Protein 8R3L (pdb70)

Nearest PDB structures (foldseek):
  8pnp-assembly1_A  TM=9.998E-01  e=0.000E+00  Influenza A virus (A/Zhejiang/DTID-ZJU01/2013(H7N9))
  7r0e-assembly1_A  TM=9.131E-01  e=0.000E+00  Influenza A virus (A/Zhejiang/DTID-ZJU01/2013(H7N9))
  8r60-assembly1_A  TM=9.349E-01  e=0.000E+00  Influenza A virus (A/Brevig Mission/1/1918(H1N1))
  6rr7-assembly1_A  TM=9.804E-01  e=0.000E+00  Influenza A virus (A/nt/60/1968(H3N2))
  8rn0-assembly1_D  TM=7.060E-01  e=0.000E+00  Influenza A virus (A/Zhejiang/DTID-ZJU01/2013(H7N9))

Structure (mmCIF, N/CA/C/O backbone):
data_8R3L
#
_entry.id   8R3L
#
_cell.length_a   1.00
_cell.length_b   1.00
_cell.length_c   1.00
_cell.angle_alpha   90.00
_cell.angle_beta   90.00
_cell.angle_gamma   90.00
#
_symmetry.space_group_name_H-M   'P 1'
#
loop_
_entity.id
_entity.type
_entity.pdbx_description
1 polymer 'Polymerase acidic protein'
2 polymer 'RNA-directed RNA polymerase catalytic subunit'
3 polymer 'Polymerase basic protein 2'
4 polymer "3' vRNA end (51-mer vRNA loop)"
5 polymer 'RNA Pol II CTD 6 repeats (site 1A/2A)'
#
loop_
_atom_site.group_PDB
_atom_site.id
_atom_site.type_symbol
_atom_site.label_atom_id
_atom_site.label_alt_id
_atom_site.label_comp_id
_atom_site.label_asym_id
_atom_site.label_entity_id
_atom_site.label_seq_id
_atom_site.pdbx_PDB_ins_code
_atom_site.Cartn_x
_atom_site.Cartn_y
_atom_site.Cartn_z
_atom_site.occupancy
_atom_site.B_iso_or_equiv
_atom_site.auth_seq_id
_atom_site.auth_comp_id
_atom_site.auth_asym_id
_atom_site.auth_atom_id
_atom_site.pdbx_PDB_model_num
ATOM 1 N N . MET A 1 14 ? 136.706 140.602 93.960 1.00 176.53 1 MET A N 1
ATOM 2 C CA . MET A 1 14 ? 138.165 140.876 94.096 1.00 175.33 1 MET A CA 1
ATOM 3 C C . MET A 1 14 ? 138.710 140.241 95.371 1.00 175.29 1 MET A C 1
ATOM 4 O O . MET A 1 14 ? 139.784 139.641 95.364 1.00 175.39 1 MET A O 1
ATOM 18 N N . GLU A 1 15 ? 137.963 140.376 96.469 1.00 177.34 2 GLU A N 1
ATOM 19 C CA . GLU A 1 15 ? 138.372 139.741 97.716 1.00 178.32 2 GLU A CA 1
ATOM 20 C C . GLU A 1 15 ? 138.390 138.224 97.572 1.00 179.22 2 GLU A C 1
ATOM 21 O O . GLU A 1 15 ? 139.403 137.573 97.856 1.00 179.08 2 GLU A O 1
ATOM 33 N N . ASP A 1 16 ? 137.278 137.648 97.107 1.00 187.31 3 ASP A N 1
ATOM 34 C CA . ASP A 1 16 ? 137.187 136.196 96.992 1.00 186.68 3 ASP A CA 1
ATOM 35 C C . ASP A 1 16 ? 138.278 135.649 96.084 1.00 187.75 3 ASP A C 1
ATOM 36 O O . ASP A 1 16 ? 138.816 134.563 96.331 1.00 187.92 3 ASP A O 1
ATOM 45 N N . PHE A 1 17 ? 138.617 136.384 95.024 1.00 184.28 4 PHE A N 1
ATOM 46 C CA . PHE A 1 17 ? 139.705 135.951 94.157 1.00 183.21 4 PHE A CA 1
ATOM 47 C C . PHE A 1 17 ? 141.013 135.865 94.932 1.00 183.26 4 PHE A C 1
ATOM 48 O O . PHE A 1 17 ? 141.761 134.890 94.798 1.00 183.06 4 PHE A O 1
ATOM 65 N N . VAL A 1 18 ? 141.302 136.874 95.755 1.00 183.18 5 VAL A N 1
ATOM 66 C CA . VAL A 1 18 ? 142.528 136.853 96.549 1.00 182.84 5 VAL A CA 1
ATOM 67 C C . VAL A 1 18 ? 142.511 135.675 97.512 1.00 182.56 5 VAL A C 1
ATOM 68 O O . VAL A 1 18 ? 143.520 134.981 97.687 1.00 181.86 5 VAL A O 1
ATOM 81 N N . ARG A 1 19 ? 141.366 135.429 98.154 1.00 182.56 6 ARG A N 1
ATOM 82 C CA . ARG A 1 19 ? 141.288 134.340 99.123 1.00 182.40 6 ARG A CA 1
ATOM 83 C C . ARG A 1 19 ? 141.497 132.985 98.456 1.00 183.50 6 ARG A C 1
ATOM 84 O O . ARG A 1 19 ? 142.196 132.120 98.997 1.00 182.26 6 ARG A O 1
ATOM 105 N N . GLN A 1 20 ? 140.902 132.782 97.280 1.00 187.55 7 GLN A N 1
ATOM 106 C CA . GLN A 1 20 ? 140.900 131.471 96.643 1.00 186.12 7 GLN A CA 1
ATOM 107 C C . GLN A 1 20 ? 142.112 131.221 95.756 1.00 185.92 7 GLN A C 1
ATOM 108 O O . GLN A 1 20 ? 142.514 130.062 95.600 1.00 185.33 7 GLN A O 1
ATOM 122 N N . CYS A 1 21 ? 142.704 132.265 95.174 1.00 181.44 8 CYS A N 1
ATOM 123 C CA . CYS A 1 21 ? 143.845 132.116 94.279 1.00 181.38 8 CYS A CA 1
ATOM 124 C C . CYS A 1 21 ? 145.172 132.355 94.991 1.00 181.18 8 CYS A C 1
ATOM 125 O O . CYS A 1 21 ? 146.122 132.864 94.386 1.00 180.32 8 CYS A O 1
ATOM 133 N N . PHE A 1 22 ? 145.256 131.997 96.270 1.00 180.86 9 PHE A N 1
ATOM 134 C CA . PHE A 1 22 ? 146.495 132.117 97.022 1.00 180.22 9 PHE A CA 1
ATOM 135 C C . PHE A 1 22 ? 146.532 131.044 98.097 1.00 180.18 9 PHE A C 1
ATOM 136 O O . PHE A 1 22 ? 145.493 130.522 98.511 1.00 180.10 9 PHE A O 1
ATOM 153 N N . ASN A 1 23 ? 147.739 130.721 98.544 1.00 181.05 10 ASN A N 1
ATOM 154 C CA . ASN A 1 23 ? 147.887 129.751 99.615 1.00 181.22 10 ASN A CA 1
ATOM 155 C C . ASN A 1 23 ? 147.302 130.327 100.904 1.00 181.62 10 ASN A C 1
ATOM 156 O O . ASN A 1 23 ? 147.385 131.540 101.133 1.00 181.85 10 ASN A O 1
ATOM 167 N N . PRO A 1 24 ? 146.703 129.498 101.764 1.00 177.16 11 PRO A N 1
ATOM 168 C CA . PRO A 1 24 ? 146.096 130.046 102.990 1.00 175.66 11 PRO A CA 1
ATOM 169 C C . PRO A 1 24 ? 147.065 130.854 103.836 1.00 175.71 11 PRO A C 1
ATOM 170 O O . PRO A 1 24 ? 146.671 131.869 104.426 1.00 174.25 11 PRO A O 1
ATOM 181 N N . MET A 1 25 ? 148.329 130.434 103.910 1.00 175.82 12 MET A N 1
ATOM 182 C CA . MET A 1 25 ? 149.299 131.164 104.719 1.00 174.97 12 MET A CA 1
ATOM 183 C C . MET A 1 25 ? 149.473 132.590 104.213 1.00 174.66 12 MET A C 1
ATOM 184 O O . MET A 1 25 ? 149.551 133.534 105.008 1.00 174.76 12 MET A O 1
ATOM 198 N N . ILE A 1 26 ? 149.531 132.767 102.892 1.00 179.75 13 ILE A N 1
ATOM 199 C CA . ILE A 1 26 ? 149.737 134.099 102.329 1.00 180.37 13 ILE A CA 1
ATOM 200 C C . ILE A 1 26 ? 148.593 135.022 102.731 1.00 179.69 13 ILE A C 1
ATOM 201 O O . ILE A 1 26 ? 148.811 136.137 103.223 1.00 180.85 13 ILE A O 1
ATOM 217 N N . VAL A 1 27 ? 147.356 134.568 102.526 1.00 173.84 14 VAL A N 1
ATOM 218 C CA . VAL A 1 27 ? 146.199 135.404 102.831 1.00 173.68 14 VAL A CA 1
ATOM 219 C C . VAL A 1 27 ? 146.125 135.684 104.325 1.00 173.78 14 VAL A C 1
ATOM 220 O O . VAL A 1 27 ? 145.825 136.807 104.744 1.00 173.62 14 VAL A O 1
ATOM 233 N N . GLU A 1 28 ? 146.391 134.671 105.152 1.00 167.26 15 GLU A N 1
ATOM 234 C CA . GLU A 1 28 ? 146.342 134.870 106.596 1.00 167.33 15 GLU A CA 1
ATOM 235 C C . GLU A 1 28 ? 147.361 135.914 107.039 1.00 167.73 15 GLU A C 1
ATOM 236 O O . GLU A 1 28 ? 147.040 136.826 107.811 1.00 165.74 15 GLU A O 1
ATOM 248 N N . LEU A 1 29 ? 148.599 135.796 106.553 1.00 175.23 16 LEU A N 1
ATOM 249 C CA . LEU A 1 29 ? 149.637 136.748 106.930 1.00 174.39 16 LEU A CA 1
ATOM 250 C C . LEU A 1 29 ? 149.279 138.153 106.469 1.00 174.20 16 LEU A C 1
ATOM 251 O O . LEU A 1 29 ? 149.419 139.122 107.225 1.00 173.93 16 LEU A O 1
ATOM 267 N N . ALA A 1 30 ? 148.816 138.286 105.224 1.00 179.11 17 ALA A N 1
ATOM 268 C CA . ALA A 1 30 ? 148.470 139.607 104.713 1.00 178.99 17 ALA A CA 1
ATOM 269 C C . ALA A 1 30 ? 147.333 140.222 105.515 1.00 178.46 17 ALA A C 1
ATOM 270 O O . ALA A 1 30 ? 147.376 141.409 105.859 1.00 178.08 17 ALA A O 1
ATOM 277 N N . GLU A 1 31 ? 146.306 139.429 105.826 1.00 169.06 18 GLU A N 1
ATOM 278 C CA . GLU A 1 31 ? 145.181 139.948 106.591 1.00 167.32 18 GLU A CA 1
ATOM 279 C C . GLU A 1 31 ? 145.615 140.375 107.985 1.00 167.03 18 GLU A C 1
ATOM 280 O O . GLU A 1 31 ? 145.204 141.434 108.470 1.00 166.75 18 GLU A O 1
ATOM 292 N N . LYS A 1 32 ? 146.443 139.564 108.650 1.00 165.09 19 LYS A N 1
ATOM 293 C CA . LYS A 1 32 ? 146.901 139.936 109.984 1.00 165.31 19 LYS A CA 1
ATOM 294 C C . LYS A 1 32 ? 147.738 141.207 109.937 1.00 165.22 19 LYS A C 1
ATOM 295 O O . LYS A 1 32 ? 147.563 142.107 110.767 1.00 164.22 19 LYS A O 1
ATOM 314 N N . ALA A 1 33 ? 148.634 141.316 108.953 1.00 174.32 20 ALA A N 1
ATOM 315 C CA . ALA A 1 33 ? 149.468 142.507 108.850 1.00 174.75 20 ALA A CA 1
ATOM 316 C C . ALA A 1 33 ? 148.624 143.745 108.582 1.00 173.87 20 ALA A C 1
ATOM 317 O O . ALA A 1 33 ? 148.883 144.816 109.144 1.00 174.37 20 ALA A O 1
ATOM 324 N N . MET A 1 34 ? 147.612 143.622 107.721 1.00 171.86 21 MET A N 1
ATOM 325 C CA . MET A 1 34 ? 146.783 144.778 107.400 1.00 172.73 21 MET A CA 1
ATOM 326 C C . MET A 1 34 ? 145.910 145.175 108.585 1.00 172.62 21 MET A C 1
ATOM 327 O O . MET A 1 34 ? 145.727 146.368 108.856 1.00 173.51 21 MET A O 1
ATOM 341 N N . LYS A 1 35 ? 145.365 144.192 109.305 1.00 164.52 22 LYS A N 1
ATOM 342 C CA . LYS A 1 35 ? 144.637 144.484 110.535 1.00 163.69 22 LYS A CA 1
ATOM 343 C C . LYS A 1 35 ? 145.535 145.160 111.562 1.00 163.42 22 LYS A C 1
ATOM 344 O O . LYS A 1 35 ? 145.075 146.023 112.317 1.00 162.97 22 LYS A O 1
ATOM 363 N N . GLU A 1 36 ? 146.819 144.792 111.595 1.00 167.42 23 GLU A N 1
ATOM 364 C CA . GLU A 1 36 ? 147.720 145.308 112.621 1.00 168.39 23 GLU A CA 1
ATOM 365 C C . GLU A 1 36 ? 147.832 146.829 112.572 1.00 167.22 23 GLU A C 1
ATOM 366 O O . GLU A 1 36 ? 148.245 147.450 113.559 1.00 165.43 23 GLU A O 1
ATOM 378 N N . TYR A 1 37 ? 147.489 147.443 111.444 1.00 173.40 24 TYR A N 1
ATOM 379 C CA . TYR A 1 37 ? 147.525 148.895 111.307 1.00 173.36 24 TYR A CA 1
ATOM 380 C C . TYR A 1 37 ? 146.197 149.564 111.643 1.00 173.71 24 TYR A C 1
ATOM 381 O O . TYR A 1 37 ? 146.092 150.788 111.521 1.00 172.71 24 TYR A O 1
ATOM 399 N N . GLY A 1 38 ? 145.192 148.804 112.071 1.00 180.66 25 GLY A N 1
ATOM 400 C CA . GLY A 1 38 ? 143.920 149.394 112.438 1.00 180.08 25 GLY A CA 1
ATOM 401 C C . GLY A 1 38 ? 142.990 149.693 111.286 1.00 179.94 25 GLY A C 1
ATOM 402 O O . GLY A 1 38 ? 142.164 150.605 111.395 1.00 179.58 25 GLY A O 1
ATOM 406 N N . GLU A 1 39 ? 143.097 148.958 110.182 1.00 181.23 26 GLU A N 1
ATOM 407 C CA . GLU A 1 39 ? 142.225 149.126 109.029 1.00 181.79 26 GLU A CA 1
ATOM 408 C C . GLU A 1 39 ? 141.389 147.869 108.828 1.00 182.96 26 GLU A C 1
ATOM 409 O O . GLU A 1 39 ? 141.868 146.751 109.046 1.00 182.94 26 GLU A O 1
ATOM 421 N N . ASP A 1 40 ? 140.139 148.058 108.418 1.00 193.29 27 ASP A N 1
ATOM 422 C CA . ASP A 1 40 ? 139.229 146.935 108.208 1.00 193.34 27 ASP A CA 1
ATOM 423 C C . ASP A 1 40 ? 139.466 146.323 106.832 1.00 192.99 27 ASP A C 1
ATOM 424 O O . ASP A 1 40 ? 139.408 147.043 105.829 1.00 192.65 27 ASP A O 1
ATOM 433 N N . PRO A 1 41 ? 139.732 145.017 106.731 1.00 191.24 28 PRO A N 1
ATOM 434 C CA . PRO A 1 41 ? 140.005 144.435 105.406 1.00 191.04 28 PRO A CA 1
ATOM 435 C C . PRO A 1 41 ? 138.857 144.595 104.427 1.00 191.04 28 PRO A C 1
ATOM 436 O O . PRO A 1 41 ? 139.099 144.721 103.220 1.00 191.30 28 PRO A O 1
ATOM 447 N N . LYS A 1 42 ? 137.612 144.594 104.909 1.00 188.54 29 LYS A N 1
ATOM 448 C CA . LYS A 1 42 ? 136.472 144.705 104.006 1.00 187.20 29 LYS A CA 1
ATOM 449 C C . LYS A 1 42 ? 136.493 146.015 103.231 1.00 186.91 29 LYS A C 1
ATOM 450 O O . LYS A 1 42 ? 135.919 146.099 102.140 1.00 185.50 29 LYS A O 1
ATOM 469 N N . ILE A 1 43 ? 137.144 147.043 103.772 1.00 186.96 30 ILE A N 1
ATOM 470 C CA . ILE A 1 43 ? 137.192 148.337 103.097 1.00 186.92 30 ILE A CA 1
ATOM 471 C C . ILE A 1 43 ? 138.267 148.340 102.017 1.00 187.42 30 ILE A C 1
ATOM 472 O O . ILE A 1 43 ? 137.988 148.590 100.839 1.00 187.40 30 ILE A O 1
ATOM 488 N N . GLU A 1 44 ? 139.509 148.058 102.402 1.00 189.98 31 GLU A N 1
ATOM 489 C CA . GLU A 1 44 ? 140.638 148.114 101.482 1.00 189.70 31 GLU A CA 1
ATOM 490 C C . GLU A 1 44 ? 140.850 146.743 100.853 1.00 189.16 31 GLU A C 1
ATOM 491 O O . GLU A 1 44 ? 141.032 145.749 101.564 1.00 188.84 31 GLU A O 1
ATOM 503 N N . THR A 1 45 ? 140.826 146.695 99.524 1.00 187.80 32 THR A N 1
ATOM 504 C CA . THR A 1 45 ? 141.083 145.475 98.768 1.00 187.13 32 THR A CA 1
ATOM 505 C C . THR A 1 45 ? 142.266 145.603 97.824 1.00 187.10 32 THR A C 1
ATOM 506 O O . THR A 1 45 ? 143.040 144.653 97.683 1.00 186.89 32 THR A O 1
ATOM 517 N N . ASN A 1 46 ? 142.430 146.757 97.171 1.00 187.59 33 ASN A N 1
ATOM 518 C CA . ASN A 1 46 ? 143.587 146.948 96.303 1.00 187.96 33 ASN A CA 1
ATOM 519 C C . ASN A 1 46 ? 144.882 146.831 97.095 1.00 187.62 33 ASN A C 1
ATOM 520 O O . ASN A 1 46 ? 145.838 146.188 96.647 1.00 187.00 33 ASN A O 1
ATOM 531 N N . LYS A 1 47 ? 144.930 147.443 98.280 1.00 186.97 34 LYS A N 1
ATOM 532 C CA . LYS A 1 47 ? 146.088 147.264 99.148 1.00 186.23 34 LYS A CA 1
ATOM 533 C C . LYS A 1 47 ? 146.228 145.809 99.572 1.00 186.24 34 LYS A C 1
ATOM 534 O O . LYS A 1 47 ? 147.342 145.277 99.631 1.00 185.56 34 LYS A O 1
ATOM 553 N N . PHE A 1 48 ? 145.108 145.151 99.878 1.00 182.11 35 PHE A N 1
ATOM 554 C CA . PHE A 1 48 ? 145.153 143.738 100.241 1.00 182.25 35 PHE A CA 1
ATOM 555 C C . PHE A 1 48 ? 145.710 142.901 99.096 1.00 182.85 35 PHE A C 1
ATOM 556 O O . PHE A 1 48 ? 146.562 142.028 99.302 1.00 183.40 35 PHE A O 1
ATOM 573 N N . ALA A 1 49 ? 145.238 143.158 97.874 1.00 188.20 36 ALA A N 1
ATOM 574 C CA . ALA A 1 49 ? 145.749 142.428 96.720 1.00 188.60 36 ALA A CA 1
ATOM 575 C C . ALA A 1 49 ? 147.239 142.682 96.530 1.00 189.19 36 ALA A C 1
ATOM 576 O O . ALA A 1 49 ? 148.010 141.750 96.268 1.00 189.39 36 ALA A O 1
ATOM 583 N N . SER A 1 50 ? 147.662 143.940 96.662 1.00 180.35 37 SER A N 1
ATOM 584 C CA . SER A 1 50 ? 149.070 144.267 96.483 1.00 178.95 37 SER A CA 1
ATOM 585 C C . SER A 1 50 ? 149.932 143.547 97.510 1.00 178.71 37 SER A C 1
ATOM 586 O O . SER A 1 50 ? 150.971 142.973 97.170 1.00 177.97 37 SER A O 1
ATOM 594 N N . ILE A 1 51 ? 149.510 143.553 98.776 1.00 176.62 38 ILE A N 1
ATOM 595 C CA . ILE A 1 51 ? 150.324 142.936 99.819 1.00 176.24 38 ILE A CA 1
ATOM 596 C C . ILE A 1 51 ? 150.348 141.420 99.659 1.00 177.39 38 ILE A C 1
ATOM 597 O O . ILE A 1 51 ? 151.379 140.781 99.897 1.00 177.66 38 ILE A O 1
ATOM 613 N N . CYS A 1 52 ? 149.225 140.813 99.263 1.00 181.27 39 CYS A N 1
ATOM 614 C CA . CYS A 1 52 ? 149.229 139.363 99.086 1.00 181.21 39 CYS A CA 1
ATOM 615 C C . CYS A 1 52 ? 150.102 138.956 97.903 1.00 181.04 39 CYS A C 1
ATOM 616 O O . CYS A 1 52 ? 150.845 137.970 97.984 1.00 180.05 39 CYS A O 1
ATOM 624 N N . THR A 1 53 ? 150.039 139.704 96.797 1.00 181.42 40 THR A N 1
ATOM 625 C CA . THR A 1 53 ? 150.931 139.421 95.676 1.00 180.55 40 THR A CA 1
ATOM 626 C C . THR A 1 53 ? 152.384 139.629 96.077 1.00 180.08 40 THR A C 1
ATOM 627 O O . THR A 1 53 ? 153.268 138.871 95.664 1.00 180.69 40 THR A O 1
ATOM 638 N N . HIS A 1 54 ? 152.646 140.663 96.876 1.00 170.27 41 HIS A N 1
ATOM 639 C CA . HIS A 1 54 ? 153.990 140.916 97.376 1.00 170.26 41 HIS A CA 1
ATOM 640 C C . HIS A 1 54 ? 154.493 139.730 98.190 1.00 170.81 41 HIS A C 1
ATOM 641 O O . HIS A 1 54 ? 155.625 139.268 98.009 1.00 170.49 41 HIS A O 1
ATOM 656 N N . LEU A 1 55 ? 153.655 139.219 99.093 1.00 174.39 42 LEU A N 1
ATOM 657 C CA . LEU A 1 55 ? 154.051 138.067 99.896 1.00 174.64 42 LEU A CA 1
ATOM 658 C C . LEU A 1 55 ? 154.291 136.846 99.019 1.00 174.83 42 LEU A C 1
ATOM 659 O O . LEU A 1 55 ? 155.257 136.105 99.228 1.00 175.71 42 LEU A O 1
ATOM 675 N N . GLU A 1 56 ? 153.424 136.617 98.033 1.00 181.36 43 GLU A N 1
ATOM 676 C CA . GLU A 1 56 ? 153.603 135.469 97.151 1.00 182.36 43 GLU A CA 1
ATOM 677 C C . GLU A 1 56 ? 154.926 135.563 96.398 1.00 181.19 43 GLU A C 1
ATOM 678 O O . GLU A 1 56 ? 155.692 134.592 96.335 1.00 181.59 43 GLU A O 1
ATOM 690 N N . VAL A 1 57 ? 155.215 136.732 95.825 1.00 180.47 44 VAL A N 1
ATOM 691 C CA . VAL A 1 57 ? 156.433 136.877 95.036 1.00 180.83 44 VAL A CA 1
ATOM 692 C C . VAL A 1 57 ? 157.661 136.759 95.928 1.00 181.90 44 VAL A C 1
ATOM 693 O O . VAL A 1 57 ? 158.658 136.142 95.543 1.00 182.95 44 VAL A O 1
ATOM 706 N N . CYS A 1 58 ? 157.617 137.340 97.130 1.00 185.50 45 CYS A N 1
ATOM 707 C CA . CYS A 1 58 ? 158.760 137.229 98.031 1.00 186.01 45 CYS A CA 1
ATOM 708 C C . CYS A 1 58 ? 158.978 135.785 98.469 1.00 187.11 45 CYS A C 1
ATOM 709 O O . CYS A 1 58 ? 160.120 135.314 98.533 1.00 186.76 45 CYS A O 1
ATOM 717 N N . PHE A 1 59 ? 157.897 135.063 98.774 1.00 186.14 46 PHE A N 1
ATOM 718 C CA . PHE A 1 59 ? 158.033 133.672 99.187 1.00 185.42 46 PHE A CA 1
ATOM 719 C C . PHE A 1 59 ? 158.600 132.820 98.061 1.00 185.21 46 PHE A C 1
ATOM 720 O O . PHE A 1 59 ? 159.441 131.945 98.298 1.00 186.25 46 PHE A O 1
ATOM 737 N N . MET A 1 60 ? 158.151 133.056 96.826 1.00 184.60 47 MET A N 1
ATOM 738 C CA . MET A 1 60 ? 158.753 132.356 95.695 1.00 184.83 47 MET A CA 1
ATOM 739 C C . MET A 1 60 ? 160.220 132.739 95.543 1.00 184.85 47 MET A C 1
ATOM 740 O O . MET A 1 60 ? 161.066 131.890 95.239 1.00 185.08 47 MET A O 1
ATOM 754 N N . TYR A 1 61 ? 160.540 134.017 95.759 1.00 185.19 48 TYR A N 1
ATOM 755 C CA . TYR A 1 61 ? 161.927 134.463 95.714 1.00 185.31 48 TYR A CA 1
ATOM 756 C C . TYR A 1 61 ? 162.756 133.796 96.802 1.00 186.23 48 TYR A C 1
ATOM 757 O O . TYR A 1 61 ? 163.987 133.738 96.706 1.00 186.53 48 TYR A O 1
ATOM 775 N N . SER A 1 62 ? 162.102 133.301 97.851 1.00 195.04 49 SER A N 1
ATOM 776 C CA . SER A 1 62 ? 162.805 132.633 98.939 1.00 195.64 49 SER A CA 1
ATOM 777 C C . SER A 1 62 ? 162.711 131.114 98.848 1.00 195.92 49 SER A C 1
ATOM 778 O O . SER A 1 62 ? 163.711 130.421 99.063 1.00 196.55 49 SER A O 1
ATOM 786 N N . ASP A 1 63 ? 161.538 130.581 98.519 1.00 198.94 50 ASP A N 1
ATOM 787 C CA . ASP A 1 63 ? 161.334 129.140 98.571 1.00 198.37 50 ASP A CA 1
ATOM 788 C C . ASP A 1 63 ? 162.179 128.430 97.519 1.00 198.69 50 ASP A C 1
ATOM 789 O O . ASP A 1 63 ? 162.320 128.900 96.388 1.00 197.97 50 ASP A O 1
ATOM 798 N N . PHE A 1 64 ? 162.730 127.276 97.902 1.00 201.53 51 PHE A N 1
ATOM 799 C CA . PHE A 1 64 ? 163.500 126.416 97.001 1.00 201.57 51 PHE A CA 1
ATOM 800 C C . PHE A 1 64 ? 164.879 127.000 96.685 1.00 200.73 51 PHE A C 1
ATOM 801 O O . PHE A 1 64 ? 165.378 126.867 95.566 1.00 201.12 51 PHE A O 1
ATOM 818 N N . HIS A 1 65 ? 165.501 127.649 97.668 1.00 191.23 52 HIS A N 1
ATOM 819 C CA . HIS A 1 65 ? 166.907 128.033 97.575 1.00 190.75 52 HIS A CA 1
ATOM 820 C C . HIS A 1 65 ? 167.555 127.854 98.937 1.00 190.98 52 HIS A C 1
ATOM 821 O O . HIS A 1 65 ? 167.162 128.511 99.906 1.00 190.58 52 HIS A O 1
ATOM 835 N N . PHE A 1 66 ? 168.546 126.969 99.006 1.00 195.82 53 PHE A N 1
ATOM 836 C CA . PHE A 1 66 ? 169.273 126.672 100.231 1.00 195.43 53 PHE A CA 1
ATOM 837 C C . PHE A 1 66 ? 170.756 126.964 100.037 1.00 195.36 53 PHE A C 1
ATOM 838 O O . PHE A 1 66 ? 171.208 127.346 98.954 1.00 194.59 53 PHE A O 1
ATOM 855 N N . ILE A 1 67 ? 171.514 126.781 101.116 1.00 195.44 54 ILE A N 1
ATOM 856 C CA . ILE A 1 67 ? 172.963 126.942 101.115 1.00 195.89 54 ILE A CA 1
ATOM 857 C C . ILE A 1 67 ? 173.578 125.656 101.648 1.00 196.53 54 ILE A C 1
ATOM 858 O O . ILE A 1 67 ? 173.182 125.171 102.713 1.00 195.31 54 ILE A O 1
ATOM 874 N N . ASP A 1 68 ? 174.539 125.107 100.911 1.00 208.87 55 ASP A N 1
ATOM 875 C CA . ASP A 1 68 ? 175.187 123.864 101.308 1.00 208.75 55 ASP A CA 1
ATOM 876 C C . ASP A 1 68 ? 176.262 124.164 102.351 1.00 208.95 55 ASP A C 1
ATOM 877 O O . ASP A 1 68 ? 176.431 125.302 102.799 1.00 208.43 55 ASP A O 1
ATOM 886 N N . GLU A 1 69 ? 177.008 123.132 102.752 1.00 208.49 56 GLU A N 1
ATOM 887 C CA . GLU A 1 69 ? 178.025 123.319 103.781 1.00 207.82 56 GLU A CA 1
ATOM 888 C C . GLU A 1 69 ? 179.102 124.292 103.318 1.00 207.89 56 GLU A C 1
ATOM 889 O O . GLU A 1 69 ? 179.508 125.185 104.071 1.00 207.12 56 GLU A O 1
ATOM 901 N N . ARG A 1 70 ? 179.576 124.136 102.079 1.00 211.21 57 ARG A N 1
ATOM 902 C CA . ARG A 1 70 ? 180.630 125.011 101.575 1.00 209.85 57 ARG A CA 1
ATOM 903 C C . ARG A 1 70 ? 180.136 126.439 101.385 1.00 209.79 57 ARG A C 1
ATOM 904 O O . ARG A 1 70 ? 180.883 127.389 101.646 1.00 209.47 57 ARG A O 1
ATOM 925 N N . GLY A 1 71 ? 178.894 126.613 100.936 1.00 209.43 58 GLY A N 1
ATOM 926 C CA . GLY A 1 71 ? 178.339 127.938 100.741 1.00 209.00 58 GLY A CA 1
ATOM 927 C C . GLY A 1 71 ? 178.055 128.286 99.294 1.00 208.97 58 GLY A C 1
ATOM 928 O O . GLY A 1 71 ? 178.186 129.447 98.896 1.00 208.90 58 GLY A O 1
ATOM 932 N N . GLU A 1 72 ? 177.671 127.296 98.496 1.00 209.75 59 GLU A N 1
ATOM 933 C CA . GLU A 1 72 ? 177.294 127.500 97.105 1.00 209.32 59 GLU A CA 1
ATOM 934 C C . GLU A 1 72 ? 175.785 127.320 96.953 1.00 209.10 59 GLU A C 1
ATOM 935 O O . GLU A 1 72 ? 175.066 127.028 97.912 1.00 208.83 59 GLU A O 1
ATOM 947 N N . SER A 1 73 ? 175.308 127.497 95.724 1.00 204.01 60 SER A N 1
ATOM 948 C CA . SER A 1 73 ? 173.882 127.402 95.451 1.00 204.25 60 SER A CA 1
ATOM 949 C C . SER A 1 73 ? 173.374 125.983 95.683 1.00 204.70 60 SER A C 1
ATOM 950 O O . SER A 1 73 ? 174.090 124.999 95.481 1.00 204.63 60 SER A O 1
ATOM 958 N N . THR A 1 74 ? 172.118 125.889 96.115 1.00 209.96 61 THR A N 1
ATOM 959 C CA . THR A 1 74 ? 171.473 124.603 96.345 1.00 210.61 61 THR A CA 1
ATOM 960 C C . THR A 1 74 ? 169.985 124.746 96.063 1.00 210.31 61 THR A C 1
ATOM 961 O O . THR A 1 74 ? 169.325 125.615 96.639 1.00 210.81 61 THR A O 1
ATOM 972 N N . ILE A 1 75 ? 169.467 123.895 95.180 1.00 204.95 62 ILE A N 1
ATOM 973 C CA . ILE A 1 75 ? 168.057 123.893 94.807 1.00 204.30 62 ILE A CA 1
ATOM 974 C C . ILE A 1 75 ? 167.530 122.473 94.947 1.00 204.92 62 ILE A C 1
ATOM 975 O O . ILE A 1 75 ? 168.168 121.522 94.483 1.00 205.28 62 ILE A O 1
ATOM 991 N N . ILE A 1 76 ? 166.372 122.330 95.583 1.00 203.21 63 ILE A N 1
ATOM 992 C CA . ILE A 1 76 ? 165.755 121.022 95.762 1.00 202.40 63 ILE A CA 1
ATOM 993 C C . ILE A 1 76 ? 165.070 120.599 94.468 1.00 202.31 63 ILE A C 1
ATOM 994 O O . ILE A 1 76 ? 164.374 121.393 93.834 1.00 202.00 63 ILE A O 1
ATOM 1010 N N . LEU A 1 85 ? 167.792 122.209 105.673 1.00 187.33 72 LEU A N 1
ATOM 1011 C CA . LEU A 1 85 ? 169.051 122.814 105.252 1.00 188.31 72 LEU A CA 1
ATOM 1012 C C . LEU A 1 85 ? 168.985 124.330 105.398 1.00 188.68 72 LEU A C 1
ATOM 1013 O O . LEU A 1 85 ? 167.907 124.898 105.576 1.00 187.85 72 LEU A O 1
ATOM 1028 N N . LYS A 1 86 ? 170.144 124.980 105.323 1.00 185.66 73 LYS A N 1
ATOM 1029 C CA . LYS A 1 86 ? 170.197 126.429 105.460 1.00 184.68 73 LYS A CA 1
ATOM 1030 C C . LYS A 1 86 ? 169.339 127.098 104.395 1.00 184.69 73 LYS A C 1
ATOM 1031 O O . LYS A 1 86 ? 169.324 126.683 103.233 1.00 185.13 73 LYS A O 1
ATOM 1050 N N . HIS A 1 87 ? 168.619 128.140 104.800 1.00 186.82 74 HIS A N 1
ATOM 1051 C CA . HIS A 1 87 ? 167.780 128.909 103.891 1.00 186.87 74 HIS A CA 1
ATOM 1052 C C . HIS A 1 87 ? 168.554 130.132 103.414 1.00 187.17 74 HIS A C 1
ATOM 1053 O O . HIS A 1 87 ? 168.972 130.965 104.225 1.00 187.25 74 HIS A O 1
ATOM 1067 N N . ARG A 1 88 ? 168.742 130.237 102.096 1.00 185.16 75 ARG A N 1
ATOM 1068 C CA . ARG A 1 88 ? 169.508 131.349 101.543 1.00 184.74 75 ARG A CA 1
ATOM 1069 C C . ARG A 1 88 ? 168.816 132.686 101.777 1.00 185.36 75 ARG A C 1
ATOM 1070 O O . ARG A 1 88 ? 169.487 133.690 102.041 1.00 184.63 75 ARG A O 1
ATOM 1091 N N . PHE A 1 89 ? 167.491 132.724 101.681 1.00 183.35 76 PHE A N 1
ATOM 1092 C CA . PHE A 1 89 ? 166.724 133.958 101.782 1.00 182.21 76 PHE A CA 1
ATOM 1093 C C . PHE A 1 89 ? 165.935 133.972 103.082 1.00 182.99 76 PHE A C 1
ATOM 1094 O O . PHE A 1 89 ? 165.209 133.018 103.383 1.00 183.67 76 PHE A O 1
ATOM 1111 N N . GLU A 1 90 ? 166.075 135.053 103.845 1.00 170.80 77 GLU A N 1
ATOM 1112 C CA . GLU A 1 90 ? 165.318 135.270 105.070 1.00 169.67 77 GLU A CA 1
ATOM 1113 C C . GLU A 1 90 ? 164.294 136.368 104.823 1.00 168.57 77 GLU A C 1
ATOM 1114 O O . GLU A 1 90 ? 164.652 137.464 104.380 1.00 169.04 77 GLU A O 1
ATOM 1126 N N . ILE A 1 91 ? 163.032 136.076 105.115 1.00 163.89 78 ILE A N 1
ATOM 1127 C CA . ILE A 1 91 ? 161.931 136.987 104.822 1.00 163.65 78 ILE A CA 1
ATOM 1128 C C . ILE A 1 91 ? 161.768 137.971 105.970 1.00 162.96 78 ILE A C 1
ATOM 1129 O O . ILE A 1 91 ? 161.932 137.618 107.144 1.00 163.65 78 ILE A O 1
ATOM 1145 N N . ILE A 1 92 ? 161.442 139.216 105.625 1.00 150.98 79 ILE A N 1
ATOM 1146 C CA . ILE A 1 92 ? 161.135 140.237 106.611 1.00 150.51 79 ILE A CA 1
ATOM 1147 C C . ILE A 1 92 ? 159.666 140.648 106.580 1.00 149.65 79 ILE A C 1
ATOM 1148 O O . ILE A 1 92 ? 159.103 140.964 107.634 1.00 150.74 79 ILE A O 1
ATOM 1164 N N . GLU A 1 93 ? 159.031 140.655 105.411 1.00 151.36 80 GLU A N 1
ATOM 1165 C CA . GLU A 1 93 ? 157.637 141.053 105.319 1.00 151.98 80 GLU A CA 1
ATOM 1166 C C . GLU A 1 93 ? 156.736 140.005 105.964 1.00 153.11 80 GLU A C 1
ATOM 1167 O O . GLU A 1 93 ? 157.150 138.878 106.254 1.00 153.90 80 GLU A O 1
ATOM 1179 N N . GLY A 1 94 ? 155.483 140.392 106.188 1.00 154.93 81 GLY A N 1
ATOM 1180 C CA . GLY A 1 94 ? 154.526 139.498 106.806 1.00 154.93 81 GLY A CA 1
ATOM 1181 C C . GLY A 1 94 ? 154.687 139.327 108.296 1.00 154.17 81 GLY A C 1
ATOM 1182 O O . GLY A 1 94 ? 154.239 138.314 108.841 1.00 154.42 81 GLY A O 1
ATOM 1186 N N . ARG A 1 95 ? 155.322 140.281 108.973 1.00 136.45 82 ARG A N 1
ATOM 1187 C CA . ARG A 1 95 ? 155.569 140.199 110.406 1.00 135.72 82 ARG A CA 1
ATOM 1188 C C . ARG A 1 95 ? 155.282 141.545 111.054 1.00 135.58 82 ARG A C 1
ATOM 1189 O O . ARG A 1 95 ? 155.267 142.587 110.392 1.00 136.17 82 ARG A O 1
ATOM 1210 N N . ASP A 1 96 ? 155.044 141.511 112.363 1.00 136.97 83 ASP A N 1
ATOM 1211 C CA . ASP A 1 96 ? 154.826 142.737 113.115 1.00 137.71 83 ASP A CA 1
ATOM 1212 C C . ASP A 1 96 ? 156.047 143.643 113.000 1.00 137.16 83 ASP A C 1
ATOM 1213 O O . ASP A 1 96 ? 157.155 143.209 112.668 1.00 138.71 83 ASP A O 1
ATOM 1222 N N . ARG A 1 97 ? 155.821 144.930 113.244 1.00 122.77 84 ARG A N 1
ATOM 1223 C CA . ARG A 1 97 ? 156.928 145.873 113.227 1.00 122.86 84 ARG A CA 1
ATOM 1224 C C . ARG A 1 97 ? 158.019 145.440 114.191 1.00 125.90 84 ARG A C 1
ATOM 1225 O O . ARG A 1 97 ? 159.209 145.502 113.863 1.00 125.53 84 ARG A O 1
ATOM 1246 N N . THR A 1 98 ? 157.633 144.964 115.375 1.00 125.01 85 THR A N 1
ATOM 1247 C CA . THR A 1 98 ? 158.629 144.603 116.376 1.00 121.48 85 THR A CA 1
ATOM 1248 C C . THR A 1 98 ? 159.484 143.436 115.901 1.00 122.99 85 THR A C 1
ATOM 1249 O O . THR A 1 98 ? 160.716 143.489 115.968 1.00 126.28 85 THR A O 1
ATOM 1260 N N . MET A 1 99 ? 158.842 142.369 115.423 1.00 128.82 86 MET A N 1
ATOM 1261 C CA . MET A 1 99 ? 159.581 141.192 114.972 1.00 130.77 86 MET A CA 1
ATOM 1262 C C . MET A 1 99 ? 160.492 141.530 113.798 1.00 134.70 86 MET A C 1
ATOM 1263 O O . MET A 1 99 ? 161.665 141.135 113.772 1.00 136.59 86 MET A O 1
ATOM 1277 N N . ALA A 1 100 ? 159.966 142.266 112.819 1.00 134.26 87 ALA A N 1
ATOM 1278 C CA . ALA A 1 100 ? 160.769 142.636 111.662 1.00 132.15 87 ALA A CA 1
ATOM 1279 C C . ALA A 1 100 ? 161.966 143.479 112.078 1.00 132.33 87 ALA A C 1
ATOM 1280 O O . ALA A 1 100 ? 163.090 143.255 111.612 1.00 132.06 87 ALA A O 1
ATOM 1287 N N . TRP A 1 101 ? 161.746 144.454 112.958 1.00 126.32 88 TRP A N 1
ATOM 1288 C CA . TRP A 1 101 ? 162.843 145.317 113.375 1.00 126.02 88 TRP A CA 1
ATOM 1289 C C . TRP A 1 101 ? 163.893 144.540 114.155 1.00 124.34 88 TRP A C 1
ATOM 1290 O O . TRP A 1 101 ? 165.096 144.767 113.977 1.00 126.27 88 TRP A O 1
ATOM 1311 N N . THR A 1 102 ? 163.473 143.616 115.022 1.00 128.07 89 THR A N 1
ATOM 1312 C CA . THR A 1 102 ? 164.467 142.866 115.783 1.00 130.91 89 THR A CA 1
ATOM 1313 C C . THR A 1 102 ? 165.268 141.947 114.871 1.00 132.04 89 THR A C 1
ATOM 1314 O O . THR A 1 102 ? 166.476 141.785 115.065 1.00 134.68 89 THR A O 1
ATOM 1325 N N . VAL A 1 103 ? 164.626 141.336 113.871 1.00 136.88 90 VAL A N 1
ATOM 1326 C CA . VAL A 1 103 ? 165.390 140.488 112.958 1.00 139.05 90 VAL A CA 1
ATOM 1327 C C . VAL A 1 103 ? 166.356 141.333 112.137 1.00 139.46 90 VAL A C 1
ATOM 1328 O O . VAL A 1 103 ? 167.497 140.926 111.885 1.00 140.28 90 VAL A O 1
ATOM 1341 N N . VAL A 1 104 ? 165.924 142.522 111.710 1.00 133.56 91 VAL A N 1
ATOM 1342 C CA . VAL A 1 104 ? 166.818 143.410 110.971 1.00 133.00 91 VAL A CA 1
ATOM 1343 C C . VAL A 1 104 ? 168.028 143.763 111.827 1.00 131.84 91 VAL A C 1
ATOM 1344 O O . VAL A 1 104 ? 169.176 143.704 111.369 1.00 131.52 91 VAL A O 1
ATOM 1357 N N . ASN A 1 105 ? 167.786 144.133 113.086 1.00 120.82 92 ASN A N 1
ATOM 1358 C CA . ASN A 1 105 ? 168.883 144.493 113.978 1.00 119.12 92 ASN A CA 1
ATOM 1359 C C . ASN A 1 105 ? 169.813 143.310 114.211 1.00 120.29 92 ASN A C 1
ATOM 1360 O O . ASN A 1 105 ? 171.040 143.462 114.206 1.00 123.10 92 ASN A O 1
ATOM 1371 N N . SER A 1 106 ? 169.246 142.121 114.423 1.00 132.78 93 SER A N 1
ATOM 1372 C CA . SER A 1 106 ? 170.067 140.943 114.671 1.00 133.76 93 SER A CA 1
ATOM 1373 C C . SER A 1 106 ? 170.944 140.626 113.469 1.00 137.13 93 SER A C 1
ATOM 1374 O O . SER A 1 106 ? 172.131 140.314 113.622 1.00 138.30 93 SER A O 1
ATOM 1382 N N . ILE A 1 107 ? 170.378 140.696 112.264 1.00 149.85 94 ILE A N 1
ATOM 1383 C CA . ILE A 1 107 ? 171.157 140.408 111.064 1.00 150.41 94 ILE A CA 1
ATOM 1384 C C . ILE A 1 107 ? 172.250 141.453 110.889 1.00 148.77 94 ILE A C 1
ATOM 1385 O O . ILE A 1 107 ? 173.402 141.129 110.576 1.00 148.91 94 ILE A O 1
ATOM 1401 N N . CYS A 1 108 ? 171.909 142.726 111.105 1.00 136.97 95 CYS A N 1
ATOM 1402 C CA . CYS A 1 108 ? 172.903 143.785 110.974 1.00 139.14 95 CYS A CA 1
ATOM 1403 C C . CYS A 1 108 ? 174.051 143.587 111.956 1.00 139.43 95 CYS A C 1
ATOM 1404 O O . CYS A 1 108 ? 175.216 143.816 111.614 1.00 139.76 95 CYS A O 1
ATOM 1412 N N . ASN A 1 109 ? 173.741 143.164 113.183 1.00 133.04 96 ASN A N 1
ATOM 1413 C CA . ASN A 1 109 ? 174.787 143.004 114.188 1.00 130.77 96 ASN A CA 1
ATOM 1414 C C . ASN A 1 109 ? 175.639 141.769 113.922 1.00 131.66 96 ASN A C 1
ATOM 1415 O O . ASN A 1 109 ? 176.864 141.810 114.083 1.00 130.66 96 ASN A O 1
ATOM 1426 N N . THR A 1 110 ? 175.014 140.657 113.526 1.00 146.63 97 THR A N 1
ATOM 1427 C CA . THR A 1 110 ? 175.768 139.421 113.333 1.00 146.07 97 THR A CA 1
ATOM 1428 C C . THR A 1 110 ? 176.618 139.482 112.069 1.00 147.29 97 THR A C 1
ATOM 1429 O O . THR A 1 110 ? 177.789 139.087 112.078 1.00 147.89 97 THR A O 1
ATOM 1440 N N . THR A 1 111 ? 176.045 139.968 110.966 1.00 151.35 98 THR A N 1
ATOM 1441 C CA . THR A 1 111 ? 176.774 139.973 109.703 1.00 152.15 98 THR A CA 1
ATOM 1442 C C . THR A 1 111 ? 177.728 141.158 109.613 1.00 151.78 98 THR A C 1
ATOM 1443 O O . THR A 1 111 ? 178.923 140.981 109.353 1.00 151.68 98 THR A O 1
ATOM 1454 N N . GLY A 1 112 ? 177.219 142.370 109.823 1.00 145.27 99 GLY A N 1
ATOM 1455 C CA . GLY A 1 112 ? 178.058 143.552 109.808 1.00 144.19 99 GLY A CA 1
ATOM 1456 C C . GLY A 1 112 ? 177.522 144.663 108.932 1.00 143.19 99 GLY A C 1
ATOM 1457 O O . GLY A 1 112 ? 177.937 145.818 109.065 1.00 142.98 99 GLY A O 1
ATOM 1461 N N . VAL A 1 113 ? 176.599 144.333 108.029 1.00 148.50 100 VAL A N 1
ATOM 1462 C CA . VAL A 1 113 ? 176.033 145.342 107.142 1.00 149.80 100 VAL A CA 1
ATOM 1463 C C . VAL A 1 113 ? 175.094 146.240 107.935 1.00 148.92 100 VAL A C 1
ATOM 1464 O O . VAL A 1 113 ? 174.175 145.764 108.613 1.00 149.52 100 VAL A O 1
ATOM 1477 N N . GLU A 1 114 ? 175.323 147.549 107.854 1.00 141.59 101 GLU A N 1
ATOM 1478 C CA . GLU A 1 114 ? 174.512 148.495 108.608 1.00 140.63 101 GLU A CA 1
ATOM 1479 C C . GLU A 1 114 ? 173.054 148.403 108.180 1.00 141.91 101 GLU A C 1
ATOM 1480 O O . GLU A 1 114 ? 172.742 148.287 106.991 1.00 141.44 101 GLU A O 1
ATOM 1492 N N . LYS A 1 115 ? 172.157 148.459 109.160 1.00 131.36 102 LYS A N 1
ATOM 1493 C CA . LYS A 1 115 ? 170.738 148.362 108.867 1.00 130.74 102 LYS A CA 1
ATOM 1494 C C . LYS A 1 115 ? 170.225 149.667 108.256 1.00 130.01 102 LYS A C 1
ATOM 1495 O O . LYS A 1 115 ? 170.736 150.747 108.564 1.00 127.22 102 LYS A O 1
ATOM 1514 N N . PRO A 1 116 ? 169.218 149.595 107.389 1.00 134.43 103 PRO A N 1
ATOM 1515 C CA . PRO A 1 116 ? 168.670 150.807 106.778 1.00 132.50 103 PRO A CA 1
ATOM 1516 C C . PRO A 1 116 ? 167.593 151.460 107.636 1.00 130.30 103 PRO A C 1
ATOM 1517 O O . PRO A 1 116 ? 167.018 150.853 108.540 1.00 132.47 103 PRO A O 1
ATOM 1528 N N . LYS A 1 117 ? 167.330 152.730 107.324 1.00 113.26 104 LYS A N 1
ATOM 1529 C CA . LYS A 1 117 ? 166.324 153.483 108.066 1.00 113.64 104 LYS A CA 1
ATOM 1530 C C . LYS A 1 117 ? 164.924 152.932 107.828 1.00 115.64 104 LYS A C 1
ATOM 1531 O O . LYS A 1 117 ? 164.072 153.005 108.721 1.00 115.73 104 LYS A O 1
ATOM 1550 N N . PHE A 1 118 ? 164.666 152.388 106.643 1.00 121.53 105 PHE A N 1
ATOM 1551 C CA . PHE A 1 118 ? 163.375 151.813 106.301 1.00 120.78 105 PHE A CA 1
ATOM 1552 C C . PHE A 1 118 ? 163.478 150.294 106.255 1.00 122.70 105 PHE A C 1
ATOM 1553 O O . PHE A 1 118 ? 164.539 149.734 105.969 1.00 121.17 105 PHE A O 1
ATOM 1570 N N . LEU A 1 119 ? 162.364 149.637 106.539 1.00 129.26 106 LEU A N 1
ATOM 1571 C CA . LEU A 1 119 ? 162.345 148.181 106.601 1.00 129.91 106 LEU A CA 1
ATOM 1572 C C . LEU A 1 119 ? 162.573 147.588 105.216 1.00 129.20 106 LEU A C 1
ATOM 1573 O O . LEU A 1 119 ? 161.821 147.909 104.287 1.00 128.50 106 LEU A O 1
ATOM 1589 N N . PRO A 1 120 ? 163.582 146.729 105.024 1.00 143.75 107 PRO A N 1
ATOM 1590 C CA . PRO A 1 120 ? 163.721 146.043 103.732 1.00 144.67 107 PRO A CA 1
ATOM 1591 C C . PRO A 1 120 ? 162.667 144.965 103.558 1.00 145.98 107 PRO A C 1
ATOM 1592 O O . PRO A 1 120 ? 161.748 144.855 104.375 1.00 145.10 107 PRO A O 1
ATOM 1603 N N . ASP A 1 121 ? 162.780 144.176 102.493 1.00 161.59 108 ASP A N 1
ATOM 1604 C CA . ASP A 1 121 ? 161.853 143.081 102.236 1.00 159.88 108 ASP A CA 1
ATOM 1605 C C . ASP A 1 121 ? 162.419 141.715 102.573 1.00 160.09 108 ASP A C 1
ATOM 1606 O O . ASP A 1 121 ? 161.721 140.909 103.192 1.00 162.39 108 ASP A O 1
ATOM 1615 N N . LEU A 1 122 ? 163.655 141.412 102.190 1.00 166.70 109 LEU A N 1
ATOM 1616 C CA . LEU A 1 122 ? 164.261 140.159 102.623 1.00 167.85 109 LEU A CA 1
ATOM 1617 C C . LEU A 1 122 ? 165.774 140.333 102.634 1.00 168.42 109 LEU A C 1
ATOM 1618 O O . LEU A 1 122 ? 166.295 141.408 102.331 1.00 168.37 109 LEU A O 1
ATOM 1634 N N . TYR A 1 123 ? 166.477 139.270 103.015 1.00 166.46 110 TYR A N 1
ATOM 1635 C CA . TYR A 1 123 ? 167.922 139.318 103.182 1.00 165.87 110 TYR A CA 1
ATOM 1636 C C . TYR A 1 123 ? 168.539 138.047 102.619 1.00 167.01 110 TYR A C 1
ATOM 1637 O O . TYR A 1 123 ? 168.000 136.953 102.810 1.00 166.46 110 TYR A O 1
ATOM 1655 N N . ASP A 1 124 ? 169.668 138.189 101.927 1.00 178.33 111 ASP A N 1
ATOM 1656 C CA . ASP A 1 124 ? 170.396 137.052 101.382 1.00 178.40 111 ASP A CA 1
ATOM 1657 C C . ASP A 1 124 ? 171.741 136.923 102.081 1.00 178.84 111 ASP A C 1
ATOM 1658 O O . ASP A 1 124 ? 172.435 137.920 102.307 1.00 178.94 111 ASP A O 1
ATOM 1667 N N . TYR A 1 125 ? 172.102 135.689 102.428 1.00 178.19 112 TYR A N 1
ATOM 1668 C CA . TYR A 1 125 ? 173.315 135.442 103.195 1.00 178.05 112 TYR A CA 1
ATOM 1669 C C . TYR A 1 125 ? 174.523 135.155 102.314 1.00 178.33 112 TYR A C 1
ATOM 1670 O O . TYR A 1 125 ? 175.657 135.419 102.730 1.00 177.94 112 TYR A O 1
ATOM 1688 N N . LYS A 1 126 ? 174.315 134.616 101.110 1.00 189.42 113 LYS A N 1
ATOM 1689 C CA . LYS A 1 126 ? 175.434 134.427 100.193 1.00 189.07 113 LYS A CA 1
ATOM 1690 C C . LYS A 1 126 ? 176.073 135.764 99.844 1.00 189.20 113 LYS A C 1
ATOM 1691 O O . LYS A 1 126 ? 177.302 135.903 99.859 1.00 189.95 113 LYS A O 1
ATOM 1710 N N . GLU A 1 127 ? 175.251 136.762 99.524 1.00 184.11 114 GLU A N 1
ATOM 1711 C CA . GLU A 1 127 ? 175.729 138.121 99.323 1.00 183.77 114 GLU A CA 1
ATOM 1712 C C . GLU A 1 127 ? 175.734 138.936 100.609 1.00 183.41 114 GLU A C 1
ATOM 1713 O O . GLU A 1 127 ? 176.291 140.040 100.620 1.00 181.86 114 GLU A O 1
ATOM 1725 N N . ASN A 1 128 ? 175.139 138.422 101.683 1.00 178.15 115 ASN A N 1
ATOM 1726 C CA . ASN A 1 128 ? 175.097 139.107 102.972 1.00 178.20 115 ASN A CA 1
ATOM 1727 C C . ASN A 1 128 ? 174.616 140.547 102.800 1.00 176.52 115 ASN A C 1
ATOM 1728 O O . ASN A 1 128 ? 175.332 141.513 103.072 1.00 175.05 115 ASN A O 1
ATOM 1739 N N . ARG A 1 129 ? 173.378 140.677 102.333 1.00 167.24 116 ARG A N 1
ATOM 1740 C CA . ARG A 1 129 ? 172.843 141.993 102.020 1.00 165.26 116 ARG A CA 1
ATOM 1741 C C . ARG A 1 129 ? 171.323 141.934 102.038 1.00 166.66 116 ARG A C 1
ATOM 1742 O O . ARG A 1 129 ? 170.722 140.906 101.713 1.00 168.53 116 ARG A O 1
ATOM 1763 N N . PHE A 1 130 ? 170.711 143.050 102.427 1.00 160.31 117 PHE A N 1
ATOM 1764 C CA . PHE A 1 130 ? 169.263 143.197 102.380 1.00 161.18 117 PHE A CA 1
ATOM 1765 C C . PHE A 1 130 ? 168.851 143.535 100.953 1.00 160.67 117 PHE A C 1
ATOM 1766 O O . PHE A 1 130 ? 169.398 144.464 100.349 1.00 159.89 117 PHE A O 1
ATOM 1783 N N . ILE A 1 131 ? 167.894 142.783 100.418 1.00 172.56 118 ILE A N 1
ATOM 1784 C CA . ILE A 1 131 ? 167.370 143.001 99.078 1.00 172.28 118 ILE A CA 1
ATOM 1785 C C . ILE A 1 131 ? 165.893 143.360 99.188 1.00 170.99 118 ILE A C 1
ATOM 1786 O O . ILE A 1 131 ? 165.138 142.726 99.943 1.00 173.02 118 ILE A O 1
ATOM 1802 N N . GLU A 1 132 ? 165.500 144.398 98.455 1.00 167.91 119 GLU A N 1
ATOM 1803 C CA . GLU A 1 132 ? 164.114 144.821 98.336 1.00 169.48 119 GLU A CA 1
ATOM 1804 C C . GLU A 1 132 ? 163.458 144.114 97.159 1.00 171.68 119 GLU A C 1
ATOM 1805 O O . GLU A 1 132 ? 164.098 143.870 96.132 1.00 173.38 119 GLU A O 1
ATOM 1817 N N . ILE A 1 133 ? 162.180 143.779 97.316 1.00 175.88 120 ILE A N 1
ATOM 1818 C CA . ILE A 1 133 ? 161.393 143.146 96.265 1.00 175.22 120 ILE A CA 1
ATOM 1819 C C . ILE A 1 133 ? 160.162 144.004 96.012 1.00 174.27 120 ILE A C 1
ATOM 1820 O O . ILE A 1 133 ? 159.500 144.445 96.959 1.00 173.74 120 ILE A O 1
ATOM 1836 N N . GLY A 1 134 ? 159.873 144.259 94.739 1.00 173.09 121 GLY A N 1
ATOM 1837 C CA . GLY A 1 134 ? 158.685 145.005 94.377 1.00 172.29 121 GLY A CA 1
ATOM 1838 C C . GLY A 1 134 ? 158.001 144.442 93.150 1.00 173.94 121 GLY A C 1
ATOM 1839 O O . GLY A 1 134 ? 158.666 144.051 92.187 1.00 174.57 121 GLY A O 1
ATOM 1843 N N . VAL A 1 135 ? 156.672 144.379 93.182 1.00 182.73 122 VAL A N 1
ATOM 1844 C CA . VAL A 1 135 ? 155.865 143.920 92.057 1.00 182.67 122 VAL A CA 1
ATOM 1845 C C . VAL A 1 135 ? 154.778 144.958 91.823 1.00 182.57 122 VAL A C 1
ATOM 1846 O O . VAL A 1 135 ? 153.960 145.215 92.714 1.00 182.04 122 VAL A O 1
ATOM 1859 N N . THR A 1 136 ? 154.766 145.549 90.631 1.00 180.32 123 THR A N 1
ATOM 1860 C CA . THR A 1 136 ? 153.842 146.627 90.317 1.00 181.14 123 THR A CA 1
ATOM 1861 C C . THR A 1 136 ? 153.428 146.540 88.856 1.00 180.79 123 THR A C 1
ATOM 1862 O O . THR A 1 136 ? 154.183 146.063 88.004 1.00 179.94 123 THR A O 1
ATOM 1873 N N . ARG A 1 137 ? 152.211 147.013 88.578 1.00 177.28 124 ARG A N 1
ATOM 1874 C CA . ARG A 1 137 ? 151.715 147.024 87.207 1.00 175.73 124 ARG A CA 1
ATOM 1875 C C . ARG A 1 137 ? 152.525 147.977 86.337 1.00 175.36 124 ARG A C 1
ATOM 1876 O O . ARG A 1 137 ? 152.803 147.678 85.170 1.00 175.35 124 ARG A O 1
ATOM 1897 N N . ARG A 1 138 ? 152.912 149.125 86.888 1.00 176.21 125 ARG A N 1
ATOM 1898 C CA . ARG A 1 138 ? 153.593 150.146 86.110 1.00 176.59 125 ARG A CA 1
ATOM 1899 C C . ARG A 1 138 ? 154.952 149.639 85.628 1.00 176.66 125 ARG A C 1
ATOM 1900 O O . ARG A 1 138 ? 155.403 148.543 85.972 1.00 175.60 125 ARG A O 1
ATOM 1921 N N . GLU A 1 139 ? 155.607 150.466 84.819 1.00 178.73 126 GLU A N 1
ATOM 1922 C CA . GLU A 1 139 ? 156.902 150.108 84.264 1.00 178.02 126 GLU A CA 1
ATOM 1923 C C . GLU A 1 139 ? 157.953 150.021 85.364 1.00 177.44 126 GLU A C 1
ATOM 1924 O O . GLU A 1 139 ? 157.845 150.661 86.415 1.00 176.48 126 GLU A O 1
ATOM 1936 N N . VAL A 1 140 ? 158.981 149.209 85.110 1.00 176.32 127 VAL A N 1
ATOM 1937 C CA . VAL A 1 140 ? 160.005 148.965 86.123 1.00 176.03 127 VAL A CA 1
ATOM 1938 C C . VAL A 1 140 ? 160.749 150.252 86.457 1.00 176.22 127 VAL A C 1
ATOM 1939 O O . VAL A 1 140 ? 161.087 150.503 87.618 1.00 176.09 127 VAL A O 1
ATOM 1952 N N . HIS A 1 141 ? 161.024 151.081 85.449 1.00 171.07 128 HIS A N 1
ATOM 1953 C CA . HIS A 1 141 ? 161.914 152.222 85.645 1.00 170.86 128 HIS A CA 1
ATOM 1954 C C . HIS A 1 141 ? 161.347 153.214 86.656 1.00 171.45 128 HIS A C 1
ATOM 1955 O O . HIS A 1 141 ? 162.058 153.673 87.560 1.00 171.84 128 HIS A O 1
ATOM 1969 N N . ILE A 1 142 ? 160.068 153.565 86.514 1.00 168.50 129 ILE A N 1
ATOM 1970 C CA . ILE A 1 142 ? 159.487 154.604 87.360 1.00 167.85 129 ILE A CA 1
ATOM 1971 C C . ILE A 1 142 ? 159.469 154.160 88.818 1.00 168.67 129 ILE A C 1
ATOM 1972 O O . ILE A 1 142 ? 159.920 154.887 89.713 1.00 168.46 129 ILE A O 1
ATOM 1988 N N . TYR A 1 143 ? 158.952 152.958 89.081 1.00 168.66 130 TYR A N 1
ATOM 1989 C CA . TYR A 1 143 ? 158.899 152.481 90.457 1.00 168.16 130 TYR A CA 1
ATOM 1990 C C . TYR A 1 143 ? 160.293 152.232 91.012 1.00 168.72 130 TYR A C 1
ATOM 1991 O O . TYR A 1 143 ? 160.520 152.416 92.212 1.00 170.20 130 TYR A O 1
ATOM 2009 N N . TYR A 1 144 ? 161.234 151.808 90.166 1.00 165.78 131 TYR A N 1
ATOM 2010 C CA . TYR A 1 144 ? 162.608 151.631 90.619 1.00 165.59 131 TYR A CA 1
ATOM 2011 C C . TYR A 1 144 ? 163.190 152.954 91.094 1.00 165.71 131 TYR A C 1
ATOM 2012 O O . TYR A 1 144 ? 163.807 153.029 92.163 1.00 166.76 131 TYR A O 1
ATOM 2030 N N . LEU A 1 145 ? 162.991 154.018 90.315 1.00 166.64 132 LEU A N 1
ATOM 2031 C CA . LEU A 1 145 ? 163.466 155.329 90.741 1.00 166.84 132 LEU A CA 1
ATOM 2032 C C . LEU A 1 145 ? 162.771 155.772 92.022 1.00 166.79 132 LEU A C 1
ATOM 2033 O O . LEU A 1 145 ? 163.411 156.321 92.928 1.00 166.63 132 LEU A O 1
ATOM 2049 N N . GLU A 1 146 ? 161.460 155.542 92.115 1.00 164.47 133 GLU A N 1
ATOM 2050 C CA . GLU A 1 146 ? 160.721 155.965 93.301 1.00 163.34 133 GLU A CA 1
ATOM 2051 C C . GLU A 1 146 ? 161.247 155.268 94.551 1.00 163.67 133 GLU A C 1
ATOM 2052 O O . GLU A 1 146 ? 161.521 155.913 95.568 1.00 163.42 133 GLU A O 1
ATOM 2064 N N . LYS A 1 147 ? 161.399 153.944 94.493 1.00 168.76 134 LYS A N 1
ATOM 2065 C CA . LYS A 1 147 ? 161.897 153.212 95.653 1.00 167.28 134 LYS A CA 1
ATOM 2066 C C . LYS A 1 147 ? 163.334 153.605 95.973 1.00 167.87 134 LYS A C 1
ATOM 2067 O O . LYS A 1 147 ? 163.701 153.734 97.147 1.00 167.04 134 LYS A O 1
ATOM 2086 N N . ALA A 1 148 ? 164.164 153.808 94.944 1.00 166.39 135 ALA A N 1
ATOM 2087 C CA . ALA A 1 148 ? 165.551 154.185 95.186 1.00 164.85 135 ALA A CA 1
ATOM 2088 C C . ALA A 1 148 ? 165.644 155.531 95.893 1.00 163.67 135 ALA A C 1
ATOM 2089 O O . ALA A 1 148 ? 166.433 155.692 96.831 1.00 162.12 135 ALA A O 1
ATOM 2096 N N . ASN A 1 149 ? 164.846 156.511 95.463 1.00 162.72 136 ASN A N 1
ATOM 2097 C CA . ASN A 1 149 ? 164.895 157.826 96.091 1.00 161.75 136 ASN A CA 1
ATOM 2098 C C . ASN A 1 149 ? 164.121 157.876 97.401 1.00 161.91 136 ASN A C 1
ATOM 2099 O O . ASN A 1 149 ? 164.290 158.830 98.168 1.00 161.91 136 ASN A O 1
ATOM 2110 N N . LYS A 1 150 ? 163.276 156.879 97.673 1.00 157.44 137 LYS A N 1
ATOM 2111 C CA . LYS A 1 150 ? 162.587 156.823 98.957 1.00 156.63 137 LYS A CA 1
ATOM 2112 C C . LYS A 1 150 ? 163.467 156.187 100.027 1.00 154.32 137 LYS A C 1
ATOM 2113 O O . LYS A 1 150 ? 163.676 156.769 101.097 1.00 152.42 137 LYS A O 1
ATOM 2132 N N . ILE A 1 151 ? 163.991 154.989 99.756 1.00 151.11 138 ILE A N 1
ATOM 2133 C CA . ILE A 1 151 ? 164.845 154.319 100.731 1.00 150.36 138 ILE A CA 1
ATOM 2134 C C . ILE A 1 151 ? 166.159 155.073 100.896 1.00 150.36 138 ILE A C 1
ATOM 2135 O O . ILE A 1 151 ? 166.712 155.148 102.000 1.00 150.01 138 ILE A O 1
ATOM 2151 N N . LYS A 1 152 ? 166.679 155.644 99.809 1.00 141.97 139 LYS A N 1
ATOM 2152 C CA . LYS A 1 152 ? 167.939 156.386 99.840 1.00 140.97 139 LYS A CA 1
ATOM 2153 C C . LYS A 1 152 ? 169.076 155.500 100.349 1.00 139.18 139 LYS A C 1
ATOM 2154 O O . LYS A 1 152 ? 169.890 155.907 101.180 1.00 138.71 139 LYS A O 1
ATOM 2173 N N . SER A 1 153 ? 169.128 154.277 99.831 1.00 153.96 140 SER A N 1
ATOM 2174 C CA . SER A 1 153 ? 170.077 153.266 100.273 1.00 155.65 140 SER A CA 1
ATOM 2175 C C . SER A 1 153 ? 170.933 152.811 99.100 1.00 156.35 140 SER A C 1
ATOM 2176 O O . SER A 1 153 ? 170.428 152.601 97.993 1.00 157.05 140 SER A O 1
ATOM 2184 N N . GLU A 1 154 ? 172.234 152.661 99.354 1.00 165.12 141 GLU A N 1
ATOM 2185 C CA . GLU A 1 154 ? 173.181 152.200 98.351 1.00 166.13 141 GLU A CA 1
ATOM 2186 C C . GLU A 1 154 ? 173.732 150.813 98.643 1.00 166.39 141 GLU A C 1
ATOM 2187 O O . GLU A 1 154 ? 174.310 150.193 97.743 1.00 165.17 141 GLU A O 1
ATOM 2199 N N . LYS A 1 155 ? 173.575 150.315 99.869 1.00 171.42 142 LYS A N 1
ATOM 2200 C CA . LYS A 1 155 ? 174.094 149.014 100.268 1.00 171.99 142 LYS A CA 1
ATOM 2201 C C . LYS A 1 155 ? 173.009 147.946 100.324 1.00 171.38 142 LYS A C 1
ATOM 2202 O O . LYS A 1 155 ? 173.257 146.851 100.840 1.00 171.55 142 LYS A O 1
ATOM 2221 N N . THR A 1 156 ? 171.814 148.237 99.815 1.00 164.61 143 THR A N 1
ATOM 2222 C CA . THR A 1 156 ? 170.701 147.298 99.817 1.00 164.95 143 THR A CA 1
ATOM 2223 C C . THR A 1 156 ? 170.271 147.031 98.383 1.00 164.58 143 THR A C 1
ATOM 2224 O O . THR A 1 156 ? 170.001 147.969 97.626 1.00 163.45 143 THR A O 1
ATOM 2235 N N . HIS A 1 157 ? 170.207 145.754 98.018 1.00 171.02 144 HIS A N 1
ATOM 2236 C CA . HIS A 1 157 ? 169.827 145.378 96.665 1.00 171.53 144 HIS A CA 1
ATOM 2237 C C . HIS A 1 157 ? 168.361 145.704 96.412 1.00 172.03 144 HIS A C 1
ATOM 2238 O O . HIS A 1 157 ? 167.521 145.644 97.313 1.00 172.70 144 HIS A O 1
ATOM 2252 N N . ILE A 1 158 ? 168.059 146.057 95.166 1.00 166.99 145 ILE A N 1
ATOM 2253 C CA . ILE A 1 158 ? 166.713 146.416 94.744 1.00 166.85 145 ILE A CA 1
ATOM 2254 C C . ILE A 1 158 ? 166.335 145.548 93.553 1.00 166.83 145 ILE A C 1
ATOM 2255 O O . ILE A 1 158 ? 167.136 145.360 92.632 1.00 168.35 145 ILE A O 1
ATOM 2271 N N . HIS A 1 159 ? 165.118 145.011 93.583 1.00 171.12 146 HIS A N 1
ATOM 2272 C CA . HIS A 1 159 ? 164.611 144.162 92.511 1.00 171.49 146 HIS A CA 1
ATOM 2273 C C . HIS A 1 159 ? 163.160 144.532 92.254 1.00 170.56 146 HIS A C 1
ATOM 2274 O O . HIS A 1 159 ? 162.323 144.419 93.157 1.00 171.31 146 HIS A O 1
ATOM 2288 N N . ILE A 1 160 ? 162.860 144.974 91.034 1.00 171.14 147 ILE A N 1
ATOM 2289 C CA . ILE A 1 160 ? 161.518 145.399 90.660 1.00 171.42 147 ILE A CA 1
ATOM 2290 C C . ILE A 1 160 ? 161.067 144.584 89.456 1.00 173.22 147 ILE A C 1
ATOM 2291 O O . ILE A 1 160 ? 161.758 144.543 88.430 1.00 174.55 147 ILE A O 1
ATOM 2307 N N . PHE A 1 161 ? 159.916 143.932 89.588 1.00 180.42 148 PHE A N 1
ATOM 2308 C CA . PHE A 1 161 ? 159.309 143.141 88.529 1.00 181.01 148 PHE A CA 1
ATOM 2309 C C . PHE A 1 161 ? 158.137 143.912 87.936 1.00 180.67 148 PHE A C 1
ATOM 2310 O O . PHE A 1 161 ? 157.674 144.913 88.491 1.00 179.18 148 PHE A O 1
ATOM 2327 N N . SER A 1 162 ? 157.649 143.432 86.793 1.00 181.49 149 SER A N 1
ATOM 2328 C CA . SER A 1 162 ? 156.492 144.020 86.137 1.00 181.01 149 SER A CA 1
ATOM 2329 C C . SER A 1 162 ? 155.486 142.933 85.793 1.00 180.23 149 SER A C 1
ATOM 2330 O O . SER A 1 162 ? 155.849 141.779 85.550 1.00 179.69 149 SER A O 1
ATOM 2338 N N . PHE A 1 163 ? 154.208 143.321 85.775 1.00 175.06 150 PHE A N 1
ATOM 2339 C CA . PHE A 1 163 ? 153.150 142.376 85.437 1.00 174.35 150 PHE A CA 1
ATOM 2340 C C . PHE A 1 163 ? 153.307 141.849 84.017 1.00 174.65 150 PHE A C 1
ATOM 2341 O O . PHE A 1 163 ? 152.873 140.731 83.718 1.00 174.48 150 PHE A O 1
ATOM 2358 N N . THR A 1 164 ? 153.922 142.632 83.134 1.00 170.39 151 THR A N 1
ATOM 2359 C CA . THR A 1 164 ? 154.108 142.250 81.741 1.00 170.04 151 THR A CA 1
ATOM 2360 C C . THR A 1 164 ? 155.425 141.528 81.495 1.00 170.12 151 THR A C 1
ATOM 2361 O O . THR A 1 164 ? 155.746 141.234 80.339 1.00 170.99 151 THR A O 1
ATOM 2372 N N . GLY A 1 165 ? 156.193 141.236 82.545 1.00 173.78 152 GLY A N 1
ATOM 2373 C CA . GLY A 1 165 ? 157.456 140.547 82.428 1.00 173.71 152 GLY A CA 1
ATOM 2374 C C . GLY A 1 165 ? 158.675 141.435 82.566 1.00 174.65 152 GLY A C 1
ATOM 2375 O O . GLY A 1 165 ? 159.775 140.918 82.798 1.00 174.39 152 GLY A O 1
ATOM 2379 N N . GLU A 1 166 ? 158.514 142.749 82.433 1.00 179.95 153 GLU A N 1
ATOM 2380 C CA . GLU A 1 166 ? 159.634 143.656 82.640 1.00 179.37 153 GLU A CA 1
ATOM 2381 C C . GLU A 1 166 ? 160.150 143.526 84.068 1.00 179.61 153 GLU A C 1
ATOM 2382 O O . GLU A 1 166 ? 159.378 143.535 85.031 1.00 179.74 153 GLU A O 1
ATOM 2394 N N . GLU A 1 167 ? 161.468 143.403 84.204 1.00 179.16 154 GLU A N 1
ATOM 2395 C CA . GLU A 1 167 ? 162.070 143.140 85.501 1.00 178.04 154 GLU A CA 1
ATOM 2396 C C . GLU A 1 167 ? 163.525 143.578 85.467 1.00 177.42 154 GLU A C 1
ATOM 2397 O O . GLU A 1 167 ? 164.229 143.329 84.486 1.00 177.86 154 GLU A O 1
ATOM 2409 N N . MET A 1 168 ? 163.968 144.225 86.542 1.00 170.68 155 MET A N 1
ATOM 2410 C CA . MET A 1 168 ? 165.352 144.674 86.613 1.00 170.89 155 MET A CA 1
ATOM 2411 C C . MET A 1 168 ? 165.754 144.861 88.069 1.00 170.32 155 MET A C 1
ATOM 2412 O O . MET A 1 168 ? 164.911 145.041 88.954 1.00 170.08 155 MET A O 1
ATOM 2426 N N . ALA A 1 169 ? 167.066 144.853 88.292 1.00 174.29 156 ALA A N 1
ATOM 2427 C CA . ALA A 1 169 ? 167.637 144.970 89.624 1.00 175.13 156 ALA A CA 1
ATOM 2428 C C . ALA A 1 169 ? 168.794 145.963 89.562 1.00 175.91 156 ALA A C 1
ATOM 2429 O O . ALA A 1 169 ? 168.999 146.647 88.555 1.00 175.68 156 ALA A O 1
ATOM 2436 N N . THR A 1 170 ? 169.556 146.044 90.651 1.00 177.76 157 THR A N 1
ATOM 2437 C CA . THR A 1 170 ? 170.670 146.980 90.718 1.00 177.51 157 THR A CA 1
ATOM 2438 C C . THR A 1 170 ? 171.766 146.570 89.744 1.00 178.72 157 THR A C 1
ATOM 2439 O O . THR A 1 170 ? 172.196 145.413 89.726 1.00 178.77 157 THR A O 1
ATOM 2450 N N . LYS A 1 171 ? 172.222 147.529 88.936 1.00 186.57 158 LYS A N 1
ATOM 2451 C CA . LYS A 1 171 ? 173.276 147.290 87.949 1.00 186.43 158 LYS A CA 1
ATOM 2452 C C . LYS A 1 171 ? 172.941 146.093 87.062 1.00 187.00 158 LYS A C 1
ATOM 2453 O O . LYS A 1 171 ? 173.830 145.404 86.554 1.00 186.83 158 LYS A O 1
ATOM 2472 N N . ALA A 1 172 ? 171.646 145.842 86.864 1.00 187.03 159 ALA A N 1
ATOM 2473 C CA . ALA A 1 172 ? 171.177 144.709 86.070 1.00 185.75 159 ALA A CA 1
ATOM 2474 C C . ALA A 1 172 ? 171.716 143.388 86.608 1.00 185.86 159 ALA A C 1
ATOM 2475 O O . ALA A 1 172 ? 171.961 142.448 85.848 1.00 184.97 159 ALA A O 1
ATOM 2482 N N . ASP A 1 173 ? 171.900 143.305 87.924 1.00 185.67 160 ASP A N 1
ATOM 2483 C CA . ASP A 1 173 ? 172.425 142.112 88.578 1.00 185.56 160 ASP A CA 1
ATOM 2484 C C . ASP A 1 173 ? 171.251 141.287 89.090 1.00 185.11 160 ASP A C 1
ATOM 2485 O O . ASP A 1 173 ? 170.591 141.670 90.061 1.00 184.91 160 ASP A O 1
ATOM 2494 N N . TYR A 1 174 ? 170.997 140.155 88.440 1.00 179.06 161 TYR A N 1
ATOM 2495 C CA . TYR A 1 174 ? 169.917 139.257 88.831 1.00 178.01 161 TYR A CA 1
ATOM 2496 C C . TYR A 1 174 ? 170.480 138.201 89.776 1.00 178.56 161 TYR A C 1
ATOM 2497 O O . TYR A 1 174 ? 171.202 137.295 89.348 1.00 178.65 161 TYR A O 1
ATOM 2515 N N . THR A 1 175 ? 170.149 138.319 91.063 1.00 183.92 162 THR A N 1
ATOM 2516 C CA . THR A 1 175 ? 170.644 137.353 92.040 1.00 184.10 162 THR A CA 1
ATOM 2517 C C . THR A 1 175 ? 170.083 135.963 91.771 1.00 183.73 162 THR A C 1
ATOM 2518 O O . THR A 1 175 ? 170.815 134.968 91.834 1.00 183.39 162 THR A O 1
ATOM 2529 N N . LEU A 1 176 ? 168.792 135.873 91.468 1.00 187.46 163 LEU A N 1
ATOM 2530 C CA . LEU A 1 176 ? 168.165 134.588 91.212 1.00 188.33 163 LEU A CA 1
ATOM 2531 C C . LEU A 1 176 ? 168.576 134.050 89.847 1.00 188.87 163 LEU A C 1
ATOM 2532 O O . LEU A 1 176 ? 168.817 134.806 88.901 1.00 187.48 163 LEU A O 1
ATOM 2548 N N . ASP A 1 177 ? 168.652 132.726 89.753 1.00 192.74 164 ASP A N 1
ATOM 2549 C CA . ASP A 1 177 ? 168.968 132.082 88.489 1.00 191.80 164 ASP A CA 1
ATOM 2550 C C . ASP A 1 177 ? 167.841 132.305 87.487 1.00 192.64 164 ASP A C 1
ATOM 2551 O O . ASP A 1 177 ? 166.680 132.502 87.856 1.00 193.15 164 ASP A O 1
ATOM 2560 N N . GLU A 1 178 ? 168.198 132.268 86.201 1.00 197.04 165 GLU A N 1
ATOM 2561 C CA . GLU A 1 178 ? 167.244 132.616 85.152 1.00 196.35 165 GLU A CA 1
ATOM 2562 C C . GLU A 1 178 ? 165.956 131.811 85.276 1.00 196.64 165 GLU A C 1
ATOM 2563 O O . GLU A 1 178 ? 164.861 132.336 85.043 1.00 196.64 165 GLU A O 1
ATOM 2575 N N . GLU A 1 179 ? 166.067 130.531 85.637 1.00 197.57 166 GLU A N 1
ATOM 2576 C CA . GLU A 1 179 ? 164.880 129.688 85.735 1.00 196.80 166 GLU A CA 1
ATOM 2577 C C . GLU A 1 179 ? 163.922 130.203 86.803 1.00 196.64 166 GLU A C 1
ATOM 2578 O O . GLU A 1 179 ? 162.709 130.281 86.575 1.00 197.03 166 GLU A O 1
ATOM 2590 N N . SER A 1 180 ? 164.448 130.563 87.977 1.00 194.30 167 SER A N 1
ATOM 2591 C CA . SER A 1 180 ? 163.593 131.074 89.044 1.00 193.55 167 SER A CA 1
ATOM 2592 C C . SER A 1 180 ? 162.923 132.381 88.638 1.00 194.26 167 SER A C 1
ATOM 2593 O O . SER A 1 180 ? 161.733 132.588 88.909 1.00 194.60 167 SER A O 1
ATOM 2601 N N . ARG A 1 181 ? 163.674 133.279 87.998 1.00 188.38 168 ARG A N 1
ATOM 2602 C CA . ARG A 1 181 ? 163.094 134.543 87.558 1.00 187.84 168 ARG A CA 1
ATOM 2603 C C . ARG A 1 181 ? 161.991 134.309 86.536 1.00 187.64 168 ARG A C 1
ATOM 2604 O O . ARG A 1 181 ? 160.937 134.952 86.592 1.00 186.53 168 ARG A O 1
ATOM 2625 N N . ALA A 1 182 ? 162.217 133.394 85.591 1.00 194.40 169 ALA A N 1
ATOM 2626 C CA . ALA A 1 182 ? 161.185 133.081 84.610 1.00 194.02 169 ALA A CA 1
ATOM 2627 C C . ALA A 1 182 ? 159.951 132.498 85.284 1.00 194.99 169 ALA A C 1
ATOM 2628 O O . ALA A 1 182 ? 158.818 132.827 84.915 1.00 194.77 169 ALA A O 1
ATOM 2635 N N . ARG A 1 183 ? 160.150 131.625 86.275 1.00 194.38 170 ARG A N 1
ATOM 2636 C CA . ARG A 1 183 ? 159.015 131.055 86.992 1.00 193.65 170 ARG A CA 1
ATOM 2637 C C . ARG A 1 183 ? 158.214 132.139 87.705 1.00 193.36 170 ARG A C 1
ATOM 2638 O O . ARG A 1 183 ? 156.978 132.137 87.668 1.00 192.76 170 ARG A O 1
ATOM 2659 N N . ILE A 1 184 ? 158.903 133.077 88.359 1.00 186.44 171 ILE A N 1
ATOM 2660 C CA . ILE A 1 184 ? 158.204 134.148 89.064 1.00 185.67 171 ILE A CA 1
ATOM 2661 C C . ILE A 1 184 ? 157.466 135.046 88.078 1.00 186.27 171 ILE A C 1
ATOM 2662 O O . ILE A 1 184 ? 156.334 135.477 88.334 1.00 185.85 171 ILE A O 1
ATOM 2678 N N . LYS A 1 185 ? 158.098 135.356 86.944 1.00 184.91 172 LYS A N 1
ATOM 2679 C CA . LYS A 1 185 ? 157.437 136.170 85.930 1.00 184.08 172 LYS A CA 1
ATOM 2680 C C . LYS A 1 185 ? 156.186 135.476 85.409 1.00 185.08 172 LYS A C 1
ATOM 2681 O O . LYS A 1 185 ? 155.149 136.118 85.204 1.00 184.17 172 LYS A O 1
ATOM 2700 N N . THR A 1 186 ? 156.268 134.163 85.180 1.00 184.70 173 THR A N 1
ATOM 2701 C CA . THR A 1 186 ? 155.102 133.416 84.721 1.00 183.51 173 THR A CA 1
ATOM 2702 C C . THR A 1 186 ? 154.000 133.414 85.772 1.00 183.45 173 THR A C 1
ATOM 2703 O O . THR A 1 186 ? 152.816 133.539 85.440 1.00 184.31 173 THR A O 1
ATOM 2714 N N . ARG A 1 187 ? 154.367 133.259 87.046 1.00 181.77 174 ARG A N 1
ATOM 2715 C CA . ARG A 1 187 ? 153.370 133.308 88.112 1.00 181.76 174 ARG A CA 1
ATOM 2716 C C . ARG A 1 187 ? 152.665 134.659 88.130 1.00 182.40 174 ARG A C 1
ATOM 2717 O O . ARG A 1 187 ? 151.432 134.735 88.225 1.00 182.33 174 ARG A O 1
ATOM 2738 N N . LEU A 1 188 ? 153.440 135.740 88.028 1.00 182.25 175 LEU A N 1
ATOM 2739 C CA . LEU A 1 188 ? 152.850 137.074 88.010 1.00 182.46 175 LEU A CA 1
ATOM 2740 C C . LEU A 1 188 ? 151.937 137.252 86.803 1.00 182.46 175 LEU A C 1
ATOM 2741 O O . LEU A 1 188 ? 150.836 137.806 86.920 1.00 181.43 175 LEU A O 1
ATOM 2757 N N . PHE A 1 189 ? 152.372 136.782 85.632 1.00 181.79 176 PHE A N 1
ATOM 2758 C CA . PHE A 1 189 ? 151.553 136.928 84.434 1.00 180.96 176 PHE A CA 1
ATOM 2759 C C . PHE A 1 189 ? 150.252 136.146 84.551 1.00 181.67 176 PHE A C 1
ATOM 2760 O O . PHE A 1 189 ? 149.193 136.635 84.146 1.00 181.16 176 PHE A O 1
ATOM 2777 N N . THR A 1 190 ? 150.307 134.924 85.086 1.00 189.89 177 THR A N 1
ATOM 2778 C CA . THR A 1 190 ? 149.089 134.124 85.181 1.00 189.53 177 THR A CA 1
ATOM 2779 C C . THR A 1 190 ? 148.124 134.711 86.204 1.00 189.12 177 THR A C 1
ATOM 2780 O O . THR A 1 190 ? 146.906 134.706 85.985 1.00 188.52 177 THR A O 1
ATOM 2791 N N . ILE A 1 191 ? 148.635 135.235 87.322 1.00 185.21 178 ILE A N 1
ATOM 2792 C CA . ILE A 1 191 ? 147.728 135.877 88.270 1.00 184.88 178 ILE A CA 1
ATOM 2793 C C . ILE A 1 191 ? 147.114 137.126 87.646 1.00 185.95 178 ILE A C 1
ATOM 2794 O O . ILE A 1 191 ? 145.919 137.400 87.821 1.00 186.15 178 ILE A O 1
ATOM 2810 N N . ARG A 1 192 ? 147.912 137.901 86.905 1.00 180.36 179 ARG A N 1
ATOM 2811 C CA . ARG A 1 192 ? 147.368 139.068 86.218 1.00 178.87 179 ARG A CA 1
ATOM 2812 C C . ARG A 1 192 ? 146.288 138.660 85.225 1.00 179.29 179 ARG A C 1
ATOM 2813 O O . ARG A 1 192 ? 145.250 139.322 85.113 1.00 177.97 179 ARG A O 1
ATOM 2834 N N . GLN A 1 193 ? 146.519 137.569 84.493 1.00 182.66 180 GLN A N 1
ATOM 2835 C CA . GLN A 1 193 ? 145.523 137.084 83.547 1.00 181.37 180 GLN A CA 1
ATOM 2836 C C . GLN A 1 193 ? 144.246 136.669 84.263 1.00 182.44 180 GLN A C 1
ATOM 2837 O O . GLN A 1 193 ? 143.143 136.901 83.760 1.00 183.12 180 GLN A O 1
ATOM 2851 N N . GLU A 1 194 ? 144.373 136.039 85.432 1.00 183.41 181 GLU A N 1
ATOM 2852 C CA . GLU A 1 194 ? 143.183 135.634 86.172 1.00 183.40 181 GLU A CA 1
ATOM 2853 C C . GLU A 1 194 ? 142.388 136.846 86.649 1.00 182.91 181 GLU A C 1
ATOM 2854 O O . GLU A 1 194 ? 141.154 136.868 86.551 1.00 183.20 181 GLU A O 1
ATOM 2866 N N . MET A 1 195 ? 143.075 137.870 87.164 1.00 180.40 182 MET A N 1
ATOM 2867 C CA . MET A 1 195 ? 142.362 139.082 87.567 1.00 180.80 182 MET A CA 1
ATOM 2868 C C . MET A 1 195 ? 141.713 139.760 86.366 1.00 180.16 182 MET A C 1
ATOM 2869 O O . MET A 1 195 ? 140.603 140.295 86.472 1.00 180.07 182 MET A O 1
ATOM 2883 N N . ALA A 1 196 ? 142.388 139.754 85.215 1.00 185.31 183 ALA A N 1
ATOM 2884 C CA . ALA A 1 196 ? 141.777 140.300 84.006 1.00 185.36 183 ALA A CA 1
ATOM 2885 C C . ALA A 1 196 ? 140.535 139.508 83.621 1.00 186.97 183 ALA A C 1
ATOM 2886 O O . ALA A 1 196 ? 139.520 140.085 83.214 1.00 187.10 183 ALA A O 1
ATOM 2893 N N . SER A 1 197 ? 140.601 138.181 83.742 1.00 189.51 184 SER A N 1
ATOM 2894 C CA . SER A 1 197 ? 139.434 137.349 83.473 1.00 189.46 184 SER A CA 1
ATOM 2895 C C . SER A 1 197 ? 138.284 137.721 84.394 1.00 188.81 184 SER A C 1
ATOM 2896 O O . SER A 1 197 ? 137.125 137.771 83.966 1.00 187.90 184 SER A O 1
ATOM 2904 N N . ARG A 1 198 ? 138.584 137.980 85.669 1.00 182.36 185 ARG A N 1
ATOM 2905 C CA . ARG A 1 198 ? 137.551 138.482 86.567 1.00 181.51 185 ARG A CA 1
ATOM 2906 C C . ARG A 1 198 ? 137.014 139.826 86.089 1.00 182.55 185 ARG A C 1
ATOM 2907 O O . ARG A 1 198 ? 135.844 140.147 86.325 1.00 183.25 185 ARG A O 1
ATOM 2928 N N . GLY A 1 199 ? 137.848 140.618 85.416 1.00 193.40 186 GLY A N 1
ATOM 2929 C CA . GLY A 1 199 ? 137.431 141.882 84.847 1.00 192.36 186 GLY A CA 1
ATOM 2930 C C . GLY A 1 199 ? 137.825 143.111 85.637 1.00 191.92 186 GLY A C 1
ATOM 2931 O O . GLY A 1 199 ? 137.601 144.229 85.157 1.00 192.18 186 GLY A O 1
ATOM 2935 N N . LEU A 1 200 ? 138.406 142.947 86.824 1.00 172.17 187 LEU A N 1
ATOM 2936 C CA . LEU A 1 200 ? 138.794 144.068 87.669 1.00 171.26 187 LEU A CA 1
ATOM 2937 C C . LEU A 1 200 ? 140.271 144.417 87.542 1.00 170.20 187 LEU A C 1
ATOM 2938 O O . LEU A 1 200 ? 140.778 145.223 88.329 1.00 169.04 187 LEU A O 1
ATOM 2954 N N . TRP A 1 201 ? 140.973 143.828 86.571 1.00 175.36 188 TRP A N 1
ATOM 2955 C CA . TRP A 1 201 ? 142.388 144.134 86.394 1.00 176.87 188 TRP A CA 1
ATOM 2956 C C . TRP A 1 201 ? 142.596 145.606 86.063 1.00 177.48 188 TRP A C 1
ATOM 2957 O O . TRP A 1 201 ? 143.505 146.250 86.601 1.00 177.38 188 TRP A O 1
ATOM 2978 N N . ASP A 1 202 ? 141.762 146.159 85.180 1.00 186.62 189 ASP A N 1
ATOM 2979 C CA . ASP A 1 202 ? 141.905 147.564 84.813 1.00 187.04 189 ASP A CA 1
ATOM 2980 C C . ASP A 1 202 ? 141.586 148.487 85.981 1.00 187.33 189 ASP A C 1
ATOM 2981 O O . ASP A 1 202 ? 142.128 149.595 86.057 1.00 187.36 189 ASP A O 1
ATOM 2990 N N . SER A 1 203 ? 140.713 148.060 86.895 1.00 174.92 190 SER A N 1
ATOM 2991 C CA . SER A 1 203 ? 140.304 148.872 88.034 1.00 173.24 190 SER A CA 1
ATOM 2992 C C . SER A 1 203 ? 141.071 148.515 89.303 1.00 172.33 190 SER A C 1
ATOM 2993 O O . SER A 1 203 ? 140.552 148.687 90.411 1.00 171.24 190 SER A O 1
ATOM 3001 N N . PHE A 1 204 ? 142.302 148.022 89.162 1.00 179.06 191 PHE A N 1
ATOM 3002 C CA . PHE A 1 204 ? 143.147 147.678 90.299 1.00 179.37 191 PHE A CA 1
ATOM 3003 C C . PHE A 1 204 ? 144.254 148.706 90.505 1.00 180.18 191 PHE A C 1
ATOM 3004 O O . PHE A 1 204 ? 144.355 149.299 91.582 1.00 180.13 191 PHE A O 1
ATOM 3021 N N . ARG A 1 205 ? 145.087 148.935 89.490 1.00 179.37 192 ARG A N 1
ATOM 3022 C CA . ARG A 1 205 ? 146.031 150.056 89.454 1.00 178.58 192 ARG A CA 1
ATOM 3023 C C . ARG A 1 205 ? 146.886 150.148 90.717 1.00 178.56 192 ARG A C 1
ATOM 3024 O O . ARG A 1 205 ? 147.396 151.224 91.046 1.00 178.25 192 ARG A O 1
ATOM 3045 N N . GLN A 1 206 ? 147.060 149.040 91.438 1.00 185.78 193 GLN A N 1
ATOM 3046 C CA . GLN A 1 206 ? 147.852 149.042 92.663 1.00 186.64 193 GLN A CA 1
ATOM 3047 C C . GLN A 1 206 ? 147.336 150.076 93.658 1.00 186.62 193 GLN A C 1
ATOM 3048 O O . GLN A 1 206 ? 146.288 150.693 93.440 1.00 186.20 193 GLN A O 1
ATOM 3062 N N . SER A 1 207 ? 148.066 150.265 94.754 1.00 197.94 194 SER A N 1
ATOM 3063 C CA . SER A 1 207 ? 147.733 151.274 95.748 1.00 198.11 194 SER A CA 1
ATOM 3064 C C . SER A 1 207 ? 148.977 151.556 96.575 1.00 199.40 194 SER A C 1
ATOM 3065 O O . SER A 1 207 ? 149.938 150.782 96.567 1.00 199.78 194 SER A O 1
ATOM 3073 N N . GLU A 1 208 ? 148.948 152.680 97.288 1.00 206.43 195 GLU A N 1
ATOM 3074 C CA . GLU A 1 208 ? 150.049 153.087 98.147 1.00 206.07 195 GLU A CA 1
ATOM 3075 C C . GLU A 1 208 ? 149.510 153.470 99.518 1.00 206.15 195 GLU A C 1
ATOM 3076 O O . GLU A 1 208 ? 148.384 153.958 99.647 1.00 206.12 195 GLU A O 1
ATOM 3088 N N . ARG A 1 209 ? 150.331 153.246 100.542 1.00 196.95 196 ARG A N 1
ATOM 3089 C CA . ARG A 1 209 ? 149.921 153.482 101.923 1.00 196.65 196 ARG A CA 1
ATOM 3090 C C . ARG A 1 209 ? 149.882 154.979 102.201 1.00 195.67 196 ARG A C 1
ATOM 3091 O O . ARG A 1 209 ? 150.927 155.625 102.323 1.00 194.66 196 ARG A O 1
ATOM 3112 N N . GLY A 1 210 ? 148.673 155.534 102.304 1.00 202.15 197 GLY A N 1
ATOM 3113 C CA . GLY A 1 210 ? 148.508 156.943 102.609 1.00 202.06 197 GLY A CA 1
ATOM 3114 C C . GLY A 1 210 ? 148.541 157.288 104.081 1.00 202.75 197 GLY A C 1
ATOM 3115 O O . GLY A 1 210 ? 148.507 158.474 104.424 1.00 202.60 197 GLY A O 1
ATOM 3119 N N . GLU A 1 211 ? 148.609 156.286 104.958 1.00 201.22 198 GLU A N 1
ATOM 3120 C CA . GLU A 1 211 ? 148.660 156.506 106.403 1.00 201.21 198 GLU A CA 1
ATOM 3121 C C . GLU A 1 211 ? 147.459 157.325 106.875 1.00 200.68 198 GLU A C 1
ATOM 3122 O O . GLU A 1 211 ? 147.587 158.267 107.660 1.00 200.32 198 GLU A O 1
ATOM 3134 N N . GLU A 1 212 ? 146.278 156.956 106.385 1.00 189.50 199 GLU A N 1
ATOM 3135 C CA . GLU A 1 212 ? 145.059 157.653 106.770 1.00 188.27 199 GLU A CA 1
ATOM 3136 C C . GLU A 1 212 ? 144.859 157.584 108.279 1.00 188.69 199 GLU A C 1
ATOM 3137 O O . GLU A 1 212 ? 145.026 156.530 108.898 1.00 189.64 199 GLU A O 1
ATOM 3149 N N . THR A 1 213 ? 144.495 158.720 108.870 1.00 177.17 200 THR A N 1
ATOM 3150 C CA . THR A 1 213 ? 144.275 158.835 110.307 1.00 177.16 200 THR A CA 1
ATOM 3151 C C . THR A 1 213 ? 142.778 158.922 110.571 1.00 175.20 200 THR A C 1
ATOM 3152 O O . THR A 1 213 ? 142.104 159.820 110.053 1.00 173.06 200 THR A O 1
ATOM 3163 N N . ILE A 1 214 ? 142.266 157.996 111.375 1.00 156.50 201 ILE A N 1
ATOM 3164 C CA . ILE A 1 214 ? 140.846 157.967 111.705 1.00 155.06 201 ILE A CA 1
ATOM 3165 C C . ILE A 1 214 ? 140.592 158.903 112.879 1.00 151.48 201 ILE A C 1
ATOM 3166 O O . ILE A 1 214 ? 141.300 158.858 113.892 1.00 151.36 201 ILE A O 1
ATOM 3182 N N . GLU A 1 215 ? 139.586 159.762 112.740 1.00 111.43 202 GLU A N 1
ATOM 3183 C CA . GLU A 1 215 ? 139.261 160.702 113.802 1.00 109.24 202 GLU A CA 1
ATOM 3184 C C . GLU A 1 215 ? 138.813 159.953 115.051 1.00 106.14 202 GLU A C 1
ATOM 3185 O O . GLU A 1 215 ? 137.999 159.028 114.984 1.00 105.45 202 GLU A O 1
ATOM 3197 N N . GLU A 1 216 ? 139.350 160.362 116.198 1.00 76.76 203 GLU A N 1
ATOM 3198 C CA . GLU A 1 216 ? 138.967 159.749 117.461 1.00 74.46 203 GLU A CA 1
ATOM 3199 C C . GLU A 1 216 ? 137.531 160.117 117.808 1.00 70.64 203 GLU A C 1
ATOM 3200 O O . GLU A 1 216 ? 137.125 161.276 117.690 1.00 72.68 203 GLU A O 1
ATOM 3212 N N . ARG A 1 217 ? 136.759 159.122 118.239 1.00 63.33 204 ARG A N 1
ATOM 3213 C CA . ARG A 1 217 ? 135.362 159.331 118.594 1.00 65.35 204 ARG A CA 1
ATOM 3214 C C . ARG A 1 217 ? 135.068 158.639 119.914 1.00 66.01 204 ARG A C 1
ATOM 3215 O O . ARG A 1 217 ? 135.478 157.494 120.124 1.00 63.55 204 ARG A O 1
ATOM 3236 N N . PHE A 1 218 ? 134.358 159.339 120.797 1.00 52.90 205 PHE A N 1
ATOM 3237 C CA . PHE A 1 218 ? 133.950 158.784 122.086 1.00 48.66 205 PHE A CA 1
ATOM 3238 C C . PHE A 1 218 ? 132.581 159.378 122.403 1.00 52.30 205 PHE A C 1
ATOM 3239 O O . PHE A 1 218 ? 132.487 160.536 122.820 1.00 53.91 205 PHE A O 1
ATOM 3256 N N . GLU A 1 219 ? 131.534 158.583 122.205 1.00 61.82 206 GLU A N 1
ATOM 3257 C CA . GLU A 1 219 ? 130.159 159.056 122.268 1.00 60.27 206 GLU A CA 1
ATOM 3258 C C . GLU A 1 219 ? 129.455 158.472 123.485 1.00 58.14 206 GLU A C 1
ATOM 3259 O O . GLU A 1 219 ? 129.664 157.307 123.838 1.00 62.99 206 GLU A O 1
ATOM 3271 N N . ILE A 1 220 ? 128.623 159.290 124.121 1.00 44.34 207 ILE A N 1
ATOM 3272 C CA . ILE A 1 220 ? 127.842 158.884 125.282 1.00 46.79 207 ILE A CA 1
ATOM 3273 C C . ILE A 1 220 ? 126.452 158.507 124.787 1.00 55.62 207 ILE A C 1
ATOM 3274 O O . ILE A 1 220 ? 125.664 159.374 124.397 1.00 56.01 207 ILE A O 1
ATOM 3290 N N . THR A 1 221 ? 126.146 157.212 124.807 1.00 61.13 208 THR A N 1
ATOM 3291 C CA . THR A 1 221 ? 124.879 156.703 124.306 1.00 55.08 208 THR A CA 1
ATOM 3292 C C . THR A 1 221 ? 124.414 155.561 125.197 1.00 56.35 208 THR A C 1
ATOM 3293 O O . THR A 1 221 ? 125.177 155.012 125.994 1.00 56.42 208 THR A O 1
ATOM 3304 N N . GLY A 1 222 ? 123.140 155.203 125.049 1.00 54.53 209 GLY A N 1
ATOM 3305 C CA . GLY A 1 222 ? 122.605 154.102 125.821 1.00 55.93 209 GLY A CA 1
ATOM 3306 C C . GLY A 1 222 ? 122.402 154.478 127.277 1.00 55.74 209 GLY A C 1
ATOM 3307 O O . GLY A 1 222 ? 122.195 155.643 127.629 1.00 58.73 209 GLY A O 1
ATOM 3311 N N . THR A 1 223 ? 122.474 153.464 128.142 1.00 53.59 210 THR A N 1
ATOM 3312 C CA . THR A 1 223 ? 122.202 153.682 129.559 1.00 53.29 210 THR A CA 1
ATOM 3313 C C . THR A 1 223 ? 123.083 154.786 130.127 1.00 48.04 210 THR A C 1
ATOM 3314 O O . THR A 1 223 ? 122.621 155.610 130.925 1.00 49.01 210 THR A O 1
ATOM 3325 N N . MET A 1 224 ? 124.352 154.830 129.717 1.00 47.53 211 MET A N 1
ATOM 3326 C CA . MET A 1 224 ? 125.241 155.880 130.199 1.00 50.43 211 MET A CA 1
ATOM 3327 C C . MET A 1 224 ? 124.644 157.254 129.939 1.00 50.07 211 MET A C 1
ATOM 3328 O O . MET A 1 224 ? 124.588 158.100 130.838 1.00 50.96 211 MET A O 1
ATOM 3342 N N . ARG A 1 225 ? 124.169 157.487 128.714 1.00 46.21 212 ARG A N 1
ATOM 3343 C CA . ARG A 1 225 ? 123.531 158.760 128.409 1.00 43.80 212 ARG A CA 1
ATOM 3344 C C . ARG A 1 225 ? 122.406 159.044 129.391 1.00 43.48 212 ARG A C 1
ATOM 3345 O O . ARG A 1 225 ? 122.288 160.160 129.910 1.00 46.88 212 ARG A O 1
ATOM 3366 N N . ARG A 1 226 ? 121.585 158.035 129.680 1.00 43.85 213 ARG A N 1
ATOM 3367 C CA . ARG A 1 226 ? 120.515 158.216 130.654 1.00 46.40 213 ARG A CA 1
ATOM 3368 C C . ARG A 1 226 ? 121.081 158.679 131.989 1.00 49.91 213 ARG A C 1
ATOM 3369 O O . ARG A 1 226 ? 120.583 159.637 132.591 1.00 46.27 213 ARG A O 1
ATOM 3390 N N . LEU A 1 227 ? 122.151 158.028 132.453 1.00 49.45 214 LEU A N 1
ATOM 3391 C CA . LEU A 1 227 ? 122.800 158.477 133.678 1.00 44.58 214 LEU A CA 1
ATOM 3392 C C . LEU A 1 227 ? 123.271 159.916 133.538 1.00 45.20 214 LEU A C 1
ATOM 3393 O O . LEU A 1 227 ? 123.099 160.729 134.455 1.00 43.84 214 LEU A O 1
ATOM 3409 N N . ALA A 1 228 ? 123.852 160.256 132.385 1.00 55.75 215 ALA A N 1
ATOM 3410 C CA . ALA A 1 228 ? 124.305 161.623 132.168 1.00 50.14 215 ALA A CA 1
ATOM 3411 C C . ALA A 1 228 ? 123.150 162.608 132.251 1.00 49.51 215 ALA A C 1
ATOM 3412 O O . ALA A 1 228 ? 123.357 163.778 132.590 1.00 56.09 215 ALA A O 1
ATOM 3419 N N . ASP A 1 229 ? 121.930 162.158 131.953 1.00 50.44 216 ASP A N 1
ATOM 3420 C CA . ASP A 1 229 ? 120.774 163.041 132.016 1.00 50.58 216 ASP A CA 1
ATOM 3421 C C . ASP A 1 229 ? 120.277 163.259 133.438 1.00 50.02 216 ASP A C 1
ATOM 3422 O O . ASP A 1 229 ? 119.398 164.102 133.642 1.00 42.27 216 ASP A O 1
ATOM 3431 N N . GLN A 1 230 ? 120.810 162.527 134.418 1.00 55.10 217 GLN A N 1
ATOM 3432 C CA . GLN A 1 230 ? 120.375 162.640 135.805 1.00 54.01 217 GLN A CA 1
ATOM 3433 C C . GLN A 1 230 ? 121.499 163.113 136.720 1.00 51.12 217 GLN A C 1
ATOM 3434 O O . GLN A 1 230 ? 121.384 163.002 137.944 1.00 56.70 217 GLN A O 1
ATOM 3448 N N . SER A 1 231 ? 122.578 163.643 136.153 1.00 44.07 218 SER A N 1
ATOM 3449 C CA . SER A 1 231 ? 123.732 164.109 136.912 1.00 43.48 218 SER A CA 1
ATOM 3450 C C . SER A 1 231 ? 123.972 165.587 136.655 1.00 44.20 218 SER A C 1
ATOM 3451 O O . SER A 1 231 ? 125.111 166.033 136.499 1.00 47.61 218 SER A O 1
ATOM 3459 N N . LEU A 1 232 ? 122.897 166.368 136.611 1.00 42.67 219 LEU A N 1
ATOM 3460 C CA . LEU A 1 232 ? 122.979 167.796 136.337 1.00 41.33 219 LEU A CA 1
ATOM 3461 C C . LEU A 1 232 ? 122.251 168.568 137.427 1.00 44.10 219 LEU A C 1
ATOM 3462 O O . LEU A 1 232 ? 121.455 167.984 138.173 1.00 55.13 219 LEU A O 1
ATOM 3478 N N . PRO A 1 233 ? 122.496 169.867 137.560 1.00 32.23 220 PRO A N 1
ATOM 3479 C CA . PRO A 1 233 ? 121.728 170.671 138.511 1.00 38.35 220 PRO A CA 1
ATOM 3480 C C . PRO A 1 233 ? 120.237 170.487 138.296 1.00 42.49 220 PRO A C 1
ATOM 3481 O O . PRO A 1 233 ? 119.809 169.953 137.261 1.00 40.28 220 PRO A O 1
ATOM 3492 N N . PRO A 1 234 ? 119.409 170.916 139.250 1.00 45.87 221 PRO A N 1
ATOM 3493 C CA . PRO A 1 234 ? 117.969 170.622 139.151 1.00 50.18 221 PRO A CA 1
ATOM 3494 C C . PRO A 1 234 ? 117.302 171.193 137.911 1.00 56.06 221 PRO A C 1
ATOM 3495 O O . PRO A 1 234 ? 116.359 170.580 137.394 1.00 51.87 221 PRO A O 1
ATOM 3506 N N . ASN A 1 235 ? 117.755 172.342 137.412 1.00 61.51 222 ASN A N 1
ATOM 3507 C CA . ASN A 1 235 ? 117.053 173.069 136.364 1.00 59.42 222 ASN A CA 1
ATOM 3508 C C . ASN A 1 235 ? 117.465 172.649 134.957 1.00 59.70 222 ASN A C 1
ATOM 3509 O O . ASN A 1 235 ? 117.337 173.449 134.024 1.00 62.10 222 ASN A O 1
ATOM 3520 N N . PHE A 1 236 ? 117.952 171.423 134.778 1.00 48.70 223 PHE A N 1
ATOM 3521 C CA . PHE A 1 236 ? 118.363 170.936 133.470 1.00 46.20 223 PHE A CA 1
ATOM 3522 C C . PHE A 1 236 ? 117.844 169.521 133.264 1.00 44.98 223 PHE A C 1
ATOM 3523 O O . PHE A 1 236 ? 117.648 168.769 134.222 1.00 43.66 223 PHE A O 1
ATOM 3540 N N . SER A 1 237 ? 117.619 169.166 131.998 1.00 54.56 224 SER A N 1
ATOM 3541 C CA . SER A 1 237 ? 116.984 167.905 131.647 1.00 57.55 224 SER A CA 1
ATOM 3542 C C . SER A 1 237 ? 117.840 167.003 130.770 1.00 54.39 224 SER A C 1
ATOM 3543 O O . SER A 1 237 ? 117.491 165.831 130.595 1.00 53.84 224 SER A O 1
ATOM 3551 N N . SER A 1 238 ? 118.936 167.507 130.208 1.00 49.23 225 SER A N 1
ATOM 3552 C CA . SER A 1 238 ? 119.807 166.681 129.387 1.00 46.83 225 SER A CA 1
ATOM 3553 C C . SER A 1 238 ? 121.217 167.245 129.435 1.00 48.66 225 SER A C 1
ATOM 3554 O O . SER A 1 238 ? 121.430 168.414 129.767 1.00 50.54 225 SER A O 1
ATOM 3562 N N . LEU A 1 239 ? 122.186 166.391 129.100 1.00 46.76 226 LEU A N 1
ATOM 3563 C CA . LEU A 1 239 ? 123.575 166.833 129.073 1.00 50.39 226 LEU A CA 1
ATOM 3564 C C . LEU A 1 239 ? 123.810 167.865 127.980 1.00 54.93 226 LEU A C 1
ATOM 3565 O O . LEU A 1 239 ? 124.609 168.788 128.165 1.00 55.51 226 LEU A O 1
ATOM 3581 N N . GLU A 1 240 ? 123.131 167.728 126.839 1.00 49.54 227 GLU A N 1
ATOM 3582 C CA . GLU A 1 240 ? 123.321 168.681 125.752 1.00 45.66 227 GLU A CA 1
ATOM 3583 C C . GLU A 1 240 ? 122.906 170.085 126.172 1.00 45.52 227 GLU A C 1
ATOM 3584 O O . GLU A 1 240 ? 123.609 171.061 125.883 1.00 46.98 227 GLU A O 1
ATOM 3596 N N . ASN A 1 241 ? 121.765 170.209 126.853 1.00 45.70 228 ASN A N 1
ATOM 3597 C CA . ASN A 1 241 ? 121.298 171.526 127.272 1.00 45.01 228 ASN A CA 1
ATOM 3598 C C . ASN A 1 241 ? 122.261 172.161 128.265 1.00 47.34 228 ASN A C 1
ATOM 3599 O O . ASN A 1 241 ? 122.566 173.355 128.168 1.00 51.68 228 ASN A O 1
ATOM 3610 N N . PHE A 1 242 ? 122.748 171.381 129.231 1.00 41.42 229 PHE A N 1
ATOM 3611 C CA . PHE A 1 242 ? 123.699 171.920 130.197 1.00 46.39 229 PHE A CA 1
ATOM 3612 C C . PHE A 1 242 ? 125.000 172.324 129.518 1.00 47.84 229 PHE A C 1
ATOM 3613 O O . PHE A 1 242 ? 125.583 173.365 129.843 1.00 47.32 229 PHE A O 1
ATOM 3630 N N . ARG A 1 243 ? 125.477 171.508 128.575 1.00 43.09 230 ARG A N 1
ATOM 3631 C CA . ARG A 1 243 ? 126.687 171.861 127.842 1.00 44.31 230 ARG A CA 1
ATOM 3632 C C . ARG A 1 243 ? 126.502 173.165 127.082 1.00 46.58 230 ARG A C 1
ATOM 3633 O O . ARG A 1 243 ? 127.381 174.034 127.099 1.00 46.76 230 ARG A O 1
ATOM 3654 N N . ALA A 1 244 ? 125.361 173.322 126.407 1.00 47.33 231 ALA A N 1
ATOM 3655 C CA . ALA A 1 244 ? 125.103 174.556 125.675 1.00 46.43 231 ALA A CA 1
ATOM 3656 C C . ALA A 1 244 ? 125.031 175.748 126.619 1.00 44.40 231 ALA A C 1
ATOM 3657 O O . ALA A 1 244 ? 125.555 176.824 126.312 1.00 43.82 231 ALA A O 1
ATOM 3664 N N . TYR A 1 245 ? 124.383 175.578 127.772 1.00 42.28 232 TYR A N 1
ATOM 3665 C CA . TYR A 1 245 ? 124.298 176.671 128.733 1.00 37.78 232 TYR A CA 1
ATOM 3666 C C . TYR A 1 245 ? 125.679 177.075 129.228 1.00 44.65 232 TYR A C 1
ATOM 3667 O O . TYR A 1 245 ? 125.982 178.268 129.343 1.00 56.74 232 TYR A O 1
ATOM 3685 N N . VAL A 1 246 ? 126.528 176.094 129.533 1.00 45.70 233 VAL A N 1
ATOM 3686 C CA . VAL A 1 246 ? 127.866 176.401 130.028 1.00 49.53 233 VAL A CA 1
ATOM 3687 C C . VAL A 1 246 ? 128.695 177.077 128.945 1.00 45.52 233 VAL A C 1
ATOM 3688 O O . VAL A 1 246 ? 129.416 178.045 129.211 1.00 39.08 233 VAL A O 1
ATOM 3701 N N . ASP A 1 247 ? 128.610 176.583 127.709 1.00 50.09 234 ASP A N 1
ATOM 3702 C CA . ASP A 1 247 ? 129.418 177.152 126.636 1.00 54.87 234 ASP A CA 1
ATOM 3703 C C . ASP A 1 247 ? 129.086 178.621 126.422 1.00 54.68 234 ASP A C 1
ATOM 3704 O O . ASP A 1 247 ? 129.987 179.453 126.263 1.00 57.34 234 ASP A O 1
ATOM 3713 N N . GLY A 1 248 ? 127.801 178.961 126.424 1.00 53.35 235 GLY A N 1
ATOM 3714 C CA . GLY A 1 248 ? 127.384 180.335 126.230 1.00 55.83 235 GLY A CA 1
ATOM 3715 C C . GLY A 1 248 ? 127.220 181.080 127.536 1.00 53.69 235 GLY A C 1
ATOM 3716 O O . GLY A 1 248 ? 126.390 181.986 127.641 1.00 58.18 235 GLY A O 1
ATOM 3720 N N . PHE A 1 249 ? 128.003 180.702 128.542 1.00 45.47 236 PHE A N 1
ATOM 3721 C CA . PHE A 1 249 ? 127.945 181.338 129.850 1.00 44.77 236 PHE A CA 1
ATOM 3722 C C . PHE A 1 249 ? 129.013 182.418 129.944 1.00 51.38 236 PHE A C 1
ATOM 3723 O O . PHE A 1 249 ? 130.162 182.202 129.547 1.00 54.45 236 PHE A O 1
ATOM 3740 N N . GLU A 1 250 ? 128.629 183.575 130.470 1.00 57.07 237 GLU A N 1
ATOM 3741 C CA . GLU A 1 250 ? 129.559 184.647 130.772 1.00 54.47 237 GLU A CA 1
ATOM 3742 C C . GLU A 1 250 ? 129.317 185.128 132.193 1.00 54.77 237 GLU A C 1
ATOM 3743 O O . GLU A 1 250 ? 128.177 185.121 132.666 1.00 59.00 237 GLU A O 1
ATOM 3755 N N . PRO A 1 251 ? 130.366 185.556 132.897 1.00 49.81 238 PRO A N 1
ATOM 3756 C CA . PRO A 1 251 ? 130.186 186.007 134.285 1.00 49.61 238 PRO A CA 1
ATOM 3757 C C . PRO A 1 251 ? 129.404 187.310 134.332 1.00 47.95 238 PRO A C 1
ATOM 3758 O O . PRO A 1 251 ? 129.855 188.336 133.819 1.00 47.03 238 PRO A O 1
ATOM 3769 N N . ASN A 1 252 ? 128.222 187.265 134.951 1.00 54.26 239 ASN A N 1
ATOM 3770 C CA . ASN A 1 252 ? 127.360 188.441 135.100 1.00 53.49 239 ASN A CA 1
ATOM 3771 C C . ASN A 1 252 ? 126.973 188.564 136.573 1.00 51.21 239 ASN A C 1
ATOM 3772 O O . ASN A 1 252 ? 125.908 188.104 136.991 1.00 54.24 239 ASN A O 1
ATOM 3783 N N . GLY A 1 253 ? 127.842 189.210 137.349 1.00 49.40 240 GLY A N 1
ATOM 3784 C CA . GLY A 1 253 ? 127.593 189.503 138.748 1.00 55.30 240 GLY A CA 1
ATOM 3785 C C . GLY A 1 253 ? 126.856 188.427 139.520 1.00 59.00 240 GLY A C 1
ATOM 3786 O O . GLY A 1 253 ? 126.027 188.740 140.377 1.00 57.23 240 GLY A O 1
ATOM 3790 N N . CYS A 1 254 ? 127.147 187.156 139.238 1.00 56.12 241 CYS A N 1
ATOM 3791 C CA . CYS A 1 254 ? 126.424 186.077 139.902 1.00 44.42 241 CYS A CA 1
ATOM 3792 C C . CYS A 1 254 ? 126.823 185.967 141.368 1.00 48.89 241 CYS A C 1
ATOM 3793 O O . CYS A 1 254 ? 125.962 185.887 142.255 1.00 52.93 241 CYS A O 1
ATOM 3801 N N . ILE A 1 255 ? 128.128 185.973 141.645 1.00 48.56 242 ILE A N 1
ATOM 3802 C CA . ILE A 1 255 ? 128.595 185.786 143.015 1.00 52.47 242 ILE A CA 1
ATOM 3803 C C . ILE A 1 255 ? 128.136 186.940 143.897 1.00 52.35 242 ILE A C 1
ATOM 3804 O O . ILE A 1 255 ? 127.705 186.733 145.035 1.00 51.47 242 ILE A O 1
ATOM 3820 N N . GLU A 1 256 ? 128.226 188.171 143.391 1.00 51.51 243 GLU A N 1
ATOM 3821 C CA . GLU A 1 256 ? 127.828 189.324 144.193 1.00 51.04 243 GLU A CA 1
ATOM 3822 C C . GLU A 1 256 ? 126.334 189.295 144.490 1.00 55.57 243 GLU A C 1
ATOM 3823 O O . GLU A 1 256 ? 125.909 189.571 145.619 1.00 54.11 243 GLU A O 1
ATOM 3835 N N . GLY A 1 257 ? 125.519 188.958 143.489 1.00 56.60 244 GLY A N 1
ATOM 3836 C CA . GLY A 1 257 ? 124.089 188.859 143.722 1.00 52.76 244 GLY A CA 1
ATOM 3837 C C . GLY A 1 257 ? 123.741 187.781 144.730 1.00 49.37 244 GLY A C 1
ATOM 3838 O O . GLY A 1 257 ? 122.926 187.998 145.631 1.00 54.24 244 GLY A O 1
ATOM 3842 N N . LYS A 1 258 ? 124.360 186.606 144.598 1.00 44.02 245 LYS A N 1
ATOM 3843 C CA . LYS A 1 258 ? 124.100 185.532 145.550 1.00 47.32 245 LYS A CA 1
ATOM 3844 C C . LYS A 1 258 ? 124.544 185.920 146.955 1.00 45.72 245 LYS A C 1
ATOM 3845 O O . LYS A 1 258 ? 123.858 185.613 147.936 1.00 47.64 245 LYS A O 1
ATOM 3864 N N . LEU A 1 259 ? 125.691 186.592 147.075 1.00 45.75 246 LEU A N 1
ATOM 3865 C CA . LEU A 1 259 ? 126.150 187.043 148.384 1.00 45.36 246 LEU A CA 1
ATOM 3866 C C . LEU A 1 259 ? 125.173 188.038 148.990 1.00 47.70 246 LEU A C 1
ATOM 3867 O O . LEU A 1 259 ? 124.912 188.008 150.198 1.00 51.23 246 LEU A O 1
ATOM 3883 N N . SER A 1 260 ? 124.632 188.940 148.170 1.00 51.36 247 SER A N 1
ATOM 3884 C CA . SER A 1 260 ? 123.618 189.862 148.668 1.00 52.25 247 SER A CA 1
ATOM 3885 C C . SER A 1 260 ? 122.382 189.106 149.139 1.00 48.93 247 SER A C 1
ATOM 3886 O O . SER A 1 260 ? 121.797 189.440 150.176 1.00 46.75 247 SER A O 1
ATOM 3894 N N . GLN A 1 261 ? 121.972 188.080 148.391 1.00 52.76 248 GLN A N 1
ATOM 3895 C CA . GLN A 1 261 ? 120.801 187.301 148.783 1.00 51.87 248 GLN A CA 1
ATOM 3896 C C . GLN A 1 261 ? 121.034 186.560 150.094 1.00 50.42 248 GLN A C 1
ATOM 3897 O O . GLN A 1 261 ? 120.123 186.454 150.922 1.00 54.18 248 GLN A O 1
ATOM 3911 N N . MET A 1 262 ? 122.241 186.037 150.301 1.00 53.01 249 MET A N 1
ATOM 3912 C CA . MET A 1 262 ? 122.511 185.217 151.473 1.00 50.07 249 MET A CA 1
ATOM 3913 C C . MET A 1 262 ? 122.286 186.009 152.756 1.00 54.01 249 MET A C 1
ATOM 3914 O O . MET A 1 262 ? 122.546 187.212 152.829 1.00 53.40 249 MET A O 1
ATOM 3928 N N . SER A 1 263 ? 121.798 185.311 153.778 1.00 46.80 250 SER A N 1
ATOM 3929 C CA . SER A 1 263 ? 121.530 185.945 155.060 1.00 45.59 250 SER A CA 1
ATOM 3930 C C . SER A 1 263 ? 122.826 186.415 155.708 1.00 50.31 250 SER A C 1
ATOM 3931 O O . SER A 1 263 ? 123.910 185.891 155.439 1.00 55.55 250 SER A O 1
ATOM 3939 N N . LYS A 1 264 ? 122.704 187.419 156.575 1.00 52.57 251 LYS A N 1
ATOM 3940 C CA . LYS A 1 264 ? 123.857 187.965 157.278 1.00 56.77 251 LYS A CA 1
ATOM 3941 C C . LYS A 1 264 ? 124.312 187.094 158.441 1.00 57.57 251 LYS A C 1
ATOM 3942 O O . LYS A 1 264 ? 125.363 187.375 159.025 1.00 60.90 251 LYS A O 1
ATOM 3961 N N . GLU A 1 265 ? 123.552 186.057 158.798 1.00 54.35 252 GLU A N 1
ATOM 3962 C CA . GLU A 1 265 ? 123.973 185.166 159.872 1.00 54.23 252 GLU A CA 1
ATOM 3963 C C . GLU A 1 265 ? 125.103 184.240 159.445 1.00 55.36 252 GLU A C 1
ATOM 3964 O O . GLU A 1 265 ? 125.776 183.668 160.309 1.00 57.89 252 GLU A O 1
ATOM 3976 N N . VAL A 1 266 ? 125.326 184.079 158.143 1.00 51.05 253 VAL A N 1
ATOM 3977 C CA . VAL A 1 266 ? 126.395 183.218 157.633 1.00 49.23 253 VAL A CA 1
ATOM 3978 C C . VAL A 1 266 ? 127.640 184.094 157.540 1.00 46.48 253 VAL A C 1
ATOM 3979 O O . VAL A 1 266 ? 127.955 184.659 156.493 1.00 53.78 253 VAL A O 1
ATOM 3992 N N . ASN A 1 267 ? 128.362 184.203 158.652 1.00 40.82 254 ASN A N 1
ATOM 3993 C CA . ASN A 1 267 ? 129.548 185.043 158.705 1.00 42.75 254 ASN A CA 1
ATOM 3994 C C . ASN A 1 267 ? 130.552 184.436 159.672 1.00 46.72 254 ASN A C 1
ATOM 3995 O O . ASN A 1 267 ? 130.189 183.704 160.596 1.00 51.27 254 ASN A O 1
ATOM 4006 N N . ALA A 1 268 ? 131.823 184.757 159.450 1.00 41.29 255 ALA A N 1
ATOM 4007 C CA . ALA A 1 268 ? 132.919 184.321 160.309 1.00 39.67 255 ALA A CA 1
ATOM 4008 C C . ALA A 1 268 ? 133.342 185.509 161.167 1.00 42.85 255 ALA A C 1
ATOM 4009 O O . ALA A 1 268 ? 134.271 186.245 160.836 1.00 47.65 255 ALA A O 1
ATOM 4016 N N . ARG A 1 269 ? 132.646 185.692 162.285 1.00 46.58 256 ARG A N 1
ATOM 4017 C CA . ARG A 1 269 ? 132.983 186.766 163.208 1.00 48.22 256 ARG A CA 1
ATOM 4018 C C . ARG A 1 269 ? 134.229 186.392 164.000 1.00 49.56 256 ARG A C 1
ATOM 4019 O O . ARG A 1 269 ? 134.313 185.298 164.565 1.00 50.57 256 ARG A O 1
ATOM 4040 N N . ILE A 1 270 ? 135.195 187.303 164.045 1.00 44.47 257 ILE A N 1
ATOM 4041 C CA . ILE A 1 270 ? 136.469 187.055 164.710 1.00 46.79 257 ILE A CA 1
ATOM 4042 C C . ILE A 1 270 ? 136.326 187.410 166.183 1.00 49.14 257 ILE A C 1
ATOM 4043 O O . ILE A 1 270 ? 136.010 188.554 166.528 1.00 47.15 257 ILE A O 1
ATOM 4059 N N . GLU A 1 271 ? 136.561 186.429 167.050 1.00 50.98 258 GLU A N 1
ATOM 4060 C CA . GLU A 1 271 ? 136.490 186.637 168.488 1.00 48.02 258 GLU A CA 1
ATOM 4061 C C . GLU A 1 271 ? 137.880 186.969 169.016 1.00 50.97 258 GLU A C 1
ATOM 4062 O O . GLU A 1 271 ? 138.799 186.157 168.846 1.00 49.82 258 GLU A O 1
ATOM 4074 N N . PRO A 1 272 ? 138.090 188.124 169.647 1.00 47.32 259 PRO A N 1
ATOM 4075 C CA . PRO A 1 272 ? 139.435 188.441 170.142 1.00 47.06 259 PRO A CA 1
ATOM 4076 C C . PRO A 1 272 ? 139.846 187.505 171.267 1.00 49.33 259 PRO A C 1
ATOM 4077 O O . PRO A 1 272 ? 139.058 187.193 172.162 1.00 45.91 259 PRO A O 1
ATOM 4088 N N . PHE A 1 273 ? 141.100 187.062 171.214 1.00 47.71 260 PHE A N 1
ATOM 4089 C CA . PHE A 1 273 ? 141.672 186.164 172.215 1.00 40.70 260 PHE A CA 1
ATOM 4090 C C . PHE A 1 273 ? 142.571 186.992 173.125 1.00 44.23 260 PHE A C 1
ATOM 4091 O O . PHE A 1 273 ? 143.710 187.304 172.773 1.00 50.00 260 PHE A O 1
ATOM 4108 N N . LEU A 1 274 ? 142.056 187.347 174.298 1.00 43.23 261 LEU A N 1
ATOM 4109 C CA . LEU A 1 274 ? 142.781 188.159 175.260 1.00 48.42 261 LEU A CA 1
ATOM 4110 C C . LEU A 1 274 ? 143.360 187.271 176.358 1.00 52.19 261 LEU A C 1
ATOM 4111 O O . LEU A 1 274 ? 143.238 186.045 176.335 1.00 54.51 261 LEU A O 1
ATOM 4127 N N . ARG A 1 275 ? 144.003 187.908 177.339 1.00 51.97 262 ARG A N 1
ATOM 4128 C CA . ARG A 1 275 ? 144.594 187.162 178.442 1.00 52.16 262 ARG A CA 1
ATOM 4129 C C . ARG A 1 275 ? 143.545 186.610 179.397 1.00 56.42 262 ARG A C 1
ATOM 4130 O O . ARG A 1 275 ? 143.812 185.619 180.083 1.00 56.13 262 ARG A O 1
ATOM 4151 N N . THR A 1 276 ? 142.367 187.224 179.458 1.00 56.13 263 THR A N 1
ATOM 4152 C CA . THR A 1 276 ? 141.281 186.743 180.301 1.00 57.98 263 THR A CA 1
ATOM 4153 C C . THR A 1 276 ? 140.323 185.818 179.562 1.00 55.52 263 THR A C 1
ATOM 4154 O O . THR A 1 276 ? 139.340 185.364 180.157 1.00 57.33 263 THR A O 1
ATOM 4165 N N . THR A 1 277 ? 140.581 185.530 178.289 1.00 44.97 264 THR A N 1
ATOM 4166 C CA . THR A 1 277 ? 139.697 184.704 177.477 1.00 47.42 264 THR A CA 1
ATOM 4167 C C . THR A 1 277 ? 139.843 183.220 177.799 1.00 48.24 264 THR A C 1
ATOM 4168 O O . THR A 1 277 ? 138.845 182.563 178.120 1.00 51.97 264 THR A O 1
ATOM 4179 N N . PRO A 1 278 ? 141.045 182.651 177.728 1.00 46.41 265 PRO A N 1
ATOM 4180 C CA . PRO A 1 278 ? 141.177 181.204 177.934 1.00 49.50 265 PRO A CA 1
ATOM 4181 C C . PRO A 1 278 ? 140.810 180.792 179.350 1.00 45.70 265 PRO A C 1
ATOM 4182 O O . PRO A 1 278 ? 140.941 181.561 180.304 1.00 50.34 265 PRO A O 1
ATOM 4193 N N . ARG A 1 279 ? 140.341 179.559 179.472 1.00 46.10 266 ARG A N 1
ATOM 4194 C CA . ARG A 1 279 ? 139.919 178.968 180.731 1.00 49.80 266 ARG A CA 1
ATOM 4195 C C . ARG A 1 279 ? 140.565 177.603 180.890 1.00 49.11 266 ARG A C 1
ATOM 4196 O O . ARG A 1 279 ? 140.924 176.958 179.899 1.00 56.00 266 ARG A O 1
ATOM 4217 N N . PRO A 1 280 ? 140.730 177.131 182.125 1.00 44.90 267 PRO A N 1
ATOM 4218 C CA . PRO A 1 280 ? 141.345 175.815 182.327 1.00 44.27 267 PRO A CA 1
ATOM 4219 C C . PRO A 1 280 ? 140.487 174.699 181.750 1.00 40.26 267 PRO A C 1
ATOM 4220 O O . PRO A 1 280 ? 139.258 174.776 181.731 1.00 50.33 267 PRO A O 1
ATOM 4231 N N . LEU A 1 281 ? 141.154 173.651 181.277 1.00 34.31 268 LEU A N 1
ATOM 4232 C CA . LEU A 1 281 ? 140.443 172.499 180.740 1.00 47.37 268 LEU A CA 1
ATOM 4233 C C . LEU A 1 281 ? 139.644 171.808 181.836 1.00 47.67 268 LEU A C 1
ATOM 4234 O O . LEU A 1 281 ? 140.076 171.729 182.988 1.00 52.86 268 LEU A O 1
ATOM 4250 N N . ARG A 1 282 ? 138.470 171.304 181.468 1.00 47.30 269 ARG A N 1
ATOM 4251 C CA . ARG A 1 282 ? 137.594 170.604 182.400 1.00 50.32 269 ARG A CA 1
ATOM 4252 C C . ARG A 1 282 ? 137.957 169.125 182.398 1.00 50.90 269 ARG A C 1
ATOM 4253 O O . ARG A 1 282 ? 137.676 168.411 181.430 1.00 55.56 269 ARG A O 1
ATOM 4274 N N . LEU A 1 283 ? 138.575 168.666 183.475 1.00 44.04 270 LEU A N 1
ATOM 4275 C CA . LEU A 1 283 ? 138.945 167.264 183.549 1.00 45.18 270 LEU A CA 1
ATOM 4276 C C . LEU A 1 283 ? 137.744 166.410 183.947 1.00 43.10 270 LEU A C 1
ATOM 4277 O O . LEU A 1 283 ? 136.845 166.881 184.650 1.00 42.14 270 LEU A O 1
ATOM 4293 N N . PRO A 1 284 ? 137.705 165.152 183.514 1.00 41.56 271 PRO A N 1
ATOM 4294 C CA . PRO A 1 284 ? 136.583 164.283 183.878 1.00 39.90 271 PRO A CA 1
ATOM 4295 C C . PRO A 1 284 ? 136.595 163.938 185.359 1.00 42.46 271 PRO A C 1
ATOM 4296 O O . PRO A 1 284 ? 137.623 163.993 186.036 1.00 43.44 271 PRO A O 1
ATOM 4307 N N . ASP A 1 285 ? 135.415 163.580 185.856 1.00 43.76 272 ASP A N 1
ATOM 4308 C CA . ASP A 1 285 ? 135.222 163.191 187.243 1.00 46.36 272 ASP A CA 1
ATOM 4309 C C . ASP A 1 285 ? 134.844 161.718 187.317 1.00 42.75 272 ASP A C 1
ATOM 4310 O O . ASP A 1 285 ? 134.205 161.179 186.410 1.00 41.89 272 ASP A O 1
ATOM 4319 N N . GLY A 1 286 ? 135.251 161.069 188.404 1.00 37.87 273 GLY A N 1
ATOM 4320 C CA . GLY A 1 286 ? 134.965 159.668 188.595 1.00 36.46 273 GLY A CA 1
ATOM 4321 C C . GLY A 1 286 ? 135.962 158.993 189.515 1.00 42.55 273 GLY A C 1
ATOM 4322 O O . GLY A 1 286 ? 136.716 159.649 190.239 1.00 54.24 273 GLY A O 1
ATOM 4326 N N . PRO A 1 287 ? 135.981 157.662 189.506 1.00 33.04 274 PRO A N 1
ATOM 4327 C CA . PRO A 1 287 ? 136.921 156.947 190.359 1.00 33.44 274 PRO A CA 1
ATOM 4328 C C . PRO A 1 287 ? 138.348 157.231 189.934 1.00 37.46 274 PRO A C 1
ATOM 4329 O O . PRO A 1 287 ? 138.617 157.503 188.749 1.00 41.59 274 PRO A O 1
ATOM 4340 N N . PRO A 1 288 ? 139.299 157.181 190.867 1.00 33.18 275 PRO A N 1
ATOM 4341 C CA . PRO A 1 288 ? 140.694 157.438 190.496 1.00 34.58 275 PRO A CA 1
ATOM 4342 C C . PRO A 1 288 ? 141.191 156.447 189.456 1.00 36.32 275 PRO A C 1
ATOM 4343 O O . PRO A 1 288 ? 140.824 155.271 189.456 1.00 35.87 275 PRO A O 1
ATOM 4354 N N . CYS A 1 289 ? 142.034 156.944 188.555 1.00 42.46 276 CYS A N 1
ATOM 4355 C CA . CYS A 1 289 ? 142.615 156.104 187.520 1.00 38.76 276 CYS A CA 1
ATOM 4356 C C . CYS A 1 289 ? 143.615 155.125 188.124 1.00 41.00 276 CYS A C 1
ATOM 4357 O O . CYS A 1 289 ? 144.259 155.405 189.137 1.00 50.78 276 CYS A O 1
ATOM 4365 N N . SER A 1 290 ? 143.745 153.967 187.484 1.00 34.44 277 SER A N 1
ATOM 4366 C CA . SER A 1 290 ? 144.588 152.891 187.976 1.00 35.86 277 SER A CA 1
ATOM 4367 C C . SER A 1 290 ? 145.733 152.629 187.008 1.00 41.54 277 SER A C 1
ATOM 4368 O O . SER A 1 290 ? 145.640 152.906 185.810 1.00 41.42 277 SER A O 1
ATOM 4376 N N . GLN A 1 291 ? 146.820 152.087 187.549 1.00 41.34 278 GLN A N 1
ATOM 4377 C CA . GLN A 1 291 ? 147.984 151.761 186.738 1.00 39.58 278 GLN A CA 1
ATOM 4378 C C . GLN A 1 291 ? 147.602 150.795 185.626 1.00 42.59 278 GLN A C 1
ATOM 4379 O O . GLN A 1 291 ? 146.869 149.828 185.846 1.00 44.82 278 GLN A O 1
ATOM 4393 N N . ARG A 1 292 ? 148.109 151.064 184.421 1.00 35.47 279 ARG A N 1
ATOM 4394 C CA . ARG A 1 292 ? 147.807 150.225 183.269 1.00 37.99 279 ARG A CA 1
ATOM 4395 C C . ARG A 1 292 ? 149.039 149.911 182.428 1.00 34.46 279 ARG A C 1
ATOM 4396 O O . ARG A 1 292 ? 148.888 149.423 181.301 1.00 30.27 279 ARG A O 1
ATOM 4417 N N . SER A 1 293 ? 150.242 150.169 182.929 1.00 45.32 280 SER A N 1
ATOM 4418 C CA . SER A 1 293 ? 151.446 149.835 182.187 1.00 48.24 280 SER A CA 1
ATOM 4419 C C . SER A 1 293 ? 151.647 148.323 182.151 1.00 49.22 280 SER A C 1
ATOM 4420 O O . SER A 1 293 ? 151.102 147.574 182.965 1.00 46.94 280 SER A O 1
ATOM 4428 N N . LYS A 1 294 ? 152.445 147.876 181.181 1.00 39.53 281 LYS A N 1
ATOM 4429 C CA . LYS A 1 294 ? 152.722 146.453 181.040 1.00 37.08 281 LYS A CA 1
ATOM 4430 C C . LYS A 1 294 ? 153.708 145.939 182.080 1.00 47.87 281 LYS A C 1
ATOM 4431 O O . LYS A 1 294 ? 153.915 144.724 182.160 1.00 48.10 281 LYS A O 1
ATOM 4450 N N . PHE A 1 295 ? 154.325 146.823 182.861 1.00 47.27 282 PHE A N 1
ATOM 4451 C CA . PHE A 1 295 ? 155.202 146.408 183.946 1.00 39.69 282 PHE A CA 1
ATOM 4452 C C . PHE A 1 295 ? 155.332 147.563 184.926 1.00 39.60 282 PHE A C 1
ATOM 4453 O O . PHE A 1 295 ? 155.063 148.718 184.589 1.00 40.69 282 PHE A O 1
ATOM 4470 N N . LEU A 1 296 ? 155.743 147.235 186.147 1.00 38.58 283 LEU A N 1
ATOM 4471 C CA . LEU A 1 296 ? 155.940 148.258 187.163 1.00 35.36 283 LEU A CA 1
ATOM 4472 C C . LEU A 1 296 ? 157.080 149.184 186.762 1.00 38.94 283 LEU A C 1
ATOM 4473 O O . LEU A 1 296 ? 158.042 148.774 186.109 1.00 53.73 283 LEU A O 1
ATOM 4489 N N . LEU A 1 297 ? 156.966 150.450 187.157 1.00 28.91 284 LEU A N 1
ATOM 4490 C CA . LEU A 1 297 ? 157.930 151.469 186.768 1.00 41.83 284 LEU A CA 1
ATOM 4491 C C . LEU A 1 297 ? 158.724 152.002 187.954 1.00 49.87 284 LEU A C 1
ATOM 4492 O O . LEU A 1 297 ? 159.954 151.916 187.958 1.00 55.51 284 LEU A O 1
ATOM 4508 N N . MET A 1 298 ? 158.055 152.543 188.974 1.00 44.40 285 MET A N 1
ATOM 4509 C CA . MET A 1 298 ? 158.751 153.080 190.135 1.00 40.49 285 MET A CA 1
ATOM 4510 C C . MET A 1 298 ? 158.716 152.146 191.334 1.00 45.50 285 MET A C 1
ATOM 4511 O O . MET A 1 298 ? 159.577 152.259 192.213 1.00 44.46 285 MET A O 1
ATOM 4525 N N . ASP A 1 299 ? 157.749 151.238 191.392 1.00 45.14 286 ASP A N 1
ATOM 4526 C CA . ASP A 1 299 ? 157.649 150.268 192.469 1.00 38.35 286 ASP A CA 1
ATOM 4527 C C . ASP A 1 299 ? 158.355 148.960 192.146 1.00 40.90 286 ASP A C 1
ATOM 4528 O O . ASP A 1 299 ? 158.305 148.030 192.953 1.00 49.66 286 ASP A O 1
ATOM 4537 N N . ALA A 1 300 ? 159.007 148.868 190.992 1.00 51.02 287 ALA A N 1
ATOM 4538 C CA . ALA A 1 300 ? 159.703 147.648 190.620 1.00 48.94 287 ALA A CA 1
ATOM 4539 C C . ALA A 1 300 ? 160.909 147.417 191.522 1.00 47.03 287 ALA A C 1
ATOM 4540 O O . ALA A 1 300 ? 161.546 148.356 192.004 1.00 55.20 287 ALA A O 1
ATOM 4547 N N . LEU A 1 301 ? 161.209 146.144 191.755 1.00 43.91 288 LEU A N 1
ATOM 4548 C CA . LEU A 1 301 ? 162.379 145.727 192.511 1.00 48.57 288 LEU A CA 1
ATOM 4549 C C . LEU A 1 301 ? 163.085 144.644 191.714 1.00 51.26 288 LEU A C 1
ATOM 4550 O O . LEU A 1 301 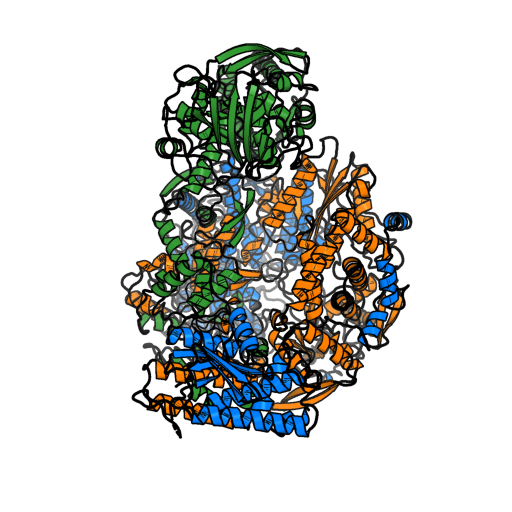? 162.435 143.840 191.042 1.00 54.88 288 LEU A O 1
ATOM 4566 N N . LYS A 1 302 ? 164.413 144.628 191.779 1.00 44.27 289 LYS A N 1
ATOM 4567 C CA . LYS A 1 302 ? 165.206 143.713 190.972 1.00 41.54 289 LYS A CA 1
ATOM 4568 C C . LYS A 1 302 ? 166.231 142.995 191.834 1.00 45.48 289 LYS A C 1
ATOM 4569 O O . LYS A 1 302 ? 166.860 143.602 192.705 1.00 50.76 289 LYS A O 1
ATOM 4588 N N . LEU A 1 303 ? 166.393 141.699 191.581 1.00 43.08 290 LEU A N 1
ATOM 4589 C CA . LEU A 1 303 ? 167.437 140.897 192.204 1.00 46.84 290 LEU A CA 1
ATOM 4590 C C . LEU A 1 303 ? 168.622 140.824 191.252 1.00 52.66 290 LEU A C 1
ATOM 4591 O O . LEU A 1 303 ? 168.471 140.393 190.106 1.00 59.54 290 LEU A O 1
ATOM 4607 N N . SER A 1 304 ? 169.791 141.245 191.726 1.00 48.42 291 SER A N 1
ATOM 4608 C CA . SER A 1 304 ? 170.934 141.503 190.864 1.00 45.08 291 SER A CA 1
ATOM 4609 C C . SER A 1 304 ? 172.083 140.556 191.179 1.00 52.68 291 SER A C 1
ATOM 4610 O O . SER A 1 304 ? 172.285 140.151 192.327 1.00 58.53 291 SER A O 1
ATOM 4618 N N . ILE A 1 305 ? 172.835 140.209 190.137 1.00 56.11 292 ILE A N 1
ATOM 4619 C CA . ILE A 1 305 ? 174.036 139.390 190.260 1.00 52.18 292 ILE A CA 1
ATOM 4620 C C . ILE A 1 305 ? 175.107 139.952 189.337 1.00 55.77 292 ILE A C 1
ATOM 4621 O O . ILE A 1 305 ? 174.821 140.340 188.200 1.00 58.96 292 ILE A O 1
ATOM 4637 N N . GLU A 1 306 ? 176.343 139.990 189.826 1.00 58.26 293 GLU A N 1
ATOM 4638 C CA . GLU A 1 306 ? 177.469 140.456 189.026 1.00 57.47 293 GLU A CA 1
ATOM 4639 C C . GLU A 1 306 ? 177.840 139.384 188.009 1.00 58.60 293 GLU A C 1
ATOM 4640 O O . GLU A 1 306 ? 178.286 138.293 188.381 1.00 61.10 293 GLU A O 1
ATOM 4652 N N . ASP A 1 307 ? 177.660 139.695 186.724 1.00 63.75 294 ASP A N 1
ATOM 4653 C CA . ASP A 1 307 ? 177.912 138.753 185.645 1.00 65.82 294 ASP A CA 1
ATOM 4654 C C . ASP A 1 307 ? 178.691 139.481 184.554 1.00 66.29 294 ASP A C 1
ATOM 4655 O O . ASP A 1 307 ? 178.228 140.527 184.064 1.00 68.68 294 ASP A O 1
ATOM 4664 N N . PRO A 1 308 ? 179.866 138.976 184.143 1.00 71.47 295 PRO A N 1
ATOM 4665 C CA . PRO A 1 308 ? 180.613 139.646 183.063 1.00 78.57 295 PRO A CA 1
ATOM 4666 C C . PRO A 1 308 ? 180.114 139.247 181.676 1.00 79.19 295 PRO A C 1
ATOM 4667 O O . PRO A 1 308 ? 180.815 138.608 180.887 1.00 78.45 295 PRO A O 1
ATOM 4678 N N . SER A 1 309 ? 178.875 139.629 181.373 1.00 81.48 296 SER A N 1
ATOM 4679 C CA . SER A 1 309 ? 178.255 139.345 180.087 1.00 79.91 296 SER A CA 1
ATOM 4680 C C . SER A 1 309 ? 177.555 140.595 179.577 1.00 81.17 296 SER A C 1
ATOM 4681 O O . SER A 1 309 ? 177.015 141.380 180.363 1.00 81.28 296 SER A O 1
ATOM 4689 N N . HIS A 1 310 ? 177.568 140.777 178.260 1.00 79.50 297 HIS A N 1
ATOM 4690 C CA . HIS A 1 310 ? 176.938 141.935 177.641 1.00 79.71 297 HIS A CA 1
ATOM 4691 C C . HIS A 1 310 ? 175.454 141.650 177.416 1.00 79.83 297 HIS A C 1
ATOM 4692 O O . HIS A 1 310 ? 174.931 140.598 177.792 1.00 78.35 297 HIS A O 1
ATOM 4706 N N . GLU A 1 311 ? 174.757 142.593 176.787 1.00 74.37 298 GLU A N 1
ATOM 4707 C CA . GLU A 1 311 ? 173.318 142.467 176.602 1.00 73.56 298 GLU A CA 1
ATOM 4708 C C . GLU A 1 311 ? 172.991 141.286 175.697 1.00 77.76 298 GLU A C 1
ATOM 4709 O O . GLU A 1 311 ? 173.604 141.108 174.640 1.00 72.95 298 GLU A O 1
ATOM 4721 N N . GLY A 1 312 ? 172.018 140.479 176.117 1.00 85.24 299 GLY A N 1
ATOM 4722 C CA . GLY A 1 312 ? 171.532 139.386 175.299 1.00 81.10 299 GLY A CA 1
ATOM 4723 C C . GLY A 1 312 ? 172.477 138.216 175.161 1.00 81.14 299 GLY A C 1
ATOM 4724 O O . GLY A 1 312 ? 172.301 137.398 174.256 1.00 80.17 299 GLY A O 1
ATOM 4728 N N . GLU A 1 313 ? 173.466 138.096 176.044 1.00 83.67 300 GLU A N 1
ATOM 4729 C CA . GLU A 1 313 ? 174.487 137.064 175.926 1.00 82.66 300 GLU A CA 1
ATOM 4730 C C . GLU A 1 313 ? 174.126 135.785 176.673 1.00 83.77 300 GLU A C 1
ATOM 4731 O O . GLU A 1 313 ? 174.131 134.702 176.082 1.00 83.20 300 GLU A O 1
ATOM 4743 N N . GLY A 1 314 ? 173.811 135.886 177.964 1.00 89.33 301 GLY A N 1
ATOM 4744 C CA . GLY A 1 314 ? 173.533 134.708 178.756 1.00 89.28 301 GLY A CA 1
ATOM 4745 C C . GLY A 1 314 ? 172.134 134.160 178.540 1.00 86.72 301 GLY A C 1
ATOM 4746 O O . GLY A 1 314 ? 171.254 134.810 177.977 1.00 86.93 301 GLY A O 1
ATOM 4750 N N . ILE A 1 315 ? 171.937 132.932 179.010 1.00 70.28 302 ILE A N 1
ATOM 4751 C CA . ILE A 1 315 ? 170.644 132.258 178.925 1.00 66.71 302 ILE A CA 1
ATOM 4752 C C . ILE A 1 315 ? 169.709 132.908 179.938 1.00 70.88 302 ILE A C 1
ATOM 4753 O O . ILE A 1 315 ? 170.039 132.954 181.132 1.00 72.59 302 ILE A O 1
ATOM 4769 N N . PRO A 1 316 ? 168.545 133.424 179.526 1.00 63.02 303 PRO A N 1
ATOM 4770 C CA . PRO A 1 316 ? 167.697 134.141 180.495 1.00 62.70 303 PRO A CA 1
ATOM 4771 C C . PRO A 1 316 ? 167.306 133.303 181.699 1.00 62.61 303 PRO A C 1
ATOM 4772 O O . PRO A 1 316 ? 167.279 133.817 182.825 1.00 61.12 303 PRO A O 1
ATOM 4783 N N . LEU A 1 317 ? 167.004 132.020 181.497 1.00 58.18 304 LEU A N 1
ATOM 4784 C CA . LEU A 1 317 ? 166.571 131.190 182.614 1.00 54.45 304 LEU A CA 1
ATOM 4785 C C . LEU A 1 317 ? 167.682 131.021 183.640 1.00 57.36 304 LEU A C 1
ATOM 4786 O O . LEU A 1 317 ? 167.428 131.064 184.848 1.00 64.94 304 LEU A O 1
ATOM 4802 N N . TYR A 1 318 ? 168.919 130.817 183.185 1.00 57.86 305 TYR A N 1
ATOM 4803 C CA . TYR A 1 318 ? 170.027 130.687 184.124 1.00 55.73 305 TYR A CA 1
ATOM 4804 C C . TYR A 1 318 ? 170.239 131.972 184.912 1.00 59.40 305 TYR A C 1
ATOM 4805 O O . TYR A 1 318 ? 170.495 131.930 186.121 1.00 64.60 305 TYR A O 1
ATOM 4823 N N . ASP A 1 319 ? 170.149 133.125 184.248 1.00 54.68 306 ASP A N 1
ATOM 4824 C CA . ASP A 1 319 ? 170.292 134.384 184.968 1.00 57.43 306 ASP A CA 1
ATOM 4825 C C . ASP A 1 319 ? 169.191 134.541 186.006 1.00 55.10 306 ASP A C 1
ATOM 4826 O O . ASP A 1 319 ? 169.446 134.984 187.132 1.00 55.57 306 ASP A O 1
ATOM 4835 N N . ALA A 1 320 ? 167.959 134.178 185.647 1.00 50.66 307 ALA A N 1
ATOM 4836 C CA . ALA A 1 320 ? 166.863 134.259 186.607 1.00 47.24 307 ALA A CA 1
ATOM 4837 C C . ALA A 1 320 ? 167.102 133.334 187.792 1.00 54.98 307 ALA A C 1
ATOM 4838 O O . ALA A 1 320 ? 166.871 133.716 188.944 1.00 62.48 307 ALA A O 1
ATOM 4845 N N . ILE A 1 321 ? 167.568 132.112 187.529 1.00 54.28 308 ILE A N 1
ATOM 4846 C CA . ILE A 1 321 ? 167.818 131.162 188.608 1.00 48.57 308 ILE A CA 1
ATOM 4847 C C . ILE A 1 321 ? 168.911 131.681 189.533 1.00 54.77 308 ILE A C 1
ATOM 4848 O O . ILE A 1 321 ? 168.801 131.590 190.761 1.00 52.68 308 ILE A O 1
ATOM 4864 N N . LYS A 1 322 ? 169.987 132.222 188.961 1.00 62.25 309 LYS A N 1
ATOM 4865 C CA . LYS A 1 322 ? 171.068 132.758 189.782 1.00 53.49 309 LYS A CA 1
ATOM 4866 C C . LYS A 1 322 ? 170.589 133.935 190.621 1.00 53.56 309 LYS A C 1
ATOM 4867 O O . LYS A 1 322 ? 170.911 134.033 191.813 1.00 59.96 309 LYS A O 1
ATOM 4886 N N . CYS A 1 323 ? 169.810 134.837 190.021 1.00 51.17 310 CYS A N 1
ATOM 4887 C CA . CYS A 1 323 ? 169.291 135.971 190.775 1.00 48.75 310 CYS A CA 1
ATOM 4888 C C . CYS A 1 323 ? 168.387 135.500 191.905 1.00 48.90 310 CYS A C 1
ATOM 4889 O O . CYS A 1 323 ? 168.433 136.042 193.014 1.00 56.64 310 CYS A O 1
ATOM 4897 N N . MET A 1 324 ? 167.556 134.490 191.641 1.00 42.03 311 MET A N 1
ATOM 4898 C CA . MET A 1 324 ? 166.718 133.929 192.694 1.00 50.67 311 MET A CA 1
ATOM 4899 C C . MET A 1 324 ? 167.572 133.347 193.812 1.00 56.46 311 MET A C 1
ATOM 4900 O O . MET A 1 324 ? 167.283 133.549 194.997 1.00 56.34 311 MET A O 1
ATOM 4914 N N . LYS A 1 325 ? 168.636 132.628 193.450 1.00 62.71 312 LYS A N 1
ATOM 4915 C CA . LYS A 1 325 ? 169.529 132.059 194.452 1.00 56.90 312 LYS A CA 1
ATOM 4916 C C . LYS A 1 325 ? 170.154 133.148 195.311 1.00 56.63 312 LYS A C 1
ATOM 4917 O O . LYS A 1 325 ? 170.361 132.960 196.515 1.00 60.12 312 LYS A O 1
ATOM 4936 N N . THR A 1 326 ? 170.459 134.298 194.709 1.00 60.20 313 THR A N 1
ATOM 4937 C CA . THR A 1 326 ? 171.124 135.364 195.448 1.00 65.40 313 THR A CA 1
ATOM 4938 C C . THR A 1 326 ? 170.308 135.833 196.646 1.00 62.25 313 THR A C 1
ATOM 4939 O O . THR A 1 326 ? 170.872 136.425 197.572 1.00 61.78 313 THR A O 1
ATOM 4950 N N . PHE A 1 327 ? 169.004 135.576 196.658 1.00 53.75 314 PHE A N 1
ATOM 4951 C CA . PHE A 1 327 ? 168.116 136.048 197.711 1.00 54.94 314 PHE A CA 1
ATOM 4952 C C . PHE A 1 327 ? 167.777 134.907 198.660 1.00 56.04 314 PHE A C 1
ATOM 4953 O O . PHE A 1 327 ? 167.309 133.850 198.225 1.00 53.86 314 PHE A O 1
ATOM 4970 N N . PHE A 1 328 ? 168.016 135.125 199.950 1.00 66.77 315 PHE A N 1
ATOM 4971 C CA . PHE A 1 328 ? 167.571 134.229 201.007 1.00 60.54 315 PHE A CA 1
ATOM 4972 C C . PHE A 1 328 ? 166.590 134.975 201.898 1.00 65.06 315 PHE A C 1
ATOM 4973 O O . PHE A 1 328 ? 166.784 136.158 202.192 1.00 70.80 315 PHE A O 1
ATOM 4990 N N . GLY A 1 329 ? 165.544 134.280 202.333 1.00 50.58 316 GLY A N 1
ATOM 4991 C CA . GLY A 1 329 ? 164.512 134.906 203.134 1.00 51.69 316 GLY A CA 1
ATOM 4992 C C . GLY A 1 329 ? 163.134 134.761 202.524 1.00 50.47 316 GLY A C 1
ATOM 4993 O O . GLY A 1 329 ? 162.250 135.588 202.764 1.00 47.88 316 GLY A O 1
ATOM 4997 N N . TRP A 1 330 ? 162.944 133.716 201.724 1.00 55.78 317 TRP A N 1
ATOM 4998 C CA . TRP A 1 330 ? 161.638 133.446 201.150 1.00 52.97 317 TRP A CA 1
ATOM 4999 C C . TRP A 1 330 ? 160.622 133.175 202.258 1.00 51.98 317 TRP A C 1
ATOM 5000 O O . TRP A 1 330 ? 160.957 133.057 203.439 1.00 53.61 317 TRP A O 1
ATOM 5021 N N . LYS A 1 331 ? 159.357 133.084 201.859 1.00 47.55 318 LYS A N 1
ATOM 5022 C CA . LYS A 1 331 ? 158.272 132.895 202.808 1.00 44.56 318 LYS A CA 1
ATOM 5023 C C . LYS A 1 331 ? 157.108 132.241 202.082 1.00 50.31 318 LYS A C 1
ATOM 5024 O O . LYS A 1 331 ? 157.050 132.229 200.851 1.00 59.52 318 LYS A O 1
ATOM 5043 N N . GLU A 1 332 ? 156.190 131.687 202.858 1.00 51.42 319 GLU A N 1
ATOM 5044 C CA . GLU A 1 332 ? 154.986 131.108 202.280 1.00 51.08 319 GLU A CA 1
ATOM 5045 C C . GLU A 1 332 ? 154.110 132.226 201.729 1.00 47.25 319 GLU A C 1
ATOM 5046 O O . GLU A 1 332 ? 153.748 133.140 202.483 1.00 49.05 319 GLU A O 1
ATOM 5058 N N . PRO A 1 333 ? 153.752 132.211 200.445 1.00 41.90 320 PRO A N 1
ATOM 5059 C CA . PRO A 1 333 ? 152.938 133.307 199.906 1.00 45.44 320 PRO A CA 1
ATOM 5060 C C . PRO A 1 333 ? 151.588 133.404 200.600 1.00 45.64 320 PRO A C 1
ATOM 5061 O O . PRO A 1 333 ? 150.967 132.395 200.939 1.00 51.34 320 PRO A O 1
ATOM 5072 N N . ASN A 1 334 ? 151.139 134.638 200.809 1.00 43.38 321 ASN A N 1
ATOM 5073 C CA . ASN A 1 334 ? 149.799 134.902 201.309 1.00 43.99 321 ASN A CA 1
ATOM 5074 C C . ASN A 1 334 ? 149.319 136.217 200.717 1.00 45.81 321 ASN A C 1
ATOM 5075 O O . ASN A 1 334 ? 150.111 137.132 200.477 1.00 47.31 321 ASN A O 1
ATOM 5086 N N . ILE A 1 335 ? 148.013 136.308 200.498 1.00 44.38 322 ILE A N 1
ATOM 5087 C CA . ILE A 1 335 ? 147.424 137.401 199.733 1.00 40.55 322 ILE A CA 1
ATOM 5088 C C . ILE A 1 335 ? 147.223 138.600 200.646 1.00 45.37 322 ILE A C 1
ATOM 5089 O O . ILE A 1 335 ? 146.583 138.493 201.698 1.00 56.34 322 ILE A O 1
ATOM 5105 N N . ILE A 1 336 ? 147.768 139.747 200.241 1.00 39.55 323 ILE A N 1
ATOM 5106 C CA . ILE A 1 336 ? 147.655 140.981 201.009 1.00 38.87 323 ILE A CA 1
ATOM 5107 C C . ILE A 1 336 ? 146.525 141.819 200.428 1.00 45.50 323 ILE A C 1
ATOM 5108 O O . ILE A 1 336 ? 145.556 142.143 201.123 1.00 48.65 323 ILE A O 1
ATOM 5124 N N . LYS A 1 337 ? 146.650 142.183 199.158 1.00 51.69 324 LYS A N 1
ATOM 5125 C CA . LYS A 1 337 ? 145.629 142.957 198.451 1.00 49.43 324 LYS A CA 1
ATOM 5126 C C . LYS A 1 337 ? 145.092 142.122 197.297 1.00 44.28 324 LYS A C 1
ATOM 5127 O O . LYS A 1 337 ? 145.802 141.940 196.290 1.00 46.61 324 LYS A O 1
ATOM 5146 N N . PRO A 1 338 ? 143.876 141.590 197.380 1.00 40.16 325 PRO A N 1
ATOM 5147 C CA . PRO A 1 338 ? 143.390 140.692 196.332 1.00 40.90 325 PRO A CA 1
ATOM 5148 C C . PRO A 1 338 ? 142.764 141.439 195.163 1.00 44.69 325 PRO A C 1
ATOM 5149 O O . PRO A 1 338 ? 142.326 142.585 195.275 1.00 46.21 325 PRO A O 1
ATOM 5160 N N . HIS A 1 339 ? 142.729 140.753 194.023 1.00 50.93 326 HIS A N 1
ATOM 5161 C CA . HIS A 1 339 ? 142.074 141.271 192.828 1.00 48.00 326 HIS A CA 1
ATOM 5162 C C . HIS A 1 339 ? 140.567 141.120 192.983 1.00 51.56 326 HIS A C 1
ATOM 5163 O O . HIS A 1 339 ? 140.061 140.001 193.120 1.00 57.77 326 HIS A O 1
ATOM 5177 N N . GLU A 1 340 ? 139.848 142.244 192.950 1.00 50.32 327 GLU A N 1
ATOM 5178 C CA . GLU A 1 340 ? 138.429 142.220 193.289 1.00 53.09 327 GLU A CA 1
ATOM 5179 C C . GLU A 1 340 ? 137.640 141.326 192.341 1.00 52.78 327 GLU A C 1
ATOM 5180 O O . GLU A 1 340 ? 136.809 140.524 192.782 1.00 60.80 327 GLU A O 1
ATOM 5192 N N . LYS A 1 341 ? 137.883 141.442 191.040 1.00 49.32 328 LYS A N 1
ATOM 5193 C CA . LYS A 1 341 ? 137.095 140.727 190.047 1.00 52.63 328 LYS A CA 1
ATOM 5194 C C . LYS A 1 341 ? 137.700 139.389 189.649 1.00 58.05 328 LYS A C 1
ATOM 5195 O O . LYS A 1 341 ? 137.169 138.734 188.748 1.00 60.89 328 LYS A O 1
ATOM 5214 N N . GLY A 1 342 ? 138.788 138.964 190.291 1.00 59.32 329 GLY A N 1
ATOM 5215 C CA . GLY A 1 342 ? 139.483 137.753 189.925 1.00 55.46 329 GLY A CA 1
ATOM 5216 C C . GLY A 1 342 ? 139.441 136.686 191.009 1.00 56.76 329 GLY A C 1
ATOM 5217 O O . GLY A 1 342 ? 138.933 136.879 192.111 1.00 56.45 329 GLY A O 1
ATOM 5221 N N . ILE A 1 343 ? 140.000 135.534 190.655 1.00 48.41 330 ILE A N 1
ATOM 5222 C CA . ILE A 1 343 ? 140.115 134.395 191.562 1.00 40.94 330 ILE A CA 1
ATOM 5223 C C . ILE A 1 343 ? 141.542 134.431 192.100 1.00 42.74 330 ILE A C 1
ATOM 5224 O O . ILE A 1 343 ? 142.467 133.867 191.517 1.00 49.16 330 ILE A O 1
ATOM 5240 N N . ASN A 1 344 ? 141.718 135.104 193.234 1.00 42.09 331 ASN A N 1
ATOM 5241 C CA . ASN A 1 344 ? 143.056 135.270 193.795 1.00 52.44 331 ASN A CA 1
ATOM 5242 C C . ASN A 1 344 ? 143.753 133.944 194.085 1.00 50.05 331 ASN A C 1
ATOM 5243 O O . ASN A 1 344 ? 144.972 133.850 193.844 1.00 55.52 331 ASN A O 1
ATOM 5254 N N . PRO A 1 345 ? 143.080 132.914 194.597 1.00 38.36 332 PRO A N 1
ATOM 5255 C CA . PRO A 1 345 ? 143.767 131.630 194.790 1.00 42.42 332 PRO A CA 1
ATOM 5256 C C . PRO A 1 345 ? 144.432 131.122 193.529 1.00 48.64 332 PRO A C 1
ATOM 5257 O O . PRO A 1 345 ? 145.470 130.455 193.611 1.00 53.06 332 PRO A O 1
ATOM 5268 N N . ASN A 1 346 ? 143.872 131.420 192.355 1.00 43.92 333 ASN A N 1
ATOM 5269 C CA . ASN A 1 346 ? 144.541 131.045 191.116 1.00 37.76 333 ASN A CA 1
ATOM 5270 C C . ASN A 1 346 ? 145.869 131.775 190.965 1.00 42.55 333 ASN A C 1
ATOM 5271 O O . ASN A 1 346 ? 146.848 131.191 190.497 1.00 50.89 333 ASN A O 1
ATOM 5282 N N . TYR A 1 347 ? 145.930 133.050 191.359 1.00 38.01 334 TYR A N 1
ATOM 5283 C CA . TYR A 1 347 ? 147.205 133.762 191.324 1.00 38.28 334 TYR A CA 1
ATOM 5284 C C . TYR A 1 347 ? 148.205 133.145 192.294 1.00 48.91 334 TYR A C 1
ATOM 5285 O O . TYR A 1 347 ? 149.392 132.988 191.968 1.00 50.63 334 TYR A O 1
ATOM 5303 N N . LEU A 1 348 ? 147.748 132.799 193.499 1.00 48.14 335 LEU A N 1
ATOM 5304 C CA . LEU A 1 348 ? 148.637 132.155 194.462 1.00 41.12 335 LEU A CA 1
ATOM 5305 C C . LEU A 1 348 ? 149.189 130.850 193.900 1.00 37.70 335 LEU A C 1
ATOM 5306 O O . LEU A 1 348 ? 150.396 130.581 193.975 1.00 49.11 335 LEU A O 1
ATOM 5322 N N . LEU A 1 349 ? 148.314 130.029 193.320 1.00 31.85 336 LEU A N 1
ATOM 5323 C CA . LEU A 1 349 ? 148.758 128.772 192.735 1.00 36.25 336 LEU A CA 1
ATOM 5324 C C . LEU A 1 349 ? 149.670 129.005 191.541 1.00 45.86 336 LEU A C 1
ATOM 5325 O O . LEU A 1 349 ? 150.570 128.202 191.290 1.00 48.17 336 LEU A O 1
ATOM 5341 N N . THR A 1 350 ? 149.453 130.086 190.791 1.00 44.51 337 THR A N 1
ATOM 5342 C CA . THR A 1 350 ? 150.341 130.400 189.678 1.00 42.33 337 THR A CA 1
ATOM 5343 C C . THR A 1 350 ? 151.747 130.695 190.174 1.00 45.99 337 THR A C 1
ATOM 5344 O O . THR A 1 350 ? 152.731 130.203 189.610 1.00 50.30 337 THR A O 1
ATOM 5355 N N . TRP A 1 351 ? 151.864 131.497 191.233 1.00 46.09 338 TRP A N 1
ATOM 5356 C CA . TRP A 1 351 ? 153.186 131.766 191.792 1.00 40.33 338 TRP A CA 1
ATOM 5357 C C . TRP A 1 351 ? 153.828 130.488 192.317 1.00 38.53 338 TRP A C 1
ATOM 5358 O O . TRP A 1 351 ? 155.028 130.250 192.110 1.00 43.71 338 TRP A O 1
ATOM 5379 N N . LYS A 1 352 ? 153.045 129.652 193.003 1.00 46.58 339 LYS A N 1
ATOM 5380 C CA . LYS A 1 352 ? 153.586 128.392 193.504 1.00 46.25 339 LYS A CA 1
ATOM 5381 C C . LYS A 1 352 ? 154.070 127.508 192.360 1.00 44.94 339 LYS A C 1
ATOM 5382 O O . LYS A 1 352 ? 155.125 126.872 192.459 1.00 55.67 339 LYS A O 1
ATOM 5401 N N . GLN A 1 353 ? 153.312 127.454 191.265 1.00 39.40 340 GLN A N 1
ATOM 5402 C CA . GLN A 1 353 ? 153.716 126.646 190.122 1.00 46.85 340 GLN A CA 1
ATOM 5403 C C . GLN A 1 353 ? 154.969 127.207 189.468 1.00 52.07 340 GLN A C 1
ATOM 5404 O O . GLN A 1 353 ? 155.819 126.447 188.993 1.00 58.86 340 GLN A O 1
ATOM 5418 N N . VAL A 1 354 ? 155.095 128.533 189.416 1.00 53.77 341 VAL A N 1
ATOM 5419 C CA . VAL A 1 354 ? 156.309 129.135 188.872 1.00 48.55 341 VAL A CA 1
ATOM 5420 C C . VAL A 1 354 ? 157.514 128.717 189.702 1.00 52.15 341 VAL A C 1
ATOM 5421 O O . VAL A 1 354 ? 158.557 128.325 189.166 1.00 51.31 341 VAL A O 1
ATOM 5434 N N . LEU A 1 355 ? 157.386 128.793 191.027 1.00 53.67 342 LEU A N 1
ATOM 5435 C CA . LEU A 1 355 ? 158.489 128.376 191.887 1.00 43.47 342 LEU A CA 1
ATOM 5436 C C . LEU A 1 355 ? 158.808 126.898 191.688 1.00 45.41 342 LEU A C 1
ATOM 5437 O O . LEU A 1 355 ? 159.981 126.506 191.627 1.00 53.20 342 LEU A O 1
ATOM 5453 N N . ALA A 1 356 ? 157.773 126.062 191.585 1.00 47.89 343 ALA A N 1
ATOM 5454 C CA . ALA A 1 356 ? 157.994 124.632 191.404 1.00 51.66 343 ALA A CA 1
ATOM 5455 C C . ALA A 1 356 ? 158.714 124.346 190.093 1.00 53.71 343 ALA A C 1
ATOM 5456 O O . ALA A 1 356 ? 159.627 123.516 190.047 1.00 59.49 343 ALA A O 1
ATOM 5463 N N . GLU A 1 357 ? 158.313 125.017 189.014 1.00 59.60 344 GLU A N 1
ATOM 5464 C CA . GLU A 1 357 ? 158.964 124.800 187.726 1.00 58.71 344 GLU A CA 1
ATOM 5465 C C . GLU A 1 357 ? 160.398 125.310 187.746 1.00 62.81 344 GLU A C 1
ATOM 5466 O O . GLU A 1 357 ? 161.290 124.705 187.136 1.00 67.75 344 GLU A O 1
ATOM 5478 N N . LEU A 1 358 ? 160.642 126.423 188.441 1.00 56.66 345 LEU A N 1
ATOM 5479 C CA . LEU A 1 358 ? 162.011 126.898 188.596 1.00 58.48 345 LEU A CA 1
ATOM 5480 C C . LEU A 1 358 ? 162.864 125.859 189.307 1.00 62.19 345 LEU A C 1
ATOM 5481 O O . LEU A 1 358 ? 163.994 125.585 188.891 1.00 65.24 345 LEU A O 1
ATOM 5497 N N . GLN A 1 359 ? 162.339 125.261 190.377 1.00 71.28 346 GLN A N 1
ATOM 5498 C CA . GLN A 1 359 ? 163.083 124.210 191.066 1.00 69.12 346 GLN A CA 1
ATOM 5499 C C . GLN A 1 359 ? 163.302 123.005 190.157 1.00 70.05 346 GLN A C 1
ATOM 5500 O O . GLN A 1 359 ? 164.375 122.386 190.176 1.00 69.52 346 GLN A O 1
ATOM 5514 N N . ASP A 1 360 ? 162.289 122.649 189.366 1.00 79.41 347 ASP A N 1
ATOM 5515 C CA . ASP A 1 360 ? 162.405 121.494 188.483 1.00 79.98 347 ASP A CA 1
ATOM 5516 C C . ASP A 1 360 ? 163.522 121.708 187.471 1.00 79.45 347 ASP A C 1
ATOM 5517 O O . ASP A 1 360 ? 164.326 120.803 187.222 1.00 81.05 347 ASP A O 1
ATOM 5526 N N . ILE A 1 361 ? 163.587 122.895 186.871 1.00 74.97 348 ILE A N 1
ATOM 5527 C CA . ILE A 1 361 ? 164.664 123.164 185.922 1.00 78.60 348 ILE A CA 1
ATOM 5528 C C . ILE A 1 361 ? 166.001 123.279 186.646 1.00 81.44 348 ILE A C 1
ATOM 5529 O O . ILE A 1 361 ? 167.047 122.895 186.109 1.00 76.59 348 ILE A O 1
ATOM 5545 N N . LYS A 1 362 ? 165.991 123.803 187.873 1.00 86.40 349 LYS A N 1
ATOM 5546 C CA . LYS A 1 362 ? 167.224 123.932 188.641 1.00 80.62 349 LYS A CA 1
ATOM 5547 C C . LYS A 1 362 ? 167.859 122.570 188.884 1.00 81.36 349 LYS A C 1
ATOM 5548 O O . LYS A 1 362 ? 169.077 122.407 188.752 1.00 77.49 349 LYS A O 1
ATOM 5567 N N . ASN A 1 363 ? 167.048 121.581 189.246 1.00 99.48 350 ASN A N 1
ATOM 5568 C CA . ASN A 1 363 ? 167.549 120.219 189.445 1.00 100.30 350 ASN A CA 1
ATOM 5569 C C . ASN A 1 363 ? 167.420 119.386 188.170 1.00 100.92 350 ASN A C 1
ATOM 5570 O O . ASN A 1 363 ? 166.862 118.290 188.165 1.00 98.24 350 ASN A O 1
ATOM 5581 N N . GLU A 1 364 ? 167.953 119.918 187.068 1.00 113.64 351 GLU A N 1
ATOM 5582 C CA . GLU A 1 364 ? 167.984 119.205 185.795 1.00 113.73 351 GLU A CA 1
ATOM 5583 C C . GLU A 1 364 ? 169.392 119.198 185.212 1.00 113.72 351 GLU A C 1
ATOM 5584 O O . GLU A 1 364 ? 169.756 118.283 184.466 1.00 110.53 351 GLU A O 1
ATOM 5596 N N . GLU A 1 365 ? 170.187 120.216 185.543 1.00 128.86 352 GLU A N 1
ATOM 5597 C CA . GLU A 1 365 ? 171.561 120.360 185.074 1.00 129.64 352 GLU A CA 1
ATOM 5598 C C . GLU A 1 365 ? 171.648 120.625 183.576 1.00 126.72 352 GLU A C 1
ATOM 5599 O O . GLU A 1 365 ? 172.689 120.373 182.961 1.00 126.20 352 GLU A O 1
ATOM 5611 N N . LYS A 1 366 ? 170.575 121.131 182.969 1.00 101.77 353 LYS A N 1
ATOM 5612 C CA . LYS A 1 366 ? 170.609 121.520 181.561 1.00 102.63 353 LYS A CA 1
ATOM 5613 C C . LYS A 1 366 ? 169.529 122.573 181.351 1.00 100.43 353 LYS A C 1
ATOM 5614 O O . LYS A 1 366 ? 168.340 122.273 181.492 1.00 98.36 353 LYS A O 1
ATOM 5633 N N . ILE A 1 367 ? 169.943 123.790 181.019 1.00 84.35 354 ILE A N 1
ATOM 5634 C CA . ILE A 1 367 ? 169.035 124.928 180.914 1.00 81.71 354 ILE A CA 1
ATOM 5635 C C . ILE A 1 367 ? 168.649 125.090 179.446 1.00 78.41 354 ILE A C 1
ATOM 5636 O O . ILE A 1 367 ? 169.522 125.410 178.624 1.00 74.91 354 ILE A O 1
ATOM 5652 N N . PRO A 1 368 ? 167.388 124.887 179.076 1.00 76.57 355 PRO A N 1
ATOM 5653 C CA . PRO A 1 368 ? 166.971 125.170 177.703 1.00 75.93 355 PRO A CA 1
ATOM 5654 C C . PRO A 1 368 ? 166.752 126.659 177.484 1.00 76.94 355 PRO A C 1
ATOM 5655 O O . PRO A 1 368 ? 166.609 127.445 178.422 1.00 76.31 355 PRO A O 1
ATOM 5666 N N . ARG A 1 369 ? 166.728 127.037 176.207 1.00 82.18 356 ARG A N 1
ATOM 5667 C CA . ARG A 1 369 ? 166.492 128.434 175.865 1.00 84.03 356 ARG A CA 1
ATOM 5668 C C . ARG A 1 369 ? 165.104 128.878 176.310 1.00 84.86 356 ARG A C 1
ATOM 5669 O O . ARG A 1 369 ? 164.917 130.026 176.730 1.00 88.31 356 ARG A O 1
ATOM 5690 N N . THR A 1 370 ? 164.120 127.985 176.226 1.00 77.76 357 THR A N 1
ATOM 5691 C CA . THR A 1 370 ? 162.751 128.287 176.614 1.00 79.82 357 THR A CA 1
ATOM 5692 C C . THR A 1 370 ? 162.199 127.168 177.484 1.00 78.88 357 THR A C 1
ATOM 5693 O O . THR A 1 370 ? 162.529 125.994 177.300 1.00 77.66 357 THR A O 1
ATOM 5704 N N . LYS A 1 371 ? 161.345 127.549 178.433 1.00 62.19 358 LYS A N 1
ATOM 5705 C CA . LYS A 1 371 ? 160.713 126.621 179.361 1.00 55.44 358 LYS A CA 1
ATOM 5706 C C . LYS A 1 371 ? 159.205 126.718 179.194 1.00 60.21 358 LYS A C 1
ATOM 5707 O O . LYS A 1 371 ? 158.643 127.816 179.247 1.00 62.11 358 LYS A O 1
ATOM 5726 N N . ASN A 1 372 ? 158.556 125.575 178.992 1.00 59.62 359 ASN A N 1
ATOM 5727 C CA . ASN A 1 372 ? 157.108 125.506 178.862 1.00 53.30 359 ASN A CA 1
ATOM 5728 C C . ASN A 1 372 ? 156.486 125.176 180.211 1.00 54.90 359 ASN A C 1
ATOM 5729 O O . ASN A 1 372 ? 156.974 124.303 180.935 1.00 63.57 359 ASN A O 1
ATOM 5740 N N . MET A 1 373 ? 155.405 125.873 180.543 1.00 36.63 360 MET A N 1
ATOM 5741 C CA . MET A 1 373 ? 154.712 125.682 181.807 1.00 42.20 360 MET A CA 1
ATOM 5742 C C . MET A 1 373 ? 153.505 124.776 181.605 1.00 47.04 360 MET A C 1
ATOM 5743 O O . MET A 1 373 ? 152.833 124.841 180.573 1.00 48.95 360 MET A O 1
ATOM 5757 N N . LYS A 1 374 ? 153.242 123.927 182.596 1.00 51.19 361 LYS A N 1
ATOM 5758 C CA . LYS A 1 374 ? 152.126 122.996 182.505 1.00 51.63 361 LYS A CA 1
ATOM 5759 C C . LYS A 1 374 ? 150.806 123.753 182.442 1.00 52.05 361 LYS A C 1
ATOM 5760 O O . LYS A 1 374 ? 150.633 124.791 183.086 1.00 55.96 361 LYS A O 1
ATOM 5779 N N . LYS A 1 375 ? 149.867 123.221 181.659 1.00 42.63 362 LYS A N 1
ATOM 5780 C CA . LYS A 1 375 ? 148.563 123.854 181.464 1.00 45.14 362 LYS A CA 1
ATOM 5781 C C . LYS A 1 375 ? 147.638 123.476 182.620 1.00 44.43 362 LYS A C 1
ATOM 5782 O O . LYS A 1 375 ? 146.693 122.696 182.486 1.00 48.72 362 LYS A O 1
ATOM 5801 N N . THR A 1 376 ? 147.928 124.053 183.781 1.00 45.18 363 THR A N 1
ATOM 5802 C CA . THR A 1 376 ? 147.109 123.826 184.958 1.00 44.67 363 THR A CA 1
ATOM 5803 C C . THR A 1 376 ? 145.834 124.664 184.882 1.00 40.18 363 THR A C 1
ATOM 5804 O O . THR A 1 376 ? 145.698 125.570 184.058 1.00 46.52 363 THR A O 1
ATOM 5815 N N . SER A 1 377 ? 144.883 124.345 185.761 1.00 41.87 364 SER A N 1
ATOM 5816 C CA . SER A 1 377 ? 143.613 125.064 185.757 1.00 47.50 364 SER A CA 1
ATOM 5817 C C . SER A 1 377 ? 143.816 126.540 186.074 1.00 49.96 364 SER A C 1
ATOM 5818 O O . SER A 1 377 ? 143.190 127.408 185.454 1.00 55.96 364 SER A O 1
ATOM 5826 N N . GLN A 1 378 ? 144.684 126.847 187.040 1.00 40.52 365 GLN A N 1
ATOM 5827 C CA . GLN A 1 378 ? 144.910 128.243 187.397 1.00 40.84 365 GLN A CA 1
ATOM 5828 C C . GLN A 1 378 ? 145.486 129.020 186.222 1.00 48.29 365 GLN A C 1
ATOM 5829 O O . GLN A 1 378 ? 145.091 130.164 185.974 1.00 51.94 365 GLN A O 1
ATOM 5843 N N . LEU A 1 379 ? 146.417 128.417 185.480 1.00 42.04 366 LEU A N 1
ATOM 5844 C CA . LEU A 1 379 ? 146.983 129.102 184.326 1.00 36.20 366 LEU A CA 1
ATOM 5845 C C . LEU A 1 379 ? 145.985 129.171 183.183 1.00 36.42 366 LEU A C 1
ATOM 5846 O O . LEU A 1 379 ? 145.997 130.133 182.408 1.00 48.84 366 LEU A O 1
ATOM 5862 N N . LYS A 1 380 ? 145.123 128.164 183.054 1.00 34.37 367 LYS A N 1
ATOM 5863 C CA . LYS A 1 380 ? 144.070 128.229 182.050 1.00 34.14 367 LYS A CA 1
ATOM 5864 C C . LYS A 1 380 ? 143.139 129.401 182.318 1.00 40.54 367 LYS A C 1
ATOM 5865 O O . LYS A 1 380 ? 142.750 130.120 181.391 1.00 46.47 367 LYS A O 1
ATOM 5884 N N . TRP A 1 381 ? 142.770 129.612 183.581 1.00 39.82 368 TRP A N 1
ATOM 5885 C CA . TRP A 1 381 ? 141.886 130.725 183.907 1.00 41.93 368 TRP A CA 1
ATOM 5886 C C . TRP A 1 381 ? 142.606 132.061 183.776 1.00 42.72 368 TRP A C 1
ATOM 5887 O O . TRP A 1 381 ? 142.077 133.006 183.181 1.00 54.28 368 TRP A O 1
ATOM 5908 N N . ALA A 1 382 ? 143.814 132.163 184.333 1.00 31.84 369 ALA A N 1
ATOM 5909 C CA . ALA A 1 382 ? 144.515 133.440 184.363 1.00 35.21 369 ALA A CA 1
ATOM 5910 C C . ALA A 1 382 ? 144.927 133.910 182.978 1.00 41.44 369 ALA A C 1
ATOM 5911 O O . ALA A 1 382 ? 145.098 135.115 182.772 1.00 39.72 369 ALA A O 1
ATOM 5918 N N . LEU A 1 383 ? 145.087 132.992 182.029 1.00 42.97 370 LEU A N 1
ATOM 5919 C CA . LEU A 1 383 ? 145.482 133.327 180.671 1.00 32.74 370 LEU A CA 1
ATOM 5920 C C . LEU A 1 383 ? 144.303 133.338 179.709 1.00 41.21 370 LEU A C 1
ATOM 5921 O O . LEU A 1 383 ? 144.511 133.315 178.493 1.00 56.04 370 LEU A O 1
ATOM 5937 N N . GLY A 1 384 ? 143.078 133.361 180.221 1.00 42.75 371 GLY A N 1
ATOM 5938 C CA . GLY A 1 384 ? 141.908 133.419 179.364 1.00 48.49 371 GLY A CA 1
ATOM 5939 C C . GLY A 1 384 ? 141.757 132.227 178.446 1.00 50.47 371 GLY A C 1
ATOM 5940 O O . GLY A 1 384 ? 141.432 132.397 177.264 1.00 54.77 371 GLY A O 1
ATOM 5944 N N . GLU A 1 385 ? 141.986 131.023 178.957 1.00 47.66 372 GLU A N 1
ATOM 5945 C CA . GLU A 1 385 ? 141.876 129.830 178.131 1.00 48.90 372 GLU A CA 1
ATOM 5946 C C . GLU A 1 385 ? 140.411 129.510 177.859 1.00 51.50 372 GLU A C 1
ATOM 5947 O O . GLU A 1 385 ? 139.589 129.480 178.779 1.00 53.02 372 GLU A O 1
ATOM 5959 N N . ASN A 1 386 ? 140.089 129.269 176.589 1.00 58.81 373 ASN A N 1
ATOM 5960 C CA . ASN A 1 386 ? 138.738 128.886 176.180 1.00 55.80 373 ASN A CA 1
ATOM 5961 C C . ASN A 1 386 ? 137.702 129.895 176.666 1.00 55.97 373 ASN A C 1
ATOM 5962 O O . ASN A 1 386 ? 136.629 129.533 177.153 1.00 56.98 373 ASN A O 1
ATOM 5973 N N . MET A 1 387 ? 138.026 131.179 176.533 1.00 56.56 374 MET A N 1
ATOM 5974 C CA . MET A 1 387 ? 137.107 132.251 176.886 1.00 53.08 374 MET A CA 1
ATOM 5975 C C . MET A 1 387 ? 136.416 132.863 175.675 1.00 53.03 374 MET A C 1
ATOM 5976 O O . MET A 1 387 ? 135.491 133.661 175.851 1.00 59.13 374 MET A O 1
ATOM 5990 N N . ALA A 1 388 ? 136.834 132.514 174.467 1.00 58.29 375 ALA A N 1
ATOM 5991 C CA . ALA A 1 388 ? 136.212 133.067 173.270 1.00 63.91 375 ALA A CA 1
ATOM 5992 C C . ALA A 1 388 ? 134.882 132.370 173.005 1.00 63.53 375 ALA A C 1
ATOM 5993 O O . ALA A 1 388 ? 134.848 131.141 172.894 1.00 66.19 375 ALA A O 1
ATOM 6000 N N . PRO A 1 389 ? 133.777 133.107 172.887 1.00 55.67 376 PRO A N 1
ATOM 6001 C CA . PRO A 1 389 ? 132.502 132.456 172.578 1.00 57.00 376 PRO A CA 1
ATOM 6002 C C . PRO A 1 389 ? 132.570 131.707 171.257 1.00 57.59 376 PRO A C 1
ATOM 6003 O O . PRO A 1 389 ? 133.254 132.119 170.318 1.00 62.29 376 PRO A O 1
ATOM 6014 N N . GLU A 1 390 ? 131.850 130.591 171.194 1.00 61.41 377 GLU A N 1
ATOM 6015 C CA . GLU A 1 390 ? 131.844 129.779 169.985 1.00 64.93 377 GLU A CA 1
ATOM 6016 C C . GLU A 1 390 ? 131.288 130.576 168.812 1.00 66.15 377 GLU A C 1
ATOM 6017 O O . GLU A 1 390 ? 130.389 131.406 168.971 1.00 68.44 377 GLU A O 1
ATOM 6029 N N . LYS A 1 391 ? 131.830 130.318 167.626 1.00 61.89 378 LYS A N 1
ATOM 6030 C CA . LYS A 1 391 ? 131.425 131.008 166.409 1.00 60.20 378 LYS A CA 1
ATOM 6031 C C . LYS A 1 391 ? 130.454 130.128 165.633 1.00 66.96 378 LYS A C 1
ATOM 6032 O O . LYS A 1 391 ? 130.789 128.995 165.272 1.00 66.25 378 LYS A O 1
ATOM 6051 N N . VAL A 1 392 ? 129.256 130.654 165.371 1.00 73.48 379 VAL A N 1
ATOM 6052 C CA . VAL A 1 392 ? 128.204 129.923 164.679 1.00 70.24 379 VAL A CA 1
ATOM 6053 C C . VAL A 1 392 ? 127.578 130.827 163.626 1.00 71.51 379 VAL A C 1
ATOM 6054 O O . VAL A 1 392 ? 127.771 132.045 163.622 1.00 69.05 379 VAL A O 1
ATOM 6067 N N . ASP A 1 393 ? 126.817 130.210 162.726 1.00 85.73 380 ASP A N 1
ATOM 6068 C CA . ASP A 1 393 ? 126.063 130.971 161.741 1.00 84.76 380 ASP A CA 1
ATOM 6069 C C . ASP A 1 393 ? 124.882 131.669 162.405 1.00 84.87 380 ASP A C 1
ATOM 6070 O O . ASP A 1 393 ? 124.318 131.185 163.390 1.00 85.75 380 ASP A O 1
ATOM 6079 N N . PHE A 1 394 ? 124.503 132.819 161.847 1.00 70.63 381 PHE A N 1
ATOM 6080 C CA . PHE A 1 394 ? 123.430 133.610 162.439 1.00 67.71 381 PHE A CA 1
ATOM 6081 C C . PHE A 1 394 ? 122.117 132.839 162.456 1.00 67.57 381 PHE A C 1
ATOM 6082 O O . PHE A 1 394 ? 121.368 132.894 163.438 1.00 68.83 381 PHE A O 1
ATOM 6099 N N . GLU A 1 395 ? 121.818 132.117 161.376 1.00 77.86 382 GLU A N 1
ATOM 6100 C CA . GLU A 1 395 ? 120.544 131.412 161.291 1.00 79.40 382 GLU A CA 1
ATOM 6101 C C . GLU A 1 395 ? 120.380 130.401 162.418 1.00 76.52 382 GLU A C 1
ATOM 6102 O O . GLU A 1 395 ? 119.250 130.089 162.809 1.00 77.49 382 GLU A O 1
ATOM 6114 N N . ASP A 1 396 ? 121.482 129.880 162.953 1.00 79.02 383 ASP A N 1
ATOM 6115 C CA . ASP A 1 396 ? 121.424 128.870 163.999 1.00 81.18 383 ASP A CA 1
ATOM 6116 C C . ASP A 1 396 ? 121.259 129.455 165.395 1.00 80.64 383 ASP A C 1
ATOM 6117 O O . ASP A 1 396 ? 121.043 128.694 166.344 1.00 80.43 383 ASP A O 1
ATOM 6126 N N . CYS A 1 397 ? 121.356 130.777 165.549 1.00 70.12 384 CYS A N 1
ATOM 6127 C CA . CYS A 1 397 ? 121.195 131.393 166.860 1.00 69.65 384 CYS A CA 1
ATOM 6128 C C . CYS A 1 397 ? 120.354 132.662 166.811 1.00 74.72 384 CYS A C 1
ATOM 6129 O O . CYS A 1 397 ? 120.328 133.404 167.800 1.00 79.10 384 CYS A O 1
ATOM 6137 N N . LYS A 1 398 ? 119.662 132.934 165.703 1.00 74.52 385 LYS A N 1
ATOM 6138 C CA . LYS A 1 398 ? 118.884 134.161 165.596 1.00 72.84 385 LYS A CA 1
ATOM 6139 C C . LYS A 1 398 ? 117.762 134.226 166.623 1.00 73.84 385 LYS A C 1
ATOM 6140 O O . LYS A 1 398 ? 117.262 135.319 166.907 1.00 72.25 385 LYS A O 1
ATOM 6159 N N . ASP A 1 399 ? 117.353 133.089 167.179 1.00 74.67 386 ASP A N 1
ATOM 6160 C CA . ASP A 1 399 ? 116.252 133.043 168.131 1.00 75.31 386 ASP A CA 1
ATOM 6161 C C . ASP A 1 399 ? 116.703 133.172 169.579 1.00 71.69 386 ASP A C 1
ATOM 6162 O O . ASP A 1 399 ? 115.851 133.242 170.471 1.00 72.50 386 ASP A O 1
ATOM 6171 N N . VAL A 1 400 ? 118.011 133.210 169.840 1.00 61.71 387 VAL A N 1
ATOM 6172 C CA . VAL A 1 400 ? 118.488 133.327 171.212 1.00 63.02 387 VAL A CA 1
ATOM 6173 C C . VAL A 1 400 ? 117.967 134.622 171.814 1.00 64.89 387 VAL A C 1
ATOM 6174 O O . VAL A 1 400 ? 118.022 135.688 171.188 1.00 69.34 387 VAL A O 1
ATOM 6187 N N . ASN A 1 401 ? 117.449 134.533 173.040 1.00 61.36 388 ASN A N 1
ATOM 6188 C CA . ASN A 1 401 ? 116.762 135.673 173.638 1.00 66.46 388 ASN A CA 1
ATOM 6189 C C . ASN A 1 401 ? 117.704 136.851 173.854 1.00 69.38 388 ASN A C 1
ATOM 6190 O O . ASN A 1 401 ? 117.357 137.996 173.542 1.00 66.45 388 ASN A O 1
ATOM 6201 N N . ASP A 1 402 ? 118.896 136.595 174.387 1.00 70.64 389 ASP A N 1
ATOM 6202 C CA . ASP A 1 402 ? 119.820 137.657 174.762 1.00 64.91 389 ASP A CA 1
ATOM 6203 C C . ASP A 1 402 ? 120.843 137.975 173.681 1.00 66.90 389 ASP A C 1
ATOM 6204 O O . ASP A 1 402 ? 121.711 138.823 173.904 1.00 69.87 389 ASP A O 1
ATOM 6213 N N . LEU A 1 403 ? 120.768 137.325 172.522 1.00 65.22 390 LEU A N 1
ATOM 6214 C CA . LEU A 1 403 ? 121.684 137.644 171.436 1.00 59.86 390 LEU A CA 1
ATOM 6215 C C . LEU A 1 403 ? 121.540 139.109 171.051 1.00 52.87 390 LEU A C 1
ATOM 6216 O O . LEU A 1 403 ? 120.443 139.575 170.730 1.00 58.36 390 LEU A O 1
ATOM 6232 N N . LYS A 1 404 ? 122.653 139.835 171.073 1.00 48.29 391 LYS A N 1
ATOM 6233 C CA . LYS A 1 404 ? 122.622 141.269 170.826 1.00 57.55 391 LYS A CA 1
ATOM 6234 C C . LYS A 1 404 ? 123.985 141.717 170.323 1.00 57.39 391 LYS A C 1
ATOM 6235 O O . LYS A 1 404 ? 124.971 140.980 170.388 1.00 56.56 391 LYS A O 1
ATOM 6254 N N . GLN A 1 405 ? 124.021 142.947 169.819 1.00 47.27 392 GLN A N 1
ATOM 6255 C CA . GLN A 1 405 ? 125.257 143.518 169.308 1.00 45.13 392 GLN A CA 1
ATOM 6256 C C . GLN A 1 405 ? 126.282 143.666 170.426 1.00 48.97 392 GLN A C 1
ATOM 6257 O O . GLN A 1 405 ? 125.938 143.866 171.593 1.00 51.68 392 GLN A O 1
ATOM 6271 N N . TYR A 1 406 ? 127.556 143.561 170.053 1.00 49.56 393 TYR A N 1
ATOM 6272 C CA . TYR A 1 406 ? 128.638 143.709 171.016 1.00 46.49 393 TYR A CA 1
ATOM 6273 C C . TYR A 1 406 ? 128.500 145.021 171.775 1.00 52.53 393 TYR A C 1
ATOM 6274 O O . TYR A 1 406 ? 127.838 145.959 171.325 1.00 53.73 393 TYR A O 1
ATOM 6292 N N . ASP A 1 407 ? 129.137 145.082 172.939 1.00 60.01 394 ASP A N 1
ATOM 6293 C CA . ASP A 1 407 ? 129.135 146.304 173.732 1.00 60.29 394 ASP A CA 1
ATOM 6294 C C . ASP A 1 407 ? 130.069 147.325 173.096 1.00 59.54 394 ASP A C 1
ATOM 6295 O O . ASP A 1 407 ? 131.274 147.082 172.971 1.00 67.55 394 ASP A O 1
ATOM 6304 N N . SER A 1 408 ? 129.518 148.466 172.695 1.00 49.24 395 SER A N 1
ATOM 6305 C CA . SER A 1 408 ? 130.269 149.528 172.034 1.00 51.87 395 SER A CA 1
ATOM 6306 C C . SER A 1 408 ? 129.935 150.876 172.653 1.00 54.06 395 SER A C 1
ATOM 6307 O O . SER A 1 408 ? 129.633 151.850 171.963 1.00 57.00 395 SER A O 1
ATOM 6315 N N . ASP A 1 409 ? 129.981 150.943 173.979 1.00 53.94 396 ASP A N 1
ATOM 6316 C CA . ASP A 1 409 ? 129.711 152.177 174.696 1.00 56.33 396 ASP A CA 1
ATOM 6317 C C . ASP A 1 409 ? 131.007 152.941 174.954 1.00 56.63 396 ASP A C 1
ATOM 6318 O O . ASP A 1 409 ? 132.113 152.432 174.765 1.00 58.43 396 ASP A O 1
ATOM 6327 N N . GLU A 1 410 ? 130.854 154.185 175.391 1.00 52.65 397 GLU A N 1
ATOM 6328 C CA . GLU A 1 410 ? 132.010 155.003 175.716 1.00 48.43 397 GLU A CA 1
ATOM 6329 C C . GLU A 1 410 ? 132.748 154.397 176.909 1.00 50.76 397 GLU A C 1
ATOM 6330 O O . GLU A 1 410 ? 132.113 153.874 177.830 1.00 53.40 397 GLU A O 1
ATOM 6342 N N . PRO A 1 411 ? 134.079 154.446 176.926 1.00 41.46 398 PRO A N 1
ATOM 6343 C CA . PRO A 1 411 ? 134.806 153.961 178.104 1.00 42.39 398 PRO A CA 1
ATOM 6344 C C . PRO A 1 411 ? 134.421 154.750 179.345 1.00 41.16 398 PRO A C 1
ATOM 6345 O O . PRO A 1 411 ? 134.194 155.960 179.290 1.00 42.37 398 PRO A O 1
ATOM 6356 N N . GLU A 1 412 ? 134.349 154.052 180.470 1.00 43.84 399 GLU A N 1
ATOM 6357 C CA . GLU A 1 412 ? 133.964 154.702 181.711 1.00 39.26 399 GLU A CA 1
ATOM 6358 C C . GLU A 1 412 ? 134.999 155.763 182.081 1.00 36.32 399 GLU A C 1
ATOM 6359 O O . GLU A 1 412 ? 136.197 155.565 181.853 1.00 46.53 399 GLU A O 1
ATOM 6371 N N . PRO A 1 413 ? 134.582 156.893 182.645 1.00 28.77 400 PRO A N 1
ATOM 6372 C CA . PRO A 1 413 ? 135.546 157.943 182.977 1.00 39.13 400 PRO A CA 1
ATOM 6373 C C . PRO A 1 413 ? 136.236 157.691 184.307 1.00 43.87 400 PRO A C 1
ATOM 6374 O O . PRO A 1 413 ? 135.728 156.983 185.179 1.00 44.11 400 PRO A O 1
ATOM 6385 N N . ARG A 1 414 ? 137.421 158.282 184.446 1.00 41.41 401 ARG A N 1
ATOM 6386 C CA . ARG A 1 414 ? 138.206 158.183 185.666 1.00 39.42 401 ARG A CA 1
ATOM 6387 C C . ARG A 1 414 ? 138.901 159.509 185.925 1.00 39.20 401 ARG A C 1
ATOM 6388 O O . ARG A 1 414 ? 139.424 160.133 184.998 1.00 48.62 401 ARG A O 1
ATOM 6409 N N . SER A 1 415 ? 138.908 159.933 187.185 1.00 36.93 402 SER A N 1
ATOM 6410 C CA . SER A 1 415 ? 139.554 161.180 187.556 1.00 37.72 402 SER A CA 1
ATOM 6411 C C . SER A 1 415 ? 141.067 160.992 187.630 1.00 37.51 402 SER A C 1
ATOM 6412 O O . SER A 1 415 ? 141.586 159.874 187.615 1.00 42.99 402 SER A O 1
ATOM 6420 N N . LEU A 1 416 ? 141.779 162.112 187.706 1.00 37.92 403 LEU A N 1
ATOM 6421 C CA . LEU A 1 416 ? 143.233 162.085 187.765 1.00 38.96 403 LEU A CA 1
ATOM 6422 C C . LEU A 1 416 ? 143.704 161.744 189.172 1.00 48.82 403 LEU A C 1
ATOM 6423 O O . LEU A 1 416 ? 143.180 162.261 190.163 1.00 53.53 403 LEU A O 1
ATOM 6439 N N . ALA A 1 417 ? 144.705 160.872 189.252 1.00 41.71 404 ALA A N 1
ATOM 6440 C CA . ALA A 1 417 ? 145.284 160.438 190.512 1.00 38.54 404 ALA A CA 1
ATOM 6441 C C . ALA A 1 417 ? 146.730 160.906 190.604 1.00 40.94 404 ALA A C 1
ATOM 6442 O O . ALA A 1 417 ? 147.446 160.967 189.602 1.00 40.62 404 ALA A O 1
ATOM 6449 N N . CYS A 1 418 ? 147.156 161.227 191.824 1.00 40.90 405 CYS A N 1
ATOM 6450 C CA . CYS A 1 418 ? 148.457 161.845 192.041 1.00 46.34 405 CYS A CA 1
ATOM 6451 C C . CYS A 1 418 ? 149.627 160.901 191.801 1.00 38.76 405 CYS A C 1
ATOM 6452 O O . CYS A 1 418 ? 150.772 161.362 191.781 1.00 35.71 405 CYS A O 1
ATOM 6460 N N . TRP A 1 419 ? 149.383 159.602 191.618 1.00 26.29 406 TRP A N 1
ATOM 6461 C CA . TRP A 1 419 ? 150.499 158.674 191.484 1.00 30.18 406 TRP A CA 1
ATOM 6462 C C . TRP A 1 419 ? 151.206 158.821 190.143 1.00 35.26 406 TRP A C 1
ATOM 6463 O O . TRP A 1 419 ? 152.383 158.464 190.027 1.00 45.99 406 TRP A O 1
ATOM 6484 N N . ILE A 1 420 ? 150.523 159.343 189.124 1.00 32.52 407 ILE A N 1
ATOM 6485 C CA . ILE A 1 420 ? 151.158 159.495 187.818 1.00 28.57 407 ILE A CA 1
ATOM 6486 C C . ILE A 1 420 ? 152.216 160.594 187.860 1.00 32.35 407 ILE A C 1
ATOM 6487 O O . ILE A 1 420 ? 153.279 160.476 187.238 1.00 41.81 407 ILE A O 1
ATOM 6503 N N . GLN A 1 421 ? 151.947 161.682 188.585 1.00 32.12 408 GLN A N 1
ATOM 6504 C CA . GLN A 1 421 ? 152.957 162.724 188.735 1.00 26.62 408 GLN A CA 1
ATOM 6505 C C . GLN A 1 421 ? 154.181 162.195 189.471 1.00 37.84 408 GLN A C 1
ATOM 6506 O O . GLN A 1 421 ? 155.319 162.521 189.115 1.00 46.15 408 GLN A O 1
ATOM 6520 N N . SER A 1 422 ? 153.968 161.384 190.509 1.00 33.35 409 SER A N 1
ATOM 6521 C CA . SER A 1 422 ? 155.094 160.767 191.199 1.00 31.18 409 SER A CA 1
ATOM 6522 C C . SER A 1 422 ? 155.863 159.844 190.264 1.00 32.57 409 SER A C 1
ATOM 6523 O O . SER A 1 422 ? 157.099 159.805 190.294 1.00 44.57 409 SER A O 1
ATOM 6531 N N . GLU A 1 423 ? 155.147 159.088 189.431 1.00 27.31 410 GLU A N 1
ATOM 6532 C CA . GLU A 1 423 ? 155.805 158.234 188.450 1.00 21.69 410 GLU A CA 1
ATOM 6533 C C . GLU A 1 423 ? 156.700 159.053 187.533 1.00 31.83 410 GLU A C 1
ATOM 6534 O O . GLU A 1 423 ? 157.849 158.684 187.273 1.00 51.70 410 GLU A O 1
ATOM 6546 N N . PHE A 1 424 ? 156.181 160.171 187.024 1.00 23.75 411 PHE A N 1
ATOM 6547 C CA . PHE A 1 424 ? 156.974 161.003 186.125 1.00 20.83 411 PHE A CA 1
ATOM 6548 C C . PHE A 1 424 ? 158.187 161.584 186.840 1.00 26.38 411 PHE A C 1
ATOM 6549 O O . PHE A 1 424 ? 159.296 161.597 186.292 1.00 30.64 411 PHE A O 1
ATOM 6566 N N . ASN A 1 425 ? 157.999 162.062 188.072 1.00 32.84 412 ASN A N 1
ATOM 6567 C CA . ASN A 1 425 ? 159.121 162.608 188.825 1.00 33.96 412 ASN A CA 1
ATOM 6568 C C . ASN A 1 425 ? 160.208 161.562 189.021 1.00 38.73 412 ASN A C 1
ATOM 6569 O O . ASN A 1 425 ? 161.398 161.853 188.861 1.00 44.26 412 ASN A O 1
ATOM 6580 N N . LYS A 1 426 ? 159.818 160.335 189.369 1.00 35.20 413 LYS A N 1
ATOM 6581 C CA . LYS A 1 426 ? 160.799 159.267 189.526 1.00 38.81 413 LYS A CA 1
ATOM 6582 C C . LYS A 1 426 ? 161.480 158.949 188.200 1.00 38.46 413 LYS A C 1
ATOM 6583 O O . LYS A 1 426 ? 162.687 158.685 188.161 1.00 44.00 413 LYS A O 1
ATOM 6602 N N . ALA A 1 427 ? 160.723 158.963 187.103 1.00 34.89 414 ALA A N 1
ATOM 6603 C CA . ALA A 1 427 ? 161.292 158.649 185.800 1.00 37.46 414 ALA A CA 1
ATOM 6604 C C . ALA A 1 427 ? 162.222 159.740 185.292 1.00 42.42 414 ALA A C 1
ATOM 6605 O O . ALA A 1 427 ? 163.032 159.477 184.397 1.00 46.52 414 ALA A O 1
ATOM 6612 N N . CYS A 1 428 ? 162.125 160.951 185.832 1.00 44.51 415 CYS A N 1
ATOM 6613 C CA . CYS A 1 428 ? 162.963 162.060 185.397 1.00 45.47 415 CYS A CA 1
ATOM 6614 C C . CYS A 1 428 ? 164.251 162.190 186.200 1.00 53.20 415 CYS A C 1
ATOM 6615 O O . CYS A 1 428 ? 164.998 163.150 185.989 1.00 55.32 415 CYS A O 1
ATOM 6623 N N . GLU A 1 429 ? 164.530 161.261 187.108 1.00 51.64 416 GLU A N 1
ATOM 6624 C CA . GLU A 1 429 ? 165.649 161.396 188.026 1.00 48.12 416 GLU A CA 1
ATOM 6625 C C . GLU A 1 429 ? 166.923 160.792 187.443 1.00 46.48 416 GLU A C 1
ATOM 6626 O O . GLU A 1 429 ? 166.907 160.072 186.443 1.00 42.87 416 GLU A O 1
ATOM 6638 N N . LEU A 1 430 ? 168.043 161.102 188.093 1.00 47.49 417 LEU A N 1
ATOM 6639 C CA . LEU A 1 430 ? 169.341 160.563 187.717 1.00 42.22 417 LEU A CA 1
ATOM 6640 C C . LEU A 1 430 ? 169.608 159.268 188.469 1.00 44.67 417 LEU A C 1
ATOM 6641 O O . LEU A 1 430 ? 169.308 159.153 189.660 1.00 49.41 417 LEU A O 1
ATOM 6657 N N . THR A 1 431 ? 170.177 158.296 187.766 1.00 50.89 418 THR A N 1
ATOM 6658 C CA . THR A 1 431 ? 170.540 157.013 188.342 1.00 49.50 418 THR A CA 1
ATOM 6659 C C . THR A 1 431 ? 172.049 156.932 188.521 1.00 48.32 418 THR A C 1
ATOM 6660 O O . THR A 1 431 ? 172.813 157.679 187.905 1.00 52.28 418 THR A O 1
ATOM 6671 N N . ASP A 1 432 ? 172.471 156.012 189.381 1.00 46.88 419 ASP A N 1
ATOM 6672 C CA . ASP A 1 432 ? 173.882 155.819 189.677 1.00 49.41 419 ASP A CA 1
ATOM 6673 C C . ASP A 1 432 ? 174.539 154.772 188.788 1.00 50.66 419 ASP A C 1
ATOM 6674 O O . ASP A 1 432 ? 175.737 154.518 188.943 1.00 58.78 419 ASP A O 1
ATOM 6683 N N . SER A 1 433 ? 173.795 154.163 187.868 1.00 37.47 420 SER A N 1
ATOM 6684 C CA . SER A 1 433 ? 174.319 153.108 187.017 1.00 37.90 420 SER A CA 1
ATOM 6685 C C . SER A 1 433 ? 173.879 153.332 185.578 1.00 34.55 420 SER A C 1
ATOM 6686 O O . SER A 1 433 ? 172.748 153.745 185.314 1.00 41.09 420 SER A O 1
ATOM 6694 N N . SER A 1 434 ? 174.789 153.052 184.649 1.00 40.11 421 SER A N 1
ATOM 6695 C CA . SER A 1 434 ? 174.485 153.152 183.229 1.00 43.21 421 SER A CA 1
ATOM 6696 C C . SER A 1 434 ? 173.485 152.078 182.830 1.00 36.84 421 SER A C 1
ATOM 6697 O O . SER A 1 434 ? 173.492 150.973 183.376 1.00 39.82 421 SER A O 1
ATOM 6705 N N . TRP A 1 435 ? 172.623 152.409 181.867 1.00 34.32 422 TRP A N 1
ATOM 6706 C CA . TRP A 1 435 ? 171.553 151.516 181.449 1.00 40.05 422 TRP A CA 1
ATOM 6707 C C . TRP A 1 435 ? 171.588 151.143 179.976 1.00 46.21 422 TRP A C 1
ATOM 6708 O O . TRP A 1 435 ? 170.920 150.178 179.593 1.00 42.77 422 TRP A O 1
ATOM 6729 N N . VAL A 1 436 ? 172.331 151.867 179.144 1.00 41.23 423 VAL A N 1
ATOM 6730 C CA . VAL A 1 436 ? 172.417 151.587 177.717 1.00 36.14 423 VAL A CA 1
ATOM 6731 C C . VAL A 1 436 ? 173.875 151.672 177.290 1.00 43.93 423 VAL A C 1
ATOM 6732 O O . VAL A 1 436 ? 174.609 152.564 177.728 1.00 49.97 423 VAL A O 1
ATOM 6745 N N . GLU A 1 437 ? 174.293 150.738 176.440 1.00 50.72 424 GLU A N 1
ATOM 6746 C CA . GLU A 1 437 ? 175.646 150.710 175.887 1.00 52.81 424 GLU A CA 1
ATOM 6747 C C . GLU A 1 437 ? 175.523 150.711 174.368 1.00 55.47 424 GLU A C 1
ATOM 6748 O O . GLU A 1 437 ? 175.256 149.671 173.757 1.00 55.11 424 GLU A O 1
ATOM 6760 N N . LEU A 1 438 ? 175.725 151.876 173.760 1.00 51.39 425 LEU A N 1
ATOM 6761 C CA . LEU A 1 438 ? 175.547 152.011 172.324 1.00 50.42 425 LEU A CA 1
ATOM 6762 C C . LEU A 1 438 ? 176.671 151.303 171.573 1.00 52.07 425 LEU A C 1
ATOM 6763 O O . LEU A 1 438 ? 177.765 151.079 172.096 1.00 48.02 425 LEU A O 1
ATOM 6779 N N . ASP A 1 439 ? 176.384 150.952 170.322 1.00 53.92 426 ASP A N 1
ATOM 6780 C CA . ASP A 1 439 ? 177.334 150.232 169.491 1.00 55.54 426 ASP A CA 1
ATOM 6781 C C . ASP A 1 439 ? 178.401 151.187 168.957 1.00 50.64 426 ASP A C 1
ATOM 6782 O O . ASP A 1 439 ? 178.431 152.378 169.278 1.00 49.95 426 ASP A O 1
ATOM 6791 N N . GLU A 1 440 ? 179.292 150.654 168.128 1.00 49.95 427 GLU A N 1
ATOM 6792 C CA . GLU A 1 440 ? 180.409 151.412 167.587 1.00 48.68 427 GLU A CA 1
ATOM 6793 C C . GLU A 1 440 ? 180.047 152.025 166.237 1.00 46.30 427 GLU A C 1
ATOM 6794 O O . GLU A 1 440 ? 179.148 151.561 165.533 1.00 44.59 427 GLU A O 1
ATOM 6806 N N . ILE A 1 441 ? 180.770 153.089 165.885 1.00 38.10 428 ILE A N 1
ATOM 6807 C CA . ILE A 1 441 ? 180.625 153.761 164.602 1.00 35.83 428 ILE A CA 1
ATOM 6808 C C . ILE A 1 441 ? 182.015 154.030 164.041 1.00 31.64 428 ILE A C 1
ATOM 6809 O O . ILE A 1 441 ? 183.031 153.823 164.704 1.00 30.47 428 ILE A O 1
ATOM 6825 N N . GLY A 1 442 ? 182.045 154.507 162.801 1.00 41.68 429 GLY A N 1
ATOM 6826 C CA . GLY A 1 442 ? 183.309 154.742 162.135 1.00 48.26 429 GLY A CA 1
ATOM 6827 C C . GLY A 1 442 ? 184.125 155.824 162.814 1.00 46.92 429 GLY A C 1
ATOM 6828 O O . GLY A 1 442 ? 183.611 156.684 163.529 1.00 51.83 429 GLY A O 1
ATOM 6832 N N . GLU A 1 443 ? 185.431 155.767 162.578 1.00 48.31 430 GLU A N 1
ATOM 6833 C CA . GLU A 1 443 ? 186.343 156.726 163.181 1.00 45.99 430 GLU A CA 1
ATOM 6834 C C . GLU A 1 443 ? 186.098 158.123 162.624 1.00 42.99 430 GLU A C 1
ATOM 6835 O O . GLU A 1 443 ? 185.775 158.301 161.447 1.00 44.32 430 GLU A O 1
ATOM 6847 N N . ASP A 1 444 ? 186.256 159.121 163.488 1.00 47.74 431 ASP A N 1
ATOM 6848 C CA . ASP A 1 444 ? 186.085 160.510 163.085 1.00 53.79 431 ASP A CA 1
ATOM 6849 C C . ASP A 1 444 ? 187.264 160.952 162.228 1.00 54.19 431 ASP A C 1
ATOM 6850 O O . ASP A 1 444 ? 188.423 160.767 162.611 1.00 59.56 431 ASP A O 1
ATOM 6859 N N . VAL A 1 445 ? 186.966 161.541 161.072 1.00 45.55 432 VAL A N 1
ATOM 6860 C CA . VAL A 1 445 ? 188.002 161.980 160.143 1.00 42.73 432 VAL A CA 1
ATOM 6861 C C . VAL A 1 445 ? 187.883 163.480 159.915 1.00 47.48 432 VAL A C 1
ATOM 6862 O O . VAL A 1 445 ? 188.875 164.150 159.606 1.00 55.49 432 VAL A O 1
ATOM 6875 N N . ALA A 1 446 ? 186.665 164.023 160.068 1.00 46.25 433 ALA A N 1
ATOM 6876 C CA . ALA A 1 446 ? 186.445 165.440 159.837 1.00 42.94 433 ALA A CA 1
ATOM 6877 C C . ALA A 1 446 ? 186.331 166.191 161.159 1.00 47.57 433 ALA A C 1
ATOM 6878 O O . ALA A 1 446 ? 185.911 165.620 162.169 1.00 56.00 433 ALA A O 1
ATOM 6885 N N . PRO A 1 447 ? 186.707 167.472 161.196 1.00 39.61 434 PRO A N 1
ATOM 6886 C CA . PRO A 1 447 ? 186.541 168.233 162.446 1.00 41.75 434 PRO A CA 1
ATOM 6887 C C . PRO A 1 447 ? 185.105 168.272 162.936 1.00 41.06 434 PRO A C 1
ATOM 6888 O O . PRO A 1 447 ? 184.860 168.215 164.151 1.00 49.76 434 PRO A O 1
ATOM 6899 N N . ILE A 1 448 ? 184.141 168.370 162.020 1.00 42.90 435 ILE A N 1
ATOM 6900 C CA . ILE A 1 448 ? 182.741 168.346 162.425 1.00 51.04 435 ILE A CA 1
ATOM 6901 C C . ILE A 1 448 ? 182.417 167.022 163.095 1.00 46.69 435 ILE A C 1
ATOM 6902 O O . ILE A 1 448 ? 181.635 166.968 164.049 1.00 44.00 435 ILE A O 1
ATOM 6918 N N . GLU A 1 449 ? 183.009 165.932 162.608 1.00 50.08 436 GLU A N 1
ATOM 6919 C CA . GLU A 1 449 ? 182.798 164.641 163.248 1.00 42.65 436 GLU A CA 1
ATOM 6920 C C . GLU A 1 449 ? 183.386 164.620 164.653 1.00 37.74 436 GLU A C 1
ATOM 6921 O O . GLU A 1 449 ? 182.823 163.991 165.552 1.00 53.29 436 GLU A O 1
ATOM 6933 N N . HIS A 1 450 ? 184.510 165.306 164.870 1.00 29.65 437 HIS A N 1
ATOM 6934 C CA . HIS A 1 450 ? 185.068 165.383 166.218 1.00 34.24 437 HIS A CA 1
ATOM 6935 C C . HIS A 1 450 ? 184.158 166.174 167.150 1.00 41.12 437 HIS A C 1
ATOM 6936 O O . HIS A 1 450 ? 183.931 165.772 168.300 1.00 47.20 437 HIS A O 1
ATOM 6950 N N . ILE A 1 451 ? 183.630 167.304 166.675 1.00 44.01 438 ILE A N 1
ATOM 6951 C CA . ILE A 1 451 ? 182.685 168.071 167.484 1.00 40.85 438 ILE A CA 1
ATOM 6952 C C . ILE A 1 451 ? 181.455 167.229 167.790 1.00 42.80 438 ILE A C 1
ATOM 6953 O O . ILE A 1 451 ? 180.943 167.224 168.920 1.00 49.39 438 ILE A O 1
ATOM 6969 N N . ALA A 1 452 ? 180.962 166.504 166.785 1.00 38.55 439 ALA A N 1
ATOM 6970 C CA . ALA A 1 452 ? 179.808 165.640 166.981 1.00 33.70 439 ALA A CA 1
ATOM 6971 C C . ALA A 1 452 ? 180.106 164.558 168.005 1.00 39.46 439 ALA A C 1
ATOM 6972 O O . ALA A 1 452 ? 179.254 164.231 168.830 1.00 47.45 439 ALA A O 1
ATOM 6979 N N . SER A 1 453 ? 181.309 163.985 167.962 1.00 41.30 440 SER A N 1
ATOM 6980 C CA . SER A 1 453 ? 181.661 162.938 168.913 1.00 36.17 440 SER A CA 1
ATOM 6981 C C . SER A 1 453 ? 181.735 163.483 170.333 1.00 39.22 440 SER A C 1
ATOM 6982 O O . SER A 1 453 ? 181.301 162.819 171.277 1.00 50.65 440 SER A O 1
ATOM 6990 N N . MET A 1 454 ? 182.289 164.683 170.510 1.00 41.53 441 MET A N 1
ATOM 6991 C CA . MET A 1 454 ? 182.335 165.268 171.849 1.00 39.31 441 MET A CA 1
ATOM 6992 C C . MET A 1 454 ? 180.926 165.531 172.375 1.00 43.35 441 MET A C 1
ATOM 6993 O O . MET A 1 454 ? 180.586 165.170 173.514 1.00 56.12 441 MET A O 1
ATOM 7007 N N . ARG A 1 455 ? 180.082 166.147 171.545 1.00 40.55 442 ARG A N 1
ATOM 7008 C CA . ARG A 1 455 ? 178.711 166.415 171.965 1.00 35.43 442 ARG A CA 1
ATOM 7009 C C . ARG A 1 455 ? 177.964 165.115 172.236 1.00 40.45 442 ARG A C 1
ATOM 7010 O O . ARG A 1 455 ? 177.151 165.036 173.164 1.00 42.84 442 ARG A O 1
ATOM 7031 N N . ARG A 1 456 ? 178.231 164.082 171.435 1.00 39.90 443 ARG A N 1
ATOM 7032 C CA . ARG A 1 456 ? 177.597 162.785 171.631 1.00 37.07 443 ARG A CA 1
ATOM 7033 C C . ARG A 1 456 ? 178.046 162.140 172.930 1.00 39.68 443 ARG A C 1
ATOM 7034 O O . ARG A 1 456 ? 177.245 161.502 173.614 1.00 54.13 443 ARG A O 1
ATOM 7055 N N . ASN A 1 457 ? 179.326 162.268 173.276 1.00 37.70 444 ASN A N 1
ATOM 7056 C CA . ASN A 1 457 ? 179.781 161.774 174.568 1.00 41.42 444 ASN A CA 1
ATOM 7057 C C . ASN A 1 457 ? 179.026 162.460 175.693 1.00 36.87 444 ASN A C 1
ATOM 7058 O O . ASN A 1 457 ? 178.555 161.804 176.632 1.00 48.00 444 ASN A O 1
ATOM 7069 N N . TYR A 1 458 ? 178.881 163.782 175.604 1.00 30.33 445 TYR A N 1
ATOM 7070 C CA . TYR A 1 458 ? 178.141 164.501 176.637 1.00 39.07 445 TYR A CA 1
ATOM 7071 C C . TYR A 1 458 ? 176.702 164.001 176.732 1.00 39.32 445 TYR A C 1
ATOM 7072 O O . TYR A 1 458 ? 176.193 163.720 177.826 1.00 41.09 445 TYR A O 1
ATOM 7090 N N . PHE A 1 459 ? 176.031 163.876 175.585 1.00 40.57 446 PHE A N 1
ATOM 7091 C CA . PHE A 1 459 ? 174.632 163.460 175.583 1.00 35.36 446 PHE A CA 1
ATOM 7092 C C . PHE A 1 459 ? 174.474 162.033 176.091 1.00 35.35 446 PHE A C 1
ATOM 7093 O O . PHE A 1 459 ? 173.522 161.728 176.815 1.00 42.91 446 PHE A O 1
ATOM 7110 N N . THR A 1 460 ? 175.381 161.137 175.701 1.00 35.61 447 THR A N 1
ATOM 7111 C CA . THR A 1 460 ? 175.309 159.757 176.162 1.00 26.64 447 THR A CA 1
ATOM 7112 C C . THR A 1 460 ? 175.514 159.677 177.665 1.00 26.74 447 THR A C 1
ATOM 7113 O O . THR A 1 460 ? 174.836 158.905 178.350 1.00 37.91 447 THR A O 1
ATOM 7124 N N . ALA A 1 461 ? 176.445 160.467 178.201 1.00 40.44 448 ALA A N 1
ATOM 7125 C CA . ALA A 1 461 ? 176.607 160.510 179.648 1.00 39.33 448 ALA A CA 1
ATOM 7126 C C . ALA A 1 461 ? 175.334 161.003 180.322 1.00 36.53 448 ALA A C 1
ATOM 7127 O O . ALA A 1 461 ? 174.924 160.468 181.358 1.00 43.28 448 ALA A O 1
ATOM 7134 N N . GLU A 1 462 ? 174.692 162.020 179.747 1.00 39.94 449 GLU A N 1
ATOM 7135 C CA . GLU A 1 462 ? 173.494 162.572 180.374 1.00 32.06 449 GLU A CA 1
ATOM 7136 C C . GLU A 1 462 ? 172.318 161.603 180.297 1.00 30.86 449 GLU A C 1
ATOM 7137 O O . GLU A 1 462 ? 171.484 161.560 181.208 1.00 42.85 449 GLU A O 1
ATOM 7149 N N . VAL A 1 463 ? 172.228 160.828 179.220 1.00 38.49 450 VAL A N 1
ATOM 7150 C CA . VAL A 1 463 ? 171.047 160.005 178.980 1.00 37.92 450 VAL A CA 1
ATOM 7151 C C . VAL A 1 463 ? 171.181 158.598 179.558 1.00 37.95 450 VAL A C 1
ATOM 7152 O O . VAL A 1 463 ? 170.176 157.992 179.941 1.00 36.34 450 VAL A O 1
ATOM 7165 N N . SER A 1 464 ? 172.398 158.056 179.624 1.00 41.44 451 SER A N 1
ATOM 7166 C CA . SER A 1 464 ? 172.584 156.700 180.124 1.00 33.89 451 SER A CA 1
ATOM 7167 C C . SER A 1 464 ? 172.272 156.578 181.608 1.00 41.75 451 SER A C 1
ATOM 7168 O O . SER A 1 464 ? 172.010 155.468 182.081 1.00 44.98 451 SER A O 1
ATOM 7176 N N . HIS A 1 465 ? 172.297 157.683 182.353 1.00 39.77 452 HIS A N 1
ATOM 7177 C CA . HIS A 1 465 ? 172.022 157.678 183.784 1.00 35.97 452 HIS A CA 1
ATOM 7178 C C . HIS A 1 465 ? 170.622 158.187 184.106 1.00 45.00 452 HIS A C 1
ATOM 7179 O O . HIS A 1 465 ? 170.417 158.822 185.145 1.00 47.01 452 HIS A O 1
ATOM 7193 N N . CYS A 1 466 ? 169.654 157.920 183.236 1.00 40.56 453 CYS A N 1
ATOM 7194 C CA . CYS A 1 466 ? 168.274 158.330 183.443 1.00 33.84 453 CYS A CA 1
ATOM 7195 C C . CYS A 1 466 ? 167.400 157.101 183.640 1.00 32.53 453 CYS A C 1
ATOM 7196 O O . CYS A 1 466 ? 167.537 156.108 182.919 1.00 34.56 453 CYS A O 1
ATOM 7204 N N . ARG A 1 467 ? 166.501 157.173 184.623 1.00 34.12 454 ARG A N 1
ATOM 7205 C CA . ARG A 1 467 ? 165.590 156.062 184.873 1.00 35.75 454 ARG A CA 1
ATOM 7206 C C . ARG A 1 467 ? 164.753 155.744 183.641 1.00 45.91 454 ARG A C 1
ATOM 7207 O O . ARG A 1 467 ? 164.449 154.573 183.376 1.00 51.31 454 ARG A O 1
ATOM 7228 N N . ALA A 1 468 ? 164.376 156.770 182.875 1.00 31.24 455 ALA A N 1
ATOM 7229 C CA . ALA A 1 468 ? 163.625 156.535 181.650 1.00 25.87 455 ALA A CA 1
ATOM 7230 C C . ALA A 1 468 ? 164.371 155.595 180.715 1.00 32.02 455 ALA A C 1
ATOM 7231 O O . ALA A 1 468 ? 163.746 154.809 179.999 1.00 40.32 455 ALA A O 1
ATOM 7238 N N . THR A 1 469 ? 165.703 155.655 180.707 1.00 25.52 456 THR A N 1
ATOM 7239 C CA . THR A 1 469 ? 166.470 154.717 179.895 1.00 25.36 456 THR A CA 1
ATOM 7240 C C . THR A 1 469 ? 166.308 153.292 180.407 1.00 30.18 456 THR A C 1
ATOM 7241 O O . THR A 1 469 ? 166.229 152.345 179.615 1.00 47.41 456 THR A O 1
ATOM 7252 N N . GLU A 1 470 ? 166.262 153.116 181.729 1.00 29.10 457 GLU A N 1
ATOM 7253 C CA . GLU A 1 470 ? 165.992 151.793 182.278 1.00 28.65 457 GLU A CA 1
ATOM 7254 C C . GLU A 1 470 ? 164.631 151.290 181.826 1.00 33.42 457 GLU A C 1
ATOM 7255 O O . GLU A 1 470 ? 164.485 150.123 181.443 1.00 35.62 457 GLU A O 1
ATOM 7267 N N . TYR A 1 471 ? 163.617 152.156 181.876 1.00 41.34 458 TYR A N 1
ATOM 7268 C CA . TYR A 1 471 ? 162.297 151.755 181.402 1.00 34.70 458 TYR A CA 1
ATOM 7269 C C . TYR A 1 471 ? 162.344 151.383 179.928 1.00 28.42 458 TYR A C 1
ATOM 7270 O O . TYR A 1 471 ? 161.716 150.408 179.505 1.00 33.59 458 TYR A O 1
ATOM 7288 N N . ILE A 1 472 ? 163.085 152.152 179.131 1.00 26.27 459 ILE A N 1
ATOM 7289 C CA . ILE A 1 472 ? 163.210 151.855 177.707 1.00 25.72 459 ILE A CA 1
ATOM 7290 C C . ILE A 1 472 ? 163.780 150.460 177.511 1.00 27.27 459 ILE A C 1
ATOM 7291 O O . ILE A 1 472 ? 163.239 149.649 176.752 1.00 40.36 459 ILE A O 1
ATOM 7307 N N . MET A 1 473 ? 164.891 150.164 178.186 1.00 39.48 460 MET A N 1
ATOM 7308 C CA . MET A 1 473 ? 165.538 148.870 177.996 1.00 40.84 460 MET A CA 1
ATOM 7309 C C . MET A 1 473 ? 164.638 147.734 178.463 1.00 42.35 460 MET A C 1
ATOM 7310 O O . MET A 1 473 ? 164.516 146.706 177.783 1.00 50.14 460 MET A O 1
ATOM 7324 N N . LYS A 1 474 ? 163.990 147.903 179.618 1.00 45.73 461 LYS A N 1
ATOM 7325 C CA . LYS A 1 474 ? 163.110 146.856 180.123 1.00 36.94 461 LYS A CA 1
ATOM 7326 C C . LYS A 1 474 ? 161.955 146.604 179.166 1.00 40.89 461 LYS A C 1
ATOM 7327 O O . LYS A 1 474 ? 161.643 145.450 178.850 1.00 50.75 461 LYS A O 1
ATOM 7346 N N . GLY A 1 475 ? 161.308 147.669 178.693 1.00 38.66 462 GLY A N 1
ATOM 7347 C CA . GLY A 1 475 ? 160.201 147.497 177.771 1.00 36.49 462 GLY A CA 1
ATOM 7348 C C . GLY A 1 475 ? 160.632 146.858 176.468 1.00 37.00 462 GLY A C 1
ATOM 7349 O O . GLY A 1 475 ? 159.941 145.987 175.935 1.00 40.81 462 GLY A O 1
ATOM 7353 N N . VAL A 1 476 ? 161.779 147.280 175.935 1.00 35.94 463 VAL A N 1
ATOM 7354 C CA . VAL A 1 476 ? 162.265 146.709 174.684 1.00 32.77 463 VAL A CA 1
ATOM 7355 C C . VAL A 1 476 ? 162.512 145.218 174.851 1.00 34.17 463 VAL A C 1
ATOM 7356 O O . VAL A 1 476 ? 162.095 144.406 174.019 1.00 42.09 463 VAL A O 1
ATOM 7369 N N . TYR A 1 477 ? 163.188 144.831 175.935 1.00 35.45 464 TYR A N 1
ATOM 7370 C CA . TYR A 1 477 ? 163.468 143.416 176.155 1.00 34.47 464 TYR A CA 1
ATOM 7371 C C . TYR A 1 477 ? 162.180 142.622 176.325 1.00 35.39 464 TYR A C 1
ATOM 7372 O O . TYR A 1 477 ? 162.018 141.544 175.738 1.00 33.24 464 TYR A O 1
ATOM 7390 N N . ILE A 1 478 ? 161.246 143.141 177.125 1.00 37.43 465 ILE A N 1
ATOM 7391 C CA . ILE A 1 478 ? 160.008 142.416 177.387 1.00 26.69 465 ILE A CA 1
ATOM 7392 C C . ILE A 1 478 ? 159.230 142.218 176.095 1.00 34.15 465 ILE A C 1
ATOM 7393 O O . ILE A 1 478 ? 158.752 141.118 175.800 1.00 38.90 465 ILE A O 1
ATOM 7409 N N . ASN A 1 479 ? 159.091 143.283 175.303 1.00 34.31 466 ASN A N 1
ATOM 7410 C CA . ASN A 1 479 ? 158.323 143.183 174.069 1.00 26.86 466 ASN A CA 1
ATOM 7411 C C . ASN A 1 479 ? 159.011 142.276 173.059 1.00 31.41 466 ASN A C 1
ATOM 7412 O O . ASN A 1 479 ? 158.345 141.501 172.362 1.00 42.55 466 ASN A O 1
ATOM 7423 N N . THR A 1 480 ? 160.339 142.350 172.959 1.00 35.74 467 THR A N 1
ATOM 7424 C CA . THR A 1 480 ? 161.052 141.468 172.043 1.00 34.61 467 THR A CA 1
ATOM 7425 C C . THR A 1 480 ? 160.841 140.011 172.422 1.00 40.15 467 THR A C 1
ATOM 7426 O O . THR A 1 480 ? 160.533 139.171 171.566 1.00 47.01 467 THR A O 1
ATOM 7437 N N . ALA A 1 481 ? 160.995 139.691 173.710 1.00 38.45 468 ALA A N 1
ATOM 7438 C CA . ALA A 1 481 ? 160.801 138.316 174.151 1.00 31.46 468 ALA A CA 1
ATOM 7439 C C . ALA A 1 481 ? 159.369 137.862 173.915 1.00 32.12 468 ALA A C 1
ATOM 7440 O O . ALA A 1 481 ? 159.132 136.744 173.444 1.00 42.18 468 ALA A O 1
ATOM 7447 N N . LEU A 1 482 ? 158.398 138.722 174.228 1.00 35.96 469 LEU A N 1
ATOM 7448 C CA . LEU A 1 482 ? 156.999 138.356 174.047 1.00 32.97 469 LEU A CA 1
ATOM 7449 C C . LEU A 1 482 ? 156.695 138.074 172.584 1.00 36.46 469 LEU A C 1
ATOM 7450 O O . LEU A 1 482 ? 156.058 137.069 172.257 1.00 45.26 469 LEU A O 1
ATOM 7466 N N . LEU A 1 483 ? 157.147 138.949 171.683 1.00 36.68 470 LEU A N 1
ATOM 7467 C CA . LEU A 1 483 ? 156.867 138.749 170.266 1.00 37.07 470 LEU A CA 1
ATOM 7468 C C . LEU A 1 483 ? 157.554 137.498 169.737 1.00 39.87 470 LEU A C 1
ATOM 7469 O O . LEU A 1 483 ? 156.948 136.720 168.987 1.00 50.17 470 LEU A O 1
ATOM 7485 N N . ASN A 1 484 ? 158.818 137.284 170.109 1.00 34.52 471 ASN A N 1
ATOM 7486 C CA . ASN A 1 484 ? 159.528 136.107 169.624 1.00 40.95 471 ASN A CA 1
ATOM 7487 C C . ASN A 1 484 ? 158.861 134.829 170.110 1.00 42.90 471 ASN A C 1
ATOM 7488 O O . ASN A 1 484 ? 158.669 133.886 169.333 1.00 46.41 471 ASN A O 1
ATOM 7499 N N . ALA A 1 485 ? 158.489 134.778 171.391 1.00 39.20 472 ALA A N 1
ATOM 7500 C CA . ALA A 1 485 ? 157.797 133.603 171.904 1.00 41.48 472 ALA A CA 1
ATOM 7501 C C . ALA A 1 485 ? 156.454 133.415 171.216 1.00 46.05 472 ALA A C 1
ATOM 7502 O O . ALA A 1 485 ? 156.089 132.293 170.849 1.00 50.18 472 ALA A O 1
ATOM 7509 N N . SER A 1 486 ? 155.707 134.504 171.022 1.00 47.10 473 SER A N 1
ATOM 7510 C CA . SER A 1 486 ? 154.386 134.401 170.416 1.00 44.22 473 SER A CA 1
ATOM 7511 C C . SER A 1 486 ? 154.476 133.834 169.009 1.00 44.68 473 SER A C 1
ATOM 7512 O O . SER A 1 486 ? 153.668 132.985 168.616 1.00 53.85 473 SER A O 1
ATOM 7520 N N . CYS A 1 487 ? 155.450 134.296 168.227 1.00 42.47 474 CYS A N 1
ATOM 7521 C CA . CYS A 1 487 ? 155.590 133.770 166.875 1.00 41.91 474 CYS A CA 1
ATOM 7522 C C . CYS A 1 487 ? 156.104 132.336 166.888 1.00 45.50 474 CYS A C 1
ATOM 7523 O O . CYS A 1 487 ? 155.639 131.500 166.106 1.00 49.86 474 CYS A O 1
ATOM 7531 N N . ALA A 1 488 ? 157.060 132.030 167.766 1.00 52.47 475 ALA A N 1
ATOM 7532 C CA . ALA A 1 488 ? 157.708 130.723 167.731 1.00 52.45 475 ALA A CA 1
ATOM 7533 C C . ALA A 1 488 ? 156.805 129.640 168.306 1.00 46.42 475 ALA A C 1
ATOM 7534 O O . ALA A 1 488 ? 156.442 128.683 167.613 1.00 47.16 475 ALA A O 1
ATOM 7541 N N . ALA A 1 489 ? 156.433 129.773 169.576 1.00 44.32 476 ALA A N 1
ATOM 7542 C CA . ALA A 1 489 ? 155.625 128.781 170.281 1.00 48.15 476 ALA A CA 1
ATOM 7543 C C . ALA A 1 489 ? 154.284 129.428 170.609 1.00 49.68 476 ALA A C 1
ATOM 7544 O O . ALA A 1 489 ? 154.131 130.082 171.643 1.00 48.58 476 ALA A O 1
ATOM 7551 N N . MET A 1 490 ? 153.309 129.236 169.723 1.00 51.90 477 MET A N 1
ATOM 7552 C CA . MET A 1 490 ? 152.005 129.870 169.836 1.00 49.03 477 MET A CA 1
ATOM 7553 C C . MET A 1 490 ? 150.923 128.903 170.298 1.00 54.17 477 MET A C 1
ATOM 7554 O O . MET A 1 490 ? 149.740 129.131 170.024 1.00 59.49 477 MET A O 1
ATOM 7568 N N . ASP A 1 491 ? 151.300 127.830 170.993 1.00 53.84 478 ASP A N 1
ATOM 7569 C CA . ASP A 1 491 ? 150.337 126.852 171.474 1.00 48.94 478 ASP A CA 1
ATOM 7570 C C . ASP A 1 491 ? 150.561 126.434 172.920 1.00 49.28 478 ASP A C 1
ATOM 7571 O O . ASP A 1 491 ? 149.763 125.652 173.446 1.00 55.56 478 ASP A O 1
ATOM 7580 N N . ASP A 1 492 ? 151.607 126.927 173.577 1.00 44.97 479 ASP A N 1
ATOM 7581 C CA . ASP A 1 492 ? 151.955 126.501 174.923 1.00 47.12 479 ASP A CA 1
ATOM 7582 C C . ASP A 1 492 ? 152.292 127.712 175.778 1.00 43.59 479 ASP A C 1
ATOM 7583 O O . ASP A 1 492 ? 152.653 128.776 175.273 1.00 49.02 479 ASP A O 1
ATOM 7592 N N . PHE A 1 493 ? 152.169 127.534 177.090 1.00 41.24 480 PHE A N 1
ATOM 7593 C CA . PHE A 1 493 ? 152.455 128.600 178.043 1.00 42.98 480 PHE A CA 1
ATOM 7594 C C . PHE A 1 493 ? 153.955 128.625 178.306 1.00 44.47 480 PHE A C 1
ATOM 7595 O O . PHE A 1 493 ? 154.512 127.669 178.854 1.00 51.37 480 PHE A O 1
ATOM 7612 N N . GLN A 1 494 ? 154.609 129.715 177.920 1.00 41.53 481 GLN A N 1
ATOM 7613 C CA . GLN A 1 494 ? 156.049 129.860 178.072 1.00 42.42 481 GLN A CA 1
ATOM 7614 C C . GLN A 1 494 ? 156.364 130.768 179.250 1.00 46.78 481 GLN A C 1
ATOM 7615 O O . GLN A 1 494 ? 155.670 131.760 179.486 1.00 46.16 481 GLN A O 1
ATOM 7629 N N . LEU A 1 495 ? 157.412 130.419 179.989 1.00 52.10 482 LEU A N 1
ATOM 7630 C CA . LEU A 1 495 ? 157.877 131.225 181.110 1.00 42.49 482 LEU A CA 1
ATOM 7631 C C . LEU A 1 495 ? 158.972 132.163 180.620 1.00 49.55 482 LEU A C 1
ATOM 7632 O O . LEU A 1 495 ? 160.009 131.709 180.124 1.00 57.26 482 LEU A O 1
ATOM 7648 N N . ILE A 1 496 ? 158.741 133.465 180.758 1.00 49.37 483 ILE A N 1
ATOM 7649 C CA . ILE A 1 496 ? 159.670 134.480 180.267 1.00 48.88 483 ILE A CA 1
ATOM 7650 C C . ILE A 1 496 ? 160.147 135.333 181.437 1.00 45.26 483 ILE A C 1
ATOM 7651 O O . ILE A 1 496 ? 159.359 136.117 181.984 1.00 46.67 483 ILE A O 1
ATOM 7667 N N . PRO A 1 497 ? 161.403 135.221 181.864 1.00 29.97 484 PRO A N 1
ATOM 7668 C CA . PRO A 1 497 ? 161.895 136.120 182.911 1.00 29.98 484 PRO A CA 1
ATOM 7669 C C . PRO A 1 497 ? 162.113 137.525 182.377 1.00 42.95 484 PRO A C 1
ATOM 7670 O O . PRO A 1 497 ? 162.379 137.732 181.191 1.00 52.36 484 PRO A O 1
ATOM 7681 N N . MET A 1 498 ? 161.997 138.497 183.275 1.00 41.53 485 MET A N 1
ATOM 7682 C CA . MET A 1 498 ? 162.241 139.900 182.961 1.00 43.14 485 MET A CA 1
ATOM 7683 C C . MET A 1 498 ? 163.644 140.246 183.440 1.00 47.39 485 MET A C 1
ATOM 7684 O O . MET A 1 498 ? 163.895 140.302 184.647 1.00 56.25 485 MET A O 1
ATOM 7698 N N . ILE A 1 499 ? 164.555 140.483 182.499 1.00 45.13 486 ILE A N 1
ATOM 7699 C CA . ILE A 1 499 ? 165.964 140.678 182.811 1.00 46.04 486 ILE A CA 1
ATOM 7700 C C . ILE A 1 499 ? 166.446 141.976 182.180 1.00 41.35 486 ILE A C 1
ATOM 7701 O O . ILE A 1 499 ? 165.957 142.400 181.128 1.00 45.73 486 ILE A O 1
ATOM 7717 N N . SER A 1 500 ? 167.412 142.611 182.840 1.00 42.18 487 SER A N 1
ATOM 7718 C CA . SER A 1 500 ? 168.044 143.809 182.306 1.00 39.49 487 SER A CA 1
ATOM 7719 C C . SER A 1 500 ? 169.502 143.843 182.738 1.00 47.48 487 SER A C 1
ATOM 7720 O O . SER A 1 500 ? 169.827 143.497 183.875 1.00 53.24 487 SER A O 1
ATOM 7728 N N . LYS A 1 501 ? 170.372 144.276 181.834 1.00 46.34 488 LYS A N 1
ATOM 7729 C CA . LYS A 1 501 ? 171.801 144.366 182.094 1.00 39.89 488 LYS A CA 1
ATOM 7730 C C . LYS A 1 501 ? 172.197 145.825 182.271 1.00 50.94 488 LYS A C 1
ATOM 7731 O O . LYS A 1 501 ? 171.785 146.687 181.489 1.00 56.91 488 LYS A O 1
ATOM 7750 N N . CYS A 1 502 ? 172.994 146.099 183.301 1.00 42.43 489 CYS A N 1
ATOM 7751 C CA . CYS A 1 502 ? 173.413 147.458 183.608 1.00 43.06 489 CYS A CA 1
ATOM 7752 C C . CYS A 1 502 ? 174.872 147.450 184.043 1.00 44.66 489 CYS A C 1
ATOM 7753 O O . CYS A 1 502 ? 175.479 146.396 184.246 1.00 49.98 489 CYS A O 1
ATOM 7761 N N . ILE A 1 503 ? 175.437 148.649 184.169 1.00 51.17 490 ILE A N 1
ATOM 7762 C CA . ILE A 1 503 ? 176.809 148.841 184.626 1.00 46.95 490 ILE A CA 1
ATOM 7763 C C . ILE A 1 503 ? 176.782 149.857 185.757 1.00 42.64 490 ILE A C 1
ATOM 7764 O O . ILE A 1 503 ? 176.287 150.975 185.578 1.00 54.39 490 ILE A O 1
ATOM 7780 N N . THR A 1 504 ? 177.316 149.475 186.911 1.00 39.37 491 THR A N 1
ATOM 7781 C CA . THR A 1 504 ? 177.256 150.321 188.090 1.00 46.41 491 THR A CA 1
ATOM 7782 C C . THR A 1 504 ? 178.402 151.334 188.062 1.00 51.01 491 THR A C 1
ATOM 7783 O O . THR A 1 504 ? 179.363 151.199 187.302 1.00 62.03 491 THR A O 1
ATOM 7794 N N . LYS A 1 505 ? 178.291 152.364 188.905 1.00 51.54 492 LYS A N 1
ATOM 7795 C CA . LYS A 1 505 ? 179.262 153.452 188.870 1.00 55.74 492 LYS A CA 1
ATOM 7796 C C . LYS A 1 505 ? 180.682 152.985 189.174 1.00 55.45 492 LYS A C 1
ATOM 7797 O O . LYS A 1 505 ? 181.635 153.698 188.843 1.00 57.30 492 LYS A O 1
ATOM 7816 N N . GLU A 1 506 ? 180.855 151.817 189.791 1.00 60.30 493 GLU A N 1
ATOM 7817 C CA . GLU A 1 506 ? 182.191 151.254 189.959 1.00 62.51 493 GLU A CA 1
ATOM 7818 C C . GLU A 1 506 ? 182.660 150.488 188.730 1.00 61.70 493 GLU A C 1
ATOM 7819 O O . GLU A 1 506 ? 183.774 149.956 188.741 1.00 65.51 493 GLU A O 1
ATOM 7831 N N . GLY A 1 507 ? 181.845 150.414 187.682 1.00 50.71 494 GLY A N 1
ATOM 7832 C CA . GLY A 1 507 ? 182.222 149.732 186.464 1.00 51.69 494 GLY A CA 1
ATOM 7833 C C . GLY A 1 507 ? 181.896 148.257 186.427 1.00 55.09 494 GLY A C 1
ATOM 7834 O O . GLY A 1 507 ? 182.230 147.593 185.437 1.00 55.33 494 GLY A O 1
ATOM 7838 N N . ARG A 1 508 ? 181.254 147.723 187.461 1.00 57.42 495 ARG A N 1
ATOM 7839 C CA . ARG A 1 508 ? 180.936 146.304 187.526 1.00 62.68 495 ARG A CA 1
ATOM 7840 C C . ARG A 1 508 ? 179.606 146.032 186.835 1.00 62.24 495 ARG A C 1
ATOM 7841 O O . ARG A 1 508 ? 178.599 146.681 187.133 1.00 64.61 495 ARG A O 1
ATOM 7862 N N . ARG A 1 509 ? 179.614 145.083 185.905 1.00 56.48 496 ARG A N 1
ATOM 7863 C CA . ARG A 1 509 ? 178.398 144.713 185.198 1.00 58.08 496 ARG A CA 1
ATOM 7864 C C . ARG A 1 509 ? 177.463 143.931 186.113 1.00 61.01 496 ARG A C 1
ATOM 7865 O O . ARG A 1 509 ? 177.899 143.150 186.962 1.00 65.86 496 ARG A O 1
ATOM 7886 N N . LYS A 1 510 ? 176.162 144.147 185.929 1.00 54.11 497 LYS A N 1
ATOM 7887 C CA . LYS A 1 510 ? 175.143 143.490 186.732 1.00 50.23 497 LYS A CA 1
ATOM 7888 C C . LYS A 1 510 ? 173.999 143.034 185.840 1.00 46.05 497 LYS A C 1
ATOM 7889 O O . LYS A 1 510 ? 173.622 143.730 184.893 1.00 56.67 497 LYS A O 1
ATOM 7908 N N . THR A 1 511 ? 173.460 141.860 186.149 1.00 40.25 498 THR A N 1
ATOM 7909 C CA . THR A 1 511 ? 172.232 141.359 185.549 1.00 44.06 498 THR A CA 1
ATOM 7910 C C . THR A 1 511 ? 171.151 141.364 186.618 1.00 47.57 498 THR A C 1
ATOM 7911 O O . THR A 1 511 ? 171.349 140.806 187.703 1.00 53.10 498 THR A O 1
ATOM 7922 N N . ASN A 1 512 ? 170.019 141.993 186.315 1.00 43.96 499 ASN A N 1
ATOM 7923 C CA . ASN A 1 512 ? 168.941 142.189 187.269 1.00 45.63 499 ASN A CA 1
ATOM 7924 C C . ASN A 1 512 ? 167.682 141.507 186.764 1.00 40.88 499 ASN A C 1
ATOM 7925 O O . ASN A 1 512 ? 167.356 141.588 185.576 1.00 48.94 499 ASN A O 1
ATOM 7936 N N . LEU A 1 513 ? 166.980 140.841 187.674 1.00 39.77 500 LEU A N 1
ATOM 7937 C CA . LEU A 1 513 ? 165.719 140.175 187.384 1.00 36.02 500 LEU A CA 1
ATOM 7938 C C . LEU A 1 513 ? 164.603 140.931 188.090 1.00 42.39 500 LEU A C 1
ATOM 7939 O O . LEU A 1 513 ? 164.648 141.111 189.312 1.00 45.87 500 LEU A O 1
ATOM 7955 N N . TYR A 1 514 ? 163.611 141.372 187.319 1.00 40.63 501 TYR A N 1
ATOM 7956 C CA . TYR A 1 514 ? 162.466 142.090 187.863 1.00 36.42 501 TYR A CA 1
ATOM 7957 C C . TYR A 1 514 ? 161.311 141.171 188.220 1.00 35.41 501 TYR A C 1
ATOM 7958 O O . TYR A 1 514 ? 160.560 141.465 189.157 1.00 40.78 501 TYR A O 1
ATOM 7976 N N . GLY A 1 515 ? 161.147 140.072 187.494 1.00 33.56 502 GLY A N 1
ATOM 7977 C CA . GLY A 1 515 ? 160.013 139.194 187.726 1.00 37.51 502 GLY A CA 1
ATOM 7978 C C . GLY A 1 515 ? 159.907 138.151 186.638 1.00 45.55 502 GLY A C 1
ATOM 7979 O O . GLY A 1 515 ? 160.908 137.766 186.025 1.00 45.75 502 GLY A O 1
ATOM 7983 N N . PHE A 1 516 ? 158.679 137.697 186.407 1.00 42.15 503 PHE A N 1
ATOM 7984 C CA . PHE A 1 516 ? 158.416 136.670 185.415 1.00 38.72 503 PHE A CA 1
ATOM 7985 C C . PHE A 1 516 ? 157.144 137.003 184.651 1.00 39.65 503 PHE A C 1
ATOM 7986 O O . PHE A 1 516 ? 156.252 137.691 185.156 1.00 44.50 503 PHE A O 1
ATOM 8003 N N . ILE A 1 517 ? 157.083 136.512 183.417 1.00 35.32 504 ILE A N 1
ATOM 8004 C CA . ILE A 1 517 ? 155.922 136.666 182.551 1.00 34.88 504 ILE A CA 1
ATOM 8005 C C . ILE A 1 517 ? 155.610 135.308 181.944 1.00 40.64 504 ILE A C 1
ATOM 8006 O O . ILE A 1 517 ? 156.510 134.630 181.435 1.00 50.70 504 ILE A O 1
ATOM 8022 N N . ILE A 1 518 ? 154.344 134.909 182.003 1.00 31.53 505 ILE A N 1
ATOM 8023 C CA . ILE A 1 518 ? 153.871 133.672 181.395 1.00 31.24 505 ILE A CA 1
ATOM 8024 C C . ILE A 1 518 ? 152.908 134.053 180.285 1.00 34.87 505 ILE A C 1
ATOM 8025 O O . ILE A 1 518 ? 151.844 134.617 180.553 1.00 40.59 505 ILE A O 1
ATOM 8041 N N . LYS A 1 519 ? 153.271 133.745 179.047 1.00 36.56 506 LYS A N 1
ATOM 8042 C CA . LYS A 1 519 ? 152.414 134.057 177.916 1.00 41.58 506 LYS A CA 1
ATOM 8043 C C . LYS A 1 519 ? 151.419 132.928 177.687 1.00 45.77 506 LYS A C 1
ATOM 8044 O O . LYS A 1 519 ? 151.724 131.753 177.902 1.00 51.62 506 LYS A O 1
ATOM 8063 N N . GLY A 1 520 ? 150.221 133.296 177.239 1.00 38.92 507 GLY A N 1
ATOM 8064 C CA . GLY A 1 520 ? 149.206 132.334 176.871 1.00 37.61 507 GLY A CA 1
ATOM 8065 C C . GLY A 1 520 ? 149.293 131.960 175.405 1.00 41.67 507 GLY A C 1
ATOM 8066 O O . GLY A 1 520 ? 150.269 132.248 174.711 1.00 44.80 507 GLY A O 1
ATOM 8070 N N . ARG A 1 521 ? 148.244 131.296 174.930 1.00 50.45 508 ARG A N 1
ATOM 8071 C CA . ARG A 1 521 ? 148.155 130.986 173.511 1.00 52.66 508 ARG A CA 1
ATOM 8072 C C . ARG A 1 521 ? 148.181 132.277 172.703 1.00 53.88 508 ARG A C 1
ATOM 8073 O O . ARG A 1 521 ? 147.511 133.256 173.042 1.00 56.27 508 ARG A O 1
ATOM 8094 N N . SER A 1 522 ? 148.968 132.279 171.630 1.00 45.97 509 SER A N 1
ATOM 8095 C CA . SER A 1 522 ? 149.259 133.486 170.864 1.00 49.14 509 SER A CA 1
ATOM 8096 C C . SER A 1 522 ? 149.027 133.255 169.379 1.00 54.31 509 SER A C 1
ATOM 8097 O O . SER A 1 522 ? 149.871 133.567 168.537 1.00 53.39 509 SER A O 1
ATOM 8105 N N . HIS A 1 523 ? 147.869 132.696 169.032 1.00 55.19 510 HIS A N 1
ATOM 8106 C CA . HIS A 1 523 ? 147.480 132.540 167.630 1.00 48.47 510 HIS A CA 1
ATOM 8107 C C . HIS A 1 523 ? 147.002 133.892 167.101 1.00 50.40 510 HIS A C 1
ATOM 8108 O O . HIS A 1 523 ? 145.823 134.119 166.824 1.00 56.13 510 HIS A O 1
ATOM 8123 N N . LEU A 1 524 ? 147.959 134.803 166.962 1.00 37.88 511 LEU A N 1
ATOM 8124 C CA . LEU A 1 524 ? 147.678 136.175 166.563 1.00 41.16 511 LEU A CA 1
ATOM 8125 C C . LEU A 1 524 ? 147.551 136.245 165.047 1.00 48.67 511 LEU A C 1
ATOM 8126 O O . LEU A 1 524 ? 148.478 135.869 164.324 1.00 47.67 511 LEU A O 1
ATOM 8142 N N . ARG A 1 525 ? 146.404 136.729 164.571 1.00 64.12 512 ARG A N 1
ATOM 8143 C CA . ARG A 1 525 ? 146.146 136.877 163.145 1.00 58.47 512 ARG A CA 1
ATOM 8144 C C . ARG A 1 525 ? 146.056 138.341 162.738 1.00 60.35 512 ARG A C 1
ATOM 8145 O O . ARG A 1 525 ? 146.823 138.795 161.887 1.00 66.29 512 ARG A O 1
ATOM 8166 N N . ASN A 1 526 ? 145.145 139.102 163.335 1.00 49.38 513 ASN A N 1
ATOM 8167 C CA . ASN A 1 526 ? 145.087 140.529 163.076 1.00 52.24 513 ASN A CA 1
ATOM 8168 C C . ASN A 1 526 ? 146.168 141.248 163.872 1.00 51.44 513 ASN A C 1
ATOM 8169 O O . ASN A 1 526 ? 146.649 140.761 164.897 1.00 54.20 513 ASN A O 1
ATOM 8180 N N . ASP A 1 527 ? 146.556 142.426 163.382 1.00 49.23 514 ASP A N 1
ATOM 8181 C CA . ASP A 1 527 ? 147.558 143.209 164.094 1.00 49.92 514 ASP A CA 1
ATOM 8182 C C . ASP A 1 527 ? 147.075 143.593 165.484 1.00 52.88 514 ASP A C 1
ATOM 8183 O O . ASP A 1 527 ? 147.891 143.803 166.387 1.00 59.59 514 ASP A O 1
ATOM 8192 N N . THR A 1 528 ? 145.761 143.688 165.677 1.00 42.64 515 THR A N 1
ATOM 8193 C CA . THR A 1 528 ? 145.182 144.025 166.969 1.00 40.93 515 THR A CA 1
ATOM 8194 C C . THR A 1 528 ? 144.783 142.800 167.781 1.00 43.39 515 THR A C 1
ATOM 8195 O O . THR A 1 528 ? 144.262 142.954 168.889 1.00 41.24 515 THR A O 1
ATOM 8206 N N . ASP A 1 529 ? 145.013 141.593 167.267 1.00 54.20 516 ASP A N 1
ATOM 8207 C CA . ASP A 1 529 ? 144.719 140.393 168.037 1.00 51.65 516 ASP A CA 1
ATOM 8208 C C . ASP A 1 529 ? 145.503 140.409 169.342 1.00 51.36 516 ASP A C 1
ATOM 8209 O O . ASP A 1 529 ? 146.680 140.774 169.372 1.00 60.93 516 ASP A O 1
ATOM 8218 N N . VAL A 1 530 ? 144.846 140.006 170.423 1.00 39.93 517 VAL A N 1
ATOM 8219 C CA . VAL A 1 530 ? 145.403 140.112 171.766 1.00 42.54 517 VAL A CA 1
ATOM 8220 C C . VAL A 1 530 ? 145.943 138.757 172.193 1.00 39.79 517 VAL A C 1
ATOM 8221 O O . VAL A 1 530 ? 145.277 137.728 172.021 1.00 47.64 517 VAL A O 1
ATOM 8234 N N . VAL A 1 531 ? 147.154 138.756 172.741 1.00 35.80 518 VAL A N 1
ATOM 8235 C CA . VAL A 1 531 ? 147.719 137.615 173.446 1.00 43.68 518 VAL A CA 1
ATOM 8236 C C . VAL A 1 531 ? 147.765 137.975 174.923 1.00 46.62 518 VAL A C 1
ATOM 8237 O O . VAL A 1 531 ? 148.238 139.060 175.290 1.00 44.22 518 VAL A O 1
ATOM 8250 N N . ASN A 1 532 ? 147.237 137.088 175.759 1.00 48.30 519 ASN A N 1
ATOM 8251 C CA . ASN A 1 532 ? 147.184 137.308 177.194 1.00 44.65 519 ASN A CA 1
ATOM 8252 C C . ASN A 1 532 ? 148.423 136.734 177.860 1.00 41.97 519 ASN A C 1
ATOM 8253 O O . ASN A 1 532 ? 148.960 135.706 177.441 1.00 42.80 519 ASN A O 1
ATOM 8264 N N . PHE A 1 533 ? 148.874 137.411 178.910 1.00 39.49 520 PHE A N 1
ATOM 8265 C CA . PHE A 1 533 ? 149.974 136.909 179.713 1.00 40.13 520 PHE A CA 1
ATOM 8266 C C . PHE A 1 533 ? 149.737 137.298 181.162 1.00 44.13 520 PHE A C 1
ATOM 8267 O O . PHE A 1 533 ? 148.939 138.186 181.470 1.00 50.56 520 PHE A O 1
ATOM 8284 N N . VAL A 1 534 ? 150.416 136.585 182.051 1.00 37.47 521 VAL A N 1
ATOM 8285 C CA . VAL A 1 534 ? 150.367 136.829 183.486 1.00 34.20 521 VAL A CA 1
ATOM 8286 C C . VAL A 1 534 ? 151.742 137.321 183.902 1.00 42.37 521 VAL A C 1
ATOM 8287 O O . VAL A 1 534 ? 152.744 136.632 183.682 1.00 51.09 521 VAL A O 1
ATOM 8300 N N . SER A 1 535 ? 151.790 138.504 184.500 1.00 33.31 522 SER A N 1
ATOM 8301 C CA . SER A 1 535 ? 153.037 139.117 184.928 1.00 32.50 522 SER A CA 1
ATOM 8302 C C . SER A 1 535 ? 153.088 139.139 186.446 1.00 34.32 522 SER A C 1
ATOM 8303 O O . SER A 1 535 ? 152.144 139.602 187.095 1.00 38.45 522 SER A O 1
ATOM 8311 N N . MET A 1 536 ? 154.189 138.639 187.007 1.00 29.83 523 MET A N 1
ATOM 8312 C CA . MET A 1 536 ? 154.432 138.688 188.444 1.00 30.44 523 MET A CA 1
ATOM 8313 C C . MET A 1 536 ? 155.764 139.381 188.678 1.00 34.44 523 MET A C 1
ATOM 8314 O O . MET A 1 536 ? 156.808 138.880 188.251 1.00 30.30 523 MET A O 1
ATOM 8328 N N . GLU A 1 537 ? 155.727 140.519 189.366 1.00 40.61 524 GLU A N 1
ATOM 8329 C CA . GLU A 1 537 ? 156.885 141.385 189.534 1.00 34.78 524 GLU A CA 1
ATOM 8330 C C . GLU A 1 537 ? 157.178 141.597 191.012 1.00 36.17 524 GLU A C 1
ATOM 8331 O O . GLU A 1 537 ? 156.261 141.792 191.811 1.00 46.30 524 GLU A O 1
ATOM 8343 N N . PHE A 1 538 ? 158.459 141.576 191.371 1.00 36.45 525 PHE A N 1
ATOM 8344 C CA . PHE A 1 538 ? 158.852 141.864 192.743 1.00 32.89 525 PHE A CA 1
ATOM 8345 C C . PHE A 1 538 ? 158.728 143.356 193.029 1.00 30.78 525 PHE A C 1
ATOM 8346 O O . PHE A 1 538 ? 158.793 144.191 192.125 1.00 38.57 525 PHE A O 1
ATOM 8363 N N . SER A 1 539 ? 158.543 143.689 194.303 1.00 24.79 526 SER A N 1
ATOM 8364 C CA . SER A 1 539 ? 158.433 145.084 194.698 1.00 26.18 526 SER A CA 1
ATOM 8365 C C . SER A 1 539 ? 158.580 145.186 196.207 1.00 34.66 526 SER A C 1
ATOM 8366 O O . SER A 1 539 ? 158.423 144.202 196.932 1.00 45.91 526 SER A O 1
ATOM 8374 N N . LEU A 1 540 ? 158.890 146.395 196.667 1.00 41.51 527 LEU A N 1
ATOM 8375 C CA . LEU A 1 540 ? 158.925 146.712 198.088 1.00 43.47 527 LEU A CA 1
ATOM 8376 C C . LEU A 1 540 ? 157.817 147.676 198.486 1.00 49.04 527 LEU A C 1
ATOM 8377 O O . LEU A 1 540 ? 157.792 148.138 199.632 1.00 56.49 527 LEU A O 1
ATOM 8393 N N . THR A 1 541 ? 156.905 147.994 197.573 1.00 43.37 528 THR A N 1
ATOM 8394 C CA . THR A 1 541 ? 155.846 148.956 197.837 1.00 45.68 528 THR A CA 1
ATOM 8395 C C . THR A 1 541 ? 154.636 148.245 198.425 1.00 42.43 528 THR A C 1
ATOM 8396 O O . THR A 1 541 ? 154.177 147.235 197.883 1.00 42.97 528 THR A O 1
ATOM 8407 N N . ASP A 1 542 ? 154.130 148.770 199.531 1.00 49.22 529 ASP A N 1
ATOM 8408 C CA . ASP A 1 542 ? 152.932 148.222 200.146 1.00 46.31 529 ASP A CA 1
ATOM 8409 C C . ASP A 1 542 ? 151.707 148.681 199.363 1.00 47.78 529 ASP A C 1
ATOM 8410 O O . ASP A 1 542 ? 151.463 149.889 199.275 1.00 51.44 529 ASP A O 1
ATOM 8419 N N . PRO A 1 543 ? 150.919 147.772 198.783 1.00 36.23 530 PRO A N 1
ATOM 8420 C CA . PRO A 1 543 ? 149.755 148.216 198.003 1.00 40.48 530 PRO A CA 1
ATOM 8421 C C . PRO A 1 543 ? 148.696 148.914 198.831 1.00 45.85 530 PRO A C 1
ATOM 8422 O O . PRO A 1 543 ? 147.887 149.660 198.267 1.00 47.14 530 PRO A O 1
ATOM 8433 N N . ARG A 1 544 ? 148.672 148.705 200.146 1.00 40.81 531 ARG A N 1
ATOM 8434 C CA . ARG A 1 544 ? 147.622 149.276 200.978 1.00 40.77 531 ARG A CA 1
ATOM 8435 C C . ARG A 1 544 ? 147.719 150.790 201.101 1.00 47.57 531 ARG A C 1
ATOM 8436 O O . ARG A 1 544 ? 146.775 151.412 201.599 1.00 53.62 531 ARG A O 1
ATOM 8457 N N . LEU A 1 545 ? 148.826 151.395 200.670 1.00 51.92 532 LEU A N 1
ATOM 8458 C CA . LEU A 1 545 ? 148.946 152.847 200.725 1.00 51.22 532 LEU A CA 1
ATOM 8459 C C . LEU A 1 545 ? 148.117 153.521 199.637 1.00 55.83 532 LEU A C 1
ATOM 8460 O O . LEU A 1 545 ? 147.469 154.542 199.892 1.00 58.26 532 LEU A O 1
ATOM 8476 N N . GLU A 1 546 ? 148.126 152.971 198.424 1.00 53.27 533 GLU A N 1
ATOM 8477 C CA . GLU A 1 546 ? 147.348 153.491 197.300 1.00 50.09 533 GLU A CA 1
ATOM 8478 C C . GLU A 1 546 ? 146.603 152.337 196.642 1.00 52.38 533 GLU A C 1
ATOM 8479 O O . GLU A 1 546 ? 146.955 151.898 195.541 1.00 53.38 533 GLU A O 1
ATOM 8491 N N . PRO A 1 547 ? 145.562 151.817 197.295 1.00 42.57 534 PRO A N 1
ATOM 8492 C CA . PRO A 1 547 ? 144.846 150.670 196.712 1.00 35.98 534 PRO A CA 1
ATOM 8493 C C . PRO A 1 547 ? 144.268 150.955 195.338 1.00 46.63 534 PRO A C 1
ATOM 8494 O O . PRO A 1 547 ? 144.275 150.072 194.472 1.00 58.47 534 PRO A O 1
ATOM 8505 N N . HIS A 1 548 ? 143.769 152.171 195.111 1.00 42.85 535 HIS A N 1
ATOM 8506 C CA . HIS A 1 548 ? 143.140 152.482 193.832 1.00 43.20 535 HIS A CA 1
ATOM 8507 C C . HIS A 1 548 ? 144.118 152.337 192.676 1.00 42.37 535 HIS A C 1
ATOM 8508 O O . HIS A 1 548 ? 143.707 152.032 191.551 1.00 45.43 535 HIS A O 1
ATOM 8522 N N . LYS A 1 549 ? 145.408 152.555 192.928 1.00 38.38 536 LYS A N 1
ATOM 8523 C CA . LYS A 1 549 ? 146.405 152.402 191.878 1.00 32.64 536 LYS A CA 1
ATOM 8524 C C . LYS A 1 549 ? 146.556 150.956 191.431 1.00 32.48 536 LYS A C 1
ATOM 8525 O O . LYS A 1 549 ? 147.029 150.713 190.317 1.00 40.94 536 LYS A O 1
ATOM 8544 N N . TRP A 1 550 ? 146.152 149.998 192.261 1.00 33.28 537 TRP A N 1
ATOM 8545 C CA . TRP A 1 550 ? 146.378 148.579 192.021 1.00 35.26 537 TRP A CA 1
ATOM 8546 C C . TRP A 1 550 ? 145.062 147.826 191.898 1.00 32.06 537 TRP A C 1
ATOM 8547 O O . TRP A 1 550 ? 144.888 146.746 192.464 1.00 42.61 537 TRP A O 1
ATOM 8568 N N . GLU A 1 551 ? 144.111 148.392 191.155 1.00 38.43 538 GLU A N 1
ATOM 8569 C CA . GLU A 1 551 ? 142.822 147.733 190.988 1.00 48.61 538 GLU A CA 1
ATOM 8570 C C . GLU A 1 551 ? 142.960 146.417 190.233 1.00 45.42 538 GLU A C 1
ATOM 8571 O O . GLU A 1 551 ? 142.297 145.434 190.580 1.00 45.78 538 GLU A O 1
ATOM 8583 N N . LYS A 1 552 ? 143.806 146.377 189.209 1.00 40.96 539 LYS A N 1
ATOM 8584 C CA . LYS A 1 552 ? 143.956 145.192 188.374 1.00 38.94 539 LYS A CA 1
ATOM 8585 C C . LYS A 1 552 ? 144.954 144.188 188.932 1.00 48.99 539 LYS A C 1
ATOM 8586 O O . LYS A 1 552 ? 145.190 143.159 188.290 1.00 50.06 539 LYS A O 1
ATOM 8605 N N . TYR A 1 553 ? 145.543 144.453 190.094 1.00 45.87 540 TYR A N 1
ATOM 8606 C CA . TYR A 1 553 ? 146.632 143.652 190.629 1.00 38.41 540 TYR A CA 1
ATOM 8607 C C . TYR A 1 553 ? 146.179 142.836 191.831 1.00 38.21 540 TYR A C 1
ATOM 8608 O O . TYR A 1 553 ? 145.304 143.251 192.596 1.00 43.54 540 TYR A O 1
ATOM 8626 N N . CYS A 1 554 ? 146.795 141.668 191.988 1.00 39.42 541 CYS A N 1
ATOM 8627 C CA . CYS A 1 554 ? 146.714 140.872 193.205 1.00 34.42 541 CYS A CA 1
ATOM 8628 C C . CYS A 1 554 ? 148.112 140.810 193.806 1.00 37.22 541 CYS A C 1
ATOM 8629 O O . CYS A 1 554 ? 149.055 140.373 193.141 1.00 42.07 541 CYS A O 1
ATOM 8637 N N . VAL A 1 555 ? 148.251 141.249 195.051 1.00 34.50 542 VAL A N 1
ATOM 8638 C CA . VAL A 1 555 ? 149.554 141.395 195.687 1.00 37.89 542 VAL A CA 1
ATOM 8639 C C . VAL A 1 555 ? 149.707 140.321 196.754 1.00 38.35 542 VAL A C 1
ATOM 8640 O O . VAL A 1 555 ? 148.832 140.156 197.611 1.00 47.63 542 VAL A O 1
ATOM 8653 N N . LEU A 1 556 ? 150.819 139.599 196.696 1.00 32.66 543 LEU A N 1
ATOM 8654 C CA . LEU A 1 556 ? 151.160 138.556 197.648 1.00 33.60 543 LEU A CA 1
ATOM 8655 C C . LEU A 1 556 ? 152.377 138.982 198.457 1.00 41.63 543 LEU A C 1
ATOM 8656 O O . LEU A 1 556 ? 153.182 139.805 198.019 1.00 50.26 543 LEU A O 1
ATOM 8672 N N . GLU A 1 557 ? 152.504 138.411 199.651 1.00 44.40 544 GLU A N 1
ATOM 8673 C CA . GLU A 1 557 ? 153.681 138.598 200.493 1.00 42.36 544 GLU A CA 1
ATOM 8674 C C . GLU A 1 557 ? 154.556 137.360 200.340 1.00 45.44 544 GLU A C 1
ATOM 8675 O O . GLU A 1 557 ? 154.199 136.279 200.818 1.00 54.49 544 GLU A O 1
ATOM 8687 N N . ILE A 1 558 ? 155.699 137.516 199.676 1.00 35.77 545 ILE A N 1
ATOM 8688 C CA . ILE A 1 558 ? 156.521 136.387 199.262 1.00 39.04 545 ILE A CA 1
ATOM 8689 C C . ILE A 1 558 ? 157.838 136.322 200.025 1.00 43.44 545 ILE A C 1
ATOM 8690 O O . ILE A 1 558 ? 158.651 135.430 199.765 1.00 46.21 545 ILE A O 1
ATOM 8706 N N . GLY A 1 559 ? 158.078 137.234 200.953 1.00 52.01 546 GLY A N 1
ATOM 8707 C CA . GLY A 1 559 ? 159.293 137.167 201.737 1.00 55.38 546 GLY A CA 1
ATOM 8708 C C . GLY A 1 559 ? 159.597 138.480 202.424 1.00 55.00 546 GLY A C 1
ATOM 8709 O O . GLY A 1 559 ? 158.917 139.488 202.235 1.00 58.96 546 GLY A O 1
ATOM 8713 N N . ASP A 1 560 ? 160.648 138.433 203.238 1.00 52.78 547 ASP A N 1
ATOM 8714 C CA . ASP A 1 560 ? 161.178 139.593 203.937 1.00 50.30 547 ASP A CA 1
ATOM 8715 C C . ASP A 1 560 ? 162.637 139.773 203.546 1.00 53.46 547 ASP A C 1
ATOM 8716 O O . ASP A 1 560 ? 163.375 138.793 203.406 1.00 57.06 547 ASP A O 1
ATOM 8725 N N . MET A 1 561 ? 163.048 141.024 203.366 1.00 57.50 548 MET A N 1
ATOM 8726 C CA . MET A 1 561 ? 164.382 141.357 202.896 1.00 58.84 548 MET A CA 1
ATOM 8727 C C . MET A 1 561 ? 165.083 142.232 203.924 1.00 58.83 548 MET A C 1
ATOM 8728 O O . MET A 1 561 ? 164.486 143.165 204.473 1.00 59.46 548 MET A O 1
ATOM 8742 N N . LEU A 1 562 ? 166.354 141.925 204.175 1.00 63.29 549 LEU A N 1
ATOM 8743 C CA . LEU A 1 562 ? 167.180 142.675 205.120 1.00 68.35 549 LEU A CA 1
ATOM 8744 C C . LEU A 1 562 ? 168.019 143.660 204.312 1.00 71.37 549 LEU A C 1
ATOM 8745 O O . LEU A 1 562 ? 169.107 143.337 203.837 1.00 73.06 549 LEU A O 1
ATOM 8761 N N . LEU A 1 563 ? 167.498 144.872 204.156 1.00 70.02 550 LEU A N 1
ATOM 8762 C CA . LEU A 1 563 ? 168.167 145.894 203.367 1.00 68.25 550 LEU A CA 1
ATOM 8763 C C . LEU A 1 563 ? 169.208 146.598 204.225 1.00 72.30 550 LEU A C 1
ATOM 8764 O O . LEU A 1 563 ? 168.909 147.043 205.337 1.00 75.89 550 LEU A O 1
ATOM 8780 N N . ARG A 1 564 ? 170.427 146.703 203.707 1.00 79.52 551 ARG A N 1
ATOM 8781 C CA . ARG A 1 564 ? 171.514 147.370 204.414 1.00 83.14 551 ARG A CA 1
ATOM 8782 C C . ARG A 1 564 ? 171.530 148.842 204.013 1.00 80.81 551 ARG A C 1
ATOM 8783 O O . ARG A 1 564 ? 171.754 149.176 202.846 1.00 78.50 551 ARG A O 1
ATOM 8804 N N . THR A 1 565 ? 171.276 149.718 204.978 1.00 88.09 552 THR A N 1
ATOM 8805 C CA . THR A 1 565 ? 171.290 151.153 204.758 1.00 89.12 552 THR A CA 1
ATOM 8806 C C . THR A 1 565 ? 172.599 151.738 205.284 1.00 93.34 552 THR A C 1
ATOM 8807 O O . THR A 1 565 ? 173.482 151.025 205.766 1.00 92.09 552 THR A O 1
ATOM 8818 N N . ALA A 1 566 ? 172.725 153.062 205.182 1.00 102.93 553 ALA A N 1
ATOM 8819 C CA . ALA A 1 566 ? 173.933 153.723 205.663 1.00 102.52 553 ALA A CA 1
ATOM 8820 C C . ALA A 1 566 ? 174.092 153.546 207.168 1.00 104.87 553 ALA A C 1
ATOM 8821 O O . ALA A 1 566 ? 175.160 153.150 207.650 1.00 104.64 553 ALA A O 1
ATOM 8828 N N . VAL A 1 567 ? 173.035 153.832 207.930 1.00 106.83 554 VAL A N 1
ATOM 8829 C CA . VAL A 1 567 ? 173.119 153.706 209.382 1.00 106.47 554 VAL A CA 1
ATOM 8830 C C . VAL A 1 567 ? 173.193 152.239 209.790 1.00 105.78 554 VAL A C 1
ATOM 8831 O O . VAL A 1 567 ? 173.968 151.868 210.679 1.00 106.95 554 VAL A O 1
ATOM 8844 N N . GLY A 1 568 ? 172.400 151.388 209.153 1.00 97.71 555 GLY A N 1
ATOM 8845 C CA . GLY A 1 568 ? 172.382 149.987 209.521 1.00 96.58 555 GLY A CA 1
ATOM 8846 C C . GLY A 1 568 ? 171.380 149.224 208.685 1.00 97.67 555 GLY A C 1
ATOM 8847 O O . GLY A 1 568 ? 170.875 149.719 207.676 1.00 97.02 555 GLY A O 1
ATOM 8851 N N . GLN A 1 569 ? 171.098 148.002 209.127 1.00 88.74 556 GLN A N 1
ATOM 8852 C CA . GLN A 1 569 ? 170.204 147.104 208.411 1.00 84.91 556 GLN A CA 1
ATOM 8853 C C . GLN A 1 569 ? 168.780 147.245 208.930 1.00 87.98 556 GLN A C 1
ATOM 8854 O O . GLN A 1 569 ? 168.560 147.509 210.115 1.00 90.26 556 GLN A O 1
ATOM 8868 N N . VAL A 1 570 ? 167.815 147.071 208.031 1.00 83.22 557 VAL A N 1
ATOM 8869 C CA . VAL A 1 570 ? 166.398 147.127 208.374 1.00 80.46 557 VAL A CA 1
ATOM 8870 C C . VAL A 1 570 ? 165.665 146.064 207.571 1.00 77.76 557 VAL A C 1
ATOM 8871 O O . VAL A 1 570 ? 165.983 145.827 206.402 1.00 78.82 557 VAL A O 1
ATOM 8884 N N . SER A 1 571 ? 164.677 145.430 208.193 1.00 68.84 558 SER A N 1
ATOM 8885 C CA . SER A 1 571 ? 163.897 144.381 207.551 1.00 72.93 558 SER A CA 1
ATOM 8886 C C . SER A 1 571 ? 162.607 144.970 206.996 1.00 74.13 558 SER A C 1
ATOM 8887 O O . SER A 1 571 ? 161.870 145.651 207.717 1.00 72.71 558 SER A O 1
ATOM 8895 N N . ARG A 1 572 ? 162.340 144.708 205.717 1.00 69.83 559 ARG A N 1
ATOM 8896 C CA . ARG A 1 572 ? 161.122 145.171 205.072 1.00 68.21 559 ARG A CA 1
ATOM 8897 C C . ARG A 1 572 ? 160.468 144.021 204.319 1.00 66.46 559 ARG A C 1
ATOM 8898 O O . ARG A 1 572 ? 161.166 143.172 203.755 1.00 64.79 559 ARG A O 1
ATOM 8919 N N . PRO A 1 573 ? 159.139 143.968 204.277 1.00 58.66 560 PRO A N 1
ATOM 8920 C CA . PRO A 1 573 ? 158.476 142.900 203.522 1.00 51.44 560 PRO A CA 1
ATOM 8921 C C . PRO A 1 573 ? 158.719 143.039 202.029 1.00 43.94 560 PRO A C 1
ATOM 8922 O O . PRO A 1 573 ? 158.859 144.143 201.498 1.00 49.91 560 PRO A O 1
ATOM 8933 N N . MET A 1 574 ? 158.761 141.898 201.350 1.00 33.26 561 MET A N 1
ATOM 8934 C CA . MET A 1 574 ? 158.963 141.839 199.909 1.00 32.56 561 MET A CA 1
ATOM 8935 C C . MET A 1 574 ? 157.675 141.352 199.261 1.00 40.88 561 MET A C 1
ATOM 8936 O O . MET A 1 574 ? 157.289 140.193 199.437 1.00 44.68 561 MET A O 1
ATOM 8950 N N . PHE A 1 575 ? 157.025 142.232 198.510 1.00 46.42 562 PHE A N 1
ATOM 8951 C CA . PHE A 1 575 ? 155.744 141.947 197.885 1.00 34.13 562 PHE A CA 1
ATOM 8952 C C . PHE A 1 575 ? 155.931 141.498 196.442 1.00 32.26 562 PHE A C 1
ATOM 8953 O O . PHE A 1 575 ? 156.941 141.786 195.797 1.00 48.35 562 PHE A O 1
ATOM 8970 N N . LEU A 1 576 ? 154.929 140.782 195.940 1.00 26.26 563 LEU A N 1
ATOM 8971 C CA . LEU A 1 576 ? 154.873 140.360 194.547 1.00 31.10 563 LEU A CA 1
ATOM 8972 C C . LEU A 1 576 ? 153.542 140.808 193.969 1.00 37.59 563 LEU A C 1
ATOM 8973 O O . LEU A 1 576 ? 152.485 140.464 194.504 1.00 49.92 563 LEU A O 1
ATOM 8989 N N . TYR A 1 577 ? 153.594 141.571 192.883 1.00 39.33 564 TYR A N 1
ATOM 8990 C CA . TYR A 1 577 ? 152.398 142.032 192.190 1.00 32.15 564 TYR A CA 1
ATOM 8991 C C . TYR A 1 577 ? 152.151 141.101 191.013 1.00 35.57 564 TYR A C 1
ATOM 8992 O O . TYR A 1 577 ? 152.966 141.039 190.088 1.00 42.39 564 TYR A O 1
ATOM 9010 N N . VAL A 1 578 ? 151.038 140.372 191.047 1.00 31.79 565 VAL A N 1
ATOM 9011 C CA . VAL A 1 578 ? 150.669 139.423 190.007 1.00 30.26 565 VAL A CA 1
ATOM 9012 C C . VAL A 1 578 ? 149.394 139.923 189.352 1.00 38.90 565 VAL A C 1
ATOM 9013 O O . VAL A 1 578 ? 148.431 140.271 190.045 1.00 46.89 565 VAL A O 1
ATOM 9026 N N . ARG A 1 579 ? 149.389 139.969 188.025 1.00 44.24 566 ARG A N 1
ATOM 9027 C CA . ARG A 1 579 ? 148.213 140.430 187.305 1.00 34.25 566 ARG A CA 1
ATOM 9028 C C . ARG A 1 579 ? 148.170 139.780 185.934 1.00 38.83 566 ARG A C 1
ATOM 9029 O O . ARG A 1 579 ? 149.142 139.175 185.476 1.00 36.84 566 ARG A O 1
ATOM 9050 N N . THR A 1 580 ? 147.015 139.900 185.292 1.00 37.96 567 THR A N 1
ATOM 9051 C CA . THR A 1 580 ? 146.829 139.468 183.916 1.00 34.43 567 THR A CA 1
ATOM 9052 C C . THR A 1 580 ? 146.773 140.699 183.025 1.00 39.55 567 THR A C 1
ATOM 9053 O O . THR A 1 580 ? 146.058 141.659 183.328 1.00 52.28 567 THR A O 1
ATOM 9064 N N . ASN A 1 581 ? 147.541 140.677 181.941 1.00 41.66 568 ASN A N 1
ATOM 9065 C CA . ASN A 1 581 ? 147.564 141.755 180.969 1.00 41.32 568 ASN A CA 1
ATOM 9066 C C . ASN A 1 581 ? 147.508 141.144 179.577 1.00 46.30 568 ASN A C 1
ATOM 9067 O O . ASN A 1 581 ? 147.541 139.923 179.410 1.00 45.00 568 ASN A O 1
ATOM 9078 N N . GLY A 1 582 ? 147.413 141.999 178.573 1.00 43.04 569 GLY A N 1
ATOM 9079 C CA . GLY A 1 582 ? 147.358 141.537 177.198 1.00 41.10 569 GLY A CA 1
ATOM 9080 C C . GLY A 1 582 ? 148.067 142.511 176.292 1.00 37.32 569 GLY A C 1
ATOM 9081 O O . GLY A 1 582 ? 148.196 143.698 176.606 1.00 39.22 569 GLY A O 1
ATOM 9085 N N . THR A 1 583 ? 148.536 142.003 175.156 1.00 38.56 570 THR A N 1
ATOM 9086 C CA . THR A 1 583 ? 149.235 142.848 174.200 1.00 41.66 570 THR A CA 1
ATOM 9087 C C . THR A 1 583 ? 148.957 142.349 172.792 1.00 45.57 570 THR A C 1
ATOM 9088 O O . THR A 1 583 ? 148.693 141.166 172.580 1.00 55.14 570 THR A O 1
ATOM 9099 N N . SER A 1 584 ? 149.022 143.261 171.831 1.00 33.76 571 SER A N 1
ATOM 9100 C CA . SER A 1 584 ? 148.776 142.946 170.433 1.00 32.35 571 SER A CA 1
ATOM 9101 C C . SER A 1 584 ? 150.079 143.006 169.648 1.00 34.82 571 SER A C 1
ATOM 9102 O O . SER A 1 584 ? 151.110 143.472 170.138 1.00 47.62 571 SER A O 1
ATOM 9110 N N . LYS A 1 585 ? 150.020 142.521 168.407 1.00 35.28 572 LYS A N 1
ATOM 9111 C CA . LYS A 1 585 ? 151.202 142.552 167.553 1.00 35.83 572 LYS A CA 1
ATOM 9112 C C . LYS A 1 585 ? 151.687 143.979 167.342 1.00 42.65 572 LYS A C 1
ATOM 9113 O O . LYS A 1 585 ? 152.888 144.254 167.433 1.00 45.20 572 LYS A O 1
ATOM 9132 N N . ILE A 1 586 ? 150.767 144.901 167.059 1.00 43.52 573 ILE A N 1
ATOM 9133 C CA . ILE A 1 586 ? 151.156 146.288 166.833 1.00 38.37 573 ILE A CA 1
ATOM 9134 C C . ILE A 1 586 ? 151.764 146.881 168.098 1.00 36.91 573 ILE A C 1
ATOM 9135 O O . ILE A 1 586 ? 152.790 147.572 168.046 1.00 44.33 573 ILE A O 1
ATOM 9151 N N . LYS A 1 587 ? 151.141 146.630 169.250 1.00 29.23 574 LYS A N 1
ATOM 9152 C CA . LYS A 1 587 ? 151.661 147.173 170.499 1.00 28.87 574 LYS A CA 1
ATOM 9153 C C . LYS A 1 587 ? 153.043 146.616 170.805 1.00 33.60 574 LYS A C 1
ATOM 9154 O O . LYS A 1 587 ? 153.944 147.360 171.209 1.00 40.60 574 LYS A O 1
ATOM 9173 N N . MET A 1 588 ? 153.234 145.310 170.619 1.00 41.28 575 MET A N 1
ATOM 9174 C CA . MET A 1 588 ? 154.552 144.732 170.847 1.00 37.91 575 MET A CA 1
ATOM 9175 C C . MET A 1 588 ? 155.580 145.339 169.904 1.00 38.88 575 MET A C 1
ATOM 9176 O O . MET A 1 588 ? 156.671 145.725 170.332 1.00 49.27 575 MET A O 1
ATOM 9190 N N . LYS A 1 589 ? 155.236 145.460 168.620 1.00 33.29 576 LYS A N 1
ATOM 9191 C CA . LYS A 1 589 ? 156.179 146.010 167.652 1.00 37.38 576 LYS A CA 1
ATOM 9192 C C . LYS A 1 589 ? 156.583 147.428 168.024 1.00 41.71 576 LYS A C 1
ATOM 9193 O O . LYS A 1 589 ? 157.763 147.786 167.943 1.00 46.03 576 LYS A O 1
ATOM 9212 N N . TRP A 1 590 ? 155.621 148.255 168.429 1.00 37.72 577 TRP A N 1
ATOM 9213 C CA . TRP A 1 590 ? 155.963 149.602 168.864 1.00 29.15 577 TRP A CA 1
ATOM 9214 C C . TRP A 1 590 ? 156.638 149.609 170.226 1.00 28.45 577 TRP A C 1
ATOM 9215 O O . TRP A 1 590 ? 157.192 150.639 170.623 1.00 38.52 577 TRP A O 1
ATOM 9236 N N . GLY A 1 591 ? 156.598 148.491 170.952 1.00 28.95 578 GLY A N 1
ATOM 9237 C CA . GLY A 1 591 ? 157.342 148.396 172.194 1.00 26.87 578 GLY A CA 1
ATOM 9238 C C . GLY A 1 591 ? 158.798 148.039 171.997 1.00 29.42 578 GLY A C 1
ATOM 9239 O O . GLY A 1 591 ? 159.631 148.349 172.852 1.00 35.33 578 GLY A O 1
ATOM 9243 N N . MET A 1 592 ? 159.131 147.385 170.883 1.00 39.06 579 MET A N 1
ATOM 9244 C CA . MET A 1 592 ? 160.522 147.050 170.608 1.00 39.38 579 MET A CA 1
ATOM 9245 C C . MET A 1 592 ? 161.307 148.228 170.056 1.00 42.48 579 MET A C 1
ATOM 9246 O O . MET A 1 592 ? 162.535 148.140 169.963 1.00 49.60 579 MET A O 1
ATOM 9260 N N . GLU A 1 593 ? 160.639 149.320 169.689 1.00 40.88 580 GLU A N 1
ATOM 9261 C CA . GLU A 1 593 ? 161.291 150.493 169.124 1.00 42.52 580 GLU A CA 1
ATOM 9262 C C . GLU A 1 593 ? 161.258 151.679 170.081 1.00 43.98 580 GLU A C 1
ATOM 9263 O O . GLU A 1 593 ? 161.275 152.832 169.649 1.00 48.31 580 GLU A O 1
ATOM 9275 N N . MET A 1 594 ? 161.204 151.413 171.388 1.00 43.46 581 MET A N 1
ATOM 9276 C CA . MET A 1 594 ? 161.200 152.497 172.360 1.00 35.94 581 MET A CA 1
ATOM 9277 C C . MET A 1 594 ? 162.503 153.282 172.356 1.00 42.68 581 MET A C 1
ATOM 9278 O O . MET A 1 594 ? 162.518 154.433 172.804 1.00 46.36 581 MET A O 1
ATOM 9292 N N . ARG A 1 595 ? 163.592 152.692 171.858 1.00 40.33 582 ARG A N 1
ATOM 9293 C CA . ARG A 1 595 ? 164.879 153.375 171.898 1.00 40.43 582 ARG A CA 1
ATOM 9294 C C . ARG A 1 595 ? 164.842 154.683 171.121 1.00 44.19 582 ARG A C 1
ATOM 9295 O O . ARG A 1 595 ? 165.486 155.661 171.520 1.00 48.16 582 ARG A O 1
ATOM 9316 N N . ARG A 1 596 ? 164.073 154.735 170.031 1.00 38.09 583 ARG A N 1
ATOM 9317 C CA . ARG A 1 596 ? 163.988 155.965 169.256 1.00 38.41 583 ARG A CA 1
ATOM 9318 C C . ARG A 1 596 ? 163.492 157.126 170.101 1.00 35.47 583 ARG A C 1
ATOM 9319 O O . ARG A 1 596 ? 163.765 158.283 169.763 1.00 48.43 583 ARG A O 1
ATOM 9340 N N . CYS A 1 597 ? 162.793 156.845 171.202 1.00 23.50 584 CYS A N 1
ATOM 9341 C CA . CYS A 1 597 ? 162.386 157.912 172.106 1.00 24.43 584 CYS A CA 1
ATOM 9342 C C . CYS A 1 597 ? 163.569 158.808 172.434 1.00 35.08 584 CYS A C 1
ATOM 9343 O O . CYS A 1 597 ? 163.471 160.039 172.364 1.00 44.18 584 CYS A O 1
ATOM 9351 N N . LEU A 1 598 ? 164.712 158.200 172.765 1.00 34.25 585 LEU A N 1
ATOM 9352 C CA . LEU A 1 598 ? 165.922 158.967 173.023 1.00 36.29 585 LEU A CA 1
ATOM 9353 C C . LEU A 1 598 ? 166.092 160.054 171.971 1.00 37.30 585 LEU A C 1
ATOM 9354 O O . LEU A 1 598 ? 166.085 161.252 172.285 1.00 38.33 585 LEU A O 1
ATOM 9370 N N . LEU A 1 599 ? 166.190 159.636 170.705 1.00 36.19 586 LEU A N 1
ATOM 9371 C CA . LEU A 1 599 ? 166.405 160.586 169.621 1.00 33.58 586 LEU A CA 1
ATOM 9372 C C . LEU A 1 599 ? 165.535 161.816 169.799 1.00 32.78 586 LEU A C 1
ATOM 9373 O O . LEU A 1 599 ? 166.037 162.947 169.814 1.00 49.31 586 LEU A O 1
ATOM 9389 N N . GLN A 1 600 ? 164.229 161.612 169.985 1.00 21.29 587 GLN A N 1
ATOM 9390 C CA . GLN A 1 600 ? 163.323 162.746 170.104 1.00 31.34 587 GLN A CA 1
ATOM 9391 C C . GLN A 1 600 ? 163.900 163.784 171.053 1.00 40.86 587 GLN A C 1
ATOM 9392 O O . GLN A 1 600 ? 164.306 164.875 170.632 1.00 48.43 587 GLN A O 1
ATOM 9406 N N . SER A 1 601 ? 164.044 163.419 172.327 1.00 32.47 588 SER A N 1
ATOM 9407 C CA . SER A 1 601 ? 164.553 164.377 173.298 1.00 30.25 588 SER A CA 1
ATOM 9408 C C . SER A 1 601 ? 165.874 164.952 172.817 1.00 33.80 588 SER A C 1
ATOM 9409 O O . SER A 1 601 ? 166.037 166.175 172.713 1.00 35.49 588 SER A O 1
ATOM 9417 N N . LEU A 1 602 ? 166.803 164.075 172.439 1.00 44.76 589 LEU A N 1
ATOM 9418 C CA . LEU A 1 602 ? 168.122 164.541 172.039 1.00 42.78 589 LEU A CA 1
ATOM 9419 C C . LEU A 1 602 ? 168.014 165.572 170.930 1.00 37.98 589 LEU A C 1
ATOM 9420 O O . LEU A 1 602 ? 168.644 166.634 171.000 1.00 43.68 589 LEU A O 1
ATOM 9436 N N . GLN A 1 603 ? 167.186 165.304 169.919 1.00 29.66 590 GLN A N 1
ATOM 9437 C CA . GLN A 1 603 ? 167.055 166.267 168.835 1.00 23.11 590 GLN A CA 1
ATOM 9438 C C . GLN A 1 603 ? 166.629 167.618 169.385 1.00 36.11 590 GLN A C 1
ATOM 9439 O O . GLN A 1 603 ? 167.297 168.635 169.158 1.00 36.76 590 GLN A O 1
ATOM 9453 N N . GLN A 1 604 ? 165.553 167.636 170.172 1.00 42.02 591 GLN A N 1
ATOM 9454 C CA . GLN A 1 604 ? 165.083 168.898 170.724 1.00 37.38 591 GLN A CA 1
ATOM 9455 C C . GLN A 1 604 ? 166.176 169.573 171.534 1.00 42.13 591 GLN A C 1
ATOM 9456 O O . GLN A 1 604 ? 166.250 170.806 171.574 1.00 48.87 591 GLN A O 1
ATOM 9470 N N . ILE A 1 605 ? 167.035 168.786 172.180 1.00 38.99 592 ILE A N 1
ATOM 9471 C CA . ILE A 1 605 ? 168.132 169.363 172.945 1.00 38.85 592 ILE A CA 1
ATOM 9472 C C . ILE A 1 605 ? 169.175 169.954 172.009 1.00 43.16 592 ILE A C 1
ATOM 9473 O O . ILE A 1 605 ? 169.628 171.090 172.196 1.00 43.14 592 ILE A O 1
ATOM 9489 N N . GLU A 1 606 ? 169.555 169.207 170.971 1.00 43.72 593 GLU A N 1
ATOM 9490 C CA . GLU A 1 606 ? 170.622 169.676 170.095 1.00 35.40 593 GLU A CA 1
ATOM 9491 C C . GLU A 1 606 ? 170.231 170.985 169.425 1.00 47.67 593 GLU A C 1
ATOM 9492 O O . GLU A 1 606 ? 170.974 171.971 169.482 1.00 57.30 593 GLU A O 1
ATOM 9504 N N . SER A 1 607 ? 169.047 171.023 168.812 1.00 38.83 594 SER A N 1
ATOM 9505 C CA . SER A 1 607 ? 168.576 172.265 168.214 1.00 38.53 594 SER A CA 1
ATOM 9506 C C . SER A 1 607 ? 168.559 173.393 169.232 1.00 36.66 594 SER A C 1
ATOM 9507 O O . SER A 1 607 ? 168.778 174.555 168.874 1.00 45.54 594 SER A O 1
ATOM 9515 N N . MET A 1 608 ? 168.304 173.075 170.502 1.00 29.20 595 MET A N 1
ATOM 9516 C CA . MET A 1 608 ? 168.312 174.109 171.529 1.00 37.12 595 MET A CA 1
ATOM 9517 C C . MET A 1 608 ? 169.714 174.673 171.726 1.00 43.46 595 MET A C 1
ATOM 9518 O O . MET A 1 608 ? 169.885 175.888 171.869 1.00 50.85 595 MET A O 1
ATOM 9532 N N . ILE A 1 609 ? 170.728 173.807 171.736 1.00 46.07 596 ILE A N 1
ATOM 9533 C CA . ILE A 1 609 ? 172.100 174.276 171.905 1.00 41.48 596 ILE A CA 1
ATOM 9534 C C . ILE A 1 609 ? 172.545 175.064 170.681 1.00 50.03 596 ILE A C 1
ATOM 9535 O O . ILE A 1 609 ? 173.071 176.178 170.796 1.00 57.76 596 ILE A O 1
ATOM 9551 N N . GLU A 1 610 ? 172.320 174.510 169.489 1.00 47.96 597 GLU A N 1
ATOM 9552 C CA . GLU A 1 610 ? 172.811 175.152 168.275 1.00 49.39 597 GLU A CA 1
ATOM 9553 C C . GLU A 1 610 ? 172.208 176.538 168.101 1.00 49.44 597 GLU A C 1
ATOM 9554 O O . GLU A 1 610 ? 172.914 177.489 167.746 1.00 55.24 597 GLU A O 1
ATOM 9566 N N . ALA A 1 611 ? 170.907 176.678 168.356 1.00 37.22 598 ALA A N 1
ATOM 9567 C CA . ALA A 1 611 ? 170.281 177.991 168.268 1.00 39.36 598 ALA A CA 1
ATOM 9568 C C . ALA A 1 611 ? 171.015 179.003 169.135 1.00 46.62 598 ALA A C 1
ATOM 9569 O O . ALA A 1 611 ? 171.167 180.168 168.752 1.00 52.28 598 ALA A O 1
ATOM 9576 N N . GLU A 1 612 ? 171.476 178.578 170.312 1.00 54.25 599 GLU A N 1
ATOM 9577 C CA . GLU A 1 612 ? 172.248 179.470 171.165 1.00 52.58 599 GLU A CA 1
ATOM 9578 C C . GLU A 1 612 ? 173.679 179.633 170.672 1.00 56.12 599 GLU A C 1
ATOM 9579 O O . GLU A 1 612 ? 174.264 180.709 170.830 1.00 59.13 599 GLU A O 1
ATOM 9591 N N . SER A 1 613 ? 174.258 178.586 170.083 1.00 55.35 600 SER A N 1
ATOM 9592 C CA . SER A 1 613 ? 175.619 178.684 169.572 1.00 48.61 600 SER A CA 1
ATOM 9593 C C . SER A 1 613 ? 175.696 179.518 168.303 1.00 51.65 600 SER A C 1
ATOM 9594 O O . SER A 1 613 ? 176.733 180.137 168.044 1.00 62.05 600 SER A O 1
ATOM 9602 N N . SER A 1 614 ? 174.623 179.556 167.513 1.00 58.50 601 SER A N 1
ATOM 9603 C CA . SER A 1 614 ? 174.627 180.340 166.285 1.00 59.84 601 SER A CA 1
ATOM 9604 C C . SER A 1 614 ? 174.856 181.821 166.544 1.00 55.87 601 SER A C 1
ATOM 9605 O O . SER A 1 614 ? 175.423 182.504 165.686 1.00 60.26 601 SER A O 1
ATOM 9613 N N . VAL A 1 615 ? 174.435 182.334 167.703 1.00 61.32 602 VAL A N 1
ATOM 9614 C CA . VAL A 1 615 ? 174.568 183.752 168.010 1.00 65.10 602 VAL A CA 1
ATOM 9615 C C . VAL A 1 615 ? 175.798 184.049 168.852 1.00 69.90 602 VAL A C 1
ATOM 9616 O O . VAL A 1 615 ? 176.001 185.205 169.247 1.00 76.22 602 VAL A O 1
ATOM 9629 N N . LYS A 1 616 ? 176.619 183.042 169.150 1.00 65.16 603 LYS A N 1
ATOM 9630 C CA . LYS A 1 616 ? 177.866 183.237 169.871 1.00 63.99 603 LYS A CA 1
ATOM 9631 C C . LYS A 1 616 ? 179.081 182.729 169.112 1.00 65.95 603 LYS A C 1
ATOM 9632 O O . LYS A 1 616 ? 180.210 183.019 169.523 1.00 63.70 603 LYS A O 1
ATOM 9651 N N . GLU A 1 617 ? 178.885 181.988 168.022 1.00 67.89 604 GLU A N 1
ATOM 9652 C CA . GLU A 1 617 ? 179.983 181.530 167.173 1.00 65.48 604 GLU A CA 1
ATOM 9653 C C . GLU A 1 617 ? 180.956 180.644 167.946 1.00 66.38 604 GLU A C 1
ATOM 9654 O O . GLU A 1 617 ? 182.172 180.723 167.766 1.00 72.26 604 GLU A O 1
ATOM 9666 N N . LYS A 1 618 ? 180.416 179.794 168.813 1.00 57.25 605 LYS A N 1
ATOM 9667 C CA . LYS A 1 618 ? 181.221 178.807 169.515 1.00 58.19 605 LYS A CA 1
ATOM 9668 C C . LYS A 1 618 ? 180.293 177.753 170.094 1.00 65.20 605 LYS A C 1
ATOM 9669 O O . LYS A 1 618 ? 179.198 178.067 170.566 1.00 70.79 605 LYS A O 1
ATOM 9688 N N . ASP A 1 619 ? 180.742 176.503 170.055 1.00 62.69 606 ASP A N 1
ATOM 9689 C CA . ASP A 1 619 ? 179.948 175.408 170.595 1.00 58.92 606 ASP A CA 1
ATOM 9690 C C . ASP A 1 619 ? 179.764 175.610 172.092 1.00 57.50 606 ASP A C 1
ATOM 9691 O O . ASP A 1 619 ? 180.744 175.696 172.839 1.00 58.89 606 ASP A O 1
ATOM 9700 N N . LEU A 1 620 ? 178.509 175.688 172.531 1.00 50.96 607 LEU A N 1
ATOM 9701 C CA . LEU A 1 620 ? 178.185 175.995 173.915 1.00 54.07 607 LEU A CA 1
ATOM 9702 C C . LEU A 1 620 ? 177.771 174.769 174.719 1.00 60.67 607 LEU A C 1
ATOM 9703 O O . LEU A 1 620 ? 177.384 174.912 175.882 1.00 69.67 607 LEU A O 1
ATOM 9719 N N . THR A 1 621 ? 177.845 173.570 174.136 1.00 51.99 608 THR A N 1
ATOM 9720 C CA . THR A 1 621 ? 177.383 172.378 174.844 1.00 56.78 608 THR A CA 1
ATOM 9721 C C . THR A 1 621 ? 178.127 172.200 176.164 1.00 53.49 608 THR A C 1
ATOM 9722 O O . THR A 1 621 ? 177.510 172.026 177.226 1.00 51.57 608 THR A O 1
ATOM 9733 N N . LYS A 1 622 ? 179.459 172.254 176.118 1.00 51.94 609 LYS A N 1
ATOM 9734 C CA . LYS A 1 622 ? 180.244 172.153 177.341 1.00 55.03 609 LYS A CA 1
ATOM 9735 C C . LYS A 1 622 ? 179.903 173.293 178.289 1.00 56.42 609 LYS A C 1
ATOM 9736 O O . LYS A 1 622 ? 179.743 173.089 179.495 1.00 57.76 609 LYS A O 1
ATOM 9755 N N . GLU A 1 623 ? 179.770 174.505 177.754 1.00 54.96 610 GLU A N 1
ATOM 9756 C CA . GLU A 1 623 ? 179.333 175.620 178.581 1.00 58.18 610 GLU A CA 1
ATOM 9757 C C . GLU A 1 623 ? 177.868 175.476 178.968 1.00 62.12 610 GLU A C 1
ATOM 9758 O O . GLU A 1 623 ? 177.438 176.033 179.984 1.00 62.63 610 GLU A O 1
ATOM 9770 N N . PHE A 1 624 ? 177.087 174.736 178.178 1.00 58.81 611 PHE A N 1
ATOM 9771 C CA . PHE A 1 624 ? 175.672 174.573 178.493 1.00 52.32 611 PHE A CA 1
ATOM 9772 C C . PHE A 1 624 ? 175.476 173.725 179.742 1.00 50.19 611 PHE A C 1
ATOM 9773 O O . PHE A 1 624 ? 174.738 174.116 180.653 1.00 51.51 611 PHE A O 1
ATOM 9790 N N . PHE A 1 625 ? 176.121 172.561 179.812 1.00 51.43 612 PHE A N 1
ATOM 9791 C CA . PHE A 1 625 ? 175.932 171.681 180.969 1.00 52.77 612 PHE A CA 1
ATOM 9792 C C . PHE A 1 625 ? 177.260 171.153 181.491 1.00 51.82 612 PHE A C 1
ATOM 9793 O O . PHE A 1 625 ? 177.450 169.953 181.698 1.00 49.81 612 PHE A O 1
ATOM 9810 N N . GLU A 1 626 ? 178.205 172.066 181.708 1.00 62.72 613 GLU A N 1
ATOM 9811 C CA . GLU A 1 626 ? 179.253 171.876 182.697 1.00 64.48 613 GLU A CA 1
ATOM 9812 C C . GLU A 1 626 ? 179.291 172.993 183.724 1.00 65.18 613 GLU A C 1
ATOM 9813 O O . GLU A 1 626 ? 179.790 172.771 184.831 1.00 71.62 613 GLU A O 1
ATOM 9825 N N . ASN A 1 627 ? 178.775 174.179 183.392 1.00 62.72 614 ASN A N 1
ATOM 9826 C CA . ASN A 1 627 ? 178.580 175.249 184.359 1.00 70.94 614 ASN A CA 1
ATOM 9827 C C . ASN A 1 627 ? 177.122 175.453 184.737 1.00 68.48 614 ASN A C 1
ATOM 9828 O O . ASN A 1 627 ? 176.852 176.089 185.760 1.00 65.34 614 ASN A O 1
ATOM 9839 N N . LYS A 1 628 ? 176.185 174.933 183.944 1.00 61.10 615 LYS A N 1
ATOM 9840 C CA . LYS A 1 628 ? 174.757 175.046 184.233 1.00 56.98 615 LYS A CA 1
ATOM 9841 C C . LYS A 1 628 ? 174.332 176.507 184.346 1.00 59.73 615 LYS A C 1
ATOM 9842 O O . LYS A 1 628 ? 173.446 176.859 185.126 1.00 59.99 615 LYS A O 1
ATOM 9861 N N . SER A 1 629 ? 174.974 177.368 183.554 1.00 60.64 616 SER A N 1
ATOM 9862 C CA . SER A 1 629 ? 174.629 178.785 183.572 1.00 62.36 616 SER A CA 1
ATOM 9863 C C . SER A 1 629 ? 173.211 179.016 183.068 1.00 61.01 616 SER A C 1
ATOM 9864 O O . SER A 1 629 ? 172.470 179.831 183.631 1.00 64.54 616 SER A O 1
ATOM 9872 N N . GLU A 1 630 ? 172.816 178.311 182.012 1.00 59.59 617 GLU A N 1
ATOM 9873 C CA . GLU A 1 630 ? 171.511 178.498 181.395 1.00 58.04 617 GLU A CA 1
ATOM 9874 C C . GLU A 1 630 ? 170.528 177.462 181.922 1.00 57.00 617 GLU A C 1
ATOM 9875 O O . GLU A 1 630 ? 170.831 176.265 181.950 1.00 57.67 617 GLU A O 1
ATOM 9887 N N . THR A 1 631 ? 169.356 177.930 182.341 1.00 48.03 618 THR A N 1
ATOM 9888 C CA . THR A 1 631 ? 168.317 177.068 182.882 1.00 49.76 618 THR A CA 1
ATOM 9889 C C . THR A 1 631 ? 166.990 177.420 182.232 1.00 40.75 618 THR A C 1
ATOM 9890 O O . THR A 1 631 ? 166.735 178.579 181.895 1.00 40.69 618 THR A O 1
ATOM 9901 N N . TRP A 1 632 ? 166.142 176.408 182.065 1.00 34.81 619 TRP A N 1
ATOM 9902 C CA . TRP A 1 632 ? 164.822 176.592 181.491 1.00 38.64 619 TRP A CA 1
ATOM 9903 C C . TRP A 1 632 ? 163.760 176.190 182.506 1.00 39.18 619 TRP A C 1
ATOM 9904 O O . TRP A 1 632 ? 163.996 175.302 183.328 1.00 51.11 619 TRP A O 1
ATOM 9925 N N . PRO A 1 633 ? 162.582 176.813 182.473 1.00 24.83 620 PRO A N 1
ATOM 9926 C CA . PRO A 1 633 ? 161.522 176.429 183.418 1.00 35.30 620 PRO A CA 1
ATOM 9927 C C . PRO A 1 633 ? 160.961 175.061 183.059 1.00 38.56 620 PRO A C 1
ATOM 9928 O O . PRO A 1 633 ? 160.363 174.883 181.997 1.00 41.92 620 PRO A O 1
ATOM 9939 N N . ILE A 1 634 ? 161.162 174.090 183.952 1.00 39.94 621 ILE A N 1
ATOM 9940 C CA . ILE A 1 634 ? 160.818 172.702 183.674 1.00 41.71 621 ILE A CA 1
ATOM 9941 C C . ILE A 1 634 ? 160.016 172.053 184.791 1.00 41.62 621 ILE A C 1
ATOM 9942 O O . ILE A 1 634 ? 159.681 170.873 184.687 1.00 43.94 621 ILE A O 1
ATOM 9958 N N . GLY A 1 635 ? 159.685 172.777 185.857 1.00 43.62 622 GLY A N 1
ATOM 9959 C CA . GLY A 1 635 ? 158.987 172.169 186.968 1.00 39.65 622 GLY A CA 1
ATOM 9960 C C . GLY A 1 635 ? 158.141 173.169 187.723 1.00 42.09 622 GLY A C 1
ATOM 9961 O O . GLY A 1 635 ? 158.116 174.361 187.412 1.00 47.37 622 GLY A O 1
ATOM 9965 N N . GLU A 1 636 ? 157.437 172.657 188.728 1.00 46.14 623 GLU A N 1
ATOM 9966 C CA . GLU A 1 636 ? 156.584 173.454 189.595 1.00 49.20 623 GLU A CA 1
ATOM 9967 C C . GLU A 1 636 ? 156.881 173.100 191.044 1.00 56.39 623 GLU A C 1
ATOM 9968 O O . GLU A 1 636 ? 157.121 171.935 191.372 1.00 59.21 623 GLU A O 1
ATOM 9980 N N . SER A 1 637 ? 156.871 174.109 191.902 1.00 70.77 624 SER A N 1
ATOM 9981 C CA . SER A 1 637 ? 157.088 173.946 193.330 1.00 71.29 624 SER A CA 1
ATOM 9982 C C . SER A 1 637 ? 156.157 174.894 194.066 1.00 73.41 624 SER A C 1
ATOM 9983 O O . SER A 1 637 ? 155.615 175.829 193.467 1.00 74.71 624 SER A O 1
ATOM 9991 N N . PRO A 1 638 ? 155.945 174.676 195.365 1.00 86.49 625 PRO A N 1
ATOM 9992 C CA . PRO A 1 638 ? 155.046 175.577 196.108 1.00 88.69 625 PRO A CA 1
ATOM 9993 C C . PRO A 1 638 ? 155.502 177.025 196.090 1.00 87.67 625 PRO A C 1
ATOM 9994 O O . PRO A 1 638 ? 154.658 177.929 196.120 1.00 86.52 625 PRO A O 1
ATOM 10005 N N . LYS A 1 639 ? 156.812 177.276 196.052 1.00 81.36 626 LYS A N 1
ATOM 10006 C CA . LYS A 1 639 ? 157.292 178.653 195.989 1.00 81.08 626 LYS A CA 1
ATOM 10007 C C . LYS A 1 639 ? 157.007 179.267 194.624 1.00 80.39 626 LYS A C 1
ATOM 10008 O O . LYS A 1 639 ? 156.597 180.430 194.535 1.00 81.02 626 LYS A O 1
ATOM 10027 N N . GLY A 1 640 ? 157.214 178.509 193.555 1.00 76.65 627 GLY A N 1
ATOM 10028 C CA . GLY A 1 640 ? 156.975 179.020 192.218 1.00 74.55 627 GLY A CA 1
ATOM 10029 C C . GLY A 1 640 ? 157.571 178.089 191.175 1.00 73.05 627 GLY A C 1
ATOM 10030 O O . GLY A 1 640 ? 157.927 176.951 191.471 1.00 69.71 627 GLY A O 1
ATOM 10034 N N . VAL A 1 641 ? 157.669 178.612 189.950 1.00 56.63 628 VAL A N 1
ATOM 10035 C CA . VAL A 1 641 ? 158.205 177.826 188.847 1.00 46.17 628 VAL A CA 1
ATOM 10036 C C . VAL A 1 641 ? 159.650 177.457 189.141 1.00 48.48 628 VAL A C 1
ATOM 10037 O O . VAL A 1 641 ? 160.408 178.240 189.728 1.00 53.37 628 VAL A O 1
ATOM 10050 N N . GLU A 1 642 ? 160.039 176.254 188.731 1.00 57.07 629 GLU A N 1
ATOM 10051 C CA . GLU A 1 642 ? 161.377 175.734 188.966 1.00 60.35 629 GLU A CA 1
ATOM 10052 C C . GLU A 1 642 ? 162.115 175.580 187.645 1.00 59.51 629 GLU A C 1
ATOM 10053 O O . GLU A 1 642 ? 161.537 175.141 186.644 1.00 61.35 629 GLU A O 1
ATOM 10065 N N . GLU A 1 643 ? 163.394 175.939 187.654 1.00 47.83 630 GLU A N 1
ATOM 10066 C CA . GLU A 1 643 ? 164.230 175.932 186.465 1.00 47.24 630 GLU A CA 1
ATOM 10067 C C . GLU A 1 643 ? 165.297 174.854 186.588 1.00 49.04 630 GLU A C 1
ATOM 10068 O O . GLU A 1 643 ? 165.845 174.629 187.672 1.00 51.37 630 GLU A O 1
ATOM 10080 N N . GLY A 1 644 ? 165.585 174.193 185.469 1.00 41.23 631 GLY A N 1
ATOM 10081 C CA . GLY A 1 644 ? 166.574 173.141 185.442 1.00 38.26 631 GLY A CA 1
ATOM 10082 C C . GLY A 1 644 ? 167.574 173.359 184.325 1.00 35.16 631 GLY A C 1
ATOM 10083 O O . GLY A 1 644 ? 167.331 174.100 183.373 1.00 44.77 631 GLY A O 1
ATOM 10087 N N . SER A 1 645 ? 168.716 172.692 184.462 1.00 33.14 632 SER A N 1
ATOM 10088 C CA . SER A 1 645 ? 169.761 172.775 183.457 1.00 38.54 632 SER A CA 1
ATOM 10089 C C . SER A 1 645 ? 169.331 172.039 182.191 1.00 38.48 632 SER A C 1
ATOM 10090 O O . SER A 1 645 ? 168.312 171.347 182.155 1.00 47.63 632 SER A O 1
ATOM 10098 N N . ILE A 1 646 ? 170.126 172.202 181.132 1.00 32.81 633 ILE A N 1
ATOM 10099 C CA . ILE A 1 646 ? 169.793 171.552 179.869 1.00 37.74 633 ILE A CA 1
ATOM 10100 C C . ILE A 1 646 ? 169.818 170.039 180.026 1.00 39.25 633 ILE A C 1
ATOM 10101 O O . ILE A 1 646 ? 169.098 169.326 179.319 1.00 44.46 633 ILE A O 1
ATOM 10117 N N . GLY A 1 647 ? 170.639 169.519 180.938 1.00 36.93 634 GLY A N 1
ATOM 10118 C CA . GLY A 1 647 ? 170.605 168.091 181.210 1.00 39.76 634 GLY A CA 1
ATOM 10119 C C . GLY A 1 647 ? 169.286 167.655 181.816 1.00 38.94 634 GLY A C 1
ATOM 10120 O O . GLY A 1 647 ? 168.720 166.626 181.430 1.00 48.09 634 GLY A O 1
ATOM 10124 N N . LYS A 1 648 ? 168.773 168.433 182.770 1.00 39.47 635 LYS A N 1
ATOM 10125 C CA . LYS A 1 648 ? 167.467 168.134 183.343 1.00 34.85 635 LYS A CA 1
ATOM 10126 C C . LYS A 1 648 ? 166.383 168.208 182.280 1.00 37.79 635 LYS A C 1
ATOM 10127 O O . LYS A 1 648 ? 165.456 167.393 182.272 1.00 39.72 635 LYS A O 1
ATOM 10146 N N . VAL A 1 649 ? 166.479 169.184 181.376 1.00 40.02 636 VAL A N 1
ATOM 10147 C CA . VAL A 1 649 ? 165.506 169.301 180.294 1.00 35.18 636 VAL A CA 1
ATOM 10148 C C . VAL A 1 649 ? 165.575 168.083 179.382 1.00 36.73 636 VAL A C 1
ATOM 10149 O O . VAL A 1 649 ? 164.546 167.554 178.945 1.00 51.91 636 VAL A O 1
ATOM 10162 N N . CYS A 1 650 ? 166.788 167.630 179.064 1.00 33.85 637 CYS A N 1
ATOM 10163 C CA . CYS A 1 650 ? 166.942 166.442 178.232 1.00 30.61 637 CYS A CA 1
ATOM 10164 C C . CYS A 1 650 ? 166.309 165.231 178.899 1.00 28.55 637 CYS A C 1
ATOM 10165 O O . CYS A 1 650 ? 165.583 164.459 178.260 1.00 40.11 637 CYS A O 1
ATOM 10173 N N . ARG A 1 651 ? 166.569 165.053 180.194 1.00 36.15 638 ARG A N 1
ATOM 10174 C CA . ARG A 1 651 ? 165.990 163.920 180.906 1.00 36.92 638 ARG A CA 1
ATOM 10175 C C . ARG A 1 651 ? 164.470 164.022 180.953 1.00 41.13 638 ARG A C 1
ATOM 10176 O O . ARG A 1 651 ? 163.770 163.015 180.802 1.00 50.62 638 ARG A O 1
ATOM 10197 N N . THR A 1 652 ? 163.940 165.229 181.159 1.00 37.29 639 THR A N 1
ATOM 10198 C CA . THR A 1 652 ? 162.493 165.409 181.194 1.00 31.82 639 THR A CA 1
ATOM 10199 C C . THR A 1 652 ? 161.858 165.072 179.853 1.00 27.17 639 THR A C 1
ATOM 10200 O O . THR A 1 652 ? 160.825 164.397 179.802 1.00 38.75 639 THR A O 1
ATOM 10211 N N . LEU A 1 653 ? 162.452 165.540 178.755 1.00 22.31 640 LEU A N 1
ATOM 10212 C CA . LEU A 1 653 ? 161.898 165.231 177.442 1.00 15.62 640 LEU A CA 1
ATOM 10213 C C . LEU A 1 653 ? 161.990 163.740 177.150 1.00 21.10 640 LEU A C 1
ATOM 10214 O O . LEU A 1 653 ? 161.076 163.161 176.548 1.00 35.26 640 LEU A O 1
ATOM 10230 N N . LEU A 1 654 ? 163.082 163.098 177.572 1.00 24.51 641 LEU A N 1
ATOM 10231 C CA . LEU A 1 654 ? 163.196 161.655 177.398 1.00 34.34 641 LEU A CA 1
ATOM 10232 C C . LEU A 1 654 ? 162.109 160.923 178.173 1.00 37.08 641 LEU A C 1
ATOM 10233 O O . LEU A 1 654 ? 161.493 159.982 177.659 1.00 36.49 641 LEU A O 1
ATOM 10249 N N . ALA A 1 655 ? 161.853 161.345 179.412 1.00 32.91 642 ALA A N 1
ATOM 10250 C CA . ALA A 1 655 ? 160.794 160.724 180.199 1.00 25.96 642 ALA A CA 1
ATOM 10251 C C . ALA A 1 655 ? 159.434 160.937 179.551 1.00 24.71 642 ALA A C 1
ATOM 10252 O O . ALA A 1 655 ? 158.594 160.030 179.538 1.00 32.60 642 ALA A O 1
ATOM 10259 N N . LYS A 1 656 ? 159.191 162.136 179.019 1.00 26.29 643 LYS A N 1
ATOM 10260 C CA . LYS A 1 656 ? 157.919 162.400 178.359 1.00 23.33 643 LYS A CA 1
ATOM 10261 C C . LYS A 1 656 ? 157.732 161.493 177.151 1.00 24.72 643 LYS A C 1
ATOM 10262 O O . LYS A 1 656 ? 156.654 160.922 176.954 1.00 46.35 643 LYS A O 1
ATOM 10281 N N . SER A 1 657 ? 158.775 161.342 176.333 1.00 18.32 644 SER A N 1
ATOM 10282 C CA . SER A 1 657 ? 158.675 160.454 175.180 1.00 14.12 644 SER A CA 1
ATOM 10283 C C . SER A 1 657 ? 158.453 159.011 175.614 1.00 27.71 644 SER A C 1
ATOM 10284 O O . SER A 1 657 ? 157.655 158.284 175.009 1.00 38.01 644 SER A O 1
ATOM 10292 N N . VAL A 1 658 ? 159.150 158.577 176.666 1.00 32.69 645 VAL A N 1
ATOM 10293 C CA . VAL A 1 658 ? 158.989 157.207 177.140 1.00 25.62 645 VAL A CA 1
ATOM 10294 C C . VAL A 1 658 ? 157.559 156.970 177.599 1.00 27.16 645 VAL A C 1
ATOM 10295 O O . VAL A 1 658 ? 156.950 155.946 177.274 1.00 40.32 645 VAL A O 1
ATOM 10308 N N . PHE A 1 659 ? 156.999 157.907 178.364 1.00 29.92 646 PHE A N 1
ATOM 10309 C CA . PHE A 1 659 ? 155.630 157.738 178.834 1.00 19.23 646 PHE A CA 1
ATOM 10310 C C . PHE A 1 659 ? 154.638 157.787 177.682 1.00 18.23 646 PHE A C 1
ATOM 10311 O O . PHE A 1 659 ? 153.632 157.071 177.704 1.00 38.39 646 PHE A O 1
ATOM 10328 N N . ASN A 1 660 ? 154.899 158.613 176.668 1.00 28.57 647 ASN A N 1
ATOM 10329 C CA . ASN A 1 660 ? 154.069 158.576 175.469 1.00 23.61 647 ASN A CA 1
ATOM 10330 C C . ASN A 1 660 ? 154.090 157.190 174.844 1.00 25.52 647 ASN A C 1
ATOM 10331 O O . ASN A 1 660 ? 153.054 156.681 174.403 1.00 37.03 647 ASN A O 1
ATOM 10342 N N . SER A 1 661 ? 155.267 156.567 174.787 1.00 22.08 648 SER A N 1
ATOM 10343 C CA . SER A 1 661 ? 155.359 155.220 174.233 1.00 25.20 648 SER A CA 1
ATOM 10344 C C . SER A 1 661 ? 154.614 154.207 175.095 1.00 29.85 648 SER A C 1
ATOM 10345 O O . SER A 1 661 ? 153.946 153.308 174.573 1.00 38.35 648 SER A O 1
ATOM 10353 N N . LEU A 1 662 ? 154.723 154.331 176.419 1.00 33.98 649 LEU A N 1
ATOM 10354 C CA . LEU A 1 662 ? 154.179 153.327 177.326 1.00 30.56 649 LEU A CA 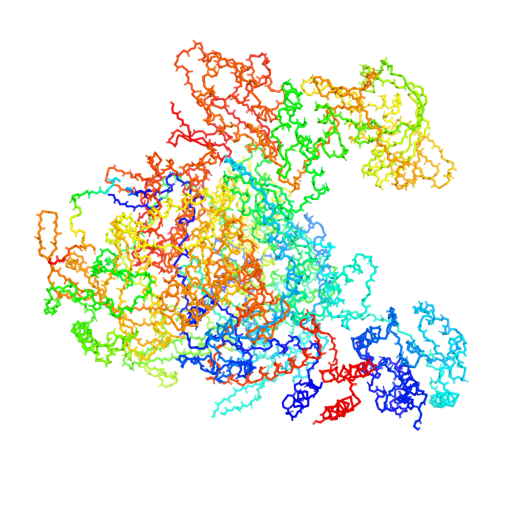1
ATOM 10355 C C . LEU A 1 662 ? 152.694 153.511 177.607 1.00 23.32 649 LEU A C 1
ATOM 10356 O O . LEU A 1 662 ? 152.062 152.588 178.130 1.00 22.24 649 LEU A O 1
ATOM 10372 N N . TYR A 1 663 ? 152.127 154.667 177.282 1.00 31.54 650 TYR A N 1
ATOM 10373 C CA . TYR A 1 663 ? 150.722 154.960 177.529 1.00 27.66 650 TYR A CA 1
ATOM 10374 C C . TYR A 1 663 ? 150.024 155.375 176.242 1.00 29.54 650 TYR A C 1
ATOM 10375 O O . TYR A 1 663 ? 149.145 156.238 176.238 1.00 34.52 650 TYR A O 1
ATOM 10393 N N . ALA A 1 664 ? 150.413 154.761 175.130 1.00 30.01 651 ALA A N 1
ATOM 10394 C CA . ALA A 1 664 ? 149.801 155.089 173.852 1.00 40.72 651 ALA A CA 1
ATOM 10395 C C . ALA A 1 664 ? 148.316 154.756 173.874 1.00 44.25 651 ALA A C 1
ATOM 10396 O O . ALA A 1 664 ? 147.894 153.754 174.457 1.00 45.46 651 ALA A O 1
ATOM 10403 N N . SER A 1 665 ? 147.522 155.609 173.243 1.00 39.20 652 SER A N 1
ATOM 10404 C CA . SER A 1 665 ? 146.083 155.413 173.144 1.00 34.58 652 SER A CA 1
ATOM 10405 C C . SER A 1 665 ? 145.516 156.501 172.242 1.00 37.43 652 SER A C 1
ATOM 10406 O O . SER A 1 665 ? 146.124 157.564 172.097 1.00 47.21 652 SER A O 1
ATOM 10414 N N . PRO A 1 666 ? 144.355 156.259 171.630 1.00 29.03 653 PRO A N 1
ATOM 10415 C CA . PRO A 1 666 ? 143.743 157.311 170.806 1.00 31.77 653 PRO A CA 1
ATOM 10416 C C . PRO A 1 666 ? 143.465 158.583 171.580 1.00 41.09 653 PRO A C 1
ATOM 10417 O O . PRO A 1 666 ? 143.492 159.673 170.995 1.00 53.31 653 PRO A O 1
ATOM 10428 N N . GLN A 1 667 ? 143.196 158.477 172.883 1.00 27.68 654 GLN A N 1
ATOM 10429 C CA . GLN A 1 667 ? 142.951 159.671 173.684 1.00 29.32 654 GLN A CA 1
ATOM 10430 C C . GLN A 1 667 ? 144.154 160.601 173.666 1.00 38.88 654 GLN A C 1
ATOM 10431 O O . GLN A 1 667 ? 144.004 161.817 173.507 1.00 41.27 654 GLN A O 1
ATOM 10445 N N . LEU A 1 668 ? 145.358 160.051 173.831 1.00 35.19 655 LEU A N 1
ATOM 10446 C CA . LEU A 1 668 ? 146.559 160.879 173.810 1.00 27.42 655 LEU A CA 1
ATOM 10447 C C . LEU A 1 668 ? 146.740 161.542 172.451 1.00 33.97 655 LEU A C 1
ATOM 10448 O O . LEU A 1 668 ? 147.053 162.734 172.365 1.00 39.01 655 LEU A O 1
ATOM 10464 N N . GLU A 1 669 ? 146.554 160.778 171.374 1.00 42.95 656 GLU A N 1
ATOM 10465 C CA . GLU A 1 669 ? 146.694 161.340 170.036 1.00 44.66 656 GLU A CA 1
ATOM 10466 C C . GLU A 1 669 ? 145.740 162.509 169.841 1.00 40.92 656 GLU A C 1
ATOM 10467 O O . GLU A 1 669 ? 146.148 163.604 169.427 1.00 36.51 656 GLU A O 1
ATOM 10479 N N . GLY A 1 670 ? 144.460 162.293 170.143 1.00 42.72 657 GLY A N 1
ATOM 10480 C CA . GLY A 1 670 ? 143.483 163.350 169.964 1.00 38.58 657 GLY A CA 1
ATOM 10481 C C . GLY A 1 670 ? 143.776 164.562 170.822 1.00 42.23 657 GLY A C 1
ATOM 10482 O O . GLY A 1 670 ? 143.693 165.700 170.354 1.00 50.87 657 GLY A O 1
ATOM 10486 N N . PHE A 1 671 ? 144.119 164.340 172.092 1.00 33.65 658 PHE A N 1
ATOM 10487 C CA . PHE A 1 671 ? 144.380 165.466 172.977 1.00 35.27 658 PHE A CA 1
ATOM 10488 C C . PHE A 1 671 ? 145.572 166.274 172.495 1.00 36.72 658 PHE A C 1
ATOM 10489 O O . PHE A 1 671 ? 145.529 167.507 172.491 1.00 44.63 658 PHE A O 1
ATOM 10506 N N . SER A 1 672 ? 146.652 165.603 172.093 1.00 38.32 659 SER A N 1
ATOM 10507 C CA . SER A 1 672 ? 147.820 166.326 171.606 1.00 38.19 659 SER A CA 1
ATOM 10508 C C . SER A 1 672 ? 147.477 167.127 170.358 1.00 40.65 659 SER A C 1
ATOM 10509 O O . SER A 1 672 ? 147.798 168.319 170.260 1.00 48.35 659 SER A O 1
ATOM 10517 N N . ALA A 1 673 ? 146.794 166.494 169.401 1.00 48.17 660 ALA A N 1
ATOM 10518 C CA . ALA A 1 673 ? 146.473 167.185 168.158 1.00 42.40 660 ALA A CA 1
ATOM 10519 C C . ALA A 1 673 ? 145.592 168.399 168.415 1.00 40.46 660 ALA A C 1
ATOM 10520 O O . ALA A 1 673 ? 145.789 169.457 167.807 1.00 36.43 660 ALA A O 1
ATOM 10527 N N . GLU A 1 674 ? 144.613 168.272 169.312 1.00 43.94 661 GLU A N 1
ATOM 10528 C CA . GLU A 1 674 ? 143.691 169.376 169.547 1.00 36.20 661 GLU A CA 1
ATOM 10529 C C . GLU A 1 674 ? 144.318 170.474 170.399 1.00 36.30 661 GLU A C 1
ATOM 10530 O O . GLU A 1 674 ? 144.053 171.659 170.172 1.00 49.21 661 GLU A O 1
ATOM 10542 N N . SER A 1 675 ? 145.145 170.110 171.381 1.00 27.96 662 SER A N 1
ATOM 10543 C CA . SER A 1 675 ? 145.770 171.102 172.244 1.00 31.33 662 SER A CA 1
ATOM 10544 C C . SER A 1 675 ? 146.932 171.812 171.570 1.00 39.61 662 SER A C 1
ATOM 10545 O O . SER A 1 675 ? 147.351 172.872 172.048 1.00 44.97 662 SER A O 1
ATOM 10553 N N . ARG A 1 676 ? 147.467 171.255 170.482 1.00 43.93 663 ARG A N 1
ATOM 10554 C CA . ARG A 1 676 ? 148.480 171.980 169.726 1.00 38.03 663 ARG A CA 1
ATOM 10555 C C . ARG A 1 676 ? 147.948 173.325 169.251 1.00 39.68 663 ARG A C 1
ATOM 10556 O O . ARG A 1 676 ? 148.657 174.337 169.301 1.00 47.19 663 ARG A O 1
ATOM 10577 N N . LYS A 1 677 ? 146.697 173.358 168.787 1.00 31.96 664 LYS A N 1
ATOM 10578 C CA . LYS A 1 677 ? 146.120 174.609 168.308 1.00 37.06 664 LYS A CA 1
ATOM 10579 C C . LYS A 1 677 ? 146.001 175.630 169.431 1.00 38.84 664 LYS A C 1
ATOM 10580 O O . LYS A 1 677 ? 146.289 176.816 169.236 1.00 48.82 664 LYS A O 1
ATOM 10599 N N . LEU A 1 678 ? 145.561 175.194 170.611 1.00 30.65 665 LEU A N 1
ATOM 10600 C CA . LEU A 1 678 ? 145.454 176.117 171.734 1.00 35.40 665 LEU A CA 1
ATOM 10601 C C . LEU A 1 678 ? 146.828 176.615 172.164 1.00 32.72 665 LEU A C 1
ATOM 10602 O O . LEU A 1 678 ? 146.986 177.789 172.521 1.00 43.10 665 LEU A O 1
ATOM 10618 N N . LEU A 1 679 ? 147.834 175.740 172.135 1.00 38.19 666 LEU A N 1
ATOM 10619 C CA . LEU A 1 679 ? 149.193 176.177 172.435 1.00 38.83 666 LEU A CA 1
ATOM 10620 C C . LEU A 1 679 ? 149.656 177.233 171.442 1.00 41.37 666 LEU A C 1
ATOM 10621 O O . LEU A 1 679 ? 150.272 178.231 171.828 1.00 37.54 666 LEU A O 1
ATOM 10637 N N . LEU A 1 680 ? 149.372 177.027 170.156 1.00 40.27 667 LEU A N 1
ATOM 10638 C CA . LEU A 1 680 ? 149.771 178.004 169.149 1.00 35.49 667 LEU A CA 1
ATOM 10639 C C . LEU A 1 680 ? 149.045 179.330 169.347 1.00 34.28 667 LEU A C 1
ATOM 10640 O O . LEU A 1 680 ? 149.641 180.399 169.181 1.00 42.71 667 LEU A O 1
ATOM 10656 N N . ILE A 1 681 ? 147.759 179.282 169.693 1.00 33.54 668 ILE A N 1
ATOM 10657 C CA . ILE A 1 681 ? 147.015 180.515 169.939 1.00 42.13 668 ILE A CA 1
ATOM 10658 C C . ILE A 1 681 ? 147.601 181.259 171.133 1.00 38.30 668 ILE A C 1
ATOM 10659 O O . ILE A 1 681 ? 147.760 182.486 171.104 1.00 41.37 668 ILE A O 1
ATOM 10675 N N . VAL A 1 682 ? 147.925 180.533 172.204 1.00 31.08 669 VAL A N 1
ATOM 10676 C CA . VAL A 1 682 ? 148.523 181.176 173.370 1.00 33.86 669 VAL A CA 1
ATOM 10677 C C . VAL A 1 682 ? 149.872 181.780 173.007 1.00 41.93 669 VAL A C 1
ATOM 10678 O O . VAL A 1 682 ? 150.212 182.886 173.444 1.00 40.55 669 VAL A O 1
ATOM 10691 N N . GLN A 1 683 ? 150.668 181.063 172.211 1.00 44.55 670 GLN A N 1
ATOM 10692 C CA . GLN A 1 683 ? 151.956 181.598 171.786 1.00 41.49 670 GLN A CA 1
ATOM 10693 C C . GLN A 1 683 ? 151.775 182.875 170.979 1.00 46.18 670 GLN A C 1
ATOM 10694 O O . GLN A 1 683 ? 152.506 183.853 171.176 1.00 47.25 670 GLN A O 1
ATOM 10708 N N . ALA A 1 684 ? 150.800 182.888 170.069 1.00 39.37 671 ALA A N 1
ATOM 10709 C CA . ALA A 1 684 ? 150.528 184.094 169.297 1.00 35.23 671 ALA A CA 1
ATOM 10710 C C . ALA A 1 684 ? 150.123 185.242 170.208 1.00 41.45 671 ALA A C 1
ATOM 10711 O O . ALA A 1 684 ? 150.526 186.390 169.991 1.00 46.50 671 ALA A O 1
ATOM 10718 N N . LEU A 1 685 ? 149.322 184.954 171.235 1.00 34.77 672 LEU A N 1
ATOM 10719 C CA . LEU A 1 685 ? 148.963 185.994 172.193 1.00 33.87 672 LEU A CA 1
ATOM 10720 C C . LEU A 1 685 ? 150.199 186.522 172.909 1.00 35.41 672 LEU A C 1
ATOM 10721 O O . LEU A 1 685 ? 150.326 187.730 173.139 1.00 38.72 672 LEU A O 1
ATOM 10737 N N . ARG A 1 686 ? 151.120 185.629 173.274 1.00 36.80 673 ARG A N 1
ATOM 10738 C CA . ARG A 1 686 ? 152.331 186.056 173.964 1.00 35.20 673 ARG A CA 1
ATOM 10739 C C . ARG A 1 686 ? 153.194 186.945 173.080 1.00 39.62 673 ARG A C 1
ATOM 10740 O O . ARG A 1 686 ? 153.855 187.861 173.583 1.00 43.42 673 ARG A O 1
ATOM 10761 N N . ASP A 1 687 ? 153.203 186.697 171.772 1.00 44.90 674 ASP A N 1
ATOM 10762 C CA . ASP A 1 687 ? 153.879 187.570 170.822 1.00 46.36 674 ASP A CA 1
ATOM 10763 C C . ASP A 1 687 ? 153.015 188.750 170.395 1.00 42.41 674 ASP A C 1
ATOM 10764 O O . ASP A 1 687 ? 153.305 189.360 169.363 1.00 36.23 674 ASP A O 1
ATOM 10773 N N . ASN A 1 688 ? 151.962 189.051 171.150 1.00 50.79 675 ASN A N 1
ATOM 10774 C CA . ASN A 1 688 ? 151.027 190.145 170.882 1.00 47.94 675 ASN A CA 1
ATOM 10775 C C . ASN A 1 688 ? 150.782 190.321 169.381 1.00 46.00 675 ASN A C 1
ATOM 10776 O O . ASN A 1 688 ? 150.872 191.413 168.821 1.00 46.52 675 ASN A O 1
ATOM 10787 N N . LEU A 1 689 ? 150.431 189.207 168.738 1.00 43.06 676 LEU A N 1
ATOM 10788 C CA . LEU A 1 689 ? 150.090 189.190 167.323 1.00 44.50 676 LEU A CA 1
ATOM 10789 C C . LEU A 1 689 ? 148.587 189.295 167.088 1.00 53.53 676 LEU A C 1
ATOM 10790 O O . LEU A 1 689 ? 148.097 188.850 166.045 1.00 58.80 676 LEU A O 1
ATOM 10806 N N . GLU A 1 690 ? 147.849 189.869 168.033 1.00 44.78 677 GLU A N 1
ATOM 10807 C CA . GLU A 1 690 ? 146.406 190.041 167.917 1.00 44.17 677 GLU A CA 1
ATOM 10808 C C . GLU A 1 690 ? 145.731 188.742 167.471 1.00 44.64 677 GLU A C 1
ATOM 10809 O O . GLU A 1 690 ? 145.124 188.688 166.395 1.00 55.32 677 GLU A O 1
ATOM 10821 N N . PRO A 1 691 ? 145.823 187.680 168.264 1.00 33.23 678 PRO A N 1
ATOM 10822 C CA . PRO A 1 691 ? 145.194 186.418 167.868 1.00 35.66 678 PRO A CA 1
ATOM 10823 C C . PRO A 1 691 ? 143.679 186.524 167.896 1.00 43.88 678 PRO A C 1
ATOM 10824 O O . PRO A 1 691 ? 143.099 187.297 168.661 1.00 46.93 678 PRO A O 1
ATOM 10835 N N . GLY A 1 692 ? 143.042 185.733 167.048 1.00 47.39 679 GLY A N 1
ATOM 10836 C CA . GLY A 1 692 ? 141.594 185.714 166.977 1.00 42.22 679 GLY A CA 1
ATOM 10837 C C . GLY A 1 692 ? 141.090 184.316 166.704 1.00 45.58 679 GLY A C 1
ATOM 10838 O O . GLY A 1 692 ? 141.720 183.532 165.991 1.00 45.22 679 GLY A O 1
ATOM 10842 N N . THR A 1 693 ? 139.933 184.012 167.282 1.00 40.36 680 THR A N 1
ATOM 10843 C CA . THR A 1 693 ? 139.304 182.709 167.150 1.00 36.30 680 THR A CA 1
ATOM 10844 C C . THR A 1 693 ? 137.882 182.876 166.635 1.00 42.02 680 THR A C 1
ATOM 10845 O O . THR A 1 693 ? 137.192 183.842 166.970 1.00 39.72 680 THR A O 1
ATOM 10856 N N . PHE A 1 694 ? 137.452 181.922 165.814 1.00 47.55 681 PHE A N 1
ATOM 10857 C CA . PHE A 1 694 ? 136.095 181.930 165.288 1.00 47.70 681 PHE A CA 1
ATOM 10858 C C . PHE A 1 694 ? 135.123 181.168 166.176 1.00 49.51 681 PHE A C 1
ATOM 10859 O O . PHE A 1 694 ? 133.970 181.589 166.323 1.00 52.20 681 PHE A O 1
ATOM 10876 N N . ASP A 1 695 ? 135.561 180.056 166.772 1.00 46.75 682 ASP A N 1
ATOM 10877 C CA . ASP A 1 695 ? 134.748 179.325 167.746 1.00 42.86 682 ASP A CA 1
ATOM 10878 C C . ASP A 1 695 ? 135.711 178.680 168.745 1.00 44.48 682 ASP A C 1
ATOM 10879 O O . ASP A 1 695 ? 136.217 177.579 168.515 1.00 42.60 682 ASP A O 1
ATOM 10888 N N . LEU A 1 696 ? 135.953 179.380 169.854 1.00 46.90 683 LEU A N 1
ATOM 10889 C CA . LEU A 1 696 ? 136.867 178.864 170.868 1.00 46.75 683 LEU A CA 1
ATOM 10890 C C . LEU A 1 696 ? 136.217 177.754 171.682 1.00 44.63 683 LEU A C 1
ATOM 10891 O O . LEU A 1 696 ? 136.880 176.777 172.055 1.00 51.54 683 LEU A O 1
ATOM 10907 N N . GLU A 1 697 ? 134.921 177.885 171.969 1.00 37.84 684 GLU A N 1
ATOM 10908 C CA . GLU A 1 697 ? 134.234 176.858 172.743 1.00 41.84 684 GLU A CA 1
ATOM 10909 C C . GLU A 1 697 ? 134.229 175.524 172.013 1.00 44.41 684 GLU A C 1
ATOM 10910 O O . GLU A 1 697 ? 134.321 174.470 172.648 1.00 43.54 684 GLU A O 1
ATOM 10922 N N . GLY A 1 698 ? 134.122 175.543 170.685 1.00 44.55 685 GLY A N 1
ATOM 10923 C CA . GLY A 1 698 ? 134.207 174.301 169.938 1.00 46.19 685 GLY A CA 1
ATOM 10924 C C . GLY A 1 698 ? 135.559 173.631 170.086 1.00 40.90 685 GLY A C 1
ATOM 10925 O O . GLY A 1 698 ? 135.645 172.411 170.254 1.00 45.24 685 GLY A O 1
ATOM 10929 N N . LEU A 1 699 ? 136.634 174.418 170.021 1.00 39.26 686 LEU A N 1
ATOM 10930 C CA . LEU A 1 699 ? 137.967 173.862 170.221 1.00 43.42 686 LEU A CA 1
ATOM 10931 C C . LEU A 1 699 ? 138.111 173.288 171.622 1.00 46.19 686 LEU A C 1
ATOM 10932 O O . LEU A 1 699 ? 138.699 172.215 171.807 1.00 50.12 686 LEU A O 1
ATOM 10948 N N . TYR A 1 700 ? 137.585 173.992 172.625 1.00 40.63 687 TYR A N 1
ATOM 10949 C CA . TYR A 1 700 ? 137.655 173.481 173.988 1.00 35.68 687 TYR A CA 1
ATOM 10950 C C . TYR A 1 700 ? 136.882 172.175 174.126 1.00 39.72 687 TYR A C 1
ATOM 10951 O O . TYR A 1 700 ? 137.341 171.243 174.793 1.00 43.44 687 TYR A O 1
ATOM 10969 N N . GLU A 1 701 ? 135.705 172.088 173.504 1.00 49.89 688 GLU A N 1
ATOM 10970 C CA . GLU A 1 701 ? 134.940 170.846 173.544 1.00 51.35 688 GLU A CA 1
ATOM 10971 C C . GLU A 1 701 ? 135.703 169.712 172.875 1.00 50.60 688 GLU A C 1
ATOM 10972 O O . GLU A 1 701 ? 135.724 168.583 173.379 1.00 55.96 688 GLU A O 1
ATOM 10984 N N . ALA A 1 702 ? 136.328 169.991 171.729 1.00 47.43 689 ALA A N 1
ATOM 10985 C CA . ALA A 1 702 ? 137.094 168.960 171.038 1.00 43.09 689 ALA A CA 1
ATOM 10986 C C . ALA A 1 702 ? 138.265 168.487 171.886 1.00 48.66 689 ALA A C 1
ATOM 10987 O O . ALA A 1 702 ? 138.575 167.291 171.920 1.00 52.98 689 ALA A O 1
ATOM 10994 N N . ILE A 1 703 ? 138.940 169.415 172.567 1.00 48.64 690 ILE A N 1
ATOM 10995 C CA . ILE A 1 703 ? 140.040 169.032 173.448 1.00 40.32 690 ILE A CA 1
ATOM 10996 C C . ILE A 1 703 ? 139.525 168.181 174.600 1.00 35.86 690 ILE A C 1
ATOM 10997 O O . ILE A 1 703 ? 140.117 167.152 174.945 1.00 46.04 690 ILE A O 1
ATOM 11013 N N . GLU A 1 704 ? 138.413 168.594 175.209 1.00 38.52 691 GLU A N 1
ATOM 11014 C CA . GLU A 1 704 ? 137.933 167.930 176.415 1.00 43.47 691 GLU A CA 1
ATOM 11015 C C . GLU A 1 704 ? 137.364 166.550 176.119 1.00 48.09 691 GLU A C 1
ATOM 11016 O O . GLU A 1 704 ? 137.447 165.656 176.967 1.00 52.54 691 GLU A O 1
ATOM 11028 N N . GLU A 1 705 ? 136.786 166.352 174.934 1.00 51.12 692 GLU A N 1
ATOM 11029 C CA . GLU A 1 705 ? 136.171 165.066 174.630 1.00 48.45 692 GLU A CA 1
ATOM 11030 C C . GLU A 1 705 ? 137.187 163.933 174.607 1.00 50.42 692 GLU A C 1
ATOM 11031 O O . GLU A 1 705 ? 136.794 162.764 174.668 1.00 52.77 692 GLU A O 1
ATOM 11043 N N . CYS A 1 706 ? 138.478 164.247 174.517 1.00 45.90 693 CYS A N 1
ATOM 11044 C CA . CYS A 1 706 ? 139.519 163.230 174.464 1.00 44.93 693 CYS A CA 1
ATOM 11045 C C . CYS A 1 706 ? 140.031 162.818 175.838 1.00 45.34 693 CYS A C 1
ATOM 11046 O O . CYS A 1 706 ? 140.778 161.838 175.931 1.00 50.59 693 CYS A O 1
ATOM 11054 N N . LEU A 1 707 ? 139.651 163.525 176.899 1.00 34.98 694 LEU A N 1
ATOM 11055 C CA . LEU A 1 707 ? 140.056 163.188 178.262 1.00 37.06 694 LEU A CA 1
ATOM 11056 C C . LEU A 1 707 ? 138.955 162.332 178.873 1.00 43.10 694 LEU A C 1
ATOM 11057 O O . LEU A 1 707 ? 137.903 162.845 179.260 1.00 46.08 694 LEU A O 1
ATOM 11073 N N . ILE A 1 708 ? 139.196 161.024 178.967 1.00 44.28 695 ILE A N 1
ATOM 11074 C CA . ILE A 1 708 ? 138.175 160.117 179.477 1.00 41.34 695 ILE A CA 1
ATOM 11075 C C . ILE A 1 708 ? 138.679 159.356 180.696 1.00 46.86 695 ILE A C 1
ATOM 11076 O O . ILE A 1 708 ? 138.182 159.559 181.809 1.00 49.08 695 ILE A O 1
ATOM 11092 N N . ASN A 1 709 ? 139.673 158.483 180.507 1.00 48.54 696 ASN A N 1
ATOM 11093 C CA . ASN A 1 709 ? 140.146 157.652 181.606 1.00 37.17 696 ASN A CA 1
ATOM 11094 C C . ASN A 1 709 ? 141.641 157.369 181.601 1.00 38.77 696 ASN A C 1
ATOM 11095 O O . ASN A 1 709 ? 142.100 156.614 182.462 1.00 50.94 696 ASN A O 1
ATOM 11106 N N . ASP A 1 710 ? 142.411 157.924 180.678 1.00 30.15 697 ASP A N 1
ATOM 11107 C CA . ASP A 1 710 ? 143.832 157.605 180.613 1.00 30.54 697 ASP A CA 1
ATOM 11108 C C . ASP A 1 710 ? 144.597 158.467 181.611 1.00 35.58 697 ASP A C 1
ATOM 11109 O O . ASP A 1 710 ? 144.519 159.697 181.534 1.00 43.03 697 ASP A O 1
ATOM 11118 N N . PRO A 1 711 ? 145.331 157.878 182.562 1.00 25.69 698 PRO A N 1
ATOM 11119 C CA . PRO A 1 711 ? 146.087 158.721 183.502 1.00 31.19 698 PRO A CA 1
ATOM 11120 C C . PRO A 1 711 ? 147.084 159.637 182.817 1.00 43.02 698 PRO A C 1
ATOM 11121 O O . PRO A 1 711 ? 147.280 160.776 183.257 1.00 38.04 698 PRO A O 1
ATOM 11132 N N . TRP A 1 712 ? 147.721 159.170 181.743 1.00 45.47 699 TRP A N 1
ATOM 11133 C CA . TRP A 1 712 ? 148.757 159.963 181.092 1.00 31.92 699 TRP A CA 1
ATOM 11134 C C . TRP A 1 712 ? 148.171 161.212 180.443 1.00 35.47 699 TRP A C 1
ATOM 11135 O O . TRP A 1 712 ? 148.705 162.315 180.603 1.00 42.69 699 TRP A O 1
ATOM 11156 N N . VAL A 1 713 ? 147.064 161.063 179.712 1.00 27.40 700 VAL A N 1
ATOM 11157 C CA . VAL A 1 713 ? 146.459 162.228 179.074 1.00 28.21 700 VAL A CA 1
ATOM 11158 C C . VAL A 1 713 ? 145.873 163.167 180.118 1.00 38.87 700 VAL A C 1
ATOM 11159 O O . VAL A 1 713 ? 145.888 164.389 179.938 1.00 45.32 700 VAL A O 1
ATOM 11172 N N . LEU A 1 714 ? 145.336 162.629 181.215 1.00 28.92 701 LEU A N 1
ATOM 11173 C CA . LEU A 1 714 ? 144.844 163.493 182.283 1.00 35.02 701 LEU A CA 1
ATOM 11174 C C . LEU A 1 714 ? 145.978 164.304 182.895 1.00 35.27 701 LEU A C 1
ATOM 11175 O O . LEU A 1 714 ? 145.822 165.501 183.168 1.00 40.37 701 LEU A O 1
ATOM 11191 N N . LEU A 1 715 ? 147.130 163.670 183.119 1.00 30.25 702 LEU A N 1
ATOM 11192 C CA . LEU A 1 715 ? 148.284 164.405 183.621 1.00 31.00 702 LEU A CA 1
ATOM 11193 C C . LEU A 1 715 ? 148.729 165.463 182.622 1.00 35.93 702 LEU A C 1
ATOM 11194 O O . LEU A 1 715 ? 149.114 166.572 183.008 1.00 45.72 702 LEU A O 1
ATOM 11210 N N . ASN A 1 716 ? 148.690 165.137 181.330 1.00 33.59 703 ASN A N 1
ATOM 11211 C CA . ASN A 1 716 ? 149.047 166.121 180.314 1.00 27.63 703 ASN A CA 1
ATOM 11212 C C . ASN A 1 716 ? 148.099 167.312 180.352 1.00 34.07 703 ASN A C 1
ATOM 11213 O O . ASN A 1 716 ? 148.527 168.463 180.214 1.00 42.42 703 ASN A O 1
ATOM 11224 N N . ALA A 1 717 ? 146.804 167.053 180.530 1.00 35.25 704 ALA A N 1
ATOM 11225 C CA . ALA A 1 717 ? 145.835 168.140 180.619 1.00 39.31 704 ALA A CA 1
ATOM 11226 C C . ALA A 1 717 ? 146.078 168.993 181.857 1.00 39.45 704 ALA A C 1
ATOM 11227 O O . ALA A 1 717 ? 145.954 170.221 181.809 1.00 43.93 704 ALA A O 1
ATOM 11234 N N . SER A 1 718 ? 146.411 168.358 182.981 1.00 28.67 705 SER A N 1
ATOM 11235 C CA . SER A 1 718 ? 146.740 169.120 184.183 1.00 35.92 705 SER A CA 1
ATOM 11236 C C . SER A 1 718 ? 147.970 169.991 183.955 1.00 40.64 705 SER A C 1
ATOM 11237 O O . SER A 1 718 ? 148.018 171.150 184.391 1.00 39.53 705 SER A O 1
ATOM 11245 N N . TRP A 1 719 ? 148.977 169.446 183.271 1.00 40.46 706 TRP A N 1
ATOM 11246 C CA . TRP A 1 719 ? 150.155 170.234 182.929 1.00 34.71 706 TRP A CA 1
ATOM 11247 C C . TRP A 1 719 ? 149.779 171.418 182.054 1.00 38.37 706 TRP A C 1
ATOM 11248 O O . TRP A 1 719 ? 150.302 172.523 182.232 1.00 35.48 706 TRP A O 1
ATOM 11269 N N . PHE A 1 720 ? 148.895 171.197 181.082 1.00 34.75 707 PHE A N 1
ATOM 11270 C CA . PHE A 1 720 ? 148.462 172.288 180.218 1.00 26.87 707 PHE A CA 1
ATOM 11271 C C . PHE A 1 720 ? 147.740 173.362 181.017 1.00 36.40 707 PHE A C 1
ATOM 11272 O O . PHE A 1 720 ? 147.908 174.558 180.759 1.00 45.77 707 PHE A O 1
ATOM 11289 N N . ASN A 1 721 ? 146.919 172.953 181.984 1.00 36.25 708 ASN A N 1
ATOM 11290 C CA . ASN A 1 721 ? 146.256 173.926 182.846 1.00 31.88 708 ASN A CA 1
ATOM 11291 C C . ASN A 1 721 ? 147.275 174.745 183.628 1.00 40.25 708 ASN A C 1
ATOM 11292 O O . ASN A 1 721 ? 147.145 175.970 183.746 1.00 45.51 708 ASN A O 1
ATOM 11303 N N . SER A 1 722 ? 148.300 174.084 184.169 1.00 40.74 709 SER A N 1
ATOM 11304 C CA . SER A 1 722 ? 149.342 174.812 184.888 1.00 41.05 709 SER A CA 1
ATOM 11305 C C . SER A 1 722 ? 150.067 175.786 183.968 1.00 44.93 709 SER A C 1
ATOM 11306 O O . SER A 1 722 ? 150.348 176.928 184.352 1.00 49.54 709 SER A O 1
ATOM 11314 N N . PHE A 1 723 ? 150.382 175.350 182.748 1.00 37.48 710 PHE A N 1
ATOM 11315 C CA . PHE A 1 723 ? 151.054 176.229 181.798 1.00 37.19 710 PHE A CA 1
ATOM 11316 C C . PHE A 1 723 ? 150.192 177.440 181.472 1.00 32.20 710 PHE A C 1
ATOM 11317 O O . PHE A 1 723 ? 150.689 178.570 181.423 1.00 30.41 710 PHE A O 1
ATOM 11334 N N . LEU A 1 724 ? 148.893 177.225 181.260 1.00 32.27 711 LEU A N 1
ATOM 11335 C CA . LEU A 1 724 ? 147.993 178.344 181.012 1.00 38.82 711 LEU A CA 1
ATOM 11336 C C . LEU A 1 724 ? 147.986 179.303 182.191 1.00 40.12 711 LEU A C 1
ATOM 11337 O O . LEU A 1 724 ? 147.988 180.525 182.009 1.00 46.85 711 LEU A O 1
ATOM 11353 N N . THR A 1 725 ? 147.975 178.767 183.412 1.00 37.66 712 THR A N 1
ATOM 11354 C CA . THR A 1 725 ? 148.012 179.629 184.587 1.00 39.02 712 THR A CA 1
ATOM 11355 C C . THR A 1 725 ? 149.287 180.462 184.614 1.00 41.90 712 THR A C 1
ATOM 11356 O O . THR A 1 725 ? 149.250 181.658 184.926 1.00 44.73 712 THR A O 1
ATOM 11367 N N . HIS A 1 726 ? 150.425 179.851 184.288 1.00 50.56 713 HIS A N 1
ATOM 11368 C CA . HIS A 1 726 ? 151.702 180.549 184.334 1.00 49.58 713 HIS A CA 1
ATOM 11369 C C . HIS A 1 726 ? 152.033 181.295 183.048 1.00 48.03 713 HIS A C 1
ATOM 11370 O O . HIS A 1 726 ? 152.898 182.176 183.069 1.00 49.28 713 HIS A O 1
ATOM 11384 N N . ALA A 1 727 ? 151.369 180.976 181.939 1.00 47.18 714 ALA A N 1
ATOM 11385 C CA . ALA A 1 727 ? 151.680 181.599 180.660 1.00 46.42 714 ALA A CA 1
ATOM 11386 C C . ALA A 1 727 ? 150.918 182.894 180.421 1.00 43.22 714 ALA A C 1
ATOM 11387 O O . ALA A 1 727 ? 151.133 183.532 179.385 1.00 38.49 714 ALA A O 1
ATOM 11394 N N . LEU A 1 728 ? 150.039 183.298 181.337 1.00 46.85 715 LEU A N 1
ATOM 11395 C CA . LEU A 1 728 ? 149.232 184.493 181.151 1.00 43.98 715 LEU A CA 1
ATOM 11396 C C . LEU A 1 728 ? 149.304 185.470 182.315 1.00 47.98 715 LEU A C 1
ATOM 11397 O O . LEU A 1 728 ? 148.667 186.526 182.249 1.00 52.41 715 LEU A O 1
ATOM 11413 N N . ARG A 1 729 ? 150.050 185.158 183.370 1.00 58.28 716 ARG A N 1
ATOM 11414 C CA . ARG A 1 729 ? 150.165 186.066 184.506 1.00 62.41 716 ARG A CA 1
ATOM 11415 C C . ARG A 1 729 ? 151.205 187.147 184.230 1.00 64.95 716 ARG A C 1
ATOM 11416 O O . ARG A 1 729 ? 151.371 188.082 185.014 1.00 62.14 716 ARG A O 1
ATOM 11438 N N . MET B 2 1 ? 159.400 169.406 193.958 1.00 52.82 1 MET B N 1
ATOM 11439 C CA . MET B 2 1 ? 159.600 169.611 192.496 1.00 52.97 1 MET B CA 1
ATOM 11440 C C . MET B 2 1 ? 158.721 168.658 191.698 1.00 48.95 1 MET B C 1
ATOM 11441 O O . MET B 2 1 ? 158.929 167.447 191.714 1.00 49.55 1 MET B O 1
ATOM 11457 N N . ASP B 2 2 ? 157.740 169.218 190.998 1.00 48.18 2 ASP B N 1
ATOM 11458 C CA . ASP B 2 2 ? 156.852 168.464 190.120 1.00 40.22 2 ASP B CA 1
ATOM 11459 C C . ASP B 2 2 ? 157.205 168.825 188.684 1.00 44.42 2 ASP B C 1
ATOM 11460 O O . ASP B 2 2 ? 156.900 169.930 188.223 1.00 50.57 2 ASP B O 1
ATOM 11469 N N . VAL B 2 3 ? 157.846 167.894 187.978 1.00 36.61 3 VAL B N 1
ATOM 11470 C CA . VAL B 2 3 ? 158.313 168.177 186.628 1.00 36.64 3 VAL B CA 1
ATOM 11471 C C . VAL B 2 3 ? 157.121 168.412 185.712 1.00 40.34 3 VAL B C 1
ATOM 11472 O O . VAL B 2 3 ? 156.090 167.734 185.811 1.00 48.44 3 VAL B O 1
ATOM 11485 N N . ASN B 2 4 ? 157.259 169.384 184.813 1.00 22.32 4 ASN B N 1
ATOM 11486 C CA . ASN B 2 4 ? 156.172 169.778 183.918 1.00 13.13 4 ASN B CA 1
ATOM 11487 C C . ASN B 2 4 ? 156.783 170.225 182.601 1.00 27.70 4 ASN B C 1
ATOM 11488 O O . ASN B 2 4 ? 157.107 171.405 182.418 1.00 36.80 4 ASN B O 1
ATOM 11499 N N . PRO B 2 5 ? 156.958 169.305 181.649 1.00 32.82 5 PRO B N 1
ATOM 11500 C CA . PRO B 2 5 ? 157.601 169.694 180.383 1.00 22.69 5 PRO B CA 1
ATOM 11501 C C . PRO B 2 5 ? 156.860 170.791 179.641 1.00 31.52 5 PRO B C 1
ATOM 11502 O O . PRO B 2 5 ? 157.486 171.547 178.888 1.00 33.84 5 PRO B O 1
ATOM 11513 N N . THR B 2 6 ? 155.544 170.908 179.829 1.00 34.80 6 THR B N 1
ATOM 11514 C CA . THR B 2 6 ? 154.806 171.982 179.175 1.00 33.03 6 THR B CA 1
ATOM 11515 C C . THR B 2 6 ? 155.357 173.348 179.561 1.00 37.14 6 THR B C 1
ATOM 11516 O O . THR B 2 6 ? 155.396 174.261 178.728 1.00 47.14 6 THR B O 1
ATOM 11527 N N . LEU B 2 7 ? 155.816 173.500 180.803 1.00 35.61 7 LEU B N 1
ATOM 11528 C CA . LEU B 2 7 ? 156.357 174.781 181.236 1.00 26.02 7 LEU B CA 1
ATOM 11529 C C . LEU B 2 7 ? 157.571 175.190 180.417 1.00 33.29 7 LEU B C 1
ATOM 11530 O O . LEU B 2 7 ? 157.944 176.368 180.430 1.00 48.80 7 LEU B O 1
ATOM 11546 N N . LEU B 2 8 ? 158.194 174.250 179.703 1.00 34.13 8 LEU B N 1
ATOM 11547 C CA . LEU B 2 8 ? 159.308 174.610 178.834 1.00 30.34 8 LEU B CA 1
ATOM 11548 C C . LEU B 2 8 ? 158.894 175.650 177.803 1.00 39.16 8 LEU B C 1
ATOM 11549 O O . LEU B 2 8 ? 159.743 176.393 177.298 1.00 46.35 8 LEU B O 1
ATOM 11565 N N . PHE B 2 9 ? 157.604 175.718 177.472 1.00 32.21 9 PHE B N 1
ATOM 11566 C CA . PHE B 2 9 ? 157.143 176.702 176.502 1.00 23.09 9 PHE B CA 1
ATOM 11567 C C . PHE B 2 9 ? 157.180 178.124 177.042 1.00 31.59 9 PHE B C 1
ATOM 11568 O O . PHE B 2 9 ? 157.056 179.067 176.255 1.00 43.57 9 PHE B O 1
ATOM 11585 N N . LEU B 2 10 ? 157.350 178.306 178.353 1.00 33.25 10 LEU B N 1
ATOM 11586 C CA . LEU B 2 10 ? 157.431 179.657 178.899 1.00 33.16 10 LEU B CA 1
ATOM 11587 C C . LEU B 2 10 ? 158.662 180.393 178.392 1.00 36.14 10 LEU B C 1
ATOM 11588 O O . LEU B 2 10 ? 158.640 181.622 178.272 1.00 45.66 10 LEU B O 1
ATOM 11604 N N . LYS B 2 11 ? 159.741 179.670 178.099 1.00 31.34 11 LYS B N 1
ATOM 11605 C CA . LYS B 2 11 ? 160.960 180.255 177.559 1.00 39.83 11 LYS B CA 1
ATOM 11606 C C . LYS B 2 11 ? 161.142 179.962 176.078 1.00 47.93 11 LYS B C 1
ATOM 11607 O O . LYS B 2 11 ? 161.331 180.887 175.284 1.00 46.81 11 LYS B O 1
ATOM 11626 N N . VAL B 2 12 ? 161.091 178.698 175.686 1.00 41.76 12 VAL B N 1
ATOM 11627 C CA . VAL B 2 12 ? 161.228 178.335 174.274 1.00 35.02 12 VAL B CA 1
ATOM 11628 C C . VAL B 2 12 ? 159.889 178.562 173.577 1.00 41.86 12 VAL B C 1
ATOM 11629 O O . VAL B 2 12 ? 158.870 178.019 174.029 1.00 52.02 12 VAL B O 1
ATOM 11642 N N . PRO B 2 13 ? 159.840 179.341 172.497 1.00 34.35 13 PRO B N 1
ATOM 11643 C CA . PRO B 2 13 ? 158.577 179.496 171.770 1.00 31.16 13 PRO B CA 1
ATOM 11644 C C . PRO B 2 13 ? 158.052 178.156 171.280 1.00 37.56 13 PRO B C 1
ATOM 11645 O O . PRO B 2 13 ? 158.814 177.245 170.950 1.00 42.52 13 PRO B O 1
ATOM 11656 N N . VAL B 2 14 ? 156.723 178.048 171.230 1.00 37.35 14 VAL B N 1
ATOM 11657 C CA . VAL B 2 14 ? 156.089 176.768 170.930 1.00 36.94 14 VAL B CA 1
ATOM 11658 C C . VAL B 2 14 ? 156.572 176.229 169.591 1.00 37.72 14 VAL B C 1
ATOM 11659 O O . VAL B 2 14 ? 156.829 175.029 169.446 1.00 45.18 14 VAL B O 1
ATOM 11672 N N . GLN B 2 15 ? 156.700 177.100 168.590 1.00 31.60 15 GLN B N 1
ATOM 11673 C CA . GLN B 2 15 ? 157.113 176.635 167.271 1.00 37.47 15 GLN B CA 1
ATOM 11674 C C . GLN B 2 15 ? 158.511 176.032 167.311 1.00 38.62 15 GLN B C 1
ATOM 11675 O O . GLN B 2 15 ? 158.816 175.103 166.554 1.00 48.40 15 GLN B O 1
ATOM 11689 N N . ASN B 2 16 ? 159.378 176.550 168.180 1.00 26.72 16 ASN B N 1
ATOM 11690 C CA . ASN B 2 16 ? 160.730 176.022 168.305 1.00 25.01 16 ASN B CA 1
ATOM 11691 C C . ASN B 2 16 ? 160.788 174.720 169.092 1.00 36.52 16 ASN B C 1
ATOM 11692 O O . ASN B 2 16 ? 161.772 173.984 168.964 1.00 41.16 16 ASN B O 1
ATOM 11703 N N . ALA B 2 17 ? 159.769 174.419 169.894 1.00 36.20 17 ALA B N 1
ATOM 11704 C CA . ALA B 2 17 ? 159.685 173.170 170.641 1.00 24.89 17 ALA B CA 1
ATOM 11705 C C . ALA B 2 17 ? 158.430 172.393 170.264 1.00 33.86 17 ALA B C 1
ATOM 11706 O O . ALA B 2 17 ? 157.858 171.681 171.090 1.00 33.21 17 ALA B O 1
ATOM 11713 N N . ILE B 2 18 ? 157.991 172.530 169.012 1.00 41.32 18 ILE B N 1
ATOM 11714 C CA . ILE B 2 18 ? 156.758 171.882 168.579 1.00 30.30 18 ILE B CA 1
ATOM 11715 C C . ILE B 2 18 ? 156.910 170.368 168.576 1.00 36.86 18 ILE B C 1
ATOM 11716 O O . ILE B 2 18 ? 155.925 169.639 168.738 1.00 43.07 18 ILE B O 1
ATOM 11732 N N . SER B 2 19 ? 158.132 169.868 168.386 1.00 36.08 19 SER B N 1
ATOM 11733 C CA . SER B 2 19 ? 158.339 168.424 168.382 1.00 36.33 19 SER B CA 1
ATOM 11734 C C . SER B 2 19 ? 157.907 167.794 169.699 1.00 33.94 19 SER B C 1
ATOM 11735 O O . SER B 2 19 ? 157.529 166.618 169.730 1.00 36.22 19 SER B O 1
ATOM 11743 N N . THR B 2 20 ? 157.954 168.556 170.793 1.00 32.04 20 THR B N 1
ATOM 11744 C CA . THR B 2 20 ? 157.532 168.043 172.090 1.00 30.82 20 THR B CA 1
ATOM 11745 C C . THR B 2 20 ? 156.042 167.728 172.133 1.00 39.52 20 THR B C 1
ATOM 11746 O O . THR B 2 20 ? 155.602 166.993 173.023 1.00 43.78 20 THR B O 1
ATOM 11757 N N . THR B 2 21 ? 155.261 168.253 171.192 1.00 37.57 21 THR B N 1
ATOM 11758 C CA . THR B 2 21 ? 153.818 168.068 171.168 1.00 28.59 21 THR B CA 1
ATOM 11759 C C . THR B 2 21 ? 153.376 166.981 170.196 1.00 31.68 21 THR B C 1
ATOM 11760 O O . THR B 2 21 ? 152.180 166.872 169.910 1.00 41.02 21 THR B O 1
ATOM 11771 N N . PHE B 2 22 ? 154.305 166.180 169.682 1.00 33.60 22 PHE B N 1
ATOM 11772 C CA . PHE B 2 22 ? 153.985 165.097 168.751 1.00 32.54 22 PHE B CA 1
ATOM 11773 C C . PHE B 2 22 ? 154.302 163.762 169.410 1.00 37.76 22 PHE B C 1
ATOM 11774 O O . PHE B 2 22 ? 155.469 163.331 169.412 1.00 39.00 22 PHE B O 1
ATOM 11791 N N . PRO B 2 23 ? 153.313 163.068 169.976 1.00 35.20 23 PRO B N 1
ATOM 11792 C CA . PRO B 2 23 ? 153.584 161.761 170.609 1.00 32.61 23 PRO B CA 1
ATOM 11793 C C . PRO B 2 23 ? 153.583 160.623 169.597 1.00 41.03 23 PRO B C 1
ATOM 11794 O O . PRO B 2 23 ? 152.709 159.752 169.576 1.00 48.91 23 PRO B O 1
ATOM 11805 N N . TYR B 2 24 ? 154.590 160.619 168.725 1.00 38.96 24 TYR B N 1
ATOM 11806 C CA . TYR B 2 24 ? 154.675 159.653 167.640 1.00 35.31 24 TYR B CA 1
ATOM 11807 C C . TYR B 2 24 ? 155.587 158.477 167.964 1.00 42.12 24 TYR B C 1
ATOM 11808 O O . TYR B 2 24 ? 155.860 157.660 167.081 1.00 50.01 24 TYR B O 1
ATOM 11826 N N . THR B 2 25 ? 156.070 158.377 169.201 1.00 33.43 25 THR B N 1
ATOM 11827 C CA . THR B 2 25 ? 156.829 157.211 169.632 1.00 28.52 25 THR B CA 1
ATOM 11828 C C . THR B 2 25 ? 155.938 156.053 170.059 1.00 35.99 25 THR B C 1
ATOM 11829 O O . THR B 2 25 ? 156.434 154.930 170.198 1.00 38.29 25 THR B O 1
ATOM 11840 N N . GLY B 2 26 ? 154.643 156.296 170.270 1.00 33.17 26 GLY B N 1
ATOM 11841 C CA . GLY B 2 26 ? 153.709 155.250 170.617 1.00 31.99 26 GLY B CA 1
ATOM 11842 C C . GLY B 2 26 ? 152.940 154.752 169.403 1.00 37.93 26 GLY B C 1
ATOM 11843 O O . GLY B 2 26 ? 152.878 155.396 168.361 1.00 44.44 26 GLY B O 1
ATOM 11847 N N . ASP B 2 27 ? 152.344 153.576 169.563 1.00 31.38 27 ASP B N 1
ATOM 11848 C CA . ASP B 2 27 ? 151.622 152.963 168.460 1.00 35.88 27 ASP B CA 1
ATOM 11849 C C . ASP B 2 27 ? 150.390 153.797 168.111 1.00 43.64 27 ASP B C 1
ATOM 11850 O O . ASP B 2 27 ? 149.758 154.374 169.001 1.00 54.00 27 ASP B O 1
ATOM 11859 N N . PRO B 2 28 ? 150.028 153.888 166.835 1.00 34.23 28 PRO B N 1
ATOM 11860 C CA . PRO B 2 28 ? 148.868 154.690 166.450 1.00 33.88 28 PRO B CA 1
ATOM 11861 C C . PRO B 2 28 ? 147.578 153.918 166.652 1.00 41.82 28 PRO B C 1
ATOM 11862 O O . PRO B 2 28 ? 147.579 152.678 166.645 1.00 49.96 28 PRO B O 1
ATOM 11873 N N . PRO B 2 29 ? 146.454 154.611 166.828 1.00 40.95 29 PRO B N 1
ATOM 11874 C CA . PRO B 2 29 ? 145.182 153.907 167.024 1.00 40.85 29 PRO B CA 1
ATOM 11875 C C . PRO B 2 29 ? 144.804 153.079 165.806 1.00 37.15 29 PRO B C 1
ATOM 11876 O O . PRO B 2 29 ? 145.092 153.441 164.665 1.00 39.85 29 PRO B O 1
ATOM 11887 N N . TYR B 2 30 ? 144.140 151.956 166.067 1.00 43.93 30 TYR B N 1
ATOM 11888 C CA . TYR B 2 30 ? 143.770 151.002 165.035 1.00 46.47 30 TYR B CA 1
ATOM 11889 C C . TYR B 2 30 ? 142.285 150.687 165.131 1.00 45.46 30 TYR B C 1
ATOM 11890 O O . TYR B 2 30 ? 141.648 150.893 166.167 1.00 40.92 30 TYR B O 1
ATOM 11908 N N . SER B 2 31 ? 141.740 150.189 164.026 1.00 49.10 31 SER B N 1
ATOM 11909 C CA . SER B 2 31 ? 140.358 149.734 163.976 1.00 48.76 31 SER B CA 1
ATOM 11910 C C . SER B 2 31 ? 140.321 148.229 164.200 1.00 50.67 31 SER B C 1
ATOM 11911 O O . SER B 2 31 ? 141.037 147.478 163.531 1.00 54.11 31 SER B O 1
ATOM 11919 N N . HIS B 2 32 ? 139.482 147.792 165.137 1.00 39.01 32 HIS B N 1
ATOM 11920 C CA . HIS B 2 32 ? 139.457 146.398 165.560 1.00 41.30 32 HIS B CA 1
ATOM 11921 C C . HIS B 2 32 ? 138.452 145.559 164.781 1.00 46.74 32 HIS B C 1
ATOM 11922 O O . HIS B 2 32 ? 138.795 144.479 164.295 1.00 49.56 32 HIS B O 1
ATOM 11936 N N . GLY B 2 33 ? 137.218 146.035 164.645 1.00 43.83 33 GLY B N 1
ATOM 11937 C CA . GLY B 2 33 ? 136.177 145.235 164.034 1.00 45.59 33 GLY B CA 1
ATOM 11938 C C . GLY B 2 33 ? 135.714 145.731 162.680 1.00 49.25 33 GLY B C 1
ATOM 11939 O O . GLY B 2 33 ? 136.523 145.946 161.774 1.00 53.11 33 GLY B O 1
ATOM 11943 N N . THR B 2 34 ? 134.406 145.912 162.538 1.00 48.96 34 THR B N 1
ATOM 11944 C CA . THR B 2 34 ? 133.800 146.271 161.267 1.00 47.38 34 THR B CA 1
ATOM 11945 C C . THR B 2 34 ? 133.740 147.783 161.098 1.00 48.51 34 THR B C 1
ATOM 11946 O O . THR B 2 34 ? 133.646 148.535 162.071 1.00 51.36 34 THR B O 1
ATOM 11957 N N . GLY B 2 35 ? 133.792 148.219 159.844 1.00 39.71 35 GLY B N 1
ATOM 11958 C CA . GLY B 2 35 ? 133.610 149.608 159.487 1.00 41.42 35 GLY B CA 1
ATOM 11959 C C . GLY B 2 35 ? 132.205 149.964 159.058 1.00 41.68 35 GLY B C 1
ATOM 11960 O O . GLY B 2 35 ? 131.992 151.070 158.547 1.00 50.53 35 GLY B O 1
ATOM 11964 N N . THR B 2 36 ? 131.236 149.066 159.248 1.00 37.38 36 THR B N 1
ATOM 11965 C CA . THR B 2 36 ? 129.873 149.340 158.806 1.00 34.10 36 THR B CA 1
ATOM 11966 C C . THR B 2 36 ? 129.286 150.539 159.535 1.00 36.76 36 THR B C 1
ATOM 11967 O O . THR B 2 36 ? 128.602 151.368 158.926 1.00 52.64 36 THR B O 1
ATOM 11978 N N . GLY B 2 37 ? 129.529 150.645 160.841 1.00 33.67 37 GLY B N 1
ATOM 11979 C CA . GLY B 2 37 ? 128.982 151.765 161.589 1.00 38.56 37 GLY B CA 1
ATOM 11980 C C . GLY B 2 37 ? 129.489 153.099 161.079 1.00 44.35 37 GLY B C 1
ATOM 11981 O O . GLY B 2 37 ? 128.720 154.047 160.906 1.00 50.63 37 GLY B O 1
ATOM 11985 N N . TYR B 2 38 ? 130.796 153.186 160.825 1.00 37.33 38 TYR B N 1
ATOM 11986 C CA . TYR B 2 38 ? 131.369 154.430 160.325 1.00 35.37 38 TYR B CA 1
ATOM 11987 C C . TYR B 2 38 ? 130.821 154.775 158.948 1.00 35.33 38 TYR B C 1
ATOM 11988 O O . TYR B 2 38 ? 130.509 155.936 158.672 1.00 41.37 38 TYR B O 1
ATOM 12006 N N . THR B 2 39 ? 130.705 153.780 158.066 1.00 33.72 39 THR B N 1
ATOM 12007 C CA . THR B 2 39 ? 130.173 154.039 156.732 1.00 32.17 39 THR B CA 1
ATOM 12008 C C . THR B 2 39 ? 128.727 154.512 156.798 1.00 35.89 39 THR B C 1
ATOM 12009 O O . THR B 2 39 ? 128.339 155.457 156.100 1.00 47.95 39 THR B O 1
ATOM 12020 N N . MET B 2 40 ? 127.910 153.860 157.624 1.00 34.23 40 MET B N 1
ATOM 12021 C CA . MET B 2 40 ? 126.516 154.263 157.751 1.00 30.22 40 MET B CA 1
ATOM 12022 C C . MET B 2 40 ? 126.408 155.671 158.320 1.00 36.04 40 MET B C 1
ATOM 12023 O O . MET B 2 40 ? 125.596 156.478 157.851 1.00 47.76 40 MET B O 1
ATOM 12037 N N . ASP B 2 41 ? 127.229 155.989 159.323 1.00 32.27 41 ASP B N 1
ATOM 12038 C CA . ASP B 2 41 ? 127.220 157.336 159.881 1.00 38.11 41 ASP B CA 1
ATOM 12039 C C . ASP B 2 41 ? 127.648 158.363 158.842 1.00 40.69 41 ASP B C 1
ATOM 12040 O O . ASP B 2 41 ? 127.082 159.460 158.772 1.00 45.23 41 ASP B O 1
ATOM 12049 N N . THR B 2 42 ? 128.654 158.031 158.031 1.00 47.14 42 THR B N 1
ATOM 12050 C CA . THR B 2 42 ? 129.097 158.947 156.987 1.00 38.63 42 THR B CA 1
ATOM 12051 C C . THR B 2 42 ? 127.995 159.187 155.967 1.00 41.41 42 THR B C 1
ATOM 12052 O O . THR B 2 42 ? 127.783 160.322 155.530 1.00 52.74 42 THR B O 1
ATOM 12063 N N . VAL B 2 43 ? 127.289 158.129 155.567 1.00 40.72 43 VAL B N 1
ATOM 12064 C CA . VAL B 2 43 ? 126.194 158.290 154.613 1.00 37.68 43 VAL B CA 1
ATOM 12065 C C . VAL B 2 43 ? 125.100 159.168 155.208 1.00 34.25 43 VAL B C 1
ATOM 12066 O O . VAL B 2 43 ? 124.560 160.060 154.538 1.00 40.63 43 VAL B O 1
ATOM 12079 N N . ASN B 2 44 ? 124.753 158.928 156.473 1.00 32.53 44 ASN B N 1
ATOM 12080 C CA . ASN B 2 44 ? 123.730 159.742 157.119 1.00 28.65 44 ASN B CA 1
ATOM 12081 C C . ASN B 2 44 ? 124.151 161.204 157.180 1.00 32.67 44 ASN B C 1
ATOM 12082 O O . ASN B 2 44 ? 123.345 162.101 156.910 1.00 46.03 44 ASN B O 1
ATOM 12093 N N . ARG B 2 45 ? 125.410 161.466 157.536 1.00 42.36 45 ARG B N 1
ATOM 12094 C CA . ARG B 2 45 ? 125.891 162.842 157.586 1.00 43.41 45 ARG B CA 1
ATOM 12095 C C . ARG B 2 45 ? 125.862 163.485 156.207 1.00 45.41 45 ARG B C 1
ATOM 12096 O O . ARG B 2 45 ? 125.456 164.644 156.062 1.00 50.92 45 ARG B O 1
ATOM 12117 N N . THR B 2 46 ? 126.288 162.748 155.181 1.00 39.87 46 THR B N 1
ATOM 12118 C CA . THR B 2 46 ? 126.296 163.298 153.831 1.00 37.77 46 THR B CA 1
ATOM 12119 C C . THR B 2 46 ? 124.891 163.676 153.391 1.00 44.63 46 THR B C 1
ATOM 12120 O O . THR B 2 46 ? 124.685 164.735 152.788 1.00 49.04 46 THR B O 1
ATOM 12131 N N . HIS B 2 47 ? 123.911 162.824 153.682 1.00 39.21 47 HIS B N 1
ATOM 12132 C CA . HIS B 2 47 ? 122.536 163.132 153.317 1.00 24.24 47 HIS B CA 1
ATOM 12133 C C . HIS B 2 47 ? 121.886 164.142 154.252 1.00 35.42 47 HIS B C 1
ATOM 12134 O O . HIS B 2 47 ? 120.823 164.673 153.916 1.00 49.23 47 HIS B O 1
ATOM 12148 N N . LYS B 2 48 ? 122.488 164.421 155.406 1.00 39.28 48 LYS B N 1
ATOM 12149 C CA . LYS B 2 48 ? 121.949 165.411 156.330 1.00 37.87 48 LYS B CA 1
ATOM 12150 C C . LYS B 2 48 ? 122.430 166.819 156.006 1.00 43.31 48 LYS B C 1
ATOM 12151 O O . LYS B 2 48 ? 121.656 167.777 156.109 1.00 48.23 48 LYS B O 1
ATOM 12170 N N . TYR B 2 49 ? 123.697 166.967 155.620 1.00 44.68 49 TYR B N 1
ATOM 12171 C CA . TYR B 2 49 ? 124.232 168.281 155.290 1.00 48.26 49 TYR B CA 1
ATOM 12172 C C . TYR B 2 49 ? 123.625 168.857 154.022 1.00 53.77 49 TYR B C 1
ATOM 12173 O O . TYR B 2 49 ? 123.828 170.044 153.744 1.00 56.73 49 TYR B O 1
ATOM 12191 N N . SER B 2 50 ? 122.893 168.053 153.250 1.00 50.29 50 SER B N 1
ATOM 12192 C CA . SER B 2 50 ? 122.261 168.522 152.026 1.00 48.71 50 SER B CA 1
ATOM 12193 C C . SER B 2 50 ? 120.823 168.030 151.929 1.00 49.23 50 SER B C 1
ATOM 12194 O O . SER B 2 50 ? 120.341 167.723 150.834 1.00 46.58 50 SER B O 1
ATOM 12202 N N . GLU B 2 51 ? 120.123 167.953 153.063 1.00 44.63 51 GLU B N 1
ATOM 12203 C CA . GLU B 2 51 ? 118.777 167.395 153.079 1.00 35.79 51 GLU B CA 1
ATOM 12204 C C . GLU B 2 51 ? 117.760 168.298 152.395 1.00 46.26 51 GLU B C 1
ATOM 12205 O O . GLU B 2 51 ? 116.697 167.815 151.994 1.00 50.92 51 GLU B O 1
ATOM 12217 N N . LYS B 2 52 ? 118.050 169.588 152.260 1.00 47.60 52 LYS B N 1
ATOM 12218 C CA . LYS B 2 52 ? 117.139 170.516 151.590 1.00 39.76 52 LYS B CA 1
ATOM 12219 C C . LYS B 2 52 ? 117.396 170.552 150.088 1.00 41.30 52 LYS B C 1
ATOM 12220 O O . LYS B 2 52 ? 117.585 171.610 149.493 1.00 52.28 52 LYS B O 1
ATOM 12239 N N . GLY B 2 53 ? 117.401 169.379 149.464 1.00 32.89 53 GLY B N 1
ATOM 12240 C CA . GLY B 2 53 ? 117.630 169.278 148.037 1.00 33.98 53 GLY B CA 1
ATOM 12241 C C . GLY B 2 53 ? 116.472 168.619 147.322 1.00 34.15 53 GLY B C 1
ATOM 12242 O O . GLY B 2 53 ? 115.390 168.464 147.894 1.00 40.00 53 GLY B O 1
ATOM 12246 N N . LYS B 2 54 ? 116.684 168.226 146.072 1.00 38.45 54 LYS B N 1
ATOM 12247 C CA . LYS B 2 54 ? 115.658 167.575 145.270 1.00 41.37 54 LYS B CA 1
ATOM 12248 C C . LYS B 2 54 ? 115.861 166.068 145.319 1.00 38.64 54 LYS B C 1
ATOM 12249 O O . LYS B 2 54 ? 116.953 165.576 145.029 1.00 44.50 54 LYS B O 1
ATOM 12268 N N . TRP B 2 55 ? 114.811 165.342 145.685 1.00 32.83 55 TRP B N 1
ATOM 12269 C CA . TRP B 2 55 ? 114.862 163.890 145.731 1.00 32.96 55 TRP B CA 1
ATOM 12270 C C . TRP B 2 55 ? 114.349 163.328 144.414 1.00 35.84 55 TRP B C 1
ATOM 12271 O O . TRP B 2 55 ? 113.263 163.697 143.956 1.00 45.05 55 TRP B O 1
ATOM 12292 N N . THR B 2 56 ? 115.132 162.442 143.805 1.00 38.98 56 THR B N 1
ATOM 12293 C CA . THR B 2 56 ? 114.755 161.817 142.548 1.00 37.04 56 THR B CA 1
ATOM 12294 C C . THR B 2 56 ? 114.999 160.321 142.652 1.00 39.16 56 THR B C 1
ATOM 12295 O O . THR B 2 56 ? 115.693 159.849 143.553 1.00 47.50 56 THR B O 1
ATOM 12306 N N . THR B 2 57 ? 114.408 159.575 141.727 1.00 42.75 57 THR B N 1
ATOM 12307 C CA . THR B 2 57 ? 114.597 158.133 141.641 1.00 45.37 57 THR B CA 1
ATOM 12308 C C . THR B 2 57 ? 115.284 157.815 140.321 1.00 45.50 57 THR B C 1
ATOM 12309 O O . THR B 2 57 ? 114.719 158.056 139.250 1.00 48.90 57 THR B O 1
ATOM 12320 N N . ASN B 2 58 ? 116.496 157.274 140.401 1.00 38.83 58 ASN B N 1
ATOM 12321 C CA . ASN B 2 58 ? 117.242 156.945 139.195 1.00 41.11 58 ASN B CA 1
ATOM 12322 C C . ASN B 2 58 ? 116.466 155.938 138.359 1.00 45.56 58 ASN B C 1
ATOM 12323 O O . ASN B 2 58 ? 115.987 154.924 138.872 1.00 46.89 58 ASN B O 1
ATOM 12334 N N . THR B 2 59 ? 116.344 156.219 137.063 1.00 49.59 59 THR B N 1
ATOM 12335 C CA . THR B 2 59 ? 115.609 155.339 136.165 1.00 51.12 59 THR B CA 1
ATOM 12336 C C . THR B 2 59 ? 116.414 154.122 135.737 1.00 53.38 59 THR B C 1
ATOM 12337 O O . THR B 2 59 ? 115.829 153.167 135.216 1.00 53.11 59 THR B O 1
ATOM 12348 N N . GLU B 2 60 ? 117.731 154.128 135.940 1.00 48.96 60 GLU B N 1
ATOM 12349 C CA . GLU B 2 60 ? 118.592 153.023 135.537 1.00 43.68 60 GLU B CA 1
ATOM 12350 C C . GLU B 2 60 ? 118.917 152.089 136.695 1.00 49.79 60 GLU B C 1
ATOM 12351 O O . GLU B 2 60 ? 118.843 150.867 136.541 1.00 55.31 60 GLU B O 1
ATOM 12363 N N . THR B 2 61 ? 119.280 152.640 137.852 1.00 44.29 61 THR B N 1
ATOM 12364 C CA . THR B 2 61 ? 119.558 151.841 139.036 1.00 43.41 61 THR B CA 1
ATOM 12365 C C . THR B 2 61 ? 118.367 151.736 139.976 1.00 48.13 61 THR B C 1
ATOM 12366 O O . THR B 2 61 ? 118.363 150.862 140.848 1.00 56.41 61 THR B O 1
ATOM 12377 N N . GLY B 2 62 ? 117.363 152.593 139.823 1.00 48.68 62 GLY B N 1
ATOM 12378 C CA . GLY B 2 62 ? 116.204 152.535 140.698 1.00 52.04 62 GLY B CA 1
ATOM 12379 C C . GLY B 2 62 ? 116.529 152.807 142.149 1.00 46.20 62 GLY B C 1
ATOM 12380 O O . GLY B 2 62 ? 116.009 152.122 143.039 1.00 51.75 62 GLY B O 1
ATOM 12384 N N . ALA B 2 63 ? 117.376 153.795 142.411 1.00 40.44 63 ALA B N 1
ATOM 12385 C CA . ALA B 2 63 ? 117.773 154.143 143.764 1.00 39.03 63 ALA B CA 1
ATOM 12386 C C . ALA B 2 63 ? 117.554 155.628 143.999 1.00 43.64 63 ALA B C 1
ATOM 12387 O O . ALA B 2 63 ? 117.714 156.435 143.079 1.00 50.84 63 ALA B O 1
ATOM 12394 N N . PRO B 2 64 ? 117.190 156.020 145.218 1.00 32.55 64 PRO B N 1
ATOM 12395 C CA . PRO B 2 64 ? 116.985 157.447 145.490 1.00 33.19 64 PRO B CA 1
ATOM 12396 C C . PRO B 2 64 ? 118.290 158.219 145.395 1.00 40.07 64 PRO B C 1
ATOM 12397 O O . PRO B 2 64 ? 119.359 157.718 145.751 1.00 49.22 64 PRO B O 1
ATOM 12408 N N . GLN B 2 65 ? 118.193 159.449 144.901 1.00 39.58 65 GLN B N 1
ATOM 12409 C CA . GLN B 2 65 ? 119.335 160.337 144.756 1.00 33.09 65 GLN B CA 1
ATOM 12410 C C . GLN B 2 65 ? 118.940 161.736 145.196 1.00 34.97 65 GLN B C 1
ATOM 12411 O O . GLN B 2 65 ? 117.816 162.182 144.947 1.00 55.59 65 GLN B O 1
ATOM 12425 N N . LEU B 2 66 ? 119.873 162.420 145.849 1.00 29.32 66 LEU B N 1
ATOM 12426 C CA . LEU B 2 66 ? 119.653 163.751 146.395 1.00 36.28 66 LEU B CA 1
ATOM 12427 C C . LEU B 2 66 ? 120.466 164.760 145.597 1.00 37.73 66 LEU B C 1
ATOM 12428 O O . LEU B 2 66 ? 121.666 164.563 145.381 1.00 48.37 66 LEU B O 1
ATOM 12444 N N . ASN B 2 67 ? 119.811 165.829 145.156 1.00 34.53 67 ASN B N 1
ATOM 12445 C CA . ASN B 2 67 ? 120.440 166.869 144.343 1.00 39.23 67 ASN B CA 1
ATOM 12446 C C . ASN B 2 67 ? 120.348 168.195 145.081 1.00 40.91 67 ASN B C 1
ATOM 12447 O O . ASN B 2 67 ? 119.309 168.875 145.011 1.00 48.96 67 ASN B O 1
ATOM 12458 N N . PRO B 2 68 ? 121.387 168.607 145.805 1.00 36.25 68 PRO B N 1
ATOM 12459 C CA . PRO B 2 68 ? 121.356 169.899 146.497 1.00 42.33 68 PRO B CA 1
ATOM 12460 C C . PRO B 2 68 ? 121.893 171.069 145.688 1.00 47.67 68 PRO B C 1
ATOM 12461 O O . PRO B 2 68 ? 121.933 172.187 146.211 1.00 52.57 68 PRO B O 1
ATOM 12472 N N . ILE B 2 69 ? 122.307 170.843 144.440 1.00 45.60 69 ILE B N 1
ATOM 12473 C CA . ILE B 2 69 ? 122.836 171.929 143.629 1.00 41.64 69 ILE B CA 1
ATOM 12474 C C . ILE B 2 69 ? 121.749 172.968 143.406 1.00 45.07 69 ILE B C 1
ATOM 12475 O O . ILE B 2 69 ? 120.578 172.636 143.184 1.00 48.57 69 ILE B O 1
ATOM 12491 N N . ASP B 2 70 ? 122.136 174.240 143.472 1.00 45.57 70 ASP B N 1
ATOM 12492 C CA . ASP B 2 70 ? 121.201 175.354 143.328 1.00 47.85 70 ASP B CA 1
ATOM 12493 C C . ASP B 2 70 ? 120.116 175.313 144.397 1.00 46.43 70 ASP B C 1
ATOM 12494 O O . ASP B 2 70 ? 119.033 175.876 144.223 1.00 49.53 70 ASP B O 1
ATOM 12503 N N . GLY B 2 71 ? 120.398 174.651 145.515 1.00 37.28 71 GLY B N 1
ATOM 12504 C CA . GLY B 2 71 ? 119.466 174.607 146.611 1.00 33.92 71 GLY B CA 1
ATOM 12505 C C . GLY B 2 71 ? 119.431 175.914 147.364 1.00 41.00 71 GLY B C 1
ATOM 12506 O O . GLY B 2 71 ? 120.129 176.882 147.038 1.00 49.54 71 GLY B O 1
ATOM 12510 N N . PRO B 2 72 ? 118.602 175.957 148.402 1.00 37.20 72 PRO B N 1
ATOM 12511 C CA . PRO B 2 72 ? 118.470 177.197 149.174 1.00 41.89 72 PRO B CA 1
ATOM 12512 C C . PRO B 2 72 ? 119.807 177.615 149.764 1.00 50.09 72 PRO B C 1
ATOM 12513 O O . PRO B 2 72 ? 120.616 176.781 150.172 1.00 55.18 72 PRO B O 1
ATOM 12524 N N . LEU B 2 73 ? 120.038 178.923 149.796 1.00 56.25 73 LEU B N 1
ATOM 12525 C CA . LEU B 2 73 ? 121.274 179.434 150.358 1.00 51.35 73 LEU B CA 1
ATOM 12526 C C . LEU B 2 73 ? 121.330 179.121 151.853 1.00 55.91 73 LEU B C 1
ATOM 12527 O O . LEU B 2 73 ? 120.302 179.144 152.537 1.00 51.38 73 LEU B O 1
ATOM 12543 N N . PRO B 2 74 ? 122.513 178.824 152.390 1.00 55.67 74 PRO B N 1
ATOM 12544 C CA . PRO B 2 74 ? 122.607 178.537 153.826 1.00 48.62 74 PRO B CA 1
ATOM 12545 C C . PRO B 2 74 ? 122.147 179.722 154.659 1.00 47.37 74 PRO B C 1
ATOM 12546 O O . PRO B 2 74 ? 122.373 180.881 154.306 1.00 47.46 74 PRO B O 1
ATOM 12557 N N . GLU B 2 75 ? 121.490 179.417 155.775 1.00 51.38 75 GLU B N 1
ATOM 12558 C CA . GLU B 2 75 ? 121.054 180.427 156.728 1.00 54.56 75 GLU B CA 1
ATOM 12559 C C . GLU B 2 75 ? 121.794 180.337 158.052 1.00 56.57 75 GLU B C 1
ATOM 12560 O O . GLU B 2 75 ? 121.583 181.186 158.924 1.00 60.69 75 GLU B O 1
ATOM 12572 N N . ASP B 2 76 ? 122.651 179.334 158.228 1.00 51.70 76 ASP B N 1
ATOM 12573 C CA . ASP B 2 76 ? 123.437 179.178 159.440 1.00 49.32 76 ASP B CA 1
ATOM 12574 C C . ASP B 2 76 ? 124.827 178.686 159.066 1.00 52.50 76 ASP B C 1
ATOM 12575 O O . ASP B 2 76 ? 125.087 178.290 157.927 1.00 55.15 76 ASP B O 1
ATOM 12584 N N . ASN B 2 77 ? 125.724 178.703 160.049 1.00 48.31 77 ASN B N 1
ATOM 12585 C CA . ASN B 2 77 ? 127.120 178.354 159.828 1.00 46.39 77 ASN B CA 1
ATOM 12586 C C . ASN B 2 77 ? 127.359 176.851 159.774 1.00 46.24 77 ASN B C 1
ATOM 12587 O O . ASN B 2 77 ? 128.514 176.430 159.652 1.00 44.32 77 ASN B O 1
ATOM 12598 N N . GLU B 2 78 ? 126.313 176.036 159.865 1.00 45.17 78 GLU B N 1
ATOM 12599 C CA . GLU B 2 78 ? 126.487 174.598 159.790 1.00 45.72 78 GLU B CA 1
ATOM 12600 C C . GLU B 2 78 ? 126.899 174.187 158.379 1.00 49.57 78 GLU B C 1
ATOM 12601 O O . GLU B 2 78 ? 126.653 174.911 157.413 1.00 58.43 78 GLU B O 1
ATOM 12613 N N . PRO B 2 79 ? 127.533 173.024 158.237 1.00 42.40 79 PRO B N 1
ATOM 12614 C CA . PRO B 2 79 ? 127.985 172.598 156.910 1.00 43.10 79 PRO B CA 1
ATOM 12615 C C . PRO B 2 79 ? 126.826 172.505 155.931 1.00 49.78 79 PRO B C 1
ATOM 12616 O O . PRO B 2 79 ? 125.712 172.119 156.290 1.00 49.27 79 PRO B O 1
ATOM 12627 N N . SER B 2 80 ? 127.101 172.872 154.682 1.00 48.51 80 SER B N 1
ATOM 12628 C CA . SER B 2 80 ? 126.106 172.870 153.623 1.00 41.92 80 SER B CA 1
ATOM 12629 C C . SER B 2 80 ? 126.696 172.249 152.367 1.00 41.24 80 SER B C 1
ATOM 12630 O O . SER B 2 80 ? 127.900 172.340 152.117 1.00 44.91 80 SER B O 1
ATOM 12638 N N . GLY B 2 81 ? 125.834 171.614 151.580 1.00 42.76 81 GLY B N 1
ATOM 12639 C CA . GLY B 2 81 ? 126.242 171.050 150.310 1.00 44.08 81 GLY B CA 1
ATOM 12640 C C . GLY B 2 81 ? 125.579 171.736 149.135 1.00 46.88 81 GLY B C 1
ATOM 12641 O O . GLY B 2 81 ? 125.605 171.223 148.013 1.00 46.64 81 GLY B O 1
ATOM 12645 N N . TYR B 2 82 ? 124.981 172.902 149.379 1.00 46.47 82 TYR B N 1
ATOM 12646 C CA . TYR B 2 82 ? 124.220 173.617 148.355 1.00 40.39 82 TYR B CA 1
ATOM 12647 C C . TYR B 2 82 ? 125.166 174.538 147.590 1.00 39.26 82 TYR B C 1
ATOM 12648 O O . TYR B 2 82 ? 125.288 175.733 147.864 1.00 40.41 82 TYR B O 1
ATOM 12666 N N . ALA B 2 83 ? 125.846 173.956 146.607 1.00 40.40 83 ALA B N 1
ATOM 12667 C CA . ALA B 2 83 ? 126.746 174.716 145.754 1.00 39.84 83 ALA B CA 1
ATOM 12668 C C . ALA B 2 83 ? 125.989 175.282 144.561 1.00 43.42 83 ALA B C 1
ATOM 12669 O O . ALA B 2 83 ? 125.218 174.578 143.904 1.00 49.27 83 ALA B O 1
ATOM 12676 N N . GLN B 2 84 ? 126.219 176.561 144.281 1.00 43.93 84 GLN B N 1
ATOM 12677 C CA . GLN B 2 84 ? 125.526 177.258 143.207 1.00 41.89 84 GLN B CA 1
ATOM 12678 C C . GLN B 2 84 ? 126.297 177.091 141.906 1.00 45.36 84 GLN B C 1
ATOM 12679 O O . GLN B 2 84 ? 127.490 177.398 141.841 1.00 59.12 84 GLN B O 1
ATOM 12693 N N . THR B 2 85 ? 125.611 176.605 140.870 1.00 42.68 85 THR B N 1
ATOM 12694 C CA . THR B 2 85 ? 126.274 176.389 139.589 1.00 47.79 85 THR B CA 1
ATOM 12695 C C . THR B 2 85 ? 126.812 177.695 139.021 1.00 51.67 85 THR B C 1
ATOM 12696 O O . THR B 2 85 ? 127.946 177.749 138.529 1.00 56.60 85 THR B O 1
ATOM 12707 N N . ASP B 2 86 ? 126.015 178.762 139.086 1.00 49.65 86 ASP B N 1
ATOM 12708 C CA . ASP B 2 86 ? 126.444 180.034 138.519 1.00 50.21 86 ASP B CA 1
ATOM 12709 C C . ASP B 2 86 ? 127.682 180.565 139.231 1.00 51.45 86 ASP B C 1
ATOM 12710 O O . ASP B 2 86 ? 128.598 181.083 138.586 1.00 54.10 86 ASP B O 1
ATOM 12719 N N . CYS B 2 87 ? 127.728 180.451 140.560 1.00 45.80 87 CYS B N 1
ATOM 12720 C CA . CYS B 2 87 ? 128.882 180.952 141.299 1.00 47.84 87 CYS B CA 1
ATOM 12721 C C . CYS B 2 87 ? 130.152 180.195 140.931 1.00 48.94 87 CYS B C 1
ATOM 12722 O O . CYS B 2 87 ? 131.214 180.802 140.747 1.00 57.79 87 CYS B O 1
ATOM 12730 N N . VAL B 2 88 ? 130.068 178.870 140.817 1.00 39.77 88 VAL B N 1
ATOM 12731 C CA . VAL B 2 88 ? 131.249 178.084 140.477 1.00 39.01 88 VAL B CA 1
ATOM 12732 C C . VAL B 2 88 ? 131.693 178.384 139.053 1.00 45.41 88 VAL B C 1
ATOM 12733 O O . VAL B 2 88 ? 132.894 178.471 138.765 1.00 54.55 88 VAL B O 1
ATOM 12746 N N . LEU B 2 89 ? 130.737 178.536 138.135 1.00 40.88 89 LEU B N 1
ATOM 12747 C CA . LEU B 2 89 ? 131.095 178.888 136.767 1.00 35.25 89 LEU B CA 1
ATOM 12748 C C . LEU B 2 89 ? 131.756 180.259 136.713 1.00 42.27 89 LEU B C 1
ATOM 12749 O O . LEU B 2 89 ? 132.717 180.465 135.965 1.00 46.30 89 LEU B O 1
ATOM 12765 N N . GLU B 2 90 ? 131.256 181.210 137.504 1.00 48.68 90 GLU B N 1
ATOM 12766 C CA . GLU B 2 90 ? 131.879 182.527 137.565 1.00 48.73 90 GLU B CA 1
ATOM 12767 C C . GLU B 2 90 ? 133.296 182.438 138.109 1.00 48.89 90 GLU B C 1
ATOM 12768 O O . GLU B 2 90 ? 134.206 183.107 137.606 1.00 56.79 90 GLU B O 1
ATOM 12780 N N . ALA B 2 91 ? 133.501 181.629 139.149 1.00 46.92 91 ALA B N 1
ATOM 12781 C CA . ALA B 2 91 ? 134.842 181.464 139.698 1.00 43.85 91 ALA B CA 1
ATOM 12782 C C . ALA B 2 91 ? 135.786 180.866 138.665 1.00 40.65 91 ALA B C 1
ATOM 12783 O O . ALA B 2 91 ? 136.930 181.314 138.525 1.00 42.92 91 ALA B O 1
ATOM 12790 N N . MET B 2 92 ? 135.324 179.855 137.926 1.00 45.25 92 MET B N 1
ATOM 12791 C CA . MET B 2 92 ? 136.158 179.265 136.883 1.00 42.98 92 MET B CA 1
ATOM 12792 C C . MET B 2 92 ? 136.477 180.280 135.792 1.00 43.02 92 MET B C 1
ATOM 12793 O O . MET B 2 92 ? 137.614 180.347 135.308 1.00 46.65 92 MET B O 1
ATOM 12807 N N . ALA B 2 93 ? 135.486 181.075 135.385 1.00 38.13 93 ALA B N 1
ATOM 12808 C CA . ALA B 2 93 ? 135.724 182.080 134.356 1.00 37.66 93 ALA B CA 1
ATOM 12809 C C . ALA B 2 93 ? 136.739 183.116 134.821 1.00 40.52 93 ALA B C 1
ATOM 12810 O O . ALA B 2 93 ? 137.626 183.515 134.058 1.00 49.15 93 ALA B O 1
ATOM 12817 N N . PHE B 2 94 ? 136.625 183.567 136.071 1.00 39.06 94 PHE B N 1
ATOM 12818 C CA . PHE B 2 94 ? 137.577 184.546 136.583 1.00 42.98 94 PHE B CA 1
ATOM 12819 C C . PHE B 2 94 ? 138.970 183.944 136.714 1.00 48.38 94 PHE B C 1
ATOM 12820 O O . PHE B 2 94 ? 139.972 184.630 136.481 1.00 48.72 94 PHE B O 1
ATOM 12837 N N . LEU B 2 95 ? 139.059 182.667 137.087 1.00 47.95 95 LEU B N 1
ATOM 12838 C CA . LEU B 2 95 ? 140.357 182.004 137.113 1.00 42.37 95 LEU B CA 1
ATOM 12839 C C . LEU B 2 95 ? 140.968 181.959 135.721 1.00 49.88 95 LEU B C 1
ATOM 12840 O O . LEU B 2 95 ? 142.165 182.213 135.549 1.00 58.60 95 LEU B O 1
ATOM 12856 N N . GLU B 2 96 ? 140.157 181.638 134.712 1.00 54.77 96 GLU B N 1
ATOM 12857 C CA . GLU B 2 96 ? 140.651 181.636 133.339 1.00 51.79 96 GLU B CA 1
ATOM 12858 C C . GLU B 2 96 ? 141.124 183.025 132.933 1.00 51.75 96 GLU B C 1
ATOM 12859 O O . GLU B 2 96 ? 142.150 183.170 132.260 1.00 58.06 96 GLU B O 1
ATOM 12871 N N . GLU B 2 97 ? 140.379 184.058 133.326 1.00 51.76 97 GLU B N 1
ATOM 12872 C CA . GLU B 2 97 ? 140.776 185.424 133.006 1.00 52.28 97 GLU B CA 1
ATOM 12873 C C . GLU B 2 97 ? 142.110 185.779 133.653 1.00 51.07 97 GLU B C 1
ATOM 12874 O O . GLU B 2 97 ? 142.972 186.395 133.017 1.00 48.76 97 GLU B O 1
ATOM 12886 N N . SER B 2 98 ? 142.298 185.400 134.919 1.00 51.10 98 SER B N 1
ATOM 12887 C CA . SER B 2 98 ? 143.529 185.751 135.619 1.00 50.72 98 SER B CA 1
ATOM 12888 C C . SER B 2 98 ? 144.739 185.030 135.041 1.00 48.61 98 SER B C 1
ATOM 12889 O O . SER B 2 98 ? 145.859 185.545 135.117 1.00 52.20 98 SER B O 1
ATOM 12897 N N . HIS B 2 99 ? 144.542 183.843 134.474 1.00 46.05 99 HIS B N 1
ATOM 12898 C CA . HIS B 2 99 ? 145.617 183.052 133.875 1.00 45.93 99 HIS B CA 1
ATOM 12899 C C . HIS B 2 99 ? 145.175 182.654 132.475 1.00 51.22 99 HIS B C 1
ATOM 12900 O O . HIS B 2 99 ? 144.808 181.497 132.233 1.00 56.02 99 HIS B O 1
ATOM 12914 N N . PRO B 2 100 ? 145.199 183.588 131.526 1.00 49.72 100 PRO B N 1
ATOM 12915 C CA . PRO B 2 100 ? 144.660 183.290 130.194 1.00 49.49 100 PRO B CA 1
ATOM 12916 C C . PRO B 2 100 ? 145.368 182.106 129.555 1.00 48.84 100 PRO B C 1
ATOM 12917 O O . PRO B 2 100 ? 146.586 181.953 129.661 1.00 46.30 100 PRO B O 1
ATOM 12928 N N . GLY B 2 101 ? 144.584 181.261 128.890 1.00 49.94 101 GLY B N 1
ATOM 12929 C CA . GLY B 2 101 ? 145.115 180.110 128.197 1.00 54.48 101 GLY B CA 1
ATOM 12930 C C . GLY B 2 101 ? 145.442 178.925 129.077 1.00 53.78 101 GLY B C 1
ATOM 12931 O O . GLY B 2 101 ? 145.925 177.910 128.560 1.00 53.96 101 GLY B O 1
ATOM 12935 N N . ILE B 2 102 ? 145.202 179.015 130.386 1.00 50.64 102 ILE B N 1
ATOM 12936 C CA . ILE B 2 102 ? 145.519 177.898 131.271 1.00 49.15 102 ILE B CA 1
ATOM 12937 C C . ILE B 2 102 ? 144.678 176.682 130.907 1.00 51.06 102 ILE B C 1
ATOM 12938 O O . ILE B 2 102 ? 145.199 175.574 130.724 1.00 55.61 102 ILE B O 1
ATOM 12954 N N . PHE B 2 103 ? 143.364 176.873 130.781 1.00 54.99 103 PHE B N 1
ATOM 12955 C CA . PHE B 2 103 ? 142.492 175.752 130.452 1.00 54.70 103 PHE B CA 1
ATOM 12956 C C . PHE B 2 103 ? 142.812 175.198 129.071 1.00 54.05 103 PHE B C 1
ATOM 12957 O O . PHE B 2 103 ? 142.829 173.980 128.877 1.00 51.90 103 PHE B O 1
ATOM 12974 N N . GLU B 2 104 ? 143.082 176.073 128.101 1.00 53.91 104 GLU B N 1
ATOM 12975 C CA . GLU B 2 104 ? 143.360 175.608 126.745 1.00 53.52 104 GLU B CA 1
ATOM 12976 C C . GLU B 2 104 ? 144.623 174.755 126.699 1.00 58.11 104 GLU B C 1
ATOM 12977 O O . GLU B 2 104 ? 144.625 173.654 126.134 1.00 66.39 104 GLU B O 1
ATOM 12989 N N . ASN B 2 105 ? 145.715 175.249 127.286 1.00 49.31 105 ASN B N 1
ATOM 12990 C CA . ASN B 2 105 ? 146.966 174.498 127.260 1.00 51.18 105 ASN B CA 1
ATOM 12991 C C . ASN B 2 105 ? 146.855 173.211 128.067 1.00 56.46 105 ASN B C 1
ATOM 12992 O O . ASN B 2 105 ? 147.361 172.160 127.648 1.00 60.30 105 ASN B O 1
ATOM 13003 N N . SER B 2 106 ? 146.200 173.271 129.228 1.00 49.62 106 SER B N 1
ATOM 13004 C CA . SER B 2 106 ? 146.012 172.064 130.021 1.00 46.70 106 SER B CA 1
ATOM 13005 C C . SER B 2 106 ? 145.208 171.029 129.249 1.00 54.81 106 SER B C 1
ATOM 13006 O O . SER B 2 106 ? 145.540 169.837 129.257 1.00 57.56 106 SER B O 1
ATOM 13014 N N . CYS B 2 107 ? 144.150 171.468 128.566 1.00 59.23 107 CYS B N 1
ATOM 13015 C CA . CYS B 2 107 ? 143.349 170.549 127.771 1.00 59.51 107 CYS B CA 1
ATOM 13016 C C . CYS B 2 107 ? 144.164 169.955 126.634 1.00 58.55 107 CYS B C 1
ATOM 13017 O O . CYS B 2 107 ? 144.040 168.766 126.338 1.00 60.78 107 CYS B O 1
ATOM 13025 N N . LEU B 2 108 ? 144.994 170.764 125.976 1.00 51.93 108 LEU B N 1
ATOM 13026 C CA . LEU B 2 108 ? 145.820 170.237 124.893 1.00 52.81 108 LEU B CA 1
ATOM 13027 C C . LEU B 2 108 ? 146.767 169.160 125.407 1.00 58.65 108 LEU B C 1
ATOM 13028 O O . LEU B 2 108 ? 146.914 168.092 124.794 1.00 64.73 108 LEU B O 1
ATOM 13044 N N . GLU B 2 109 ? 147.410 169.419 126.547 1.00 58.87 109 GLU B N 1
ATOM 13045 C CA . GLU B 2 109 ? 148.289 168.413 127.134 1.00 59.80 109 GLU B CA 1
ATOM 13046 C C . GLU B 2 109 ? 147.514 167.148 127.482 1.00 62.30 109 GLU B C 1
ATOM 13047 O O . GLU B 2 109 ? 147.999 166.030 127.264 1.00 61.20 109 GLU B O 1
ATOM 13059 N N . THR B 2 110 ? 146.305 167.304 128.024 1.00 57.64 110 THR B N 1
ATOM 13060 C CA . THR B 2 110 ? 145.514 166.135 128.391 1.00 54.11 110 THR B CA 1
ATOM 13061 C C . THR B 2 110 ? 145.093 165.338 127.161 1.00 55.05 110 THR B C 1
ATOM 13062 O O . THR B 2 110 ? 145.087 164.104 127.195 1.00 60.68 110 THR B O 1
ATOM 13073 N N . MET B 2 111 ? 144.722 166.015 126.070 1.00 57.52 111 MET B N 1
ATOM 13074 C CA . MET B 2 111 ? 144.412 165.288 124.842 1.00 61.35 111 MET B CA 1
ATOM 13075 C C . MET B 2 111 ? 145.630 164.529 124.345 1.00 60.56 111 MET B C 1
ATOM 13076 O O . MET B 2 111 ? 145.513 163.391 123.876 1.00 60.58 111 MET B O 1
ATOM 13090 N N . GLU B 2 112 ? 146.810 165.142 124.432 1.00 61.91 112 GLU B N 1
ATOM 13091 C CA . GLU B 2 112 ? 148.015 164.420 124.040 1.00 65.40 112 GLU B CA 1
ATOM 13092 C C . GLU B 2 112 ? 148.204 163.176 124.899 1.00 65.98 112 GLU B C 1
ATOM 13093 O O . GLU B 2 112 ? 148.543 162.102 124.388 1.00 68.60 112 GLU B O 1
ATOM 13105 N N . ILE B 2 113 ? 147.981 163.300 126.207 1.00 58.13 113 ILE B N 1
ATOM 13106 C CA . ILE B 2 113 ? 148.201 162.172 127.109 1.00 58.73 113 ILE B CA 1
ATOM 13107 C C . ILE B 2 113 ? 147.185 161.065 126.849 1.00 54.78 113 ILE B C 1
ATOM 13108 O O . ILE B 2 113 ? 147.522 159.876 126.876 1.00 60.15 113 ILE B O 1
ATOM 13124 N N . VAL B 2 114 ? 145.929 161.435 126.595 1.00 56.61 114 VAL B N 1
ATOM 13125 C CA . VAL B 2 114 ? 144.846 160.455 126.563 1.00 56.43 114 VAL B CA 1
ATOM 13126 C C . VAL B 2 114 ? 145.066 159.439 125.450 1.00 56.10 114 VAL B C 1
ATOM 13127 O O . VAL B 2 114 ? 144.890 158.232 125.649 1.00 59.85 114 VAL B O 1
ATOM 13140 N N . GLN B 2 115 ? 145.443 159.907 124.261 1.00 52.24 115 GLN B N 1
ATOM 13141 C CA . GLN B 2 115 ? 145.597 159.004 123.128 1.00 54.16 115 GLN B CA 1
ATOM 13142 C C . GLN B 2 115 ? 146.817 158.101 123.259 1.00 59.99 115 GLN B C 1
ATOM 13143 O O . GLN B 2 115 ? 146.920 157.116 122.521 1.00 64.13 115 GLN B O 1
ATOM 13157 N N . GLN B 2 116 ? 147.738 158.409 124.170 1.00 60.79 116 GLN B N 1
ATOM 13158 C CA . GLN B 2 116 ? 148.971 157.648 124.319 1.00 64.09 116 GLN B CA 1
ATOM 13159 C C . GLN B 2 116 ? 149.003 156.785 125.572 1.00 65.06 116 GLN B C 1
ATOM 13160 O O . GLN B 2 116 ? 150.010 156.112 125.813 1.00 67.41 116 GLN B O 1
ATOM 13174 N N . THR B 2 117 ? 147.942 156.780 126.372 1.00 52.80 117 THR B N 1
ATOM 13175 C CA . THR B 2 117 ? 147.929 156.003 127.603 1.00 54.44 117 THR B CA 1
ATOM 13176 C C . THR B 2 117 ? 147.535 154.561 127.309 1.00 57.41 117 THR B C 1
ATOM 13177 O O . THR B 2 117 ? 146.583 154.306 126.566 1.00 60.20 117 THR B O 1
ATOM 13188 N N . ARG B 2 118 ? 148.271 153.622 127.893 1.00 57.52 118 ARG B N 1
ATOM 13189 C CA . ARG B 2 118 ? 147.977 152.205 127.756 1.00 58.23 118 ARG B CA 1
ATOM 13190 C C . ARG B 2 118 ? 147.072 151.738 128.892 1.00 65.01 118 ARG B C 1
ATOM 13191 O O . ARG B 2 118 ? 146.981 152.367 129.947 1.00 69.62 118 ARG B O 1
ATOM 13212 N N . VAL B 2 119 ? 146.396 150.611 128.658 1.00 62.88 119 VAL B N 1
ATOM 13213 C CA . VAL B 2 119 ? 145.531 150.041 129.686 1.00 58.43 119 VAL B CA 1
ATOM 13214 C C . VAL B 2 119 ? 146.352 149.582 130.881 1.00 57.03 119 VAL B C 1
ATOM 13215 O O . VAL B 2 119 ? 145.909 149.694 132.032 1.00 56.94 119 VAL B O 1
ATOM 13228 N N . ASP B 2 120 ? 147.564 149.080 130.639 1.00 59.74 120 ASP B N 1
ATOM 13229 C CA . ASP B 2 120 ? 148.389 148.578 131.730 1.00 60.84 120 ASP B CA 1
ATOM 13230 C C . ASP B 2 120 ? 148.709 149.663 132.747 1.00 62.06 120 ASP B C 1
ATOM 13231 O O . ASP B 2 120 ? 149.124 149.345 133.866 1.00 68.61 120 ASP B O 1
ATOM 13240 N N . LYS B 2 121 ? 148.532 150.934 132.385 1.00 52.13 121 LYS B N 1
ATOM 13241 C CA . LYS B 2 121 ? 148.729 152.009 133.346 1.00 52.01 121 LYS B CA 1
ATOM 13242 C C . LYS B 2 121 ? 147.837 151.851 134.568 1.00 55.68 121 LYS B C 1
ATOM 13243 O O . LYS B 2 121 ? 148.171 152.372 135.637 1.00 55.84 121 LYS B O 1
ATOM 13262 N N . LEU B 2 122 ? 146.709 151.152 134.437 1.00 59.08 122 LEU B N 1
ATOM 13263 C CA . LEU B 2 122 ? 145.823 150.934 135.572 1.00 56.83 122 LEU B CA 1
ATOM 13264 C C . LEU B 2 122 ? 146.334 149.868 136.531 1.00 61.13 122 LEU B C 1
ATOM 13265 O O . LEU B 2 122 ? 145.805 149.756 137.641 1.00 64.22 122 LEU B O 1
ATOM 13281 N N . THR B 2 123 ? 147.344 149.088 136.140 1.00 59.76 123 THR B N 1
ATOM 13282 C CA . THR B 2 123 ? 147.907 148.087 137.037 1.00 58.63 123 THR B CA 1
ATOM 13283 C C . THR B 2 123 ? 148.652 148.707 138.210 1.00 60.83 123 THR B C 1
ATOM 13284 O O . THR B 2 123 ? 148.963 147.993 139.169 1.00 58.64 123 THR B O 1
ATOM 13295 N N . GLN B 2 124 ? 148.946 150.002 138.161 1.00 62.64 124 GLN B N 1
ATOM 13296 C CA . GLN B 2 124 ? 149.682 150.679 139.227 1.00 60.62 124 GLN B CA 1
ATOM 13297 C C . GLN B 2 124 ? 148.738 151.289 140.258 1.00 58.82 124 GLN B C 1
ATOM 13298 O O . GLN B 2 124 ? 148.787 152.483 140.551 1.00 65.05 124 GLN B O 1
ATOM 13312 N N . GLY B 2 125 ? 147.860 150.456 140.817 1.00 64.25 125 GLY B N 1
ATOM 13313 C CA . GLY B 2 125 ? 146.942 150.863 141.845 1.00 71.85 125 GLY B CA 1
ATOM 13314 C C . GLY B 2 125 ? 147.224 150.187 143.171 1.00 74.45 125 GLY B C 1
ATOM 13315 O O . GLY B 2 125 ? 148.309 149.639 143.407 1.00 76.05 125 GLY B O 1
ATOM 13319 N N . ARG B 2 126 ? 146.228 150.224 144.052 1.00 81.66 126 ARG B N 1
ATOM 13320 C CA . ARG B 2 126 ? 146.352 149.600 145.366 1.00 82.89 126 ARG B CA 1
ATOM 13321 C C . ARG B 2 126 ? 144.966 149.175 145.826 1.00 82.25 126 ARG B C 1
ATOM 13322 O O . ARG B 2 126 ? 144.114 150.027 146.090 1.00 87.03 126 ARG B O 1
ATOM 13343 N N . GLN B 2 127 ? 144.745 147.866 145.916 1.00 66.90 127 GLN B N 1
ATOM 13344 C CA . GLN B 2 127 ? 143.541 147.299 146.519 1.00 67.27 127 GLN B CA 1
ATOM 13345 C C . GLN B 2 127 ? 142.278 147.990 145.998 1.00 72.13 127 GLN B C 1
ATOM 13346 O O . GLN B 2 127 ? 141.558 148.680 146.719 1.00 68.68 127 GLN B O 1
ATOM 13360 N N . THR B 2 128 ? 142.038 147.791 144.707 1.00 66.39 128 THR B N 1
ATOM 13361 C CA . THR B 2 128 ? 140.810 148.267 144.091 1.00 60.65 128 THR B CA 1
ATOM 13362 C C . THR B 2 128 ? 139.685 147.262 144.305 1.00 59.36 128 THR B C 1
ATOM 13363 O O . THR B 2 128 ? 139.911 146.055 144.418 1.00 58.48 128 THR B O 1
ATOM 13374 N N . TYR B 2 129 ? 138.462 147.777 144.371 1.00 57.22 129 TYR B N 1
ATOM 13375 C CA . TYR B 2 129 ? 137.294 146.917 144.462 1.00 49.33 129 TYR B CA 1
ATOM 13376 C C . TYR B 2 129 ? 137.132 146.113 143.177 1.00 53.57 129 TYR B C 1
ATOM 13377 O O . TYR B 2 129 ? 137.427 146.590 142.078 1.00 66.04 129 TYR B O 1
ATOM 13395 N N . ASP B 2 130 ? 136.654 144.880 143.321 1.00 50.81 130 ASP B N 1
ATOM 13396 C CA . ASP B 2 130 ? 136.476 143.958 142.207 1.00 52.40 130 ASP B CA 1
ATOM 13397 C C . ASP B 2 130 ? 135.035 143.474 142.237 1.00 55.06 130 ASP B C 1
ATOM 13398 O O . ASP B 2 130 ? 134.619 142.804 143.190 1.00 62.66 130 ASP B O 1
ATOM 13407 N N . TRP B 2 131 ? 134.277 143.831 141.199 1.00 51.24 131 TRP B N 1
ATOM 13408 C CA . TRP B 2 131 ? 132.875 143.444 141.125 1.00 50.64 131 TRP B CA 1
ATOM 13409 C C . TRP B 2 131 ? 132.714 141.977 140.752 1.00 51.92 131 TRP B C 1
ATOM 13410 O O . TRP B 2 131 ? 131.734 141.343 141.156 1.00 58.04 131 TRP B O 1
ATOM 13431 N N . THR B 2 132 ? 133.656 141.419 139.988 1.00 51.53 132 THR B N 1
ATOM 13432 C CA . THR B 2 132 ? 133.546 140.017 139.599 1.00 54.09 132 THR B CA 1
ATOM 13433 C C . THR B 2 132 ? 133.547 139.110 140.821 1.00 59.91 132 THR B C 1
ATOM 13434 O O . THR B 2 132 ? 132.758 138.161 140.902 1.00 61.20 132 THR B O 1
ATOM 13445 N N . LEU B 2 133 ? 134.429 139.383 141.782 1.00 63.28 133 LEU B N 1
ATOM 13446 C CA . LEU B 2 133 ? 134.444 138.664 143.046 1.00 59.09 133 LEU B CA 1
ATOM 13447 C C . LEU B 2 133 ? 133.735 139.416 144.161 1.00 57.21 133 LEU B C 1
ATOM 13448 O O . LEU B 2 133 ? 133.464 138.825 145.210 1.00 57.30 133 LEU B O 1
ATOM 13464 N N . ASN B 2 134 ? 133.432 140.698 143.959 1.00 60.85 134 ASN B N 1
ATOM 13465 C CA . ASN B 2 134 ? 132.765 141.510 144.971 1.00 61.34 134 ASN B CA 1
ATOM 13466 C C . ASN B 2 134 ? 133.642 141.673 146.210 1.00 59.51 134 ASN B C 1
ATOM 13467 O O . ASN B 2 134 ? 133.165 141.566 147.340 1.00 57.28 134 ASN B O 1
ATOM 13478 N N . ARG B 2 135 ? 134.931 141.935 146.002 1.00 65.55 135 ARG B N 1
ATOM 13479 C CA . ARG B 2 135 ? 135.863 142.070 147.115 1.00 60.66 135 ARG B CA 1
ATOM 13480 C C . ARG B 2 135 ? 137.065 142.888 146.666 1.00 66.94 135 ARG B C 1
ATOM 13481 O O . ARG B 2 135 ? 137.270 143.126 145.478 1.00 71.03 135 ARG B O 1
ATOM 13502 N N . ASN B 2 136 ? 137.856 143.336 147.635 1.00 63.12 136 ASN B N 1
ATOM 13503 C CA . ASN B 2 136 ? 139.050 144.104 147.316 1.00 58.89 136 ASN B CA 1
ATOM 13504 C C . ASN B 2 136 ? 140.139 143.183 146.783 1.00 58.87 136 ASN B C 1
ATOM 13505 O O . ASN B 2 136 ? 140.409 142.127 147.361 1.00 61.68 136 ASN B O 1
ATOM 13516 N N . GLN B 2 137 ? 140.760 143.579 145.681 1.00 60.57 137 GLN B N 1
ATOM 13517 C CA . GLN B 2 137 ? 141.825 142.815 145.054 1.00 60.59 137 GLN B CA 1
ATOM 13518 C C . GLN B 2 137 ? 142.906 143.779 144.597 1.00 63.32 137 GLN B C 1
ATOM 13519 O O . GLN B 2 137 ? 142.645 144.975 144.425 1.00 68.52 137 GLN B O 1
ATOM 13533 N N . PRO B 2 138 ? 144.130 143.296 144.400 1.00 56.54 138 PRO B N 1
ATOM 13534 C CA . PRO B 2 138 ? 145.172 144.165 143.845 1.00 55.45 138 PRO B CA 1
ATOM 13535 C C . PRO B 2 138 ? 144.785 144.658 142.459 1.00 57.25 138 PRO B C 1
ATOM 13536 O O . PRO B 2 138 ? 144.063 143.990 141.717 1.00 62.38 138 PRO B O 1
ATOM 13547 N N . ALA B 2 139 ? 145.277 145.851 142.118 1.00 50.94 139 ALA B N 1
ATOM 13548 C CA . ALA B 2 139 ? 144.855 146.512 140.887 1.00 50.47 139 ALA B CA 1
ATOM 13549 C C . ALA B 2 139 ? 145.033 145.606 139.675 1.00 53.93 139 ALA B C 1
ATOM 13550 O O . ALA B 2 139 ? 144.133 145.484 138.836 1.00 61.71 139 ALA B O 1
ATOM 13557 N N . ALA B 2 140 ? 146.195 144.963 139.563 1.00 50.76 140 ALA B N 1
ATOM 13558 C CA . ALA B 2 140 ? 146.448 144.111 138.407 1.00 53.02 140 ALA B CA 1
ATOM 13559 C C . ALA B 2 140 ? 145.463 142.951 138.351 1.00 53.65 140 ALA B C 1
ATOM 13560 O O . ALA B 2 140 ? 144.933 142.628 137.283 1.00 59.52 140 ALA B O 1
ATOM 13567 N N . THR B 2 141 ? 145.205 142.312 139.493 1.00 54.16 141 THR B N 1
ATOM 13568 C CA . THR B 2 141 ? 144.271 141.193 139.514 1.00 52.47 141 THR B CA 1
ATOM 13569 C C . THR B 2 141 ? 142.865 141.639 139.135 1.00 59.21 141 THR B C 1
ATOM 13570 O O . THR B 2 141 ? 142.182 140.967 138.354 1.00 67.83 141 THR B O 1
ATOM 13581 N N . ALA B 2 142 ? 142.412 142.768 139.682 1.00 60.83 142 ALA B N 1
ATOM 13582 C CA . ALA B 2 142 ? 141.077 143.253 139.354 1.00 61.46 142 ALA B CA 1
ATOM 13583 C C . ALA B 2 142 ? 140.964 143.576 137.872 1.00 58.15 142 ALA B C 1
ATOM 13584 O O . ALA B 2 142 ? 139.967 143.230 137.225 1.00 57.44 142 ALA B O 1
ATOM 13591 N N . LEU B 2 143 ? 141.981 144.235 137.313 1.00 52.99 143 LEU B N 1
ATOM 13592 C CA . LEU B 2 143 ? 141.951 144.560 135.892 1.00 54.35 143 LEU B CA 1
ATOM 13593 C C . LEU B 2 143 ? 141.932 143.299 135.040 1.00 56.39 143 LEU B C 1
ATOM 13594 O O . LEU B 2 143 ? 141.188 143.218 134.056 1.00 61.00 143 LEU B O 1
ATOM 13610 N N . ALA B 2 144 ? 142.746 142.305 135.399 1.00 54.74 144 ALA B N 1
ATOM 13611 C CA . ALA B 2 144 ? 142.769 141.065 134.633 1.00 49.08 144 ALA B CA 1
ATOM 13612 C C . ALA B 2 144 ? 141.421 140.362 134.691 1.00 52.83 144 ALA B C 1
ATOM 13613 O O . ALA B 2 144 ? 140.934 139.854 133.675 1.00 60.31 144 ALA B O 1
ATOM 13620 N N . ASN B 2 145 ? 140.804 140.316 135.872 1.00 55.63 145 ASN B N 1
ATOM 13621 C CA . ASN B 2 145 ? 139.501 139.672 135.994 1.00 53.16 145 ASN B CA 1
ATOM 13622 C C . ASN B 2 145 ? 138.451 140.398 135.164 1.00 57.23 145 ASN B C 1
ATOM 13623 O O . ASN B 2 145 ? 137.638 139.763 134.479 1.00 58.49 145 ASN B O 1
ATOM 13634 N N . THR B 2 146 ? 138.451 141.731 135.212 1.00 61.63 146 THR B N 1
ATOM 13635 C CA . THR B 2 146 ? 137.485 142.488 134.424 1.00 52.00 146 THR B CA 1
ATOM 13636 C C . THR B 2 146 ? 137.689 142.246 132.935 1.00 50.22 146 THR B C 1
ATOM 13637 O O . THR B 2 146 ? 136.720 142.062 132.189 1.00 60.93 146 THR B O 1
ATOM 13648 N N . ILE B 2 147 ? 138.944 142.237 132.485 1.00 51.25 147 ILE B N 1
ATOM 13649 C CA . ILE B 2 147 ? 139.223 142.003 131.073 1.00 50.63 147 ILE B CA 1
ATOM 13650 C C . ILE B 2 147 ? 138.762 140.611 130.666 1.00 52.89 147 ILE B C 1
ATOM 13651 O O . ILE B 2 147 ? 138.181 140.423 129.591 1.00 61.30 147 ILE B O 1
ATOM 13667 N N . GLU B 2 148 ? 139.025 139.611 131.509 1.00 57.02 148 GLU B N 1
ATOM 13668 C CA . GLU B 2 148 ? 138.610 138.250 131.191 1.00 59.15 148 GLU B CA 1
ATOM 13669 C C . GLU B 2 148 ? 137.094 138.154 131.086 1.00 66.22 148 GLU B C 1
ATOM 13670 O O . GLU B 2 148 ? 136.567 137.527 130.159 1.00 68.92 148 GLU B O 1
ATOM 13682 N N . VAL B 2 149 ? 136.373 138.770 132.025 1.00 63.84 149 VAL B N 1
ATOM 13683 C CA . VAL B 2 149 ? 134.914 138.726 131.979 1.00 54.44 149 VAL B CA 1
ATOM 13684 C C . VAL B 2 149 ? 134.401 139.417 130.723 1.00 55.17 149 VAL B C 1
ATOM 13685 O O . VAL B 2 149 ? 133.505 138.907 130.038 1.00 61.32 149 VAL B O 1
ATOM 13698 N N . PHE B 2 150 ? 134.954 140.587 130.399 1.00 55.31 150 PHE B N 1
ATOM 13699 C CA . PHE B 2 150 ? 134.518 141.297 129.202 1.00 54.40 150 PHE B CA 1
ATOM 13700 C C . PHE B 2 150 ? 134.772 140.468 127.951 1.00 58.20 150 PHE B C 1
ATOM 13701 O O . PHE B 2 150 ? 133.916 140.393 127.064 1.00 68.75 150 PHE B O 1
ATOM 13718 N N . ARG B 2 151 ? 135.939 139.830 127.863 1.00 63.46 151 ARG B N 1
ATOM 13719 C CA . ARG B 2 151 ? 136.219 138.982 126.711 1.00 63.93 151 ARG B CA 1
ATOM 13720 C C . ARG B 2 151 ? 135.230 137.827 126.638 1.00 63.52 151 ARG B C 1
ATOM 13721 O O . ARG B 2 151 ? 134.745 137.481 125.555 1.00 68.52 151 ARG B O 1
ATOM 13742 N N . SER B 2 152 ? 134.916 137.218 127.783 1.00 57.56 152 SER B N 1
ATOM 13743 C CA . SER B 2 152 ? 133.958 136.119 127.792 1.00 59.71 152 SER B CA 1
ATOM 13744 C C . SER B 2 152 ? 132.568 136.583 127.382 1.00 58.73 152 SER B C 1
ATOM 13745 O O . SER B 2 152 ? 131.784 135.793 126.846 1.00 59.34 152 SER B O 1
ATOM 13753 N N . ASN B 2 153 ? 132.242 137.852 127.626 1.00 64.62 153 ASN B N 1
ATOM 13754 C CA . ASN B 2 153 ? 130.938 138.403 127.281 1.00 66.26 153 ASN B CA 1
ATOM 13755 C C . ASN B 2 153 ? 130.924 139.065 125.906 1.00 64.72 153 ASN B C 1
ATOM 13756 O O . ASN B 2 153 ? 130.124 139.979 125.675 1.00 61.21 153 ASN B O 1
ATOM 13767 N N . GLY B 2 154 ? 131.783 138.626 124.992 1.00 68.27 154 GLY B N 1
ATOM 13768 C CA . GLY B 2 154 ? 131.790 139.190 123.651 1.00 68.59 154 GLY B CA 1
ATOM 13769 C C . GLY B 2 154 ? 132.101 140.670 123.616 1.00 64.77 154 GLY B C 1
ATOM 13770 O O . GLY B 2 154 ? 131.459 141.421 122.872 1.00 67.78 154 GLY B O 1
ATOM 13774 N N . LEU B 2 155 ? 133.080 141.108 124.406 1.00 63.42 155 LEU B N 1
ATOM 13775 C CA . LEU B 2 155 ? 133.493 142.510 124.475 1.00 62.81 155 LEU B CA 1
ATOM 13776 C C . LEU B 2 155 ? 135.012 142.540 124.343 1.00 66.10 155 LEU B C 1
ATOM 13777 O O . LEU B 2 155 ? 135.734 142.420 125.336 1.00 67.47 155 LEU B O 1
ATOM 13793 N N . THR B 2 156 ? 135.493 142.707 123.116 1.00 70.28 156 THR B N 1
ATOM 13794 C CA . THR B 2 156 ? 136.915 142.648 122.804 1.00 69.85 156 THR B CA 1
ATOM 13795 C C . THR B 2 156 ? 137.396 143.956 122.190 1.00 70.80 156 THR B C 1
ATOM 13796 O O . THR B 2 156 ? 138.179 143.966 121.238 1.00 72.61 156 THR B O 1
ATOM 13807 N N . ALA B 2 157 ? 136.928 145.081 122.729 1.00 65.28 157 ALA B N 1
ATOM 13808 C CA . ALA B 2 157 ? 137.355 146.386 122.244 1.00 65.44 157 ALA B CA 1
ATOM 13809 C C . ALA B 2 157 ? 138.692 146.824 122.822 1.00 62.88 157 ALA B C 1
ATOM 13810 O O . ALA B 2 157 ? 139.284 147.780 122.311 1.00 58.76 157 ALA B O 1
ATOM 13817 N N . ASN B 2 158 ? 139.183 146.154 123.861 1.00 64.97 158 ASN B N 1
ATOM 13818 C CA . ASN B 2 158 ? 140.425 146.527 124.522 1.00 61.80 158 ASN B CA 1
ATOM 13819 C C . ASN B 2 158 ? 141.632 145.767 123.990 1.00 67.28 158 ASN B C 1
ATOM 13820 O O . ASN B 2 158 ? 142.727 145.909 124.543 1.00 73.43 158 ASN B O 1
ATOM 13831 N N . GLU B 2 159 ? 141.462 144.961 122.941 1.00 69.38 159 GLU B N 1
ATOM 13832 C CA . GLU B 2 159 ? 142.600 144.235 122.388 1.00 69.02 159 GLU B CA 1
ATOM 13833 C C . GLU B 2 159 ? 143.705 145.186 121.954 1.00 70.92 159 GLU B C 1
ATOM 13834 O O . GLU B 2 159 ? 144.886 144.821 121.982 1.00 70.06 159 GLU B O 1
ATOM 13846 N N . SER B 2 160 ? 143.346 146.407 121.553 1.00 67.54 160 SER B N 1
ATOM 13847 C CA . SER B 2 160 ? 144.350 147.366 121.109 1.00 61.21 160 SER B CA 1
ATOM 13848 C C . SER B 2 160 ? 145.329 147.710 122.222 1.00 65.46 160 SER B C 1
ATOM 13849 O O . SER B 2 160 ? 146.490 148.032 121.948 1.00 68.96 160 SER B O 1
ATOM 13857 N N . GLY B 2 161 ? 144.885 147.647 123.476 1.00 65.36 161 GLY B N 1
ATOM 13858 C CA . GLY B 2 161 ? 145.721 147.971 124.609 1.00 64.54 161 GLY B CA 1
ATOM 13859 C C . GLY B 2 161 ? 145.646 149.409 125.071 1.00 64.41 161 GLY B C 1
ATOM 13860 O O . GLY B 2 161 ? 146.196 149.729 126.132 1.00 63.60 161 GLY B O 1
ATOM 13864 N N . ARG B 2 162 ? 144.988 150.284 124.319 1.00 60.87 162 ARG B N 1
ATOM 13865 C CA . ARG B 2 162 ? 144.838 151.670 124.731 1.00 56.00 162 ARG B CA 1
ATOM 13866 C C . ARG B 2 162 ? 143.792 151.788 125.832 1.00 58.10 162 ARG B C 1
ATOM 13867 O O . ARG B 2 162 ? 142.801 151.055 125.859 1.00 61.32 162 ARG B O 1
ATOM 13888 N N . LEU B 2 163 ? 144.027 152.724 126.753 1.00 55.31 163 LEU B N 1
ATOM 13889 C CA . LEU B 2 163 ? 143.095 152.910 127.859 1.00 52.47 163 LEU B CA 1
ATOM 13890 C C . LEU B 2 163 ? 141.736 153.383 127.360 1.00 53.00 163 LEU B C 1
ATOM 13891 O O . LEU B 2 163 ? 140.695 152.939 127.858 1.00 59.65 163 LEU B O 1
ATOM 13907 N N . ILE B 2 164 ? 141.724 154.283 126.376 1.00 50.85 164 ILE B N 1
ATOM 13908 C CA . ILE B 2 164 ? 140.460 154.784 125.843 1.00 49.64 164 ILE B CA 1
ATOM 13909 C C . ILE B 2 164 ? 139.648 153.643 125.244 1.00 53.36 164 ILE B C 1
ATOM 13910 O O . ILE B 2 164 ? 138.413 153.625 125.328 1.00 63.03 164 ILE B O 1
ATOM 13926 N N . ASP B 2 165 ? 140.323 152.679 124.618 1.00 54.36 165 ASP B N 1
ATOM 13927 C CA . ASP B 2 165 ? 139.625 151.498 124.127 1.00 56.48 165 ASP B CA 1
ATOM 13928 C C . ASP B 2 165 ? 138.974 150.738 125.274 1.00 54.26 165 ASP B C 1
ATOM 13929 O O . ASP B 2 165 ? 137.840 150.261 125.152 1.00 55.85 165 ASP B O 1
ATOM 13938 N N . PHE B 2 166 ? 139.676 150.617 126.401 1.00 54.16 166 PHE B N 1
ATOM 13939 C CA . PHE B 2 166 ? 139.096 149.953 127.562 1.00 52.92 166 PHE B CA 1
ATOM 13940 C C . PHE B 2 166 ? 137.886 150.719 128.082 1.00 55.15 166 PHE B C 1
ATOM 13941 O O . PHE B 2 166 ? 136.910 150.116 128.538 1.00 62.49 166 PHE B O 1
ATOM 13958 N N . LEU B 2 167 ? 137.934 152.050 128.035 1.00 48.46 167 LEU B N 1
ATOM 13959 C CA . LEU B 2 167 ? 136.783 152.841 128.461 1.00 47.93 167 LEU B CA 1
ATOM 13960 C C . LEU B 2 167 ? 135.595 152.626 127.529 1.00 55.86 167 LEU B C 1
ATOM 13961 O O . LEU B 2 167 ? 134.449 152.514 127.984 1.00 64.38 167 LEU B O 1
ATOM 13977 N N . LYS B 2 168 ? 135.848 152.572 126.221 1.00 59.01 168 LYS B N 1
ATOM 13978 C CA . LYS B 2 168 ? 134.785 152.234 125.280 1.00 56.44 168 LYS B CA 1
ATOM 13979 C C . LYS B 2 168 ? 134.202 150.866 125.598 1.00 58.46 168 LYS B C 1
ATOM 13980 O O . LYS B 2 168 ? 132.983 150.664 125.534 1.00 57.25 168 LYS B O 1
ATOM 13999 N N . ASP B 2 169 ? 135.066 149.911 125.937 1.00 58.19 169 ASP B N 1
ATOM 14000 C CA . ASP B 2 169 ? 134.602 148.579 126.301 1.00 52.31 169 ASP B CA 1
ATOM 14001 C C . ASP B 2 169 ? 133.735 148.623 127.552 1.00 52.00 169 ASP B C 1
ATOM 14002 O O . ASP B 2 169 ? 132.726 147.918 127.644 1.00 61.42 169 ASP B O 1
ATOM 14011 N N . VAL B 2 170 ? 134.124 149.437 128.533 1.00 44.46 170 VAL B N 1
ATOM 14012 C CA . VAL B 2 170 ? 133.338 149.566 129.757 1.00 46.68 170 VAL B CA 1
ATOM 14013 C C . VAL B 2 170 ? 131.960 150.129 129.442 1.00 52.51 170 VAL B C 1
ATOM 14014 O O . VAL B 2 170 ? 130.943 149.663 129.972 1.00 56.06 170 VAL B O 1
ATOM 14027 N N . MET B 2 171 ? 131.904 151.147 128.583 1.00 49.64 171 MET B N 1
ATOM 14028 C CA . MET B 2 171 ? 130.613 151.708 128.189 1.00 47.55 171 MET B CA 1
ATOM 14029 C C . MET B 2 171 ? 129.756 150.664 127.483 1.00 55.65 171 MET B C 1
ATOM 14030 O O . MET B 2 171 ? 128.560 150.522 127.772 1.00 63.41 171 MET B O 1
ATOM 14044 N N . ASP B 2 172 ? 130.355 149.913 126.558 1.00 60.53 172 ASP B N 1
ATOM 14045 C CA . ASP B 2 172 ? 129.599 148.880 125.859 1.00 58.89 172 ASP B CA 1
ATOM 14046 C C . ASP B 2 172 ? 129.067 147.841 126.836 1.00 56.61 172 ASP B C 1
ATOM 14047 O O . ASP B 2 172 ? 127.913 147.413 126.731 1.00 58.97 172 ASP B O 1
ATOM 14056 N N . SER B 2 173 ? 129.894 147.429 127.797 1.00 53.80 173 SER B N 1
ATOM 14057 C CA . SER B 2 173 ? 129.445 146.470 128.799 1.00 57.78 173 SER B CA 1
ATOM 14058 C C . SER B 2 173 ? 128.281 147.026 129.603 1.00 58.51 173 SER B C 1
ATOM 14059 O O . SER B 2 173 ? 127.310 146.313 129.880 1.00 63.10 173 SER B O 1
ATOM 14067 N N . MET B 2 174 ? 128.360 148.298 129.995 1.00 51.06 174 MET B N 1
ATOM 14068 C CA . MET B 2 174 ? 127.235 148.904 130.699 1.00 54.53 174 MET B CA 1
ATOM 14069 C C . MET B 2 174 ? 125.993 148.933 129.822 1.00 57.22 174 MET B C 1
ATOM 14070 O O . MET B 2 174 ? 124.870 148.919 130.336 1.00 53.87 174 MET B O 1
ATOM 14084 N N . ASP B 2 175 ? 126.170 148.963 128.502 1.00 66.84 175 ASP B N 1
ATOM 14085 C CA . ASP B 2 175 ? 125.035 148.891 127.591 1.00 63.60 175 ASP B CA 1
ATOM 14086 C C . ASP B 2 175 ? 124.503 147.475 127.411 1.00 61.95 175 ASP B C 1
ATOM 14087 O O . ASP B 2 175 ? 123.427 147.308 126.827 1.00 58.35 175 ASP B O 1
ATOM 14096 N N . LYS B 2 176 ? 125.216 146.460 127.891 1.00 67.22 176 LYS B N 1
ATOM 14097 C CA . LYS B 2 176 ? 124.781 145.083 127.697 1.00 65.69 176 LYS B CA 1
ATOM 14098 C C . LYS B 2 176 ? 123.511 144.801 128.488 1.00 65.53 176 LYS B C 1
ATOM 14099 O O . LYS B 2 176 ? 123.315 145.320 129.590 1.00 68.15 176 LYS B O 1
ATOM 14118 N N . GLU B 2 177 ? 122.642 143.971 127.912 1.00 71.59 177 GLU B N 1
ATOM 14119 C CA . GLU B 2 177 ? 121.412 143.577 128.586 1.00 74.40 177 GLU B CA 1
ATOM 14120 C C . GLU B 2 177 ? 121.646 142.545 129.682 1.00 71.61 177 GLU B C 1
ATOM 14121 O O . GLU B 2 177 ? 120.867 142.494 130.640 1.00 68.37 177 GLU B O 1
ATOM 14133 N N . GLU B 2 178 ? 122.695 141.733 129.570 1.00 72.30 178 GLU B N 1
ATOM 14134 C CA . GLU B 2 178 ? 122.961 140.689 130.548 1.00 69.42 178 GLU B CA 1
ATOM 14135 C C . GLU B 2 178 ? 124.460 140.436 130.601 1.00 71.14 178 GLU B C 1
ATOM 14136 O O . GLU B 2 178 ? 125.153 140.573 129.591 1.00 73.13 178 GLU B O 1
ATOM 14148 N N . MET B 2 179 ? 124.948 140.064 131.782 1.00 70.45 179 MET B N 1
ATOM 14149 C CA . MET B 2 179 ? 126.365 139.834 132.017 1.00 67.09 179 MET B CA 1
ATOM 14150 C C . MET B 2 179 ? 126.571 138.430 132.568 1.00 71.79 179 MET B C 1
ATOM 14151 O O . MET B 2 179 ? 125.711 137.892 133.268 1.00 75.64 179 MET B O 1
ATOM 14165 N N . GLU B 2 180 ? 127.721 137.842 132.250 1.00 76.25 180 GLU B N 1
ATOM 14166 C CA . GLU B 2 180 ? 128.066 136.491 132.671 1.00 71.41 180 GLU B CA 1
ATOM 14167 C C . GLU B 2 180 ? 129.334 136.538 133.511 1.00 73.44 180 GLU B C 1
ATOM 14168 O O . GLU B 2 180 ? 130.335 137.127 133.092 1.00 79.18 180 GLU B O 1
ATOM 14180 N N . ILE B 2 181 ? 129.293 135.910 134.688 1.00 69.45 181 ILE B N 1
ATOM 14181 C CA . ILE B 2 181 ? 130.412 135.901 135.618 1.00 67.29 181 ILE B CA 1
ATOM 14182 C C . ILE B 2 181 ? 130.707 134.461 136.008 1.00 71.13 181 ILE B C 1
ATOM 14183 O O . ILE B 2 181 ? 129.856 133.576 135.899 1.00 77.62 181 ILE B O 1
ATOM 14199 N N . THR B 2 182 ? 131.930 134.236 136.476 1.00 90.62 182 THR B N 1
ATOM 14200 C CA . THR B 2 182 ? 132.371 132.929 136.944 1.00 95.89 182 THR B CA 1
ATOM 14201 C C . THR B 2 182 ? 132.651 132.999 138.439 1.00 94.28 182 THR B C 1
ATOM 14202 O O . THR B 2 182 ? 133.393 133.874 138.896 1.00 90.82 182 THR B O 1
ATOM 14213 N N . THR B 2 183 ? 132.058 132.076 139.193 1.00 112.24 183 THR B N 1
ATOM 14214 C CA . THR B 2 183 ? 132.196 132.024 140.642 1.00 114.22 183 THR B CA 1
ATOM 14215 C C . THR B 2 183 ? 132.749 130.668 141.056 1.00 117.09 183 THR B C 1
ATOM 14216 O O . THR B 2 183 ? 132.376 129.636 140.492 1.00 117.83 183 THR B O 1
ATOM 14227 N N . HIS B 2 184 ? 133.641 130.672 142.043 1.00 119.42 184 HIS B N 1
ATOM 14228 C CA . HIS B 2 184 ? 134.265 129.456 142.549 1.00 117.95 184 HIS B CA 1
ATOM 14229 C C . HIS B 2 184 ? 133.651 129.080 143.890 1.00 116.60 184 HIS B C 1
ATOM 14230 O O . HIS B 2 184 ? 133.633 129.891 144.821 1.00 116.14 184 HIS B O 1
ATOM 14244 N N . PHE B 2 185 ? 133.148 127.851 143.976 1.00 126.65 185 PHE B N 1
ATOM 14245 C CA . PHE B 2 185 ? 132.580 127.301 145.198 1.00 128.04 185 PHE B CA 1
ATOM 14246 C C . PHE B 2 185 ? 133.280 125.986 145.502 1.00 128.82 185 PHE B C 1
ATOM 14247 O O . PHE B 2 185 ? 133.527 125.186 144.596 1.00 128.78 185 PHE B O 1
ATOM 14264 N N . GLN B 2 186 ? 133.604 125.765 146.773 1.00 134.02 186 GLN B N 1
ATOM 14265 C CA . GLN B 2 186 ? 134.312 124.565 147.200 1.00 134.22 186 GLN B CA 1
ATOM 14266 C C . GLN B 2 186 ? 133.420 123.776 148.147 1.00 132.98 186 GLN B C 1
ATOM 14267 O O . GLN B 2 186 ? 132.955 124.313 149.158 1.00 131.90 186 GLN B O 1
ATOM 14281 N N . ARG B 2 187 ? 133.189 122.509 147.820 1.00 147.17 187 ARG B N 1
ATOM 14282 C CA . ARG B 2 187 ? 132.367 121.636 148.648 1.00 146.89 187 ARG B CA 1
ATOM 14283 C C . ARG B 2 187 ? 132.751 120.176 148.439 1.00 146.01 187 ARG B C 1
ATOM 14284 O O . ARG B 2 187 ? 133.432 119.577 149.271 1.00 144.59 187 ARG B O 1
ATOM 14305 N N . THR B 2 204 ? 137.688 120.147 146.996 1.00 159.40 204 THR B N 1
ATOM 14306 C CA . THR B 2 204 ? 136.825 120.219 145.824 1.00 160.48 204 THR B CA 1
ATOM 14307 C C . THR B 2 204 ? 136.718 121.652 145.318 1.00 159.03 204 THR B C 1
ATOM 14308 O O . THR B 2 204 ? 136.366 122.559 146.073 1.00 158.35 204 THR B O 1
ATOM 14318 N N . ILE B 2 205 ? 137.023 121.851 144.039 1.00 138.58 205 ILE B N 1
ATOM 14319 C CA . ILE B 2 205 ? 136.924 123.155 143.393 1.00 136.19 205 ILE B CA 1
ATOM 14320 C C . ILE B 2 205 ? 135.875 123.053 142.296 1.00 135.16 205 ILE B C 1
ATOM 14321 O O . ILE B 2 205 ? 136.007 122.237 141.376 1.00 134.89 205 ILE B O 1
ATOM 14337 N N . GLY B 2 206 ? 134.844 123.878 142.395 1.00 133.33 206 GLY B N 1
ATOM 14338 C CA . GLY B 2 206 ? 133.757 123.887 141.428 1.00 133.67 206 GLY B CA 1
ATOM 14339 C C . GLY B 2 206 ? 133.545 125.282 140.875 1.00 131.64 206 GLY B C 1
ATOM 14340 O O . GLY B 2 206 ? 133.675 126.270 141.600 1.00 131.72 206 GLY B O 1
ATOM 14344 N N . LYS B 2 207 ? 133.210 125.353 139.590 1.00 114.96 207 LYS B N 1
ATOM 14345 C CA . LYS B 2 207 ? 133.048 126.610 138.875 1.00 115.16 207 LYS B CA 1
ATOM 14346 C C . LYS B 2 207 ? 131.604 126.738 138.414 1.00 116.68 207 LYS B C 1
ATOM 14347 O O . LYS B 2 207 ? 131.034 125.784 137.874 1.00 117.13 207 LYS B O 1
ATOM 14366 N N . LYS B 2 208 ? 131.017 127.915 138.626 1.00 115.42 208 LYS B N 1
ATOM 14367 C CA . LYS B 2 208 ? 129.627 128.176 138.288 1.00 113.17 208 LYS B CA 1
ATOM 14368 C C . LYS B 2 208 ? 129.532 129.438 137.446 1.00 112.44 208 LYS B C 1
ATOM 14369 O O . LYS B 2 208 ? 130.337 130.363 137.593 1.00 114.27 208 LYS B O 1
ATOM 14388 N N . LYS B 2 209 ? 128.534 129.469 136.568 1.00 98.39 209 LYS B N 1
ATOM 14389 C CA . LYS B 2 209 ? 128.243 130.633 135.743 1.00 96.20 209 LYS B CA 1
ATOM 14390 C C . LYS B 2 209 ? 127.043 131.362 136.333 1.00 93.10 209 LYS B C 1
ATOM 14391 O O . LYS B 2 209 ? 125.978 130.763 136.518 1.00 93.35 209 LYS B O 1
ATOM 14410 N N . GLN B 2 210 ? 127.217 132.647 136.623 1.00 68.74 210 GLN B N 1
ATOM 14411 C CA . GLN B 2 210 ? 126.179 133.479 137.217 1.00 68.71 210 GLN B CA 1
ATOM 14412 C C . GLN B 2 210 ? 125.789 134.575 136.236 1.00 71.80 210 GLN B C 1
ATOM 14413 O O . GLN B 2 210 ? 126.656 135.275 135.704 1.00 80.29 210 GLN B O 1
ATOM 14427 N N . ARG B 2 211 ? 124.490 134.730 136.009 1.00 65.91 211 ARG B N 1
ATOM 14428 C CA . ARG B 2 211 ? 123.974 135.720 135.075 1.00 64.70 211 ARG B CA 1
ATOM 14429 C C . ARG B 2 211 ? 123.429 136.911 135.848 1.00 65.67 211 ARG B C 1
ATOM 14430 O O . ARG B 2 211 ? 122.593 136.749 136.741 1.00 72.09 211 ARG B O 1
ATOM 14451 N N . LEU B 2 212 ? 123.905 138.102 135.500 1.00 60.69 212 LEU B N 1
ATOM 14452 C CA . LEU B 2 212 ? 123.501 139.343 136.142 1.00 59.95 212 LEU B CA 1
ATOM 14453 C C . LEU B 2 212 ? 122.685 140.172 135.162 1.00 63.62 212 LEU B C 1
ATOM 14454 O O . LEU B 2 212 ? 123.136 140.439 134.042 1.00 65.27 212 LEU B O 1
ATOM 14470 N N . ASN B 2 213 ? 121.489 140.574 135.582 1.00 61.75 213 ASN B N 1
ATOM 14471 C CA . ASN B 2 213 ? 120.664 141.435 134.752 1.00 61.51 213 ASN B CA 1
ATOM 14472 C C . ASN B 2 213 ? 121.295 142.822 134.651 1.00 56.94 213 ASN B C 1
ATOM 14473 O O . ASN B 2 213 ? 122.323 143.117 135.265 1.00 58.16 213 ASN B O 1
ATOM 14484 N N . LYS B 2 214 ? 120.659 143.685 133.858 1.00 54.89 214 LYS B N 1
ATOM 14485 C CA . LYS B 2 214 ? 121.226 145.005 133.605 1.00 55.83 214 LYS B CA 1
ATOM 14486 C C . LYS B 2 214 ? 121.355 145.808 134.893 1.00 56.00 214 LYS B C 1
ATOM 14487 O O . LYS B 2 214 ? 122.400 146.411 135.158 1.00 53.35 214 LYS B O 1
ATOM 14506 N N . ARG B 2 215 ? 120.300 145.830 135.711 1.00 51.76 215 ARG B N 1
ATOM 14507 C CA . ARG B 2 215 ? 120.328 146.650 136.917 1.00 51.42 215 ARG B CA 1
ATOM 14508 C C . ARG B 2 215 ? 121.370 146.148 137.908 1.00 54.16 215 ARG B C 1
ATOM 14509 O O . ARG B 2 215 ? 122.076 146.947 138.534 1.00 56.13 215 ARG B O 1
ATOM 14530 N N . SER B 2 216 ? 121.475 144.830 138.076 1.00 55.35 216 SER B N 1
ATOM 14531 C CA . SER B 2 216 ? 122.430 144.287 139.035 1.00 56.33 216 SER B CA 1
ATOM 14532 C C . SER B 2 216 ? 123.858 144.644 138.643 1.00 58.73 216 SER B C 1
ATOM 14533 O O . SER B 2 216 ? 124.641 145.132 139.468 1.00 56.52 216 SER B O 1
ATOM 14541 N N . TYR B 2 217 ? 124.215 144.415 137.378 1.00 55.74 217 TYR B N 1
ATOM 14542 C CA . TYR B 2 217 ? 125.560 144.750 136.926 1.00 43.42 217 TYR B CA 1
ATOM 14543 C C . TYR B 2 217 ? 125.801 146.251 136.979 1.00 42.34 217 TYR B C 1
ATOM 14544 O O . TYR B 2 217 ? 126.908 146.694 137.298 1.00 44.61 217 TYR B O 1
ATOM 14562 N N . LEU B 2 218 ? 124.786 147.049 136.651 1.00 46.48 218 LEU B N 1
ATOM 14563 C CA . LEU B 2 218 ? 124.938 148.497 136.726 1.00 46.90 218 LEU B CA 1
ATOM 14564 C C . LEU B 2 218 ? 125.232 148.939 138.151 1.00 43.67 218 LEU B C 1
ATOM 14565 O O . LEU B 2 218 ? 126.084 149.804 138.379 1.00 52.70 218 LEU B O 1
ATOM 14581 N N . ILE B 2 219 ? 124.532 148.358 139.125 1.00 47.06 219 ILE B N 1
ATOM 14582 C CA . ILE B 2 219 ? 124.786 148.695 140.522 1.00 44.87 219 ILE B CA 1
ATOM 14583 C C . ILE B 2 219 ? 126.183 148.245 140.927 1.00 48.77 219 ILE B C 1
ATOM 14584 O O . ILE B 2 219 ? 126.891 148.950 141.655 1.00 54.37 219 ILE B O 1
ATOM 14600 N N . ARG B 2 220 ? 126.599 147.062 140.473 1.00 52.98 220 ARG B N 1
ATOM 14601 C CA . ARG B 2 220 ? 127.927 146.571 140.827 1.00 45.47 220 ARG B CA 1
ATOM 14602 C C . ARG B 2 220 ? 129.019 147.467 140.255 1.00 46.95 220 ARG B C 1
ATOM 14603 O O . ARG B 2 220 ? 130.020 147.744 140.926 1.00 51.12 220 ARG B O 1
ATOM 14624 N N . ALA B 2 221 ? 128.848 147.931 139.017 1.00 50.04 221 ALA B N 1
ATOM 14625 C CA . ALA B 2 221 ? 129.851 148.783 138.391 1.00 46.96 221 ALA B CA 1
ATOM 14626 C C . ALA B 2 221 ? 129.903 150.168 139.016 1.00 44.21 221 ALA B C 1
ATOM 14627 O O . ALA B 2 221 ? 130.907 150.868 138.855 1.00 52.98 221 ALA B O 1
ATOM 14634 N N . LEU B 2 222 ? 128.848 150.582 139.713 1.00 44.88 222 LEU B N 1
ATOM 14635 C CA . LEU B 2 222 ? 128.826 151.842 140.440 1.00 43.65 222 LEU B CA 1
ATOM 14636 C C . LEU B 2 222 ? 129.043 151.648 141.934 1.00 43.25 222 LEU B C 1
ATOM 14637 O O . LEU B 2 222 ? 128.854 152.592 142.706 1.00 44.50 222 LEU B O 1
ATOM 14653 N N . THR B 2 223 ? 129.430 150.449 142.357 1.00 43.73 223 THR B N 1
ATOM 14654 C CA . THR B 2 223 ? 129.572 150.127 143.768 1.00 45.02 223 THR B CA 1
ATOM 14655 C C . THR B 2 223 ? 130.974 150.472 144.253 1.00 47.31 223 THR B C 1
ATOM 14656 O O . THR B 2 223 ? 131.947 150.428 143.496 1.00 45.53 223 THR B O 1
ATOM 14667 N N . LEU B 2 224 ? 131.064 150.818 145.535 1.00 54.32 224 LEU B N 1
ATOM 14668 C CA . LEU B 2 224 ? 132.301 151.257 146.165 1.00 54.67 224 LEU B CA 1
ATOM 14669 C C . LEU B 2 224 ? 132.512 150.464 147.445 1.00 58.92 224 LEU B C 1
ATOM 14670 O O . LEU B 2 224 ? 131.597 150.361 148.268 1.00 66.63 224 LEU B O 1
ATOM 14686 N N . ASN B 2 225 ? 133.7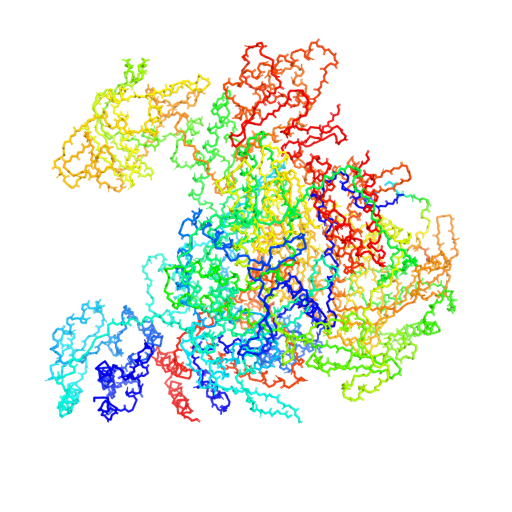09 149.911 147.618 1.00 49.23 225 ASN B N 1
ATOM 14687 C CA . ASN B 2 225 ? 133.995 149.118 148.804 1.00 44.67 225 ASN B CA 1
ATOM 14688 C C . ASN B 2 225 ? 134.468 150.032 149.924 1.00 52.38 225 ASN B C 1
ATOM 14689 O O . ASN B 2 225 ? 135.426 150.788 149.754 1.00 59.93 225 ASN B O 1
ATOM 14700 N N . THR B 2 226 ? 133.796 149.963 151.066 1.00 52.76 226 THR B N 1
ATOM 14701 C CA . THR B 2 226 ? 134.094 150.824 152.199 1.00 49.07 226 THR B CA 1
ATOM 14702 C C . THR B 2 226 ? 134.812 150.033 153.281 1.00 51.32 226 THR B C 1
ATOM 14703 O O . THR B 2 226 ? 134.490 148.868 153.534 1.00 53.84 226 THR B O 1
ATOM 14714 N N . MET B 2 227 ? 135.793 150.675 153.910 1.00 56.85 227 MET B N 1
ATOM 14715 C CA . MET B 2 227 ? 136.517 150.102 155.032 1.00 52.28 227 MET B CA 1
ATOM 14716 C C . MET B 2 227 ? 136.812 151.220 156.020 1.00 51.33 227 MET B C 1
ATOM 14717 O O . MET B 2 227 ? 136.403 152.367 155.828 1.00 55.59 227 MET B O 1
ATOM 14731 N N . THR B 2 228 ? 137.533 150.885 157.083 1.00 49.17 228 THR B N 1
ATOM 14732 C CA . THR B 2 228 ? 137.883 151.836 158.127 1.00 50.81 228 THR B CA 1
ATOM 14733 C C . THR B 2 228 ? 139.377 152.122 158.081 1.00 54.68 228 THR B C 1
ATOM 14734 O O . THR B 2 228 ? 140.189 151.206 157.921 1.00 66.62 228 THR B O 1
ATOM 14745 N N . LYS B 2 229 ? 139.733 153.397 158.210 1.00 54.41 229 LYS B N 1
ATOM 14746 C CA . LYS B 2 229 ? 141.128 153.805 158.137 1.00 54.64 229 LYS B CA 1
ATOM 14747 C C . LYS B 2 229 ? 141.805 153.596 159.484 1.00 56.61 229 LYS B C 1
ATOM 14748 O O . LYS B 2 229 ? 141.284 154.013 160.523 1.00 59.59 229 LYS B O 1
ATOM 14767 N N . ASP B 2 230 ? 142.970 152.958 159.462 1.00 58.77 230 ASP B N 1
ATOM 14768 C CA . ASP B 2 230 ? 143.736 152.667 160.663 1.00 58.32 230 ASP B CA 1
ATOM 14769 C C . ASP B 2 230 ? 145.099 153.340 160.579 1.00 51.77 230 ASP B C 1
ATOM 14770 O O . ASP B 2 230 ? 145.535 153.792 159.518 1.00 51.32 230 ASP B O 1
ATOM 14779 N N . ALA B 2 231 ? 145.777 153.395 161.725 1.00 36.67 231 ALA B N 1
ATOM 14780 C CA . ALA B 2 231 ? 147.099 154.009 161.826 1.00 43.45 231 ALA B CA 1
ATOM 14781 C C . ALA B 2 231 ? 147.055 155.496 161.491 1.00 45.96 231 ALA B C 1
ATOM 14782 O O . ALA B 2 231 ? 148.017 156.052 160.958 1.00 46.06 231 ALA B O 1
ATOM 14789 N N . GLU B 2 232 ? 145.941 156.149 161.803 1.00 43.38 232 GLU B N 1
ATOM 14790 C CA . GLU B 2 232 ? 145.782 157.581 161.597 1.00 44.45 232 GLU B CA 1
ATOM 14791 C C . GLU B 2 232 ? 146.122 158.310 162.888 1.00 43.39 232 GLU B C 1
ATOM 14792 O O . GLU B 2 232 ? 145.647 157.931 163.963 1.00 54.74 232 GLU B O 1
ATOM 14804 N N . ARG B 2 233 ? 146.936 159.353 162.780 1.00 40.99 233 ARG B N 1
ATOM 14805 C CA . ARG B 2 233 ? 147.419 160.090 163.936 1.00 40.35 233 ARG B CA 1
ATOM 14806 C C . ARG B 2 233 ? 146.599 161.355 164.153 1.00 41.13 233 ARG B C 1
ATOM 14807 O O . ARG B 2 233 ? 146.132 161.988 163.203 1.00 44.13 233 ARG B O 1
ATOM 14828 N N . GLY B 2 234 ? 146.428 161.716 165.422 1.00 46.28 234 GLY B N 1
ATOM 14829 C CA . GLY B 2 234 ? 145.788 162.963 165.780 1.00 42.09 234 GLY B CA 1
ATOM 14830 C C . GLY B 2 234 ? 144.278 162.942 165.808 1.00 42.19 234 GLY B C 1
ATOM 14831 O O . GLY B 2 234 ? 143.667 164.014 165.878 1.00 45.27 234 GLY B O 1
ATOM 14835 N N . LYS B 2 235 ? 143.652 161.768 165.761 1.00 47.18 235 LYS B N 1
ATOM 14836 C CA . LYS B 2 235 ? 142.200 161.661 165.769 1.00 47.23 235 LYS B CA 1
ATOM 14837 C C . LYS B 2 235 ? 141.752 160.690 166.850 1.00 54.11 235 LYS B C 1
ATOM 14838 O O . LYS B 2 235 ? 142.261 159.569 166.942 1.00 54.26 235 LYS B O 1
ATOM 14857 N N . LEU B 2 236 ? 140.790 161.129 167.664 1.00 53.62 236 LEU B N 1
ATOM 14858 C CA . LEU B 2 236 ? 140.246 160.275 168.713 1.00 52.76 236 LEU B CA 1
ATOM 14859 C C . LEU B 2 236 ? 139.333 159.197 168.144 1.00 46.20 236 LEU B C 1
ATOM 14860 O O . LEU B 2 236 ? 139.328 158.063 168.635 1.00 41.59 236 LEU B O 1
ATOM 14876 N N . LYS B 2 237 ? 138.558 159.529 167.115 1.00 49.13 237 LYS B N 1
ATOM 14877 C CA . LYS B 2 237 ? 137.574 158.627 166.538 1.00 46.94 237 LYS B CA 1
ATOM 14878 C C . LYS B 2 237 ? 138.018 158.188 165.150 1.00 45.74 237 LYS B C 1
ATOM 14879 O O . LYS B 2 237 ? 138.579 158.972 164.382 1.00 55.38 237 LYS B O 1
ATOM 14898 N N . ARG B 2 238 ? 137.758 156.925 164.833 1.00 39.04 238 ARG B N 1
ATOM 14899 C CA . ARG B 2 238 ? 138.089 156.403 163.519 1.00 42.83 238 ARG B CA 1
ATOM 14900 C C . ARG B 2 238 ? 137.098 156.921 162.482 1.00 46.42 238 ARG B C 1
ATOM 14901 O O . ARG B 2 238 ? 135.999 157.377 162.806 1.00 43.88 238 ARG B O 1
ATOM 14922 N N . ARG B 2 239 ? 137.505 156.852 161.217 1.00 51.16 239 ARG B N 1
ATOM 14923 C CA . ARG B 2 239 ? 136.654 157.254 160.109 1.00 48.38 239 ARG B CA 1
ATOM 14924 C C . ARG B 2 239 ? 136.781 156.228 158.994 1.00 46.18 239 ARG B C 1
ATOM 14925 O O . ARG B 2 239 ? 137.680 155.385 158.993 1.00 52.37 239 ARG B O 1
ATOM 14946 N N . ALA B 2 240 ? 135.862 156.306 158.039 1.00 45.12 240 ALA B N 1
ATOM 14947 C CA . ALA B 2 240 ? 135.771 155.342 156.956 1.00 46.10 240 ALA B CA 1
ATOM 14948 C C . ALA B 2 240 ? 136.335 155.925 155.669 1.00 44.37 240 ALA B C 1
ATOM 14949 O O . ALA B 2 240 ? 136.334 157.140 155.458 1.00 49.16 240 ALA B O 1
ATOM 14956 N N . ILE B 2 241 ? 136.823 155.032 154.812 1.00 48.80 241 ILE B N 1
ATOM 14957 C CA . ILE B 2 241 ? 137.327 155.378 153.493 1.00 50.21 241 ILE B CA 1
ATOM 14958 C C . ILE B 2 241 ? 136.708 154.417 152.489 1.00 48.76 241 ILE B C 1
ATOM 14959 O O . ILE B 2 241 ? 136.174 153.364 152.847 1.00 53.86 241 ILE B O 1
ATOM 14975 N N . ALA B 2 242 ? 136.775 154.797 151.217 1.00 41.50 242 ALA B N 1
ATOM 14976 C CA . ALA B 2 242 ? 136.157 154.033 150.146 1.00 45.78 242 ALA B CA 1
ATOM 14977 C C . ALA B 2 242 ? 137.140 153.840 149.004 1.00 43.34 242 ALA B C 1
ATOM 14978 O O . ALA B 2 242 ? 138.025 154.669 148.776 1.00 49.71 242 ALA B O 1
ATOM 14985 N N . THR B 2 243 ? 136.970 152.731 148.289 1.00 54.05 243 THR B N 1
ATOM 14986 C CA . THR B 2 243 ? 137.780 152.407 147.128 1.00 54.12 243 THR B CA 1
ATOM 14987 C C . THR B 2 243 ? 136.842 152.031 145.986 1.00 54.67 243 THR B C 1
ATOM 14988 O O . THR B 2 243 ? 135.914 151.224 146.188 1.00 66.75 243 THR B O 1
ATOM 14999 N N . PRO B 2 244 ? 137.026 152.584 144.791 1.00 44.60 244 PRO B N 1
ATOM 15000 C CA . PRO B 2 244 ? 136.122 152.284 143.682 1.00 52.55 244 PRO B CA 1
ATOM 15001 C C . PRO B 2 244 ? 136.574 151.066 142.883 1.00 50.24 244 PRO B C 1
ATOM 15002 O O . PRO B 2 244 ? 137.672 150.539 143.061 1.00 54.40 244 PRO B O 1
ATOM 15013 N N . GLY B 2 245 ? 135.691 150.631 141.984 1.00 44.86 245 GLY B N 1
ATOM 15014 C CA . GLY B 2 245 ? 135.966 149.494 141.134 1.00 48.94 245 GLY B CA 1
ATOM 15015 C C . GLY B 2 245 ? 136.797 149.871 139.923 1.00 51.46 245 GLY B C 1
ATOM 15016 O O . GLY B 2 245 ? 137.191 151.018 139.728 1.00 56.96 245 GLY B O 1
ATOM 15020 N N . MET B 2 246 ? 137.062 148.863 139.089 1.00 55.36 246 MET B N 1
ATOM 15021 C CA . MET B 2 246 ? 137.874 149.077 137.898 1.00 57.88 246 MET B CA 1
ATOM 15022 C C . MET B 2 246 ? 137.147 149.888 136.835 1.00 58.53 246 MET B C 1
ATOM 15023 O O . MET B 2 246 ? 137.802 150.467 135.963 1.00 60.89 246 MET B O 1
ATOM 15037 N N . GLN B 2 247 ? 135.816 149.944 136.883 1.00 53.03 247 GLN B N 1
ATOM 15038 C CA . GLN B 2 247 ? 135.069 150.624 135.830 1.00 52.90 247 GLN B CA 1
ATOM 15039 C C . GLN B 2 247 ? 135.368 152.118 135.799 1.00 57.50 247 GLN B C 1
ATOM 15040 O O . GLN B 2 247 ? 135.537 152.698 134.721 1.00 61.87 247 GLN B O 1
ATOM 15054 N N . ILE B 2 248 ? 135.441 152.761 136.966 1.00 51.27 248 ILE B N 1
ATOM 15055 C CA . ILE B 2 248 ? 135.583 154.213 137.034 1.00 47.29 248 ILE B CA 1
ATOM 15056 C C . ILE B 2 248 ? 137.031 154.667 137.144 1.00 50.88 248 ILE B C 1
ATOM 15057 O O . ILE B 2 248 ? 137.306 155.868 136.968 1.00 62.54 248 ILE B O 1
ATOM 15073 N N . ARG B 2 249 ? 137.963 153.757 137.431 1.00 52.26 249 ARG B N 1
ATOM 15074 C CA . ARG B 2 249 ? 139.353 154.156 137.620 1.00 54.94 249 ARG B CA 1
ATOM 15075 C C . ARG B 2 249 ? 139.934 154.749 136.344 1.00 61.72 249 ARG B C 1
ATOM 15076 O O . ARG B 2 249 ? 140.703 155.715 136.395 1.00 60.50 249 ARG B O 1
ATOM 15097 N N . GLY B 2 250 ? 139.584 154.181 135.189 1.00 59.60 250 GLY B N 1
ATOM 15098 C CA . GLY B 2 250 ? 140.110 154.698 133.937 1.00 54.97 250 GLY B CA 1
ATOM 15099 C C . GLY B 2 250 ? 139.715 156.141 133.686 1.00 54.34 250 GLY B C 1
ATOM 15100 O O . GLY B 2 250 ? 140.548 156.966 133.308 1.00 58.37 250 GLY B O 1
ATOM 15104 N N . PHE B 2 251 ? 138.436 156.463 133.887 1.00 46.77 251 PHE B N 1
ATOM 15105 C CA . PHE B 2 251 ? 137.986 157.840 133.713 1.00 47.07 251 PHE B CA 1
ATOM 15106 C C . PHE B 2 251 ? 138.613 158.758 134.756 1.00 49.62 251 PHE B C 1
ATOM 15107 O O . PHE B 2 251 ? 139.018 159.890 134.442 1.00 56.21 251 PHE B O 1
ATOM 15124 N N . VAL B 2 252 ? 138.702 158.288 136.003 1.00 41.33 252 VAL B N 1
ATOM 15125 C CA . VAL B 2 252 ? 139.299 159.108 137.048 1.00 47.55 252 VAL B CA 1
ATOM 15126 C C . VAL B 2 252 ? 140.747 159.417 136.716 1.00 56.02 252 VAL B C 1
ATOM 15127 O O . VAL B 2 252 ? 141.252 160.490 137.058 1.00 58.64 252 VAL B O 1
ATOM 15140 N N . TYR B 2 253 ? 141.444 158.490 136.061 1.00 53.61 253 TYR B N 1
ATOM 15141 C CA . TYR B 2 253 ? 142.837 158.736 135.711 1.00 48.72 253 TYR B CA 1
ATOM 15142 C C . TYR B 2 253 ? 142.966 159.951 134.800 1.00 51.05 253 TYR B C 1
ATOM 15143 O O . TYR B 2 253 ? 143.798 160.834 135.038 1.00 55.90 253 TYR B O 1
ATOM 15161 N N . PHE B 2 254 ? 142.149 160.014 133.748 1.00 48.76 254 PHE B N 1
ATOM 15162 C CA . PHE B 2 254 ? 142.208 161.156 132.842 1.00 44.30 254 PHE B CA 1
ATOM 15163 C C . PHE B 2 254 ? 141.782 162.438 133.543 1.00 46.45 254 PHE B C 1
ATOM 15164 O O . PHE B 2 254 ? 142.374 163.503 133.316 1.00 50.77 254 PHE B O 1
ATOM 15181 N N . VAL B 2 255 ? 140.754 162.366 134.390 1.00 41.12 255 VAL B N 1
ATOM 15182 C CA . VAL B 2 255 ? 140.340 163.570 135.107 1.00 44.44 255 VAL B CA 1
ATOM 15183 C C . VAL B 2 255 ? 141.479 164.081 135.980 1.00 49.37 255 VAL B C 1
ATOM 15184 O O . VAL B 2 255 ? 141.753 165.287 136.031 1.00 55.95 255 VAL B O 1
ATOM 15197 N N . GLU B 2 256 ? 142.163 163.172 136.678 1.00 54.37 256 GLU B N 1
ATOM 15198 C CA . GLU B 2 256 ? 143.285 163.567 137.521 1.00 54.48 256 GLU B CA 1
ATOM 15199 C C . GLU B 2 256 ? 144.423 164.136 136.689 1.00 52.49 256 GLU B C 1
ATOM 15200 O O . GLU B 2 256 ? 145.085 165.088 137.109 1.00 52.68 256 GLU B O 1
ATOM 15212 N N . ALA B 2 257 ? 144.683 163.556 135.517 1.00 44.49 257 ALA B N 1
ATOM 15213 C CA . ALA B 2 257 ? 145.732 164.092 134.656 1.00 41.10 257 ALA B CA 1
ATOM 15214 C C . ALA B 2 257 ? 145.420 165.525 134.244 1.00 45.84 257 ALA B C 1
ATOM 15215 O O . ALA B 2 257 ? 146.295 166.399 134.292 1.00 47.94 257 ALA B O 1
ATOM 15222 N N . LEU B 2 258 ? 144.174 165.787 133.845 1.00 46.96 258 LEU B N 1
ATOM 15223 C CA . LEU B 2 258 ? 143.796 167.148 133.474 1.00 44.49 258 LEU B CA 1
ATOM 15224 C C . LEU B 2 258 ? 143.919 168.097 134.660 1.00 43.28 258 LEU B C 1
ATOM 15225 O O . LEU B 2 258 ? 144.425 169.218 134.523 1.00 47.71 258 LEU B O 1
ATOM 15241 N N . ALA B 2 259 ? 143.457 167.667 135.836 1.00 45.50 259 ALA B N 1
ATOM 15242 C CA . ALA B 2 259 ? 143.542 168.524 137.013 1.00 43.19 259 ALA B CA 1
ATOM 15243 C C . ALA B 2 259 ? 144.991 168.815 137.376 1.00 55.98 259 ALA B C 1
ATOM 15244 O O . ALA B 2 259 ? 145.323 169.930 137.789 1.00 55.32 259 ALA B O 1
ATOM 15251 N N . ARG B 2 260 ? 145.869 167.819 137.244 1.00 61.78 260 ARG B N 1
ATOM 15252 C CA . ARG B 2 260 ? 147.284 168.026 137.530 1.00 55.25 260 ARG B CA 1
ATOM 15253 C C . ARG B 2 260 ? 147.909 168.989 136.534 1.00 57.31 260 ARG B C 1
ATOM 15254 O O . ARG B 2 260 ? 148.722 169.842 136.908 1.00 57.63 260 ARG B O 1
ATOM 15275 N N . SER B 2 261 ? 147.555 168.860 135.255 1.00 52.69 261 SER B N 1
ATOM 15276 C CA . SER B 2 261 ? 148.061 169.800 134.263 1.00 46.48 261 SER B CA 1
ATOM 15277 C C . SER B 2 261 ? 147.613 171.218 134.585 1.00 49.14 261 SER B C 1
ATOM 15278 O O . SER B 2 261 ? 148.383 172.172 134.430 1.00 53.01 261 SER B O 1
ATOM 15286 N N . ILE B 2 262 ? 146.366 171.380 135.031 1.00 46.64 262 ILE B N 1
ATOM 15287 C CA . ILE B 2 262 ? 145.894 172.707 135.418 1.00 44.14 262 ILE B CA 1
ATOM 15288 C C . ILE B 2 262 ? 146.649 173.209 136.643 1.00 43.52 262 ILE B C 1
ATOM 15289 O O . ILE B 2 262 ? 147.064 174.372 136.700 1.00 44.70 262 ILE B O 1
ATOM 15305 N N . CYS B 2 263 ? 146.832 172.347 137.644 1.00 45.77 263 CYS B N 1
ATOM 15306 C CA . CYS B 2 263 ? 147.435 172.775 138.901 1.00 49.45 263 CYS B CA 1
ATOM 15307 C C . CYS B 2 263 ? 148.900 173.148 138.732 1.00 56.76 263 CYS B C 1
ATOM 15308 O O . CYS B 2 263 ? 149.381 174.069 139.402 1.00 57.98 263 CYS B O 1
ATOM 15316 N N . GLU B 2 264 ? 149.625 172.448 137.859 1.00 65.94 264 GLU B N 1
ATOM 15317 C CA . GLU B 2 264 ? 151.046 172.738 137.699 1.00 62.40 264 GLU B CA 1
ATOM 15318 C C . GLU B 2 264 ? 151.274 174.173 137.242 1.00 62.32 264 GLU B C 1
ATOM 15319 O O . GLU B 2 264 ? 152.346 174.738 137.488 1.00 66.61 264 GLU B O 1
ATOM 15331 N N . LYS B 2 265 ? 150.288 174.779 136.585 1.00 50.66 265 LYS B N 1
ATOM 15332 C CA . LYS B 2 265 ? 150.401 176.145 136.092 1.00 50.24 265 LYS B CA 1
ATOM 15333 C C . LYS B 2 265 ? 149.854 177.183 137.063 1.00 50.91 265 LYS B C 1
ATOM 15334 O O . LYS B 2 265 ? 149.925 178.379 136.766 1.00 58.67 265 LYS B O 1
ATOM 15353 N N . LEU B 2 266 ? 149.316 176.768 138.205 1.00 49.64 266 LEU B N 1
ATOM 15354 C CA . LEU B 2 266 ? 148.758 177.682 139.193 1.00 49.46 266 LEU B CA 1
ATOM 15355 C C . LEU B 2 266 ? 149.755 177.833 140.332 1.00 52.31 266 LEU B C 1
ATOM 15356 O O . LEU B 2 266 ? 150.174 176.837 140.930 1.00 52.88 266 LEU B O 1
ATOM 15372 N N . GLU B 2 267 ? 150.134 179.077 140.626 1.00 61.11 267 GLU B N 1
ATOM 15373 C CA . GLU B 2 267 ? 151.103 179.314 141.689 1.00 64.91 267 GLU B CA 1
ATOM 15374 C C . GLU B 2 267 ? 150.493 179.065 143.061 1.00 64.63 267 GLU B C 1
ATOM 15375 O O . GLU B 2 267 ? 151.194 178.635 143.983 1.00 65.06 267 GLU B O 1
ATOM 15387 N N . GLN B 2 268 ? 149.197 179.330 143.218 1.00 49.43 268 GLN B N 1
ATOM 15388 C CA . GLN B 2 268 ? 148.546 179.189 144.513 1.00 49.42 268 GLN B CA 1
ATOM 15389 C C . GLN B 2 268 ? 148.197 177.747 144.852 1.00 46.29 268 GLN B C 1
ATOM 15390 O O . GLN B 2 268 ? 147.816 177.475 145.995 1.00 46.76 268 GLN B O 1
ATOM 15404 N N . SER B 2 269 ? 148.320 176.824 143.905 1.00 48.37 269 SER B N 1
ATOM 15405 C CA . SER B 2 269 ? 148.005 175.424 144.147 1.00 48.66 269 SER B CA 1
ATOM 15406 C C . SER B 2 269 ? 149.194 174.739 144.805 1.00 49.14 269 SER B C 1
ATOM 15407 O O . SER B 2 269 ? 150.323 174.833 144.314 1.00 52.20 269 SER B O 1
ATOM 15415 N N . GLY B 2 270 ? 148.936 174.049 145.911 1.00 52.99 270 GLY B N 1
ATOM 15416 C CA . GLY B 2 270 ? 149.970 173.342 146.635 1.00 54.49 270 GLY B CA 1
ATOM 15417 C C . GLY B 2 270 ? 150.304 171.969 146.106 1.00 57.65 270 GLY B C 1
ATOM 15418 O O . GLY B 2 270 ? 151.160 171.290 146.677 1.00 64.60 270 GLY B O 1
ATOM 15422 N N . LEU B 2 271 ? 149.660 171.537 145.033 1.00 55.45 271 LEU B N 1
ATOM 15423 C CA . LEU B 2 271 ? 149.882 170.234 144.429 1.00 56.14 271 LEU B CA 1
ATOM 15424 C C . LEU B 2 271 ? 150.192 170.411 142.953 1.00 59.97 271 LEU B C 1
ATOM 15425 O O . LEU B 2 271 ? 149.792 171.407 142.342 1.00 61.38 271 LEU B O 1
ATOM 15441 N N . PRO B 2 272 ? 150.915 169.461 142.346 1.00 53.82 272 PRO B N 1
ATOM 15442 C CA . PRO B 2 272 ? 151.431 168.212 142.916 1.00 55.11 272 PRO B CA 1
ATOM 15443 C C . PRO B 2 272 ? 152.734 168.427 143.674 1.00 59.47 272 PRO B C 1
ATOM 15444 O O . PRO B 2 272 ? 153.451 167.482 143.992 1.00 52.11 272 PRO B O 1
ATOM 15455 N N . VAL B 2 273 ? 153.055 169.687 143.969 1.00 62.34 273 VAL B N 1
ATOM 15456 C CA . VAL B 2 273 ? 154.234 169.993 144.763 1.00 54.44 273 VAL B CA 1
ATOM 15457 C C . VAL B 2 273 ? 154.158 169.270 146.103 1.00 53.40 273 VAL B C 1
ATOM 15458 O O . VAL B 2 273 ? 153.076 169.067 146.668 1.00 59.71 273 VAL B O 1
ATOM 15471 N N . GLY B 2 274 ? 155.320 168.875 146.617 1.00 40.65 274 GLY B N 1
ATOM 15472 C CA . GLY B 2 274 ? 155.377 168.215 147.905 1.00 47.69 274 GLY B CA 1
ATOM 15473 C C . GLY B 2 274 ? 156.706 168.380 148.610 1.00 50.76 274 GLY B C 1
ATOM 15474 O O . GLY B 2 274 ? 157.763 168.136 148.022 1.00 50.99 274 GLY B O 1
ATOM 15478 N N . GLY B 2 275 ? 156.664 168.796 149.873 1.00 46.87 275 GLY B N 1
ATOM 15479 C CA . GLY B 2 275 ? 157.863 168.872 150.682 1.00 45.53 275 GLY B CA 1
ATOM 15480 C C . GLY B 2 275 ? 158.464 170.258 150.762 1.00 46.55 275 GLY B C 1
ATOM 15481 O O . GLY B 2 275 ? 157.851 171.181 151.305 1.00 44.64 275 GLY B O 1
ATOM 15485 N N . ASN B 2 276 ? 159.677 170.412 150.227 1.00 51.33 276 ASN B N 1
ATOM 15486 C CA . ASN B 2 276 ? 160.379 171.685 150.339 1.00 50.05 276 ASN B CA 1
ATOM 15487 C C . ASN B 2 276 ? 159.794 172.745 149.416 1.00 56.33 276 ASN B C 1
ATOM 15488 O O . ASN B 2 276 ? 159.741 173.922 149.789 1.00 60.26 276 ASN B O 1
ATOM 15499 N N . GLU B 2 277 ? 159.363 172.362 148.213 1.00 63.77 277 GLU B N 1
ATOM 15500 C CA . GLU B 2 277 ? 158.815 173.353 147.293 1.00 57.44 277 GLU B CA 1
ATOM 15501 C C . GLU B 2 277 ? 157.534 173.969 147.835 1.00 53.99 277 GLU B C 1
ATOM 15502 O O . GLU B 2 277 ? 157.262 175.148 147.588 1.00 53.58 277 GLU B O 1
ATOM 15514 N N . LYS B 2 278 ? 156.737 173.197 148.574 1.00 51.60 278 LYS B N 1
ATOM 15515 C CA . LYS B 2 278 ? 155.551 173.763 149.206 1.00 46.65 278 LYS B CA 1
ATOM 15516 C C . LYS B 2 278 ? 155.935 174.836 150.217 1.00 39.27 278 LYS B C 1
ATOM 15517 O O . LYS B 2 278 ? 155.314 175.906 150.269 1.00 44.30 278 LYS B O 1
ATOM 15536 N N . LYS B 2 279 ? 156.964 174.572 151.024 1.00 33.26 279 LYS B N 1
ATOM 15537 C CA . LYS B 2 279 ? 157.438 175.577 151.968 1.00 38.86 279 LYS B CA 1
ATOM 15538 C C . LYS B 2 279 ? 157.975 176.800 151.240 1.00 45.26 279 LYS B C 1
ATOM 15539 O O . LYS B 2 279 ? 157.774 177.935 151.684 1.00 51.42 279 LYS B O 1
ATOM 15558 N N . ALA B 2 280 ? 158.677 176.589 150.126 1.00 43.53 280 ALA B N 1
ATOM 15559 C CA . ALA B 2 280 ? 159.174 177.718 149.349 1.00 47.26 280 ALA B CA 1
ATOM 15560 C C . ALA B 2 280 ? 158.025 178.574 148.834 1.00 53.86 280 ALA B C 1
ATOM 15561 O O . ALA B 2 280 ? 158.082 179.807 148.898 1.00 55.38 280 ALA B O 1
ATOM 15568 N N . LYS B 2 281 ? 156.971 177.936 148.323 1.00 56.02 281 LYS B N 1
ATOM 15569 C CA . LYS B 2 281 ? 155.812 178.686 147.847 1.00 48.71 281 LYS B CA 1
ATOM 15570 C C . LYS B 2 281 ? 155.158 179.461 148.982 1.00 49.19 281 LYS B C 1
ATOM 15571 O O . LYS B 2 281 ? 154.781 180.627 148.813 1.00 60.56 281 LYS B O 1
ATOM 15590 N N . LEU B 2 282 ? 155.008 178.827 150.146 1.00 40.36 282 LEU B N 1
ATOM 15591 C CA . LEU B 2 282 ? 154.395 179.512 151.279 1.00 40.35 282 LEU B CA 1
ATOM 15592 C C . LEU B 2 282 ? 155.227 180.713 151.710 1.00 45.27 282 LEU B C 1
ATOM 15593 O O . LEU B 2 282 ? 154.684 181.790 151.983 1.00 52.14 282 LEU B O 1
ATOM 15609 N N . ALA B 2 283 ? 156.549 180.547 151.776 1.00 45.26 283 ALA B N 1
ATOM 15610 C CA . ALA B 2 283 ? 157.416 181.656 152.151 1.00 48.58 283 ALA B CA 1
ATOM 15611 C C . ALA B 2 283 ? 157.337 182.780 151.130 1.00 49.76 283 ALA B C 1
ATOM 15612 O O . ALA B 2 283 ? 157.306 183.962 151.494 1.00 53.21 283 ALA B O 1
ATOM 15619 N N . ASN B 2 284 ? 157.313 182.431 149.843 1.00 53.52 284 ASN B N 1
ATOM 15620 C CA . ASN B 2 284 ? 157.209 183.449 148.806 1.00 53.70 284 ASN B CA 1
ATOM 15621 C C . ASN B 2 284 ? 155.912 184.232 148.942 1.00 53.95 284 ASN B C 1
ATOM 15622 O O . ASN B 2 284 ? 155.910 185.465 148.859 1.00 59.63 284 ASN B O 1
ATOM 15633 N N . VAL B 2 285 ? 154.798 183.533 149.163 1.00 50.64 285 VAL B N 1
ATOM 15634 C CA . VAL B 2 285 ? 153.518 184.217 149.322 1.00 47.50 285 VAL B CA 1
ATOM 15635 C C . VAL B 2 285 ? 153.549 185.122 150.546 1.00 50.13 285 VAL B C 1
ATOM 15636 O O . VAL B 2 285 ? 153.069 186.262 150.506 1.00 60.21 285 VAL B O 1
ATOM 15649 N N . VAL B 2 286 ? 154.106 184.631 151.653 1.00 47.86 286 VAL B N 1
ATOM 15650 C CA . VAL B 2 286 ? 154.134 185.424 152.879 1.00 44.43 286 VAL B CA 1
ATOM 15651 C C . VAL B 2 286 ? 154.943 186.696 152.666 1.00 49.68 286 VAL B C 1
ATOM 15652 O O . VAL B 2 286 ? 154.526 187.791 153.058 1.00 56.17 286 VAL B O 1
ATOM 15665 N N . ARG B 2 287 ? 156.119 186.569 152.049 1.00 70.12 287 ARG B N 1
ATOM 15666 C CA . ARG B 2 287 ? 156.952 187.746 151.826 1.00 70.51 287 ARG B CA 1
ATOM 15667 C C . ARG B 2 287 ? 156.288 188.711 150.854 1.00 70.07 287 ARG B C 1
ATOM 15668 O O . ARG B 2 287 ? 156.339 189.930 151.051 1.00 69.75 287 ARG B O 1
ATOM 15689 N N . LYS B 2 288 ? 155.639 188.188 149.811 1.00 66.66 288 LYS B N 1
ATOM 15690 C CA . LYS B 2 288 ? 154.955 189.055 148.860 1.00 63.50 288 LYS B CA 1
ATOM 15691 C C . LYS B 2 288 ? 153.839 189.834 149.540 1.00 63.37 288 LYS B C 1
ATOM 15692 O O . LYS B 2 288 ? 153.632 191.017 149.251 1.00 71.90 288 LYS B O 1
ATOM 15711 N N . MET B 2 289 ? 153.101 189.185 150.440 1.00 58.37 289 MET B N 1
ATOM 15712 C CA . MET B 2 289 ? 151.999 189.861 151.111 1.00 59.81 289 MET B CA 1
ATOM 15713 C C . MET B 2 289 ? 152.475 190.810 152.203 1.00 63.19 289 MET B C 1
ATOM 15714 O O . MET B 2 289 ? 151.788 191.793 152.499 1.00 68.82 289 MET B O 1
ATOM 15728 N N . MET B 2 290 ? 153.630 190.543 152.814 1.00 69.24 290 MET B N 1
ATOM 15729 C CA . MET B 2 290 ? 154.078 191.346 153.948 1.00 75.00 290 MET B CA 1
ATOM 15730 C C . MET B 2 290 ? 154.999 192.487 153.519 1.00 79.69 290 MET B C 1
ATOM 15731 O O . MET B 2 290 ? 154.695 193.660 153.755 1.00 78.66 290 MET B O 1
ATOM 15745 N N . THR B 2 291 ? 156.131 192.156 152.894 1.00 100.05 291 THR B N 1
ATOM 15746 C CA . THR B 2 291 ? 157.133 193.177 152.603 1.00 101.28 291 THR B CA 1
ATOM 15747 C C . THR B 2 291 ? 156.604 194.218 151.625 1.00 97.83 291 THR B C 1
ATOM 15748 O O . THR B 2 291 ? 156.824 195.420 151.812 1.00 100.82 291 THR B O 1
ATOM 15759 N N . ASN B 2 292 ? 155.904 193.781 150.577 1.00 87.00 292 ASN B N 1
ATOM 15760 C CA . ASN B 2 292 ? 155.418 194.728 149.580 1.00 88.73 292 ASN B CA 1
ATOM 15761 C C . ASN B 2 292 ? 154.448 195.727 150.195 1.00 90.64 292 ASN B C 1
ATOM 15762 O O . ASN B 2 292 ? 154.527 196.931 149.922 1.00 90.79 292 ASN B O 1
ATOM 15773 N N . SER B 2 293 ? 153.532 195.252 151.032 1.00 91.03 293 SER B N 1
ATOM 15774 C CA . SER B 2 293 ? 152.538 196.133 151.626 1.00 94.92 293 SER B CA 1
ATOM 15775 C C . SER B 2 293 ? 153.198 197.130 152.570 1.00 96.57 293 SER B C 1
ATOM 15776 O O . SER B 2 293 ? 154.172 196.812 153.258 1.00 92.50 293 SER B O 1
ATOM 15784 N N . GLN B 2 294 ? 152.657 198.344 152.597 1.00 108.48 294 GLN B N 1
ATOM 15785 C CA . GLN B 2 294 ? 153.183 199.387 153.462 1.00 106.95 294 GLN B CA 1
ATOM 15786 C C . GLN B 2 294 ? 152.849 199.089 154.921 1.00 106.02 294 GLN B C 1
ATOM 15787 O O . GLN B 2 294 ? 152.003 198.249 155.237 1.00 107.79 294 GLN B O 1
ATOM 15801 N N . ASP B 2 295 ? 153.536 199.797 155.821 1.00 119.14 295 ASP B N 1
ATOM 15802 C CA . ASP B 2 295 ? 153.274 199.624 157.246 1.00 120.99 295 ASP B CA 1
ATOM 15803 C C . ASP B 2 295 ? 151.849 200.022 157.603 1.00 121.65 295 ASP B C 1
ATOM 15804 O O . ASP B 2 295 ? 151.299 199.536 158.598 1.00 120.17 295 ASP B O 1
ATOM 15813 N N . THR B 2 296 ? 151.238 200.908 156.813 1.00 110.45 296 THR B N 1
ATOM 15814 C CA . THR B 2 296 ? 149.867 201.322 157.089 1.00 108.98 296 THR B CA 1
ATOM 15815 C C . THR B 2 296 ? 148.872 200.200 156.820 1.00 105.08 296 THR B C 1
ATOM 15816 O O . THR B 2 296 ? 147.813 200.149 157.454 1.00 101.78 296 THR B O 1
ATOM 15827 N N . GLU B 2 297 ? 149.189 199.299 155.893 1.00 80.06 297 GLU B N 1
ATOM 15828 C CA . GLU B 2 297 ? 148.282 198.216 155.536 1.00 71.21 297 GLU B CA 1
ATOM 15829 C C . GLU B 2 297 ? 148.416 197.075 156.537 1.00 69.19 297 GLU B C 1
ATOM 15830 O O . GLU B 2 297 ? 149.455 196.409 156.593 1.00 73.65 297 GLU B O 1
ATOM 15842 N N . LEU B 2 298 ? 147.368 196.852 157.324 1.00 60.53 298 LEU B N 1
ATOM 15843 C CA . LEU B 2 298 ? 147.344 195.716 158.234 1.00 55.25 298 LEU B CA 1
ATOM 15844 C C . LEU B 2 298 ? 147.258 194.415 157.450 1.00 49.95 298 LEU B C 1
ATOM 15845 O O . LEU B 2 298 ? 146.609 194.340 156.402 1.00 56.01 298 LEU B O 1
ATOM 15861 N N . SER B 2 299 ? 147.918 193.384 157.968 1.00 46.10 299 SER B N 1
ATOM 15862 C CA . SER B 2 299 ? 147.940 192.070 157.347 1.00 50.20 299 SER B CA 1
ATOM 15863 C C . SER B 2 299 ? 147.721 191.004 158.408 1.00 54.22 299 SER B C 1
ATOM 15864 O O . SER B 2 299 ? 148.299 191.072 159.497 1.00 57.11 299 SER B O 1
ATOM 15872 N N . PHE B 2 300 ? 146.886 190.019 158.086 1.00 45.89 300 PHE B N 1
ATOM 15873 C CA . PHE B 2 300 ? 146.597 188.923 158.997 1.00 42.77 300 PHE B CA 1
ATOM 15874 C C . PHE B 2 300 ? 146.628 187.615 158.224 1.00 44.86 300 PHE B C 1
ATOM 15875 O O . PHE B 2 300 ? 146.497 187.593 157.000 1.00 44.11 300 PHE B O 1
ATOM 15892 N N . THR B 2 301 ? 146.812 186.519 158.954 1.00 41.16 301 THR B N 1
ATOM 15893 C CA . THR B 2 301 ? 146.884 185.186 158.380 1.00 37.01 301 THR B CA 1
ATOM 15894 C C . THR B 2 301 ? 145.933 184.262 159.124 1.00 44.12 301 THR B C 1
ATOM 15895 O O . THR B 2 301 ? 145.857 184.287 160.359 1.00 50.06 301 THR B O 1
ATOM 15906 N N . ILE B 2 302 ? 145.213 183.453 158.352 1.00 49.25 302 ILE B N 1
ATOM 15907 C CA . ILE B 2 302 ? 144.304 182.434 158.857 1.00 48.83 302 ILE B CA 1
ATOM 15908 C C . ILE B 2 302 ? 144.910 181.076 158.537 1.00 47.82 302 ILE B C 1
ATOM 15909 O O . ILE B 2 302 ? 145.166 180.757 157.365 1.00 48.45 302 ILE B O 1
ATOM 15925 N N . THR B 2 303 ? 145.156 180.294 159.583 1.00 44.34 303 THR B N 1
ATOM 15926 C CA . THR B 2 303 ? 145.596 178.907 159.453 1.00 49.08 303 THR B CA 1
ATOM 15927 C C . THR B 2 303 ? 144.396 177.975 159.600 1.00 51.21 303 THR B C 1
ATOM 15928 O O . THR B 2 303 ? 144.315 177.149 160.507 1.00 49.54 303 THR B O 1
ATOM 15939 N N . GLY B 2 304 ? 143.448 178.131 158.683 1.00 59.66 304 GLY B N 1
ATOM 15940 C CA . GLY B 2 304 ? 142.185 177.437 158.792 1.00 61.31 304 GLY B CA 1
ATOM 15941 C C . GLY B 2 304 ? 142.222 176.027 158.240 1.00 58.14 304 GLY B C 1
ATOM 15942 O O . GLY B 2 304 ? 143.203 175.578 157.650 1.00 55.76 304 GLY B O 1
ATOM 15946 N N . ASP B 2 305 ? 141.113 175.324 158.449 1.00 59.06 305 ASP B N 1
ATOM 15947 C CA . ASP B 2 305 ? 140.910 173.995 157.903 1.00 57.74 305 ASP B CA 1
ATOM 15948 C C . ASP B 2 305 ? 139.461 173.873 157.464 1.00 55.77 305 ASP B C 1
ATOM 15949 O O . ASP B 2 305 ? 138.574 174.522 158.022 1.00 53.27 305 ASP B O 1
ATOM 15958 N N . ASN B 2 306 ? 139.224 173.029 156.466 1.00 55.52 306 ASN B N 1
ATOM 15959 C CA . ASN B 2 306 ? 137.888 172.820 155.926 1.00 51.59 306 ASN B CA 1
ATOM 15960 C C . ASN B 2 306 ? 137.291 171.555 156.526 1.00 51.40 306 ASN B C 1
ATOM 15961 O O . ASN B 2 306 ? 137.933 170.500 156.534 1.00 53.32 306 ASN B O 1
ATOM 15972 N N . THR B 2 307 ? 136.072 171.675 157.042 1.00 50.33 307 THR B N 1
ATOM 15973 C CA . THR B 2 307 ? 135.380 170.567 157.682 1.00 55.65 307 THR B CA 1
ATOM 15974 C C . THR B 2 307 ? 134.491 169.849 156.677 1.00 52.99 307 THR B C 1
ATOM 15975 O O . THR B 2 307 ? 133.874 170.478 155.812 1.00 51.08 307 THR B O 1
ATOM 15986 N N . LYS B 2 308 ? 134.434 168.526 156.796 1.00 51.17 308 LYS B N 1
ATOM 15987 C CA . LYS B 2 308 ? 133.616 167.694 155.918 1.00 49.82 308 LYS B CA 1
ATOM 15988 C C . LYS B 2 308 ? 133.932 167.983 154.454 1.00 49.44 308 LYS B C 1
ATOM 15989 O O . LYS B 2 308 ? 133.045 168.218 153.631 1.00 54.38 308 LYS B O 1
ATOM 16008 N N . TRP B 2 309 ? 135.224 167.958 154.129 1.00 48.12 309 TRP B N 1
ATOM 16009 C CA . TRP B 2 309 ? 135.648 168.292 152.775 1.00 52.02 309 TRP B CA 1
ATOM 16010 C C . TRP B 2 309 ? 135.050 167.327 151.760 1.00 52.22 309 TRP B C 1
ATOM 16011 O O . TRP B 2 309 ? 134.561 167.742 150.704 1.00 58.79 309 TRP B O 1
ATOM 16032 N N . ASN B 2 310 ? 135.071 166.034 152.068 1.00 54.42 310 ASN B N 1
ATOM 16033 C CA . ASN B 2 310 ? 134.654 165.003 151.130 1.00 55.22 310 ASN B CA 1
ATOM 16034 C C . ASN B 2 310 ? 133.164 164.700 151.191 1.00 54.20 310 ASN B C 1
ATOM 16035 O O . ASN B 2 310 ? 132.680 163.898 150.386 1.00 61.94 310 ASN B O 1
ATOM 16046 N N . GLU B 2 311 ? 132.426 165.314 152.114 1.00 52.85 311 GLU B N 1
ATOM 16047 C CA . GLU B 2 311 ? 130.989 165.105 152.203 1.00 52.18 311 GLU B CA 1
ATOM 16048 C C . GLU B 2 311 ? 130.182 166.192 151.512 1.00 48.50 311 GLU B C 1
ATOM 16049 O O . GLU B 2 311 ? 129.052 165.925 151.090 1.00 47.54 311 GLU B O 1
ATOM 16061 N N . ASN B 2 312 ? 130.727 167.400 151.386 1.00 42.82 312 ASN B N 1
ATOM 16062 C CA . ASN B 2 312 ? 130.008 168.523 150.805 1.00 42.58 312 ASN B CA 1
ATOM 16063 C C . ASN B 2 312 ? 130.403 168.807 149.363 1.00 45.67 312 ASN B C 1
ATOM 16064 O O . ASN B 2 312 ? 129.877 169.752 148.769 1.00 46.50 312 ASN B O 1
ATOM 16075 N N . GLN B 2 313 ? 131.308 168.023 148.785 1.00 46.14 313 GLN B N 1
ATOM 16076 C CA . GLN B 2 313 ? 131.696 168.194 147.393 1.00 43.54 313 GLN B CA 1
ATOM 16077 C C . GLN B 2 313 ? 130.801 167.336 146.512 1.00 47.40 313 GLN B C 1
ATOM 16078 O O . GLN B 2 313 ? 130.680 166.127 146.730 1.00 53.36 313 GLN B O 1
ATOM 16092 N N . ASN B 2 314 ? 130.180 167.962 145.520 1.00 41.02 314 ASN B N 1
ATOM 16093 C CA . ASN B 2 314 ? 129.212 167.251 144.704 1.00 32.32 314 ASN B CA 1
ATOM 16094 C C . ASN B 2 314 ? 129.813 166.869 143.358 1.00 31.86 314 ASN B C 1
ATOM 16095 O O . ASN B 2 314 ? 130.454 167.700 142.709 1.00 50.49 314 ASN B O 1
ATOM 16106 N N . PRO B 2 315 ? 129.629 165.630 142.897 1.00 31.61 315 PRO B N 1
ATOM 16107 C CA . PRO B 2 315 ? 130.113 165.287 141.552 1.00 31.51 315 PRO B CA 1
ATOM 16108 C C . PRO B 2 315 ? 129.495 166.142 140.463 1.00 32.88 315 PRO B C 1
ATOM 16109 O O . PRO B 2 315 ? 130.114 166.331 139.411 1.00 46.38 315 PRO B O 1
ATOM 16120 N N . ARG B 2 316 ? 128.285 166.660 140.679 1.00 37.19 316 ARG B N 1
ATOM 16121 C CA . ARG B 2 316 ? 127.667 167.531 139.684 1.00 45.17 316 ARG B CA 1
ATOM 16122 C C . ARG B 2 316 ? 128.468 168.813 139.504 1.00 45.54 316 ARG B C 1
ATOM 16123 O O . ARG B 2 316 ? 128.614 169.314 138.382 1.00 51.83 316 ARG B O 1
ATOM 16144 N N . MET B 2 317 ? 128.985 169.368 140.599 1.00 41.55 317 MET B N 1
ATOM 16145 C CA . MET B 2 317 ? 129.771 170.591 140.493 1.00 40.17 317 MET B CA 1
ATOM 16146 C C . MET B 2 317 ? 131.072 170.333 139.749 1.00 37.89 317 MET B C 1
ATOM 16147 O O . MET B 2 317 ? 131.523 171.169 138.958 1.00 49.11 317 MET B O 1
ATOM 16161 N N . PHE B 2 318 ? 131.691 169.177 139.986 1.00 33.92 318 PHE B N 1
ATOM 16162 C CA . PHE B 2 318 ? 132.880 168.818 139.224 1.00 36.24 318 PHE B CA 1
ATOM 16163 C C . PHE B 2 318 ? 132.538 168.610 137.756 1.00 42.44 318 PHE B C 1
ATOM 16164 O O . PHE B 2 318 ? 133.342 168.926 136.874 1.00 57.57 318 PHE B O 1
ATOM 16181 N N . LEU B 2 319 ? 131.347 168.080 137.473 1.00 38.15 319 LEU B N 1
ATOM 16182 C CA . LEU B 2 319 ? 130.907 167.964 136.087 1.00 39.20 319 LEU B CA 1
ATOM 16183 C C . LEU B 2 319 ? 130.802 169.335 135.435 1.00 43.14 319 LEU B C 1
ATOM 16184 O O . LEU B 2 319 ? 131.244 169.528 134.298 1.00 54.27 319 LEU B O 1
ATOM 16200 N N . ALA B 2 320 ? 130.217 170.300 136.145 1.00 38.56 320 ALA B N 1
ATOM 16201 C CA . ALA B 2 320 ? 130.114 171.654 135.608 1.00 38.52 320 ALA B CA 1
ATOM 16202 C C . ALA B 2 320 ? 131.493 172.263 135.383 1.00 41.25 320 ALA B C 1
ATOM 16203 O O . ALA B 2 320 ? 131.741 172.905 134.354 1.00 45.91 320 ALA B O 1
ATOM 16210 N N . MET B 2 321 ? 132.402 172.076 136.341 1.00 45.24 321 MET B N 1
ATOM 16211 C CA . MET B 2 321 ? 133.749 172.620 136.204 1.00 39.37 321 MET B CA 1
ATOM 16212 C C . MET B 2 321 ? 134.474 172.006 135.013 1.00 36.83 321 MET B C 1
ATOM 16213 O O . MET B 2 321 ? 135.143 172.714 134.253 1.00 46.55 321 MET B O 1
ATOM 16227 N N . ILE B 2 322 ? 134.355 170.690 134.835 1.00 36.41 322 ILE B N 1
ATOM 16228 C CA . ILE B 2 322 ? 135.004 170.031 133.708 1.00 32.99 322 ILE B CA 1
ATOM 16229 C C . ILE B 2 322 ? 134.387 170.492 132.396 1.00 37.28 322 ILE B C 1
ATOM 16230 O O . ILE B 2 322 ? 135.088 170.668 131.393 1.00 48.43 322 ILE B O 1
ATOM 16246 N N . THR B 2 323 ? 133.066 170.678 132.372 1.00 40.39 323 THR B N 1
ATOM 16247 C CA . THR B 2 323 ? 132.416 171.155 131.157 1.00 42.95 323 THR B CA 1
ATOM 16248 C C . THR B 2 323 ? 132.912 172.545 130.786 1.00 41.92 323 THR B C 1
ATOM 16249 O O . THR B 2 323 ? 133.174 172.825 129.611 1.00 47.10 323 THR B O 1
ATOM 16260 N N . TYR B 2 324 ? 133.049 173.430 131.774 1.00 38.37 324 TYR B N 1
ATOM 16261 C CA . TYR B 2 324 ? 133.564 174.765 131.485 1.00 36.41 324 TYR B CA 1
ATOM 16262 C C . TYR B 2 324 ? 135.022 174.715 131.047 1.00 40.51 324 TYR B C 1
ATOM 16263 O O . TYR B 2 324 ? 135.432 175.460 130.150 1.00 46.92 324 TYR B O 1
ATOM 16281 N N . ILE B 2 325 ? 135.824 173.856 131.675 1.00 41.52 325 ILE B N 1
ATOM 16282 C CA . ILE B 2 325 ? 137.248 173.809 131.362 1.00 35.76 325 ILE B CA 1
ATOM 16283 C C . ILE B 2 325 ? 137.470 173.338 129.931 1.00 43.13 325 ILE B C 1
ATOM 16284 O O . ILE B 2 325 ? 138.352 173.844 129.228 1.00 47.65 325 ILE B O 1
ATOM 16300 N N . THR B 2 326 ? 136.680 172.365 129.474 1.00 44.27 326 THR B N 1
ATOM 16301 C CA . THR B 2 326 ? 136.865 171.757 128.162 1.00 44.40 326 THR B CA 1
ATOM 16302 C C . THR B 2 326 ? 136.074 172.463 127.067 1.00 49.06 326 THR B C 1
ATOM 16303 O O . THR B 2 326 ? 135.720 171.835 126.061 1.00 50.02 326 THR B O 1
ATOM 16314 N N . ARG B 2 327 ? 135.789 173.750 127.232 1.00 53.27 327 ARG B N 1
ATOM 16315 C CA . ARG B 2 327 ? 135.052 174.492 126.220 1.00 46.23 327 ARG B CA 1
ATOM 16316 C C . ARG B 2 327 ? 135.857 174.593 124.930 1.00 51.18 327 ARG B C 1
ATOM 16317 O O . ARG B 2 327 ? 137.085 174.708 124.941 1.00 53.64 327 ARG B O 1
ATOM 16338 N N . ASN B 2 328 ? 135.145 174.558 123.804 1.00 48.38 328 ASN B N 1
ATOM 16339 C CA . ASN B 2 328 ? 135.770 174.662 122.486 1.00 49.92 328 ASN B CA 1
ATOM 16340 C C . ASN B 2 328 ? 136.778 173.537 122.265 1.00 52.33 328 ASN B C 1
ATOM 16341 O O . ASN B 2 328 ? 137.885 173.760 121.771 1.00 55.47 328 ASN B O 1
ATOM 16352 N N . GLN B 2 329 ? 136.393 172.322 122.625 1.00 44.86 329 GLN B N 1
ATOM 16353 C CA . GLN B 2 329 ? 137.237 171.145 122.519 1.00 46.59 329 GLN B CA 1
ATOM 16354 C C . GLN B 2 329 ? 136.486 170.048 121.785 1.00 52.75 329 GLN B C 1
ATOM 16355 O O . GLN B 2 329 ? 135.253 170.078 121.701 1.00 57.49 329 GLN B O 1
ATOM 16369 N N . PRO B 2 330 ? 137.199 169.065 121.235 1.00 53.87 330 PRO B N 1
ATOM 16370 C CA . PRO B 2 330 ? 136.516 167.976 120.528 1.00 51.90 330 PRO B CA 1
ATOM 16371 C C . PRO B 2 330 ? 135.507 167.280 121.428 1.00 52.11 330 PRO B C 1
ATOM 16372 O O . PRO B 2 330 ? 135.696 167.161 122.640 1.00 52.93 330 PRO B O 1
ATOM 16383 N N . GLU B 2 331 ? 134.416 166.820 120.813 1.00 54.49 331 GLU B N 1
ATOM 16384 C CA . GLU B 2 331 ? 133.322 166.241 121.585 1.00 53.52 331 GLU B CA 1
ATOM 16385 C C . GLU B 2 331 ? 133.768 164.992 122.335 1.00 59.11 331 GLU B C 1
ATOM 16386 O O . GLU B 2 331 ? 133.387 164.788 123.493 1.00 65.73 331 GLU B O 1
ATOM 16398 N N . TRP B 2 332 ? 134.569 164.141 121.692 1.00 54.48 332 TRP B N 1
ATOM 16399 C CA . TRP B 2 332 ? 135.012 162.916 122.349 1.00 57.80 332 TRP B CA 1
ATOM 16400 C C . TRP B 2 332 ? 135.814 163.228 123.606 1.00 53.96 332 TRP B C 1
ATOM 16401 O O . TRP B 2 332 ? 135.656 162.562 124.637 1.00 54.94 332 TRP B O 1
ATOM 16422 N N . PHE B 2 333 ? 136.685 164.236 123.538 1.00 45.36 333 PHE B N 1
ATOM 16423 C CA . PHE B 2 333 ? 137.469 164.615 124.706 1.00 44.86 333 PHE B CA 1
ATOM 16424 C C . PHE B 2 333 ? 136.568 165.086 125.839 1.00 51.54 333 PHE B C 1
ATOM 16425 O O . PHE B 2 333 ? 136.747 164.685 126.997 1.00 63.89 333 PHE B O 1
ATOM 16442 N N . ARG B 2 334 ? 135.584 165.930 125.524 1.00 39.83 334 ARG B N 1
ATOM 16443 C CA . ARG B 2 334 ? 134.664 166.399 126.551 1.00 38.57 334 ARG B CA 1
ATOM 16444 C C . ARG B 2 334 ? 133.910 165.235 127.176 1.00 47.57 334 ARG B C 1
ATOM 16445 O O . ARG B 2 334 ? 133.738 165.183 128.398 1.00 47.87 334 ARG B O 1
ATOM 16466 N N . ASN B 2 335 ? 133.455 164.290 126.353 1.00 53.55 335 ASN B N 1
ATOM 16467 C CA . ASN B 2 335 ? 132.711 163.148 126.874 1.00 45.68 335 ASN B CA 1
ATOM 16468 C C . ASN B 2 335 ? 133.572 162.316 127.815 1.00 47.44 335 ASN B C 1
ATOM 16469 O O . ASN B 2 335 ? 133.152 161.974 128.929 1.00 49.57 335 ASN B O 1
ATOM 16480 N N . VAL B 2 336 ? 134.786 161.973 127.380 1.00 44.22 336 VAL B N 1
ATOM 16481 C CA . VAL B 2 336 ? 135.636 161.111 128.194 1.00 46.00 336 VAL B CA 1
ATOM 16482 C C . VAL B 2 336 ? 136.016 161.814 129.490 1.00 49.88 336 VAL B C 1
ATOM 16483 O O . VAL B 2 336 ? 136.142 161.177 130.542 1.00 51.57 336 VAL B O 1
ATOM 16496 N N . LEU B 2 337 ? 136.202 163.135 129.442 1.00 47.64 337 LEU B N 1
ATOM 16497 C CA . LEU B 2 337 ? 136.575 163.855 130.654 1.00 43.61 337 LEU B CA 1
ATOM 16498 C C . LEU B 2 337 ? 135.389 164.020 131.598 1.00 47.32 337 LEU B C 1
ATOM 16499 O O . LEU B 2 337 ? 135.563 164.023 132.821 1.00 54.28 337 LEU B O 1
ATOM 16515 N N . SER B 2 338 ? 134.181 164.163 131.058 1.00 43.48 338 SER B N 1
ATOM 16516 C CA . SER B 2 338 ? 133.011 164.433 131.879 1.00 40.04 338 SER B CA 1
ATOM 16517 C C . SER B 2 338 ? 132.298 163.175 132.353 1.00 47.72 338 SER B C 1
ATOM 16518 O O . SER B 2 338 ? 131.393 163.277 133.187 1.00 56.74 338 SER B O 1
ATOM 16526 N N . ILE B 2 339 ? 132.670 161.998 131.851 1.00 49.38 339 ILE B N 1
ATOM 16527 C CA . ILE B 2 339 ? 131.980 160.783 132.276 1.00 50.93 339 ILE B CA 1
ATOM 16528 C C . ILE B 2 339 ? 132.267 160.468 133.742 1.00 40.29 339 ILE B C 1
ATOM 16529 O O . ILE B 2 339 ? 131.388 159.985 134.464 1.00 43.72 339 ILE B O 1
ATOM 16545 N N . ALA B 2 340 ? 133.491 160.716 134.205 1.00 43.78 340 ALA B N 1
ATOM 16546 C CA . ALA B 2 340 ? 133.832 160.362 135.583 1.00 47.02 340 ALA B CA 1
ATOM 16547 C C . ALA B 2 340 ? 132.940 161.051 136.604 1.00 47.99 340 ALA B C 1
ATOM 16548 O O . ALA B 2 340 ? 132.441 160.368 137.517 1.00 58.50 340 ALA B O 1
ATOM 16555 N N . PRO B 2 341 ? 132.709 162.365 136.540 1.00 39.10 341 PRO B N 1
ATOM 16556 C CA . PRO B 2 341 ? 131.729 162.964 137.460 1.00 35.35 341 PRO B CA 1
ATOM 16557 C C . PRO B 2 341 ? 130.353 162.334 137.353 1.00 49.67 341 PRO B C 1
ATOM 16558 O O . PRO B 2 341 ? 129.657 162.198 138.366 1.00 56.32 341 PRO B O 1
ATOM 16569 N N . ILE B 2 342 ? 129.937 161.948 136.146 1.00 53.74 342 ILE B N 1
ATOM 16570 C CA . ILE B 2 342 ? 128.637 161.304 135.979 1.00 45.47 342 ILE B CA 1
ATOM 16571 C C . ILE B 2 342 ? 128.602 159.984 136.737 1.00 40.21 342 ILE B C 1
ATOM 16572 O O . ILE B 2 342 ? 127.635 159.677 137.442 1.00 47.48 342 ILE B O 1
ATOM 16588 N N . MET B 2 343 ? 129.662 159.185 136.605 1.00 44.64 343 MET B N 1
ATOM 16589 C CA . MET B 2 343 ? 129.720 157.921 137.330 1.00 36.71 343 MET B CA 1
ATOM 16590 C C . MET B 2 343 ? 129.720 158.153 138.835 1.00 43.49 343 MET B C 1
ATOM 16591 O O . MET B 2 343 ? 129.051 157.432 139.581 1.00 50.97 343 MET B O 1
ATOM 16605 N N . PHE B 2 344 ? 130.463 159.159 139.300 1.00 39.50 344 PHE B N 1
ATOM 16606 C CA . PHE B 2 344 ? 130.507 159.429 140.733 1.00 33.79 344 PHE B CA 1
ATOM 16607 C C . PHE B 2 344 ? 129.165 159.915 141.262 1.00 36.63 344 PHE B C 1
ATOM 16608 O O . PHE B 2 344 ? 128.834 159.661 142.424 1.00 47.13 344 PHE B O 1
ATOM 16625 N N . SER B 2 345 ? 128.385 160.618 140.440 1.00 37.77 345 SER B N 1
ATOM 16626 C CA . SER B 2 345 ? 127.093 161.112 140.905 1.00 28.63 345 SER B CA 1
ATOM 16627 C C . SER B 2 345 ? 126.158 159.964 141.262 1.00 38.68 345 SER B C 1
ATOM 16628 O O . SER B 2 345 ? 125.453 160.021 142.276 1.00 45.72 345 SER B O 1
ATOM 16636 N N . ASN B 2 346 ? 126.125 158.924 140.436 1.00 42.35 346 ASN B N 1
ATOM 16637 C CA . ASN B 2 346 ? 125.279 157.754 140.675 1.00 44.68 346 ASN B CA 1
ATOM 16638 C C . ASN B 2 346 ? 126.094 156.615 141.285 1.00 44.18 346 ASN B C 1
ATOM 16639 O O . ASN B 2 346 ? 126.264 155.552 140.694 1.00 49.74 346 ASN B O 1
ATOM 16650 N N . LYS B 2 347 ? 126.594 156.842 142.495 1.00 38.36 347 LYS B N 1
ATOM 16651 C CA . LYS B 2 347 ? 127.488 155.905 143.160 1.00 32.60 347 LYS B CA 1
ATOM 16652 C C . LYS B 2 347 ? 126.788 155.236 144.334 1.00 43.40 347 LYS B C 1
ATOM 16653 O O . LYS B 2 347 ? 126.031 155.877 145.068 1.00 50.95 347 LYS B O 1
ATOM 16672 N N . MET B 2 348 ? 127.049 153.942 144.501 1.00 50.03 348 MET B N 1
ATOM 16673 C CA . MET B 2 348 ? 126.534 153.155 145.611 1.00 39.64 348 MET B CA 1
ATOM 16674 C C . MET B 2 348 ? 127.698 152.710 146.485 1.00 43.32 348 MET B C 1
ATOM 16675 O O . MET B 2 348 ? 128.771 152.362 145.984 1.00 46.86 348 MET B O 1
ATOM 16689 N N . ALA B 2 349 ? 127.482 152.719 147.797 1.00 47.36 349 ALA B N 1
ATOM 16690 C CA . ALA B 2 349 ? 128.514 152.380 148.767 1.00 44.96 349 ALA B CA 1
ATOM 16691 C C . ALA B 2 349 ? 128.151 151.082 149.470 1.00 44.39 349 ALA B C 1
ATOM 16692 O O . ALA B 2 349 ? 127.030 150.934 149.966 1.00 60.52 349 ALA B O 1
ATOM 16699 N N . ARG B 2 350 ? 129.093 150.142 149.503 1.00 38.49 350 ARG B N 1
ATOM 16700 C CA . ARG B 2 350 ? 128.914 148.919 150.271 1.00 44.38 350 ARG B CA 1
ATOM 16701 C C . ARG B 2 350 ? 129.050 149.215 151.757 1.00 44.03 350 ARG B C 1
ATOM 16702 O O . ARG B 2 350 ? 129.857 150.054 152.166 1.00 48.89 350 ARG B O 1
ATOM 16723 N N . LEU B 2 351 ? 128.252 148.525 152.563 1.00 39.34 351 LEU B N 1
ATOM 16724 C CA . LEU B 2 351 ? 128.204 148.774 154.003 1.00 38.04 351 LEU B CA 1
ATOM 16725 C C . LEU B 2 351 ? 129.149 147.854 154.773 1.00 37.69 351 LEU B C 1
ATOM 16726 O O . LEU B 2 351 ? 128.752 147.167 155.710 1.00 48.08 351 LEU B O 1
ATOM 16742 N N . GLY B 2 352 ? 130.417 147.840 154.377 1.00 38.69 352 GLY B N 1
ATOM 16743 C CA . GLY B 2 352 ? 131.414 147.110 155.132 1.00 46.60 352 GLY B CA 1
ATOM 16744 C C . GLY B 2 352 ? 131.114 145.625 155.205 1.00 48.14 352 GLY B C 1
ATOM 16745 O O . GLY B 2 352 ? 130.480 145.038 154.323 1.00 46.09 352 GLY B O 1
ATOM 16749 N N . LYS B 2 353 ? 131.581 145.005 156.290 1.00 47.77 353 LYS B N 1
ATOM 16750 C CA . LYS B 2 353 ? 131.407 143.573 156.495 1.00 42.00 353 LYS B CA 1
ATOM 16751 C C . LYS B 2 353 ? 130.086 143.227 157.161 1.00 42.29 353 LYS B C 1
ATOM 16752 O O . LYS B 2 353 ? 129.525 142.160 156.888 1.00 43.46 353 LYS B O 1
ATOM 16771 N N . GLY B 2 354 ? 129.585 144.096 158.032 1.00 51.31 354 GLY B N 1
ATOM 16772 C CA . GLY B 2 354 ? 128.370 143.819 158.768 1.00 52.99 354 GLY B CA 1
ATOM 16773 C C . GLY B 2 354 ? 128.537 144.092 160.246 1.00 47.05 354 GLY B C 1
ATOM 16774 O O . GLY B 2 354 ? 129.074 145.133 160.632 1.00 48.37 354 GLY B O 1
ATOM 16778 N N . TYR B 2 355 ? 128.085 143.163 161.083 1.00 40.87 355 TYR B N 1
ATOM 16779 C CA . TYR B 2 355 ? 128.194 143.321 162.525 1.00 37.82 355 TYR B CA 1
ATOM 16780 C C . TYR B 2 355 ? 128.447 141.961 163.155 1.00 47.85 355 TYR B C 1
ATOM 16781 O O . TYR B 2 355 ? 128.404 140.925 162.490 1.00 56.25 355 TYR B O 1
ATOM 16799 N N . MET B 2 356 ? 128.717 141.978 164.457 1.00 51.39 356 MET B N 1
ATOM 16800 C CA . MET B 2 356 ? 128.900 140.766 165.241 1.00 48.87 356 MET B CA 1
ATOM 16801 C C . MET B 2 356 ? 127.938 140.789 166.418 1.00 52.69 356 MET B C 1
ATOM 16802 O O . MET B 2 356 ? 127.856 141.788 167.140 1.00 55.15 356 MET B O 1
ATOM 16816 N N . PHE B 2 357 ? 127.215 139.690 166.603 1.00 43.32 357 PHE B N 1
ATOM 16817 C CA . PHE B 2 357 ? 126.292 139.527 167.713 1.00 41.28 357 PHE B CA 1
ATOM 16818 C C . PHE B 2 357 ? 126.834 138.476 168.668 1.00 43.06 357 PHE B C 1
ATOM 16819 O O . PHE B 2 357 ? 127.494 137.520 168.255 1.00 39.53 357 PHE B O 1
ATOM 16836 N N . GLU B 2 358 ? 126.563 138.669 169.956 1.00 57.73 358 GLU B N 1
ATOM 16837 C CA . GLU B 2 358 ? 127.094 137.799 170.992 1.00 58.46 358 GLU B CA 1
ATOM 16838 C C . GLU B 2 358 ? 126.040 137.546 172.059 1.00 66.28 358 GLU B C 1
ATOM 16839 O O . GLU B 2 358 ? 125.293 138.451 172.438 1.00 70.95 358 GLU B O 1
ATOM 16851 N N . SER B 2 359 ? 125.991 136.305 172.529 1.00 67.55 359 SER B N 1
ATOM 16852 C CA . SER B 2 359 ? 125.095 135.877 173.596 1.00 66.34 359 SER B CA 1
ATOM 16853 C C . SER B 2 359 ? 125.947 135.447 174.782 1.00 64.91 359 SER B C 1
ATOM 16854 O O . SER B 2 359 ? 126.685 134.457 174.697 1.00 65.64 359 SER B O 1
ATOM 16862 N N . LYS B 2 360 ? 125.851 136.200 175.881 1.00 63.39 360 LYS B N 1
ATOM 16863 C CA . LYS B 2 360 ? 126.593 135.854 177.088 1.00 67.13 360 LYS B CA 1
ATOM 16864 C C . LYS B 2 360 ? 126.062 134.574 177.716 1.00 66.92 360 LYS B C 1
ATOM 16865 O O . LYS B 2 360 ? 126.838 133.671 178.049 1.00 67.17 360 LYS B O 1
ATOM 16884 N N . SER B 2 361 ? 124.743 134.476 177.887 1.00 66.48 361 SER B N 1
ATOM 16885 C CA . SER B 2 361 ? 124.170 133.322 178.571 1.00 67.83 361 SER B CA 1
ATOM 16886 C C . SER B 2 361 ? 124.520 132.030 177.847 1.00 69.37 361 SER B C 1
ATOM 16887 O O . SER B 2 361 ? 124.918 131.041 178.472 1.00 71.77 361 SER B O 1
ATOM 16895 N N . MET B 2 362 ? 124.381 132.021 176.523 1.00 67.26 362 MET B N 1
ATOM 16896 C CA . MET B 2 362 ? 124.726 130.845 175.739 1.00 65.33 362 MET B CA 1
ATOM 16897 C C . MET B 2 362 ? 126.188 130.828 175.312 1.00 69.62 362 MET B C 1
ATOM 16898 O O . MET B 2 362 ? 126.630 129.834 174.728 1.00 68.74 362 MET B O 1
ATOM 16912 N N . LYS B 2 363 ? 126.942 131.893 175.587 1.00 67.17 363 LYS B N 1
ATOM 16913 C CA . LYS B 2 363 ? 128.365 131.967 175.260 1.00 63.99 363 LYS B CA 1
ATOM 16914 C C . LYS B 2 363 ? 128.599 131.667 173.779 1.00 64.78 363 LYS B C 1
ATOM 16915 O O . LYS B 2 363 ? 129.294 130.719 173.408 1.00 60.27 363 LYS B O 1
ATOM 16934 N N . LEU B 2 364 ? 128.004 132.502 172.930 1.00 62.14 364 LEU B N 1
ATOM 16935 C CA . LEU B 2 364 ? 128.081 132.327 171.487 1.00 58.66 364 LEU B CA 1
ATOM 16936 C C . LEU B 2 364 ? 128.368 133.662 170.817 1.00 61.18 364 LEU B C 1
ATOM 16937 O O . LEU B 2 364 ? 128.072 134.726 171.359 1.00 61.45 364 LEU B O 1
ATOM 16953 N N . ARG B 2 365 ? 128.957 133.593 169.626 1.00 65.37 365 ARG B N 1
ATOM 16954 C CA . ARG B 2 365 ? 129.162 134.771 168.797 1.00 58.31 365 ARG B CA 1
ATOM 16955 C C . ARG B 2 365 ? 128.919 134.400 167.343 1.00 58.43 365 ARG B C 1
ATOM 16956 O O . ARG B 2 365 ? 129.151 133.262 166.930 1.00 64.91 365 ARG B O 1
ATOM 16977 N N . THR B 2 366 ? 128.443 135.374 166.572 1.00 54.86 366 THR B N 1
ATOM 16978 C CA . THR B 2 366 ? 128.108 135.142 165.176 1.00 56.61 366 THR B CA 1
ATOM 16979 C C . THR B 2 366 ? 128.274 136.437 164.396 1.00 57.88 366 THR B C 1
ATOM 16980 O O . THR B 2 366 ? 128.258 137.534 164.960 1.00 54.26 366 THR B O 1
ATOM 16991 N N . GLN B 2 367 ? 128.427 136.291 163.084 1.00 60.35 367 GLN B N 1
ATOM 16992 C CA . GLN B 2 367 ? 128.622 137.407 162.169 1.00 54.49 367 GLN B CA 1
ATOM 16993 C C . GLN B 2 367 ? 127.368 137.587 161.327 1.00 53.82 367 GLN B C 1
ATOM 16994 O O . GLN B 2 367 ? 126.898 136.634 160.697 1.00 63.36 367 GLN B O 1
ATOM 17008 N N . VAL B 2 368 ? 126.832 138.802 161.315 1.00 40.52 368 VAL B N 1
ATOM 17009 C CA . VAL B 2 368 ? 125.666 139.151 160.515 1.00 41.92 368 VAL B CA 1
ATOM 17010 C C . VAL B 2 368 ? 126.151 140.004 159.343 1.00 48.41 368 VAL B C 1
ATOM 17011 O O . VAL B 2 368 ? 126.637 141.125 159.556 1.00 49.31 368 VAL B O 1
ATOM 17024 N N . PRO B 2 369 ? 126.067 139.519 158.103 1.00 47.64 369 PRO B N 1
ATOM 17025 C CA . PRO B 2 369 ? 126.537 140.325 156.972 1.00 45.68 369 PRO B CA 1
ATOM 17026 C C . PRO B 2 369 ? 125.720 141.596 156.814 1.00 47.96 369 PRO B C 1
ATOM 17027 O O . PRO B 2 369 ? 124.538 141.649 157.159 1.00 56.13 369 PRO B O 1
ATOM 17038 N N . ALA B 2 370 ? 126.371 142.633 156.284 1.00 46.24 370 ALA B N 1
ATOM 17039 C CA . ALA B 2 370 ? 125.686 143.904 156.074 1.00 42.53 370 ALA B CA 1
ATOM 17040 C C . ALA B 2 370 ? 124.521 143.758 155.105 1.00 39.89 370 ALA B C 1
ATOM 17041 O O . ALA B 2 370 ? 123.540 144.505 155.197 1.00 42.26 370 ALA B O 1
ATOM 17048 N N . GLU B 2 371 ? 124.603 142.798 154.181 1.00 43.69 371 GLU B N 1
ATOM 17049 C CA . GLU B 2 371 ? 123.546 142.639 153.188 1.00 49.80 371 GLU B CA 1
ATOM 17050 C C . GLU B 2 371 ? 122.197 142.365 153.837 1.00 51.97 371 GLU B C 1
ATOM 17051 O O . GLU B 2 371 ? 121.155 142.652 153.238 1.00 54.71 371 GLU B O 1
ATOM 17063 N N . MET B 2 372 ? 122.189 141.816 155.048 1.00 54.49 372 MET B N 1
ATOM 17064 C CA . MET B 2 372 ? 120.948 141.494 155.736 1.00 50.52 372 MET B CA 1
ATOM 17065 C C . MET B 2 372 ? 120.393 142.656 156.546 1.00 53.46 372 MET B C 1
ATOM 17066 O O . MET B 2 372 ? 119.287 142.541 157.081 1.00 55.36 372 MET B O 1
ATOM 17080 N N . LEU B 2 373 ? 121.117 143.771 156.647 1.00 44.97 373 LEU B N 1
ATOM 17081 C CA . LEU B 2 373 ? 120.635 144.892 157.444 1.00 41.54 373 LEU B CA 1
ATOM 17082 C C . LEU B 2 373 ? 119.373 145.522 156.873 1.00 47.27 373 LEU B C 1
ATOM 17083 O O . LEU B 2 373 ? 118.710 146.287 157.581 1.00 50.97 373 LEU B O 1
ATOM 17099 N N . ALA B 2 374 ? 119.027 145.228 155.618 1.00 45.86 374 ALA B N 1
ATOM 17100 C CA . ALA B 2 374 ? 117.847 145.837 155.015 1.00 45.23 374 ALA B CA 1
ATOM 17101 C C . ALA B 2 374 ? 116.569 145.398 155.719 1.00 45.92 374 ALA B C 1
ATOM 17102 O O . ALA B 2 374 ? 115.684 146.222 155.978 1.00 43.44 374 ALA B O 1
ATOM 17109 N N . ASN B 2 375 ? 116.451 144.112 156.037 1.00 46.62 375 ASN B N 1
ATOM 17110 C CA . ASN B 2 375 ? 115.218 143.552 156.583 1.00 46.46 375 ASN B CA 1
ATOM 17111 C C . ASN B 2 375 ? 115.530 142.649 157.771 1.00 47.97 375 ASN B C 1
ATOM 17112 O O . ASN B 2 375 ? 115.043 141.523 157.873 1.00 52.04 375 ASN B O 1
ATOM 17123 N N . ILE B 2 376 ? 116.355 143.141 158.685 1.00 45.16 376 ILE B N 1
ATOM 17124 C CA . ILE B 2 376 ? 116.696 142.419 159.904 1.00 46.24 376 ILE B CA 1
ATOM 17125 C C . ILE B 2 376 ? 115.998 143.093 161.074 1.00 47.10 376 ILE B C 1
ATOM 17126 O O . ILE B 2 376 ? 115.805 144.313 161.092 1.00 49.02 376 ILE B O 1
ATOM 17142 N N . ASP B 2 377 ? 115.613 142.291 162.063 1.00 53.43 377 ASP B N 1
ATOM 17143 C CA . ASP B 2 377 ? 114.965 142.840 163.245 1.00 55.40 377 ASP B CA 1
ATOM 17144 C C . ASP B 2 377 ? 115.908 143.797 163.962 1.00 59.41 377 ASP B C 1
ATOM 17145 O O . ASP B 2 377 ? 117.120 143.576 164.021 1.00 63.54 377 ASP B O 1
ATOM 17154 N N . LEU B 2 378 ? 115.344 144.870 164.508 1.00 48.57 378 LEU B N 1
ATOM 17155 C CA . LEU B 2 378 ? 116.125 145.910 165.162 1.00 45.18 378 LEU B CA 1
ATOM 17156 C C . LEU B 2 378 ? 116.295 145.683 166.658 1.00 48.74 378 LEU B C 1
ATOM 17157 O O . LEU B 2 378 ? 116.884 146.532 167.333 1.00 49.62 378 LEU B O 1
ATOM 17173 N N . LYS B 2 379 ? 115.795 144.569 167.195 1.00 44.60 379 LYS B N 1
ATOM 17174 C CA . LYS B 2 379 ? 115.912 144.327 168.627 1.00 47.71 379 LYS B CA 1
ATOM 17175 C C . LYS B 2 379 ? 117.343 144.023 169.051 1.00 56.40 379 LYS B C 1
ATOM 17176 O O . LYS B 2 379 ? 117.671 144.177 170.232 1.00 57.34 379 LYS B O 1
ATOM 17195 N N . TYR B 2 380 ? 118.200 143.601 168.120 1.00 57.33 380 TYR B N 1
ATOM 17196 C CA . TYR B 2 380 ? 119.568 143.241 168.477 1.00 51.47 380 TYR B CA 1
ATOM 17197 C C . TYR B 2 380 ? 120.425 144.467 168.771 1.00 45.37 380 TYR B C 1
ATOM 17198 O O . TYR B 2 380 ? 121.200 144.469 169.733 1.00 46.40 380 TYR B O 1
ATOM 17216 N N . PHE B 2 381 ? 120.300 145.511 167.960 1.00 42.57 381 PHE B N 1
ATOM 17217 C CA . PHE B 2 381 ? 121.242 146.617 167.993 1.00 41.45 381 PHE B CA 1
ATOM 17218 C C . PHE B 2 381 ? 120.966 147.541 169.174 1.00 35.33 381 PHE B C 1
ATOM 17219 O O . PHE B 2 381 ? 119.913 147.485 169.813 1.00 35.65 381 PHE B O 1
ATOM 17236 N N . ASN B 2 382 ? 121.944 148.395 169.464 1.00 37.58 382 ASN B N 1
ATOM 17237 C CA . ASN B 2 382 ? 121.798 149.394 170.510 1.00 36.82 382 ASN B CA 1
ATOM 17238 C C . ASN B 2 382 ? 121.127 150.643 169.941 1.00 45.44 382 ASN B C 1
ATOM 17239 O O . ASN B 2 382 ? 120.761 150.708 168.765 1.00 54.12 382 ASN B O 1
ATOM 17250 N N . LYS B 2 383 ? 120.965 151.657 170.792 1.00 44.58 383 LYS B N 1
ATOM 17251 C CA . LYS B 2 383 ? 120.188 152.831 170.410 1.00 44.36 383 LYS B CA 1
ATOM 17252 C C . LYS B 2 383 ? 120.789 153.522 169.191 1.00 45.32 383 LYS B C 1
ATOM 17253 O O . LYS B 2 383 ? 120.092 153.778 168.201 1.00 48.20 383 LYS B O 1
ATOM 17272 N N . SER B 2 384 ? 122.086 153.829 169.242 1.00 40.13 384 SER B N 1
ATOM 17273 C CA . SER B 2 384 ? 122.711 154.580 168.157 1.00 41.05 384 SER B CA 1
ATOM 17274 C C . SER B 2 384 ? 122.713 153.787 166.857 1.00 46.79 384 SER B C 1
ATOM 17275 O O . SER B 2 384 ? 122.376 154.320 165.792 1.00 54.50 384 SER B O 1
ATOM 17283 N N . THR B 2 385 ? 123.103 152.513 166.919 1.00 40.14 385 THR B N 1
ATOM 17284 C CA . THR B 2 385 ? 123.135 151.698 165.711 1.00 31.15 385 THR B CA 1
ATOM 17285 C C . THR B 2 385 ? 121.737 151.518 165.139 1.00 31.50 385 THR B C 1
ATOM 17286 O O . THR B 2 385 ? 121.547 151.554 163.918 1.00 42.58 385 THR B O 1
ATOM 17297 N N . ARG B 2 386 ? 120.745 151.314 166.005 1.00 41.42 386 ARG B N 1
ATOM 17298 C CA . ARG B 2 386 ? 119.373 151.191 165.528 1.00 42.44 386 ARG B CA 1
ATOM 17299 C C . ARG B 2 386 ? 118.925 152.469 164.834 1.00 40.20 386 ARG B C 1
ATOM 17300 O O . ARG B 2 386 ? 118.284 152.419 163.779 1.00 47.86 386 ARG B O 1
ATOM 17321 N N . GLU B 2 387 ? 119.257 153.626 165.409 1.00 45.37 387 GLU B N 1
ATOM 17322 C CA . GLU B 2 387 ? 118.904 154.889 164.771 1.00 39.12 387 GLU B CA 1
ATOM 17323 C C . GLU B 2 387 ? 119.565 155.013 163.406 1.00 34.29 387 GLU B C 1
ATOM 17324 O O . GLU B 2 387 ? 118.926 155.428 162.431 1.00 40.35 387 GLU B O 1
ATOM 17336 N N . LYS B 2 388 ? 120.847 154.657 163.315 1.00 37.03 388 LYS B N 1
ATOM 17337 C CA . LYS B 2 388 ? 121.551 154.752 162.041 1.00 31.90 388 LYS B CA 1
ATOM 17338 C C . LYS B 2 388 ? 120.908 153.851 160.995 1.00 31.52 388 LYS B C 1
ATOM 17339 O O . LYS B 2 388 ? 120.700 154.259 159.845 1.00 40.01 388 LYS B O 1
ATOM 17358 N N . ILE B 2 389 ? 120.581 152.616 161.379 1.00 36.61 389 ILE B N 1
ATOM 17359 C CA . ILE B 2 389 ? 119.979 151.683 160.432 1.00 37.48 389 ILE B CA 1
ATOM 17360 C C . ILE B 2 389 ? 118.612 152.186 159.988 1.00 39.99 389 ILE B C 1
ATOM 17361 O O . ILE B 2 389 ? 118.262 152.114 158.804 1.00 45.86 389 ILE B O 1
ATOM 17377 N N . GLU B 2 390 ? 117.813 152.694 160.927 1.00 43.59 390 GLU B N 1
ATOM 17378 C CA . GLU B 2 390 ? 116.496 153.206 160.567 1.00 33.70 390 GLU B CA 1
ATOM 17379 C C . GLU B 2 390 ? 116.610 154.389 159.617 1.00 38.91 390 GLU B C 1
ATOM 17380 O O . GLU B 2 390 ? 115.812 154.524 158.683 1.00 47.13 390 GLU B O 1
ATOM 17392 N N . LYS B 2 391 ? 117.593 155.262 159.843 1.00 39.49 391 LYS B N 1
ATOM 17393 C CA . LYS B 2 391 ? 117.733 156.439 158.995 1.00 36.09 391 LYS B CA 1
ATOM 17394 C C . LYS B 2 391 ? 118.294 156.088 157.623 1.00 38.40 391 LYS B C 1
ATOM 17395 O O . LYS B 2 391 ? 118.023 156.799 156.650 1.00 44.97 391 LYS B O 1
ATOM 17414 N N . ILE B 2 392 ? 119.077 155.009 157.519 1.00 43.41 392 ILE B N 1
ATOM 17415 C CA . ILE B 2 392 ? 119.671 154.647 156.233 1.00 43.10 392 ILE B CA 1
ATOM 17416 C C . ILE B 2 392 ? 118.855 153.626 155.455 1.00 40.58 392 ILE B C 1
ATOM 17417 O O . ILE B 2 392 ? 119.145 153.392 154.273 1.00 43.32 392 ILE B O 1
ATOM 17433 N N . ARG B 2 393 ? 117.848 153.011 156.070 1.00 36.55 393 ARG B N 1
ATOM 17434 C CA . ARG B 2 393 ? 117.081 151.978 155.381 1.00 39.62 393 ARG B CA 1
ATOM 17435 C C . ARG B 2 393 ? 116.531 152.414 154.029 1.00 43.45 393 ARG B C 1
ATOM 17436 O O . ARG B 2 393 ? 116.620 151.622 153.076 1.00 48.36 393 ARG B O 1
ATOM 17457 N N . PRO B 2 394 ? 115.958 153.608 153.867 1.00 44.06 394 PRO B N 1
ATOM 17458 C CA . PRO B 2 394 ? 115.393 153.964 152.554 1.00 43.78 394 PRO B CA 1
ATOM 17459 C C . PRO B 2 394 ? 116.396 153.887 151.417 1.00 49.59 394 PRO B C 1
ATOM 17460 O O . PRO B 2 394 ? 116.009 153.579 150.284 1.00 48.12 394 PRO B O 1
ATOM 17471 N N . LEU B 2 395 ? 117.672 154.154 151.681 1.00 41.15 395 LEU B N 1
ATOM 17472 C CA . LEU B 2 395 ? 118.683 154.249 150.637 1.00 37.59 395 LEU B CA 1
ATOM 17473 C C . LEU B 2 395 ? 119.301 152.906 150.270 1.00 34.18 395 LEU B C 1
ATOM 17474 O O . LEU B 2 395 ? 120.129 152.856 149.356 1.00 42.84 395 LEU B O 1
ATOM 17490 N N . LEU B 2 396 ? 118.927 151.824 150.945 1.00 39.34 396 LEU B N 1
ATOM 17491 C CA . LEU B 2 396 ? 119.585 150.538 150.746 1.00 44.95 396 LEU B CA 1
ATOM 17492 C C . LEU B 2 396 ? 118.994 149.829 149.534 1.00 40.68 396 LEU B C 1
ATOM 17493 O O . LEU B 2 396 ? 117.804 149.499 149.520 1.00 45.38 396 LEU B O 1
ATOM 17509 N N . ILE B 2 397 ? 119.827 149.589 148.524 1.00 46.45 397 ILE B N 1
ATOM 17510 C CA . ILE B 2 397 ? 119.432 148.891 147.306 1.00 45.70 397 ILE B CA 1
ATOM 17511 C C . ILE B 2 397 ? 120.425 147.762 147.073 1.00 45.52 397 ILE B C 1
ATOM 17512 O O . ILE B 2 397 ? 121.635 148.004 146.992 1.00 47.46 397 ILE B O 1
ATOM 17528 N N . ASP B 2 398 ? 119.918 146.534 146.965 1.00 55.59 398 ASP B N 1
ATOM 17529 C CA . ASP B 2 398 ? 120.750 145.356 146.716 1.00 59.29 398 ASP B CA 1
ATOM 17530 C C . ASP B 2 398 ? 121.868 145.227 147.749 1.00 58.14 398 ASP B C 1
ATOM 17531 O O . ASP B 2 398 ? 122.944 144.700 147.456 1.00 57.82 398 ASP B O 1
ATOM 17540 N N . GLY B 2 399 ? 121.619 145.691 148.970 1.00 57.33 399 GLY B N 1
ATOM 17541 C CA . GLY B 2 399 ? 122.605 145.627 150.026 1.00 54.32 399 GLY B CA 1
ATOM 17542 C C . GLY B 2 399 ? 123.604 146.762 150.047 1.00 50.62 399 GLY B C 1
ATOM 17543 O O . GLY B 2 399 ? 124.488 146.767 150.914 1.00 51.21 399 GLY B O 1
ATOM 17547 N N . THR B 2 400 ? 123.500 147.720 149.131 1.00 45.17 400 THR B N 1
ATOM 17548 C CA . THR B 2 400 ? 124.374 148.881 149.100 1.00 46.40 400 THR B CA 1
ATOM 17549 C C . THR B 2 400 ? 123.543 150.143 149.273 1.00 46.25 400 THR B C 1
ATOM 17550 O O . THR B 2 400 ? 122.394 150.214 148.828 1.00 56.66 400 THR B O 1
ATOM 17561 N N . ALA B 2 401 ? 124.134 151.140 149.924 1.00 39.95 401 ALA B N 1
ATOM 17562 C CA . ALA B 2 401 ? 123.449 152.394 150.196 1.00 37.77 401 ALA B CA 1
ATOM 17563 C C . ALA B 2 401 ? 123.692 153.372 149.056 1.00 39.11 401 ALA B C 1
ATOM 17564 O O . ALA B 2 401 ? 124.836 153.579 148.639 1.00 49.43 401 ALA B O 1
ATOM 17571 N N . SER B 2 402 ? 122.615 153.962 148.550 1.00 39.10 402 SER B N 1
ATOM 17572 C CA . SER B 2 402 ? 122.738 154.982 147.520 1.00 39.55 402 SER B CA 1
ATOM 17573 C C . SER B 2 402 ? 123.286 156.264 148.130 1.00 40.53 402 SER B C 1
ATOM 17574 O O . SER B 2 402 ? 122.815 156.718 149.176 1.00 47.70 402 SER B O 1
ATOM 17582 N N . LEU B 2 403 ? 124.285 156.851 147.472 1.00 33.31 403 LEU B N 1
ATOM 17583 C CA . LEU B 2 403 ? 124.946 158.062 147.962 1.00 36.64 403 LEU B CA 1
ATOM 17584 C C . LEU B 2 403 ? 125.234 158.949 146.754 1.00 42.11 403 LEU B C 1
ATOM 17585 O O . LEU B 2 403 ? 126.256 158.791 146.084 1.00 44.54 403 LEU B O 1
ATOM 17601 N N . SER B 2 404 ? 124.326 159.876 146.478 1.00 38.14 404 SER B N 1
ATOM 17602 C CA . SER B 2 404 ? 124.494 160.787 145.355 1.00 27.92 404 SER B CA 1
ATOM 17603 C C . SER B 2 404 ? 125.407 161.950 145.726 1.00 32.50 404 SER B C 1
ATOM 17604 O O . SER B 2 404 ? 126.335 162.261 144.970 1.00 45.51 404 SER B O 1
ATOM 17612 N N . PRO B 2 405 ? 125.195 162.617 146.858 1.00 37.32 405 PRO B N 1
ATOM 17613 C CA . PRO B 2 405 ? 126.056 163.746 147.214 1.00 35.41 405 PRO B CA 1
ATOM 17614 C C . PRO B 2 405 ? 127.382 163.284 147.799 1.00 33.36 405 PRO B C 1
ATOM 17615 O O . PRO B 2 405 ? 127.574 162.119 148.149 1.00 39.23 405 PRO B O 1
ATOM 17626 N N . GLY B 2 406 ? 128.308 164.231 147.887 1.00 36.97 406 GLY B N 1
ATOM 17627 C CA . GLY B 2 406 ? 129.579 164.003 148.535 1.00 45.37 406 GLY B CA 1
ATOM 17628 C C . GLY B 2 406 ? 130.593 163.313 147.640 1.00 38.59 406 GLY B C 1
ATOM 17629 O O . GLY B 2 406 ? 130.297 162.842 146.541 1.00 34.32 406 GLY B O 1
ATOM 17633 N N . MET B 2 407 ? 131.822 163.258 148.146 1.00 45.66 407 MET B N 1
ATOM 17634 C CA . MET B 2 407 ? 132.964 162.648 147.475 1.00 46.25 407 MET B CA 1
ATOM 17635 C C . MET B 2 407 ? 133.713 161.746 148.446 1.00 55.33 407 MET B C 1
ATOM 17636 O O . MET B 2 407 ? 134.915 161.893 148.673 1.00 62.70 407 MET B O 1
ATOM 17650 N N . MET B 2 408 ? 132.987 160.805 149.053 1.00 52.59 408 MET B N 1
ATOM 17651 C CA . MET B 2 408 ? 133.540 159.979 150.123 1.00 52.32 408 MET B CA 1
ATOM 17652 C C . MET B 2 408 ? 134.944 159.482 149.796 1.00 56.10 408 MET B C 1
ATOM 17653 O O . MET B 2 408 ? 135.860 159.586 150.617 1.00 55.70 408 MET B O 1
ATOM 17667 N N . MET B 2 409 ? 135.129 158.942 148.590 1.00 63.32 409 MET B N 1
ATOM 17668 C CA . MET B 2 409 ? 136.432 158.401 148.215 1.00 64.03 409 MET B CA 1
ATOM 17669 C C . MET B 2 409 ? 137.481 159.499 148.121 1.00 68.31 409 MET B C 1
ATOM 17670 O O . MET B 2 409 ? 138.655 159.263 148.426 1.00 71.52 409 MET B O 1
ATOM 17684 N N . GLY B 2 410 ? 137.085 160.693 147.694 1.00 65.94 410 GLY B N 1
ATOM 17685 C CA . GLY B 2 410 ? 138.029 161.791 147.567 1.00 56.34 410 GLY B CA 1
ATOM 17686 C C . GLY B 2 410 ? 139.081 161.564 146.504 1.00 57.55 410 GLY B C 1
ATOM 17687 O O . GLY B 2 410 ? 140.237 161.966 146.682 1.00 63.56 410 GLY B O 1
ATOM 17691 N N . MET B 2 411 ? 138.706 160.923 145.396 1.00 58.52 411 MET B N 1
ATOM 17692 C CA . MET B 2 411 ? 139.638 160.726 144.296 1.00 63.43 411 MET B CA 1
ATOM 17693 C C . MET B 2 411 ? 139.901 162.010 143.523 1.00 63.36 411 MET B C 1
ATOM 17694 O O . MET B 2 411 ? 140.914 162.096 142.820 1.00 61.89 411 MET B O 1
ATOM 17708 N N . PHE B 2 412 ? 139.016 162.999 143.631 1.00 59.94 412 PHE B N 1
ATOM 17709 C CA . PHE B 2 412 ? 139.197 164.285 142.957 1.00 57.10 412 PHE B CA 1
ATOM 17710 C C . PHE B 2 412 ? 139.890 165.279 143.890 1.00 53.76 412 PHE B C 1
ATOM 17711 O O . PHE B 2 412 ? 139.416 166.386 144.142 1.00 60.33 412 PHE B O 1
ATOM 17728 N N . ASN B 2 413 ? 141.042 164.855 144.409 1.00 59.28 413 ASN B N 1
ATOM 17729 C CA . ASN B 2 413 ? 141.837 165.743 145.247 1.00 67.56 413 ASN B CA 1
ATOM 17730 C C . ASN B 2 413 ? 142.258 166.992 144.487 1.00 68.71 413 ASN B C 1
ATOM 17731 O O . ASN B 2 413 ? 142.134 168.110 145.004 1.00 68.79 413 ASN B O 1
ATOM 17742 N N . MET B 2 414 ? 142.733 166.825 143.256 1.00 58.85 414 MET B N 1
ATOM 17743 C CA . MET B 2 414 ? 143.286 167.934 142.496 1.00 59.06 414 MET B CA 1
ATOM 17744 C C . MET B 2 414 ? 142.211 168.852 141.935 1.00 58.71 414 MET B C 1
ATOM 17745 O O . MET B 2 414 ? 142.431 170.062 141.853 1.00 62.66 414 MET B O 1
ATOM 17759 N N . LEU B 2 415 ? 141.047 168.321 141.557 1.00 43.77 415 LEU B N 1
ATOM 17760 C CA . LEU B 2 415 ? 139.945 169.195 141.164 1.00 47.05 415 LEU B CA 1
ATOM 17761 C C . LEU B 2 415 ? 139.478 170.046 142.339 1.00 49.81 415 LEU B C 1
ATOM 17762 O O . LEU B 2 415 ? 139.179 171.236 142.176 1.00 58.49 415 LEU B O 1
ATOM 17778 N N . SER B 2 416 ? 139.407 169.454 143.530 1.00 40.35 416 SER B N 1
ATOM 17779 C CA . SER B 2 416 ? 139.069 170.229 144.718 1.00 40.51 416 SER B CA 1
ATOM 17780 C C . SER B 2 416 ? 140.120 171.297 144.981 1.00 50.29 416 SER B C 1
ATOM 17781 O O . SER B 2 416 ? 139.790 172.432 145.352 1.00 59.01 416 SER B O 1
ATOM 17789 N N . THR B 2 417 ? 141.394 170.951 144.799 1.00 49.65 417 THR B N 1
ATOM 17790 C CA . THR B 2 417 ? 142.450 171.946 144.938 1.00 40.21 417 THR B CA 1
ATOM 17791 C C . THR B 2 417 ? 142.271 173.075 143.932 1.00 47.33 417 THR B C 1
ATOM 17792 O O . THR B 2 417 ? 142.488 174.245 144.258 1.00 54.40 417 THR B O 1
ATOM 17803 N N . VAL B 2 418 ? 141.884 172.741 142.700 1.00 50.05 418 VAL B N 1
ATOM 17804 C CA . VAL B 2 418 ? 141.655 173.763 141.682 1.00 48.40 418 VAL B CA 1
ATOM 17805 C C . VAL B 2 418 ? 140.526 174.691 142.107 1.00 47.48 418 VAL B C 1
ATOM 17806 O O . VAL B 2 418 ? 140.611 175.914 141.944 1.00 53.84 418 VAL B O 1
ATOM 17819 N N . LEU B 2 419 ? 139.442 174.125 142.636 1.00 40.62 419 LEU B N 1
ATOM 17820 C CA . LEU B 2 419 ? 138.328 174.951 143.093 1.00 39.02 419 LEU B CA 1
ATOM 17821 C C . LEU B 2 419 ? 138.768 175.888 144.213 1.00 45.21 419 LEU B C 1
ATOM 17822 O O . LEU B 2 419 ? 138.443 177.084 144.211 1.00 50.62 419 LEU B O 1
ATOM 17838 N N . GLY B 2 420 ? 139.513 175.358 145.183 1.00 51.00 420 GLY B N 1
ATOM 17839 C CA . GLY B 2 420 ? 140.007 176.202 146.258 1.00 48.44 420 GLY B CA 1
ATOM 17840 C C . GLY B 2 420 ? 140.927 177.297 145.755 1.00 48.09 420 GLY B C 1
ATOM 17841 O O . GLY B 2 420 ? 140.884 178.432 146.236 1.00 49.93 420 GLY B O 1
ATOM 17845 N N . VAL B 2 421 ? 141.771 176.972 144.776 1.00 46.58 421 VAL B N 1
ATOM 17846 C CA . VAL B 2 421 ? 142.677 177.964 144.212 1.00 47.02 421 VAL B CA 1
ATOM 17847 C C . VAL B 2 421 ? 141.894 179.046 143.485 1.00 46.51 421 VAL B C 1
ATOM 17848 O O . VAL B 2 421 ? 142.261 180.223 143.520 1.00 42.87 421 VAL B O 1
ATOM 17861 N N . SER B 2 422 ? 140.816 178.666 142.799 1.00 45.79 422 SER B N 1
ATOM 17862 C CA . SER B 2 422 ? 139.971 179.662 142.151 1.00 39.55 422 SER B CA 1
ATOM 17863 C C . SER B 2 422 ? 139.340 180.589 143.179 1.00 42.55 422 SER B C 1
ATOM 17864 O O . SER B 2 422 ? 139.289 181.810 142.984 1.00 53.81 422 SER B O 1
ATOM 17872 N N . ILE B 2 423 ? 138.863 180.028 144.291 1.00 39.22 423 ILE B N 1
ATOM 17873 C CA . ILE B 2 423 ? 138.291 180.872 145.338 1.00 39.05 423 ILE B CA 1
ATOM 17874 C C . ILE B 2 423 ? 139.348 181.819 145.891 1.00 41.96 423 ILE B C 1
ATOM 17875 O O . ILE B 2 423 ? 139.070 182.993 146.160 1.00 44.09 423 ILE B O 1
ATOM 17891 N N . LEU B 2 424 ? 140.571 181.323 146.084 1.00 43.25 424 LEU B N 1
ATOM 17892 C CA . LEU B 2 424 ? 141.651 182.191 146.546 1.00 41.52 424 LEU B CA 1
ATOM 17893 C C . LEU B 2 424 ? 141.925 183.306 145.544 1.00 43.97 424 LEU B C 1
ATOM 17894 O O . LEU B 2 424 ? 142.058 184.475 145.923 1.00 46.50 424 LEU B O 1
ATOM 17910 N N . ASN B 2 425 ? 142.005 182.958 144.259 1.00 48.73 425 ASN B N 1
ATOM 17911 C CA . ASN B 2 425 ? 142.273 183.944 143.219 1.00 43.46 425 ASN B CA 1
ATOM 17912 C C . ASN B 2 425 ? 141.161 184.976 143.130 1.00 38.94 425 ASN B C 1
ATOM 17913 O O . ASN B 2 425 ? 141.389 186.099 142.669 1.00 40.31 425 ASN B O 1
ATOM 17924 N N . LEU B 2 426 ? 139.958 184.622 143.569 1.00 35.54 426 LEU B N 1
ATOM 17925 C CA . LEU B 2 426 ? 138.859 185.579 143.596 1.00 32.23 426 LEU B CA 1
ATOM 17926 C C . LEU B 2 426 ? 139.124 186.726 144.568 1.00 39.69 426 LEU B C 1
ATOM 17927 O O . LEU B 2 426 ? 138.310 187.647 144.677 1.00 42.95 426 LEU B O 1
ATOM 17943 N N . GLY B 2 427 ? 140.245 186.681 145.286 1.00 46.65 427 GLY B N 1
ATOM 17944 C CA . GLY B 2 427 ? 140.597 187.702 146.247 1.00 44.25 427 GLY B CA 1
ATOM 17945 C C . GLY B 2 427 ? 141.442 188.845 145.735 1.00 43.57 427 GLY B C 1
ATOM 17946 O O . GLY B 2 427 ? 141.817 189.717 146.525 1.00 37.23 427 GLY B O 1
ATOM 17950 N N . GLN B 2 428 ? 141.761 188.880 144.445 1.00 49.28 428 GLN B N 1
ATOM 17951 C CA . GLN B 2 428 ? 142.564 189.972 143.913 1.00 44.14 428 GLN B CA 1
ATOM 17952 C C . GLN B 2 428 ? 141.822 191.294 144.063 1.00 48.84 428 GLN B C 1
ATOM 17953 O O . GLN B 2 428 ? 140.590 191.346 144.053 1.00 51.69 428 GLN B O 1
ATOM 17967 N N . LYS B 2 429 ? 142.591 192.375 144.202 1.00 48.32 429 LYS B N 1
ATOM 17968 C CA . LYS B 2 429 ? 141.985 193.684 144.419 1.00 44.66 429 LYS B CA 1
ATOM 17969 C C . LYS B 2 429 ? 141.005 194.042 143.310 1.00 46.61 429 LYS B C 1
ATOM 17970 O O . LYS B 2 429 ? 140.022 194.749 143.557 1.00 47.64 429 LYS B O 1
ATOM 17989 N N . LYS B 2 430 ? 141.249 193.567 142.087 1.00 51.11 430 LYS B N 1
ATOM 17990 C CA . LYS B 2 430 ? 140.342 193.867 140.987 1.00 50.66 430 LYS B CA 1
ATOM 17991 C C . LYS B 2 430 ? 139.023 193.116 141.101 1.00 52.65 430 LYS B C 1
ATOM 17992 O O . LYS B 2 430 ? 138.015 193.579 140.559 1.00 55.09 430 LYS B O 1
ATOM 18011 N N . TYR B 2 431 ? 139.005 191.973 141.788 1.00 44.84 431 TYR B N 1
ATOM 18012 C CA . TYR B 2 431 ? 137.780 191.201 141.954 1.00 44.56 431 TYR B CA 1
ATOM 18013 C C . TYR B 2 431 ? 137.036 191.570 143.231 1.00 46.07 431 TYR B C 1
ATOM 18014 O O . TYR B 2 431 ? 135.802 191.592 143.241 1.00 55.17 431 TYR B O 1
ATOM 18032 N N . THR B 2 432 ? 137.758 191.859 144.316 1.00 40.28 432 THR B N 1
ATOM 18033 C CA . THR B 2 432 ? 137.091 192.307 145.532 1.00 44.04 432 THR B CA 1
ATOM 18034 C C . THR B 2 432 ? 136.533 193.713 145.372 1.00 44.12 432 THR B C 1
ATOM 18035 O O . THR B 2 432 ? 135.561 194.073 146.045 1.00 45.21 432 THR B O 1
ATOM 18046 N N . LYS B 2 433 ? 137.129 194.517 144.493 1.00 47.52 433 LYS B N 1
ATOM 18047 C CA . LYS B 2 433 ? 136.646 195.864 144.205 1.00 53.21 433 LYS B CA 1
ATOM 18048 C C . LYS B 2 433 ? 136.480 196.672 145.490 1.00 55.08 433 LYS B C 1
ATOM 18049 O O . LYS B 2 433 ? 135.486 197.372 145.694 1.00 55.45 433 LYS B O 1
ATOM 18068 N N . THR B 2 434 ? 137.471 196.569 146.365 1.00 50.55 434 THR B N 1
ATOM 18069 C CA . THR B 2 434 ? 137.459 197.292 147.632 1.00 47.19 434 THR B CA 1
ATOM 18070 C C . THR B 2 434 ? 138.877 197.292 148.191 1.00 49.88 434 THR B C 1
ATOM 18071 O O . THR B 2 434 ? 139.798 196.718 147.604 1.00 50.29 434 THR B O 1
ATOM 18082 N N . THR B 2 435 ? 139.041 197.946 149.343 1.00 51.27 435 THR B N 1
ATOM 18083 C CA . THR B 2 435 ? 140.372 198.122 149.913 1.00 55.43 435 THR B CA 1
ATOM 18084 C C . THR B 2 435 ? 140.998 196.789 150.305 1.00 51.96 435 THR B C 1
ATOM 18085 O O . THR B 2 435 ? 142.186 196.560 150.052 1.00 51.38 435 THR B O 1
ATOM 18096 N N . TYR B 2 436 ? 140.228 195.900 150.923 1.00 45.88 436 TYR B N 1
ATOM 18097 C CA . TYR B 2 436 ? 140.790 194.647 151.399 1.00 47.36 436 TYR B CA 1
ATOM 18098 C C . TYR B 2 436 ? 140.968 193.660 150.250 1.00 44.65 436 TYR B C 1
ATOM 18099 O O . TYR B 2 436 ? 140.280 193.717 149.229 1.00 50.74 436 TYR B O 1
ATOM 18117 N N . TRP B 2 437 ? 141.912 192.743 150.434 1.00 38.43 437 TRP B N 1
ATOM 18118 C CA . TRP B 2 437 ? 142.148 191.679 149.467 1.00 41.76 437 TRP B CA 1
ATOM 18119 C C . TRP B 2 437 ? 142.832 190.533 150.195 1.00 51.20 437 TRP B C 1
ATOM 18120 O O . TRP B 2 437 ? 143.204 190.654 151.363 1.00 54.17 437 TRP B O 1
ATOM 18141 N N . TRP B 2 438 ? 142.978 189.406 149.501 1.00 51.96 438 TRP B N 1
ATOM 18142 C CA . TRP B 2 438 ? 143.563 188.235 150.134 1.00 41.47 438 TRP B CA 1
ATOM 18143 C C . TRP B 2 438 ? 144.270 187.368 149.103 1.00 45.51 438 TRP B C 1
ATOM 18144 O O . TRP B 2 438 ? 144.010 187.448 147.900 1.00 45.94 438 TRP B O 1
ATOM 18165 N N . ASP B 2 439 ? 145.173 186.535 149.610 1.00 44.54 439 ASP B N 1
ATOM 18166 C CA . ASP B 2 439 ? 145.906 185.572 148.801 1.00 46.71 439 ASP B CA 1
ATOM 18167 C C . ASP B 2 439 ? 146.447 184.499 149.733 1.00 49.54 439 ASP B C 1
ATOM 18168 O O . ASP B 2 439 ? 146.541 184.703 150.942 1.00 52.15 439 ASP B O 1
ATOM 18177 N N . GLY B 2 440 ? 146.808 183.355 149.166 1.00 53.05 440 GLY B N 1
ATOM 18178 C CA . GLY B 2 440 ? 147.331 182.286 149.995 1.00 47.55 440 GLY B CA 1
ATOM 18179 C C . GLY B 2 440 ? 147.590 181.032 149.188 1.00 48.90 440 GLY B C 1
ATOM 18180 O O . GLY B 2 440 ? 147.743 181.080 147.967 1.00 50.84 440 GLY B O 1
ATOM 18184 N N . LEU B 2 441 ? 147.644 179.911 149.902 1.00 45.44 441 LEU B N 1
ATOM 18185 C CA . LEU B 2 441 ? 147.925 178.618 149.298 1.00 48.33 441 LEU B CA 1
ATOM 18186 C C . LEU B 2 441 ? 146.838 177.626 149.678 1.00 46.93 441 LEU B C 1
ATOM 18187 O O . LEU B 2 441 ? 146.291 177.669 150.782 1.00 51.86 441 LEU B O 1
ATOM 18203 N N . GLN B 2 442 ? 146.528 176.733 148.742 1.00 43.03 442 GLN B N 1
ATOM 18204 C CA . GLN B 2 442 ? 145.504 175.714 148.925 1.00 41.51 442 GLN B CA 1
ATOM 18205 C C . GLN B 2 442 ? 146.059 174.378 148.461 1.00 47.61 442 GLN B C 1
ATOM 18206 O O . GLN B 2 442 ? 146.476 174.244 147.307 1.00 52.52 442 GLN B O 1
ATOM 18220 N N . SER B 2 443 ? 146.064 173.396 149.359 1.00 51.52 443 SER B N 1
ATOM 18221 C CA . SER B 2 443 ? 146.484 172.036 149.043 1.00 47.06 443 SER B CA 1
ATOM 18222 C C . SER B 2 443 ? 145.384 171.098 149.518 1.00 52.00 443 SER B C 1
ATOM 18223 O O . SER B 2 443 ? 145.177 170.940 150.726 1.00 55.91 443 SER B O 1
ATOM 18231 N N . SER B 2 444 ? 144.673 170.489 148.571 1.00 51.68 444 SER B N 1
ATOM 18232 C CA . SER B 2 444 ? 143.569 169.597 148.900 1.00 51.79 444 SER B CA 1
ATOM 18233 C C . SER B 2 444 ? 142.552 170.315 149.781 1.00 51.14 444 SER B C 1
ATOM 18234 O O . SER B 2 444 ? 141.990 171.336 149.373 1.00 56.99 444 SER B O 1
ATOM 18242 N N . ASP B 2 445 ? 142.308 169.801 150.986 1.00 57.52 445 ASP B N 1
ATOM 18243 C CA . ASP B 2 445 ? 141.339 170.397 151.894 1.00 60.82 445 ASP B CA 1
ATOM 18244 C C . ASP B 2 445 ? 141.951 171.429 152.829 1.00 60.50 445 ASP B C 1
ATOM 18245 O O . ASP B 2 445 ? 141.209 172.082 153.570 1.00 62.63 445 ASP B O 1
ATOM 18254 N N . ASP B 2 446 ? 143.270 171.588 152.822 1.00 61.38 446 ASP B N 1
ATOM 18255 C CA . ASP B 2 446 ? 143.947 172.525 153.703 1.00 63.88 446 ASP B CA 1
ATOM 18256 C C . ASP B 2 446 ? 144.265 173.813 152.958 1.00 56.81 446 ASP B C 1
ATOM 18257 O O . ASP B 2 446 ? 144.480 173.814 151.744 1.00 58.97 446 ASP B O 1
ATOM 18266 N N . PHE B 2 447 ? 144.289 174.916 153.699 1.00 46.75 447 PHE B N 1
ATOM 18267 C CA . PHE B 2 447 ? 144.537 176.215 153.098 1.00 49.66 447 PHE B CA 1
ATOM 18268 C C . PHE B 2 447 ? 145.169 177.137 154.128 1.00 45.80 447 PHE B C 1
ATOM 18269 O O . PHE B 2 447 ? 144.849 177.067 155.316 1.00 47.37 447 PHE B O 1
ATOM 18286 N N . ALA B 2 448 ? 146.070 177.993 153.658 1.00 42.67 448 ALA B N 1
ATOM 18287 C CA . ALA B 2 448 ? 146.600 179.101 154.441 1.00 43.54 448 ALA B CA 1
ATOM 18288 C C . ALA B 2 448 ? 146.214 180.386 153.728 1.00 49.26 448 ALA B C 1
ATOM 18289 O O . ALA B 2 448 ? 146.503 180.544 152.536 1.00 58.06 448 ALA B O 1
ATOM 18296 N N . LEU B 2 449 ? 145.558 181.294 154.448 1.00 41.19 449 LEU B N 1
ATOM 18297 C CA . LEU B 2 449 ? 145.039 182.518 153.857 1.00 42.71 449 LEU B CA 1
ATOM 18298 C C . LEU B 2 449 ? 145.715 183.725 154.489 1.00 51.66 449 LEU B C 1
ATOM 18299 O O . LEU B 2 449 ? 146.093 183.695 155.659 1.00 56.20 449 LEU B O 1
ATOM 18315 N N . ILE B 2 450 ? 145.866 184.790 153.706 1.00 46.48 450 ILE B N 1
ATOM 18316 C CA . ILE B 2 450 ? 146.421 186.050 154.181 1.00 38.44 450 ILE B CA 1
ATOM 18317 C C . ILE B 2 450 ? 145.537 187.166 153.651 1.00 44.35 450 ILE B C 1
ATOM 18318 O O . ILE B 2 450 ? 145.292 187.248 152.443 1.00 45.38 450 ILE B O 1
ATOM 18334 N N . VAL B 2 451 ? 145.066 188.023 154.550 1.00 46.30 451 VAL B N 1
ATOM 18335 C CA . VAL B 2 451 ? 144.165 189.117 154.215 1.00 49.13 451 VAL B CA 1
ATOM 18336 C C . VAL B 2 451 ? 144.855 190.428 154.556 1.00 51.60 451 VAL B C 1
ATOM 18337 O O . VAL B 2 451 ? 145.312 190.620 155.690 1.00 56.22 451 VAL B O 1
ATOM 18350 N N . ASN B 2 452 ? 144.929 191.322 153.575 1.00 51.29 452 ASN B N 1
ATOM 18351 C CA . ASN B 2 452 ? 145.490 192.653 153.743 1.00 49.20 452 ASN B CA 1
ATOM 18352 C C . ASN B 2 452 ? 144.370 193.676 153.633 1.00 52.37 452 ASN B C 1
ATOM 18353 O O . ASN B 2 452 ? 143.563 193.620 152.698 1.00 54.01 452 ASN B O 1
ATOM 18364 N N . ALA B 2 453 ? 144.321 194.600 154.588 1.00 55.63 453 ALA B N 1
ATOM 18365 C CA . ALA B 2 453 ? 143.300 195.637 154.598 1.00 50.21 453 ALA B CA 1
ATOM 18366 C C . ALA B 2 453 ? 143.820 196.818 155.402 1.00 47.57 453 ALA B C 1
ATOM 18367 O O . ALA B 2 453 ? 144.693 196.651 156.259 1.00 54.28 453 ALA B O 1
ATOM 18374 N N . PRO B 2 454 ? 143.302 198.024 155.153 1.00 49.19 454 PRO B N 1
ATOM 18375 C CA . PRO B 2 454 ? 143.826 199.199 155.872 1.00 52.10 454 PRO B CA 1
ATOM 18376 C C . PRO B 2 454 ? 143.675 199.123 157.382 1.00 52.21 454 PRO B C 1
ATOM 18377 O O . PRO B 2 454 ? 144.539 199.634 158.105 1.00 54.05 454 PRO B O 1
ATOM 18388 N N . ASN B 2 455 ? 142.603 198.513 157.887 1.00 53.90 455 ASN B N 1
ATOM 18389 C CA . ASN B 2 455 ? 142.328 198.501 159.318 1.00 55.23 455 ASN B CA 1
ATOM 18390 C C . ASN B 2 455 ? 141.724 197.157 159.707 1.00 58.79 455 ASN B C 1
ATOM 18391 O O . ASN B 2 455 ? 141.533 196.269 158.870 1.00 62.36 455 ASN B O 1
ATOM 18402 N N . HIS B 2 456 ? 141.427 197.012 161.001 1.00 58.45 456 HIS B N 1
ATOM 18403 C CA . HIS B 2 456 ? 140.853 195.766 161.499 1.00 57.26 456 HIS B CA 1
ATOM 18404 C C . HIS B 2 456 ? 139.473 195.518 160.910 1.00 54.25 456 HIS B C 1
ATOM 18405 O O . HIS B 2 456 ? 139.111 194.372 160.619 1.00 54.78 456 HIS B O 1
ATOM 18419 N N . GLU B 2 457 ? 138.678 196.576 160.740 1.00 52.30 457 GLU B N 1
ATOM 18420 C CA . GLU B 2 457 ? 137.367 196.409 160.125 1.00 51.15 457 GLU B CA 1
ATOM 18421 C C . GLU B 2 457 ? 137.501 195.848 158.718 1.00 52.94 457 GLU B C 1
ATOM 18422 O O . GLU B 2 457 ? 136.725 194.977 158.312 1.00 44.86 457 GLU B O 1
ATOM 18434 N N . GLY B 2 458 ? 138.483 196.334 157.960 1.00 52.23 458 GLY B N 1
ATOM 18435 C CA . GLY B 2 458 ? 138.717 195.785 156.637 1.00 47.27 458 GLY B CA 1
ATOM 18436 C C . GLY B 2 458 ? 139.144 194.331 156.680 1.00 43.15 458 GLY B C 1
ATOM 18437 O O . GLY B 2 458 ? 138.753 193.534 155.826 1.00 49.75 458 GLY B O 1
ATOM 18441 N N . ILE B 2 459 ? 139.954 193.965 157.675 1.00 40.88 459 ILE B N 1
ATOM 18442 C CA . ILE B 2 459 ? 140.362 192.571 157.818 1.00 41.39 459 ILE B CA 1
ATOM 18443 C C . ILE B 2 459 ? 139.149 191.691 158.082 1.00 45.66 459 ILE B C 1
ATOM 18444 O O . ILE B 2 459 ? 138.991 190.621 157.478 1.00 47.95 459 ILE B O 1
ATOM 18460 N N . GLN B 2 460 ? 138.273 192.127 158.988 1.00 49.23 460 GLN B N 1
ATOM 18461 C CA . GLN B 2 460 ? 137.063 191.365 159.271 1.00 45.73 460 GLN B CA 1
ATOM 18462 C C . GLN B 2 460 ? 136.181 191.266 158.035 1.00 43.91 460 GLN B C 1
ATOM 18463 O O . GLN B 2 460 ? 135.605 190.208 157.757 1.00 47.66 460 GLN B O 1
ATOM 18477 N N . ALA B 2 461 ? 136.055 192.362 157.285 1.00 39.43 461 ALA B N 1
ATOM 18478 C CA . ALA B 2 461 ? 135.240 192.337 156.077 1.00 45.27 461 ALA B CA 1
ATOM 18479 C C . ALA B 2 461 ? 135.799 191.355 155.060 1.00 40.08 461 ALA B C 1
ATOM 18480 O O . ALA B 2 461 ? 135.046 190.601 154.436 1.00 44.10 461 ALA B O 1
ATOM 18487 N N . GLY B 2 462 ? 137.118 191.348 154.876 1.00 44.66 462 GLY B N 1
ATOM 18488 C CA . GLY B 2 462 ? 137.717 190.412 153.941 1.00 44.69 462 GLY B CA 1
ATOM 18489 C C . GLY B 2 462 ? 137.539 188.971 154.375 1.00 44.53 462 GLY B C 1
ATOM 18490 O O . GLY B 2 462 ? 137.253 188.094 153.552 1.00 50.61 462 GLY B O 1
ATOM 18494 N N . VAL B 2 463 ? 137.702 188.703 155.671 1.00 44.96 463 VAL B N 1
ATOM 18495 C CA . VAL B 2 463 ? 137.503 187.347 156.171 1.00 45.87 463 VAL B CA 1
ATOM 18496 C C . VAL B 2 463 ? 136.061 186.909 155.949 1.00 46.64 463 VAL B C 1
ATOM 18497 O O . VAL B 2 463 ? 135.800 185.781 155.513 1.00 51.07 463 VAL B O 1
ATOM 18510 N N . ASP B 2 464 ? 135.104 187.789 156.249 1.00 40.43 464 ASP B N 1
ATOM 18511 C CA . ASP B 2 464 ? 133.700 187.451 156.041 1.00 28.61 464 ASP B CA 1
ATOM 18512 C C . ASP B 2 464 ? 133.407 187.211 154.568 1.00 31.90 464 ASP B C 1
ATOM 18513 O O . ASP B 2 464 ? 132.668 186.286 154.219 1.00 41.52 464 ASP B O 1
ATOM 18522 N N . ARG B 2 465 ? 133.963 188.044 153.689 1.00 38.21 465 ARG B N 1
ATOM 18523 C CA . ARG B 2 465 ? 133.741 187.863 152.260 1.00 35.44 465 ARG B CA 1
ATOM 18524 C C . ARG B 2 465 ? 134.277 186.516 151.799 1.00 38.67 465 ARG B C 1
ATOM 18525 O O . ARG B 2 465 ? 133.607 185.787 151.059 1.00 39.99 465 ARG B O 1
ATOM 18546 N N . PHE B 2 466 ? 135.490 186.165 152.231 1.00 43.85 466 PHE B N 1
ATOM 18547 C CA . PHE B 2 466 ? 136.059 184.881 151.840 1.00 42.13 466 PHE B CA 1
ATOM 18548 C C . PHE B 2 466 ? 135.221 183.728 152.372 1.00 41.84 466 PHE B C 1
ATOM 18549 O O . PHE B 2 466 ? 134.950 182.760 151.651 1.00 50.45 466 PHE B O 1
ATOM 18566 N N . TYR B 2 467 ? 134.796 183.814 153.634 1.00 43.61 467 TYR B N 1
ATOM 18567 C CA . TYR B 2 467 ? 134.002 182.743 154.221 1.00 41.10 467 TYR B CA 1
ATOM 18568 C C . TYR B 2 467 ? 132.680 182.574 153.487 1.00 41.37 467 TYR B C 1
ATOM 18569 O O . TYR B 2 467 ? 132.262 181.448 153.193 1.00 49.75 467 TYR B O 1
ATOM 18587 N N . ARG B 2 468 ? 132.010 183.684 153.172 1.00 38.86 468 ARG B N 1
ATOM 18588 C CA . ARG B 2 468 ? 130.724 183.603 152.491 1.00 34.44 468 ARG B CA 1
ATOM 18589 C C . ARG B 2 468 ? 130.883 183.085 151.069 1.00 38.58 468 ARG B C 1
ATOM 18590 O O . ARG B 2 468 ? 130.058 182.295 150.599 1.00 49.78 468 ARG B O 1
ATOM 18611 N N . THR B 2 469 ? 131.933 183.510 150.363 1.00 36.09 469 THR B N 1
ATOM 18612 C CA . THR B 2 469 ? 132.170 182.980 149.025 1.00 31.29 469 THR B CA 1
ATOM 18613 C C . THR B 2 469 ? 132.432 181.481 149.076 1.00 33.10 469 THR B C 1
ATOM 18614 O O . THR B 2 469 ? 131.908 180.720 148.251 1.00 42.51 469 THR B O 1
ATOM 18625 N N . CYS B 2 470 ? 133.236 181.037 150.044 1.00 36.59 470 CYS B N 1
ATOM 18626 C CA . CYS B 2 470 ? 133.502 179.611 150.182 1.00 38.11 470 CYS B CA 1
ATOM 18627 C C . CYS B 2 470 ? 132.219 178.843 150.465 1.00 43.46 470 CYS B C 1
ATOM 18628 O O . CYS B 2 470 ? 131.980 177.781 149.880 1.00 45.37 470 CYS B O 1
ATOM 18636 N N . LYS B 2 471 ? 131.375 179.371 151.354 1.00 47.95 471 LYS B N 1
ATOM 18637 C CA . LYS B 2 471 ? 130.091 178.730 151.616 1.00 43.73 471 LYS B CA 1
ATOM 18638 C C . LYS B 2 471 ? 129.256 178.656 150.348 1.00 41.30 471 LYS B C 1
ATOM 18639 O O . LYS B 2 471 ? 128.609 177.640 150.074 1.00 44.25 471 LYS B O 1
ATOM 18658 N N . LEU B 2 472 ? 129.264 179.729 149.559 1.00 46.10 472 LEU B N 1
ATOM 18659 C CA . LEU B 2 472 ? 128.488 179.760 148.327 1.00 45.76 472 LEU B CA 1
ATOM 18660 C C . LEU B 2 472 ? 128.943 178.680 147.357 1.00 42.58 472 LEU B C 1
ATOM 18661 O O . LEU B 2 472 ? 128.115 178.009 146.731 1.00 41.68 472 LEU B O 1
ATOM 18677 N N . VAL B 2 473 ? 130.258 178.500 147.213 1.00 43.31 473 VAL B N 1
ATOM 18678 C CA . VAL B 2 473 ? 130.770 177.505 146.272 1.00 42.24 473 VAL B CA 1
A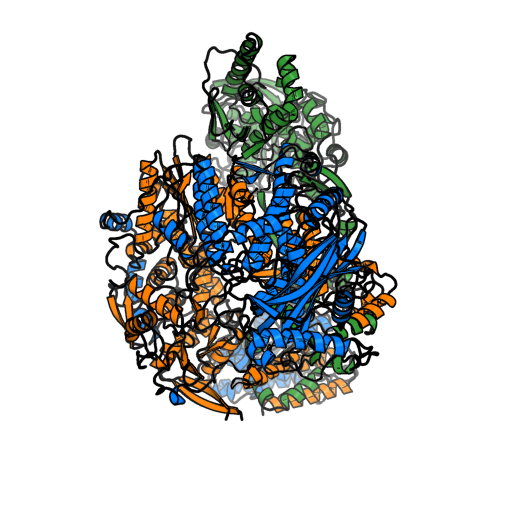TOM 18679 C C . VAL B 2 473 ? 130.700 176.090 146.824 1.00 50.33 473 VAL B C 1
ATOM 18680 O O . VAL B 2 473 ? 130.881 175.129 146.066 1.00 47.59 473 VAL B O 1
ATOM 18693 N N . GLY B 2 474 ? 130.414 175.928 148.113 1.00 50.91 474 GLY B N 1
ATOM 18694 C CA . GLY B 2 474 ? 130.315 174.620 148.724 1.00 41.79 474 GLY B CA 1
ATOM 18695 C C . GLY B 2 474 ? 131.462 174.245 149.637 1.00 44.32 474 GLY B C 1
ATOM 18696 O O . GLY B 2 474 ? 131.585 173.067 149.991 1.00 48.01 474 GLY B O 1
ATOM 18700 N N . ILE B 2 475 ? 132.304 175.198 150.026 1.00 42.25 475 ILE B N 1
ATOM 18701 C CA . ILE B 2 475 ? 133.445 174.952 150.897 1.00 39.57 475 ILE B CA 1
ATOM 18702 C C . ILE B 2 475 ? 133.147 175.577 152.251 1.00 38.71 475 ILE B C 1
ATOM 18703 O O . ILE B 2 475 ? 132.851 176.774 152.337 1.00 47.92 475 ILE B O 1
ATOM 18719 N N . ASN B 2 476 ? 133.226 174.772 153.304 1.00 42.77 476 ASN B N 1
ATOM 18720 C CA . ASN B 2 476 ? 132.910 175.210 154.656 1.00 44.37 476 ASN B CA 1
ATOM 18721 C C . ASN B 2 476 ? 134.200 175.315 155.455 1.00 49.54 476 ASN B C 1
ATOM 18722 O O . ASN B 2 476 ? 134.972 174.354 155.525 1.00 55.15 476 ASN B O 1
ATOM 18733 N N . MET B 2 477 ? 134.431 176.480 156.049 1.00 52.22 477 MET B N 1
ATOM 18734 C CA . MET B 2 477 ? 135.596 176.699 156.890 1.00 47.38 477 MET B CA 1
ATOM 18735 C C . MET B 2 477 ? 135.264 176.273 158.312 1.00 47.81 477 MET B C 1
ATOM 18736 O O . MET B 2 477 ? 134.296 176.761 158.902 1.00 57.05 477 MET B O 1
ATOM 18750 N N . SER B 2 478 ? 136.064 175.363 158.858 1.00 41.35 478 SER B N 1
ATOM 18751 C CA . SER B 2 478 ? 135.827 174.845 160.202 1.00 40.01 478 SER B CA 1
ATOM 18752 C C . SER B 2 478 ? 136.211 175.926 161.201 1.00 45.71 478 SER B C 1
ATOM 18753 O O . SER B 2 478 ? 137.378 176.063 161.570 1.00 56.42 478 SER B O 1
ATOM 18761 N N . LYS B 2 479 ? 135.220 176.700 161.645 1.00 48.04 479 LYS B N 1
ATOM 18762 C CA . LYS B 2 479 ? 135.490 177.765 162.603 1.00 43.30 479 LYS B CA 1
ATOM 18763 C C . LYS B 2 479 ? 136.025 177.213 163.915 1.00 44.79 479 LYS B C 1
ATOM 18764 O O . LYS B 2 479 ? 136.668 177.940 164.679 1.00 54.18 479 LYS B O 1
ATOM 18783 N N . LYS B 2 480 ? 135.772 175.934 164.193 1.00 42.84 480 LYS B N 1
ATOM 18784 C CA . LYS B 2 480 ? 136.124 175.373 165.491 1.00 43.93 480 LYS B CA 1
ATOM 18785 C C . LYS B 2 480 ? 137.629 175.192 165.647 1.00 48.39 480 LYS B C 1
ATOM 18786 O O . LYS B 2 480 ? 138.154 175.357 166.752 1.00 54.86 480 LYS B O 1
ATOM 18805 N N . LYS B 2 481 ? 138.339 174.862 164.567 1.00 48.71 481 LYS B N 1
ATOM 18806 C CA . LYS B 2 481 ? 139.766 174.570 164.641 1.00 46.41 481 LYS B CA 1
ATOM 18807 C C . LYS B 2 481 ? 140.623 175.588 163.895 1.00 51.36 481 LYS B C 1
ATOM 18808 O O . LYS B 2 481 ? 141.829 175.367 163.736 1.00 62.01 481 LYS B O 1
ATOM 18827 N N . SER B 2 482 ? 140.050 176.705 163.461 1.00 48.55 482 SER B N 1
ATOM 18828 C CA . SER B 2 482 ? 140.784 177.747 162.760 1.00 47.41 482 SER B CA 1
ATOM 18829 C C . SER B 2 482 ? 140.995 178.948 163.672 1.00 48.66 482 SER B C 1
ATOM 18830 O O . SER B 2 482 ? 140.263 179.158 164.642 1.00 52.71 482 SER B O 1
ATOM 18838 N N . TYR B 2 483 ? 142.018 179.736 163.350 1.00 38.47 483 TYR B N 1
ATOM 18839 C CA . TYR B 2 483 ? 142.297 180.963 164.082 1.00 39.24 483 TYR B CA 1
ATOM 18840 C C . TYR B 2 483 ? 143.059 181.916 163.174 1.00 47.08 483 TYR B C 1
ATOM 18841 O O . TYR B 2 483 ? 143.626 181.515 162.155 1.00 48.11 483 TYR B O 1
ATOM 18859 N N . ILE B 2 484 ? 143.063 183.189 163.559 1.00 44.36 484 ILE B N 1
ATOM 18860 C CA . ILE B 2 484 ? 143.674 184.255 162.776 1.00 35.17 484 ILE B CA 1
ATOM 18861 C C . ILE B 2 484 ? 144.642 185.019 163.665 1.00 39.73 484 ILE B C 1
ATOM 18862 O O . ILE B 2 484 ? 144.371 185.237 164.851 1.00 46.34 484 ILE B O 1
ATOM 18878 N N . ASN B 2 485 ? 145.770 185.427 163.092 1.00 39.89 485 ASN B N 1
ATOM 18879 C CA . ASN B 2 485 ? 146.759 186.190 163.844 1.00 44.01 485 ASN B CA 1
ATOM 18880 C C . ASN B 2 485 ? 147.616 186.984 162.869 1.00 48.26 485 ASN B C 1
ATOM 18881 O O . ASN B 2 485 ? 147.632 186.716 161.669 1.00 47.99 485 ASN B O 1
ATOM 18892 N N . ARG B 2 486 ? 148.339 187.964 163.405 1.00 51.10 486 ARG B N 1
ATOM 18893 C CA . ARG B 2 486 ? 149.224 188.769 162.575 1.00 51.18 486 ARG B CA 1
ATOM 18894 C C . ARG B 2 486 ? 150.113 187.866 161.732 1.00 49.39 486 ARG B C 1
ATOM 18895 O O . ARG B 2 486 ? 150.596 186.833 162.200 1.00 64.18 486 ARG B O 1
ATOM 18916 N N . THR B 2 487 ? 150.324 188.258 160.476 1.00 38.26 487 THR B N 1
ATOM 18917 C CA . THR B 2 487 ? 150.994 187.398 159.497 1.00 41.97 487 THR B CA 1
ATOM 18918 C C . THR B 2 487 ? 152.496 187.361 159.783 1.00 41.86 487 THR B C 1
ATOM 18919 O O . THR B 2 487 ? 153.331 187.823 159.003 1.00 49.61 487 THR B O 1
ATOM 18930 N N . GLY B 2 488 ? 152.829 186.788 160.934 1.00 52.63 488 GLY B N 1
ATOM 18931 C CA . GLY B 2 488 ? 154.212 186.565 161.302 1.00 50.41 488 GLY B CA 1
ATOM 18932 C C . GLY B 2 488 ? 154.494 185.092 161.498 1.00 50.95 488 GLY B C 1
ATOM 18933 O O . GLY B 2 488 ? 155.622 184.632 161.297 1.00 50.32 488 GLY B O 1
ATOM 18937 N N . THR B 2 489 ? 153.466 184.343 161.889 1.00 45.57 489 THR B N 1
ATOM 18938 C CA . THR B 2 489 ? 153.572 182.908 162.093 1.00 43.28 489 THR B CA 1
ATOM 18939 C C . THR B 2 489 ? 152.296 182.244 161.598 1.00 42.77 489 THR B C 1
ATOM 18940 O O . THR B 2 489 ? 151.241 182.879 161.517 1.00 39.24 489 THR B O 1
ATOM 18951 N N . PHE B 2 490 ? 152.400 180.963 161.269 1.00 41.44 490 PHE B N 1
ATOM 18952 C CA . PHE B 2 490 ? 151.238 180.187 160.843 1.00 36.04 490 PHE B CA 1
ATOM 18953 C C . PHE B 2 490 ? 151.625 178.714 160.786 1.00 37.51 490 PHE B C 1
ATOM 18954 O O . PHE B 2 490 ? 152.766 178.335 161.067 1.00 45.47 490 PHE B O 1
ATOM 18971 N N . GLU B 2 491 ? 150.648 177.884 160.431 1.00 41.98 491 GLU B N 1
ATOM 18972 C CA . GLU B 2 491 ? 150.845 176.453 160.265 1.00 33.94 491 GLU B CA 1
ATOM 18973 C C . GLU B 2 491 ? 150.114 176.002 159.011 1.00 39.56 491 GLU B C 1
ATOM 18974 O O . GLU B 2 491 ? 149.082 176.565 158.639 1.00 46.58 491 GLU B O 1
ATOM 18986 N N . PHE B 2 492 ? 150.659 174.979 158.360 1.00 42.85 492 PHE B N 1
ATOM 18987 C CA . PHE B 2 492 ? 150.067 174.458 157.132 1.00 38.14 492 PHE B CA 1
ATOM 18988 C C . PHE B 2 492 ? 150.505 173.011 156.961 1.00 42.31 492 PHE B C 1
ATOM 18989 O O . PHE B 2 492 ? 151.667 172.750 156.638 1.00 52.29 492 PHE B O 1
ATOM 19006 N N . THR B 2 493 ? 149.577 172.079 157.170 1.00 43.16 493 THR B N 1
ATOM 19007 C CA . THR B 2 493 ? 149.836 170.651 156.996 1.00 44.81 493 THR B CA 1
ATOM 19008 C C . THR B 2 493 ? 151.072 170.218 157.781 1.00 47.11 493 THR B C 1
ATOM 19009 O O . THR B 2 493 ? 151.958 169.530 157.270 1.00 47.51 493 THR B O 1
ATOM 19020 N N . SER B 2 494 ? 151.124 170.632 159.045 1.00 42.93 494 SER B N 1
ATOM 19021 C CA . SER B 2 494 ? 152.183 170.312 159.996 1.00 44.74 494 SER B CA 1
ATOM 19022 C C . SER B 2 494 ? 153.478 171.060 159.714 1.00 48.75 494 SER B C 1
ATOM 19023 O O . SER B 2 494 ? 154.468 170.835 160.420 1.00 54.76 494 SER B O 1
ATOM 19031 N N . PHE B 2 495 ? 153.514 171.934 158.713 1.00 44.81 495 PHE B N 1
ATOM 19032 C CA . PHE B 2 495 ? 154.654 172.813 158.491 1.00 40.22 495 PHE B CA 1
ATOM 19033 C C . PHE B 2 495 ? 154.426 174.090 159.285 1.00 35.41 495 PHE B C 1
ATOM 19034 O O . PHE B 2 495 ? 153.469 174.822 159.022 1.00 47.43 495 PHE B O 1
ATOM 19051 N N . PHE B 2 496 ? 155.293 174.350 160.257 1.00 25.28 496 PHE B N 1
ATOM 19052 C CA . PHE B 2 496 ? 155.136 175.483 161.159 1.00 32.24 496 PHE B CA 1
ATOM 19053 C C . PHE B 2 496 ? 156.093 176.591 160.747 1.00 33.81 496 PHE B C 1
ATOM 19054 O O . PHE B 2 496 ? 157.310 176.386 160.714 1.00 50.18 496 PHE B O 1
ATOM 19071 N N . TYR B 2 497 ? 155.540 177.756 160.433 1.00 28.20 497 TYR B N 1
ATOM 19072 C CA . TYR B 2 497 ? 156.305 178.920 160.016 1.00 32.03 497 TYR B CA 1
ATOM 19073 C C . TYR B 2 497 ? 156.295 179.919 161.162 1.00 41.37 497 TYR B C 1
ATOM 19074 O O . TYR B 2 497 ? 155.223 180.345 161.603 1.00 52.83 497 TYR B O 1
ATOM 19092 N N . ARG B 2 498 ? 157.481 180.269 161.657 1.00 39.22 498 ARG B N 1
ATOM 19093 C CA . ARG B 2 498 ? 157.655 181.330 162.650 1.00 40.36 498 ARG B CA 1
ATOM 19094 C C . ARG B 2 498 ? 158.779 182.223 162.139 1.00 41.50 498 ARG B C 1
ATOM 19095 O O . ARG B 2 498 ? 159.942 182.039 162.505 1.00 40.61 498 ARG B O 1
ATOM 19116 N N . TYR B 2 499 ? 158.429 183.196 161.300 1.00 39.54 499 TYR B N 1
ATOM 19117 C CA . TYR B 2 499 ? 159.425 184.032 160.638 1.00 35.71 499 TYR B CA 1
ATOM 19118 C C . TYR B 2 499 ? 160.445 183.159 159.917 1.00 43.83 499 TYR B C 1
ATOM 19119 O O . TYR B 2 499 ? 161.645 183.437 159.912 1.00 52.86 499 TYR B O 1
ATOM 19137 N N . GLY B 2 500 ? 159.953 182.091 159.303 1.00 40.67 500 GLY B N 1
ATOM 19138 C CA . GLY B 2 500 ? 160.798 181.080 158.693 1.00 36.57 500 GLY B CA 1
ATOM 19139 C C . GLY B 2 500 ? 160.281 179.716 159.099 1.00 39.10 500 GLY B C 1
ATOM 19140 O O . GLY B 2 500 ? 159.722 179.532 160.182 1.00 43.55 500 GLY B O 1
ATOM 19144 N N . PHE B 2 501 ? 160.465 178.743 158.214 1.00 40.57 501 PHE B N 1
ATOM 19145 C CA . PHE B 2 501 ? 159.942 177.401 158.439 1.00 38.71 501 PHE B CA 1
ATOM 19146 C C . PHE B 2 501 ? 160.854 176.666 159.412 1.00 34.32 501 PHE B C 1
ATOM 19147 O O . PHE B 2 501 ? 161.978 176.294 159.061 1.00 39.40 501 PHE B O 1
ATOM 19164 N N . VAL B 2 502 ? 160.372 176.456 160.632 1.00 35.56 502 VAL B N 1
ATOM 19165 C CA . VAL B 2 502 ? 161.109 175.712 161.644 1.00 37.55 502 VAL B CA 1
ATOM 19166 C C . VAL B 2 502 ? 160.823 174.230 161.454 1.00 40.27 502 VAL B C 1
ATOM 19167 O O . VAL B 2 502 ? 159.661 173.816 161.371 1.00 38.79 502 VAL B O 1
ATOM 19180 N N . ALA B 2 503 ? 161.882 173.432 161.367 1.00 39.72 503 ALA B N 1
ATOM 19181 C CA . ALA B 2 503 ? 161.734 172.003 161.142 1.00 37.31 503 ALA B CA 1
ATOM 19182 C C . ALA B 2 503 ? 161.312 171.310 162.430 1.00 33.95 503 ALA B C 1
ATOM 19183 O O . ALA B 2 503 ? 161.818 171.627 163.511 1.00 35.07 503 ALA B O 1
ATOM 19190 N N . ASN B 2 504 ? 160.375 170.374 162.313 1.00 43.10 504 ASN B N 1
ATOM 19191 C CA . ASN B 2 504 ? 159.963 169.518 163.417 1.00 45.84 504 ASN B CA 1
ATOM 19192 C C . ASN B 2 504 ? 160.372 168.090 163.082 1.00 42.78 504 ASN B C 1
ATOM 19193 O O . ASN B 2 504 ? 160.054 167.586 162.000 1.00 48.83 504 ASN B O 1
ATOM 19204 N N . PHE B 2 505 ? 161.092 167.452 164.001 1.00 38.17 505 PHE B N 1
ATOM 19205 C CA . PHE B 2 505 ? 161.667 166.139 163.748 1.00 38.81 505 PHE B CA 1
ATOM 19206 C C . PHE B 2 505 ? 160.732 164.994 164.106 1.00 43.71 505 PHE B C 1
ATOM 19207 O O . PHE B 2 505 ? 160.909 163.885 163.591 1.00 50.07 505 PHE B O 1
ATOM 19224 N N . SER B 2 506 ? 159.733 165.237 164.958 1.00 43.20 506 SER B N 1
ATOM 19225 C CA . SER B 2 506 ? 158.867 164.155 165.413 1.00 41.58 506 SER B CA 1
ATOM 19226 C C . SER B 2 506 ? 158.120 163.502 164.259 1.00 36.40 506 SER B C 1
ATOM 19227 O O . SER B 2 506 ? 157.923 162.282 164.260 1.00 32.07 506 SER B O 1
ATOM 19235 N N . MET B 2 507 ? 157.698 164.289 163.268 1.00 45.58 507 MET B N 1
ATOM 19236 C CA . MET B 2 507 ? 156.894 163.744 162.179 1.00 50.39 507 MET B CA 1
ATOM 19237 C C . MET B 2 507 ? 157.592 162.584 161.482 1.00 48.49 507 MET B C 1
ATOM 19238 O O . MET B 2 507 ? 156.926 161.665 160.994 1.00 48.64 507 MET B O 1
ATOM 19252 N N . GLU B 2 508 ? 158.920 162.606 161.417 1.00 39.61 508 GLU B N 1
ATOM 19253 C CA . GLU B 2 508 ? 159.680 161.568 160.736 1.00 39.02 508 GLU B CA 1
ATOM 19254 C C . GLU B 2 508 ? 160.206 160.494 161.677 1.00 48.16 508 GLU B C 1
ATOM 19255 O O . GLU B 2 508 ? 160.907 159.586 161.222 1.00 49.20 508 GLU B O 1
ATOM 19267 N N . LEU B 2 509 ? 159.889 160.568 162.968 1.00 46.14 509 LEU B N 1
ATOM 19268 C CA . LEU B 2 509 ? 160.368 159.547 163.894 1.00 36.69 509 LEU B CA 1
ATOM 19269 C C . LEU B 2 509 ? 159.940 158.142 163.495 1.00 35.47 509 LEU B C 1
ATOM 19270 O O . LEU B 2 509 ? 160.779 157.228 163.567 1.00 41.33 509 LEU B O 1
ATOM 19286 N N . PRO B 2 510 ? 158.696 157.892 163.083 1.00 31.41 510 PRO B N 1
ATOM 19287 C CA . PRO B 2 510 ? 158.331 156.524 162.685 1.00 30.98 510 PRO B CA 1
ATOM 19288 C C . PRO B 2 510 ? 159.194 155.979 161.566 1.00 41.32 510 PRO B C 1
ATOM 19289 O O . PRO B 2 510 ? 159.415 154.764 161.502 1.00 50.08 510 PRO B O 1
ATOM 19300 N N . SER B 2 511 ? 159.688 156.840 160.677 1.00 38.29 511 SER B N 1
ATOM 19301 C CA . SER B 2 511 ? 160.549 156.393 159.591 1.00 37.74 511 SER B CA 1
ATOM 19302 C C . SER B 2 511 ? 161.893 155.872 160.078 1.00 36.75 511 SER B C 1
ATOM 19303 O O . SER B 2 511 ? 162.556 155.140 159.336 1.00 37.45 511 SER B O 1
ATOM 19311 N N . PHE B 2 512 ? 162.310 156.223 161.292 1.00 32.90 512 PHE B N 1
ATOM 19312 C CA . PHE B 2 512 ? 163.579 155.752 161.836 1.00 30.33 512 PHE B CA 1
ATOM 19313 C C . PHE B 2 512 ? 163.392 154.337 162.366 1.00 35.51 512 PHE B C 1
ATOM 19314 O O . PHE B 2 512 ? 162.727 154.130 163.386 1.00 41.53 512 PHE B O 1
ATOM 19331 N N . GLY B 2 513 ? 163.976 153.368 161.683 1.00 42.22 513 GLY B N 1
ATOM 19332 C CA . GLY B 2 513 ? 163.872 151.988 162.105 1.00 44.91 513 GLY B CA 1
ATOM 19333 C C . GLY B 2 513 ? 164.106 151.058 160.936 1.00 52.85 513 GLY B C 1
ATOM 19334 O O . GLY B 2 513 ? 164.400 151.482 159.818 1.00 53.60 513 GLY B O 1
ATOM 19338 N N . VAL B 2 514 ? 163.967 149.768 161.223 1.00 42.02 514 VAL B N 1
ATOM 19339 C CA . VAL B 2 514 ? 164.149 148.734 160.211 1.00 35.71 514 VAL B CA 1
ATOM 19340 C C . VAL B 2 514 ? 162.895 148.708 159.345 1.00 39.27 514 VAL B C 1
ATOM 19341 O O . VAL B 2 514 ? 161.815 148.339 159.810 1.00 45.17 514 VAL B O 1
ATOM 19354 N N . SER B 2 515 ? 163.037 149.106 158.079 1.00 39.51 515 SER B N 1
ATOM 19355 C CA . SER B 2 515 ? 161.874 149.231 157.208 1.00 39.05 515 SER B CA 1
ATOM 19356 C C . SER B 2 515 ? 161.194 147.888 156.989 1.00 45.39 515 SER B C 1
ATOM 19357 O O . SER B 2 515 ? 159.961 147.799 157.004 1.00 54.18 515 SER B O 1
ATOM 19365 N N . GLY B 2 516 ? 161.974 146.836 156.772 1.00 44.72 516 GLY B N 1
ATOM 19366 C CA . GLY B 2 516 ? 161.410 145.517 156.574 1.00 49.04 516 GLY B CA 1
ATOM 19367 C C . GLY B 2 516 ? 161.318 145.120 155.117 1.00 49.22 516 GLY B C 1
ATOM 19368 O O . GLY B 2 516 ? 160.374 144.436 154.713 1.00 54.82 516 GLY B O 1
ATOM 19372 N N . ILE B 2 517 ? 162.292 145.545 154.317 1.00 39.98 517 ILE B N 1
ATOM 19373 C CA . ILE B 2 517 ? 162.381 145.127 152.923 1.00 44.86 517 ILE B CA 1
ATOM 19374 C C . ILE B 2 517 ? 163.328 143.937 152.858 1.00 43.14 517 ILE B C 1
ATOM 19375 O O . ILE B 2 517 ? 162.937 142.836 152.455 1.00 48.41 517 ILE B O 1
ATOM 19391 N N . ASN B 2 518 ? 164.574 144.157 153.253 1.00 35.24 518 ASN B N 1
ATOM 19392 C CA . ASN B 2 518 ? 165.563 143.099 153.430 1.00 36.33 518 ASN B CA 1
ATOM 19393 C C . ASN B 2 518 ? 166.798 143.750 154.040 1.00 40.28 518 ASN B C 1
ATOM 19394 O O . ASN B 2 518 ? 166.831 144.962 154.269 1.00 49.53 518 ASN B O 1
ATOM 19405 N N . GLU B 2 519 ? 167.819 142.936 154.301 1.00 38.67 519 GLU B N 1
ATOM 19406 C CA . GLU B 2 519 ? 168.994 143.435 155.008 1.00 39.54 519 GLU B CA 1
ATOM 19407 C C . GLU B 2 519 ? 169.616 144.623 154.281 1.00 46.11 519 GLU B C 1
ATOM 19408 O O . GLU B 2 519 ? 169.791 145.702 154.861 1.00 50.55 519 GLU B O 1
ATOM 19420 N N . SER B 2 520 ? 169.933 144.449 152.997 1.00 41.85 520 SER B N 1
ATOM 19421 C CA . SER B 2 520 ? 170.618 145.502 152.255 1.00 45.03 520 SER B CA 1
ATOM 19422 C C . SER B 2 520 ? 169.725 146.722 152.084 1.00 33.11 520 SER B C 1
ATOM 19423 O O . SER B 2 520 ? 170.150 147.859 152.329 1.00 42.21 520 SER B O 1
ATOM 19431 N N . ALA B 2 521 ? 168.483 146.505 151.651 1.00 27.50 521 ALA B N 1
ATOM 19432 C CA . ALA B 2 521 ? 167.570 147.622 151.456 1.00 32.06 521 ALA B CA 1
ATOM 19433 C C . ALA B 2 521 ? 167.301 148.339 152.769 1.00 37.72 521 ALA B C 1
ATOM 19434 O O . ALA B 2 521 ? 167.216 149.570 152.805 1.00 42.52 521 ALA B O 1
ATOM 19441 N N . ASP B 2 522 ? 167.163 147.589 153.863 1.00 44.11 522 ASP B N 1
ATOM 19442 C CA . ASP B 2 522 ? 166.924 148.220 155.155 1.00 37.57 522 ASP B CA 1
ATOM 19443 C C . ASP B 2 522 ? 168.111 149.070 155.587 1.00 38.98 522 ASP B C 1
ATOM 19444 O O . ASP B 2 522 ? 167.930 150.190 156.076 1.00 41.82 522 ASP B O 1
ATOM 19453 N N . MET B 2 523 ? 169.334 148.563 155.414 1.00 37.94 523 MET B N 1
ATOM 19454 C CA . MET B 2 523 ? 170.509 149.352 155.771 1.00 37.73 523 MET B CA 1
ATOM 19455 C C . MET B 2 523 ? 170.579 150.628 154.940 1.00 39.64 523 MET B C 1
ATOM 19456 O O . MET B 2 523 ? 170.802 151.730 155.470 1.00 42.35 523 MET B O 1
ATOM 19470 N N . SER B 2 524 ? 170.384 150.494 153.627 1.00 42.85 524 SER B N 1
ATOM 19471 C CA . SER B 2 524 ? 170.443 151.657 152.751 1.00 33.25 524 SER B CA 1
ATOM 19472 C C . SER B 2 524 ? 169.375 152.673 153.121 1.00 29.56 524 SER B C 1
ATOM 19473 O O . SER B 2 524 ? 169.644 153.878 153.169 1.00 37.96 524 SER B O 1
ATOM 19481 N N . VAL B 2 525 ? 168.158 152.206 153.400 1.00 37.95 525 VAL B N 1
ATOM 19482 C CA . VAL B 2 525 ? 167.074 153.119 153.733 1.00 40.09 525 VAL B CA 1
ATOM 19483 C C . VAL B 2 525 ? 167.346 153.807 155.061 1.00 39.36 525 VAL B C 1
ATOM 19484 O O . VAL B 2 525 ? 167.053 154.993 155.224 1.00 46.52 525 VAL B O 1
ATOM 19497 N N . GLY B 2 526 ? 167.902 153.086 156.035 1.00 40.39 526 GLY B N 1
ATOM 19498 C CA . GLY B 2 526 ? 168.201 153.715 157.311 1.00 35.68 526 GLY B CA 1
ATOM 19499 C C . GLY B 2 526 ? 169.226 154.824 157.181 1.00 37.56 526 GLY B C 1
ATOM 19500 O O . GLY B 2 526 ? 169.036 155.934 157.694 1.00 43.85 526 GLY B O 1
ATOM 19504 N N . VAL B 2 527 ? 170.324 154.547 156.472 1.00 37.98 527 VAL B N 1
ATOM 19505 C CA . VAL B 2 527 ? 171.346 155.579 156.309 1.00 33.92 527 VAL B CA 1
ATOM 19506 C C . VAL B 2 527 ? 170.798 156.746 155.494 1.00 38.71 527 VAL B C 1
ATOM 19507 O O . VAL B 2 527 ? 171.057 157.917 155.806 1.00 42.30 527 VAL B O 1
ATOM 19520 N N . THR B 2 528 ? 170.026 156.452 154.443 1.00 41.67 528 THR B N 1
ATOM 19521 C CA . THR B 2 528 ? 169.452 157.516 153.630 1.00 39.66 528 THR B CA 1
ATOM 19522 C C . THR B 2 528 ? 168.492 158.370 154.443 1.00 35.12 528 THR B C 1
ATOM 19523 O O . THR B 2 528 ? 168.448 159.591 154.276 1.00 48.62 528 THR B O 1
ATOM 19534 N N . VAL B 2 529 ? 167.702 157.746 155.316 1.00 28.98 529 VAL B N 1
ATOM 19535 C CA . VAL B 2 529 ? 166.776 158.496 156.153 1.00 37.82 529 VAL B CA 1
ATOM 19536 C C . VAL B 2 529 ? 167.541 159.408 157.098 1.00 42.00 529 VAL B C 1
ATOM 19537 O O . VAL B 2 529 ? 167.174 160.573 157.291 1.00 43.09 529 VAL B O 1
ATOM 19550 N N . ILE B 2 530 ? 168.613 158.897 157.706 1.00 38.78 530 ILE B N 1
ATOM 19551 C CA . ILE B 2 530 ? 169.410 159.736 158.598 1.00 27.22 530 ILE B CA 1
ATOM 19552 C C . ILE B 2 530 ? 169.952 160.939 157.836 1.00 37.11 530 ILE B C 1
ATOM 19553 O O . ILE B 2 530 ? 169.855 162.086 158.291 1.00 43.32 530 ILE B O 1
ATOM 19569 N N . LYS B 2 531 ? 170.513 160.696 156.650 1.00 37.87 531 LYS B N 1
ATOM 19570 C CA . LYS B 2 531 ? 171.083 161.786 155.862 1.00 34.96 531 LYS B CA 1
ATOM 19571 C C . LYS B 2 531 ? 170.017 162.796 155.448 1.00 28.56 531 LYS B C 1
ATOM 19572 O O . LYS B 2 531 ? 170.232 164.012 155.528 1.00 35.73 531 LYS B O 1
ATOM 19591 N N . ASN B 2 532 ? 168.860 162.311 154.996 1.00 35.00 532 ASN B N 1
ATOM 19592 C CA . ASN B 2 532 ? 167.814 163.205 154.521 1.00 31.40 532 ASN B CA 1
ATOM 19593 C C . ASN B 2 532 ? 167.246 164.038 155.658 1.00 34.58 532 ASN B C 1
ATOM 19594 O O . ASN B 2 532 ? 166.904 165.207 155.463 1.00 39.91 532 ASN B O 1
ATOM 19605 N N . ASN B 2 533 ? 167.122 163.453 156.850 1.00 38.52 533 ASN B N 1
ATOM 19606 C CA . ASN B 2 533 ? 166.649 164.230 157.987 1.00 36.41 533 ASN B CA 1
ATOM 19607 C C . ASN B 2 533 ? 167.700 165.227 158.450 1.00 41.82 533 ASN B C 1
ATOM 19608 O O . ASN B 2 533 ? 167.354 166.299 158.958 1.00 39.83 533 ASN B O 1
ATOM 19619 N N . MET B 2 534 ? 168.982 164.896 158.289 1.00 39.17 534 MET B N 1
ATOM 19620 C CA . MET B 2 534 ? 170.023 165.891 158.524 1.00 34.63 534 MET B CA 1
ATOM 19621 C C . MET B 2 534 ? 169.868 167.071 157.576 1.00 39.15 534 MET B C 1
ATOM 19622 O O . MET B 2 534 ? 169.959 168.231 157.991 1.00 44.80 534 MET B O 1
ATOM 19636 N N . ILE B 2 535 ? 169.626 166.790 156.295 1.00 42.40 535 ILE B N 1
ATOM 19637 C CA . ILE B 2 535 ? 169.554 167.859 155.302 1.00 33.28 535 ILE B CA 1
ATOM 19638 C C . ILE B 2 535 ? 168.296 168.701 155.496 1.00 37.78 535 ILE B C 1
ATOM 19639 O O . ILE B 2 535 ? 168.348 169.935 155.444 1.00 35.36 535 ILE B O 1
ATOM 19655 N N . ASN B 2 536 ? 167.152 168.055 155.721 1.00 47.24 536 ASN B N 1
ATOM 19656 C CA . ASN B 2 536 ? 165.854 168.722 155.718 1.00 42.27 536 ASN B CA 1
ATOM 19657 C C . ASN B 2 536 ? 165.354 169.094 157.106 1.00 44.42 536 ASN B C 1
ATOM 19658 O O . ASN B 2 536 ? 164.995 170.252 157.338 1.00 47.83 536 ASN B O 1
ATOM 19669 N N . ASN B 2 537 ? 165.318 168.143 158.037 1.00 50.28 537 ASN B N 1
ATOM 19670 C CA . ASN B 2 537 ? 164.642 168.327 159.313 1.00 52.93 537 ASN B CA 1
ATOM 19671 C C . ASN B 2 537 ? 165.564 168.851 160.405 1.00 46.56 537 ASN B C 1
ATOM 19672 O O . ASN B 2 537 ? 165.172 168.866 161.575 1.00 46.36 537 ASN B O 1
ATOM 19683 N N . ASP B 2 538 ? 166.775 169.280 160.054 1.00 49.26 538 ASP B N 1
ATOM 19684 C CA . ASP B 2 538 ? 167.704 169.885 161.006 1.00 53.11 538 ASP B CA 1
ATOM 19685 C C . ASP B 2 538 ? 168.048 168.908 162.132 1.00 50.15 538 ASP B C 1
ATOM 19686 O O . ASP B 2 538 ? 167.862 169.187 163.318 1.00 50.44 538 ASP B O 1
ATOM 19695 N N . LEU B 2 539 ? 168.561 167.749 161.735 1.00 36.56 539 LEU B N 1
ATOM 19696 C CA . LEU B 2 539 ? 169.041 166.748 162.678 1.00 29.39 539 LEU B CA 1
ATOM 19697 C C . LEU B 2 539 ? 170.520 167.005 162.940 1.00 37.07 539 LEU B C 1
ATOM 19698 O O . LEU B 2 539 ? 171.332 166.982 162.010 1.00 37.54 539 LEU B O 1
ATOM 19714 N N . GLY B 2 540 ? 170.865 167.249 164.199 1.00 47.28 540 GLY B N 1
ATOM 19715 C CA . GLY B 2 540 ? 172.207 167.640 164.556 1.00 44.19 540 GLY B CA 1
ATOM 19716 C C . GLY B 2 540 ? 173.219 166.535 164.327 1.00 40.80 540 GLY B C 1
ATOM 19717 O O . GLY B 2 540 ? 172.874 165.353 164.243 1.00 49.14 540 GLY B O 1
ATOM 19721 N N . PRO B 2 541 ? 174.499 166.902 164.215 1.00 35.54 541 PRO B N 1
ATOM 19722 C CA . PRO B 2 541 ? 175.526 165.870 163.989 1.00 39.64 541 PRO B CA 1
ATOM 19723 C C . PRO B 2 541 ? 175.570 164.813 165.080 1.00 43.44 541 PRO B C 1
ATOM 19724 O O . PRO B 2 541 ? 175.578 163.613 164.780 1.00 49.65 541 PRO B O 1
ATOM 19735 N N . ALA B 2 542 ? 175.610 165.227 166.348 1.00 34.52 542 ALA B N 1
ATOM 19736 C CA . ALA B 2 542 ? 175.669 164.256 167.435 1.00 32.72 542 ALA B CA 1
ATOM 19737 C C . ALA B 2 542 ? 174.417 163.394 167.468 1.00 40.10 542 ALA B C 1
ATOM 19738 O O . ALA B 2 542 ? 174.494 162.173 167.658 1.00 43.25 542 ALA B O 1
ATOM 19745 N N . THR B 2 543 ? 173.249 164.014 167.293 1.00 42.43 543 THR B N 1
ATOM 19746 C CA . THR B 2 543 ? 172.017 163.243 167.224 1.00 35.70 543 THR B CA 1
ATOM 19747 C C . THR B 2 543 ? 172.021 162.312 166.024 1.00 33.77 543 THR B C 1
ATOM 19748 O O . THR B 2 543 ? 171.491 161.203 166.103 1.00 42.87 543 THR B O 1
ATOM 19759 N N . ALA B 2 544 ? 172.609 162.739 164.905 1.00 28.69 544 ALA B N 1
ATOM 19760 C CA . ALA B 2 544 ? 172.712 161.854 163.751 1.00 30.23 544 ALA B CA 1
ATOM 19761 C C . ALA B 2 544 ? 173.575 160.640 164.066 1.00 36.42 544 ALA B C 1
ATOM 19762 O O . ALA B 2 544 ? 173.241 159.514 163.683 1.00 47.34 544 ALA B O 1
ATOM 19769 N N . GLN B 2 545 ? 174.695 160.848 164.761 1.00 33.77 545 GLN B N 1
ATOM 19770 C CA . GLN B 2 545 ? 175.548 159.723 165.134 1.00 33.94 545 GLN B CA 1
ATOM 19771 C C . GLN B 2 545 ? 174.823 158.774 166.081 1.00 38.78 545 GLN B C 1
ATOM 19772 O O . GLN B 2 545 ? 174.913 157.547 165.937 1.00 38.50 545 GLN B O 1
ATOM 19786 N N . MET B 2 546 ? 174.100 159.321 167.058 1.00 39.90 546 MET B N 1
ATOM 19787 C CA . MET B 2 546 ? 173.364 158.462 167.981 1.00 38.09 546 MET B CA 1
ATOM 19788 C C . MET B 2 546 ? 172.243 157.720 167.266 1.00 33.33 546 MET B C 1
ATOM 19789 O O . MET B 2 546 ? 171.956 156.562 167.587 1.00 44.31 546 MET B O 1
ATOM 19803 N N . ALA B 2 547 ? 171.593 158.371 166.301 1.00 24.29 547 ALA B N 1
ATOM 19804 C CA . ALA B 2 547 ? 170.589 157.691 165.494 1.00 38.42 547 ALA B CA 1
ATOM 19805 C C . ALA B 2 547 ? 171.214 156.563 164.692 1.00 39.25 547 ALA B C 1
ATOM 19806 O O . ALA B 2 547 ? 170.617 155.494 164.543 1.00 50.20 547 ALA B O 1
ATOM 19813 N N . LEU B 2 548 ? 172.416 156.783 164.163 1.00 33.30 548 LEU B N 1
ATOM 19814 C CA . LEU B 2 548 ? 173.120 155.718 163.460 1.00 40.24 548 LEU B CA 1
ATOM 19815 C C . LEU B 2 548 ? 173.386 154.541 164.390 1.00 44.98 548 LEU B C 1
ATOM 19816 O O . LEU B 2 548 ? 173.166 153.379 164.026 1.00 52.39 548 LEU B O 1
ATOM 19832 N N . GLN B 2 549 ? 173.851 154.829 165.606 1.00 36.04 549 GLN B N 1
ATOM 19833 C CA . GLN B 2 549 ? 174.121 153.764 166.568 1.00 36.41 549 GLN B CA 1
ATOM 19834 C C . GLN B 2 549 ? 172.851 152.987 166.897 1.00 38.93 549 GLN B C 1
ATOM 19835 O O . GLN B 2 549 ? 172.843 151.748 166.899 1.00 45.94 549 GLN B O 1
ATOM 19849 N N . LEU B 2 550 ? 171.764 153.706 167.184 1.00 32.20 550 LEU B N 1
ATOM 19850 C CA . LEU B 2 550 ? 170.510 153.050 167.535 1.00 32.32 550 LEU B CA 1
ATOM 19851 C C . LEU B 2 550 ? 169.975 152.231 166.372 1.00 33.95 550 LEU B C 1
ATOM 19852 O O . LEU B 2 550 ? 169.467 151.120 166.565 1.00 44.36 550 LEU B O 1
ATOM 19868 N N . PHE B 2 551 ? 170.068 152.765 165.155 1.00 32.95 551 PHE B N 1
ATOM 19869 C CA . PHE B 2 551 ? 169.605 152.020 163.995 1.00 35.87 551 PHE B CA 1
ATOM 19870 C C . PHE B 2 551 ? 170.419 150.754 163.805 1.00 40.87 551 PHE B C 1
ATOM 19871 O O . PHE B 2 551 ? 169.868 149.707 163.463 1.00 55.08 551 PHE B O 1
ATOM 19888 N N . ILE B 2 552 ? 171.735 150.828 164.005 1.00 33.63 552 ILE B N 1
ATOM 19889 C CA . ILE B 2 552 ? 172.557 149.631 163.854 1.00 31.92 552 ILE B CA 1
ATOM 19890 C C . ILE B 2 552 ? 172.180 148.595 164.903 1.00 45.18 552 ILE B C 1
ATOM 19891 O O . ILE B 2 552 ? 172.087 147.398 164.608 1.00 54.74 552 ILE B O 1
ATOM 19907 N N . LYS B 2 553 ? 171.960 149.033 166.144 1.00 44.86 553 LYS B N 1
ATOM 19908 C CA . LYS B 2 553 ? 171.561 148.096 167.192 1.00 41.55 553 LYS B CA 1
ATOM 19909 C C . LYS B 2 553 ? 170.236 147.424 166.848 1.00 40.51 553 LYS B C 1
ATOM 19910 O O . LYS B 2 553 ? 170.101 146.195 166.935 1.00 35.57 553 LYS B O 1
ATOM 19929 N N . ASP B 2 554 ? 169.245 148.221 166.443 1.00 44.85 554 ASP B N 1
ATOM 19930 C CA . ASP B 2 554 ? 167.939 147.673 166.096 1.00 40.58 554 ASP B CA 1
ATOM 19931 C C . ASP B 2 554 ? 168.036 146.740 164.898 1.00 40.61 554 ASP B C 1
ATOM 19932 O O . ASP B 2 554 ? 167.386 145.691 164.864 1.00 54.25 554 ASP B O 1
ATOM 19941 N N . TYR B 2 555 ? 168.834 147.114 163.900 1.00 32.71 555 TYR B N 1
ATOM 19942 C CA . TYR B 2 555 ? 169.021 146.284 162.718 1.00 38.78 555 TYR B CA 1
ATOM 19943 C C . TYR B 2 555 ? 169.634 144.942 163.089 1.00 44.80 555 TYR B C 1
ATOM 19944 O O . TYR B 2 555 ? 169.166 143.884 162.648 1.00 55.63 555 TYR B O 1
ATOM 19962 N N . ARG B 2 556 ? 170.675 144.966 163.923 1.00 36.86 556 ARG B N 1
ATOM 19963 C CA . ARG B 2 556 ? 171.312 143.726 164.346 1.00 37.78 556 ARG B CA 1
ATOM 19964 C C . ARG B 2 556 ? 170.334 142.840 165.100 1.00 39.56 556 ARG B C 1
ATOM 19965 O O . ARG B 2 556 ? 170.282 141.626 164.873 1.00 45.12 556 ARG B O 1
ATOM 19986 N N . TYR B 2 557 ? 169.548 143.427 166.002 1.00 43.76 557 TYR B N 1
ATOM 19987 C CA . TYR B 2 557 ? 168.595 142.621 166.756 1.00 41.18 557 TYR B CA 1
ATOM 19988 C C . TYR B 2 557 ? 167.506 142.059 165.850 1.00 34.22 557 TYR B C 1
ATOM 19989 O O . TYR B 2 557 ? 167.093 140.905 166.010 1.00 41.28 557 TYR B O 1
ATOM 20007 N N . THR B 2 558 ? 167.035 142.854 164.890 1.00 37.05 558 THR B N 1
ATOM 20008 C CA . THR B 2 558 ? 165.940 142.419 164.032 1.00 39.82 558 THR B CA 1
ATOM 20009 C C . THR B 2 558 ? 166.377 141.291 163.110 1.00 37.35 558 THR B C 1
ATOM 20010 O O . THR B 2 558 ? 165.644 140.315 162.919 1.00 39.75 558 THR B O 1
ATOM 20021 N N . TYR B 2 559 ? 167.565 141.407 162.523 1.00 37.40 559 TYR B N 1
ATOM 20022 C CA . TYR B 2 559 ? 168.037 140.429 161.554 1.00 35.33 559 TYR B CA 1
ATOM 20023 C C . TYR B 2 559 ? 168.974 139.395 162.161 1.00 43.56 559 TYR B C 1
ATOM 20024 O O . TYR B 2 559 ? 169.528 138.574 161.424 1.00 52.43 559 TYR B O 1
ATOM 20042 N N . ARG B 2 560 ? 169.159 139.409 163.480 1.00 43.09 560 ARG B N 1
ATOM 20043 C CA . ARG B 2 560 ? 169.980 138.408 164.157 1.00 46.46 560 ARG B CA 1
ATOM 20044 C C . ARG B 2 560 ? 171.366 138.323 163.527 1.00 49.31 560 ARG B C 1
ATOM 20045 O O . ARG B 2 560 ? 171.907 137.240 163.301 1.00 54.08 560 ARG B O 1
ATOM 20066 N N . CYS B 2 561 ? 171.947 139.487 163.242 1.00 45.12 561 CYS B N 1
ATOM 20067 C CA . CYS B 2 561 ? 173.245 139.559 162.584 1.00 39.74 561 CYS B CA 1
ATOM 20068 C C . CYS B 2 561 ? 174.251 140.282 163.468 1.00 46.17 561 CYS B C 1
ATOM 20069 O O . CYS B 2 561 ? 174.983 141.158 162.999 1.00 61.15 561 CYS B O 1
ATOM 20077 N N . HIS B 2 562 ? 174.285 139.930 164.750 1.00 50.29 562 HIS B N 1
ATOM 20078 C CA . HIS B 2 562 ? 175.240 140.534 165.665 1.00 51.10 562 HIS B CA 1
ATOM 20079 C C . HIS B 2 562 ? 176.667 140.203 165.239 1.00 54.91 562 HIS B C 1
ATOM 20080 O O . HIS B 2 562 ? 176.917 139.272 164.468 1.00 56.15 562 HIS B O 1
ATOM 20094 N N . ARG B 2 563 ? 177.613 140.985 165.753 1.00 53.70 563 ARG B N 1
ATOM 20095 C CA . ARG B 2 563 ? 179.012 140.790 165.401 1.00 45.44 563 ARG B CA 1
ATOM 20096 C C . ARG B 2 563 ? 179.469 139.390 165.788 1.00 48.10 563 ARG B C 1
ATOM 20097 O O . ARG B 2 563 ? 179.071 138.854 166.824 1.00 60.85 563 ARG B O 1
ATOM 20118 N N . GLY B 2 564 ? 180.315 138.796 164.946 1.00 47.75 564 GLY B N 1
ATOM 20119 C CA . GLY B 2 564 ? 180.861 137.489 165.261 1.00 57.65 564 GLY B CA 1
ATOM 20120 C C . GLY B 2 564 ? 181.647 137.458 166.555 1.00 58.91 564 GLY B C 1
ATOM 20121 O O . GLY B 2 564 ? 181.804 136.388 167.150 1.00 57.45 564 GLY B O 1
ATOM 20125 N N . ASP B 2 565 ? 182.149 138.610 167.003 1.00 59.55 565 ASP B N 1
ATOM 20126 C CA . ASP B 2 565 ? 182.887 138.658 168.260 1.00 55.95 565 ASP B CA 1
ATOM 20127 C C . ASP B 2 565 ? 181.993 138.306 169.442 1.00 65.09 565 ASP B C 1
ATOM 20128 O O . ASP B 2 565 ? 182.409 137.576 170.349 1.00 71.01 565 ASP B O 1
ATOM 20137 N N . THR B 2 566 ? 180.765 138.816 169.452 1.00 63.70 566 THR B N 1
ATOM 20138 C CA . THR B 2 566 ? 179.881 138.616 170.589 1.00 67.99 566 THR B CA 1
ATOM 20139 C C . THR B 2 566 ? 179.389 137.171 170.646 1.00 70.37 566 THR B C 1
ATOM 20140 O O . THR B 2 566 ? 179.442 136.425 169.665 1.00 63.31 566 THR B O 1
ATOM 20151 N N . GLN B 2 567 ? 178.908 136.782 171.827 1.00 82.38 567 GLN B N 1
ATOM 20152 C CA . GLN B 2 567 ? 178.417 135.433 172.077 1.00 80.31 567 GLN B CA 1
ATOM 20153 C C . GLN B 2 567 ? 176.895 135.390 172.189 1.00 78.71 567 GLN B C 1
ATOM 20154 O O . GLN B 2 567 ? 176.333 134.410 172.684 1.00 79.53 567 GLN B O 1
ATOM 20168 N N . ILE B 2 568 ? 176.215 136.447 171.740 1.00 69.57 568 ILE B N 1
ATOM 20169 C CA . ILE B 2 568 ? 174.758 136.434 171.703 1.00 68.00 568 ILE B CA 1
ATOM 20170 C C . ILE B 2 568 ? 174.296 135.190 170.961 1.00 66.69 568 ILE B C 1
ATOM 20171 O O . ILE B 2 568 ? 174.766 134.894 169.855 1.00 69.01 568 ILE B O 1
ATOM 20187 N N . GLN B 2 569 ? 173.367 134.456 171.563 1.00 70.22 569 GLN B N 1
ATOM 20188 C CA . GLN B 2 569 ? 172.925 133.171 171.041 1.00 69.43 569 GLN B CA 1
ATOM 20189 C C . GLN B 2 569 ? 171.653 133.367 170.227 1.00 65.48 569 GLN B C 1
ATOM 20190 O O . GLN B 2 569 ? 170.642 133.849 170.749 1.00 67.29 569 GLN B O 1
ATOM 20204 N N . THR B 2 570 ? 171.712 132.992 168.952 1.00 58.18 570 THR B N 1
ATOM 20205 C CA . THR B 2 570 ? 170.566 133.042 168.058 1.00 54.01 570 THR B CA 1
ATOM 20206 C C . THR B 2 570 ? 170.715 131.906 167.057 1.00 48.76 570 THR B C 1
ATOM 20207 O O . THR B 2 570 ? 171.768 131.272 166.960 1.00 55.87 570 THR B O 1
ATOM 20218 N N . ARG B 2 571 ? 169.638 131.640 166.317 1.00 43.40 571 ARG B N 1
ATOM 20219 C CA . ARG B 2 571 ? 169.669 130.552 165.348 1.00 47.74 571 ARG B CA 1
ATOM 20220 C C . ARG B 2 571 ? 170.759 130.772 164.306 1.00 51.05 571 ARG B C 1
ATOM 20221 O O . ARG B 2 571 ? 171.327 129.807 163.785 1.00 58.39 571 ARG B O 1
ATOM 20242 N N . ARG B 2 572 ? 171.067 132.030 164.004 1.00 48.52 572 ARG B N 1
ATOM 20243 C CA . ARG B 2 572 ? 172.053 132.407 163.000 1.00 46.32 572 ARG B CA 1
ATOM 20244 C C . ARG B 2 572 ? 173.442 132.627 163.587 1.00 45.53 572 ARG B C 1
ATOM 20245 O O . ARG B 2 572 ? 174.376 132.926 162.837 1.00 50.59 572 ARG B O 1
ATOM 20266 N N . ALA B 2 573 ? 173.602 132.484 164.903 1.00 49.12 573 ALA B N 1
ATOM 20267 C CA . ALA B 2 573 ? 174.877 132.806 165.533 1.00 46.02 573 ALA B CA 1
ATOM 20268 C C . ALA B 2 573 ? 175.989 131.884 165.053 1.00 45.96 573 ALA B C 1
ATOM 20269 O O . ALA B 2 573 ? 177.126 132.327 164.860 1.00 46.75 573 ALA B O 1
ATOM 20276 N N . PHE B 2 574 ? 175.690 130.599 164.869 1.00 52.46 574 PHE B N 1
ATOM 20277 C CA . PHE B 2 574 ? 176.738 129.643 164.522 1.00 53.08 574 PHE B CA 1
ATOM 20278 C C . PHE B 2 574 ? 177.363 129.972 163.172 1.00 54.52 574 PHE B C 1
ATOM 20279 O O . PHE B 2 574 ? 178.593 130.011 163.036 1.00 56.56 574 PHE B O 1
ATOM 20296 N N . GLU B 2 575 ? 176.530 130.198 162.154 1.00 44.75 575 GLU B N 1
ATOM 20297 C CA . GLU B 2 575 ? 177.056 130.509 160.829 1.00 39.00 575 GLU B CA 1
ATOM 20298 C C . GLU B 2 575 ? 177.836 131.814 160.842 1.00 40.41 575 GLU B C 1
ATOM 20299 O O . GLU B 2 575 ? 178.894 131.923 160.211 1.00 47.42 575 GLU B O 1
ATOM 20311 N N . LEU B 2 576 ? 177.322 132.822 161.549 1.00 43.73 576 LEU B N 1
ATOM 20312 C CA . LEU B 2 576 ? 178.031 134.092 161.636 1.00 47.84 576 LEU B CA 1
ATOM 20313 C C . LEU B 2 576 ? 179.391 133.912 162.291 1.00 51.42 576 LEU B C 1
ATOM 20314 O O . LEU B 2 576 ? 180.382 134.494 161.844 1.00 49.45 576 LEU B O 1
ATOM 20330 N N . GLY B 2 577 ? 179.459 133.112 163.354 1.00 52.42 577 GLY B N 1
ATOM 20331 C CA . GLY B 2 577 ? 180.737 132.871 164.000 1.00 52.29 577 GLY B CA 1
ATOM 20332 C C . GLY B 2 577 ? 181.711 132.134 163.103 1.00 51.29 577 GLY B C 1
ATOM 20333 O O . GLY B 2 577 ? 182.897 132.469 163.050 1.00 48.40 577 GLY B O 1
ATOM 20337 N N . LYS B 2 578 ? 181.228 131.116 162.389 1.00 48.93 578 LYS B N 1
ATOM 20338 C CA . LYS B 2 578 ? 182.107 130.389 161.479 1.00 43.33 578 LYS B CA 1
ATOM 20339 C C . LYS B 2 578 ? 182.646 131.310 160.393 1.00 49.79 578 LYS B C 1
ATOM 20340 O O . LYS B 2 578 ? 183.843 131.285 160.083 1.00 59.54 578 LYS B O 1
ATOM 20359 N N . LEU B 2 579 ? 181.781 132.146 159.816 1.00 52.02 579 LEU B N 1
ATOM 20360 C CA . LEU B 2 579 ? 182.240 133.093 158.806 1.00 52.65 579 LEU B CA 1
ATOM 20361 C C . LEU B 2 579 ? 183.232 134.088 159.396 1.00 53.85 579 LEU B C 1
ATOM 20362 O O . LEU B 2 579 ? 184.270 134.375 158.791 1.00 52.61 579 LEU B O 1
ATOM 20378 N N . TRP B 2 580 ? 182.940 134.608 160.589 1.00 49.23 580 TRP B N 1
ATOM 20379 C CA . TRP B 2 580 ? 183.819 135.587 161.216 1.00 47.59 580 TRP B CA 1
ATOM 20380 C C . TRP B 2 580 ? 185.201 135.001 161.460 1.00 49.84 580 TRP B C 1
ATOM 20381 O O . TRP B 2 580 ? 186.216 135.668 161.232 1.00 48.71 580 TRP B O 1
ATOM 20402 N N . GLU B 2 581 ? 185.260 133.756 161.929 1.00 54.38 581 GLU B N 1
ATOM 20403 C CA . GLU B 2 581 ? 186.552 133.113 162.130 1.00 53.86 581 GLU B CA 1
ATOM 20404 C C . GLU B 2 581 ? 187.224 132.785 160.803 1.00 51.16 581 GLU B C 1
ATOM 20405 O O . GLU B 2 581 ? 188.456 132.714 160.736 1.00 53.20 581 GLU B O 1
ATOM 20417 N N . GLN B 2 582 ? 186.440 132.584 159.742 1.00 52.16 582 GLN B N 1
ATOM 20418 C CA . GLN B 2 582 ? 187.021 132.205 158.458 1.00 52.45 582 GLN B CA 1
ATOM 20419 C C . GLN B 2 582 ? 187.705 133.387 157.776 1.00 51.87 582 GLN B C 1
ATOM 20420 O O . GLN B 2 582 ? 188.791 133.232 157.206 1.00 54.83 582 GLN B O 1
ATOM 20434 N N . THR B 2 583 ? 187.091 134.568 157.812 1.00 55.19 583 THR B N 1
ATOM 20435 C CA . THR B 2 583 ? 187.658 135.713 157.114 1.00 57.85 583 THR B CA 1
ATOM 20436 C C . THR B 2 583 ? 188.862 136.271 157.865 1.00 54.73 583 THR B C 1
ATOM 20437 O O . THR B 2 583 ? 189.016 136.092 159.076 1.00 61.14 583 THR B O 1
ATOM 20448 N N . ARG B 2 584 ? 189.720 136.965 157.118 1.00 58.04 584 ARG B N 1
ATOM 20449 C CA . ARG B 2 584 ? 190.911 137.608 157.658 1.00 61.39 584 ARG B CA 1
ATOM 20450 C C . ARG B 2 584 ? 190.734 139.113 157.809 1.00 64.35 584 ARG B C 1
ATOM 20451 O O . ARG B 2 584 ? 191.118 139.683 158.834 1.00 61.45 584 ARG B O 1
ATOM 20472 N N . SER B 2 585 ? 190.155 139.771 156.803 1.00 59.73 585 SER B N 1
ATOM 20473 C CA . SER B 2 585 ? 189.879 141.206 156.864 1.00 56.82 585 SER B CA 1
ATOM 20474 C C . SER B 2 585 ? 188.497 141.398 157.482 1.00 59.41 585 SER B C 1
ATOM 20475 O O . SER B 2 585 ? 187.497 141.633 156.802 1.00 59.38 585 SER B O 1
ATOM 20483 N N . LYS B 2 586 ? 188.452 141.296 158.812 1.00 59.86 586 LYS B N 1
ATOM 20484 C CA . LYS B 2 586 ? 187.179 141.343 159.521 1.00 56.21 586 LYS B CA 1
ATOM 20485 C C . LYS B 2 586 ? 186.501 142.702 159.421 1.00 52.28 586 LYS B C 1
ATOM 20486 O O . LYS B 2 586 ? 185.310 142.807 159.731 1.00 55.91 586 LYS B O 1
ATOM 20505 N N . ALA B 2 587 ? 187.223 143.742 159.006 1.00 47.99 587 ALA B N 1
ATOM 20506 C CA . ALA B 2 587 ? 186.600 145.049 158.835 1.00 49.07 587 ALA B CA 1
ATOM 20507 C C . ALA B 2 587 ? 185.745 145.120 157.578 1.00 52.08 587 ALA B C 1
ATOM 20508 O O . ALA B 2 587 ? 184.856 145.973 157.497 1.00 53.90 587 ALA B O 1
ATOM 20515 N N . GLY B 2 588 ? 185.993 144.250 156.600 1.00 53.65 588 GLY B N 1
ATOM 20516 C CA . GLY B 2 588 ? 185.249 144.282 155.356 1.00 49.35 588 GLY B CA 1
ATOM 20517 C C . GLY B 2 588 ? 183.918 143.567 155.381 1.00 47.81 588 GLY B C 1
ATOM 20518 O O . GLY B 2 588 ? 183.122 143.744 154.455 1.00 54.99 588 GLY B O 1
ATOM 20522 N N . LEU B 2 589 ? 183.653 142.768 156.409 1.00 43.50 589 LEU B N 1
ATOM 20523 C CA . LEU B 2 589 ? 182.396 142.036 156.473 1.00 36.91 589 LEU B CA 1
ATOM 20524 C C . LEU B 2 589 ? 181.220 142.999 156.562 1.00 42.15 589 LEU B C 1
ATOM 20525 O O . LEU B 2 589 ? 181.289 144.032 157.234 1.00 48.27 589 LEU B O 1
ATOM 20541 N N . LEU B 2 590 ? 180.139 142.660 155.869 1.00 40.15 590 LEU B N 1
ATOM 20542 C CA . LEU B 2 590 ? 178.921 143.451 155.948 1.00 37.22 590 LEU B CA 1
ATOM 20543 C C . LEU B 2 590 ? 178.268 143.279 157.314 1.00 46.36 590 LEU B C 1
ATOM 20544 O O . LEU B 2 590 ? 178.370 142.225 157.947 1.00 52.26 590 LEU B O 1
ATOM 20560 N N . VAL B 2 591 ? 177.585 144.331 157.770 1.00 41.85 591 VAL B N 1
ATOM 20561 C CA . VAL B 2 591 ? 176.894 144.249 159.053 1.00 39.60 591 VAL B CA 1
ATOM 20562 C C . VAL B 2 591 ? 175.874 143.123 159.032 1.00 46.35 591 VAL B C 1
ATOM 20563 O O . VAL B 2 591 ? 175.605 142.498 160.065 1.00 56.44 591 VAL B O 1
ATOM 20576 N N . SER B 2 592 ? 175.291 142.842 157.866 1.00 50.08 592 SER B N 1
ATOM 20577 C CA . SER B 2 592 ? 174.408 141.689 157.743 1.00 42.95 592 SER B CA 1
ATOM 20578 C C . SER B 2 592 ? 175.145 140.393 158.045 1.00 48.21 592 SER B C 1
ATOM 20579 O O . SER B 2 592 ? 174.529 139.415 158.481 1.00 53.16 592 SER B O 1
ATOM 20587 N N . ASP B 2 593 ? 176.460 140.366 157.825 1.00 37.59 593 ASP B N 1
ATOM 20588 C CA . ASP B 2 593 ? 177.285 139.197 158.090 1.00 32.17 593 ASP B CA 1
ATOM 20589 C C . ASP B 2 593 ? 178.079 139.329 159.384 1.00 37.16 593 ASP B C 1
ATOM 20590 O O . ASP B 2 593 ? 179.087 138.638 159.559 1.00 36.51 593 ASP B O 1
ATOM 20599 N N . GLY B 2 594 ? 177.645 140.198 160.292 1.00 40.57 594 GLY B N 1
ATOM 20600 C CA . GLY B 2 594 ? 178.326 140.353 161.559 1.00 41.63 594 GLY B CA 1
ATOM 20601 C C . GLY B 2 594 ? 179.544 141.241 161.524 1.00 43.28 594 GLY B C 1
ATOM 20602 O O . GLY B 2 594 ? 180.341 141.214 162.465 1.00 53.01 594 GLY B O 1
ATOM 20606 N N . GLY B 2 595 ? 179.721 142.025 160.473 1.00 44.52 595 GLY B N 1
ATOM 20607 C CA . GLY B 2 595 ? 180.844 142.927 160.391 1.00 39.08 595 GLY B CA 1
ATOM 20608 C C . GLY B 2 595 ? 180.648 144.150 161.255 1.00 39.09 595 GLY B C 1
ATOM 20609 O O . GLY B 2 595 ? 179.584 144.383 161.848 1.00 47.58 595 GLY B O 1
ATOM 20613 N N . PRO B 2 596 ? 181.695 144.961 161.346 1.00 35.88 596 PRO B N 1
ATOM 20614 C CA . PRO B 2 596 ? 181.626 146.181 162.153 1.00 38.05 596 PRO B CA 1
ATOM 20615 C C . PRO B 2 596 ? 180.891 147.295 161.420 1.00 47.01 596 PRO B C 1
ATOM 20616 O O . PRO B 2 596 ? 180.616 147.221 160.222 1.00 53.07 596 PRO B O 1
ATOM 20627 N N . ASN B 2 597 ? 180.577 148.345 162.173 1.00 47.16 597 ASN B N 1
ATOM 20628 C CA . ASN B 2 597 ? 179.876 149.512 161.650 1.00 44.44 597 ASN B CA 1
ATOM 20629 C C . ASN B 2 597 ? 180.897 150.609 161.368 1.00 47.15 597 ASN B C 1
ATOM 20630 O O . ASN B 2 597 ? 181.411 151.240 162.297 1.00 45.42 597 ASN B O 1
ATOM 20641 N N . LEU B 2 598 ? 181.186 150.835 160.088 1.00 48.70 598 LEU B N 1
ATOM 20642 C CA . LEU B 2 598 ? 182.128 151.864 159.668 1.00 43.25 598 LEU B CA 1
ATOM 20643 C C . LEU B 2 598 ? 181.448 153.171 159.289 1.00 40.49 598 LEU B C 1
ATOM 20644 O O . LEU B 2 598 ? 182.136 154.123 158.913 1.00 44.62 598 LEU B O 1
ATOM 20660 N N . TYR B 2 599 ? 180.125 153.243 159.378 1.00 37.91 599 TYR B N 1
ATOM 20661 C CA . TYR B 2 599 ? 179.411 154.434 158.948 1.00 32.41 599 TYR B CA 1
ATOM 20662 C C . TYR B 2 599 ? 179.677 155.599 159.893 1.00 32.72 599 TYR B C 1
ATOM 20663 O O . TYR B 2 599 ? 179.879 155.425 161.096 1.00 42.75 599 TYR B O 1
ATOM 20681 N N . ASN B 2 600 ? 179.683 156.801 159.327 1.00 26.70 600 ASN B N 1
ATOM 20682 C CA . ASN B 2 600 ? 179.783 158.027 160.103 1.00 30.49 600 ASN B CA 1
ATOM 20683 C C . ASN B 2 600 ? 179.141 159.145 159.290 1.00 41.41 600 ASN B C 1
ATOM 20684 O O . ASN B 2 600 ? 178.628 158.918 158.191 1.00 45.44 600 ASN B O 1
ATOM 20695 N N . ILE B 2 601 ? 179.179 160.364 159.828 1.00 36.45 601 ILE B N 1
ATOM 20696 C CA . ILE B 2 601 ? 178.491 161.476 159.179 1.00 33.66 601 ILE B CA 1
ATOM 20697 C C . ILE B 2 601 ? 179.025 161.690 157.769 1.00 25.77 601 ILE B C 1
ATOM 20698 O O . ILE B 2 601 ? 178.263 161.984 156.842 1.00 40.90 601 ILE B O 1
ATOM 20714 N N . ARG B 2 602 ? 180.338 161.552 157.582 1.00 30.28 602 ARG B N 1
ATOM 20715 C CA . ARG B 2 602 ? 180.931 161.893 156.293 1.00 42.80 602 ARG B CA 1
ATOM 20716 C C . ARG B 2 602 ? 180.463 160.953 155.188 1.00 44.52 602 ARG B C 1
ATOM 20717 O O . ARG B 2 602 ? 180.221 161.393 154.059 1.00 49.13 602 ARG B O 1
ATOM 20738 N N . ASN B 2 603 ? 180.328 159.662 155.486 1.00 35.68 603 ASN B N 1
ATOM 20739 C CA . ASN B 2 603 ? 180.060 158.653 154.467 1.00 31.90 603 ASN B CA 1
ATOM 20740 C C . ASN B 2 603 ? 178.640 158.101 154.550 1.00 37.87 603 ASN B C 1
ATOM 20741 O O . ASN B 2 603 ? 178.396 156.949 154.185 1.00 42.16 603 ASN B O 1
ATOM 20752 N N . LEU B 2 604 ? 177.688 158.913 155.013 1.00 39.33 604 LEU B N 1
ATOM 20753 C CA . LEU B 2 604 ? 176.305 158.458 155.089 1.00 36.10 604 LEU B CA 1
ATOM 20754 C C . LEU B 2 604 ? 175.706 158.184 153.717 1.00 32.21 604 LEU B C 1
ATOM 20755 O O . LEU B 2 604 ? 174.730 157.433 153.622 1.00 36.77 604 LEU B O 1
ATOM 20771 N N . HIS B 2 605 ? 176.261 158.767 152.658 1.00 40.16 605 HIS B N 1
ATOM 20772 C CA . HIS B 2 605 ? 175.683 158.673 151.325 1.00 45.82 605 HIS B CA 1
ATOM 20773 C C . HIS B 2 605 ? 176.276 157.548 150.487 1.00 42.99 605 HIS B C 1
ATOM 20774 O O . HIS B 2 605 ? 175.852 157.362 149.344 1.00 49.66 605 HIS B O 1
ATOM 20788 N N . ILE B 2 606 ? 177.233 156.800 151.014 1.00 35.29 606 ILE B N 1
ATOM 20789 C CA . ILE B 2 606 ? 177.899 155.728 150.277 1.00 40.16 606 ILE B CA 1
ATOM 20790 C C . ILE B 2 606 ? 177.243 154.404 150.657 1.00 36.94 606 ILE B C 1
ATOM 20791 O O . ILE B 2 606 ? 177.152 154.098 151.853 1.00 43.41 606 ILE B O 1
ATOM 20807 N N . PRO B 2 607 ? 176.784 153.602 149.695 1.00 30.61 607 PRO B N 1
ATOM 20808 C CA . PRO B 2 607 ? 176.206 152.302 150.049 1.00 35.52 607 PRO B CA 1
ATOM 20809 C C . PRO B 2 607 ? 177.224 151.415 150.749 1.00 45.32 607 PRO B C 1
ATOM 20810 O O . PRO B 2 607 ? 178.432 151.522 150.530 1.00 52.48 607 PRO B O 1
ATOM 20821 N N . GLU B 2 608 ? 176.715 150.526 151.605 1.00 42.04 608 GLU B N 1
ATOM 20822 C CA . GLU B 2 608 ? 177.592 149.735 152.461 1.00 30.83 608 GLU B CA 1
ATOM 20823 C C . GLU B 2 608 ? 178.581 148.914 151.646 1.00 38.51 608 GLU B C 1
ATOM 20824 O O . GLU B 2 608 ? 179.771 148.864 151.974 1.00 46.64 608 GLU B O 1
ATOM 20836 N N . VAL B 2 609 ? 178.113 148.265 150.580 1.00 43.65 609 VAL B N 1
ATOM 20837 C CA . VAL B 2 609 ? 178.993 147.393 149.805 1.00 41.37 609 VAL B CA 1
ATOM 20838 C C . VAL B 2 609 ? 180.164 148.187 149.244 1.00 45.72 609 VAL B C 1
ATOM 20839 O O . VAL B 2 609 ? 181.319 147.751 149.302 1.00 54.82 609 VAL B O 1
ATOM 20852 N N . CYS B 2 610 ? 179.884 149.367 148.688 1.00 47.75 610 CYS B N 1
ATOM 20853 C CA . CYS B 2 610 ? 180.958 150.205 148.165 1.00 47.96 610 CYS B CA 1
ATOM 20854 C C . CYS B 2 610 ? 181.737 150.885 149.283 1.00 48.44 610 CYS B C 1
ATOM 20855 O O . CYS B 2 610 ? 182.921 151.194 149.109 1.00 46.57 610 CYS B O 1
ATOM 20863 N N . LEU B 2 611 ? 181.100 151.127 150.430 1.00 42.75 611 LEU B N 1
ATOM 20864 C CA . LEU B 2 611 ? 181.791 151.793 151.529 1.00 36.83 611 LEU B CA 1
ATOM 20865 C C . LEU B 2 611 ? 182.987 150.987 152.013 1.00 44.99 611 LEU B C 1
ATOM 20866 O O . LEU B 2 611 ? 183.932 151.556 152.570 1.00 50.28 611 LEU B O 1
ATOM 20882 N N . LYS B 2 612 ? 182.964 149.667 151.824 1.00 43.04 612 LYS B N 1
ATOM 20883 C CA . LYS B 2 612 ? 184.042 148.800 152.285 1.00 46.58 612 LYS B CA 1
ATOM 20884 C C . LYS B 2 612 ? 184.449 147.806 151.206 1.00 41.70 612 LYS B C 1
ATOM 20885 O O . LYS B 2 612 ? 184.936 146.719 151.512 1.00 44.22 612 LYS B O 1
ATOM 20904 N N . TRP B 2 613 ? 184.268 148.170 149.936 1.00 46.74 613 TRP B N 1
ATOM 20905 C CA . TRP B 2 613 ? 184.585 147.247 148.853 1.00 50.96 613 TRP B CA 1
ATOM 20906 C C . TRP B 2 613 ? 186.051 146.836 148.867 1.00 57.43 613 TRP B C 1
ATOM 20907 O O . TRP B 2 613 ? 186.389 145.735 148.419 1.00 60.75 613 TRP B O 1
ATOM 20928 N N . GLU B 2 614 ? 186.935 147.700 149.366 1.00 59.27 614 GLU B N 1
ATOM 20929 C CA . GLU B 2 614 ? 188.363 147.412 149.357 1.00 53.61 614 GLU B CA 1
ATOM 20930 C C . GLU B 2 614 ? 188.835 146.656 150.591 1.00 55.38 614 GLU B C 1
ATOM 20931 O O . GLU B 2 614 ? 189.980 146.192 150.608 1.00 59.25 614 GLU B O 1
ATOM 20943 N N . LEU B 2 615 ? 187.997 146.519 151.615 1.00 53.08 615 LEU B N 1
ATOM 20944 C CA . LEU B 2 615 ? 188.370 145.822 152.838 1.00 54.17 615 LEU B CA 1
ATOM 20945 C C . LEU B 2 615 ? 187.884 144.380 152.874 1.00 52.29 615 LEU B C 1
ATOM 20946 O O . LEU B 2 615 ? 188.106 143.693 153.874 1.00 55.70 615 LEU B O 1
ATOM 20962 N N . MET B 2 616 ? 187.241 143.905 151.814 1.00 52.30 616 MET B N 1
ATOM 20963 C CA . MET B 2 616 ? 186.669 142.569 151.797 1.00 54.65 616 MET B CA 1
ATOM 20964 C C . MET B 2 616 ? 187.634 141.577 151.165 1.00 54.66 616 MET B C 1
ATOM 20965 O O . MET B 2 616 ? 188.413 141.918 150.272 1.00 55.15 616 MET B O 1
ATOM 20979 N N . ASP B 2 617 ? 187.577 140.339 151.646 1.00 55.54 617 ASP B N 1
ATOM 20980 C CA . ASP B 2 617 ? 188.370 139.273 151.059 1.00 58.61 617 ASP B CA 1
ATOM 20981 C C . ASP B 2 617 ? 187.911 138.998 149.633 1.00 59.64 617 ASP B C 1
ATOM 20982 O O . ASP B 2 617 ? 186.757 139.236 149.271 1.00 64.31 617 ASP B O 1
ATOM 20991 N N . GLU B 2 618 ? 188.835 138.496 148.815 1.00 60.95 618 GLU B N 1
ATOM 20992 C CA . GLU B 2 618 ? 188.485 138.155 147.441 1.00 58.77 618 GLU B CA 1
ATOM 20993 C C . GLU B 2 618 ? 187.419 137.067 147.406 1.00 61.15 618 GLU B C 1
ATOM 20994 O O . GLU B 2 618 ? 186.447 137.158 146.650 1.00 63.72 618 GLU B O 1
ATOM 21006 N N . ASP B 2 619 ? 187.584 136.028 148.226 1.00 59.01 619 ASP B N 1
ATOM 21007 C CA . ASP B 2 619 ? 186.603 134.948 148.244 1.00 58.10 619 ASP B CA 1
ATOM 21008 C C . ASP B 2 619 ? 185.263 135.429 148.786 1.00 56.70 619 ASP B C 1
ATOM 21009 O O . ASP B 2 619 ? 184.210 135.119 148.217 1.00 61.76 619 ASP B O 1
ATOM 21018 N N . TYR B 2 620 ? 185.281 136.187 149.884 1.00 50.67 620 TYR B N 1
ATOM 21019 C CA . TYR B 2 620 ? 184.039 136.727 150.430 1.00 49.66 620 TYR B CA 1
ATOM 21020 C C . TYR B 2 620 ? 183.379 137.680 149.446 1.00 51.15 620 TYR B C 1
ATOM 21021 O O . TYR B 2 620 ? 182.155 137.662 149.275 1.00 53.22 620 TYR B O 1
ATOM 21039 N N . GLN B 2 621 ? 184.175 138.525 148.791 1.00 58.31 621 GLN B N 1
ATOM 21040 C CA . GLN B 2 621 ? 183.624 139.447 147.806 1.00 52.40 621 GLN B CA 1
ATOM 21041 C C . GLN B 2 621 ? 182.977 138.696 146.651 1.00 50.55 621 GLN B C 1
ATOM 21042 O O . GLN B 2 621 ? 181.886 139.059 146.197 1.00 53.25 621 GLN B O 1
ATOM 21056 N N . GLY B 2 622 ? 183.636 137.646 146.160 1.00 56.30 622 GLY B N 1
ATOM 21057 C CA . GLY B 2 622 ? 183.059 136.870 145.077 1.00 60.17 622 GLY B CA 1
ATOM 21058 C C . GLY B 2 622 ? 181.793 136.148 145.490 1.00 54.31 622 GLY B C 1
ATOM 21059 O O . GLY B 2 622 ? 180.825 136.087 144.727 1.00 57.58 622 GLY B O 1
ATOM 21063 N N . ARG B 2 623 ? 181.781 135.585 146.698 1.00 40.79 623 ARG B N 1
ATOM 21064 C CA . ARG B 2 623 ? 180.602 134.867 147.167 1.00 48.31 623 ARG B CA 1
ATOM 21065 C C . ARG B 2 623 ? 179.421 135.811 147.348 1.00 48.80 623 ARG B C 1
ATOM 21066 O O . ARG B 2 623 ? 178.308 135.524 146.894 1.00 46.73 623 ARG B O 1
ATOM 21087 N N . LEU B 2 624 ? 179.645 136.946 148.010 1.00 46.53 624 LEU B N 1
ATOM 21088 C CA . LEU B 2 624 ? 178.547 137.860 148.302 1.00 44.44 624 LEU B CA 1
ATOM 21089 C C . LEU B 2 624 ? 177.948 138.429 147.023 1.00 48.05 624 LEU B C 1
ATOM 21090 O O . LEU B 2 624 ? 176.734 138.348 146.805 1.00 51.02 624 LEU B O 1
ATOM 21106 N N . CYS B 2 625 ? 178.782 138.995 146.160 1.00 55.63 625 CYS B N 1
ATOM 21107 C CA . CYS B 2 625 ? 178.313 139.633 144.931 1.00 51.20 625 CYS B CA 1
ATOM 21108 C C . CYS B 2 625 ? 178.370 138.648 143.766 1.00 55.13 625 CYS B C 1
ATOM 21109 O O . CYS B 2 625 ? 179.005 138.883 142.739 1.00 62.26 625 CYS B O 1
ATOM 21117 N N . ASN B 2 626 ? 177.685 137.525 143.945 1.00 50.81 626 ASN B N 1
ATOM 21118 C CA . ASN B 2 626 ? 177.620 136.490 142.922 1.00 50.41 626 ASN B CA 1
ATOM 21119 C C . ASN B 2 626 ? 176.275 136.574 142.217 1.00 55.64 626 ASN B C 1
ATOM 21120 O O . ASN B 2 626 ? 175.242 136.273 142.836 1.00 68.23 626 ASN B O 1
ATOM 21131 N N . PRO B 2 627 ? 176.218 136.973 140.944 1.00 48.82 627 PRO B N 1
ATOM 21132 C CA . PRO B 2 627 ? 174.913 137.055 140.269 1.00 50.30 627 PRO B CA 1
ATOM 21133 C C . PRO B 2 627 ? 174.208 135.716 140.151 1.00 51.56 627 PRO B C 1
ATOM 21134 O O . PRO B 2 627 ? 172.989 135.694 139.943 1.00 54.42 627 PRO B O 1
ATOM 21145 N N . MET B 2 628 ? 174.926 134.602 140.276 1.00 59.06 628 MET B N 1
ATOM 21146 C CA . MET B 2 628 ? 174.323 133.281 140.168 1.00 62.01 628 MET B CA 1
ATOM 21147 C C . MET B 2 628 ? 173.596 132.849 141.434 1.00 60.91 628 MET B C 1
ATOM 21148 O O . MET B 2 628 ? 172.952 131.795 141.425 1.00 64.89 628 MET B O 1
ATOM 21162 N N . ASN B 2 629 ? 173.674 133.623 142.512 1.00 51.25 629 ASN B N 1
ATOM 21163 C CA . ASN B 2 629 ? 173.050 133.213 143.756 1.00 51.38 629 ASN B CA 1
ATOM 21164 C C . ASN B 2 629 ? 171.534 133.116 143.582 1.00 50.20 629 ASN B C 1
ATOM 21165 O O . ASN B 2 629 ? 170.941 133.877 142.813 1.00 55.47 629 ASN B O 1
ATOM 21176 N N . PRO B 2 630 ? 170.879 132.184 144.283 1.00 40.26 630 PRO B N 1
ATOM 21177 C CA . PRO B 2 630 ? 169.431 132.017 144.104 1.00 47.62 630 PRO B CA 1
ATOM 21178 C C . PRO B 2 630 ? 168.581 133.011 144.877 1.00 56.13 630 PRO B C 1
ATOM 21179 O O . PRO B 2 630 ? 167.370 133.082 144.626 1.00 59.74 630 PRO B O 1
ATOM 21190 N N . PHE B 2 631 ? 169.161 133.776 145.800 1.00 49.71 631 PHE B N 1
ATOM 21191 C CA . PHE B 2 631 ? 168.366 134.633 146.671 1.00 43.98 631 PHE B CA 1
ATOM 21192 C C . PHE B 2 631 ? 167.874 135.896 145.982 1.00 44.51 631 PHE B C 1
ATOM 21193 O O . PHE B 2 631 ? 166.901 136.497 146.449 1.00 48.72 631 PHE B O 1
ATOM 21210 N N . VAL B 2 632 ? 168.508 136.311 144.893 1.00 48.70 632 VAL B N 1
ATOM 21211 C CA . VAL B 2 632 ? 168.186 137.577 144.244 1.00 51.61 632 VAL B CA 1
ATOM 21212 C C . VAL B 2 632 ? 167.212 137.323 143.103 1.00 52.71 632 VAL B C 1
ATOM 21213 O O . VAL B 2 632 ? 167.447 136.460 142.248 1.00 56.27 632 VAL B O 1
ATOM 21226 N N . SER B 2 633 ? 166.111 138.070 143.096 1.00 55.26 633 SER B N 1
ATOM 21227 C CA . SER B 2 633 ? 165.125 138.024 142.026 1.00 63.30 633 SER B CA 1
ATOM 21228 C C . SER B 2 633 ? 164.783 139.452 141.633 1.00 67.89 633 SER B C 1
ATOM 21229 O O . SER B 2 633 ? 164.554 140.297 142.503 1.00 67.71 633 SER B O 1
ATOM 21237 N N . HIS B 2 634 ? 164.745 139.717 140.331 1.00 68.08 634 HIS B N 1
ATOM 21238 C CA . HIS B 2 634 ? 164.534 141.060 139.807 1.00 64.36 634 HIS B CA 1
ATOM 21239 C C . HIS B 2 634 ? 163.208 141.110 139.061 1.00 65.90 634 HIS B C 1
ATOM 21240 O O . HIS B 2 634 ? 162.990 140.338 138.121 1.00 66.55 634 HIS B O 1
ATOM 21254 N N . LYS B 2 635 ? 162.328 142.009 139.487 1.00 69.03 635 LYS B N 1
ATOM 21255 C CA . LYS B 2 635 ? 161.066 142.265 138.809 1.00 69.35 635 LYS B CA 1
ATOM 21256 C C . LYS B 2 635 ? 161.258 143.421 137.825 1.00 74.62 635 LYS B C 1
ATOM 21257 O O . LYS B 2 635 ? 162.386 143.828 137.538 1.00 80.76 635 LYS B O 1
ATOM 21276 N N . GLU B 2 636 ? 160.158 143.951 137.292 1.00 69.92 636 GLU B N 1
ATOM 21277 C CA . GLU B 2 636 ? 160.190 145.095 136.388 1.00 66.31 636 GLU B CA 1
ATOM 21278 C C . GLU B 2 636 ? 161.106 146.192 136.921 1.00 65.08 636 GLU B C 1
ATOM 21279 O O . GLU B 2 636 ? 161.319 146.297 138.132 1.00 67.81 636 GLU B O 1
ATOM 21291 N N . ILE B 2 637 ? 161.650 147.011 136.019 1.00 68.03 637 ILE B N 1
ATOM 21292 C CA . ILE B 2 637 ? 162.677 147.976 136.405 1.00 75.30 637 ILE B CA 1
ATOM 21293 C C . ILE B 2 637 ? 162.147 148.950 137.448 1.00 76.55 637 ILE B C 1
ATOM 21294 O O . ILE B 2 637 ? 162.866 149.339 138.376 1.00 83.62 637 ILE B O 1
ATOM 21310 N N . ASP B 2 638 ? 160.889 149.370 137.313 1.00 75.52 638 ASP B N 1
ATOM 21311 C CA . ASP B 2 638 ? 160.356 150.390 138.209 1.00 77.17 638 ASP B CA 1
ATOM 21312 C C . ASP B 2 638 ? 160.403 149.957 139.667 1.00 79.85 638 ASP B C 1
ATOM 21313 O O . ASP B 2 638 ? 160.365 150.813 140.558 1.00 78.56 638 ASP B O 1
ATOM 21322 N N . SER B 2 639 ? 160.485 148.657 139.932 1.00 75.40 639 SER B N 1
ATOM 21323 C CA . SER B 2 639 ? 160.577 148.138 141.288 1.00 72.55 639 SER B CA 1
ATOM 21324 C C . SER B 2 639 ? 162.015 147.960 141.759 1.00 74.71 639 SER B C 1
ATOM 21325 O O . SER B 2 639 ? 162.228 147.512 142.890 1.00 76.61 639 SER B O 1
ATOM 21333 N N . VAL B 2 640 ? 162.998 148.302 140.932 1.00 69.44 640 VAL B N 1
ATOM 21334 C CA . VAL B 2 640 ? 164.399 148.093 141.278 1.00 65.43 640 VAL B CA 1
ATOM 21335 C C . VAL B 2 640 ? 164.869 149.231 142.171 1.00 64.43 640 VAL B C 1
ATOM 21336 O O . VAL B 2 640 ? 164.710 150.410 141.834 1.00 67.04 640 VAL B O 1
ATOM 21349 N N . ASN B 2 641 ? 165.449 148.879 143.319 1.00 59.25 641 ASN B N 1
ATOM 21350 C CA . ASN B 2 641 ? 165.995 149.854 144.260 1.00 58.33 641 ASN B CA 1
ATOM 21351 C C . ASN B 2 641 ? 164.954 150.894 144.658 1.00 61.84 641 ASN B C 1
ATOM 21352 O O . ASN B 2 641 ? 165.293 152.023 145.019 1.00 67.91 641 ASN B O 1
ATOM 21363 N N . ASN B 2 642 ? 163.679 150.521 144.599 1.00 64.83 642 ASN B N 1
ATOM 21364 C CA . ASN B 2 642 ? 162.580 151.407 144.953 1.00 65.08 642 ASN B CA 1
ATOM 21365 C C . ASN B 2 642 ? 161.671 150.691 145.938 1.00 67.91 642 ASN B C 1
ATOM 21366 O O . ASN B 2 642 ? 161.269 149.549 145.696 1.00 69.00 642 ASN B O 1
ATOM 21377 N N . ALA B 2 643 ? 161.345 151.362 147.039 1.00 68.31 643 ALA B N 1
ATOM 21378 C CA . ALA B 2 643 ? 160.518 150.785 148.085 1.00 68.21 643 ALA B CA 1
ATOM 21379 C C . ALA B 2 643 ? 159.322 151.690 148.341 1.00 72.87 643 ALA B C 1
ATOM 21380 O O . ALA B 2 643 ? 159.313 152.861 147.960 1.00 75.94 643 ALA B O 1
ATOM 21387 N N . VAL B 2 644 ? 158.304 151.129 148.982 1.00 81.04 644 VAL B N 1
ATOM 21388 C CA . VAL B 2 644 ? 157.092 151.860 149.329 1.00 81.49 644 VAL B CA 1
ATOM 21389 C C . VAL B 2 644 ? 157.111 152.111 150.829 1.00 80.96 644 VAL B C 1
ATOM 21390 O O . VAL B 2 644 ? 157.136 151.164 151.625 1.00 85.02 644 VAL B O 1
ATOM 21403 N N . VAL B 2 645 ? 157.105 153.383 151.218 1.00 79.95 645 VAL B N 1
ATOM 21404 C CA . VAL B 2 645 ? 157.158 153.785 152.617 1.00 81.56 645 VAL B CA 1
ATOM 21405 C C . VAL B 2 645 ? 155.973 154.696 152.896 1.00 83.68 645 VAL B C 1
ATOM 21406 O O . VAL B 2 645 ? 155.755 155.677 152.177 1.00 83.37 645 VAL B O 1
ATOM 21419 N N . MET B 2 646 ? 155.209 154.371 153.939 1.00 90.11 646 MET B N 1
ATOM 21420 C CA . MET B 2 646 ? 154.046 155.163 154.306 1.00 93.27 646 MET B CA 1
ATOM 21421 C C . MET B 2 646 ? 154.417 156.078 155.461 1.00 93.08 646 MET B C 1
ATOM 21422 O O . MET B 2 646 ? 154.710 155.580 156.559 1.00 91.92 646 MET B O 1
ATOM 21436 N N . PRO B 2 647 ? 154.422 157.398 155.280 1.00 90.42 647 PRO B N 1
ATOM 21437 C CA . PRO B 2 647 ? 154.789 158.286 156.389 1.00 87.53 647 PRO B CA 1
ATOM 21438 C C . PRO B 2 647 ? 153.709 158.356 157.455 1.00 82.20 647 PRO B C 1
ATOM 21439 O O . PRO B 2 647 ? 152.660 157.717 157.329 1.00 81.62 647 PRO B O 1
ATOM 21450 N N . ALA B 2 648 ? 153.960 159.129 158.514 1.00 69.30 648 ALA B N 1
ATOM 21451 C CA . ALA B 2 648 ? 152.941 159.318 159.540 1.00 68.74 648 ALA B CA 1
ATOM 21452 C C . ALA B 2 648 ? 151.709 160.003 158.964 1.00 74.23 648 ALA B C 1
ATOM 21453 O O . ALA B 2 648 ? 150.574 159.624 159.279 1.00 78.57 648 ALA B O 1
ATOM 21460 N N . HIS B 2 649 ? 151.911 161.011 158.119 1.00 75.58 649 HIS B N 1
ATOM 21461 C CA . HIS B 2 649 ? 150.829 161.751 157.486 1.00 75.36 649 HIS B CA 1
ATOM 21462 C C . HIS B 2 649 ? 150.974 161.666 155.974 1.00 78.81 649 HIS B C 1
ATOM 21463 O O . HIS B 2 649 ? 152.084 161.766 155.443 1.00 84.36 649 HIS B O 1
ATOM 21477 N N . GLY B 2 650 ? 149.849 161.492 155.286 1.00 105.08 650 GLY B N 1
ATOM 21478 C CA . GLY B 2 650 ? 149.839 161.456 153.843 1.00 105.87 650 GLY B CA 1
ATOM 21479 C C . GLY B 2 650 ? 149.837 160.044 153.294 1.00 108.91 650 GLY B C 1
ATOM 21480 O O . GLY B 2 650 ? 149.851 159.061 154.041 1.00 108.60 650 GLY B O 1
ATOM 21484 N N . PRO B 2 651 ? 149.821 159.918 151.974 1.00 111.56 651 PRO B N 1
ATOM 21485 C CA . PRO B 2 651 ? 149.737 158.601 151.340 1.00 111.48 651 PRO B CA 1
ATOM 21486 C C . PRO B 2 651 ? 151.110 157.946 151.242 1.00 111.00 651 PRO B C 1
ATOM 21487 O O . PRO B 2 651 ? 152.141 158.547 151.535 1.00 111.22 651 PRO B O 1
ATOM 21498 N N . ALA B 2 652 ? 151.103 156.687 150.812 1.00 109.13 652 ALA B N 1
ATOM 21499 C CA . ALA B 2 652 ? 152.344 155.949 150.643 1.00 107.52 652 ALA B CA 1
ATOM 21500 C C . ALA B 2 652 ? 153.192 156.579 149.546 1.00 109.35 652 ALA B C 1
ATOM 21501 O O . ALA B 2 652 ? 152.711 156.845 148.441 1.00 110.75 652 ALA B O 1
ATOM 21508 N N . LYS B 2 653 ? 154.462 156.810 149.855 1.00 102.94 653 LYS B N 1
ATOM 21509 C CA . LYS B 2 653 ? 155.416 157.374 148.916 1.00 102.94 653 LYS B CA 1
ATOM 21510 C C . LYS B 2 653 ? 156.377 156.294 148.439 1.00 101.22 653 LYS B C 1
ATOM 21511 O O . LYS B 2 653 ? 156.486 155.217 149.034 1.00 100.75 653 LYS B O 1
ATOM 21530 N N . SER B 2 654 ? 157.072 156.597 147.348 1.00 89.09 654 SER B N 1
ATOM 21531 C CA . SER B 2 654 ? 158.097 155.723 146.796 1.00 84.07 654 SER B CA 1
ATOM 21532 C C . SER B 2 654 ? 159.458 156.318 147.123 1.00 83.60 654 SER B C 1
ATOM 21533 O O . SER B 2 654 ? 159.759 157.448 146.722 1.00 86.21 654 SER B O 1
ATOM 21541 N N . MET B 2 655 ? 160.272 155.560 147.847 1.00 66.57 655 MET B N 1
ATOM 21542 C CA . MET B 2 655 ? 161.602 155.983 148.254 1.00 66.71 655 MET B CA 1
ATOM 21543 C C . MET B 2 655 ? 162.639 155.223 147.443 1.00 64.21 655 MET B C 1
ATOM 21544 O O . MET B 2 655 ? 162.567 153.994 147.327 1.00 58.85 655 MET B O 1
ATOM 21558 N N . GLU B 2 656 ? 163.594 155.955 146.881 1.00 66.08 656 GLU B N 1
ATOM 21559 C CA . GLU B 2 656 ? 164.684 155.369 146.118 1.00 65.63 656 GLU B CA 1
ATOM 21560 C C . GLU B 2 656 ? 165.931 155.327 146.989 1.00 67.07 656 GLU B C 1
ATOM 21561 O O . GLU B 2 656 ? 166.357 156.356 147.522 1.00 70.38 656 GLU B O 1
ATOM 21573 N N . TYR B 2 657 ? 166.506 154.138 147.132 1.00 55.89 657 TYR B N 1
ATOM 21574 C CA . TYR B 2 657 ? 167.686 153.924 147.951 1.00 53.09 657 TYR B CA 1
ATOM 21575 C C . TYR B 2 657 ? 168.809 153.369 147.088 1.00 52.35 657 TYR B C 1
ATOM 21576 O O . TYR B 2 657 ? 168.574 152.751 146.046 1.00 61.01 657 TYR B O 1
ATOM 21594 N N . ASP B 2 658 ? 170.039 153.598 147.534 1.00 49.12 658 ASP B N 1
ATOM 21595 C CA . ASP B 2 658 ? 171.228 153.113 146.847 1.00 50.72 658 ASP B CA 1
ATOM 21596 C C . ASP B 2 658 ? 171.659 151.797 147.480 1.00 52.79 658 ASP B C 1
ATOM 21597 O O . ASP B 2 658 ? 171.859 151.727 148.697 1.00 57.16 658 ASP B O 1
ATOM 21606 N N . ALA B 2 659 ? 171.794 150.759 146.661 1.00 46.77 659 ALA B N 1
ATOM 21607 C CA . ALA B 2 659 ? 172.218 149.461 147.164 1.00 48.57 659 ALA B CA 1
ATOM 21608 C C . ALA B 2 659 ? 172.727 148.617 146.007 1.00 45.48 659 ALA B C 1
ATOM 21609 O O . ALA B 2 659 ? 172.338 148.818 144.855 1.00 43.90 659 ALA B O 1
ATOM 21616 N N . VAL B 2 660 ? 173.594 147.666 146.335 1.00 46.87 660 VAL B N 1
ATOM 21617 C CA . VAL B 2 660 ? 174.168 146.739 145.368 1.00 51.20 660 VAL B CA 1
ATOM 21618 C C . VAL B 2 660 ? 173.447 145.407 145.489 1.00 54.18 660 VAL B C 1
ATOM 21619 O O . VAL B 2 660 ? 173.199 144.918 146.598 1.00 48.42 660 VAL B O 1
ATOM 21632 N N . ALA B 2 661 ? 173.098 144.820 144.348 1.00 49.02 661 ALA B N 1
ATOM 21633 C CA . ALA B 2 661 ? 172.408 143.536 144.333 1.00 45.83 661 ALA B CA 1
ATOM 21634 C C . ALA B 2 661 ? 173.335 142.458 144.879 1.00 50.02 661 ALA B C 1
ATOM 21635 O O . ALA B 2 661 ? 174.296 142.060 144.214 1.00 54.21 661 ALA B O 1
ATOM 21642 N N . THR B 2 662 ? 173.046 141.983 146.089 1.00 49.34 662 THR B N 1
ATOM 21643 C CA . THR B 2 662 ? 173.853 140.952 146.728 1.00 48.14 662 THR B CA 1
ATOM 21644 C C . THR B 2 662 ? 172.966 139.815 147.214 1.00 45.70 662 THR B C 1
ATOM 21645 O O . THR B 2 662 ? 171.768 139.785 146.917 1.00 52.37 662 THR B O 1
ATOM 21656 N N . THR B 2 663 ? 173.542 138.871 147.959 1.00 41.16 663 THR B N 1
ATOM 21657 C CA . THR B 2 663 ? 172.748 137.800 148.543 1.00 36.55 663 THR B CA 1
ATOM 21658 C C . THR B 2 663 ? 171.820 138.299 149.639 1.00 41.36 663 THR B C 1
ATOM 21659 O O . THR B 2 663 ? 170.936 137.551 150.067 1.00 47.56 663 THR B O 1
ATOM 21670 N N . HIS B 2 664 ? 171.997 139.534 150.098 1.00 43.87 664 HIS B N 1
ATOM 21671 C CA . HIS B 2 664 ? 171.150 140.129 151.119 1.00 42.42 664 HIS B CA 1
ATOM 21672 C C . HIS B 2 664 ? 169.969 140.890 150.529 1.00 46.19 664 HIS B C 1
ATOM 21673 O O . HIS B 2 664 ? 169.326 141.663 151.245 1.00 44.37 664 HIS B O 1
ATOM 21687 N N . SER B 2 665 ? 169.680 140.697 149.244 1.00 47.07 665 SER B N 1
ATOM 21688 C CA . SER B 2 665 ? 168.539 141.315 148.572 1.00 37.25 665 SER B CA 1
ATOM 21689 C C . SER B 2 665 ? 167.423 140.310 148.329 1.00 45.48 665 SER B C 1
ATOM 21690 O O . SER B 2 665 ? 166.757 140.338 147.292 1.00 44.22 665 SER B O 1
ATOM 21698 N N . TRP B 2 666 ? 167.211 139.403 149.278 1.00 47.12 666 TRP B N 1
ATOM 21699 C CA . TRP B 2 666 ? 166.179 138.384 149.151 1.00 47.22 666 TRP B CA 1
ATOM 21700 C C . TRP B 2 666 ? 164.794 139.003 149.344 1.00 48.91 666 TRP B C 1
ATOM 21701 O O . TRP B 2 666 ? 164.646 140.181 149.678 1.00 44.40 666 TRP B O 1
ATOM 21722 N N . ILE B 2 667 ? 163.766 138.189 149.128 1.00 46.48 667 ILE B N 1
ATOM 21723 C CA . ILE B 2 667 ? 162.374 138.604 149.251 1.00 43.85 667 ILE B CA 1
ATOM 21724 C C . ILE B 2 667 ? 161.731 137.755 150.338 1.00 48.90 667 ILE B C 1
ATOM 21725 O O . ILE B 2 667 ? 161.930 136.540 150.355 1.00 56.49 667 ILE B O 1
ATOM 21741 N N . PRO B 2 668 ? 160.955 138.334 151.253 1.00 44.50 668 PRO B N 1
ATOM 21742 C CA . PRO B 2 668 ? 160.324 137.524 152.299 1.00 44.78 668 PRO B CA 1
ATOM 21743 C C . PRO B 2 668 ? 159.189 136.672 151.749 1.00 51.81 668 PRO B C 1
ATOM 21744 O O . PRO B 2 668 ? 158.744 136.830 150.610 1.00 57.00 668 PRO B O 1
ATOM 21755 N N . LYS B 2 669 ? 158.724 135.749 152.587 1.00 51.05 669 LYS B N 1
ATOM 21756 C CA . LYS B 2 669 ? 157.689 134.811 152.182 1.00 52.99 669 LYS B CA 1
ATOM 21757 C C . LYS B 2 669 ? 156.327 135.498 152.113 1.00 56.75 669 LYS B C 1
ATOM 21758 O O . LYS B 2 669 ? 156.111 136.578 152.668 1.00 54.41 669 LYS B O 1
ATOM 21777 N N . ARG B 2 670 ? 155.399 134.842 151.423 1.00 69.09 670 ARG B N 1
ATOM 21778 C CA . ARG B 2 670 ? 154.065 135.368 151.178 1.00 66.43 670 ARG B CA 1
ATOM 21779 C C . ARG B 2 670 ? 153.054 134.762 152.144 1.00 65.61 670 ARG B C 1
ATOM 21780 O O . ARG B 2 670 ? 153.286 133.716 152.755 1.00 65.15 670 ARG B O 1
ATOM 21801 N N . ASN B 2 671 ? 151.919 135.443 152.274 1.00 65.25 671 ASN B N 1
ATOM 21802 C CA . ASN B 2 671 ? 150.824 134.933 153.086 1.00 64.10 671 ASN B CA 1
ATOM 21803 C C . ASN B 2 671 ? 150.241 133.678 152.449 1.00 65.72 671 ASN B C 1
ATOM 21804 O O . ASN B 2 671 ? 150.115 133.585 151.225 1.00 70.65 671 ASN B O 1
ATOM 21815 N N . ARG B 2 672 ? 149.884 132.706 153.288 1.00 62.06 672 ARG B N 1
ATOM 21816 C CA . ARG B 2 672 ? 149.367 131.430 152.818 1.00 63.33 672 ARG B CA 1
ATOM 21817 C C . ARG B 2 672 ? 147.926 131.168 153.227 1.00 70.87 672 ARG B C 1
ATOM 21818 O O . ARG B 2 672 ? 147.386 130.112 152.880 1.00 70.84 672 ARG B O 1
ATOM 21839 N N . SER B 2 673 ? 147.283 132.093 153.943 1.00 72.92 673 SER B N 1
ATOM 21840 C CA . SER B 2 673 ? 145.923 131.845 154.410 1.00 67.64 673 SER B CA 1
ATOM 21841 C C . SER B 2 673 ? 144.964 131.618 153.249 1.00 68.99 673 SER B C 1
ATOM 21842 O O . SER B 2 673 ? 143.941 130.943 153.413 1.00 77.20 673 SER B O 1
ATOM 21850 N N . ILE B 2 674 ? 145.283 132.151 152.068 1.00 72.09 674 ILE B N 1
ATOM 21851 C CA . ILE B 2 674 ? 144.427 131.954 150.905 1.00 74.99 674 ILE B CA 1
ATOM 21852 C C . ILE B 2 674 ? 144.272 130.479 150.569 1.00 76.33 674 ILE B C 1
ATOM 21853 O O . ILE B 2 674 ? 143.343 130.104 149.846 1.00 76.38 674 ILE B O 1
ATOM 21869 N N . LEU B 2 675 ? 145.166 129.625 151.071 1.00 77.25 675 LEU B N 1
ATOM 21870 C CA . LEU B 2 675 ? 145.049 128.192 150.840 1.00 78.93 675 LEU B CA 1
ATOM 21871 C C . LEU B 2 675 ? 143.830 127.581 151.515 1.00 82.67 675 LEU B C 1
ATOM 21872 O O . LEU B 2 675 ? 143.429 126.475 151.139 1.00 84.88 675 LEU B O 1
ATOM 21888 N N . ASN B 2 676 ? 143.232 128.266 152.491 1.00 87.93 676 ASN B N 1
ATOM 21889 C CA . ASN B 2 676 ? 142.091 127.744 153.232 1.00 82.20 676 ASN B CA 1
ATOM 21890 C C . ASN B 2 676 ? 140.796 128.471 152.890 1.00 84.51 676 ASN B C 1
ATOM 21891 O O . ASN B 2 676 ? 139.932 128.631 153.758 1.00 89.06 676 ASN B O 1
ATOM 21902 N N . THR B 2 677 ? 140.647 128.921 151.648 1.00 88.47 677 THR B N 1
ATOM 21903 C CA . THR B 2 677 ? 139.453 129.621 151.200 1.00 90.59 677 THR B CA 1
ATOM 21904 C C . THR B 2 677 ? 139.018 129.057 149.853 1.00 94.28 677 THR B C 1
ATOM 21905 O O . THR B 2 677 ? 139.667 128.176 149.281 1.00 94.14 677 THR B O 1
ATOM 21916 N N . SER B 2 678 ? 137.897 129.571 149.348 1.00 100.98 678 SER B N 1
ATOM 21917 C CA . SER B 2 678 ? 137.413 129.177 148.032 1.00 98.39 678 SER B CA 1
ATOM 21918 C C . SER B 2 678 ? 138.198 129.829 146.904 1.00 98.51 678 SER B C 1
ATOM 21919 O O . SER B 2 678 ? 138.123 129.360 145.764 1.00 102.68 678 SER B O 1
ATOM 21927 N N . GLN B 2 679 ? 138.948 130.891 147.193 1.00 89.73 679 GLN B N 1
ATOM 21928 C CA . GLN B 2 679 ? 139.733 131.598 146.191 1.00 92.80 679 GLN B CA 1
ATOM 21929 C C . GLN B 2 679 ? 141.121 131.000 146.002 1.00 91.55 679 GLN B C 1
ATOM 21930 O O . GLN B 2 679 ? 141.957 131.609 145.328 1.00 91.76 679 GLN B O 1
ATOM 21944 N N . ARG B 2 680 ? 141.387 129.829 146.582 1.00 93.64 680 ARG B N 1
ATOM 21945 C CA . ARG B 2 680 ? 142.698 129.210 146.425 1.00 92.86 680 ARG B CA 1
ATOM 21946 C C . ARG B 2 680 ? 143.040 128.985 144.959 1.00 92.09 680 ARG B C 1
ATOM 21947 O O . ARG B 2 680 ? 144.214 129.057 144.578 1.00 94.69 680 ARG B O 1
ATOM 21968 N N . GLY B 2 681 ? 142.033 128.737 144.121 1.00 87.26 681 GLY B N 1
ATOM 21969 C CA . GLY B 2 681 ? 142.310 128.399 142.735 1.00 90.71 681 GLY B CA 1
ATOM 21970 C C . GLY B 2 681 ? 143.137 129.457 142.032 1.00 90.06 681 GLY B C 1
ATOM 21971 O O . GLY B 2 681 ? 144.062 129.136 141.280 1.00 86.63 681 GLY B O 1
ATOM 21975 N N . ILE B 2 682 ? 142.838 130.732 142.289 1.00 86.59 682 ILE B N 1
ATOM 21976 C CA . ILE B 2 682 ? 143.566 131.803 141.616 1.00 82.76 682 ILE B CA 1
ATOM 21977 C C . ILE B 2 682 ? 145.059 131.655 141.866 1.00 81.72 682 ILE B C 1
ATOM 21978 O O . ILE B 2 682 ? 145.877 131.863 140.961 1.00 85.07 682 ILE B O 1
ATOM 21994 N N . LEU B 2 683 ? 145.437 131.261 143.084 1.00 82.09 683 LEU B N 1
ATOM 21995 C CA . LEU B 2 683 ? 146.848 131.057 143.385 1.00 80.22 683 LEU B CA 1
ATOM 21996 C C . LEU B 2 683 ? 147.482 130.150 142.342 1.00 84.84 683 LEU B C 1
ATOM 21997 O O . LEU B 2 683 ? 148.487 130.503 141.715 1.00 92.21 683 LEU B O 1
ATOM 22013 N N . GLU B 2 684 ? 146.866 128.991 142.103 1.00 87.53 684 GLU B N 1
ATOM 22014 C CA . GLU B 2 684 ? 147.381 128.094 141.078 1.00 88.67 684 GLU B CA 1
ATOM 22015 C C . GLU B 2 684 ? 147.519 128.830 139.755 1.00 88.21 684 GLU B C 1
ATOM 22016 O O . GLU B 2 684 ? 148.596 128.848 139.148 1.00 88.20 684 GLU B O 1
ATOM 22028 N N . ASP B 2 685 ? 146.446 129.496 139.321 1.00 88.63 685 ASP B N 1
ATOM 22029 C CA . ASP B 2 685 ? 146.506 130.264 138.083 1.00 86.10 685 ASP B CA 1
ATOM 22030 C C . ASP B 2 685 ? 147.698 131.207 138.100 1.00 86.27 685 ASP B C 1
ATOM 22031 O O . ASP B 2 685 ? 148.480 131.260 137.143 1.00 90.06 685 ASP B O 1
ATOM 22040 N N . GLU B 2 686 ? 147.877 131.931 139.208 1.00 78.72 686 GLU B N 1
ATOM 22041 C CA . GLU B 2 686 ? 148.996 132.858 139.302 1.00 72.01 686 GLU B CA 1
ATOM 22042 C C . GLU B 2 686 ? 150.295 132.153 138.951 1.00 73.62 686 GLU B C 1
ATOM 22043 O O . GLU B 2 686 ? 151.039 132.596 138.067 1.00 82.87 686 GLU B O 1
ATOM 22055 N N . GLN B 2 687 ? 150.548 131.008 139.587 1.00 75.19 687 GLN B N 1
ATOM 22056 C CA . GLN B 2 687 ? 151.772 130.270 139.306 1.00 76.18 687 GLN B CA 1
ATOM 22057 C C . GLN B 2 687 ? 151.925 130.059 137.809 1.00 79.27 687 GLN B C 1
ATOM 22058 O O . GLN B 2 687 ? 152.954 130.413 137.220 1.00 82.65 687 GLN B O 1
ATOM 22072 N N . MET B 2 688 ? 150.871 129.551 137.164 1.00 86.00 688 MET B N 1
ATOM 22073 C CA . MET B 2 688 ? 150.951 129.291 135.732 1.00 85.05 688 MET B CA 1
ATOM 22074 C C . MET B 2 688 ? 151.425 130.536 135.001 1.00 86.47 688 MET B C 1
ATOM 22075 O O . MET B 2 688 ? 152.417 130.498 134.262 1.00 94.25 688 MET B O 1
ATOM 22089 N N . TYR B 2 689 ? 150.773 131.674 135.259 1.00 77.30 689 TYR B N 1
ATOM 22090 C CA . TYR B 2 689 ? 151.158 132.899 134.571 1.00 76.07 689 TYR B CA 1
ATOM 22091 C C . TYR B 2 689 ? 152.652 133.125 134.710 1.00 78.29 689 TYR B C 1
ATOM 22092 O O . TYR B 2 689 ? 153.370 133.265 133.711 1.00 82.64 689 TYR B O 1
ATOM 22110 N N . GLN B 2 690 ? 153.151 133.087 135.948 1.00 77.60 690 GLN B N 1
ATOM 22111 C CA . GLN B 2 690 ? 154.564 133.354 136.169 1.00 75.14 690 GLN B CA 1
ATOM 22112 C C . GLN B 2 690 ? 155.406 132.458 135.279 1.00 78.43 690 GLN B C 1
ATOM 22113 O O . GLN B 2 690 ? 156.266 132.936 134.529 1.00 83.71 690 GLN B O 1
ATOM 22127 N N . LYS B 2 691 ? 155.125 131.154 135.305 1.00 83.35 691 LYS B N 1
ATOM 22128 C CA . LYS B 2 691 ? 155.855 130.227 134.453 1.00 82.45 691 LYS B CA 1
ATOM 22129 C C . LYS B 2 691 ? 155.944 130.780 133.040 1.00 86.08 691 LYS B C 1
ATOM 22130 O O . LYS B 2 691 ? 157.035 131.075 132.536 1.00 89.50 691 LYS B O 1
ATOM 22149 N N . CYS B 2 692 ? 154.788 131.008 132.416 1.00 93.86 692 CYS B N 1
ATOM 22150 C CA . CYS B 2 692 ? 154.777 131.517 131.052 1.00 92.06 692 CYS B CA 1
ATOM 22151 C C . CYS B 2 692 ? 155.585 132.802 130.959 1.00 94.75 692 CYS B C 1
ATOM 22152 O O . CYS B 2 692 ? 156.494 132.922 130.129 1.00 98.40 692 CYS B O 1
ATOM 22160 N N . CYS B 2 693 ? 155.304 133.757 131.849 1.00 86.71 693 CYS B N 1
ATOM 22161 C CA . CYS B 2 693 ? 156.027 135.021 131.803 1.00 81.29 693 CYS B CA 1
ATOM 22162 C C . CYS B 2 693 ? 157.522 134.786 131.926 1.00 85.98 693 CYS B C 1
ATOM 22163 O O . CYS B 2 693 ? 158.315 135.383 131.187 1.00 89.40 693 CYS B O 1
ATOM 22171 N N . ASN B 2 694 ? 157.927 133.890 132.828 1.00 89.67 694 ASN B N 1
ATOM 22172 C CA . ASN B 2 694 ? 159.349 133.610 132.973 1.00 82.90 694 ASN B CA 1
ATOM 22173 C C . ASN B 2 694 ? 159.930 133.116 131.659 1.00 80.71 694 ASN B C 1
ATOM 22174 O O . ASN B 2 694 ? 160.993 133.576 131.228 1.00 87.84 694 ASN B O 1
ATOM 22185 N N . LEU B 2 695 ? 159.225 132.206 130.984 1.00 91.89 695 LEU B N 1
ATOM 22186 C CA . LEU B 2 695 ? 159.730 131.704 129.715 1.00 95.25 695 LEU B CA 1
ATOM 22187 C C . LEU B 2 695 ? 159.870 132.828 128.702 1.00 95.22 695 LEU B C 1
ATOM 22188 O O . LEU B 2 695 ? 160.747 132.776 127.833 1.00 98.99 695 LEU B O 1
ATOM 22204 N N . PHE B 2 696 ? 159.018 133.849 128.794 1.00 86.02 696 PHE B N 1
ATOM 22205 C CA . PHE B 2 696 ? 159.141 134.985 127.889 1.00 83.83 696 PHE B CA 1
ATOM 22206 C C . PHE B 2 696 ? 160.435 135.746 128.147 1.00 88.11 696 PHE B C 1
ATOM 22207 O O . PHE B 2 696 ? 161.088 136.211 127.207 1.00 89.78 696 PHE B O 1
ATOM 22224 N N . GLU B 2 697 ? 160.825 135.876 129.419 1.00 97.50 697 GLU B N 1
ATOM 22225 C CA . GLU B 2 697 ? 162.063 136.579 129.741 1.00 93.01 697 GLU B CA 1
ATOM 22226 C C . GLU B 2 697 ? 163.259 135.889 129.101 1.00 92.50 697 GLU B C 1
ATOM 22227 O O . GLU B 2 697 ? 164.140 136.548 128.537 1.00 90.17 697 GLU B O 1
ATOM 22239 N N . LYS B 2 698 ? 163.302 134.558 129.174 1.00 107.71 698 LYS B N 1
ATOM 22240 C CA . LYS B 2 698 ? 164.363 133.803 128.524 1.00 104.46 698 LYS B CA 1
ATOM 22241 C C . LYS B 2 698 ? 164.352 133.992 127.014 1.00 104.43 698 LYS B C 1
ATOM 22242 O O . LYS B 2 698 ? 165.365 133.728 126.359 1.00 107.99 698 LYS B O 1
ATOM 22261 N N . PHE B 2 699 ? 163.234 134.443 126.448 1.00 100.21 699 PHE B N 1
ATOM 22262 C CA . PHE B 2 699 ? 163.103 134.632 125.009 1.00 101.23 699 PHE B CA 1
ATOM 22263 C C . PHE B 2 699 ? 163.257 136.086 124.586 1.00 98.84 699 PHE B C 1
ATOM 22264 O O . PHE B 2 699 ? 163.865 136.360 123.549 1.00 101.03 699 PHE B O 1
ATOM 22281 N N . PHE B 2 700 ? 162.717 137.023 125.366 1.00 88.96 700 PHE B N 1
ATOM 22282 C CA . PHE B 2 700 ? 162.804 138.457 125.089 1.00 90.86 700 PHE B CA 1
ATOM 22283 C C . PHE B 2 700 ? 163.531 139.114 126.255 1.00 91.79 700 PHE B C 1
ATOM 22284 O O . PHE B 2 700 ? 162.896 139.524 127.240 1.00 96.59 700 PHE B O 1
ATOM 22301 N N . PRO B 2 701 ? 164.859 139.243 126.192 1.00 85.33 701 PRO B N 1
ATOM 22302 C CA . PRO B 2 701 ? 165.590 139.765 127.359 1.00 84.71 701 PRO B CA 1
ATOM 22303 C C . PRO B 2 701 ? 165.158 141.158 127.781 1.00 83.26 701 PRO B C 1
ATOM 22304 O O . PRO B 2 701 ? 165.216 141.477 128.974 1.00 81.73 701 PRO B O 1
ATOM 22315 N N . SER B 2 702 ? 164.724 141.996 126.847 1.00 80.79 702 SER B N 1
ATOM 22316 C CA . SER B 2 702 ? 164.370 143.377 127.148 1.00 83.08 702 SER B CA 1
ATOM 22317 C C . SER B 2 702 ? 162.935 143.534 127.629 1.00 81.52 702 SER B C 1
ATOM 22318 O O . SER B 2 702 ? 162.503 144.665 127.875 1.00 82.81 702 SER B O 1
ATOM 22326 N N . SER B 2 703 ? 162.191 142.437 127.772 1.00 80.54 703 SER B N 1
ATOM 22327 C CA . SER B 2 703 ? 160.768 142.548 128.077 1.00 83.11 703 SER B CA 1
ATOM 22328 C C . SER B 2 703 ? 160.532 143.257 129.405 1.00 78.67 703 SER B C 1
ATOM 22329 O O . SER B 2 703 ? 159.648 144.115 129.507 1.00 79.78 703 SER B O 1
ATOM 22337 N N . SER B 2 704 ? 161.308 142.916 130.435 1.00 76.35 704 SER B N 1
ATOM 22338 C CA . SER B 2 704 ? 161.070 143.506 131.748 1.00 77.96 704 SER B CA 1
ATOM 22339 C C . SER B 2 704 ? 161.558 144.948 131.819 1.00 77.40 704 SER B C 1
ATOM 22340 O O . SER B 2 704 ? 161.025 145.740 132.604 1.00 77.83 704 SER B O 1
ATOM 22348 N N . TYR B 2 705 ? 162.565 145.309 131.022 1.00 77.40 705 TYR B N 1
ATOM 22349 C CA . TYR B 2 705 ? 163.044 146.688 131.025 1.00 77.35 705 TYR B CA 1
ATOM 22350 C C . TYR B 2 705 ? 162.030 147.623 130.378 1.00 79.32 705 TYR B C 1
ATOM 22351 O O . TYR B 2 705 ? 161.652 148.645 130.962 1.00 77.13 705 TYR B O 1
ATOM 22369 N N . ARG B 2 706 ? 161.579 147.291 129.170 1.00 86.14 706 ARG B N 1
ATOM 22370 C CA . ARG B 2 706 ? 160.549 148.047 128.473 1.00 85.13 706 ARG B CA 1
ATOM 22371 C C . ARG B 2 706 ? 159.400 147.117 128.112 1.00 87.90 706 ARG B C 1
ATOM 22372 O O . ARG B 2 706 ? 159.620 146.014 127.602 1.00 88.56 706 ARG B O 1
ATOM 22393 N N . ARG B 2 707 ? 158.181 147.570 128.369 1.00 74.31 707 ARG B N 1
ATOM 22394 C CA . ARG B 2 707 ? 157.017 146.732 128.132 1.00 71.84 707 ARG B CA 1
ATOM 22395 C C . ARG B 2 707 ? 156.880 146.450 126.639 1.00 71.54 707 ARG B C 1
ATOM 22396 O O . ARG B 2 707 ? 156.844 147.394 125.839 1.00 74.95 707 ARG B O 1
ATOM 22417 N N . PRO B 2 708 ? 156.804 145.189 126.222 1.00 79.50 708 PRO B N 1
ATOM 22418 C CA . PRO B 2 708 ? 156.610 144.908 124.795 1.00 83.51 708 PRO B CA 1
ATOM 22419 C C . PRO B 2 708 ? 155.215 145.305 124.342 1.00 81.96 708 PRO B C 1
ATOM 22420 O O . PRO B 2 708 ? 154.279 145.398 125.139 1.00 83.05 708 PRO B O 1
ATOM 22431 N N . VAL B 2 709 ? 155.088 145.547 123.041 1.00 87.70 709 VAL B N 1
ATOM 22432 C CA . VAL B 2 709 ? 153.817 145.893 122.419 1.00 85.45 709 VAL B CA 1
ATOM 22433 C C . VAL B 2 709 ? 153.627 145.015 121.191 1.00 89.31 709 VAL B C 1
ATOM 22434 O O . VAL B 2 709 ? 154.569 144.798 120.420 1.00 92.16 709 VAL B O 1
ATOM 22447 N N . GLY B 2 710 ? 152.412 144.505 121.013 1.00 91.30 710 GLY B N 1
ATOM 22448 C CA . GLY B 2 710 ? 152.117 143.666 119.870 1.00 93.58 710 GLY B CA 1
ATOM 22449 C C . GLY B 2 710 ? 150.754 143.008 119.936 1.00 90.77 710 GLY B C 1
ATOM 22450 O O . GLY B 2 710 ? 150.296 142.611 121.010 1.00 88.67 710 GLY B O 1
ATOM 22454 N N . ILE B 2 711 ? 150.094 142.893 118.781 1.00 97.41 711 ILE B N 1
ATOM 22455 C CA . ILE B 2 711 ? 148.807 142.215 118.720 1.00 95.90 711 ILE B CA 1
ATOM 22456 C C . ILE B 2 711 ? 148.976 140.705 118.667 1.00 96.41 711 ILE B C 1
ATOM 22457 O O . ILE B 2 711 ? 148.027 139.967 118.955 1.00 98.30 711 ILE B O 1
ATOM 22473 N N . SER B 2 712 ? 150.162 140.223 118.312 1.00 98.10 712 SER B N 1
ATOM 22474 C CA . SER B 2 712 ? 150.373 138.795 118.150 1.00 99.76 712 SER B CA 1
ATOM 22475 C C . SER B 2 712 ? 150.321 138.084 119.500 1.00 99.66 712 SER B C 1
ATOM 22476 O O . SER B 2 712 ? 150.544 138.676 120.559 1.00 97.74 712 SER B O 1
ATOM 22484 N N . SER B 2 713 ? 150.013 136.791 119.446 1.00 99.55 713 SER B N 1
ATOM 22485 C CA . SER B 2 713 ? 149.986 135.965 120.640 1.00 98.10 713 SER B CA 1
ATOM 22486 C C . SER B 2 713 ? 151.408 135.644 121.093 1.00 100.47 713 SER B C 1
ATOM 22487 O O . SER B 2 713 ? 152.387 135.871 120.378 1.00 104.86 713 SER B O 1
ATOM 22495 N N . MET B 2 714 ? 151.513 135.101 122.306 1.00 98.38 714 MET B N 1
ATOM 22496 C CA . MET B 2 714 ? 152.824 134.778 122.859 1.00 98.18 714 MET B CA 1
ATOM 22497 C C . MET B 2 714 ? 153.553 133.769 121.983 1.00 102.01 714 MET B C 1
ATOM 22498 O O . MET B 2 714 ? 154.716 133.971 121.618 1.00 105.15 714 MET B O 1
ATOM 22512 N N . VAL B 2 715 ? 152.871 132.682 121.614 1.00 112.52 715 VAL B N 1
ATOM 22513 C CA . VAL B 2 715 ? 153.547 131.574 120.946 1.00 111.66 715 VAL B CA 1
ATOM 22514 C C . VAL B 2 715 ? 154.086 132.007 119.590 1.00 115.00 715 VAL B C 1
ATOM 22515 O O . VAL B 2 715 ? 155.164 131.571 119.174 1.00 116.05 715 VAL B O 1
ATOM 22528 N N . GLU B 2 716 ? 153.348 132.853 118.871 1.00 119.76 716 GLU B N 1
ATOM 22529 C CA . GLU B 2 716 ? 153.801 133.279 117.551 1.00 120.51 716 GLU B CA 1
ATOM 22530 C C . GLU B 2 716 ? 155.131 134.019 117.643 1.00 121.52 716 GLU B C 1
ATOM 22531 O O . GLU B 2 716 ? 156.098 133.682 116.943 1.00 124.48 716 GLU B O 1
ATOM 22543 N N . ALA B 2 717 ? 155.198 135.034 118.506 1.00 107.36 717 ALA B N 1
ATOM 22544 C CA . ALA B 2 717 ? 156.440 135.778 118.671 1.00 108.34 717 ALA B CA 1
ATOM 22545 C C . ALA B 2 717 ? 157.546 134.877 119.195 1.00 108.51 717 ALA B C 1
ATOM 22546 O O . ALA B 2 717 ? 158.704 134.992 118.776 1.00 110.75 717 ALA B O 1
ATOM 22553 N N . MET B 2 718 ? 157.208 133.970 120.112 1.00 111.28 718 MET B N 1
ATOM 22554 C CA . MET B 2 718 ? 158.213 133.069 120.661 1.00 111.00 718 MET B CA 1
ATOM 22555 C C . MET B 2 718 ? 158.836 132.218 119.563 1.00 111.10 718 MET B C 1
ATOM 22556 O O . MET B 2 718 ? 160.062 132.118 119.462 1.00 113.40 718 MET B O 1
ATOM 22570 N N . VAL B 2 719 ? 158.006 131.609 118.715 1.00 117.20 719 VAL B N 1
ATOM 22571 C CA . VAL B 2 719 ? 158.536 130.734 117.674 1.00 119.30 719 VAL B CA 1
ATOM 22572 C C . VAL B 2 719 ? 159.316 131.541 116.642 1.00 121.36 719 VAL B C 1
ATOM 22573 O O . VAL B 2 719 ? 160.362 131.098 116.153 1.00 122.75 719 VAL B O 1
ATOM 22586 N N . SER B 2 720 ? 158.827 132.732 116.290 1.00 120.74 720 SER B N 1
ATOM 22587 C CA . SER B 2 720 ? 159.567 133.568 115.350 1.00 119.89 720 SER B CA 1
ATOM 22588 C C . SER B 2 720 ? 160.959 133.878 115.885 1.00 120.01 720 SER B C 1
ATOM 22589 O O . SER B 2 720 ? 161.970 133.676 115.193 1.00 122.66 720 SER B O 1
ATOM 22597 N N . ARG B 2 721 ? 161.030 134.358 117.128 1.00 111.79 721 ARG B N 1
ATOM 22598 C CA . ARG B 2 721 ? 162.321 134.675 117.722 1.00 113.05 721 ARG B CA 1
ATOM 22599 C C . ARG B 2 721 ? 163.198 133.435 117.813 1.00 115.79 721 ARG B C 1
ATOM 22600 O O . ARG B 2 721 ? 164.410 133.508 117.586 1.00 118.93 721 ARG B O 1
ATOM 22621 N N . ALA B 2 722 ? 162.608 132.286 118.146 1.00 125.19 722 ALA B N 1
ATOM 22622 C CA . ALA B 2 722 ? 163.389 131.060 118.250 1.00 124.62 722 ALA B CA 1
ATOM 22623 C C . ALA B 2 722 ? 164.034 130.714 116.917 1.00 124.58 722 ALA B C 1
ATOM 22624 O O . ALA B 2 722 ? 165.236 130.435 116.851 1.00 125.46 722 ALA B O 1
ATOM 22631 N N . ARG B 2 723 ? 163.251 130.734 115.837 1.00 130.66 723 ARG B N 1
ATOM 22632 C CA . ARG B 2 723 ? 163.802 130.399 114.527 1.00 132.17 723 ARG B CA 1
ATOM 22633 C C . ARG B 2 723 ? 164.908 131.371 114.137 1.00 132.78 723 ARG B C 1
ATOM 22634 O O . ARG B 2 723 ? 165.986 130.960 113.684 1.00 133.56 723 ARG B O 1
ATOM 22655 N N . ILE B 2 724 ? 164.659 132.672 114.308 1.00 130.95 724 ILE B N 1
ATOM 22656 C CA . ILE B 2 724 ? 165.643 133.660 113.875 1.00 130.10 724 ILE B CA 1
ATOM 22657 C C . ILE B 2 724 ? 166.927 133.530 114.687 1.00 131.46 724 ILE B C 1
ATOM 22658 O O . ILE B 2 724 ? 168.035 133.542 114.132 1.00 133.03 724 ILE B O 1
ATOM 22674 N N . ASP B 2 725 ? 166.804 133.402 116.009 1.00 141.41 725 ASP B N 1
ATOM 22675 C CA . ASP B 2 725 ? 167.982 133.263 116.855 1.00 142.17 725 ASP B CA 1
ATOM 22676 C C . ASP B 2 725 ? 168.742 131.988 116.523 1.00 143.74 725 ASP B C 1
ATOM 22677 O O . ASP B 2 725 ? 169.976 131.984 116.499 1.00 145.34 725 ASP B O 1
ATOM 22686 N N . ALA B 2 726 ? 168.025 130.890 116.273 1.00 157.93 726 ALA B N 1
ATOM 22687 C CA . ALA B 2 726 ? 168.690 129.642 115.922 1.00 158.80 726 ALA B CA 1
ATOM 22688 C C . ALA B 2 726 ? 169.492 129.798 114.640 1.00 158.18 726 ALA B C 1
ATOM 22689 O O . ALA B 2 726 ? 170.653 129.377 114.564 1.00 158.61 726 ALA B O 1
ATOM 22696 N N . ARG B 2 727 ? 168.888 130.406 113.617 1.00 161.37 727 ARG B N 1
ATOM 22697 C CA . ARG B 2 727 ? 169.601 130.575 112.355 1.00 161.91 727 ARG B CA 1
ATOM 22698 C C . ARG B 2 727 ? 170.828 131.456 112.539 1.00 161.44 727 ARG B C 1
ATOM 22699 O O . ARG B 2 727 ? 171.911 131.148 112.029 1.00 161.55 727 ARG B O 1
ATOM 22720 N N . ILE B 2 728 ? 170.680 132.559 113.276 1.00 154.71 728 ILE B N 1
ATOM 22721 C CA . ILE B 2 728 ? 171.809 133.463 113.481 1.00 154.40 728 ILE B CA 1
ATOM 22722 C C . ILE B 2 728 ? 172.928 132.757 114.237 1.00 156.00 728 ILE B C 1
ATOM 22723 O O . ILE B 2 728 ? 174.107 132.870 113.880 1.00 156.71 728 ILE B O 1
ATOM 22739 N N . ASP B 2 729 ? 172.578 132.019 115.293 1.00 169.93 729 ASP B N 1
ATOM 22740 C CA . ASP B 2 729 ? 173.589 131.323 116.081 1.00 170.40 729 ASP B CA 1
ATOM 22741 C C . ASP B 2 729 ? 174.315 130.278 115.246 1.00 169.93 729 ASP B C 1
ATOM 22742 O O . ASP B 2 729 ? 175.543 130.154 115.324 1.00 169.00 729 ASP B O 1
ATOM 22751 N N . PHE B 2 730 ? 173.575 129.512 114.439 1.00 170.41 730 PHE B N 1
ATOM 22752 C CA . PHE B 2 730 ? 174.221 128.525 113.583 1.00 170.15 730 PHE B CA 1
ATOM 22753 C C . PHE B 2 730 ? 175.134 129.200 112.569 1.00 169.46 730 PHE B C 1
ATOM 22754 O O . PHE B 2 730 ? 176.230 128.704 112.281 1.00 170.26 730 PHE B O 1
ATOM 22771 N N . GLU B 2 731 ? 174.700 130.335 112.018 1.00 161.10 731 GLU B N 1
ATOM 22772 C CA . GLU B 2 731 ? 175.534 131.058 111.065 1.00 161.29 731 GLU B CA 1
ATOM 22773 C C . GLU B 2 731 ? 176.823 131.540 111.717 1.00 160.88 731 GLU B C 1
ATOM 22774 O O . GLU B 2 731 ? 177.897 131.481 111.107 1.00 160.47 731 GLU B O 1
ATOM 22786 N N . SER B 2 732 ? 176.735 132.026 112.956 1.00 165.76 732 SER B N 1
ATOM 22787 C CA . SER B 2 732 ? 177.928 132.488 113.654 1.00 165.52 732 SER B CA 1
ATOM 22788 C C . SER B 2 732 ? 178.936 131.369 113.875 1.00 165.98 732 SER B C 1
ATOM 22789 O O . SER B 2 732 ? 180.118 131.651 114.099 1.00 165.73 732 SER B O 1
ATOM 22797 N N . GLY B 2 733 ? 178.502 130.112 113.811 1.00 172.45 733 GLY B N 1
ATOM 22798 C CA . GLY B 2 733 ? 179.387 128.991 114.041 1.00 172.61 733 GLY B CA 1
ATOM 22799 C C . GLY B 2 733 ? 179.591 128.623 115.493 1.00 173.75 733 GLY B C 1
ATOM 22800 O O . GLY B 2 733 ? 180.505 127.847 115.794 1.00 173.58 733 GLY B O 1
ATOM 22804 N N . ARG B 2 734 ? 178.777 129.155 116.404 1.00 171.06 734 ARG B N 1
ATOM 22805 C CA . ARG B 2 734 ? 178.909 128.841 117.821 1.00 170.41 734 ARG B CA 1
ATOM 22806 C C . ARG B 2 734 ? 178.245 127.526 118.207 1.00 169.35 734 ARG B C 1
ATOM 22807 O O . ARG B 2 734 ? 178.491 127.031 119.313 1.00 168.35 734 ARG B O 1
ATOM 22828 N N . ILE B 2 735 ? 177.416 126.952 117.338 1.00 173.28 735 ILE B N 1
ATOM 22829 C CA . ILE B 2 735 ? 176.658 125.746 117.647 1.00 174.02 735 ILE B CA 1
ATOM 22830 C C . ILE B 2 735 ? 176.829 124.749 116.512 1.00 174.60 735 ILE B C 1
ATOM 22831 O O . ILE B 2 735 ? 176.875 125.130 115.337 1.00 173.99 735 ILE B O 1
ATOM 22847 N N . LYS B 2 736 ? 176.922 123.470 116.865 1.00 180.33 736 LYS B N 1
ATOM 22848 C CA . LYS B 2 736 ? 177.056 122.422 115.867 1.00 180.17 736 LYS B CA 1
ATOM 22849 C C . LYS B 2 736 ? 175.724 122.193 115.153 1.00 180.39 736 LYS B C 1
ATOM 22850 O O . LYS B 2 736 ? 174.656 122.616 115.604 1.00 180.27 736 LYS B O 1
ATOM 22869 N N . LYS B 2 737 ? 175.805 121.503 114.013 1.00 178.49 737 LYS B N 1
ATOM 22870 C CA . LYS B 2 737 ? 174.620 121.277 113.192 1.00 177.12 737 LYS B CA 1
ATOM 22871 C C . LYS B 2 737 ? 173.570 120.448 113.919 1.00 178.20 737 LYS B C 1
ATOM 22872 O O . LYS B 2 737 ? 172.368 120.669 113.729 1.00 176.84 737 LYS B O 1
ATOM 22891 N N . GLU B 2 738 ? 173.995 119.486 114.741 1.00 185.06 738 GLU B N 1
ATOM 22892 C CA . GLU B 2 738 ? 173.033 118.623 115.421 1.00 185.57 738 GLU B CA 1
ATOM 22893 C C . GLU B 2 738 ? 172.115 119.432 116.332 1.00 185.03 738 GLU B C 1
ATOM 22894 O O . GLU B 2 738 ? 170.896 119.220 116.351 1.00 184.40 738 GLU B O 1
ATOM 22906 N N . GLU B 2 739 ? 172.683 120.367 117.099 1.00 178.80 739 GLU B N 1
ATOM 22907 C CA . GLU B 2 739 ? 171.864 121.179 117.993 1.00 177.61 739 GLU B CA 1
ATOM 22908 C C . GLU B 2 739 ? 170.893 122.051 117.208 1.00 177.23 739 GLU B C 1
ATOM 22909 O O . GLU B 2 739 ? 169.728 122.198 117.596 1.00 177.75 739 GLU B O 1
ATOM 22921 N N . PHE B 2 740 ? 171.355 122.645 116.105 1.00 165.10 740 PHE B N 1
ATOM 22922 C CA . PHE B 2 740 ? 170.465 123.462 115.287 1.00 163.92 740 PHE B CA 1
ATOM 22923 C C . PHE B 2 740 ? 169.313 122.631 114.740 1.00 165.46 740 PHE B C 1
ATOM 22924 O O . PHE B 2 740 ? 168.154 123.062 114.771 1.00 164.34 740 PHE B O 1
ATOM 22941 N N . ALA B 2 741 ? 169.613 121.433 114.237 1.00 171.53 741 ALA B N 1
ATOM 22942 C CA . ALA B 2 741 ? 168.560 120.570 113.715 1.00 170.79 741 ALA B CA 1
ATOM 22943 C C . ALA B 2 741 ? 167.573 120.190 114.810 1.00 170.56 741 ALA B C 1
ATOM 22944 O O . ALA B 2 741 ? 166.356 120.189 114.588 1.00 169.86 741 ALA B O 1
ATOM 22951 N N . GLU B 2 742 ? 168.076 119.862 116.002 1.00 161.06 742 GLU B N 1
ATOM 22952 C CA . GLU B 2 742 ? 167.185 119.465 117.085 1.00 159.76 742 GLU B CA 1
ATOM 22953 C C . GLU B 2 742 ? 166.280 120.617 117.506 1.00 160.09 742 GLU B C 1
ATOM 22954 O O . GLU B 2 742 ? 165.076 120.424 117.719 1.00 160.49 742 GLU B O 1
ATOM 22966 N N . ILE B 2 743 ? 166.834 121.825 117.627 1.00 157.58 743 ILE B N 1
ATOM 22967 C CA . ILE B 2 743 ? 166.006 122.959 118.027 1.00 156.76 743 ILE B CA 1
ATOM 22968 C C . ILE B 2 743 ? 164.998 123.293 116.935 1.00 156.81 743 ILE B C 1
ATOM 22969 O O . ILE B 2 743 ? 163.868 123.697 117.225 1.00 157.81 743 ILE B O 1
ATOM 22985 N N . MET B 2 744 ? 165.377 123.131 115.664 1.00 150.32 744 MET B N 1
ATOM 22986 C CA . MET B 2 744 ? 164.419 123.371 114.589 1.00 150.79 744 MET B CA 1
ATOM 22987 C C . MET B 2 744 ? 163.287 122.350 114.625 1.00 150.32 744 MET B C 1
ATOM 22988 O O . MET B 2 744 ? 162.118 122.693 114.405 1.00 149.56 744 MET B O 1
ATOM 23002 N N . LYS B 2 745 ? 163.615 121.086 114.899 1.00 150.60 745 LYS B N 1
ATOM 23003 C CA . LYS B 2 745 ? 162.575 120.070 115.023 1.00 151.27 745 LYS B CA 1
ATOM 23004 C C . LYS B 2 745 ? 161.643 120.384 116.187 1.00 151.74 745 LYS B C 1
ATOM 23005 O O . LYS B 2 745 ? 160.418 120.254 116.068 1.00 151.53 745 LYS B O 1
ATOM 23024 N N . ILE B 2 746 ? 162.202 120.807 117.322 1.00 142.62 746 ILE B N 1
ATOM 23025 C CA . ILE B 2 746 ? 161.361 121.143 118.468 1.00 140.57 746 ILE B CA 1
ATOM 23026 C C . ILE B 2 746 ? 160.508 122.369 118.164 1.00 139.55 746 ILE B C 1
ATOM 23027 O O . ILE B 2 746 ? 159.371 122.480 118.632 1.00 138.69 746 ILE B O 1
ATOM 23043 N N . CYS B 2 747 ? 161.044 123.319 117.395 1.00 142.37 747 CYS B N 1
ATOM 23044 C CA . CYS B 2 747 ? 160.254 124.480 117.002 1.00 142.81 747 CYS B CA 1
ATOM 23045 C C . CYS B 2 747 ? 159.087 124.071 116.114 1.00 141.78 747 CYS B C 1
ATOM 23046 O O . CYS B 2 747 ? 157.973 124.589 116.259 1.00 141.05 747 CYS B O 1
ATOM 23054 N N . SER B 2 748 ? 159.326 123.151 115.178 1.00 141.18 748 SER B N 1
ATOM 23055 C CA . SER B 2 748 ? 158.229 122.630 114.369 1.00 141.36 748 SER B CA 1
ATOM 23056 C C . SER B 2 748 ? 157.194 121.936 115.245 1.00 142.79 748 SER B C 1
ATOM 23057 O O . SER B 2 748 ? 155.982 122.090 115.040 1.00 141.36 748 SER B O 1
ATOM 23065 N N . THR B 2 749 ? 157.660 121.164 116.230 1.00 145.89 749 THR B N 1
ATOM 23066 C CA . THR B 2 749 ? 156.746 120.520 117.167 1.00 145.21 749 THR B CA 1
ATOM 23067 C C . THR B 2 749 ? 155.893 121.553 117.893 1.00 145.06 749 THR B C 1
ATOM 23068 O O . THR B 2 749 ? 154.675 121.387 118.024 1.00 144.65 749 THR B O 1
ATOM 23079 N N . ILE B 2 750 ? 156.520 122.629 118.368 1.00 138.05 750 ILE B N 1
ATOM 23080 C CA . ILE B 2 750 ? 155.789 123.676 119.074 1.00 136.23 750 ILE B CA 1
ATOM 23081 C C . ILE B 2 750 ? 154.756 124.311 118.157 1.00 134.42 750 ILE B C 1
ATOM 23082 O O . ILE B 2 750 ? 153.609 124.547 118.554 1.00 136.26 750 ILE B O 1
ATOM 23098 N N . GLU B 2 751 ? 155.149 124.607 116.918 1.00 133.66 751 GLU B N 1
ATOM 23099 C CA . GLU B 2 751 ? 154.216 125.231 115.991 1.00 134.47 751 GLU B CA 1
ATOM 23100 C C . GLU B 2 751 ? 153.010 124.336 115.744 1.00 135.27 751 GLU B C 1
ATOM 23101 O O . GLU B 2 751 ? 151.868 124.811 115.733 1.00 133.20 751 GLU B O 1
ATOM 23113 N N . GLU B 2 752 ? 153.237 123.034 115.551 1.00 143.25 752 GLU B N 1
ATOM 23114 C CA . GLU B 2 752 ? 152.109 122.141 115.300 1.00 143.82 752 GLU B CA 1
ATOM 23115 C C . GLU B 2 752 ? 151.221 122.007 116.534 1.00 144.04 752 GLU B C 1
ATOM 23116 O O . GLU B 2 752 ? 149.990 122.004 116.417 1.00 142.79 752 GLU B O 1
ATOM 23128 N N . LEU B 2 753 ? 151.817 121.904 117.728 1.00 137.86 753 LEU B N 1
ATOM 23129 C CA . LEU B 2 753 ? 151.000 121.841 118.938 1.00 135.63 753 LEU B CA 1
ATOM 23130 C C . LEU B 2 753 ? 150.221 123.129 119.162 1.00 135.35 753 LEU B C 1
ATOM 23131 O O . LEU B 2 753 ? 149.174 123.110 119.818 1.00 134.59 753 LEU B O 1
ATOM 23147 N N . ARG B 2 754 ? 150.712 124.254 118.638 1.00 128.25 754 ARG B N 1
ATOM 23148 C CA . ARG B 2 754 ? 149.986 125.508 118.804 1.00 125.78 754 ARG B CA 1
ATOM 23149 C C . ARG B 2 754 ? 148.603 125.432 118.172 1.00 124.98 754 ARG B C 1
ATOM 23150 O O . ARG B 2 754 ? 147.657 126.067 118.652 1.00 124.42 754 ARG B O 1
ATOM 23171 N N . ARG B 2 755 ? 148.465 124.664 117.089 1.00 130.39 755 ARG B N 1
ATOM 23172 C CA . ARG B 2 755 ? 147.178 124.558 116.412 1.00 132.28 755 ARG B CA 1
ATOM 23173 C C . ARG B 2 755 ? 146.197 123.664 117.160 1.00 134.25 755 ARG B C 1
ATOM 23174 O O . ARG B 2 755 ? 144.990 123.749 116.912 1.00 133.19 755 ARG B O 1
ATOM 23195 N N . GLN B 2 756 ? 146.683 122.815 118.061 1.00 143.86 756 GLN B N 1
ATOM 23196 C CA . GLN B 2 756 ? 145.815 121.948 118.852 1.00 142.04 756 GLN B CA 1
ATOM 23197 C C . GLN B 2 756 ? 146.312 121.862 120.292 1.00 140.70 756 GLN B C 1
ATOM 23198 O O . GLN B 2 756 ? 146.155 120.836 120.954 1.00 139.34 756 GLN B O 1
ATOM 23212 N N . MET C 3 1 ? 168.787 125.960 123.605 1.00 138.25 1 MET C N 1
ATOM 23213 C CA . MET C 3 1 ? 168.381 124.532 123.738 1.00 140.04 1 MET C CA 1
ATOM 23214 C C . MET C 3 1 ? 167.423 124.375 124.911 1.00 140.81 1 MET C C 1
ATOM 23215 O O . MET C 3 1 ? 166.337 123.816 124.766 1.00 141.28 1 MET C O 1
ATOM 23231 N N . GLU C 3 2 ? 167.828 124.877 126.079 1.00 139.63 2 GLU C N 1
ATOM 23232 C CA . GLU C 3 2 ? 166.970 124.777 127.253 1.00 140.48 2 GLU C CA 1
ATOM 23233 C C . GLU C 3 2 ? 165.655 125.515 127.045 1.00 141.01 2 GLU C C 1
ATOM 23234 O O . GLU C 3 2 ? 164.603 125.041 127.488 1.00 141.83 2 GLU C O 1
ATOM 23246 N N . ARG C 3 3 ? 165.692 126.665 126.372 1.00 121.45 3 ARG C N 1
ATOM 23247 C CA . ARG C 3 3 ? 164.485 127.472 126.223 1.00 120.58 3 ARG C CA 1
ATOM 23248 C C . ARG C 3 3 ? 163.414 126.708 125.455 1.00 120.80 3 ARG C C 1
ATOM 23249 O O . ARG C 3 3 ? 162.239 126.693 125.844 1.00 121.46 3 ARG C O 1
ATOM 23270 N N . ILE C 3 4 ? 163.804 126.064 124.355 1.00 127.17 4 ILE C N 1
ATOM 23271 C CA . ILE C 3 4 ? 162.833 125.364 123.524 1.00 125.99 4 ILE C CA 1
ATOM 23272 C C . ILE C 3 4 ? 162.297 124.133 124.245 1.00 126.67 4 ILE C C 1
ATOM 23273 O O . ILE C 3 4 ? 161.118 123.787 124.114 1.00 124.96 4 ILE C O 1
ATOM 23289 N N . LYS C 3 5 ? 163.147 123.447 125.013 1.00 126.75 5 LYS C N 1
ATOM 23290 C CA . LYS C 3 5 ? 162.666 122.321 125.808 1.00 126.68 5 LYS C CA 1
ATOM 23291 C C . LYS C 3 5 ? 161.649 122.782 126.845 1.00 128.15 5 LYS C C 1
ATOM 23292 O O . LYS C 3 5 ? 160.622 122.123 127.060 1.00 128.24 5 LYS C O 1
ATOM 23311 N N . GLU C 3 6 ? 161.920 123.911 127.504 1.00 125.77 6 GLU C N 1
ATOM 23312 C CA . GLU C 3 6 ? 160.965 124.442 128.468 1.00 124.60 6 GLU C CA 1
ATOM 23313 C C . GLU C 3 6 ? 159.655 124.815 127.789 1.00 123.56 6 GLU C C 1
ATOM 23314 O O . GLU C 3 6 ? 158.576 124.560 128.331 1.00 126.24 6 GLU C O 1
ATOM 23326 N N . LEU C 3 7 ? 159.725 125.415 126.600 1.00 114.70 7 LEU C N 1
ATOM 23327 C CA . LEU C 3 7 ? 158.500 125.735 125.871 1.00 113.86 7 LEU C CA 1
ATOM 23328 C C . LEU C 3 7 ? 157.736 124.470 125.491 1.00 116.10 7 LEU C C 1
ATOM 23329 O O . LEU C 3 7 ? 156.502 124.448 125.529 1.00 117.89 7 LEU C O 1
ATOM 23345 N N . ARG C 3 8 ? 158.451 123.411 125.109 1.00 126.20 8 ARG C N 1
ATOM 23346 C CA . ARG C 3 8 ? 157.793 122.144 124.804 1.00 125.17 8 ARG C CA 1
ATOM 23347 C C . ARG C 3 8 ? 157.046 121.617 126.021 1.00 126.24 8 ARG C C 1
ATOM 23348 O O . ARG C 3 8 ? 155.852 121.300 125.945 1.00 126.73 8 ARG C O 1
ATOM 23369 N N . ASP C 3 9 ? 157.734 121.525 127.160 1.00 123.42 9 ASP C N 1
ATOM 23370 C CA . ASP C 3 9 ? 157.065 121.062 128.372 1.00 123.03 9 ASP C CA 1
ATOM 23371 C C . ASP C 3 9 ? 155.902 121.971 128.741 1.00 123.43 9 ASP C C 1
ATOM 23372 O O . ASP C 3 9 ? 154.885 121.501 129.263 1.00 126.25 9 ASP C O 1
ATOM 23381 N N . LEU C 3 10 ? 156.031 123.270 128.473 1.00 111.26 10 LEU C N 1
ATOM 23382 C CA . LEU C 3 10 ? 154.974 124.215 128.811 1.00 109.44 10 LEU C CA 1
ATOM 23383 C C . LEU C 3 10 ? 153.738 123.976 127.953 1.00 107.42 10 LEU C C 1
ATOM 23384 O O . LEU C 3 10 ? 152.607 124.003 128.451 1.00 110.65 10 LEU C O 1
ATOM 23400 N N . MET C 3 11 ? 153.939 123.740 126.657 1.00 113.32 11 MET C N 1
ATOM 23401 C CA . MET C 3 11 ? 152.838 123.405 125.764 1.00 116.06 11 MET C CA 1
ATOM 23402 C C . MET C 3 11 ? 152.315 121.995 125.986 1.00 117.72 11 MET C C 1
ATOM 23403 O O . MET C 3 11 ? 151.248 121.658 125.461 1.00 115.11 11 MET C O 1
ATOM 23417 N N . SER C 3 12 ? 153.039 121.163 126.737 1.00 123.92 12 SER C N 1
ATOM 23418 C CA . SER C 3 12 ? 152.532 119.832 127.048 1.00 123.53 12 SER C CA 1
ATOM 23419 C C . SER C 3 12 ? 151.217 119.912 127.812 1.00 123.31 12 SER C C 1
ATOM 23420 O O . SER C 3 12 ? 150.276 119.163 127.524 1.00 124.91 12 SER C O 1
ATOM 23428 N N . GLN C 3 13 ? 151.129 120.813 128.786 1.00 113.93 13 GLN C N 1
ATOM 23429 C CA . GLN C 3 13 ? 149.901 120.971 129.549 1.00 111.76 13 GLN C CA 1
ATOM 23430 C C . GLN C 3 13 ? 148.830 121.659 128.708 1.00 110.83 13 GLN C C 1
ATOM 23431 O O . GLN C 3 13 ? 149.107 122.277 127.676 1.00 111.34 13 GLN C O 1
ATOM 23445 N N . SER C 3 14 ? 147.585 121.542 129.168 1.00 113.11 14 SER C N 1
ATOM 23446 C CA . SER C 3 14 ? 146.441 122.092 128.450 1.00 115.22 14 SER C CA 1
ATOM 23447 C C . SER C 3 14 ? 146.088 123.498 128.925 1.00 115.67 14 SER C C 1
ATOM 23448 O O . SER C 3 14 ? 145.859 124.390 128.103 1.00 116.59 14 SER C O 1
ATOM 23456 N N . ARG C 3 15 ? 146.028 123.710 130.242 1.00 102.91 15 ARG C N 1
ATOM 23457 C CA . ARG C 3 15 ? 145.727 125.043 130.757 1.00 102.14 15 ARG C CA 1
ATOM 23458 C C . ARG C 3 15 ? 146.809 126.040 130.361 1.00 102.40 15 ARG C C 1
ATOM 23459 O O . ARG C 3 15 ? 146.510 127.171 129.958 1.00 104.13 15 ARG C O 1
ATOM 23480 N N . THR C 3 16 ? 148.075 125.637 130.464 1.00 103.12 16 THR C N 1
ATOM 23481 C CA . THR C 3 16 ? 149.157 126.511 130.031 1.00 100.44 16 THR C CA 1
ATOM 23482 C C . THR C 3 16 ? 149.100 126.755 128.529 1.00 100.75 16 THR C C 1
ATOM 23483 O O . THR C 3 16 ? 149.364 127.869 128.065 1.00 101.17 16 THR C O 1
ATOM 23494 N N . ARG C 3 17 ? 148.774 125.722 127.750 1.00 109.78 17 ARG C N 1
ATOM 23495 C CA . ARG C 3 17 ? 148.634 125.904 126.310 1.00 108.79 17 ARG C CA 1
ATOM 23496 C C . ARG C 3 17 ? 147.541 126.916 125.999 1.00 106.80 17 ARG C C 1
ATOM 23497 O O . ARG C 3 17 ? 147.678 127.730 125.078 1.00 106.21 17 ARG C O 1
ATOM 23518 N N . GLU C 3 18 ? 146.444 126.875 126.756 1.00 104.46 18 GLU C N 1
ATOM 23519 C CA . GLU C 3 18 ? 145.396 127.877 126.598 1.00 104.96 18 GLU C CA 1
ATOM 23520 C C . GLU C 3 18 ? 145.909 129.267 126.952 1.00 103.97 18 GLU C C 1
ATOM 23521 O O . GLU C 3 18 ? 145.620 130.241 126.249 1.00 106.43 18 GLU C O 1
ATOM 23533 N N . ILE C 3 19 ? 146.671 129.380 128.042 1.00 96.84 19 ILE C N 1
ATOM 23534 C CA . ILE C 3 19 ? 147.160 130.691 128.469 1.00 97.28 19 ILE C CA 1
ATOM 23535 C C . ILE C 3 19 ? 148.071 131.290 127.404 1.00 97.32 19 ILE C C 1
ATOM 23536 O O . ILE C 3 19 ? 147.940 132.462 127.033 1.00 93.90 19 ILE C O 1
ATOM 23552 N N . LEU C 3 20 ? 149.011 130.491 126.898 1.00 105.81 20 LEU C N 1
ATOM 23553 C CA . LEU C 3 20 ? 149.999 131.005 125.954 1.00 104.36 20 LEU C CA 1
ATOM 23554 C C . LEU C 3 20 ? 149.352 131.443 124.647 1.00 106.93 20 LEU C C 1
ATOM 23555 O O . LEU C 3 20 ? 149.729 132.473 124.077 1.00 107.89 20 LEU C O 1
ATOM 23571 N N . THR C 3 21 ? 148.380 130.679 124.157 1.00 109.90 21 THR C N 1
ATOM 23572 C CA . THR C 3 21 ? 147.841 130.879 122.820 1.00 105.82 21 THR C CA 1
ATOM 23573 C C . THR C 3 21 ? 146.671 131.852 122.769 1.00 104.01 21 THR C C 1
ATOM 23574 O O . THR C 3 21 ? 146.201 132.163 121.670 1.00 104.08 21 THR C O 1
ATOM 23585 N N . LYS C 3 22 ? 146.186 132.338 123.913 1.00 102.60 22 LYS C N 1
ATOM 23586 C CA . LYS C 3 22 ? 145.012 133.205 123.947 1.00 102.43 22 LYS C CA 1
ATOM 23587 C C . LYS C 3 22 ? 145.289 134.534 124.641 1.00 100.81 22 LYS C C 1
ATOM 23588 O O . LYS C 3 22 ? 144.353 135.292 124.910 1.00 100.63 22 LYS C O 1
ATOM 23607 N N . THR C 3 23 ? 146.552 134.838 124.932 1.00 93.41 23 THR C N 1
ATOM 23608 C CA . THR C 3 23 ? 146.930 136.109 125.534 1.00 93.70 23 THR C CA 1
ATOM 23609 C C . THR C 3 23 ? 147.917 136.811 124.614 1.00 94.94 23 THR C C 1
ATOM 23610 O O . THR C 3 23 ? 148.925 136.222 124.214 1.00 99.03 23 THR C O 1
ATOM 23621 N N . THR C 3 24 ? 147.618 138.060 124.271 1.00 86.95 24 THR C N 1
ATOM 23622 C CA . THR C 3 24 ? 148.482 138.813 123.377 1.00 86.66 24 THR C CA 1
ATOM 23623 C C . THR C 3 24 ? 149.711 139.324 124.121 1.00 87.31 24 THR C C 1
ATOM 23624 O O . THR C 3 24 ? 149.703 139.514 125.340 1.00 90.42 24 THR C O 1
ATOM 23635 N N . VAL C 3 25 ? 150.783 139.556 123.359 1.00 84.23 25 VAL C N 1
ATOM 23636 C CA . VAL C 3 25 ? 152.014 140.069 123.950 1.00 83.05 25 VAL C CA 1
ATOM 23637 C C . VAL C 3 25 ? 151.756 141.395 124.645 1.00 81.47 25 VAL C C 1
ATOM 23638 O O . VAL C 3 25 ? 152.412 141.722 125.641 1.00 84.45 25 VAL C O 1
ATOM 23651 N N . ASP C 3 26 ? 150.812 142.184 124.134 1.00 77.85 26 ASP C N 1
ATOM 23652 C CA . ASP C 3 26 ? 150.470 143.440 124.790 1.00 80.18 26 ASP C CA 1
ATOM 23653 C C . ASP C 3 26 ? 149.865 143.194 126.166 1.00 78.27 26 ASP C C 1
ATOM 23654 O O . ASP C 3 26 ? 150.155 143.924 127.120 1.00 76.77 26 ASP C O 1
ATOM 23663 N N . HIS C 3 27 ? 149.020 142.170 126.287 1.00 79.09 27 HIS C N 1
ATOM 23664 C CA . HIS C 3 27 ? 148.327 141.899 127.540 1.00 79.30 27 HIS C CA 1
ATOM 23665 C C . HIS C 3 27 ? 149.234 141.291 128.601 1.00 75.31 27 HIS C C 1
ATOM 23666 O O . HIS C 3 27 ? 148.800 141.152 129.749 1.00 76.12 27 HIS C O 1
ATOM 23680 N N . MET C 3 28 ? 150.468 140.926 128.252 1.00 75.21 28 MET C N 1
ATOM 23681 C CA . MET C 3 28 ? 151.386 140.375 129.244 1.00 71.87 28 MET C CA 1
ATOM 23682 C C . MET C 3 28 ? 151.480 141.278 130.465 1.00 72.83 28 MET C C 1
ATOM 23683 O O . MET C 3 28 ? 151.374 140.815 131.606 1.00 81.85 28 MET C O 1
ATOM 23697 N N . ALA C 3 29 ? 151.669 142.580 130.240 1.00 61.56 29 ALA C N 1
ATOM 23698 C CA . ALA C 3 29 ? 151.836 143.512 131.350 1.00 65.67 29 ALA C CA 1
ATOM 23699 C C . ALA C 3 29 ? 150.735 143.360 132.389 1.00 68.44 29 ALA C C 1
ATOM 23700 O O . ALA C 3 29 ? 150.930 143.716 133.556 1.00 63.84 29 ALA C O 1
ATOM 23707 N N . ILE C 3 30 ? 149.579 142.840 131.990 1.00 73.17 30 ILE C N 1
ATOM 23708 C CA . ILE C 3 30 ? 148.473 142.644 132.919 1.00 67.19 30 ILE C CA 1
ATOM 23709 C C . ILE C 3 30 ? 148.587 141.306 133.636 1.00 69.04 30 ILE C C 1
ATOM 23710 O O . ILE C 3 30 ? 148.468 141.236 134.862 1.00 67.97 30 ILE C O 1
ATOM 23726 N N . ILE C 3 31 ? 148.822 140.224 132.892 1.00 73.44 31 ILE C N 1
ATOM 23727 C CA . ILE C 3 31 ? 148.873 138.906 133.513 1.00 68.25 31 ILE C CA 1
ATOM 23728 C C . ILE C 3 31 ? 150.200 138.647 134.211 1.00 72.25 31 ILE C C 1
ATOM 23729 O O . ILE C 3 31 ? 150.269 137.773 135.083 1.00 82.16 31 ILE C O 1
ATOM 23745 N N . LYS C 3 32 ? 151.259 139.376 133.856 1.00 69.96 32 LYS C N 1
ATOM 23746 C CA . LYS C 3 32 ? 152.531 139.192 134.545 1.00 69.68 32 LYS C CA 1
ATOM 23747 C C . LYS C 3 32 ? 152.473 139.723 135.969 1.00 71.49 32 LYS C C 1
ATOM 23748 O O . LYS C 3 32 ? 153.130 139.176 136.861 1.00 72.72 32 LYS C O 1
ATOM 23767 N N . LYS C 3 33 ? 151.705 140.783 136.201 1.00 64.01 33 LYS C N 1
ATOM 23768 C CA . LYS C 3 33 ? 151.503 141.323 137.536 1.00 60.19 33 LYS C CA 1
ATOM 23769 C C . LYS C 3 33 ? 150.317 140.689 138.249 1.00 64.48 33 LYS C C 1
ATOM 23770 O O . LYS C 3 33 ? 150.049 141.035 139.404 1.00 67.47 33 LYS C O 1
ATOM 23789 N N . TYR C 3 34 ? 149.600 139.782 137.590 1.00 65.89 34 TYR C N 1
ATOM 23790 C CA . TYR C 3 34 ? 148.487 139.089 138.223 1.00 61.36 34 TYR C CA 1
ATOM 23791 C C . TYR C 3 34 ? 148.978 138.330 139.447 1.00 64.34 34 TYR C C 1
ATOM 23792 O O . TYR C 3 34 ? 149.794 137.412 139.332 1.00 65.10 34 TYR C O 1
ATOM 23810 N N . THR C 3 35 ? 148.482 138.717 140.620 1.00 67.47 35 THR C N 1
ATOM 23811 C CA . THR C 3 35 ? 148.927 138.113 141.866 1.00 67.74 35 THR C CA 1
ATOM 23812 C C . THR C 3 35 ? 147.846 138.289 142.919 1.00 65.65 35 THR C C 1
ATOM 23813 O O . THR C 3 35 ? 147.088 139.261 142.893 1.00 71.58 35 THR C O 1
ATOM 23824 N N . SER C 3 36 ? 147.787 137.337 143.846 1.00 68.31 36 SER C N 1
ATOM 23825 C CA . SER C 3 36 ? 146.884 137.426 144.983 1.00 69.37 36 SER C CA 1
ATOM 23826 C C . SER C 3 36 ? 147.522 138.090 146.194 1.00 71.91 36 SER C C 1
ATOM 23827 O O . SER C 3 36 ? 146.819 138.360 147.173 1.00 73.42 36 SER C O 1
ATOM 23835 N N . GLY C 3 37 ? 148.823 138.362 146.152 1.00 70.95 37 GLY C N 1
ATOM 23836 C CA . GLY C 3 37 ? 149.510 138.947 147.285 1.00 71.20 37 GLY C CA 1
ATOM 23837 C C . GLY C 3 37 ? 149.271 140.435 147.412 1.00 68.43 37 GLY C C 1
ATOM 23838 O O . GLY C 3 37 ? 149.701 141.219 146.561 1.00 69.65 37 GLY C O 1
ATOM 23842 N N . ARG C 3 38 ? 148.587 140.837 148.477 1.00 67.23 38 ARG C N 1
ATOM 23843 C CA . ARG C 3 38 ? 148.304 142.246 148.692 1.00 68.57 38 ARG C CA 1
ATOM 23844 C C . ARG C 3 38 ? 149.583 143.004 149.020 1.00 71.03 38 ARG C C 1
ATOM 23845 O O . ARG C 3 38 ? 150.523 142.461 149.605 1.00 74.24 38 ARG C O 1
ATOM 23866 N N . GLN C 3 39 ? 149.614 144.274 148.625 1.00 79.85 39 GLN C N 1
ATOM 23867 C CA . GLN C 3 39 ? 150.755 145.120 148.939 1.00 76.70 39 GLN C CA 1
ATOM 23868 C C . GLN C 3 39 ? 150.920 145.227 150.448 1.00 78.95 39 GLN C C 1
ATOM 23869 O O . GLN C 3 39 ? 149.941 145.321 151.192 1.00 79.77 39 GLN C O 1
ATOM 23883 N N . GLU C 3 40 ? 152.169 145.208 150.899 1.00 76.56 40 GLU C N 1
ATOM 23884 C CA . GLU C 3 40 ? 152.435 145.185 152.329 1.00 75.20 40 GLU C CA 1
ATOM 23885 C C . GLU C 3 40 ? 151.909 146.452 152.990 1.00 73.36 40 GLU C C 1
ATOM 23886 O O . GLU C 3 40 ? 152.108 147.564 152.492 1.00 78.65 40 GLU C O 1
ATOM 23898 N N . LYS C 3 41 ? 151.230 146.276 154.121 1.00 65.40 41 LYS C N 1
ATOM 23899 C CA . LYS C 3 41 ? 150.658 147.383 154.876 1.00 70.30 41 LYS C CA 1
ATOM 23900 C C . LYS C 3 41 ? 151.541 147.837 156.028 1.00 70.77 41 LYS C C 1
ATOM 23901 O O . LYS C 3 41 ? 151.555 149.026 156.355 1.00 70.52 41 LYS C O 1
ATOM 23920 N N . ASN C 3 42 ? 152.246 146.917 156.681 1.00 61.31 42 ASN C N 1
ATOM 23921 C CA . ASN C 3 42 ? 153.184 147.249 157.752 1.00 57.15 42 ASN C CA 1
ATOM 23922 C C . ASN C 3 42 ? 154.462 146.449 157.534 1.00 56.76 42 ASN C C 1
ATOM 23923 O O . ASN C 3 42 ? 154.685 145.421 158.188 1.00 58.40 42 ASN C O 1
ATOM 23934 N N . PRO C 3 43 ? 155.323 146.885 156.611 1.00 53.02 43 PRO C N 1
ATOM 23935 C CA . PRO C 3 43 ? 156.527 146.089 156.322 1.00 54.64 43 PRO C CA 1
ATOM 23936 C C . PRO C 3 43 ? 157.437 145.909 157.521 1.00 53.62 43 PRO C C 1
ATOM 23937 O O . PRO C 3 43 ? 158.054 144.848 157.664 1.00 56.55 43 PRO C O 1
ATOM 23948 N N . ALA C 3 44 ? 157.539 146.911 158.396 1.00 47.30 44 ALA C N 1
ATOM 23949 C CA . ALA C 3 44 ? 158.396 146.780 159.570 1.00 42.23 44 ALA C CA 1
ATOM 23950 C C . ALA C 3 44 ? 157.862 145.719 160.523 1.00 45.85 44 ALA C C 1
ATOM 23951 O O . ALA C 3 44 ? 158.602 144.827 160.961 1.00 56.28 44 ALA C O 1
ATOM 23958 N N . LEU C 3 45 ? 156.574 145.804 160.861 1.00 44.62 45 LEU C N 1
ATOM 23959 C CA . LEU C 3 45 ? 155.978 144.811 161.745 1.00 43.36 45 LEU C CA 1
ATOM 23960 C C . LEU C 3 45 ? 155.997 143.430 161.106 1.00 41.91 45 LEU C C 1
ATOM 23961 O O . LEU C 3 45 ? 156.259 142.430 161.783 1.00 55.59 45 LEU C O 1
ATOM 23977 N N . ARG C 3 46 ? 155.718 143.350 159.804 1.00 43.88 46 ARG C N 1
ATOM 23978 C CA . ARG C 3 46 ? 155.768 142.056 159.134 1.00 41.32 46 ARG C CA 1
ATOM 23979 C C . ARG C 3 46 ? 157.167 141.463 159.193 1.00 45.48 46 ARG C C 1
ATOM 23980 O O . ARG C 3 46 ? 157.326 140.262 159.422 1.00 56.40 46 ARG C O 1
ATOM 24001 N N . MET C 3 47 ? 158.195 142.284 158.973 1.00 43.76 47 MET C N 1
ATOM 24002 C CA . MET C 3 47 ? 159.559 141.772 159.017 1.00 43.90 47 MET C CA 1
ATOM 24003 C C . MET C 3 47 ? 159.920 141.300 160.418 1.00 48.41 47 MET C C 1
ATOM 24004 O O . MET C 3 47 ? 160.520 140.232 160.582 1.00 58.93 47 MET C O 1
ATOM 24018 N N . LYS C 3 48 ? 159.562 142.079 161.441 1.00 38.24 48 LYS C N 1
ATOM 24019 C CA . LYS C 3 48 ? 159.854 141.661 162.808 1.00 34.03 48 LYS C CA 1
ATOM 24020 C C . LYS C 3 48 ? 159.148 140.353 163.140 1.00 39.01 48 LYS C C 1
ATOM 24021 O O . LYS C 3 48 ? 159.738 139.457 163.753 1.00 41.90 48 LYS C O 1
ATOM 24040 N N . TRP C 3 49 ? 157.883 140.225 162.740 1.00 42.43 49 TRP C N 1
ATOM 24041 C CA . TRP C 3 49 ? 157.132 139.006 163.015 1.00 40.48 49 TRP C CA 1
ATOM 24042 C C . TRP C 3 49 ? 157.708 137.817 162.257 1.00 43.34 49 TRP C C 1
ATOM 24043 O O . TRP C 3 49 ? 157.796 136.712 162.801 1.00 49.24 49 TRP C O 1
ATOM 24064 N N . MET C 3 50 ? 158.107 138.022 161.001 1.00 45.60 50 MET C N 1
ATOM 24065 C CA . MET C 3 50 ? 158.560 136.921 160.162 1.00 51.92 50 MET C CA 1
ATOM 24066 C C . MET C 3 50 ? 159.965 136.461 160.517 1.00 55.64 50 MET C C 1
ATOM 24067 O O . MET C 3 50 ? 160.282 135.279 160.353 1.00 63.83 50 MET C O 1
ATOM 24081 N N . MET C 3 51 ? 160.820 137.364 160.999 1.00 49.86 51 MET C N 1
ATOM 24082 C CA . MET C 3 51 ? 162.188 136.981 161.317 1.00 49.13 51 MET C CA 1
ATOM 24083 C C . MET C 3 51 ? 162.262 135.948 162.432 1.00 56.29 51 MET C C 1
ATOM 24084 O O . MET C 3 51 ? 163.297 135.289 162.573 1.00 55.27 51 MET C O 1
ATOM 24098 N N . ALA C 3 52 ? 161.201 135.788 163.218 1.00 45.81 52 ALA C N 1
ATOM 24099 C CA . ALA C 3 52 ? 161.144 134.762 164.249 1.00 43.14 52 ALA C CA 1
ATOM 24100 C C . ALA C 3 52 ? 160.689 133.412 163.712 1.00 39.19 52 ALA C C 1
ATOM 24101 O O . ALA C 3 52 ? 160.683 132.433 164.464 1.00 44.75 52 ALA C O 1
ATOM 24108 N N . MET C 3 53 ? 160.309 133.334 162.441 1.00 42.68 53 MET C N 1
ATOM 24109 C CA . MET C 3 53 ? 159.902 132.072 161.851 1.00 44.97 53 MET C CA 1
ATOM 24110 C C . MET C 3 53 ? 161.126 131.266 161.425 1.00 49.50 53 MET C C 1
ATOM 24111 O O . MET C 3 53 ? 162.248 131.771 161.358 1.00 48.85 53 MET C O 1
ATOM 24125 N N . LYS C 3 54 ? 160.895 129.984 161.139 1.00 50.41 54 LYS C N 1
ATOM 24126 C CA . LYS C 3 54 ? 161.995 129.112 160.743 1.00 44.16 54 LYS C CA 1
ATOM 24127 C C . LYS C 3 54 ? 162.442 129.390 159.314 1.00 46.92 54 LYS C C 1
ATOM 24128 O O . LYS C 3 54 ? 163.642 129.388 159.026 1.00 59.29 54 LYS C O 1
ATOM 24147 N N . TYR C 3 55 ? 161.498 129.628 158.405 1.00 40.72 55 TYR C N 1
ATOM 24148 C CA . TYR C 3 55 ? 161.794 129.852 156.990 1.00 40.86 55 TYR C CA 1
ATOM 24149 C C . TYR C 3 55 ? 161.088 131.118 156.527 1.00 41.05 55 TYR C C 1
ATOM 24150 O O . TYR C 3 55 ? 160.022 131.054 155.900 1.00 53.34 55 TYR C O 1
ATOM 24168 N N . PRO C 3 56 ? 161.656 132.294 156.810 1.00 41.19 56 PRO C N 1
ATOM 24169 C CA . PRO C 3 56 ? 161.011 133.546 156.405 1.00 46.08 56 PRO C CA 1
ATOM 24170 C C . PRO C 3 56 ? 161.414 134.070 155.037 1.00 50.56 56 PRO C C 1
ATOM 24171 O O . PRO C 3 56 ? 160.784 135.024 154.560 1.00 59.10 56 PRO C O 1
ATOM 24182 N N . ILE C 3 57 ? 162.425 133.493 154.396 1.00 50.39 57 ILE C N 1
ATOM 24183 C CA . ILE C 3 57 ? 162.923 133.999 153.125 1.00 42.76 57 ILE C CA 1
ATOM 24184 C C . ILE C 3 57 ? 162.467 133.066 152.012 1.00 47.84 57 ILE C C 1
ATOM 24185 O O . ILE C 3 57 ? 162.123 131.906 152.239 1.00 58.54 57 ILE C O 1
ATOM 24201 N N . THR C 3 58 ? 162.457 133.592 150.792 1.00 48.27 58 THR C N 1
ATOM 24202 C CA . THR C 3 58 ? 162.168 132.813 149.597 1.00 50.05 58 THR C CA 1
ATOM 24203 C C . THR C 3 58 ? 163.422 132.724 148.741 1.00 45.88 58 THR C C 1
ATOM 24204 O O . THR C 3 58 ? 164.224 133.661 148.701 1.00 52.86 58 THR C O 1
ATOM 24215 N N . ALA C 3 59 ? 163.593 131.591 148.065 1.00 45.44 59 ALA C N 1
ATOM 24216 C CA . ALA C 3 59 ? 164.761 131.375 147.225 1.00 47.49 59 ALA C CA 1
ATOM 24217 C C . ALA C 3 59 ? 164.368 130.547 146.012 1.00 50.43 59 ALA C C 1
ATOM 24218 O O . ALA C 3 59 ? 163.355 129.846 146.013 1.00 62.85 59 ALA C O 1
ATOM 24225 N N . ASP C 3 60 ? 165.188 130.637 144.971 1.00 43.17 60 ASP C N 1
ATOM 24226 C CA . ASP C 3 60 ? 164.941 129.865 143.763 1.00 48.90 60 ASP C CA 1
ATOM 24227 C C . ASP C 3 60 ? 165.079 128.375 144.051 1.00 55.41 60 ASP C C 1
ATOM 24228 O O . ASP C 3 60 ? 165.810 127.958 144.953 1.00 58.13 60 ASP C O 1
ATOM 24237 N N . LYS C 3 61 ? 164.358 127.565 143.273 1.00 56.47 61 LYS C N 1
ATOM 24238 C CA . LYS C 3 61 ? 164.431 126.120 143.453 1.00 53.53 61 LYS C CA 1
ATOM 24239 C C . LYS C 3 61 ? 165.842 125.589 143.248 1.00 58.79 61 LYS C C 1
ATOM 24240 O O . LYS C 3 61 ? 166.172 124.518 143.769 1.00 57.79 61 LYS C O 1
ATOM 24259 N N . ARG C 3 62 ? 166.684 126.314 142.508 1.00 60.76 62 ARG C N 1
ATOM 24260 C CA . ARG C 3 62 ? 168.051 125.853 142.291 1.00 56.90 62 ARG C CA 1
ATOM 24261 C C . ARG C 3 62 ? 168.791 125.674 143.607 1.00 57.78 62 ARG C C 1
ATOM 24262 O O . ARG C 3 62 ? 169.662 124.803 143.717 1.00 62.36 62 ARG C O 1
ATOM 24283 N N . ILE C 3 63 ? 168.452 126.477 144.618 1.00 51.48 63 ILE C N 1
ATOM 24284 C CA . ILE C 3 63 ? 169.095 126.349 145.922 1.00 51.09 63 ILE C CA 1
ATOM 24285 C C . ILE C 3 63 ? 169.032 124.912 146.411 1.00 54.13 63 ILE C C 1
ATOM 24286 O O . ILE C 3 63 ? 169.944 124.442 147.104 1.00 56.34 63 ILE C O 1
ATOM 24302 N N . MET C 3 64 ? 167.983 124.178 146.030 1.00 61.62 64 MET C N 1
ATOM 24303 C CA . MET C 3 64 ? 167.821 122.809 146.506 1.00 61.38 64 MET C CA 1
ATOM 24304 C C . MET C 3 64 ? 169.053 121.967 146.220 1.00 62.91 64 MET C C 1
ATOM 24305 O O . MET C 3 64 ? 169.376 121.058 146.993 1.00 66.61 64 MET C O 1
ATOM 24319 N N . GLU C 3 65 ? 169.752 122.248 145.122 1.00 63.10 65 GLU C N 1
ATOM 24320 C CA . GLU C 3 65 ? 170.938 121.493 144.741 1.00 61.95 65 GLU C CA 1
ATOM 24321 C C . GLU C 3 65 ? 172.212 122.324 144.816 1.00 63.33 65 GLU C C 1
ATOM 24322 O O . GLU C 3 65 ? 173.250 121.889 144.310 1.00 69.53 65 GLU C O 1
ATOM 24334 N N . MET C 3 66 ? 172.164 123.505 145.433 1.00 61.45 66 MET C N 1
ATOM 24335 C CA . MET C 3 66 ? 173.351 124.342 145.560 1.00 59.45 66 MET C CA 1
ATOM 24336 C C . MET C 3 66 ? 173.918 124.378 146.969 1.00 57.49 66 MET C C 1
ATOM 24337 O O . MET C 3 66 ? 175.134 124.521 147.126 1.00 60.67 66 MET C O 1
ATOM 24351 N N . ILE C 3 67 ? 173.082 124.254 147.995 1.00 49.76 67 ILE C N 1
ATOM 24352 C CA . ILE C 3 67 ? 173.562 124.267 149.373 1.00 55.50 67 ILE C CA 1
ATOM 24353 C C . ILE C 3 67 ? 172.999 123.046 150.092 1.00 53.67 67 ILE C C 1
ATOM 24354 O O . ILE C 3 67 ? 171.931 122.546 149.715 1.00 52.95 67 ILE C O 1
ATOM 24370 N N . PRO C 3 68 ? 173.673 122.535 151.119 1.00 51.52 68 PRO C N 1
ATOM 24371 C CA . PRO C 3 68 ? 173.177 121.338 151.801 1.00 52.95 68 PRO C CA 1
ATOM 24372 C C . PRO C 3 68 ? 171.873 121.609 152.531 1.00 54.63 68 PRO C C 1
ATOM 24373 O O . PRO C 3 68 ? 171.576 122.731 152.947 1.00 55.18 68 PRO C O 1
ATOM 24384 N N . GLU C 3 69 ? 171.084 120.545 152.681 1.00 57.87 69 GLU C N 1
ATOM 24385 C CA . GLU C 3 69 ? 169.803 120.673 153.366 1.00 57.10 69 GLU C CA 1
ATOM 24386 C C . GLU C 3 69 ? 169.994 121.096 154.815 1.00 58.88 69 GLU C C 1
ATOM 24387 O O . GLU C 3 69 ? 169.194 121.870 155.353 1.00 59.25 69 GLU C O 1
ATOM 24399 N N . ARG C 3 70 ? 171.043 120.600 155.464 1.00 58.50 70 ARG C N 1
ATOM 24400 C CA . ARG C 3 70 ? 171.270 120.851 156.877 1.00 56.56 70 ARG C CA 1
ATOM 24401 C C . ARG C 3 70 ? 172.702 121.309 157.107 1.00 59.54 70 ARG C C 1
ATOM 24402 O O . ARG C 3 70 ? 173.627 120.904 156.398 1.00 58.46 70 ARG C O 1
ATOM 24423 N N . ASN C 3 71 ? 172.868 122.159 158.116 1.00 55.52 71 ASN C N 1
ATOM 24424 C CA . ASN C 3 71 ? 174.173 122.661 158.504 1.00 47.82 71 ASN C CA 1
ATOM 24425 C C . ASN C 3 71 ? 175.044 121.527 159.042 1.00 56.26 71 ASN C C 1
ATOM 24426 O O . ASN C 3 71 ? 174.607 120.382 159.187 1.00 62.11 71 ASN C O 1
ATOM 24437 N N . GLU C 3 72 ? 176.302 121.858 159.341 1.00 61.33 72 GLU C N 1
ATOM 24438 C CA . GLU C 3 72 ? 177.145 120.922 160.075 1.00 60.78 72 GLU C CA 1
ATOM 24439 C C . GLU C 3 72 ? 176.656 120.732 161.503 1.00 59.06 72 GLU C C 1
ATOM 24440 O O . GLU C 3 72 ? 176.953 119.703 162.118 1.00 58.68 72 GLU C O 1
ATOM 24452 N N . GLN C 3 73 ? 175.916 121.701 162.039 1.00 56.93 73 GLN C N 1
ATOM 24453 C CA . GLN C 3 73 ? 175.271 121.571 163.335 1.00 61.51 73 GLN C CA 1
ATOM 24454 C C . GLN C 3 73 ? 173.879 120.961 163.223 1.00 63.29 73 GLN C C 1
ATOM 24455 O O . GLN C 3 73 ? 173.062 121.125 164.136 1.00 65.80 73 GLN C O 1
ATOM 24469 N N . ARG C 3 74 ? 173.594 120.258 162.128 1.00 61.37 74 ARG C N 1
ATOM 24470 C CA . ARG C 3 74 ? 172.275 119.673 161.899 1.00 62.56 74 ARG C CA 1
ATOM 24471 C C . ARG C 3 74 ? 171.194 120.749 161.903 1.00 60.09 74 ARG C C 1
ATOM 24472 O O . ARG C 3 74 ? 170.077 120.533 162.377 1.00 61.67 74 ARG C O 1
ATOM 24493 N N . GLN C 3 75 ? 171.528 121.921 161.373 1.00 56.25 75 GLN C N 1
ATOM 24494 C CA . GLN C 3 75 ? 170.601 123.040 161.295 1.00 53.83 75 GLN C CA 1
ATOM 24495 C C . GLN C 3 75 ? 170.038 123.103 159.883 1.00 52.92 75 GLN C C 1
ATOM 24496 O O . GLN C 3 75 ? 170.784 123.311 158.921 1.00 57.21 75 GLN C O 1
ATOM 24510 N N . THR C 3 76 ? 168.728 122.921 159.761 1.00 53.13 76 THR C N 1
ATOM 24511 C CA . THR C 3 76 ? 168.091 122.966 158.454 1.00 51.96 76 THR C CA 1
ATOM 24512 C C . THR C 3 76 ? 168.213 124.360 157.852 1.00 55.75 76 THR C C 1
ATOM 24513 O O . THR C 3 76 ? 167.937 125.363 158.517 1.00 57.34 76 THR C O 1
ATOM 24524 N N . LEU C 3 77 ? 168.624 124.421 156.586 1.00 51.75 77 LEU C N 1
ATOM 24525 C CA . LEU C 3 77 ? 168.810 125.685 155.884 1.00 44.58 77 LEU C CA 1
ATOM 24526 C C . LEU C 3 77 ? 167.635 126.046 154.988 1.00 44.08 77 LEU C C 1
ATOM 24527 O O . LEU C 3 77 ? 167.203 127.202 154.982 1.00 40.33 77 LEU C O 1
ATOM 24543 N N . TRP C 3 78 ? 167.107 125.086 154.230 1.00 49.32 78 TRP C N 1
ATOM 24544 C CA . TRP C 3 78 ? 165.987 125.338 153.338 1.00 51.65 78 TRP C CA 1
ATOM 24545 C C . TRP C 3 78 ? 164.944 124.246 153.520 1.00 52.30 78 TRP C C 1
ATOM 24546 O O . TRP C 3 78 ? 165.250 123.126 153.933 1.00 58.56 78 TRP C O 1
ATOM 24567 N N . SER C 3 79 ? 163.701 124.593 153.200 1.00 53.53 79 SER C N 1
ATOM 24568 C CA . SER C 3 79 ? 162.566 123.694 153.333 1.00 57.48 79 SER C CA 1
ATOM 24569 C C . SER C 3 79 ? 161.999 123.373 151.958 1.00 57.81 79 SER C C 1
ATOM 24570 O O . SER C 3 79 ? 162.133 124.156 151.013 1.00 59.11 79 SER C O 1
ATOM 24578 N N . LYS C 3 80 ? 161.365 122.205 151.854 1.00 55.76 80 LYS C N 1
ATOM 24579 C CA . LYS C 3 80 ? 160.830 121.767 150.570 1.00 56.12 80 LYS C CA 1
ATOM 24580 C C . LYS C 3 80 ? 159.576 122.538 150.183 1.00 59.76 80 LYS C C 1
ATOM 24581 O O . LYS C 3 80 ? 159.276 122.667 148.991 1.00 63.54 80 LYS C O 1
ATOM 24600 N N . THR C 3 81 ? 158.834 123.050 151.162 1.00 62.23 81 THR C N 1
ATOM 24601 C CA . THR C 3 81 ? 157.576 123.725 150.871 1.00 61.81 81 THR C CA 1
ATOM 24602 C C . THR C 3 81 ? 157.795 124.890 149.914 1.00 59.31 81 THR C C 1
ATOM 24603 O O . THR C 3 81 ? 158.741 125.668 150.057 1.00 64.52 81 THR C O 1
ATOM 24614 N N . ASN C 3 82 ? 156.908 125.002 148.930 1.00 55.40 82 ASN C N 1
ATOM 24615 C CA . ASN C 3 82 ? 156.981 126.056 147.931 1.00 53.79 82 ASN C CA 1
ATOM 24616 C C . ASN C 3 82 ? 156.297 127.316 148.443 1.00 54.02 82 ASN C C 1
ATOM 24617 O O . ASN C 3 82 ? 155.280 127.248 149.138 1.00 60.51 82 ASN C O 1
ATOM 24628 N N . ASP C 3 83 ? 156.865 128.468 148.097 1.00 62.92 83 ASP C N 1
ATOM 24629 C CA . ASP C 3 83 ? 156.249 129.738 148.451 1.00 60.30 83 ASP C CA 1
ATOM 24630 C C . ASP C 3 83 ? 154.913 129.888 147.736 1.00 64.39 83 ASP C C 1
ATOM 24631 O O . ASP C 3 83 ? 154.746 129.444 146.597 1.00 72.59 83 ASP C O 1
ATOM 24640 N N . ALA C 3 84 ? 153.955 130.516 148.412 1.00 65.33 84 ALA C N 1
ATOM 24641 C CA . ALA C 3 84 ? 152.619 130.656 147.851 1.00 64.05 84 ALA C CA 1
ATOM 24642 C C . ALA C 3 84 ? 152.661 131.448 146.551 1.00 70.29 84 ALA C C 1
ATOM 24643 O O . ALA C 3 84 ? 153.259 132.525 146.483 1.00 68.10 84 ALA C O 1
ATOM 24650 N N . GLY C 3 85 ? 152.013 130.912 145.519 1.00 71.93 85 GLY C N 1
ATOM 24651 C CA . GLY C 3 85 ? 151.898 131.601 144.250 1.00 73.50 85 GLY C CA 1
ATOM 24652 C C . GLY C 3 85 ? 153.105 131.512 143.346 1.00 75.69 85 GLY C C 1
ATOM 24653 O O . GLY C 3 85 ? 153.169 132.252 142.357 1.00 76.37 85 GLY C O 1
ATOM 24657 N N . SER C 3 86 ? 154.064 130.642 143.643 1.00 64.66 86 SER C N 1
ATOM 24658 C CA . SER C 3 86 ? 155.244 130.499 142.802 1.00 63.65 86 SER C CA 1
ATOM 24659 C C . SER C 3 86 ? 155.903 129.165 143.114 1.00 64.32 86 SER C C 1
ATOM 24660 O O . SER C 3 86 ? 155.507 128.454 144.039 1.00 65.50 86 SER C O 1
ATOM 24668 N N . ASP C 3 87 ? 156.917 128.834 142.319 1.00 69.02 87 ASP C N 1
ATOM 24669 C CA . ASP C 3 87 ? 157.691 127.615 142.506 1.00 64.59 87 ASP C CA 1
ATOM 24670 C C . ASP C 3 87 ? 158.908 127.821 143.398 1.00 63.07 87 ASP C C 1
ATOM 24671 O O . ASP C 3 87 ? 159.664 126.870 143.617 1.00 64.78 87 ASP C O 1
ATOM 24680 N N . ARG C 3 88 ? 159.115 129.029 143.913 1.00 49.54 88 ARG C N 1
ATOM 24681 C CA . ARG C 3 88 ? 160.225 129.275 144.819 1.00 48.25 88 ARG C CA 1
ATOM 24682 C C . ARG C 3 88 ? 160.029 128.503 146.118 1.00 52.38 88 ARG C C 1
ATOM 24683 O O . ARG C 3 88 ? 158.903 128.235 146.542 1.00 62.80 88 ARG C O 1
ATOM 24704 N N . VAL C 3 89 ? 161.139 128.146 146.751 1.00 51.51 89 VAL C N 1
ATOM 24705 C CA . VAL C 3 89 ? 161.111 127.404 147.997 1.00 52.02 89 VAL C CA 1
ATOM 24706 C C . VAL C 3 89 ? 161.311 128.373 149.153 1.00 51.21 89 VAL C C 1
ATOM 24707 O O . VAL C 3 89 ? 161.740 129.518 148.980 1.00 55.43 89 VAL C O 1
ATOM 24720 N N . MET C 3 90 ? 160.997 127.901 150.355 1.00 51.69 90 MET C N 1
ATOM 24721 C CA . MET C 3 90 ? 161.098 128.692 151.573 1.00 46.82 90 MET C CA 1
ATOM 24722 C C . MET C 3 90 ? 162.369 128.301 152.311 1.00 55.59 90 MET C C 1
ATOM 24723 O O . MET C 3 90 ? 162.578 127.122 152.615 1.00 64.49 90 MET C O 1
ATOM 24737 N N . VAL C 3 91 ? 163.211 129.292 152.604 1.00 53.75 91 VAL C N 1
ATOM 24738 C CA . VAL C 3 91 ? 164.520 129.063 153.193 1.00 48.51 91 VAL C CA 1
ATOM 24739 C C . VAL C 3 91 ? 164.711 129.998 154.378 1.00 48.31 91 VAL C C 1
ATOM 24740 O O . VAL C 3 91 ? 164.077 131.051 154.488 1.00 52.26 91 VAL C O 1
ATOM 24753 N N . SER C 3 92 ? 165.607 129.591 155.265 1.00 47.77 92 SER C N 1
ATOM 24754 C CA . SER C 3 92 ? 165.966 130.318 156.468 1.00 46.51 92 SER C CA 1
ATOM 24755 C C . SER C 3 92 ? 167.051 131.340 156.172 1.00 50.95 92 SER C C 1
ATOM 24756 O O . SER C 3 92 ? 167.779 131.223 155.183 1.00 56.39 92 SER C O 1
ATOM 24764 N N . PRO C 3 93 ? 167.191 132.365 157.015 1.00 47.14 93 PRO C N 1
ATOM 24765 C CA . PRO C 3 93 ? 168.310 133.300 156.830 1.00 49.12 93 PRO C CA 1
ATOM 24766 C C . PRO C 3 93 ? 169.664 132.619 156.887 1.00 49.55 93 PRO C C 1
ATOM 24767 O O . PRO C 3 93 ? 170.600 133.061 156.209 1.00 53.76 93 PRO C O 1
ATOM 24778 N N . LEU C 3 94 ? 169.789 131.543 157.667 1.00 45.89 94 LEU C N 1
ATOM 24779 C CA . LEU C 3 94 ? 171.064 130.845 157.776 1.00 44.14 94 LEU C CA 1
ATOM 24780 C C . LEU C 3 94 ? 171.626 130.508 156.404 1.00 51.30 94 LEU C C 1
ATOM 24781 O O . LEU C 3 94 ? 172.825 130.684 156.154 1.00 60.89 94 LEU C O 1
ATOM 24797 N N . ALA C 3 95 ? 170.770 130.042 155.492 1.00 43.34 95 ALA C N 1
ATOM 24798 C CA . ALA C 3 95 ? 171.233 129.688 154.156 1.00 37.43 95 ALA C CA 1
ATOM 24799 C C . ALA C 3 95 ? 172.045 130.821 153.550 1.00 43.09 95 ALA C C 1
ATOM 24800 O O . ALA C 3 95 ? 173.151 130.606 153.040 1.00 53.92 95 ALA C O 1
ATOM 24807 N N . VAL C 3 96 ? 171.530 132.048 153.637 1.00 37.90 96 VAL C N 1
ATOM 24808 C CA . VAL C 3 96 ? 172.245 133.186 153.073 1.00 36.56 96 VAL C CA 1
ATOM 24809 C C . VAL C 3 96 ? 173.651 133.252 153.652 1.00 43.75 96 VAL C C 1
ATOM 24810 O O . VAL C 3 96 ? 174.645 133.290 152.916 1.00 47.05 96 VAL C O 1
ATOM 24823 N N . THR C 3 97 ? 173.757 133.199 154.981 1.00 47.40 97 THR C N 1
ATOM 24824 C CA . THR C 3 97 ? 175.073 133.231 155.604 1.00 43.29 97 THR C CA 1
ATOM 24825 C C . THR C 3 97 ? 175.925 132.070 155.118 1.00 40.52 97 THR C C 1
ATOM 24826 O O . THR C 3 97 ? 177.113 132.244 154.822 1.00 51.30 97 THR C O 1
ATOM 24837 N N . TRP C 3 98 ? 175.331 130.881 155.002 1.00 34.85 98 TRP C N 1
ATOM 24838 C CA . TRP C 3 98 ? 176.074 129.753 154.459 1.00 34.45 98 TRP C CA 1
ATOM 24839 C C . TRP C 3 98 ? 176.674 130.117 153.111 1.00 46.33 98 TRP C C 1
ATOM 24840 O O . TRP C 3 98 ? 177.871 129.922 152.873 1.00 54.88 98 TRP C O 1
ATOM 24861 N N . TRP C 3 99 ? 175.857 130.688 152.224 1.00 42.91 99 TRP C N 1
ATOM 24862 C CA . TRP C 3 99 ? 176.361 131.058 150.909 1.00 37.44 99 TRP C CA 1
ATOM 24863 C C . TRP C 3 99 ? 177.499 132.059 151.023 1.00 41.37 99 TRP C C 1
ATOM 24864 O O . TRP C 3 99 ? 178.447 132.015 150.231 1.00 42.76 99 TRP C O 1
ATOM 24885 N N . ASN C 3 100 ? 177.433 132.956 152.007 1.00 47.25 100 ASN C N 1
ATOM 24886 C CA . ASN C 3 100 ? 178.471 133.961 152.173 1.00 47.53 100 ASN C CA 1
ATOM 24887 C C . ASN C 3 100 ? 179.773 133.383 152.708 1.00 53.63 100 ASN C C 1
ATOM 24888 O O . ASN C 3 100 ? 180.784 134.092 152.714 1.00 56.91 100 ASN C O 1
ATOM 24899 N N . ARG C 3 101 ? 179.778 132.126 153.159 1.00 46.56 101 ARG C N 1
ATOM 24900 C CA . ARG C 3 101 ? 180.991 131.495 153.654 1.00 40.83 101 ARG C CA 1
ATOM 24901 C C . ARG C 3 101 ? 181.350 130.202 152.942 1.00 44.80 101 ARG C C 1
ATOM 24902 O O . ARG C 3 101 ? 182.509 129.783 153.021 1.00 53.98 101 ARG C O 1
ATOM 24923 N N . ASN C 3 102 ? 180.407 129.564 152.249 1.00 40.48 102 ASN C N 1
ATOM 24924 C CA . ASN C 3 102 ? 180.673 128.311 151.560 1.00 38.25 102 ASN C CA 1
ATOM 24925 C C . ASN C 3 102 ? 180.160 128.290 150.128 1.00 46.22 102 ASN C C 1
ATOM 24926 O O . ASN C 3 102 ? 180.278 127.254 149.465 1.00 48.63 102 ASN C O 1
ATOM 24937 N N . GLY C 3 103 ? 179.602 129.389 149.632 1.00 48.83 103 GLY C N 1
ATOM 24938 C CA . GLY C 3 103 ? 179.068 129.433 148.294 1.00 44.17 103 GLY C CA 1
ATOM 24939 C C . GLY C 3 103 ? 180.158 129.483 147.245 1.00 43.06 103 GLY C C 1
ATOM 24940 O O . GLY C 3 103 ? 181.336 129.696 147.548 1.00 48.20 103 GLY C O 1
ATOM 24944 N N . PRO C 3 104 ? 179.784 129.284 145.982 1.00 49.01 104 PRO C N 1
ATOM 24945 C CA . PRO C 3 104 ? 180.782 129.310 144.904 1.00 51.45 104 PRO C CA 1
ATOM 24946 C C . PRO C 3 104 ? 181.269 130.726 144.634 1.00 52.17 104 PRO C C 1
ATOM 24947 O O . PRO C 3 104 ? 180.476 131.630 144.360 1.00 52.44 104 PRO C O 1
ATOM 24958 N N . THR C 3 105 ? 182.583 130.909 144.712 1.00 63.65 105 THR C N 1
ATOM 24959 C CA . THR C 3 105 ? 183.189 132.204 144.450 1.00 60.51 105 THR C CA 1
ATOM 24960 C C . THR C 3 105 ? 183.235 132.474 142.952 1.00 54.54 105 THR C C 1
ATOM 24961 O O . THR C 3 105 ? 183.429 131.564 142.141 1.00 64.42 105 THR C O 1
ATOM 24972 N N . THR C 3 106 ? 183.048 133.740 142.588 1.00 53.32 106 THR C N 1
ATOM 24973 C CA . THR C 3 106 ? 183.105 134.159 141.196 1.00 61.87 106 THR C CA 1
ATOM 24974 C C . THR C 3 106 ? 183.885 135.462 141.097 1.00 62.52 106 THR C C 1
ATOM 24975 O O . THR C 3 106 ? 183.936 136.255 142.041 1.00 63.64 106 THR C O 1
ATOM 24986 N N . SER C 3 107 ? 184.495 135.674 139.936 1.00 65.87 107 SER C N 1
ATOM 24987 C CA . SER C 3 107 ? 185.257 136.892 139.706 1.00 70.01 107 SER C CA 1
ATOM 24988 C C . SER C 3 107 ? 184.337 138.106 139.736 1.00 67.36 107 SER C C 1
ATOM 24989 O O . SER C 3 107 ? 183.222 138.074 139.209 1.00 64.02 107 SER C O 1
ATOM 24997 N N . THR C 3 108 ? 184.812 139.185 140.362 1.00 64.04 108 THR C N 1
ATOM 24998 C CA . THR C 3 108 ? 184.061 140.438 140.472 1.00 59.73 108 THR C CA 1
ATOM 24999 C C . THR C 3 108 ? 184.970 141.569 140.003 1.00 66.80 108 THR C C 1
ATOM 25000 O O . THR C 3 108 ? 185.645 142.216 140.806 1.00 72.64 108 THR C O 1
ATOM 25011 N N . VAL C 3 109 ? 184.974 141.807 138.693 1.00 73.79 109 VAL C N 1
ATOM 25012 C CA . VAL C 3 109 ? 185.751 142.887 138.112 1.00 73.51 109 VAL C CA 1
ATOM 25013 C C . VAL C 3 109 ? 184.873 143.920 137.415 1.00 71.53 109 VAL C C 1
ATOM 25014 O O . VAL C 3 109 ? 185.248 145.098 137.363 1.00 71.16 109 VAL C O 1
ATOM 25027 N N . HIS C 3 110 ? 183.716 143.521 136.886 1.00 68.82 110 HIS C N 1
ATOM 25028 C CA . HIS C 3 110 ? 182.803 144.466 136.261 1.00 70.55 110 HIS C CA 1
ATOM 25029 C C . HIS C 3 110 ? 182.036 145.293 137.280 1.00 69.97 110 HIS C C 1
ATOM 25030 O O . HIS C 3 110 ? 181.499 146.347 136.925 1.00 75.42 110 HIS C O 1
ATOM 25044 N N . TYR C 3 111 ? 181.972 144.841 138.531 1.00 59.17 111 TYR C N 1
ATOM 25045 C CA . TYR C 3 111 ? 181.165 145.538 139.529 1.00 61.11 111 TYR C CA 1
ATOM 25046 C C . TYR C 3 111 ? 181.596 146.983 139.721 1.00 60.17 111 TYR C C 1
ATOM 25047 O O . TYR C 3 111 ? 180.726 147.870 139.702 1.00 63.40 111 TYR C O 1
ATOM 25065 N N . PRO C 3 112 ? 182.877 147.299 139.914 1.00 57.40 112 PRO C N 1
ATOM 25066 C CA . PRO C 3 112 ? 183.259 148.717 139.979 1.00 57.69 112 PRO C CA 1
ATOM 25067 C C . PRO C 3 112 ? 182.889 149.487 138.726 1.00 63.91 112 PRO C C 1
ATOM 25068 O O . PRO C 3 112 ? 182.522 150.665 138.818 1.00 60.25 112 PRO C O 1
ATOM 25079 N N . LYS C 3 113 ? 182.973 148.856 137.553 1.00 68.51 113 LYS C N 1
ATOM 25080 C CA . LYS C 3 113 ? 182.589 149.535 136.320 1.00 66.04 113 LYS C CA 1
ATOM 25081 C C . LYS C 3 113 ? 181.076 149.685 136.214 1.00 67.35 113 LYS C C 1
ATOM 25082 O O . LYS C 3 113 ? 180.577 150.763 135.874 1.00 68.49 113 LYS C O 1
ATOM 25101 N N . VAL C 3 114 ? 180.330 148.617 136.504 1.00 65.06 114 VAL C N 1
ATOM 25102 C CA . VAL C 3 114 ? 178.879 148.658 136.346 1.00 59.08 114 VAL C CA 1
ATOM 25103 C C . VAL C 3 114 ? 178.261 149.629 137.345 1.00 59.78 114 VAL C C 1
ATOM 25104 O O . VAL C 3 114 ? 177.441 150.480 136.982 1.00 61.62 114 VAL C O 1
ATOM 25117 N N . TYR C 3 115 ? 178.642 149.517 138.613 1.00 58.08 115 TYR C N 1
ATOM 25118 C CA . TYR C 3 115 ? 178.155 150.420 139.655 1.00 53.27 115 TYR C CA 1
ATOM 25119 C C . TYR C 3 115 ? 179.047 151.651 139.767 1.00 57.42 115 TYR C C 1
ATOM 25120 O O . TYR C 3 115 ? 179.523 152.013 140.841 1.00 59.14 115 TYR C O 1
ATOM 25138 N N . LYS C 3 116 ? 179.261 152.317 138.631 1.00 66.81 116 LYS C N 1
ATOM 25139 C CA . LYS C 3 116 ? 180.268 153.369 138.564 1.00 63.57 116 LYS C CA 1
ATOM 25140 C C . LYS C 3 116 ? 179.927 154.550 139.462 1.00 61.94 116 LYS C C 1
ATOM 25141 O O . LYS C 3 116 ? 180.833 155.204 139.985 1.00 64.55 116 LYS C O 1
ATOM 25160 N N . THR C 3 117 ? 178.640 154.839 139.658 1.00 57.53 117 THR C N 1
ATOM 25161 C CA . THR C 3 117 ? 178.257 156.024 140.420 1.00 53.82 117 THR C CA 1
ATOM 25162 C C . THR C 3 117 ? 178.658 155.898 141.886 1.00 57.67 117 THR C C 1
ATOM 25163 O O . THR C 3 117 ? 179.205 156.839 142.475 1.00 65.66 117 THR C O 1
ATOM 25174 N N . TYR C 3 118 ? 178.383 154.746 142.499 1.00 51.05 118 TYR C N 1
ATOM 25175 C CA . TYR C 3 118 ? 178.689 154.574 143.916 1.00 53.45 118 TYR C CA 1
ATOM 25176 C C . TYR C 3 118 ? 180.192 154.625 144.166 1.00 55.85 118 TYR C C 1
ATOM 25177 O O . TYR C 3 118 ? 180.658 155.252 145.129 1.00 55.97 118 TYR C O 1
ATOM 25195 N N . PHE C 3 119 ? 180.970 153.964 143.310 1.00 49.59 119 PHE C N 1
ATOM 25196 C CA . PHE C 3 119 ? 182.414 153.986 143.480 1.00 48.06 119 PHE C CA 1
ATOM 25197 C C . PHE C 3 119 ? 182.987 155.360 143.165 1.00 53.73 119 PHE C C 1
ATOM 25198 O O . PHE C 3 119 ? 183.988 155.763 143.764 1.00 52.34 119 PHE C O 1
ATOM 25215 N N . GLU C 3 120 ? 182.361 156.104 142.252 1.00 64.67 120 GLU C N 1
ATOM 25216 C CA . GLU C 3 120 ? 182.733 157.503 142.079 1.00 60.73 120 GLU C CA 1
ATOM 25217 C C . GLU C 3 120 ? 182.498 158.283 143.363 1.00 61.03 120 GLU C C 1
ATOM 25218 O O . GLU C 3 120 ? 183.336 159.096 143.765 1.00 66.35 120 GLU C O 1
ATOM 25230 N N . LYS C 3 121 ? 181.362 158.047 144.019 1.00 54.19 121 LYS C N 1
ATOM 25231 C CA . LYS C 3 121 ? 181.079 158.730 145.277 1.00 49.78 121 LYS C CA 1
ATOM 25232 C C . LYS C 3 121 ? 182.165 158.445 146.305 1.00 52.83 121 LYS C C 1
ATOM 25233 O O . LYS C 3 121 ? 182.695 159.363 146.942 1.00 59.19 121 LYS C O 1
ATOM 25252 N N . VAL C 3 122 ? 182.507 157.168 146.483 1.00 59.05 122 VAL C N 1
ATOM 25253 C CA . VAL C 3 122 ? 183.479 156.819 147.517 1.00 56.70 122 VAL C CA 1
ATOM 25254 C C . VAL C 3 122 ? 184.859 157.364 147.162 1.00 56.51 122 VAL C C 1
ATOM 25255 O O . VAL C 3 122 ? 185.579 157.874 148.030 1.00 54.01 122 VAL C O 1
ATOM 25268 N N . GLU C 3 123 ? 185.255 157.266 145.888 1.00 64.57 123 GLU C N 1
ATOM 25269 C CA . GLU C 3 123 ? 186.556 157.783 145.477 1.00 58.13 123 GLU C CA 1
ATOM 25270 C C . GLU C 3 123 ? 186.634 159.289 145.679 1.00 52.40 123 GLU C C 1
ATOM 25271 O O . GLU C 3 123 ? 187.658 159.810 146.136 1.00 59.51 123 GLU C O 1
ATOM 25283 N N . ARG C 3 124 ? 185.561 160.005 145.342 1.00 53.22 124 ARG C N 1
ATOM 25284 C CA . ARG C 3 124 ? 185.519 161.441 145.577 1.00 53.58 124 ARG C CA 1
ATOM 25285 C C . ARG C 3 124 ? 185.644 161.754 147.060 1.00 53.01 124 ARG C C 1
ATOM 25286 O O . ARG C 3 124 ? 186.382 162.665 147.451 1.00 59.64 124 ARG C O 1
ATOM 25307 N N . LEU C 3 125 ? 184.931 161.006 147.903 1.00 51.80 125 LEU C N 1
ATOM 25308 C CA . LEU C 3 125 ? 184.978 161.272 149.336 1.00 51.11 125 LEU C CA 1
ATOM 25309 C C . LEU C 3 125 ? 186.371 161.027 149.902 1.00 52.13 125 LEU C C 1
ATOM 25310 O O . LEU C 3 125 ? 186.861 161.815 150.717 1.00 58.31 125 LEU C O 1
ATOM 25326 N N . LYS C 3 126 ? 187.024 159.940 149.487 1.00 47.57 126 LYS C N 1
ATOM 25327 C CA . LYS C 3 126 ? 188.308 159.591 150.084 1.00 52.10 126 LYS C CA 1
ATOM 25328 C C . LYS C 3 126 ? 189.373 160.640 149.789 1.00 55.84 126 LYS C C 1
ATOM 25329 O O . LYS C 3 126 ? 190.260 160.868 150.618 1.00 54.19 126 LYS C O 1
ATOM 25348 N N . HIS C 3 127 ? 189.308 161.282 148.627 1.00 60.14 127 HIS C N 1
ATOM 25349 C CA . HIS C 3 127 ? 190.303 162.266 148.226 1.00 56.82 127 HIS C CA 1
ATOM 25350 C C . HIS C 3 127 ? 189.942 163.687 148.639 1.00 61.43 127 HIS C C 1
ATOM 25351 O O . HIS C 3 127 ? 190.721 164.608 148.377 1.00 62.00 127 HIS C O 1
ATOM 25365 N N . GLY C 3 128 ? 188.792 163.890 149.274 1.00 47.88 128 GLY C N 1
ATOM 25366 C CA . GLY C 3 128 ? 188.422 165.223 149.702 1.00 44.07 128 GLY C CA 1
ATOM 25367 C C . GLY C 3 128 ? 189.305 165.718 150.830 1.00 43.24 128 GLY C C 1
ATOM 25368 O O . GLY C 3 128 ? 189.950 164.945 151.536 1.00 43.78 128 GLY C O 1
ATOM 25372 N N . THR C 3 129 ? 189.336 167.038 150.993 1.00 44.99 129 THR C N 1
ATOM 25373 C CA . THR C 3 129 ? 190.112 167.687 152.040 1.00 50.20 129 THR C CA 1
ATOM 25374 C C . THR C 3 129 ? 189.192 168.581 152.857 1.00 49.30 129 THR C C 1
ATOM 25375 O O . THR C 3 129 ? 188.435 169.378 152.295 1.00 48.55 129 THR C O 1
ATOM 25386 N N . PHE C 3 130 ? 189.265 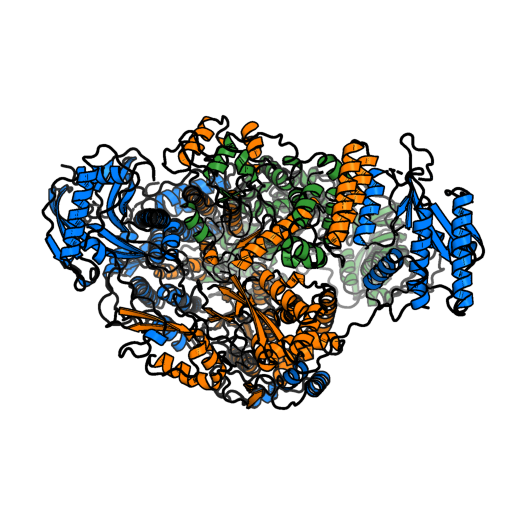168.450 154.174 1.00 44.36 130 PHE C N 1
ATOM 25387 C CA . PHE C 3 130 ? 188.430 169.210 155.089 1.00 44.76 130 PHE C CA 1
ATOM 25388 C C . PHE C 3 130 ? 189.161 170.456 155.570 1.00 42.99 130 PHE C C 1
ATOM 25389 O O . PHE C 3 130 ? 190.387 170.557 155.495 1.00 50.56 130 PHE C O 1
ATOM 25406 N N . GLY C 3 131 ? 188.382 171.409 156.071 1.00 37.64 131 GLY C N 1
ATOM 25407 C CA . GLY C 3 131 ? 188.916 172.643 156.592 1.00 37.89 131 GLY C CA 1
ATOM 25408 C C . GLY C 3 131 ? 188.319 172.972 157.942 1.00 43.29 131 GLY C C 1
ATOM 25409 O O . GLY C 3 131 ? 187.697 172.126 158.591 1.00 45.68 131 GLY C O 1
ATOM 25413 N N . PRO C 3 132 ? 188.493 174.209 158.395 1.00 47.88 132 PRO C N 1
ATOM 25414 C CA . PRO C 3 132 ? 187.954 174.595 159.702 1.00 48.49 132 PRO C CA 1
ATOM 25415 C C . PRO C 3 132 ? 186.434 174.628 159.698 1.00 51.15 132 PRO C C 1
ATOM 25416 O O . PRO C 3 132 ? 185.786 174.800 158.665 1.00 55.85 132 PRO C O 1
ATOM 25427 N N . VAL C 3 133 ? 185.868 174.452 160.888 1.00 49.22 133 VAL C N 1
ATOM 25428 C CA . VAL C 3 133 ? 184.428 174.533 161.098 1.00 50.04 133 VAL C CA 1
ATOM 25429 C C . VAL C 3 133 ? 184.108 175.934 161.592 1.00 53.10 133 VAL C C 1
ATOM 25430 O O . VAL C 3 133 ? 184.655 176.384 162.607 1.00 50.47 133 VAL C O 1
ATOM 25443 N N . HIS C 3 134 ? 183.226 176.623 160.879 1.00 57.33 134 HIS C N 1
ATOM 25444 C CA . HIS C 3 134 ? 182.832 177.982 161.218 1.00 54.42 134 HIS C CA 1
ATOM 25445 C C . HIS C 3 134 ? 181.465 177.945 161.887 1.00 54.64 134 HIS C C 1
ATOM 25446 O O . HIS C 3 134 ? 180.495 177.461 161.297 1.00 58.96 134 HIS C O 1
ATOM 25460 N N . PHE C 3 135 ? 181.394 178.452 163.114 1.00 51.32 135 PHE C N 1
ATOM 25461 C CA . PHE C 3 135 ? 180.137 178.537 163.855 1.00 54.38 135 PHE C CA 1
ATOM 25462 C C . PHE C 3 135 ? 179.538 179.912 163.595 1.00 61.43 135 PHE C C 1
ATOM 25463 O O . PHE C 3 135 ? 179.981 180.912 164.162 1.00 65.18 135 PHE C O 1
ATOM 25480 N N . ARG C 3 136 ? 178.530 179.966 162.729 1.00 71.04 136 ARG C N 1
ATOM 25481 C CA . ARG C 3 136 ? 177.898 181.231 162.386 1.00 71.71 136 ARG C CA 1
ATOM 25482 C C . ARG C 3 136 ? 176.493 180.954 161.882 1.00 66.18 136 ARG C C 1
ATOM 25483 O O . ARG C 3 136 ? 176.161 179.829 161.500 1.00 66.59 136 ARG C O 1
ATOM 25504 N N . ASN C 3 137 ? 175.671 181.999 161.885 1.00 60.10 137 ASN C N 1
ATOM 25505 C CA . ASN C 3 137 ? 174.298 181.865 161.418 1.00 60.06 137 ASN C CA 1
ATOM 25506 C C . ASN C 3 137 ? 174.281 181.421 159.963 1.00 64.57 137 ASN C C 1
ATOM 25507 O O . ASN C 3 137 ? 174.968 181.998 159.116 1.00 71.93 137 ASN C O 1
ATOM 25518 N N . GLN C 3 138 ? 173.488 180.395 159.675 1.00 61.14 138 GLN C N 1
ATOM 25519 C CA . GLN C 3 138 ? 173.374 179.832 158.338 1.00 59.05 138 GLN C CA 1
ATOM 25520 C C . GLN C 3 138 ? 172.006 180.172 157.770 1.00 65.93 138 GLN C C 1
ATOM 25521 O O . GLN C 3 138 ? 170.981 179.910 158.409 1.00 74.26 138 GLN C O 1
ATOM 25535 N N . VAL C 3 139 ? 171.992 180.756 156.577 1.00 66.85 139 VAL C N 1
ATOM 25536 C CA . VAL C 3 139 ? 170.761 181.098 155.878 1.00 67.88 139 VAL C CA 1
ATOM 25537 C C . VAL C 3 139 ? 170.631 180.133 154.710 1.00 66.72 139 VAL C C 1
ATOM 25538 O O . VAL C 3 139 ? 171.429 180.173 153.767 1.00 67.53 139 VAL C O 1
ATOM 25551 N N . LYS C 3 140 ? 169.625 179.268 154.771 1.00 57.01 140 LYS C N 1
ATOM 25552 C CA . LYS C 3 140 ? 169.390 178.254 153.755 1.00 54.50 140 LYS C CA 1
ATOM 25553 C C . LYS C 3 140 ? 168.178 178.650 152.927 1.00 55.96 140 LYS C C 1
ATOM 25554 O O . LYS C 3 140 ? 167.120 178.969 153.480 1.00 59.28 140 LYS C O 1
ATOM 25573 N N . ILE C 3 141 ? 168.337 178.635 151.608 1.00 51.71 141 ILE C N 1
ATOM 25574 C CA . ILE C 3 141 ? 167.267 178.948 150.671 1.00 52.34 141 ILE C CA 1
ATOM 25575 C C . ILE C 3 141 ? 166.862 177.661 149.970 1.00 56.70 141 ILE C C 1
ATOM 25576 O O . ILE C 3 141 ? 167.718 176.858 149.585 1.00 57.53 141 ILE C O 1
ATOM 25592 N N . ARG C 3 142 ? 165.558 177.452 149.832 1.00 51.75 142 ARG C N 1
ATOM 25593 C CA . ARG C 3 142 ? 165.046 176.250 149.190 1.00 46.16 142 ARG C CA 1
ATOM 25594 C C . ARG C 3 142 ? 165.065 176.441 147.680 1.00 43.68 142 ARG C C 1
ATOM 25595 O O . ARG C 3 142 ? 164.377 177.319 147.149 1.00 47.53 142 ARG C O 1
ATOM 25616 N N . ARG C 3 143 ? 165.852 175.620 146.991 1.00 44.58 143 ARG C N 1
ATOM 25617 C CA . ARG C 3 143 ? 166.048 175.764 145.559 1.00 45.86 143 ARG C CA 1
ATOM 25618 C C . ARG C 3 143 ? 166.101 174.390 144.914 1.00 50.96 143 ARG C C 1
ATOM 25619 O O . ARG C 3 143 ? 166.330 173.375 145.575 1.00 58.95 143 ARG C O 1
ATOM 25640 N N . ARG C 3 144 ? 165.883 174.375 143.603 1.00 46.61 144 ARG C N 1
ATOM 25641 C CA . ARG C 3 144 ? 165.924 173.150 142.816 1.00 50.65 144 ARG C CA 1
ATOM 25642 C C . ARG C 3 144 ? 167.360 172.921 142.360 1.00 52.33 144 ARG C C 1
ATOM 25643 O O . ARG C 3 144 ? 167.887 173.682 141.543 1.00 52.69 144 ARG C O 1
ATOM 25664 N N . VAL C 3 145 ? 167.991 171.879 142.891 1.00 56.01 145 VAL C N 1
ATOM 25665 C CA . VAL C 3 145 ? 169.369 171.547 142.564 1.00 50.34 145 VAL C CA 1
ATOM 25666 C C . VAL C 3 145 ? 169.399 170.167 141.923 1.00 54.60 145 VAL C C 1
ATOM 25667 O O . VAL C 3 145 ? 168.556 169.307 142.190 1.00 63.31 145 VAL C O 1
ATOM 25680 N N . ASP C 3 146 ? 170.396 169.955 141.071 1.00 53.88 146 ASP C N 1
ATOM 25681 C CA . ASP C 3 146 ? 170.556 168.701 140.349 1.00 57.44 146 ASP C CA 1
ATOM 25682 C C . ASP C 3 146 ? 171.517 167.803 141.116 1.00 57.69 146 ASP C C 1
ATOM 25683 O O . ASP C 3 146 ? 172.695 168.142 141.275 1.00 58.54 146 ASP C O 1
ATOM 25692 N N . ILE C 3 147 ? 171.014 166.668 141.599 1.00 58.26 147 ILE C N 1
ATOM 25693 C CA . ILE C 3 147 ? 171.855 165.710 142.309 1.00 57.22 147 ILE C CA 1
ATOM 25694 C C . ILE C 3 147 ? 172.304 164.614 141.349 1.00 62.64 147 ILE C C 1
ATOM 25695 O O . ILE C 3 147 ? 171.703 163.538 141.284 1.00 61.43 147 ILE C O 1
ATOM 25711 N N . ASN C 3 148 ? 173.388 164.873 140.622 1.00 76.47 148 ASN C N 1
ATOM 25712 C CA . ASN C 3 148 ? 173.971 163.908 139.699 1.00 73.51 148 ASN C CA 1
ATOM 25713 C C . ASN C 3 148 ? 175.366 164.364 139.288 1.00 75.15 148 ASN C C 1
ATOM 25714 O O . ASN C 3 148 ? 175.531 164.935 138.203 1.00 72.59 148 ASN C O 1
ATOM 25725 N N . PRO C 3 149 ? 176.386 164.152 140.123 1.00 73.70 149 PRO C N 1
ATOM 25726 C CA . PRO C 3 149 ? 177.753 164.490 139.696 1.00 71.62 149 PRO C CA 1
ATOM 25727 C C . PRO C 3 149 ? 178.083 164.015 138.292 1.00 74.18 149 PRO C C 1
ATOM 25728 O O . PRO C 3 149 ? 178.763 164.730 137.546 1.00 72.93 149 PRO C O 1
ATOM 25739 N N . GLY C 3 150 ? 177.616 162.829 137.909 1.00 92.69 150 GLY C N 1
ATOM 25740 C CA . GLY C 3 150 ? 177.843 162.321 136.571 1.00 91.81 150 GLY C CA 1
ATOM 25741 C C . GLY C 3 150 ? 176.564 162.123 135.783 1.00 93.08 150 GLY C C 1
ATOM 25742 O O . GLY C 3 150 ? 175.751 161.257 136.117 1.00 94.11 150 GLY C O 1
ATOM 25746 N N . HIS C 3 151 ? 176.371 162.928 134.739 1.00 88.81 151 HIS C N 1
ATOM 25747 C CA . HIS C 3 151 ? 175.259 162.750 133.818 1.00 86.50 151 HIS C CA 1
ATOM 25748 C C . HIS C 3 151 ? 175.653 163.326 132.467 1.00 86.71 151 HIS C C 1
ATOM 25749 O O . HIS C 3 151 ? 176.416 164.292 132.387 1.00 84.71 151 HIS C O 1
ATOM 25763 N N . ALA C 3 152 ? 175.122 162.723 131.403 1.00 103.23 152 ALA C N 1
ATOM 25764 C CA . ALA C 3 152 ? 175.485 163.074 130.036 1.00 102.04 152 ALA C CA 1
ATOM 25765 C C . ALA C 3 152 ? 174.422 163.926 129.351 1.00 105.55 152 ALA C C 1
ATOM 25766 O O . ALA C 3 152 ? 174.289 163.881 128.123 1.00 107.26 152 ALA C O 1
ATOM 25773 N N . ASP C 3 153 ? 173.659 164.702 130.121 1.00 120.17 153 ASP C N 1
ATOM 25774 C CA . ASP C 3 153 ? 172.663 165.619 129.568 1.00 123.32 153 ASP C CA 1
ATOM 25775 C C . ASP C 3 153 ? 171.663 164.875 128.682 1.00 123.14 153 ASP C C 1
ATOM 25776 O O . ASP C 3 153 ? 171.382 165.271 127.549 1.00 122.09 153 ASP C O 1
ATOM 25785 N N . LEU C 3 154 ? 171.126 163.779 129.212 1.00 118.01 154 LEU C N 1
ATOM 25786 C CA . LEU C 3 154 ? 170.137 162.965 128.521 1.00 115.91 154 LEU C CA 1
ATOM 25787 C C . LEU C 3 154 ? 168.847 162.932 129.326 1.00 116.16 154 LEU C C 1
ATOM 25788 O O . LEU C 3 154 ? 168.875 162.885 130.560 1.00 114.15 154 LEU C O 1
ATOM 25804 N N . SER C 3 155 ? 167.720 162.961 128.622 1.00 128.57 155 SER C N 1
ATOM 25805 C CA . SER C 3 155 ? 166.416 162.839 129.251 1.00 129.43 155 SER C CA 1
ATOM 25806 C C . SER C 3 155 ? 166.019 161.363 129.295 1.00 131.06 155 SER C C 1
ATOM 25807 O O . SER C 3 155 ? 166.799 160.476 128.937 1.00 130.34 155 SER C O 1
ATOM 25815 N N . ALA C 3 156 ? 164.789 161.084 129.729 1.00 133.20 156 ALA C N 1
ATOM 25816 C CA . ALA C 3 156 ? 164.357 159.698 129.867 1.00 130.26 156 ALA C CA 1
ATOM 25817 C C . ALA C 3 156 ? 164.394 158.970 128.530 1.00 131.77 156 ALA C C 1
ATOM 25818 O O . ALA C 3 156 ? 164.850 157.825 128.453 1.00 129.74 156 ALA C O 1
ATOM 25825 N N . LYS C 3 157 ? 163.925 159.619 127.464 1.00 141.98 157 LYS C N 1
ATOM 25826 C CA . LYS C 3 157 ? 163.851 158.952 126.167 1.00 142.49 157 LYS C CA 1
ATOM 25827 C C . LYS C 3 157 ? 165.242 158.668 125.608 1.00 141.09 157 LYS C C 1
ATOM 25828 O O . LYS C 3 157 ? 165.530 157.547 125.173 1.00 139.89 157 LYS C O 1
ATOM 25847 N N . GLU C 3 158 ? 166.118 159.675 125.607 1.00 128.69 158 GLU C N 1
ATOM 25848 C CA . GLU C 3 158 ? 167.467 159.474 125.086 1.00 127.40 158 GLU C CA 1
ATOM 25849 C C . GLU C 3 158 ? 168.239 158.473 125.936 1.00 128.20 158 GLU C C 1
ATOM 25850 O O . GLU C 3 158 ? 168.963 157.618 125.408 1.00 126.07 158 GLU C O 1
ATOM 25862 N N . ALA C 3 159 ? 168.106 158.574 127.260 1.00 117.07 159 ALA C N 1
ATOM 25863 C CA . ALA C 3 159 ? 168.771 157.620 128.137 1.00 113.27 159 ALA C CA 1
ATOM 25864 C C . ALA C 3 159 ? 168.285 156.206 127.863 1.00 113.11 159 ALA C C 1
ATOM 25865 O O . ALA C 3 159 ? 169.087 155.268 127.796 1.00 115.42 159 ALA C O 1
ATOM 25872 N N . GLN C 3 160 ? 166.973 156.035 127.692 1.00 105.88 160 GLN C N 1
ATOM 25873 C CA . GLN C 3 160 ? 166.432 154.716 127.391 1.00 106.68 160 GLN C CA 1
ATOM 25874 C C . GLN C 3 160 ? 166.962 154.199 126.062 1.00 106.26 160 GLN C C 1
ATOM 25875 O O . GLN C 3 160 ? 167.278 153.012 125.933 1.00 107.72 160 GLN C O 1
ATOM 25889 N N . ASP C 3 161 ? 167.059 155.071 125.057 1.00 106.80 161 ASP C N 1
ATOM 25890 C CA . ASP C 3 161 ? 167.563 154.641 123.757 1.00 106.94 161 ASP C CA 1
ATOM 25891 C C . ASP C 3 161 ? 169.009 154.172 123.860 1.00 105.06 161 ASP C C 1
ATOM 25892 O O . ASP C 3 161 ? 169.373 153.113 123.331 1.00 104.97 161 ASP C O 1
ATOM 25901 N N . VAL C 3 162 ? 169.848 154.943 124.552 1.00 97.55 162 VAL C N 1
ATOM 25902 C CA . VAL C 3 162 ? 171.250 154.557 124.702 1.00 96.44 162 VAL C CA 1
ATOM 25903 C C . VAL C 3 162 ? 171.362 153.256 125.487 1.00 95.66 162 VAL C C 1
ATOM 25904 O O . VAL C 3 162 ? 172.154 152.367 125.141 1.00 97.03 162 VAL C O 1
ATOM 25917 N N . ILE C 3 163 ? 170.580 153.126 126.562 1.00 85.46 163 ILE C N 1
ATOM 25918 C CA . ILE C 3 163 ? 170.638 151.925 127.387 1.00 82.15 163 ILE C CA 1
ATOM 25919 C C . ILE C 3 163 ? 170.203 150.708 126.582 1.00 86.28 163 ILE C C 1
ATOM 25920 O O . ILE C 3 163 ? 170.802 149.633 126.685 1.00 91.16 163 ILE C O 1
ATOM 25936 N N . MET C 3 164 ? 169.146 150.851 125.781 1.00 86.81 164 MET C N 1
ATOM 25937 C CA . MET C 3 164 ? 168.710 149.747 124.936 1.00 85.05 164 MET C CA 1
ATOM 25938 C C . MET C 3 164 ? 169.788 149.380 123.929 1.00 86.70 164 MET C C 1
ATOM 25939 O O . MET C 3 164 ? 170.050 148.196 123.692 1.00 87.85 164 MET C O 1
ATOM 25953 N N . GLU C 3 165 ? 170.433 150.383 123.331 1.00 93.45 165 GLU C N 1
ATOM 25954 C CA . GLU C 3 165 ? 171.476 150.097 122.353 1.00 93.85 165 GLU C CA 1
ATOM 25955 C C . GLU C 3 165 ? 172.627 149.325 122.986 1.00 92.74 165 GLU C C 1
ATOM 25956 O O . GLU C 3 165 ? 173.170 148.398 122.375 1.00 91.60 165 GLU C O 1
ATOM 25968 N N . VAL C 3 166 ? 173.021 149.699 124.204 1.00 85.17 166 VAL C N 1
ATOM 25969 C CA . VAL C 3 166 ? 174.191 149.069 124.816 1.00 80.87 166 VAL C CA 1
ATOM 25970 C C . VAL C 3 166 ? 173.839 147.690 125.368 1.00 82.81 166 VAL C C 1
ATOM 25971 O O . VAL C 3 166 ? 174.538 146.705 125.104 1.00 80.57 166 VAL C O 1
ATOM 25984 N N . VAL C 3 167 ? 172.762 147.595 126.140 1.00 83.73 167 VAL C N 1
ATOM 25985 C CA . VAL C 3 167 ? 172.408 146.362 126.842 1.00 80.77 167 VAL C CA 1
ATOM 25986 C C . VAL C 3 167 ? 171.643 145.402 125.942 1.00 80.06 167 VAL C C 1
ATOM 25987 O O . VAL C 3 167 ? 171.997 144.228 125.833 1.00 79.95 167 VAL C O 1
ATOM 26000 N N . PHE C 3 168 ? 170.585 145.883 125.289 1.00 81.21 168 PHE C N 1
ATOM 26001 C CA . PHE C 3 168 ? 169.705 145.054 124.467 1.00 83.31 168 PHE C CA 1
ATOM 26002 C C . PHE C 3 168 ? 169.793 145.518 123.017 1.00 85.44 168 PHE C C 1
ATOM 26003 O O . PHE C 3 168 ? 168.823 146.051 122.463 1.00 87.99 168 PHE C O 1
ATOM 26020 N N . PRO C 3 169 ? 170.949 145.333 122.374 1.00 90.68 169 PRO C N 1
ATOM 26021 C CA . PRO C 3 169 ? 171.102 145.851 121.004 1.00 92.54 169 PRO C CA 1
ATOM 26022 C C . PRO C 3 169 ? 170.093 145.282 120.023 1.00 94.08 169 PRO C C 1
ATOM 26023 O O . PRO C 3 169 ? 169.595 146.014 119.159 1.00 94.35 169 PRO C O 1
ATOM 26034 N N . ASN C 3 170 ? 169.765 143.994 120.139 1.00 97.43 170 ASN C N 1
ATOM 26035 C CA . ASN C 3 170 ? 168.876 143.365 119.170 1.00 96.38 170 ASN C CA 1
ATOM 26036 C C . ASN C 3 170 ? 167.434 143.828 119.319 1.00 95.60 170 ASN C C 1
ATOM 26037 O O . ASN C 3 170 ? 166.643 143.655 118.387 1.00 97.09 170 ASN C O 1
ATOM 26048 N N . GLU C 3 171 ? 167.077 144.409 120.461 1.00 94.74 171 GLU C N 1
ATOM 26049 C CA . GLU C 3 171 ? 165.718 144.854 120.726 1.00 93.27 171 GLU C CA 1
ATOM 26050 C C . GLU C 3 171 ? 165.564 146.363 120.601 1.00 93.63 171 GLU C C 1
ATOM 26051 O O . GLU C 3 171 ? 164.522 146.903 120.984 1.00 96.03 171 GLU C O 1
ATOM 26063 N N . VAL C 3 172 ? 166.574 147.055 120.071 1.00 98.48 172 VAL C N 1
ATOM 26064 C CA . VAL C 3 172 ? 166.522 148.513 120.005 1.00 99.63 172 VAL C CA 1
ATOM 26065 C C . VAL C 3 172 ? 165.358 148.966 119.134 1.00 99.71 172 VAL C C 1
ATOM 26066 O O . VAL C 3 172 ? 164.646 149.920 119.470 1.00 98.04 172 VAL C O 1
ATOM 26079 N N . GLY C 3 173 ? 165.147 148.296 118.004 1.00 106.79 173 GLY C N 1
ATOM 26080 C CA . GLY C 3 173 ? 164.043 148.626 117.125 1.00 106.52 173 GLY C CA 1
ATOM 26081 C C . GLY C 3 173 ? 164.442 149.514 115.965 1.00 106.58 173 GLY C C 1
ATOM 26082 O O . GLY C 3 173 ? 165.515 149.343 115.379 1.00 107.27 173 GLY C O 1
ATOM 26086 N N . ALA C 3 174 ? 163.577 150.471 115.623 1.00 108.26 174 ALA C N 1
ATOM 26087 C CA . ALA C 3 174 ? 163.818 151.336 114.476 1.00 108.43 174 ALA C CA 1
ATOM 26088 C C . ALA C 3 174 ? 164.791 152.467 114.776 1.00 108.45 174 ALA C C 1
ATOM 26089 O O . ALA C 3 174 ? 165.335 153.060 113.839 1.00 109.53 174 ALA C O 1
ATOM 26096 N N . ARG C 3 175 ? 165.028 152.775 116.047 1.00 107.15 175 ARG C N 1
ATOM 26097 C CA . ARG C 3 175 ? 165.828 153.941 116.395 1.00 108.07 175 ARG C CA 1
ATOM 26098 C C . ARG C 3 175 ? 167.275 153.765 115.952 1.00 107.22 175 ARG C C 1
ATOM 26099 O O . ARG C 3 175 ? 167.842 152.673 116.035 1.00 104.99 175 ARG C O 1
ATOM 26120 N N . ILE C 3 176 ? 167.866 154.857 115.470 1.00 112.40 176 ILE C N 1
ATOM 26121 C CA . ILE C 3 176 ? 169.271 154.903 115.084 1.00 113.48 176 ILE C CA 1
ATOM 26122 C C . ILE C 3 176 ? 169.903 156.123 115.740 1.00 115.03 176 ILE C C 1
ATOM 26123 O O . ILE C 3 176 ? 169.373 157.235 115.634 1.00 115.12 176 ILE C O 1
ATOM 26139 N N . LEU C 3 177 ? 171.024 155.914 116.425 1.00 112.64 177 LEU C N 1
ATOM 26140 C CA . LEU C 3 177 ? 171.728 157.007 117.080 1.00 110.42 177 LEU C CA 1
ATOM 26141 C C . LEU C 3 177 ? 172.443 157.867 116.047 1.00 113.19 177 LEU C C 1
ATOM 26142 O O . LEU C 3 177 ? 173.085 157.354 115.127 1.00 114.33 177 LEU C O 1
ATOM 26158 N N . THR C 3 178 ? 172.330 159.185 116.206 1.00 129.60 178 THR C N 1
ATOM 26159 C CA . THR C 3 178 ? 172.878 160.143 115.254 1.00 131.87 178 THR C CA 1
ATOM 26160 C C . THR C 3 178 ? 173.999 160.991 115.836 1.00 132.36 178 THR C C 1
ATOM 26161 O O . THR C 3 178 ? 175.100 161.027 115.276 1.00 130.63 178 THR C O 1
ATOM 26172 N N . SER C 3 179 ? 173.754 161.677 116.949 1.00 129.33 179 SER C N 1
ATOM 26173 C CA . SER C 3 179 ? 174.746 162.599 117.484 1.00 128.21 179 SER C CA 1
ATOM 26174 C C . SER C 3 179 ? 175.980 161.843 117.966 1.00 126.69 179 SER C C 1
ATOM 26175 O O . SER C 3 179 ? 175.910 160.678 118.366 1.00 126.51 179 SER C O 1
ATOM 26183 N N . GLU C 3 180 ? 177.125 162.527 117.918 1.00 124.26 180 GLU C N 1
ATOM 26184 C CA . GLU C 3 180 ? 178.393 161.881 118.245 1.00 126.06 180 GLU C CA 1
ATOM 26185 C C . GLU C 3 180 ? 178.460 161.459 119.707 1.00 126.95 180 GLU C C 1
ATOM 26186 O O . GLU C 3 180 ? 179.065 160.428 120.025 1.00 126.58 180 GLU C O 1
ATOM 26198 N N . SER C 3 181 ? 177.866 162.241 120.610 1.00 123.95 181 SER C N 1
ATOM 26199 C CA . SER C 3 181 ? 177.961 161.921 122.031 1.00 124.59 181 SER C CA 1
ATOM 26200 C C . SER C 3 181 ? 177.351 160.558 122.330 1.00 122.59 181 SER C C 1
ATOM 26201 O O . SER C 3 181 ? 177.932 159.756 123.071 1.00 119.89 181 SER C O 1
ATOM 26209 N N . GLN C 3 182 ? 176.178 160.278 121.757 1.00 115.69 182 GLN C N 1
ATOM 26210 C CA . GLN C 3 182 ? 175.537 158.989 121.987 1.00 114.29 182 GLN C CA 1
ATOM 26211 C C . GLN C 3 182 ? 176.387 157.851 121.444 1.00 114.77 182 GLN C C 1
ATOM 26212 O O . GLN C 3 182 ? 176.525 156.809 122.091 1.00 116.53 182 GLN C O 1
ATOM 26226 N N . LEU C 3 183 ? 176.960 158.026 120.252 1.00 110.72 183 LEU C N 1
ATOM 26227 C CA . LEU C 3 183 ? 177.793 156.974 119.680 1.00 111.86 183 LEU C CA 1
ATOM 26228 C C . LEU C 3 183 ? 179.014 156.707 120.550 1.00 111.78 183 LEU C C 1
ATOM 26229 O O . LEU C 3 183 ? 179.362 155.549 120.811 1.00 111.03 183 LEU C O 1
ATOM 26245 N N . THR C 3 184 ? 179.676 157.770 121.013 1.00 115.56 184 THR C N 1
ATOM 26246 C CA . THR C 3 184 ? 180.848 157.595 121.864 1.00 116.40 184 THR C CA 1
ATOM 26247 C C . THR C 3 184 ? 180.481 156.901 123.169 1.00 115.95 184 THR C C 1
ATOM 26248 O O . THR C 3 184 ? 181.180 155.981 123.610 1.00 112.80 184 THR C O 1
ATOM 26259 N N . ILE C 3 185 ? 179.385 157.327 123.802 1.00 104.60 185 ILE C N 1
ATOM 26260 C CA . ILE C 3 185 ? 178.977 156.713 125.061 1.00 99.58 185 ILE C CA 1
ATOM 26261 C C . ILE C 3 185 ? 178.638 155.245 124.847 1.00 97.32 185 ILE C C 1
ATOM 26262 O O . ILE C 3 185 ? 179.015 154.381 125.649 1.00 99.26 185 ILE C O 1
ATOM 26278 N N . THR C 3 186 ? 177.910 154.940 123.771 1.00 95.76 186 THR C N 1
ATOM 26279 C CA . THR C 3 186 ? 177.542 153.557 123.499 1.00 98.41 186 THR C CA 1
ATOM 26280 C C . THR C 3 186 ? 178.777 152.698 123.283 1.00 98.50 186 THR C C 1
ATOM 26281 O O . THR C 3 186 ? 178.868 151.589 123.818 1.00 101.64 186 THR C O 1
ATOM 26292 N N . LYS C 3 187 ? 179.740 153.192 122.504 1.00 97.24 187 LYS C N 1
ATOM 26293 C CA . LYS C 3 187 ? 180.958 152.422 122.273 1.00 98.38 187 LYS C CA 1
ATOM 26294 C C . LYS C 3 187 ? 181.721 152.204 123.572 1.00 98.91 187 LYS C C 1
ATOM 26295 O O . LYS C 3 187 ? 182.209 151.097 123.838 1.00 96.36 187 LYS C O 1
ATOM 26314 N N . GLU C 3 188 ? 181.828 153.249 124.397 1.00 98.85 188 GLU C N 1
ATOM 26315 C CA . GLU C 3 188 ? 182.548 153.127 125.660 1.00 98.69 188 GLU C CA 1
ATOM 26316 C C . GLU C 3 188 ? 181.897 152.086 126.560 1.00 96.97 188 GLU C C 1
ATOM 26317 O O . GLU C 3 188 ? 182.578 151.229 127.134 1.00 97.18 188 GLU C O 1
ATOM 26329 N N . LYS C 3 189 ? 180.572 152.144 126.693 1.00 88.37 189 LYS C N 1
ATOM 26330 C CA . LYS C 3 189 ? 179.888 151.193 127.559 1.00 85.71 189 LYS C CA 1
ATOM 26331 C C . LYS C 3 189 ? 179.971 149.780 126.998 1.00 82.84 189 LYS C C 1
ATOM 26332 O O . LYS C 3 189 ? 180.128 148.814 127.753 1.00 83.96 189 LYS C O 1
ATOM 26351 N N . LYS C 3 190 ? 179.879 149.636 125.675 1.00 87.78 190 LYS C N 1
ATOM 26352 C CA . LYS C 3 190 ? 179.974 148.309 125.079 1.00 88.19 190 LYS C CA 1
ATOM 26353 C C . LYS C 3 190 ? 181.336 147.685 125.343 1.00 89.88 190 LYS C C 1
ATOM 26354 O O . LYS C 3 190 ? 181.422 146.514 125.732 1.00 88.10 190 LYS C O 1
ATOM 26373 N N . LYS C 3 191 ? 182.416 148.445 125.141 1.00 93.88 191 LYS C N 1
ATOM 26374 C CA . LYS C 3 191 ? 183.738 147.886 125.412 1.00 93.68 191 LYS C CA 1
ATOM 26375 C C . LYS C 3 191 ? 183.915 147.616 126.901 1.00 92.90 191 LYS C C 1
ATOM 26376 O O . LYS C 3 191 ? 184.507 146.602 127.290 1.00 93.22 191 LYS C O 1
ATOM 26395 N N . GLU C 3 192 ? 183.402 148.509 127.749 1.00 87.85 192 GLU C N 1
ATOM 26396 C CA . GLU C 3 192 ? 183.589 148.376 129.189 1.00 86.87 192 GLU C CA 1
ATOM 26397 C C . GLU C 3 192 ? 182.712 147.274 129.775 1.00 83.17 192 GLU C C 1
ATOM 26398 O O . GLU C 3 192 ? 183.140 146.563 130.691 1.00 80.73 192 GLU C O 1
ATOM 26410 N N . LEU C 3 193 ? 181.491 147.116 129.271 1.00 78.94 193 LEU C N 1
ATOM 26411 C CA . LEU C 3 193 ? 180.558 146.127 129.795 1.00 77.39 193 LEU C CA 1
ATOM 26412 C C . LEU C 3 193 ? 180.709 144.759 129.147 1.00 78.57 193 LEU C C 1
ATOM 26413 O O . LEU C 3 193 ? 179.958 143.842 129.496 1.00 78.76 193 LEU C O 1
ATOM 26429 N N . GLN C 3 194 ? 181.646 144.595 128.219 1.00 88.26 194 GLN C N 1
ATOM 26430 C CA . GLN C 3 194 ? 181.791 143.323 127.525 1.00 92.11 194 GLN C CA 1
ATOM 26431 C C . GLN C 3 194 ? 182.029 142.197 128.523 1.00 90.42 194 GLN C C 1
ATOM 26432 O O . GLN C 3 194 ? 182.810 142.341 129.468 1.00 87.92 194 GLN C O 1
ATOM 26446 N N . ASP C 3 195 ? 181.345 141.074 128.310 1.00 89.27 195 ASP C N 1
ATOM 26447 C CA . ASP C 3 195 ? 181.475 139.890 129.158 1.00 89.48 195 ASP C CA 1
ATOM 26448 C C . ASP C 3 195 ? 181.149 140.221 130.615 1.00 88.39 195 ASP C C 1
ATOM 26449 O O . ASP C 3 195 ? 181.983 140.102 131.514 1.00 90.41 195 ASP C O 1
ATOM 26458 N N . CYS C 3 196 ? 179.907 140.640 130.832 1.00 79.05 196 CYS C N 1
ATOM 26459 C CA . CYS C 3 196 ? 179.389 140.939 132.159 1.00 78.10 196 CYS C CA 1
ATOM 26460 C C . CYS C 3 196 ? 178.301 139.933 132.508 1.00 79.90 196 CYS C C 1
ATOM 26461 O O . CYS C 3 196 ? 177.358 139.740 131.733 1.00 80.48 196 CYS C O 1
ATOM 26469 N N . LYS C 3 197 ? 178.435 139.293 133.668 1.00 71.08 197 LYS C N 1
ATOM 26470 C CA . LYS C 3 197 ? 177.455 138.317 134.121 1.00 67.70 197 LYS C CA 1
ATOM 26471 C C . LYS C 3 197 ? 176.345 138.931 134.962 1.00 67.27 197 LYS C C 1
ATOM 26472 O O . LYS C 3 197 ? 175.382 138.231 135.292 1.00 65.24 197 LYS C O 1
ATOM 26491 N N . ILE C 3 198 ? 176.449 140.215 135.312 1.00 66.83 198 ILE C N 1
ATOM 26492 C CA . ILE C 3 198 ? 175.406 140.840 136.109 1.00 66.12 198 ILE C CA 1
ATOM 26493 C C . ILE C 3 198 ? 174.115 140.884 135.300 1.00 65.11 198 ILE C C 1
ATOM 26494 O O . ILE C 3 198 ? 174.127 140.967 134.066 1.00 69.23 198 ILE C O 1
ATOM 26510 N N . ALA C 3 199 ? 172.990 140.826 136.003 1.00 58.00 199 ALA C N 1
ATOM 26511 C CA . ALA C 3 199 ? 171.700 140.784 135.335 1.00 63.64 199 ALA C CA 1
ATOM 26512 C C . ALA C 3 199 ? 171.546 142.008 134.437 1.00 65.34 199 ALA C C 1
ATOM 26513 O O . ALA C 3 199 ? 171.872 143.125 134.861 1.00 66.27 199 ALA C O 1
ATOM 26520 N N . PRO C 3 200 ? 171.062 141.851 133.202 1.00 68.87 200 PRO C N 1
ATOM 26521 C CA . PRO C 3 200 ? 170.952 143.024 132.322 1.00 66.46 200 PRO C CA 1
ATOM 26522 C C . PRO C 3 200 ? 170.109 144.135 132.911 1.00 66.99 200 PRO C C 1
ATOM 26523 O O . PRO C 3 200 ? 170.392 145.313 132.662 1.00 76.06 200 PRO C O 1
ATOM 26534 N N . LEU C 3 201 ? 169.079 143.799 133.687 1.00 64.78 201 LEU C N 1
ATOM 26535 C CA . LEU C 3 201 ? 168.216 144.832 134.249 1.00 67.98 201 LEU C CA 1
ATOM 26536 C C . LEU C 3 201 ? 168.979 145.720 135.222 1.00 72.46 201 LEU C C 1
ATOM 26537 O O . LEU C 3 201 ? 168.787 146.941 135.239 1.00 72.16 201 LEU C O 1
ATOM 26553 N N . MET C 3 202 ? 169.844 145.128 136.047 1.00 70.40 202 MET C N 1
ATOM 26554 C CA . MET C 3 202 ? 170.643 145.930 136.967 1.00 65.81 202 MET C CA 1
ATOM 26555 C C . MET C 3 202 ? 171.590 146.851 136.210 1.00 68.26 202 MET C C 1
ATOM 26556 O O . MET C 3 202 ? 171.765 148.019 136.581 1.00 67.74 202 MET C O 1
ATOM 26570 N N . VAL C 3 203 ? 172.211 146.344 135.144 1.00 71.32 203 VAL C N 1
ATOM 26571 C CA . VAL C 3 203 ? 173.094 147.176 134.334 1.00 66.95 203 VAL C CA 1
ATOM 26572 C C . VAL C 3 203 ? 172.318 148.339 133.734 1.00 66.69 203 VAL C C 1
ATOM 26573 O O . VAL C 3 203 ? 172.781 149.486 133.742 1.00 65.91 203 VAL C O 1
ATOM 26586 N N . ALA C 3 204 ? 171.127 148.061 133.200 1.00 66.89 204 ALA C N 1
ATOM 26587 C CA . ALA C 3 204 ? 170.318 149.118 132.606 1.00 65.48 204 ALA C CA 1
ATOM 26588 C C . ALA C 3 204 ? 169.920 150.153 133.647 1.00 69.57 204 ALA C C 1
ATOM 26589 O O . ALA C 3 204 ? 169.953 151.359 133.379 1.00 76.58 204 ALA C O 1
ATOM 26596 N N . TYR C 3 205 ? 169.539 149.704 134.844 1.00 64.74 205 TYR C N 1
ATOM 26597 C CA . TYR C 3 205 ? 169.145 150.642 135.888 1.00 59.01 205 TYR C CA 1
ATOM 26598 C C . TYR C 3 205 ? 170.318 151.518 136.303 1.00 62.64 205 TYR C C 1
ATOM 26599 O O . TYR C 3 205 ? 170.160 152.728 136.504 1.00 67.31 205 TYR C O 1
ATOM 26617 N N . MET C 3 206 ? 171.506 150.925 136.443 1.00 65.20 206 MET C N 1
ATOM 26618 C CA . MET C 3 206 ? 172.669 151.716 136.829 1.00 68.03 206 MET C CA 1
ATOM 26619 C C . MET C 3 206 ? 173.047 152.707 135.735 1.00 73.27 206 MET C C 1
ATOM 26620 O O . MET C 3 206 ? 173.409 153.854 136.025 1.00 70.90 206 MET C O 1
ATOM 26634 N N . LEU C 3 207 ? 172.962 152.289 134.472 1.00 77.59 207 LEU C N 1
ATOM 26635 C CA . LEU C 3 207 ? 173.243 153.211 133.377 1.00 70.75 207 LEU C CA 1
ATOM 26636 C C . LEU C 3 207 ? 172.246 154.361 133.364 1.00 72.47 207 LEU C C 1
ATOM 26637 O O . LEU C 3 207 ? 172.621 155.515 133.130 1.00 76.53 207 LEU C O 1
ATOM 26653 N N . GLU C 3 208 ? 170.968 154.064 133.607 1.00 81.03 208 GLU C N 1
ATOM 26654 C CA . GLU C 3 208 ? 169.971 155.123 133.694 1.00 80.29 208 GLU C CA 1
ATOM 26655 C C . GLU C 3 208 ? 170.291 156.078 134.835 1.00 79.65 208 GLU C C 1
ATOM 26656 O O . GLU C 3 208 ? 170.181 157.300 134.683 1.00 83.46 208 GLU C O 1
ATOM 26668 N N . ARG C 3 209 ? 170.691 155.538 135.986 1.00 67.96 209 ARG C N 1
ATOM 26669 C CA . ARG C 3 209 ? 171.063 156.389 137.111 1.00 71.47 209 ARG C CA 1
ATOM 26670 C C . ARG C 3 209 ? 172.260 157.265 136.771 1.00 72.57 209 ARG C C 1
ATOM 26671 O O . ARG C 3 209 ? 172.350 158.404 137.241 1.00 72.81 209 ARG C O 1
ATOM 26692 N N . GLU C 3 210 ? 173.185 156.752 135.963 1.00 74.56 210 GLU C N 1
ATOM 26693 C CA . GLU C 3 210 ? 174.407 157.479 135.643 1.00 77.02 210 GLU C CA 1
ATOM 26694 C C . GLU C 3 210 ? 174.233 158.501 134.526 1.00 79.87 210 GLU C C 1
ATOM 26695 O O . GLU C 3 210 ? 174.973 159.490 134.489 1.00 81.37 210 GLU C O 1
ATOM 26707 N N . LEU C 3 211 ? 173.286 158.294 133.612 1.00 83.60 211 LEU C N 1
ATOM 26708 C CA . LEU C 3 211 ? 173.176 159.115 132.412 1.00 78.58 211 LEU C CA 1
ATOM 26709 C C . LEU C 3 211 ? 171.950 160.018 132.403 1.00 81.92 211 LEU C C 1
ATOM 26710 O O . LEU C 3 211 ? 171.670 160.647 131.378 1.00 85.08 211 LEU C O 1
ATOM 26726 N N . VAL C 3 212 ? 171.215 160.108 133.508 1.00 81.62 212 VAL C N 1
ATOM 26727 C CA . VAL C 3 212 ? 169.990 160.895 133.578 1.00 79.28 212 VAL C CA 1
ATOM 26728 C C . VAL C 3 212 ? 170.178 161.983 134.623 1.00 76.59 212 VAL C C 1
ATOM 26729 O O . VAL C 3 212 ? 170.659 161.712 135.728 1.00 81.50 212 VAL C O 1
ATOM 26742 N N . ARG C 3 213 ? 169.802 163.209 134.271 1.00 71.58 213 ARG C N 1
ATOM 26743 C CA . ARG C 3 213 ? 169.930 164.339 135.180 1.00 75.67 213 ARG C CA 1
ATOM 26744 C C . ARG C 3 213 ? 168.718 164.394 136.100 1.00 77.46 213 ARG C C 1
ATOM 26745 O O . ARG C 3 213 ? 167.587 164.578 135.637 1.00 80.66 213 ARG C O 1
ATOM 26766 N N . LYS C 3 214 ? 168.954 164.240 137.398 1.00 62.63 214 LYS C N 1
ATOM 26767 C CA . LYS C 3 214 ? 167.907 164.298 138.405 1.00 55.40 214 LYS C CA 1
ATOM 26768 C C . LYS C 3 214 ? 167.985 165.623 139.151 1.00 55.62 214 LYS C C 1
ATOM 26769 O O . LYS C 3 214 ? 169.053 166.227 139.265 1.00 67.92 214 LYS C O 1
ATOM 26788 N N . THR C 3 215 ? 166.839 166.071 139.658 1.00 49.99 215 THR C N 1
ATOM 26789 C CA . THR C 3 215 ? 166.758 167.324 140.394 1.00 57.28 215 THR C CA 1
ATOM 26790 C C . THR C 3 215 ? 165.845 167.142 141.596 1.00 57.48 215 THR C C 1
ATOM 26791 O O . THR C 3 215 ? 165.049 166.203 141.663 1.00 56.59 215 THR C O 1
ATOM 26802 N N . ARG C 3 216 ? 165.976 168.055 142.553 1.00 51.92 216 ARG C N 1
ATOM 26803 C CA . ARG C 3 216 ? 165.217 167.977 143.791 1.00 47.47 216 ARG C CA 1
ATOM 26804 C C . ARG C 3 216 ? 165.242 169.337 144.468 1.00 46.91 216 ARG C C 1
ATOM 26805 O O . ARG C 3 216 ? 166.205 170.094 144.331 1.00 59.43 216 ARG C O 1
ATOM 26826 N N . PHE C 3 217 ? 164.170 169.638 145.195 1.00 48.79 217 PHE C N 1
ATOM 26827 C CA . PHE C 3 217 ? 164.087 170.870 145.969 1.00 51.48 217 PHE C CA 1
ATOM 26828 C C . PHE C 3 217 ? 164.717 170.649 147.336 1.00 50.41 217 PHE C C 1
ATOM 26829 O O . PHE C 3 217 ? 164.205 169.864 148.141 1.00 58.76 217 PHE C O 1
ATOM 26846 N N . LEU C 3 218 ? 165.819 171.340 147.600 1.00 52.33 218 LEU C N 1
ATOM 26847 C CA . LEU C 3 218 ? 166.535 171.196 148.855 1.00 47.58 218 LEU C CA 1
ATOM 26848 C C . LEU C 3 218 ? 166.833 172.563 149.448 1.00 50.17 218 LEU C C 1
ATOM 26849 O O . LEU C 3 218 ? 166.954 173.549 148.714 1.00 60.00 218 LEU C O 1
ATOM 26865 N N . PRO C 3 219 ? 166.941 172.657 150.773 1.00 48.35 219 PRO C N 1
ATOM 26866 C CA . PRO C 3 219 ? 167.446 173.886 151.398 1.00 56.42 219 PRO C CA 1
ATOM 26867 C C . PRO C 3 219 ? 168.966 173.916 151.366 1.00 53.00 219 PRO C C 1
ATOM 26868 O O . PRO C 3 219 ? 169.634 173.157 152.074 1.00 52.30 219 PRO C O 1
ATOM 26879 N N . VAL C 3 220 ? 169.518 174.802 150.542 1.00 48.01 220 VAL C N 1
ATOM 26880 C CA . VAL C 3 220 ? 170.955 174.902 150.331 1.00 49.70 220 VAL C CA 1
ATOM 26881 C C . VAL C 3 220 ? 171.434 176.245 150.858 1.00 54.37 220 VAL C C 1
ATOM 26882 O O . VAL C 3 220 ? 170.737 177.257 150.733 1.00 54.89 220 VAL C O 1
ATOM 26895 N N . ALA C 3 221 ? 172.624 176.247 151.454 1.00 59.19 221 ALA C N 1
ATOM 26896 C CA . ALA C 3 221 ? 173.251 177.460 151.959 1.00 55.65 221 ALA C CA 1
ATOM 26897 C C . ALA C 3 221 ? 174.579 177.782 151.294 1.00 56.09 221 ALA C C 1
ATOM 26898 O O . ALA C 3 221 ? 174.995 178.941 151.319 1.00 57.30 221 ALA C O 1
ATOM 26905 N N . GLY C 3 222 ? 175.250 176.795 150.704 1.00 56.36 222 GLY C N 1
ATOM 26906 C CA . GLY C 3 222 ? 176.529 177.020 150.059 1.00 61.38 222 GLY C CA 1
ATOM 26907 C C . GLY C 3 222 ? 176.485 176.808 148.560 1.00 57.66 222 GLY C C 1
ATOM 26908 O O . GLY C 3 222 ? 175.477 177.101 147.912 1.00 51.71 222 GLY C O 1
ATOM 26912 N N . GLY C 3 223 ? 177.578 176.300 147.999 1.00 66.99 223 GLY C N 1
ATOM 26913 C CA . GLY C 3 223 ? 177.657 176.054 146.573 1.00 68.33 223 GLY C CA 1
ATOM 26914 C C . GLY C 3 223 ? 176.622 175.066 146.082 1.00 61.83 223 GLY C C 1
ATOM 26915 O O . GLY C 3 223 ? 176.461 173.987 146.658 1.00 65.03 223 GLY C O 1
ATOM 26919 N N . THR C 3 224 ? 175.918 175.422 145.008 1.00 59.60 224 THR C N 1
ATOM 26920 C CA . THR C 3 224 ? 174.860 174.581 144.451 1.00 56.63 224 THR C CA 1
ATOM 26921 C C . THR C 3 224 ? 175.425 173.841 143.243 1.00 56.34 224 THR C C 1
ATOM 26922 O O . THR C 3 224 ? 175.217 174.218 142.091 1.00 67.96 224 THR C O 1
ATOM 26933 N N . SER C 3 225 ? 176.147 172.761 143.523 1.00 53.08 225 SER C N 1
ATOM 26934 C CA . SER C 3 225 ? 176.743 171.928 142.491 1.00 56.23 225 SER C CA 1
ATOM 26935 C C . SER C 3 225 ? 176.420 170.470 142.773 1.00 60.91 225 SER C C 1
ATOM 26936 O O . SER C 3 225 ? 176.099 170.087 143.900 1.00 72.52 225 SER C O 1
ATOM 26944 N N . SER C 3 226 ? 176.516 169.652 141.726 1.00 57.52 226 SER C N 1
ATOM 26945 C CA . SER C 3 226 ? 176.195 168.238 141.871 1.00 56.84 226 SER C CA 1
ATOM 26946 C C . SER C 3 226 ? 177.079 167.576 142.920 1.00 58.35 226 SER C C 1
ATOM 26947 O O . SER C 3 226 ? 176.600 166.776 143.731 1.00 59.98 226 SER C O 1
ATOM 26955 N N . VAL C 3 227 ? 178.374 167.896 142.919 1.00 58.07 227 VAL C N 1
ATOM 26956 C CA . VAL C 3 227 ? 179.289 167.273 143.869 1.00 57.33 227 VAL C CA 1
ATOM 26957 C C . VAL C 3 227 ? 179.209 167.906 145.251 1.00 53.43 227 VAL C C 1
ATOM 26958 O O . VAL C 3 227 ? 179.662 167.297 146.226 1.00 63.35 227 VAL C O 1
ATOM 26971 N N . TYR C 3 228 ? 178.657 169.112 145.366 1.00 46.20 228 TYR C N 1
ATOM 26972 C CA . TYR C 3 228 ? 178.529 169.760 146.666 1.00 49.06 228 TYR C CA 1
ATOM 26973 C C . TYR C 3 228 ? 177.192 169.459 147.328 1.00 52.13 228 TYR C C 1
ATOM 26974 O O . TYR C 3 228 ? 177.124 169.342 148.556 1.00 60.91 228 TYR C O 1
ATOM 26992 N N . ILE C 3 229 ? 176.122 169.338 146.539 1.00 50.39 229 ILE C N 1
ATOM 26993 C CA . ILE C 3 229 ? 174.840 168.914 147.091 1.00 53.64 229 ILE C CA 1
ATOM 26994 C C . ILE C 3 229 ? 174.928 167.481 147.588 1.00 60.46 229 ILE C C 1
ATOM 26995 O O . ILE C 3 229 ? 174.298 167.120 148.589 1.00 62.52 229 ILE C O 1
ATOM 27011 N N . GLU C 3 230 ? 175.709 166.646 146.903 1.00 54.00 230 GLU C N 1
ATOM 27012 C CA . GLU C 3 230 ? 175.845 165.249 147.298 1.00 47.45 230 GLU C CA 1
ATOM 27013 C C . GLU C 3 230 ? 176.331 165.115 148.734 1.00 46.67 230 GLU C C 1
ATOM 27014 O O . GLU C 3 230 ? 176.046 164.109 149.393 1.00 52.45 230 GLU C O 1
ATOM 27026 N N . VAL C 3 231 ? 177.058 166.110 149.237 1.00 39.29 231 VAL C N 1
ATOM 27027 C CA . VAL C 3 231 ? 177.658 166.038 150.564 1.00 39.50 231 VAL C CA 1
ATOM 27028 C C . VAL C 3 231 ? 177.097 167.156 151.430 1.00 38.09 231 VAL C C 1
ATOM 27029 O O . VAL C 3 231 ? 177.773 167.659 152.334 1.00 38.46 231 VAL C O 1
ATOM 27042 N N . LEU C 3 232 ? 175.848 167.546 151.167 1.00 35.53 232 LEU C N 1
ATOM 27043 C CA . LEU C 3 232 ? 175.254 168.659 151.899 1.00 39.40 232 LEU C CA 1
ATOM 27044 C C . LEU C 3 232 ? 175.053 168.329 153.371 1.00 47.07 232 LEU C C 1
ATOM 27045 O O . LEU C 3 232 ? 175.160 169.218 154.223 1.00 51.59 232 LEU C O 1
ATOM 27061 N N . HIS C 3 233 ? 174.751 167.069 153.691 1.00 45.04 233 HIS C N 1
ATOM 27062 C CA . HIS C 3 233 ? 174.552 166.692 155.087 1.00 37.34 233 HIS C CA 1
ATOM 27063 C C . HIS C 3 233 ? 175.806 166.925 155.915 1.00 34.82 233 HIS C C 1
ATOM 27064 O O . HIS C 3 233 ? 175.717 167.158 157.125 1.00 37.07 233 HIS C O 1
ATOM 27078 N N . LEU C 3 234 ? 176.977 166.872 155.285 1.00 44.81 234 LEU C N 1
ATOM 27079 C CA . LEU C 3 234 ? 178.243 166.976 155.994 1.00 43.10 234 LEU C CA 1
ATOM 27080 C C . LEU C 3 234 ? 178.813 168.387 156.002 1.00 42.89 234 LEU C C 1
ATOM 27081 O O . LEU C 3 234 ? 179.613 168.711 156.886 1.00 48.46 234 LEU C O 1
ATOM 27097 N N . THR C 3 235 ? 178.421 169.233 155.052 1.00 44.81 235 THR C N 1
ATOM 27098 C CA . THR C 3 235 ? 179.017 170.553 154.892 1.00 42.00 235 THR C CA 1
ATOM 27099 C C . THR C 3 235 ? 178.204 171.669 155.534 1.00 46.70 235 THR C C 1
ATOM 27100 O O . THR C 3 235 ? 178.785 172.589 156.116 1.00 51.08 235 THR C O 1
ATOM 27111 N N . GLN C 3 236 ? 176.878 171.615 155.449 1.00 52.69 236 GLN C N 1
ATOM 27112 C CA . GLN C 3 236 ? 176.017 172.684 155.936 1.00 50.07 236 GLN C CA 1
ATOM 27113 C C . GLN C 3 236 ? 175.174 172.193 157.103 1.00 53.34 236 GLN C C 1
ATOM 27114 O O . GLN C 3 236 ? 174.688 171.059 157.099 1.00 57.39 236 GLN C O 1
ATOM 27128 N N . GLY C 3 237 ? 175.004 173.062 158.101 1.00 49.38 237 GLY C N 1
ATOM 27129 C CA . GLY C 3 237 ? 174.199 172.754 159.264 1.00 51.20 237 GLY C CA 1
ATOM 27130 C C . GLY C 3 237 ? 173.409 173.969 159.707 1.00 55.05 237 GLY C C 1
ATOM 27131 O O . GLY C 3 237 ? 173.464 175.029 159.083 1.00 61.94 237 GLY C O 1
ATOM 27135 N N . THR C 3 238 ? 172.668 173.793 160.802 1.00 51.60 238 THR C N 1
ATOM 27136 C CA . THR C 3 238 ? 171.829 174.878 161.300 1.00 50.35 238 THR C CA 1
ATOM 27137 C C . THR C 3 238 ? 172.667 176.060 161.767 1.00 49.72 238 THR C C 1
ATOM 27138 O O . THR C 3 238 ? 172.305 177.217 161.525 1.00 59.68 238 THR C O 1
ATOM 27149 N N . CYS C 3 239 ? 173.786 175.795 162.445 1.00 42.49 239 CYS C N 1
ATOM 27150 C CA . CYS C 3 239 ? 174.604 176.853 163.024 1.00 44.31 239 CYS C CA 1
ATOM 27151 C C . CYS C 3 239 ? 176.091 176.680 162.743 1.00 53.87 239 CYS C C 1
ATOM 27152 O O . CYS C 3 239 ? 176.906 177.358 163.378 1.00 58.72 239 CYS C O 1
ATOM 27160 N N . TRP C 3 240 ? 176.470 175.800 161.822 1.00 49.51 240 TRP C N 1
ATOM 27161 C CA . TRP C 3 240 ? 177.873 175.559 161.532 1.00 48.20 240 TRP C CA 1
ATOM 27162 C C . TRP C 3 240 ? 178.053 175.318 160.042 1.00 47.70 240 TRP C C 1
ATOM 27163 O O . TRP C 3 240 ? 177.134 174.886 159.343 1.00 49.20 240 TRP C O 1
ATOM 27184 N N . GLU C 3 241 ? 179.259 175.610 159.565 1.00 49.05 241 GLU C N 1
ATOM 27185 C CA . GLU C 3 241 ? 179.651 175.347 158.188 1.00 49.30 241 GLU C CA 1
ATOM 27186 C C . GLU C 3 241 ? 180.974 174.602 158.203 1.00 49.77 241 GLU C C 1
ATOM 27187 O O . GLU C 3 241 ? 181.910 175.011 158.895 1.00 56.57 241 GLU C O 1
ATOM 27199 N N . GLN C 3 242 ? 181.047 173.511 157.449 1.00 45.54 242 GLN C N 1
ATOM 27200 C CA . GLN C 3 242 ? 182.230 172.660 157.406 1.00 48.43 242 GLN C CA 1
ATOM 27201 C C . GLN C 3 242 ? 182.890 172.824 156.044 1.00 51.75 242 GLN C C 1
ATOM 27202 O O . GLN C 3 242 ? 182.363 172.352 155.032 1.00 56.14 242 GLN C O 1
ATOM 27216 N N . MET C 3 243 ? 184.043 173.487 156.023 1.00 58.47 243 MET C N 1
ATOM 27217 C CA . MET C 3 243 ? 184.792 173.641 154.785 1.00 55.11 243 MET C CA 1
ATOM 27218 C C . MET C 3 243 ? 185.175 172.274 154.238 1.00 55.20 243 MET C C 1
ATOM 27219 O O . MET C 3 243 ? 185.635 171.402 154.980 1.00 60.22 243 MET C O 1
ATOM 27233 N N . TYR C 3 244 ? 184.986 172.086 152.936 1.00 39.25 244 TYR C N 1
ATOM 27234 C CA . TYR C 3 244 ? 185.244 170.795 152.318 1.00 41.82 244 TYR C CA 1
ATOM 27235 C C . TYR C 3 244 ? 185.284 170.968 150.809 1.00 38.93 244 TYR C C 1
ATOM 27236 O O . TYR C 3 244 ? 184.394 171.593 150.229 1.00 46.05 244 TYR C O 1
ATOM 27254 N N . THR C 3 245 ? 186.313 170.410 150.186 1.00 43.84 245 THR C N 1
ATOM 27255 C CA . THR C 3 245 ? 186.444 170.416 148.730 1.00 52.23 245 THR C CA 1
ATOM 27256 C C . THR C 3 245 ? 186.508 168.977 148.237 1.00 52.66 245 THR C C 1
ATOM 27257 O O . THR C 3 245 ? 187.491 168.271 148.531 1.00 56.77 245 THR C O 1
ATOM 27268 N N . PRO C 3 246 ? 185.508 168.483 147.509 1.00 55.25 246 PRO C N 1
ATOM 27269 C CA . PRO C 3 246 ? 185.561 167.088 147.059 1.00 57.74 246 PRO C CA 1
ATOM 27270 C C . PRO C 3 246 ? 186.771 166.837 146.174 1.00 59.12 246 PRO C C 1
ATOM 27271 O O . PRO C 3 246 ? 187.192 167.699 145.402 1.00 65.51 246 PRO C O 1
ATOM 27282 N N . GLY C 3 247 ? 187.334 165.639 146.299 1.00 62.08 247 GLY C N 1
ATOM 27283 C CA . GLY C 3 247 ? 188.475 165.259 145.494 1.00 66.50 247 GLY C CA 1
ATOM 27284 C C . GLY C 3 247 ? 188.071 164.856 144.093 1.00 68.59 247 GLY C C 1
ATOM 27285 O O . GLY C 3 247 ? 188.161 163.682 143.726 1.00 68.17 247 GLY C O 1
ATOM 27289 N N . GLY C 3 248 ? 187.621 165.825 143.300 1.00 92.46 248 GLY C N 1
ATOM 27290 C CA . GLY C 3 248 ? 187.129 165.538 141.969 1.00 93.89 248 GLY C CA 1
ATOM 27291 C C . GLY C 3 248 ? 187.529 166.555 140.919 1.00 98.70 248 GLY C C 1
ATOM 27292 O O . GLY C 3 248 ? 186.794 166.752 139.947 1.00 101.32 248 GLY C O 1
ATOM 27296 N N . GLU C 3 249 ? 188.669 167.219 141.109 1.00 104.61 249 GLU C N 1
ATOM 27297 C CA . GLU C 3 249 ? 189.230 168.140 140.119 1.00 102.98 249 GLU C CA 1
ATOM 27298 C C . GLU C 3 249 ? 188.147 169.082 139.580 1.00 103.54 249 GLU C C 1
ATOM 27299 O O . GLU C 3 249 ? 187.748 169.042 138.418 1.00 103.60 249 GLU C O 1
ATOM 27311 N N . VAL C 3 250 ? 187.676 169.937 140.489 1.00 104.11 250 VAL C N 1
ATOM 27312 C CA . VAL C 3 250 ? 186.554 170.837 140.234 1.00 104.43 250 VAL C CA 1
ATOM 27313 C C . VAL C 3 250 ? 186.644 171.406 138.824 1.00 103.18 250 VAL C C 1
ATOM 27314 O O . VAL C 3 250 ? 187.725 171.788 138.361 1.00 101.68 250 VAL C O 1
ATOM 27327 N N . ARG C 3 251 ? 185.507 171.453 138.134 1.00 107.03 251 ARG C N 1
ATOM 27328 C CA . ARG C 3 251 ? 185.492 171.833 136.729 1.00 108.08 251 ARG C CA 1
ATOM 27329 C C . ARG C 3 251 ? 186.011 173.253 136.540 1.00 109.71 251 ARG C C 1
ATOM 27330 O O . ARG C 3 251 ? 185.825 174.129 137.389 1.00 107.37 251 ARG C O 1
ATOM 27351 N N . ASN C 3 252 ? 186.676 173.472 135.403 1.00 114.07 252 ASN C N 1
ATOM 27352 C CA . ASN C 3 252 ? 187.188 174.802 135.092 1.00 112.41 252 ASN C CA 1
ATOM 27353 C C . ASN C 3 252 ? 186.055 175.812 134.969 1.00 112.61 252 ASN C C 1
ATOM 27354 O O . ASN C 3 252 ? 186.156 176.934 135.478 1.00 114.22 252 ASN C O 1
ATOM 27365 N N . ASP C 3 253 ? 184.965 175.435 134.300 1.00 111.35 253 ASP C N 1
ATOM 27366 C CA . ASP C 3 253 ? 183.851 176.363 134.138 1.00 110.85 253 ASP C CA 1
ATOM 27367 C C . ASP C 3 253 ? 183.216 176.702 135.482 1.00 109.54 253 ASP C C 1
ATOM 27368 O O . ASP C 3 253 ? 182.831 177.853 135.721 1.00 107.59 253 ASP C O 1
ATOM 27377 N N . ASP C 3 254 ? 183.095 175.713 136.370 1.00 109.66 254 ASP C N 1
ATOM 27378 C CA . ASP C 3 254 ? 182.509 175.973 137.681 1.00 109.85 254 ASP C CA 1
ATOM 27379 C C . ASP C 3 254 ? 183.348 176.968 138.471 1.00 108.84 254 ASP C C 1
ATOM 27380 O O . ASP C 3 254 ? 182.810 177.906 139.074 1.00 107.33 254 ASP C O 1
ATOM 27389 N N . VAL C 3 255 ? 184.670 176.781 138.482 1.00 109.21 255 VAL C N 1
ATOM 27390 C CA . VAL C 3 255 ? 185.531 177.704 139.213 1.00 109.97 255 VAL C CA 1
ATOM 27391 C C . VAL C 3 255 ? 185.505 179.078 138.560 1.00 109.45 255 VAL C C 1
ATOM 27392 O O . VAL C 3 255 ? 185.559 180.103 139.245 1.00 111.26 255 VAL C O 1
ATOM 27405 N N . ASP C 3 256 ? 185.416 179.125 137.229 1.00 114.16 256 ASP C N 1
ATOM 27406 C CA . ASP C 3 256 ? 185.318 180.413 136.551 1.00 113.59 256 ASP C CA 1
ATOM 27407 C C . ASP C 3 256 ? 184.063 181.160 136.985 1.00 113.01 256 ASP C C 1
ATOM 27408 O O . ASP C 3 256 ? 184.117 182.350 137.318 1.00 113.59 256 ASP C O 1
ATOM 27417 N N . GLN C 3 257 ? 182.920 180.470 136.997 1.00 107.99 257 GLN C N 1
ATOM 27418 C CA . GLN C 3 257 ? 181.673 181.111 137.406 1.00 106.35 257 GLN C CA 1
ATOM 27419 C C . GLN C 3 257 ? 181.733 181.555 138.861 1.00 106.70 257 GLN C C 1
ATOM 27420 O O . GLN C 3 257 ? 181.298 182.664 139.203 1.00 105.28 257 GLN C O 1
ATOM 27434 N N . SER C 3 258 ? 182.257 180.695 139.738 1.00 108.52 258 SER C N 1
ATOM 27435 C CA . SER C 3 258 ? 182.342 181.047 141.150 1.00 106.04 258 SER C CA 1
ATOM 27436 C C . SER C 3 258 ? 183.246 182.253 141.356 1.00 109.35 258 SER C C 1
ATOM 27437 O O . SER C 3 258 ? 182.927 183.150 142.145 1.00 107.53 258 SER C O 1
ATOM 27445 N N . LEU C 3 259 ? 184.381 182.291 140.656 1.00 121.47 259 LEU C N 1
ATOM 27446 C CA . LEU C 3 259 ? 185.280 183.432 140.760 1.00 119.19 259 LEU C CA 1
ATOM 27447 C C . LEU C 3 259 ? 184.619 184.696 140.235 1.00 121.37 259 LEU C C 1
ATOM 27448 O O . LEU C 3 259 ? 184.803 185.774 140.803 1.00 122.38 259 LEU C O 1
ATOM 27464 N N . ILE C 3 260 ? 183.854 184.589 139.149 1.00 121.05 260 ILE C N 1
ATOM 27465 C CA . ILE C 3 260 ? 183.165 185.761 138.614 1.00 120.52 260 ILE C CA 1
ATOM 27466 C C . ILE C 3 260 ? 182.184 186.306 139.644 1.00 117.79 260 ILE C C 1
ATOM 27467 O O . ILE C 3 260 ? 182.128 187.516 139.903 1.00 117.08 260 ILE C O 1
ATOM 27483 N N . ILE C 3 261 ? 181.398 185.415 140.253 1.00 110.01 261 ILE C N 1
ATOM 27484 C CA . ILE C 3 261 ? 180.416 185.849 141.244 1.00 111.75 261 ILE C CA 1
ATOM 27485 C C . ILE C 3 261 ? 181.114 186.474 142.445 1.00 111.47 261 ILE C C 1
ATOM 27486 O O . ILE C 3 261 ? 180.711 187.538 142.936 1.00 111.91 261 ILE C O 1
ATOM 27502 N N . ALA C 3 262 ? 182.170 185.825 142.939 1.00 113.61 262 ALA C N 1
ATOM 27503 C CA . ALA C 3 262 ? 182.888 186.352 144.093 1.00 113.65 262 ALA C CA 1
ATOM 27504 C C . ALA C 3 262 ? 183.517 187.700 143.776 1.00 117.40 262 ALA C C 1
ATOM 27505 O O . ALA C 3 262 ? 183.508 188.608 144.614 1.00 118.75 262 ALA C O 1
ATOM 27512 N N . ALA C 3 263 ? 184.079 187.846 142.575 1.00 128.84 263 ALA C N 1
ATOM 27513 C CA . ALA C 3 263 ? 184.673 189.115 142.180 1.00 129.00 263 ALA C CA 1
ATOM 27514 C C . ALA C 3 263 ? 183.624 190.214 142.131 1.00 130.81 263 ALA C C 1
ATOM 27515 O O . ALA C 3 263 ? 183.857 191.326 142.617 1.00 132.67 263 ALA C O 1
ATOM 27522 N N . ARG C 3 264 ? 182.459 189.924 141.550 1.00 129.28 264 ARG C N 1
ATOM 27523 C CA . ARG C 3 264 ? 181.398 190.924 141.512 1.00 128.49 264 ARG C CA 1
ATOM 27524 C C . ARG C 3 264 ? 180.997 191.330 142.922 1.00 128.38 264 ARG C C 1
ATOM 27525 O O . ARG C 3 264 ? 180.873 192.522 143.229 1.00 129.87 264 ARG C O 1
ATOM 27546 N N . ASN C 3 265 ? 180.808 190.347 143.803 1.00 126.91 265 ASN C N 1
ATOM 27547 C CA . ASN C 3 265 ? 180.385 190.661 145.163 1.00 127.27 265 ASN C CA 1
ATOM 27548 C C . ASN C 3 265 ? 181.435 191.495 145.887 1.00 126.38 265 ASN C C 1
ATOM 27549 O O . ASN C 3 265 ? 181.101 192.476 146.562 1.00 126.96 265 ASN C O 1
ATOM 27560 N N . ILE C 3 266 ? 182.711 191.133 145.748 1.00 129.02 266 ILE C N 1
ATOM 27561 C CA . ILE C 3 266 ? 183.752 191.833 146.490 1.00 129.59 266 ILE C CA 1
ATOM 27562 C C . ILE C 3 266 ? 183.939 193.246 145.957 1.00 130.04 266 ILE C C 1
ATOM 27563 O O . ILE C 3 266 ? 184.117 194.188 146.733 1.00 130.15 266 ILE C O 1
ATOM 27579 N N . VAL C 3 267 ? 183.917 193.427 144.634 1.00 132.91 267 VAL C N 1
ATOM 27580 C CA . VAL C 3 267 ? 184.052 194.778 144.097 1.00 133.38 267 VAL C CA 1
ATOM 27581 C C . VAL C 3 267 ? 182.861 195.631 144.512 1.00 134.99 267 VAL C C 1
ATOM 27582 O O . VAL C 3 267 ? 183.018 196.801 144.889 1.00 136.51 267 VAL C O 1
ATOM 27595 N N . ARG C 3 268 ? 181.653 195.060 144.471 1.00 133.72 268 ARG C N 1
ATOM 27596 C CA . ARG C 3 268 ? 180.474 195.807 144.894 1.00 133.89 268 ARG C CA 1
ATOM 27597 C C . ARG C 3 268 ? 180.584 196.220 146.355 1.00 132.49 268 ARG C C 1
ATOM 27598 O O . ARG C 3 268 ? 180.254 197.356 146.714 1.00 133.31 268 ARG C O 1
ATOM 27619 N N . ARG C 3 269 ? 181.049 195.312 147.214 1.00 130.00 269 ARG C N 1
ATOM 27620 C CA . ARG C 3 269 ? 181.156 195.628 148.634 1.00 130.96 269 ARG C CA 1
ATOM 27621 C C . ARG C 3 269 ? 182.283 196.620 148.901 1.00 132.98 269 ARG C C 1
ATOM 27622 O O . ARG C 3 269 ? 182.183 197.449 149.813 1.00 132.46 269 ARG C O 1
ATOM 27643 N N . ALA C 3 270 ? 183.365 196.549 148.124 1.00 135.78 270 ALA C N 1
ATOM 27644 C CA . ALA C 3 270 ? 184.499 197.436 148.349 1.00 133.80 270 ALA C CA 1
ATOM 27645 C C . ALA C 3 270 ? 184.221 198.844 147.846 1.00 134.87 270 ALA C C 1
ATOM 27646 O O . ALA C 3 270 ? 184.782 199.809 148.377 1.00 134.82 270 ALA C O 1
ATOM 27653 N N . THR C 3 271 ? 183.369 198.984 146.828 1.00 137.26 271 THR C N 1
ATOM 27654 C CA . THR C 3 271 ? 183.056 200.316 146.317 1.00 137.01 271 THR C CA 1
ATOM 27655 C C . THR C 3 271 ? 182.584 201.238 147.433 1.00 137.84 271 THR C C 1
ATOM 27656 O O . THR C 3 271 ? 182.900 202.433 147.436 1.00 138.40 271 THR C O 1
ATOM 27667 N N . VAL C 3 272 ? 181.829 200.701 148.395 1.00 134.28 272 VAL C N 1
ATOM 27668 C CA . VAL C 3 272 ? 181.342 201.513 149.509 1.00 133.77 272 VAL C CA 1
ATOM 27669 C C . VAL C 3 272 ? 182.359 201.659 150.628 1.00 133.26 272 VAL C C 1
ATOM 27670 O O . VAL C 3 272 ? 182.141 202.459 151.547 1.00 131.83 272 VAL C O 1
ATOM 27683 N N . SER C 3 273 ? 183.461 200.917 150.581 1.00 136.72 273 SER C N 1
ATOM 27684 C CA . SER C 3 273 ? 184.448 200.978 151.648 1.00 138.02 273 SER C CA 1
ATOM 27685 C C . SER C 3 273 ? 185.143 202.337 151.665 1.00 137.98 273 SER C C 1
ATOM 27686 O O . SER C 3 273 ? 185.267 203.012 150.640 1.00 136.96 273 SER C O 1
ATOM 27694 N N . ALA C 3 274 ? 185.597 202.737 152.856 1.00 136.32 274 ALA C N 1
ATOM 27695 C CA . ALA C 3 274 ? 186.302 204.007 152.986 1.00 135.87 274 ALA C CA 1
ATOM 27696 C C . ALA C 3 274 ? 187.577 204.013 152.153 1.00 137.31 274 ALA C C 1
ATOM 27697 O O . ALA C 3 274 ? 187.888 205.008 151.487 1.00 138.96 274 ALA C O 1
ATOM 27704 N N . ASP C 3 275 ? 188.326 202.911 152.177 1.00 143.25 275 ASP C N 1
ATOM 27705 C CA . ASP C 3 275 ? 189.529 202.732 151.365 1.00 143.08 275 ASP C CA 1
ATOM 27706 C C . ASP C 3 275 ? 189.293 201.510 150.488 1.00 143.41 275 ASP C C 1
ATOM 27707 O O . ASP C 3 275 ? 189.644 200.383 150.871 1.00 144.25 275 ASP C O 1
ATOM 27716 N N . PRO C 3 276 ? 188.701 201.684 149.303 1.00 147.71 276 PRO C N 1
ATOM 27717 C CA . PRO C 3 276 ? 188.306 200.508 148.511 1.00 148.51 276 PRO C CA 1
ATOM 27718 C C . PRO C 3 276 ? 189.444 199.544 148.232 1.00 148.66 276 PRO C C 1
ATOM 27719 O O . PRO C 3 276 ? 189.231 198.327 148.257 1.00 149.54 276 PRO C O 1
ATOM 27730 N N . LEU C 3 277 ? 190.651 200.047 147.966 1.00 149.17 277 LEU C N 1
ATOM 27731 C CA . LEU C 3 277 ? 191.759 199.150 147.652 1.00 147.83 277 LEU C CA 1
ATOM 27732 C C . LEU C 3 277 ? 192.152 198.306 148.859 1.00 148.41 277 LEU C C 1
ATOM 27733 O O . LEU C 3 277 ? 192.374 197.095 148.731 1.00 148.73 277 LEU C O 1
ATOM 27749 N N . ALA C 3 278 ? 192.251 198.924 150.038 1.00 144.99 278 ALA C N 1
ATOM 27750 C CA . ALA C 3 278 ? 192.637 198.172 151.227 1.00 146.03 278 ALA C CA 1
ATOM 27751 C C . ALA C 3 278 ? 191.619 197.084 151.540 1.00 143.82 278 ALA C C 1
ATOM 27752 O O . ALA C 3 278 ? 191.989 195.935 151.814 1.00 143.69 278 ALA C O 1
ATOM 27759 N N . SER C 3 279 ? 190.331 197.427 151.498 1.00 134.83 279 SER C N 1
ATOM 27760 C CA . SER C 3 279 ? 189.298 196.429 151.742 1.00 134.63 279 SER C CA 1
ATOM 27761 C C . SER C 3 279 ? 189.343 195.335 150.686 1.00 134.99 279 SER C C 1
ATOM 27762 O O . SER C 3 279 ? 189.180 194.150 151.000 1.00 137.45 279 SER C O 1
ATOM 27770 N N . LEU C 3 280 ? 189.557 195.714 149.425 1.00 139.48 280 LEU C N 1
ATOM 27771 C CA . LEU C 3 280 ? 189.637 194.726 148.358 1.00 139.49 280 LEU C CA 1
ATOM 27772 C C . LEU C 3 280 ? 190.738 193.715 148.638 1.00 139.26 280 LEU C C 1
ATOM 27773 O O . LEU C 3 280 ? 190.509 192.502 148.586 1.00 139.74 280 LEU C O 1
ATOM 27789 N N . LEU C 3 281 ? 191.942 194.196 148.952 1.00 140.92 281 LEU C N 1
ATOM 27790 C CA . LEU C 3 281 ? 193.042 193.279 149.246 1.00 141.80 281 LEU C CA 1
ATOM 27791 C C . LEU C 3 281 ? 192.729 192.419 150.465 1.00 141.80 281 LEU C C 1
ATOM 27792 O O . LEU C 3 281 ? 192.910 191.195 150.441 1.00 141.54 281 LEU C O 1
ATOM 27808 N N . GLU C 3 282 ? 192.244 193.042 151.542 1.00 134.48 282 GLU C N 1
ATOM 27809 C CA . GLU C 3 282 ? 192.016 192.302 152.779 1.00 132.66 282 GLU C CA 1
ATOM 27810 C C . GLU C 3 282 ? 191.008 191.182 152.569 1.00 132.13 282 GLU C C 1
ATOM 27811 O O . GLU C 3 282 ? 191.224 190.046 153.007 1.00 132.31 282 GLU C O 1
ATOM 27823 N N . MET C 3 283 ? 189.896 191.481 151.897 1.00 129.10 283 MET C N 1
ATOM 27824 C CA . MET C 3 283 ? 188.853 190.486 151.700 1.00 128.03 283 MET C CA 1
ATOM 27825 C C . MET C 3 283 ? 189.176 189.512 150.577 1.00 127.76 283 MET C C 1
ATOM 27826 O O . MET C 3 283 ? 188.595 188.422 150.537 1.00 130.09 283 MET C O 1
ATOM 27840 N N . CYS C 3 284 ? 190.084 189.870 149.668 1.00 121.67 284 CYS C N 1
ATOM 27841 C CA . CYS C 3 284 ? 190.575 188.906 148.694 1.00 123.34 284 CYS C CA 1
ATOM 27842 C C . CYS C 3 284 ? 191.540 187.921 149.333 1.00 124.79 284 CYS C C 1
ATOM 27843 O O . CYS C 3 284 ? 191.667 186.786 148.859 1.00 121.86 284 CYS C O 1
ATOM 27851 N N . HIS C 3 285 ? 192.222 188.335 150.398 1.00 126.54 285 HIS C N 1
ATOM 27852 C CA . HIS C 3 285 ? 193.110 187.445 151.131 1.00 124.50 285 HIS C CA 1
ATOM 27853 C C . HIS C 3 285 ? 192.388 186.636 152.200 1.00 123.47 285 HIS C C 1
ATOM 27854 O O . HIS C 3 285 ? 193.033 185.833 152.883 1.00 122.23 285 HIS C O 1
ATOM 27868 N N . SER C 3 286 ? 191.077 186.823 152.364 1.00 125.12 286 SER C N 1
ATOM 27869 C CA . SER C 3 286 ? 190.306 186.120 153.383 1.00 124.20 286 SER C CA 1
ATOM 27870 C C . SER C 3 286 ? 189.075 185.450 152.784 1.00 122.02 286 SER C C 1
ATOM 27871 O O . SER C 3 286 ? 188.093 185.202 153.487 1.00 122.34 286 SER C O 1
ATOM 27879 N N . THR C 3 287 ? 189.111 185.146 151.489 1.00 109.05 287 THR C N 1
ATOM 27880 C CA . THR C 3 287 ? 187.993 184.521 150.798 1.00 108.26 287 THR C CA 1
ATOM 27881 C C . THR C 3 287 ? 188.485 183.285 150.061 1.00 108.83 287 THR C C 1
ATOM 27882 O O . THR C 3 287 ? 189.591 183.278 149.515 1.00 109.86 287 THR C O 1
ATOM 27893 N N . GLN C 3 288 ? 187.659 182.242 150.050 1.00 101.01 288 GLN C N 1
ATOM 27894 C CA . GLN C 3 288 ? 187.999 180.983 149.403 1.00 100.02 288 GLN C CA 1
ATOM 27895 C C . GLN C 3 288 ? 186.926 180.610 148.390 1.00 97.81 288 GLN C C 1
ATOM 27896 O O . GLN C 3 288 ? 185.737 180.850 148.606 1.00 97.11 288 GLN C O 1
ATOM 27910 N N . ILE C 3 289 ? 187.358 180.021 147.278 1.00 94.83 289 ILE C N 1
ATOM 27911 C CA . ILE C 3 289 ? 186.459 179.518 146.244 1.00 90.67 289 ILE C CA 1
ATOM 27912 C C . ILE C 3 289 ? 186.627 178.008 146.206 1.00 91.61 289 ILE C C 1
ATOM 27913 O O . ILE C 3 289 ? 187.687 177.506 145.814 1.00 95.66 289 ILE C O 1
ATOM 27929 N N . GLY C 3 290 ? 185.588 177.283 146.605 1.00 87.54 290 GLY C N 1
ATOM 27930 C CA . GLY C 3 290 ? 185.645 175.831 146.565 1.00 87.55 290 GLY C CA 1
ATOM 27931 C C . GLY C 3 290 ? 186.791 175.251 147.365 1.00 88.65 290 GLY C C 1
ATOM 27932 O O . GLY C 3 290 ? 187.448 174.306 146.910 1.00 84.85 290 GLY C O 1
ATOM 27936 N N . GLY C 3 291 ? 187.050 175.800 148.550 1.00 89.44 291 GLY C N 1
ATOM 27937 C CA . GLY C 3 291 ? 188.124 175.317 149.391 1.00 85.75 291 GLY C CA 1
ATOM 27938 C C . GLY C 3 291 ? 189.505 175.783 148.996 1.00 87.18 291 GLY C C 1
ATOM 27939 O O . GLY C 3 291 ? 190.490 175.273 149.540 1.00 89.93 291 GLY C O 1
ATOM 27943 N N . VAL C 3 292 ? 189.613 176.733 148.071 1.00 98.24 292 VAL C N 1
ATOM 27944 C CA . VAL C 3 292 ? 190.893 177.251 147.606 1.00 98.43 292 VAL C CA 1
ATOM 27945 C C . VAL C 3 292 ? 190.897 178.760 147.793 1.00 99.61 292 VAL C C 1
ATOM 27946 O O . VAL C 3 292 ? 189.911 179.437 147.482 1.00 99.46 292 VAL C O 1
ATOM 27959 N N . ARG C 3 293 ? 192.006 179.286 148.307 1.00 114.35 293 ARG C N 1
ATOM 27960 C CA . ARG C 3 293 ? 192.104 180.717 148.556 1.00 113.72 293 ARG C CA 1
ATOM 27961 C C . ARG C 3 293 ? 191.937 181.495 147.256 1.00 114.48 293 ARG C C 1
ATOM 27962 O O . ARG C 3 293 ? 192.416 181.081 146.197 1.00 115.66 293 ARG C O 1
ATOM 27983 N N . MET C 3 294 ? 191.251 182.636 147.347 1.00 118.08 294 MET C N 1
ATOM 27984 C CA . MET C 3 294 ? 190.928 183.408 146.152 1.00 119.11 294 MET C CA 1
ATOM 27985 C C . MET C 3 294 ? 192.186 183.916 145.458 1.00 120.86 294 MET C C 1
ATOM 27986 O O . MET C 3 294 ? 192.259 183.930 144.223 1.00 122.90 294 MET C O 1
ATOM 28000 N N . VAL C 3 295 ? 193.184 184.347 146.232 1.00 121.51 295 VAL C N 1
ATOM 28001 C CA . VAL C 3 295 ? 194.385 184.930 145.639 1.00 119.43 295 VAL C CA 1
ATOM 28002 C C . VAL C 3 295 ? 195.116 183.901 144.786 1.00 121.32 295 VAL C C 1
ATOM 28003 O O . VAL C 3 295 ? 195.639 184.223 143.711 1.00 120.77 295 VAL C O 1
ATOM 28016 N N . ASP C 3 296 ? 195.179 182.651 145.254 1.00 125.52 296 ASP C N 1
ATOM 28017 C CA . ASP C 3 296 ? 195.824 181.604 144.466 1.00 126.22 296 ASP C CA 1
ATOM 28018 C C . ASP C 3 296 ? 195.115 181.414 143.132 1.00 126.51 296 ASP C C 1
ATOM 28019 O O . ASP C 3 296 ? 195.759 181.321 142.078 1.00 127.27 296 ASP C O 1
ATOM 28028 N N . ILE C 3 297 ? 193.783 181.365 143.156 1.00 123.33 297 ILE C N 1
ATOM 28029 C CA . ILE C 3 297 ? 193.031 181.234 141.914 1.00 122.67 297 ILE C CA 1
ATOM 28030 C C . ILE C 3 297 ? 193.333 182.412 140.999 1.00 121.75 297 ILE C C 1
ATOM 28031 O O . ILE C 3 297 ? 193.562 182.242 139.797 1.00 121.39 297 ILE C O 1
ATOM 28047 N N . LEU C 3 298 ? 193.366 183.622 141.559 1.00 126.67 298 LEU C N 1
ATOM 28048 C CA . LEU C 3 298 ? 193.642 184.798 140.742 1.00 126.06 298 LEU C CA 1
ATOM 28049 C C . LEU C 3 298 ? 195.003 184.691 140.067 1.00 126.45 298 LEU C C 1
ATOM 28050 O O . LEU C 3 298 ? 195.131 184.967 138.868 1.00 126.97 298 LEU C O 1
ATOM 28066 N N . ARG C 3 299 ? 196.029 184.284 140.812 1.00 127.41 299 ARG C N 1
ATOM 28067 C CA . ARG C 3 299 ? 197.359 184.167 140.226 1.00 127.34 299 ARG C CA 1
ATOM 28068 C C . ARG C 3 299 ? 197.499 182.950 139.321 1.00 128.52 299 ARG C C 1
ATOM 28069 O O . ARG C 3 299 ? 198.513 182.839 138.623 1.00 127.07 299 ARG C O 1
ATOM 28090 N N . GLN C 3 300 ? 196.521 182.037 139.309 1.00 133.11 300 GLN C N 1
ATOM 28091 C CA . GLN C 3 300 ? 196.607 180.866 138.446 1.00 131.60 300 GLN C CA 1
ATOM 28092 C C . GLN C 3 300 ? 195.445 180.712 137.472 1.00 133.03 300 GLN C C 1
ATOM 28093 O O . GLN C 3 300 ? 195.508 179.824 136.615 1.00 131.87 300 GLN C O 1
ATOM 28107 N N . ASN C 3 301 ? 194.396 181.535 137.559 1.00 132.67 301 ASN C N 1
ATOM 28108 C CA . ASN C 3 301 ? 193.223 181.369 136.706 1.00 131.23 301 ASN C CA 1
ATOM 28109 C C . ASN C 3 301 ? 193.280 182.340 135.538 1.00 130.64 301 ASN C C 1
ATOM 28110 O O . ASN C 3 301 ? 193.283 183.560 135.763 1.00 129.64 301 ASN C O 1
ATOM 28121 N N . PRO C 3 302 ? 193.329 181.863 134.286 1.00 139.17 302 PRO C N 1
ATOM 28122 C CA . PRO C 3 302 ? 193.263 182.769 133.119 1.00 139.79 302 PRO C CA 1
ATOM 28123 C C . PRO C 3 302 ? 191.830 183.031 132.664 1.00 139.19 302 PRO C C 1
ATOM 28124 O O . PRO C 3 302 ? 191.349 182.502 131.652 1.00 138.82 302 PRO C O 1
ATOM 28135 N N . THR C 3 303 ? 191.119 183.860 133.422 1.00 139.44 303 THR C N 1
ATOM 28136 C CA . THR C 3 303 ? 189.731 184.190 133.136 1.00 140.23 303 THR C CA 1
ATOM 28137 C C . THR C 3 303 ? 189.597 185.666 132.786 1.00 141.63 303 THR C C 1
ATOM 28138 O O . THR C 3 303 ? 190.374 186.507 133.248 1.00 139.87 303 THR C O 1
ATOM 28149 N N . GLU C 3 304 ? 188.594 185.972 131.965 1.00 146.87 304 GLU C N 1
ATOM 28150 C CA . GLU C 3 304 ? 188.341 187.326 131.483 1.00 145.65 304 GLU C CA 1
ATOM 28151 C C . GLU C 3 304 ? 187.022 187.814 132.074 1.00 144.52 304 GLU C C 1
ATOM 28152 O O . GLU C 3 304 ? 185.975 187.187 131.881 1.00 142.92 304 GLU C O 1
ATOM 28164 N N . GLU C 3 305 ? 187.082 188.923 132.807 1.00 143.80 305 GLU C N 1
ATOM 28165 C CA . GLU C 3 305 ? 185.904 189.561 133.378 1.00 145.13 305 GLU C CA 1
ATOM 28166 C C . GLU C 3 305 ? 186.340 190.865 134.026 1.00 145.68 305 GLU C C 1
ATOM 28167 O O . GLU C 3 305 ? 187.483 190.994 134.471 1.00 145.54 305 GLU C O 1
ATOM 28179 N N . GLN C 3 306 ? 185.419 191.828 134.071 1.00 151.86 306 GLN C N 1
ATOM 28180 C CA . GLN C 3 306 ? 185.758 193.144 134.605 1.00 152.07 306 GLN C CA 1
ATOM 28181 C C . GLN C 3 306 ? 186.142 193.059 136.079 1.00 151.85 306 GLN C C 1
ATOM 28182 O O . GLN C 3 306 ? 187.152 193.633 136.502 1.00 151.75 306 GLN C O 1
ATOM 28196 N N . ALA C 3 307 ? 185.351 192.339 136.877 1.00 146.11 307 ALA C N 1
ATOM 28197 C CA . ALA C 3 307 ? 185.601 192.288 138.315 1.00 145.27 307 ALA C CA 1
ATOM 28198 C C . ALA C 3 307 ? 186.874 191.509 138.629 1.00 145.75 307 ALA C C 1
ATOM 28199 O O . ALA C 3 307 ? 187.697 191.944 139.444 1.00 147.52 307 ALA C O 1
ATOM 28206 N N . VAL C 3 308 ? 187.051 190.348 137.997 1.00 141.35 308 VAL C N 1
ATOM 28207 C CA . VAL C 3 308 ? 188.258 189.565 138.234 1.00 141.76 308 VAL C CA 1
ATOM 28208 C C . VAL C 3 308 ? 189.481 190.314 137.725 1.00 143.75 308 VAL C C 1
ATOM 28209 O O . VAL C 3 308 ? 190.563 190.238 138.316 1.00 143.44 308 VAL C O 1
ATOM 28222 N N . ASP C 3 309 ? 189.333 191.047 136.619 1.00 148.34 309 ASP C N 1
ATOM 28223 C CA . ASP C 3 309 ? 190.439 191.858 136.121 1.00 145.11 309 ASP C CA 1
ATOM 28224 C C . ASP C 3 309 ? 190.794 192.966 137.105 1.00 145.18 309 ASP C C 1
ATOM 28225 O O . ASP C 3 309 ? 191.976 193.253 137.328 1.00 146.63 309 ASP C O 1
ATOM 28234 N N . ILE C 3 310 ? 189.785 193.602 137.704 1.00 146.33 310 ILE C N 1
ATOM 28235 C CA . ILE C 3 310 ? 190.051 194.625 138.713 1.00 147.28 310 ILE C CA 1
ATOM 28236 C C . ILE C 3 310 ? 190.779 194.012 139.900 1.00 148.98 310 ILE C C 1
ATOM 28237 O O . ILE C 3 310 ? 191.730 194.594 140.437 1.00 149.38 310 ILE C O 1
ATOM 28253 N N . CYS C 3 311 ? 190.337 192.830 140.334 1.00 148.18 311 CYS C N 1
ATOM 28254 C CA . CYS C 3 311 ? 191.005 192.157 141.443 1.00 147.02 311 CYS C CA 1
ATOM 28255 C C . CYS C 3 311 ? 192.457 191.846 141.101 1.00 147.29 311 CYS C C 1
ATOM 28256 O O . CYS C 3 311 ? 193.358 192.070 141.919 1.00 147.39 311 CYS C O 1
ATOM 28264 N N . LYS C 3 312 ? 192.703 191.335 139.892 1.00 143.51 312 LYS C N 1
ATOM 28265 C CA . LYS C 3 312 ? 194.069 191.037 139.475 1.00 141.34 312 LYS C CA 1
ATOM 28266 C C . LYS C 3 312 ? 194.926 192.294 139.465 1.00 140.72 312 LYS C C 1
ATOM 28267 O O . LYS C 3 312 ? 196.065 192.285 139.948 1.00 141.07 312 LYS C O 1
ATOM 28286 N N . ALA C 3 313 ? 194.394 193.389 138.919 1.00 150.14 313 ALA C N 1
ATOM 28287 C CA . ALA C 3 313 ? 195.146 194.638 138.887 1.00 151.19 313 ALA C CA 1
ATOM 28288 C C . ALA C 3 313 ? 195.469 195.115 140.296 1.00 151.99 313 ALA C C 1
ATOM 28289 O O . ALA C 3 313 ? 196.576 195.601 140.557 1.00 151.61 313 ALA C O 1
ATOM 28296 N N . ALA C 3 314 ? 194.513 194.987 141.218 1.00 147.71 314 ALA C N 1
ATOM 28297 C CA . ALA C 3 314 ? 194.778 195.357 142.604 1.00 147.34 314 ALA C CA 1
ATOM 28298 C C . ALA C 3 314 ? 195.881 194.493 143.202 1.00 148.68 314 ALA C C 1
ATOM 28299 O O . ALA C 3 314 ? 196.768 194.999 143.898 1.00 149.09 314 ALA C O 1
ATOM 28306 N N . MET C 3 315 ? 195.845 193.184 142.939 1.00 147.86 315 MET C N 1
ATOM 28307 C CA . MET C 3 315 ? 196.888 192.304 143.458 1.00 147.80 315 MET C CA 1
ATOM 28308 C C . MET C 3 315 ? 198.249 192.636 142.862 1.00 148.56 315 MET C C 1
ATOM 28309 O O . MET C 3 315 ? 199.278 192.436 143.517 1.00 147.69 315 MET C O 1
ATOM 28323 N N . GLY C 3 316 ? 198.277 193.139 141.630 1.00 152.06 316 GLY C N 1
ATOM 28324 C CA . GLY C 3 316 ? 199.529 193.432 140.962 1.00 149.59 316 GLY C CA 1
ATOM 28325 C C . GLY C 3 316 ? 199.939 192.334 140.004 1.00 149.40 316 GLY C C 1
ATOM 28326 O O . GLY C 3 316 ? 201.099 191.911 139.987 1.00 148.45 316 GLY C O 1
ATOM 28330 N N . LEU C 3 317 ? 198.992 191.867 139.201 1.00 147.30 317 LEU C N 1
ATOM 28331 C CA . LEU C 3 317 ? 199.224 190.830 138.206 1.00 147.18 317 LEU C CA 1
ATOM 28332 C C . LEU C 3 317 ? 198.996 191.426 136.819 1.00 147.11 317 LEU C C 1
ATOM 28333 O O . LEU C 3 317 ? 198.821 192.636 136.662 1.00 147.44 317 LEU C O 1
ATOM 28349 N N . ARG C 3 318 ? 199.021 190.566 135.805 1.00 149.54 318 ARG C N 1
ATOM 28350 C CA . ARG C 3 318 ? 198.787 191.003 134.439 1.00 149.62 318 ARG C CA 1
ATOM 28351 C C . ARG C 3 318 ? 197.296 191.196 134.189 1.00 149.36 318 ARG C C 1
ATOM 28352 O O . ARG C 3 318 ? 196.451 190.503 134.764 1.00 149.07 318 ARG C O 1
ATOM 28373 N N . ILE C 3 319 ? 196.978 192.153 133.321 1.00 155.82 319 ILE C N 1
ATOM 28374 C CA . ILE C 3 319 ? 195.602 192.501 132.993 1.00 155.37 319 ILE C CA 1
ATOM 28375 C C . ILE C 3 319 ? 195.343 192.157 131.534 1.00 156.03 319 ILE C C 1
ATOM 28376 O O . ILE C 3 319 ? 196.253 192.172 130.699 1.00 157.30 319 ILE C O 1
ATOM 28392 N N . SER C 3 320 ? 194.087 191.841 131.232 1.00 164.84 320 SER C N 1
ATOM 28393 C CA . SER C 3 320 ? 193.713 191.479 129.875 1.00 165.91 320 SER C CA 1
ATOM 28394 C C . SER C 3 320 ? 193.857 192.676 128.940 1.00 164.93 320 SER C C 1
ATOM 28395 O O . SER C 3 320 ? 193.756 193.837 129.347 1.00 163.09 320 SER C O 1
ATOM 28403 N N . SER C 3 321 ? 194.098 192.376 127.667 1.00 170.29 321 SER C N 1
ATOM 28404 C CA . SER C 3 321 ? 194.278 193.402 126.650 1.00 170.10 321 SER C CA 1
ATOM 28405 C C . SER C 3 321 ? 192.910 193.936 126.233 1.00 171.10 321 SER C C 1
ATOM 28406 O O . SER C 3 321 ? 191.889 193.663 126.870 1.00 171.42 321 SER C O 1
ATOM 28414 N N . SER C 3 322 ? 192.880 194.715 125.152 1.00 171.67 322 SER C N 1
ATOM 28415 C CA . SER C 3 322 ? 191.642 195.313 124.668 1.00 171.18 322 SER C CA 1
ATOM 28416 C C . SER C 3 322 ? 191.157 196.379 125.643 1.00 170.96 322 SER C C 1
ATOM 28417 O O . SER C 3 322 ? 191.931 196.864 126.474 1.00 169.69 322 SER C O 1
ATOM 28425 N N . PHE C 3 323 ? 189.882 196.749 125.552 1.00 167.66 323 PHE C N 1
ATOM 28426 C CA . PHE C 3 323 ? 189.317 197.781 126.415 1.00 167.17 323 PHE C CA 1
ATOM 28427 C C . PHE C 3 323 ? 187.843 197.473 126.619 1.00 168.13 323 PHE C C 1
ATOM 28428 O O . PHE C 3 323 ? 187.090 197.383 125.648 1.00 168.79 323 PHE C O 1
ATOM 28445 N N . SER C 3 324 ? 187.437 197.293 127.872 1.00 172.64 324 SER C N 1
ATOM 28446 C CA . SER C 3 324 ? 186.065 196.925 128.185 1.00 171.98 324 SER C CA 1
ATOM 28447 C C . SER C 3 324 ? 185.224 198.176 128.398 1.00 171.59 324 SER C C 1
ATOM 28448 O O . SER C 3 324 ? 185.667 199.140 129.028 1.00 173.48 324 SER C O 1
ATOM 28456 N N . PHE C 3 325 ? 184.005 198.153 127.862 1.00 171.61 325 PHE C N 1
ATOM 28457 C CA . PHE C 3 325 ? 183.138 199.323 127.874 1.00 173.30 325 PHE C CA 1
ATOM 28458 C C . PHE C 3 325 ? 181.707 198.868 127.638 1.00 173.65 325 PHE C C 1
ATOM 28459 O O . PHE C 3 325 ? 181.436 198.152 126.669 1.00 173.91 325 PHE C O 1
ATOM 28476 N N . GLY C 3 326 ? 180.805 199.266 128.531 1.00 164.31 326 GLY C N 1
ATOM 28477 C CA . GLY C 3 326 ? 179.407 198.899 128.389 1.00 163.66 326 GLY C CA 1
ATOM 28478 C C . GLY C 3 326 ? 179.173 197.407 128.322 1.00 163.00 326 GLY C C 1
ATOM 28479 O O . GLY C 3 326 ? 178.162 196.968 127.765 1.00 162.66 326 GLY C O 1
ATOM 28483 N N . GLY C 3 327 ? 180.081 196.611 128.882 1.00 157.45 327 GLY C N 1
ATOM 28484 C CA . GLY C 3 327 ? 179.956 195.171 128.833 1.00 158.01 327 GLY C CA 1
ATOM 28485 C C . GLY C 3 327 ? 180.454 194.524 127.561 1.00 160.20 327 GLY C C 1
ATOM 28486 O O . GLY C 3 327 ? 180.178 193.339 127.343 1.00 159.77 327 GLY C O 1
ATOM 28490 N N . PHE C 3 328 ? 181.176 195.256 126.714 1.00 162.51 328 PHE C N 1
ATOM 28491 C CA . PHE C 3 328 ? 181.729 194.721 125.477 1.00 160.19 328 PHE C CA 1
ATOM 28492 C C . PHE C 3 328 ? 183.214 195.035 125.414 1.00 161.24 328 PHE C C 1
ATOM 28493 O O . PHE C 3 328 ? 183.650 196.094 125.873 1.00 161.96 328 PHE C O 1
ATOM 28510 N N . THR C 3 329 ? 183.988 194.117 124.841 1.00 168.52 329 THR C N 1
ATOM 28511 C CA . THR C 3 329 ? 185.437 194.257 124.766 1.00 169.97 329 THR C CA 1
ATOM 28512 C C . THR C 3 329 ? 185.823 194.721 123.367 1.00 170.78 329 THR C C 1
ATOM 28513 O O . THR C 3 329 ? 185.544 194.028 122.383 1.00 170.89 329 THR C O 1
ATOM 28524 N N . PHE C 3 330 ? 186.465 195.885 123.283 1.00 168.80 330 PHE C N 1
ATOM 28525 C CA . PHE C 3 330 ? 186.916 196.457 122.023 1.00 167.63 330 PHE C CA 1
ATOM 28526 C C . PHE C 3 330 ? 188.402 196.179 121.850 1.00 169.11 330 PHE C C 1
ATOM 28527 O O . PHE C 3 330 ? 189.207 196.511 122.727 1.00 168.93 330 PHE C O 1
ATOM 28544 N N . LYS C 3 331 ? 188.762 195.577 120.720 1.00 179.39 331 LYS C N 1
ATOM 28545 C CA . LYS C 3 331 ? 190.151 195.341 120.349 1.00 180.25 331 LYS C CA 1
ATOM 28546 C C . LYS C 3 331 ? 190.477 196.230 119.158 1.00 181.87 331 LYS C C 1
ATOM 28547 O O . LYS C 3 331 ? 189.788 196.176 118.134 1.00 181.77 331 LYS C O 1
ATOM 28566 N N . ARG C 3 332 ? 191.522 197.045 119.295 1.00 191.15 332 ARG C N 1
ATOM 28567 C CA . ARG C 3 332 ? 191.904 197.999 118.258 1.00 190.89 332 ARG C CA 1
ATOM 28568 C C . ARG C 3 332 ? 192.702 197.272 117.183 1.00 190.53 332 ARG C C 1
ATOM 28569 O O . ARG C 3 332 ? 193.872 196.932 117.390 1.00 189.54 332 ARG C O 1
ATOM 28590 N N . THR C 3 333 ? 192.073 197.034 116.031 1.00 199.13 333 THR C N 1
ATOM 28591 C CA . THR C 3 333 ? 192.764 196.345 114.948 1.00 199.27 333 THR C CA 1
ATOM 28592 C C . THR C 3 333 ? 193.755 197.266 114.248 1.00 200.03 333 THR C C 1
ATOM 28593 O O . THR C 3 333 ? 194.837 196.826 113.843 1.00 198.96 333 THR C O 1
ATOM 28604 N N . SER C 3 334 ? 193.405 198.541 114.096 1.00 204.23 334 SER C N 1
ATOM 28605 C CA . SER C 3 334 ? 194.283 199.504 113.447 1.00 203.71 334 SER C CA 1
ATOM 28606 C C . SER C 3 334 ? 193.870 200.905 113.868 1.00 202.70 334 SER C C 1
ATOM 28607 O O . SER C 3 334 ? 192.765 201.121 114.374 1.00 201.73 334 SER C O 1
ATOM 28615 N N . GLY C 3 335 ? 194.774 201.852 113.655 1.00 199.12 335 GLY C N 1
ATOM 28616 C CA . GLY C 3 335 ? 194.517 203.254 113.923 1.00 198.75 335 GLY C CA 1
ATOM 28617 C C . GLY C 3 335 ? 195.200 203.725 115.197 1.00 198.68 335 GLY C C 1
ATOM 28618 O O . GLY C 3 335 ? 195.902 202.980 115.883 1.00 198.00 335 GLY C O 1
ATOM 28622 N N . SER C 3 336 ? 194.971 205.002 115.495 1.00 201.26 336 SER C N 1
ATOM 28623 C CA . SER C 3 336 ? 195.529 205.637 116.680 1.00 201.17 336 SER C CA 1
ATOM 28624 C C . SER C 3 336 ? 194.619 206.784 117.092 1.00 201.35 336 SER C C 1
ATOM 28625 O O . SER C 3 336 ? 193.763 207.230 116.322 1.00 201.21 336 SER C O 1
ATOM 28633 N N . SER C 3 337 ? 194.811 207.258 118.320 1.00 200.00 337 SER C N 1
ATOM 28634 C CA . SER C 3 337 ? 193.974 208.322 118.854 1.00 200.47 337 SER C CA 1
ATOM 28635 C C . SER C 3 337 ? 194.731 209.056 119.951 1.00 199.82 337 SER C C 1
ATOM 28636 O O . SER C 3 337 ? 195.734 208.566 120.477 1.00 198.97 337 SER C O 1
ATOM 28644 N N . VAL C 3 338 ? 194.235 210.247 120.277 1.00 199.87 338 VAL C N 1
ATOM 28645 C CA . VAL C 3 338 ? 194.745 211.046 121.384 1.00 199.94 338 VAL C CA 1
ATOM 28646 C C . VAL C 3 338 ? 193.555 211.614 122.142 1.00 199.56 338 VAL C C 1
ATOM 28647 O O . VAL C 3 338 ? 192.586 212.085 121.537 1.00 199.29 338 VAL C O 1
ATOM 28660 N N . LYS C 3 339 ? 193.626 211.565 123.469 1.00 193.78 339 LYS C N 1
ATOM 28661 C CA . LYS C 3 339 ? 192.537 212.050 124.304 1.00 194.04 339 LYS C CA 1
ATOM 28662 C C . LYS C 3 339 ? 192.530 213.572 124.350 1.00 194.05 339 LYS C C 1
ATOM 28663 O O . LYS C 3 339 ? 193.569 214.208 124.547 1.00 193.50 339 LYS C O 1
ATOM 28682 N N . ARG C 3 340 ? 191.346 214.153 124.165 1.00 195.15 340 ARG C N 1
ATOM 28683 C CA . ARG C 3 340 ? 191.167 215.596 124.268 1.00 195.16 340 ARG C CA 1
ATOM 28684 C C . ARG C 3 340 ? 189.912 215.882 125.075 1.00 196.13 340 ARG C C 1
ATOM 28685 O O . ARG C 3 340 ? 188.868 215.271 124.835 1.00 196.51 340 ARG C O 1
ATOM 28706 N N . GLU C 3 341 ? 190.008 216.815 126.016 1.00 194.89 341 GLU C N 1
ATOM 28707 C CA . GLU C 3 341 ? 188.861 217.215 126.820 1.00 194.66 341 GLU C CA 1
ATOM 28708 C C . GLU C 3 341 ? 188.116 218.331 126.097 1.00 194.44 341 GLU C C 1
ATOM 28709 O O . GLU C 3 341 ? 188.677 219.407 125.861 1.00 193.45 341 GLU C O 1
ATOM 28721 N N . GLU C 3 342 ? 186.859 218.073 125.745 1.00 192.41 342 GLU C N 1
ATOM 28722 C CA . GLU C 3 342 ? 186.034 219.014 125.001 1.00 191.80 342 GLU C CA 1
ATOM 28723 C C . GLU C 3 342 ? 184.792 219.345 125.814 1.00 192.04 342 GLU C C 1
ATOM 28724 O O . GLU C 3 342 ? 184.140 218.443 126.351 1.00 192.90 342 GLU C O 1
ATOM 28736 N N . GLU C 3 343 ? 184.474 220.633 125.907 1.00 190.85 343 GLU C N 1
ATOM 28737 C CA . GLU C 3 343 ? 183.281 221.094 126.606 1.00 191.47 343 GLU C CA 1
ATOM 28738 C C . GLU C 3 343 ? 182.118 221.139 125.624 1.00 191.75 343 GLU C C 1
ATOM 28739 O O . GLU C 3 343 ? 182.218 221.770 124.566 1.00 191.25 343 GLU C O 1
ATOM 28751 N N . VAL C 3 344 ? 181.018 220.469 125.971 1.00 191.57 344 VAL C N 1
ATOM 28752 C CA . VAL C 3 344 ? 179.846 220.396 125.111 1.00 190.73 344 VAL C CA 1
ATOM 28753 C C . VAL C 3 344 ? 178.588 220.593 125.946 1.00 190.67 344 VAL C C 1
ATOM 28754 O O . VAL C 3 344 ? 178.581 220.408 127.166 1.00 190.93 344 VAL C O 1
ATOM 28767 N N . LEU C 3 345 ? 177.512 220.969 125.259 1.00 185.93 345 LEU C N 1
ATOM 28768 C CA . LEU C 3 345 ? 176.208 221.181 125.871 1.00 186.15 345 LEU C CA 1
ATOM 28769 C C . LEU C 3 345 ? 175.305 219.998 125.548 1.00 185.72 345 LEU C C 1
ATOM 28770 O O . LEU C 3 345 ? 175.173 219.610 124.382 1.00 184.42 345 LEU C O 1
ATOM 28786 N N . THR C 3 346 ? 174.686 219.434 126.578 1.00 189.06 346 THR C N 1
ATOM 28787 C CA . THR C 3 346 ? 173.855 218.249 126.432 1.00 189.23 346 THR C CA 1
ATOM 28788 C C . THR C 3 346 ? 172.413 218.643 126.117 1.00 188.81 346 THR C C 1
ATOM 28789 O O . THR C 3 346 ? 171.981 219.771 126.365 1.00 188.64 346 THR C O 1
ATOM 28800 N N . GLY C 3 347 ? 171.670 217.687 125.555 1.00 182.17 347 GLY C N 1
ATOM 28801 C CA . GLY C 3 347 ? 170.296 217.956 125.167 1.00 180.63 347 GLY C CA 1
ATOM 28802 C C . GLY C 3 347 ? 169.445 218.484 126.302 1.00 179.57 347 GLY C C 1
ATOM 28803 O O . GLY C 3 347 ? 168.482 219.221 126.071 1.00 178.85 347 GLY C O 1
ATOM 28807 N N . ASN C 3 348 ? 169.775 218.116 127.540 1.00 184.66 348 ASN C N 1
ATOM 28808 C CA . ASN C 3 348 ? 169.102 218.651 128.715 1.00 185.91 348 ASN C CA 1
ATOM 28809 C C . ASN C 3 348 ? 169.701 219.974 129.184 1.00 185.99 348 ASN C C 1
ATOM 28810 O O . ASN C 3 348 ? 169.455 220.384 130.325 1.00 185.69 348 ASN C O 1
ATOM 28821 N N . LEU C 3 349 ? 170.476 220.644 128.331 1.00 184.18 349 LEU C N 1
ATOM 28822 C CA . LEU C 3 349 ? 171.061 221.947 128.648 1.00 183.71 349 LEU C CA 1
ATOM 28823 C C . LEU C 3 349 ? 172.062 221.836 129.799 1.00 184.18 349 LEU C C 1
ATOM 28824 O O . LEU C 3 349 ? 172.008 222.584 130.777 1.00 184.25 349 LEU C O 1
ATOM 28840 N N . GLN C 3 350 ? 172.989 220.890 129.671 1.00 186.59 350 GLN C N 1
ATOM 28841 C CA . GLN C 3 350 ? 174.046 220.677 130.651 1.00 186.70 350 GLN C CA 1
ATOM 28842 C C . GLN C 3 350 ? 175.398 220.830 129.972 1.00 186.50 350 GLN C C 1
ATOM 28843 O O . GLN C 3 350 ? 175.648 220.214 128.931 1.00 186.62 350 GLN C O 1
ATOM 28857 N N . THR C 3 351 ? 176.264 221.649 130.564 1.00 190.36 351 THR C N 1
ATOM 28858 C CA . THR C 3 351 ? 177.619 221.848 130.066 1.00 190.09 351 THR C CA 1
ATOM 28859 C C . THR C 3 351 ? 178.549 220.870 130.772 1.00 190.84 351 THR C C 1
ATOM 28860 O O . THR C 3 351 ? 178.598 220.837 132.007 1.00 190.53 351 THR C O 1
ATOM 28871 N N . LEU C 3 352 ? 179.282 220.075 129.996 1.00 194.59 352 LEU C N 1
ATOM 28872 C CA . LEU C 3 352 ? 180.141 219.055 130.581 1.00 194.22 352 LEU C CA 1
ATOM 28873 C C . LEU C 3 352 ? 181.349 218.806 129.690 1.00 194.35 352 LEU C C 1
ATOM 28874 O O . LEU C 3 352 ? 181.318 219.042 128.480 1.00 194.86 352 LEU C O 1
ATOM 28890 N N . LYS C 3 353 ? 182.420 218.320 130.315 1.00 187.39 353 LYS C N 1
ATOM 28891 C CA . LYS C 3 353 ? 183.657 217.980 129.626 1.00 186.92 353 LYS C CA 1
ATOM 28892 C C . LYS C 3 353 ? 183.681 216.486 129.338 1.00 185.58 353 LYS C C 1
ATOM 28893 O O . LYS C 3 353 ? 183.404 215.673 130.226 1.00 184.41 353 LYS C O 1
ATOM 28912 N N . ILE C 3 354 ? 184.012 216.131 128.100 1.00 189.53 354 ILE C N 1
ATOM 28913 C CA . ILE C 3 354 ? 184.065 214.744 127.659 1.00 190.18 354 ILE C CA 1
ATOM 28914 C C . ILE C 3 354 ? 185.409 214.494 126.991 1.00 190.00 354 ILE C C 1
ATOM 28915 O O . ILE C 3 354 ? 185.946 215.369 126.304 1.00 189.28 354 ILE C O 1
ATOM 28931 N N . ARG C 3 355 ? 185.954 213.299 127.207 1.00 189.81 355 ARG C N 1
ATOM 28932 C CA . ARG C 3 355 ? 187.228 212.899 126.620 1.00 189.30 355 ARG C CA 1
ATOM 28933 C C . ARG C 3 355 ? 186.955 212.248 125.269 1.00 189.36 355 ARG C C 1
ATOM 28934 O O . ARG C 3 355 ? 186.384 211.155 125.200 1.00 189.06 355 ARG C O 1
ATOM 28955 N N . VAL C 3 356 ? 187.364 212.922 124.199 1.00 191.41 356 VAL C N 1
ATOM 28956 C CA . VAL C 3 356 ? 187.173 212.453 122.832 1.00 191.76 356 VAL C CA 1
ATOM 28957 C C . VAL C 3 356 ? 188.487 211.881 122.322 1.00 191.88 356 VAL C C 1
ATOM 28958 O O . VAL C 3 356 ? 189.570 212.389 122.645 1.00 190.88 356 VAL C O 1
ATOM 28971 N N . HIS C 3 357 ? 188.390 210.818 121.527 1.00 194.02 357 HIS C N 1
ATOM 28972 C CA . HIS C 3 357 ? 189.540 210.192 120.889 1.00 193.60 357 HIS C CA 1
ATOM 28973 C C . HIS C 3 357 ? 189.628 210.686 119.450 1.00 193.73 357 HIS C C 1
ATOM 28974 O O . HIS C 3 357 ? 188.684 210.515 118.672 1.00 192.80 357 HIS C O 1
ATOM 28988 N N . GLU C 3 358 ? 190.757 211.297 119.103 1.00 194.27 358 GLU C N 1
ATOM 28989 C CA . GLU C 3 358 ? 190.932 211.880 117.784 1.00 194.15 358 GLU C CA 1
ATOM 28990 C C . GLU C 3 358 ? 191.377 210.818 116.780 1.00 193.87 358 GLU C C 1
ATOM 28991 O O . GLU C 3 358 ? 191.730 209.691 117.134 1.00 194.75 358 GLU C O 1
ATOM 29003 N N . GLY C 3 359 ? 191.353 211.195 115.504 1.00 194.43 359 GLY C N 1
ATOM 29004 C CA . GLY C 3 359 ? 191.823 210.321 114.450 1.00 194.55 359 GLY C CA 1
ATOM 29005 C C . GLY C 3 359 ? 190.793 209.285 114.042 1.00 194.84 359 GLY C C 1
ATOM 29006 O O . GLY C 3 359 ? 189.685 209.204 114.574 1.00 194.68 359 GLY C O 1
ATOM 29010 N N . TYR C 3 360 ? 191.184 208.472 113.064 1.00 185.68 360 TYR C N 1
ATOM 29011 C CA . TYR C 3 360 ? 190.340 207.408 112.538 1.00 185.81 360 TYR C CA 1
ATOM 29012 C C . TYR C 3 360 ? 190.879 206.060 112.999 1.00 185.59 360 TYR C C 1
ATOM 29013 O O . TYR C 3 360 ? 192.060 205.756 112.799 1.00 183.86 360 TYR C O 1
ATOM 29031 N N . GLU C 3 361 ? 190.008 205.253 113.604 1.00 192.56 361 GLU C N 1
ATOM 29032 C CA . GLU C 3 361 ? 190.410 203.989 114.202 1.00 190.87 361 GLU C CA 1
ATOM 29033 C C . GLU C 3 361 ? 189.404 202.903 113.849 1.00 191.04 361 GLU C C 1
ATOM 29034 O O . GLU C 3 361 ? 188.251 203.173 113.491 1.00 191.10 361 GLU C O 1
ATOM 29046 N N . GLU C 3 362 ? 189.870 201.658 113.950 1.00 192.68 362 GLU C N 1
ATOM 29047 C CA . GLU C 3 362 ? 189.077 200.474 113.644 1.00 193.67 362 GLU C CA 1
ATOM 29048 C C . GLU C 3 362 ? 189.140 199.522 114.829 1.00 193.17 362 GLU C C 1
ATOM 29049 O O . GLU C 3 362 ? 190.231 199.170 115.290 1.00 193.42 362 GLU C O 1
ATOM 29061 N N . PHE C 3 363 ? 187.974 199.095 115.309 1.00 190.16 363 PHE C N 1
ATOM 29062 C CA . PHE C 3 363 ? 187.882 198.211 116.459 1.00 189.72 363 PHE C CA 1
ATOM 29063 C C . PHE C 3 363 ? 186.958 197.045 116.142 1.00 190.63 363 PHE C C 1
ATOM 29064 O O . PHE C 3 363 ? 186.035 197.160 115.330 1.00 190.35 363 PHE C O 1
ATOM 29081 N N . THR C 3 364 ? 187.225 195.916 116.789 1.00 191.63 364 THR C N 1
ATOM 29082 C CA . THR C 3 364 ? 186.332 194.765 116.777 1.00 191.45 364 THR C CA 1
ATOM 29083 C C . THR C 3 364 ? 185.818 194.562 118.194 1.00 190.78 364 THR C C 1
ATOM 29084 O O . THR C 3 364 ? 186.610 194.478 119.139 1.00 190.03 364 THR C O 1
ATOM 29095 N N . MET C 3 365 ? 184.499 194.507 118.345 1.00 185.33 365 MET C N 1
ATOM 29096 C CA . MET C 3 365 ? 183.870 194.386 119.651 1.00 184.60 365 MET C CA 1
ATOM 29097 C C . MET C 3 365 ? 183.306 192.985 119.823 1.00 184.73 365 MET C C 1
ATOM 29098 O O . MET C 3 365 ? 182.583 192.484 118.952 1.00 184.76 365 MET C O 1
ATOM 29112 N N . VAL C 3 366 ? 183.642 192.368 120.951 1.00 178.75 366 VAL C N 1
ATOM 29113 C CA . VAL C 3 366 ? 183.171 191.041 121.316 1.00 178.91 366 VAL C CA 1
ATOM 29114 C C . VAL C 3 366 ? 182.288 191.171 122.548 1.00 179.19 366 VAL C C 1
ATOM 29115 O O . VAL C 3 366 ? 182.629 191.884 123.500 1.00 177.73 366 VAL C O 1
ATOM 29128 N N . GLY C 3 367 ? 181.139 190.500 122.508 1.00 186.62 367 GLY C N 1
ATOM 29129 C CA . GLY C 3 367 ? 180.245 190.460 123.644 1.00 186.59 367 GLY C CA 1
ATOM 29130 C C . GLY C 3 367 ? 179.666 189.068 123.803 1.00 186.06 367 GLY C C 1
ATOM 29131 O O . GLY C 3 367 ? 179.745 188.230 122.901 1.00 186.12 367 GLY C O 1
ATOM 29135 N N . ARG C 3 368 ? 179.079 188.835 124.976 1.00 163.12 368 ARG C N 1
ATOM 29136 C CA . ARG C 3 368 ? 178.504 187.527 125.263 1.00 162.24 368 ARG C CA 1
ATOM 29137 C C . ARG C 3 368 ? 177.322 187.204 124.360 1.00 162.48 368 ARG C C 1
ATOM 29138 O O . ARG C 3 368 ? 176.933 186.035 124.264 1.00 161.76 368 ARG C O 1
ATOM 29159 N N . ARG C 3 369 ? 176.740 188.208 123.699 1.00 177.56 369 ARG C N 1
ATOM 29160 C CA . ARG C 3 369 ? 175.598 187.994 122.824 1.00 178.19 369 ARG C CA 1
ATOM 29161 C C . ARG C 3 369 ? 175.714 188.706 121.482 1.00 178.09 369 ARG C C 1
ATOM 29162 O O . ARG C 3 369 ? 174.781 188.617 120.677 1.00 177.63 369 ARG C O 1
ATOM 29183 N N . ALA C 3 370 ? 176.816 189.403 121.214 1.00 182.83 370 ALA C N 1
ATOM 29184 C CA . ALA C 3 370 ? 176.951 190.123 119.956 1.00 182.48 370 ALA C CA 1
ATOM 29185 C C . ALA C 3 370 ? 178.425 190.335 119.641 1.00 183.03 370 ALA C C 1
ATOM 29186 O O . ALA C 3 370 ? 179.250 190.507 120.542 1.00 182.81 370 ALA C O 1
ATOM 29193 N N . THR C 3 371 ? 178.738 190.319 118.346 1.00 184.73 371 THR C N 1
ATOM 29194 C CA . THR C 3 371 ? 180.069 190.612 117.833 1.00 184.71 371 THR C CA 1
ATOM 29195 C C . THR C 3 371 ? 179.933 191.579 116.667 1.00 184.22 371 THR C C 1
ATOM 29196 O O . THR C 3 371 ? 179.008 191.453 115.859 1.00 184.10 371 THR C O 1
ATOM 29207 N N . ALA C 3 372 ? 180.849 192.540 116.571 1.00 191.12 372 ALA C N 1
ATOM 29208 C CA . ALA C 3 372 ? 180.680 193.598 115.581 1.00 191.63 372 ALA C CA 1
ATOM 29209 C C . ALA C 3 372 ? 182.020 194.250 115.270 1.00 192.89 372 ALA C C 1
ATOM 29210 O O . ALA C 3 372 ? 183.031 193.995 115.928 1.00 192.92 372 ALA C O 1
ATOM 29217 N N . ILE C 3 373 ? 182.007 195.100 114.243 1.00 192.10 373 ILE C N 1
ATOM 29218 C CA . ILE C 3 373 ? 183.172 195.865 113.809 1.00 191.60 373 ILE C CA 1
ATOM 29219 C C . ILE C 3 373 ? 182.759 197.325 113.673 1.00 191.24 373 ILE C C 1
ATOM 29220 O O . ILE C 3 373 ? 181.707 197.625 113.096 1.00 191.03 373 ILE C O 1
ATOM 29236 N N . LEU C 3 374 ? 183.583 198.229 114.200 1.00 192.35 374 LEU C N 1
ATOM 29237 C CA . LEU C 3 374 ? 183.289 199.659 114.203 1.00 192.43 374 LEU C CA 1
ATOM 29238 C C . LEU C 3 374 ? 184.492 200.421 113.670 1.00 193.54 374 LEU C C 1
ATOM 29239 O O . LEU C 3 374 ? 185.589 200.323 114.228 1.00 193.33 374 LEU C O 1
ATOM 29255 N N . ARG C 3 375 ? 184.285 201.190 112.603 1.00 191.40 375 ARG C N 1
ATOM 29256 C CA . ARG C 3 375 ? 185.298 202.090 112.068 1.00 190.21 375 ARG C CA 1
ATOM 29257 C C . ARG C 3 375 ? 184.799 203.513 112.274 1.00 189.33 375 ARG C C 1
ATOM 29258 O O . ARG C 3 375 ? 183.704 203.857 111.815 1.00 189.21 375 ARG C O 1
ATOM 29279 N N . LYS C 3 376 ? 185.590 204.332 112.969 1.00 189.07 376 LYS C N 1
ATOM 29280 C CA . LYS C 3 376 ? 185.117 205.640 113.402 1.00 189.92 376 LYS C CA 1
ATOM 29281 C C . LYS C 3 376 ? 186.200 206.693 113.226 1.00 190.32 376 LYS C C 1
ATOM 29282 O O . LYS C 3 376 ? 187.391 206.390 113.148 1.00 191.25 376 LYS C O 1
ATOM 29301 N N . ALA C 3 377 ? 185.757 207.943 113.173 1.00 192.35 377 ALA C N 1
ATOM 29302 C CA . ALA C 3 377 ? 186.618 209.115 113.157 1.00 191.79 377 ALA C CA 1
ATOM 29303 C C . ALA C 3 377 ? 186.346 209.938 114.416 1.00 192.55 377 ALA C C 1
ATOM 29304 O O . ALA C 3 377 ? 185.582 209.532 115.296 1.00 194.41 377 ALA C O 1
ATOM 29311 N N . THR C 3 378 ? 186.976 211.106 114.499 1.00 185.61 378 THR C N 1
ATOM 29312 C CA . THR C 3 378 ? 186.816 211.972 115.663 1.00 185.80 378 THR C CA 1
ATOM 29313 C C . THR C 3 378 ? 185.383 212.488 115.719 1.00 186.04 378 THR C C 1
ATOM 29314 O O . THR C 3 378 ? 184.968 213.288 114.874 1.00 185.73 378 THR C O 1
ATOM 29325 N N . ARG C 3 379 ? 184.624 212.028 116.712 1.00 182.92 379 ARG C N 1
ATOM 29326 C CA . ARG C 3 379 ? 183.236 212.436 116.917 1.00 182.38 379 ARG C CA 1
ATOM 29327 C C . ARG C 3 379 ? 182.359 212.132 115.708 1.00 182.09 379 ARG C C 1
ATOM 29328 O O . ARG C 3 379 ? 181.292 212.732 115.546 1.00 181.50 379 ARG C O 1
ATOM 29349 N N . ARG C 3 380 ? 182.784 211.203 114.855 1.00 189.39 380 ARG C N 1
ATOM 29350 C CA . ARG C 3 380 ? 182.043 210.881 113.639 1.00 189.53 380 ARG C CA 1
ATOM 29351 C C . ARG C 3 380 ? 182.311 209.422 113.300 1.00 189.55 380 ARG C C 1
ATOM 29352 O O . ARG C 3 380 ? 183.439 209.064 112.946 1.00 189.08 380 ARG C O 1
ATOM 29373 N N . LEU C 3 381 ? 181.281 208.588 113.407 1.00 185.96 381 LEU C N 1
ATOM 29374 C CA . LEU C 3 381 ? 181.421 207.172 113.102 1.00 185.74 381 LEU C CA 1
ATOM 29375 C C . LEU C 3 381 ? 181.316 206.954 111.599 1.00 186.15 381 LEU C C 1
ATOM 29376 O O . LEU C 3 381 ? 180.384 207.446 110.953 1.00 185.61 381 LEU C O 1
ATOM 29392 N N . ILE C 3 382 ? 182.282 206.226 111.042 1.00 192.52 382 ILE C N 1
ATOM 29393 C CA . ILE C 3 382 ? 182.277 205.947 109.611 1.00 192.62 382 ILE C CA 1
ATOM 29394 C C . ILE C 3 382 ? 181.309 204.818 109.291 1.00 192.01 382 ILE C C 1
ATOM 29395 O O . ILE C 3 382 ? 180.436 204.954 108.426 1.00 191.48 382 ILE C O 1
ATOM 29411 N N . GLN C 3 383 ? 181.438 203.691 109.985 1.00 194.08 383 GLN C N 1
ATOM 29412 C CA . GLN C 3 383 ? 180.582 202.550 109.697 1.00 193.90 383 GLN C CA 1
ATOM 29413 C C . GLN C 3 383 ? 180.571 201.605 110.888 1.00 194.25 383 GLN C C 1
ATOM 29414 O O . GLN C 3 383 ? 181.536 201.536 111.658 1.00 194.59 383 GLN C O 1
ATOM 29428 N N . LEU C 3 384 ? 179.459 200.886 111.028 1.00 191.84 384 LEU C N 1
ATOM 29429 C CA . LEU C 3 384 ? 179.314 199.842 112.033 1.00 192.55 384 LEU C CA 1
ATOM 29430 C C . LEU C 3 384 ? 178.645 198.640 111.388 1.00 192.04 384 LEU C C 1
ATOM 29431 O O . LEU C 3 384 ? 177.642 198.789 110.683 1.00 191.29 384 LEU C O 1
ATOM 29447 N N . ILE C 3 385 ? 179.202 197.458 111.629 1.00 189.09 385 ILE C N 1
ATOM 29448 C CA . ILE C 3 385 ? 178.626 196.196 111.180 1.00 189.05 385 ILE C CA 1
ATOM 29449 C C . ILE C 3 385 ? 178.381 195.366 112.429 1.00 189.22 385 ILE C C 1
ATOM 29450 O O . ILE C 3 385 ? 179.328 195.028 113.150 1.00 188.87 385 ILE C O 1
ATOM 29466 N N . VAL C 3 386 ? 177.119 195.032 112.688 1.00 189.58 386 VAL C N 1
ATOM 29467 C CA . VAL C 3 386 ? 176.726 194.328 113.902 1.00 188.85 386 VAL C CA 1
ATOM 29468 C C . VAL C 3 386 ? 176.294 192.914 113.544 1.00 188.40 386 VAL C C 1
ATOM 29469 O O . VAL C 3 386 ? 175.778 192.653 112.452 1.00 188.31 386 VAL C O 1
ATOM 29482 N N . SER C 3 387 ? 176.518 191.995 114.481 1.00 184.27 387 SER C N 1
ATOM 29483 C CA . SER C 3 387 ? 176.124 190.599 114.331 1.00 183.84 387 SER C CA 1
ATOM 29484 C C . SER C 3 387 ? 175.492 190.091 115.619 1.00 183.92 387 SER C C 1
ATOM 29485 O O . SER C 3 387 ? 175.789 188.987 116.086 1.00 183.09 387 SER C O 1
ATOM 29493 N N . GLY C 3 388 ? 174.610 190.893 116.211 1.00 189.26 388 GLY C N 1
ATOM 29494 C CA . GLY C 3 388 ? 173.982 190.499 117.455 1.00 189.11 388 GLY C CA 1
ATOM 29495 C C . GLY C 3 388 ? 173.062 189.306 117.277 1.00 189.80 388 GLY C C 1
ATOM 29496 O O . GLY C 3 388 ? 172.547 189.038 116.191 1.00 190.21 388 GLY C O 1
ATOM 29500 N N . LYS C 3 389 ? 172.856 188.576 118.374 1.00 182.81 389 LYS C N 1
ATOM 29501 C CA . LYS C 3 389 ? 172.024 187.378 118.322 1.00 182.79 389 LYS C CA 1
ATOM 29502 C C . LYS C 3 389 ? 170.555 187.740 118.141 1.00 183.25 389 LYS C C 1
ATOM 29503 O O . LYS C 3 389 ? 169.930 187.375 117.138 1.00 182.36 389 LYS C O 1
ATOM 29522 N N . ASP C 3 390 ? 169.989 188.462 119.102 1.00 186.47 390 ASP C N 1
ATOM 29523 C CA . ASP C 3 390 ? 168.581 188.829 119.104 1.00 185.43 390 ASP C CA 1
ATOM 29524 C C . ASP C 3 390 ? 168.435 190.331 118.880 1.00 184.39 390 ASP C C 1
ATOM 29525 O O . ASP C 3 390 ? 169.417 191.070 118.769 1.00 184.36 390 ASP C O 1
ATOM 29534 N N . GLU C 3 391 ? 167.180 190.779 118.809 1.00 184.59 391 GLU C N 1
ATOM 29535 C CA . GLU C 3 391 ? 166.913 192.191 118.558 1.00 184.93 391 GLU C CA 1
ATOM 29536 C C . GLU C 3 391 ? 167.466 193.061 119.679 1.00 185.51 391 GLU C C 1
ATOM 29537 O O . GLU C 3 391 ? 168.044 194.122 119.421 1.00 186.50 391 GLU C O 1
ATOM 29549 N N . GLN C 3 392 ? 167.284 192.638 120.932 1.00 176.75 392 GLN C N 1
ATOM 29550 C CA . GLN C 3 392 ? 167.759 193.441 122.054 1.00 175.99 392 GLN C CA 1
ATOM 29551 C C . GLN C 3 392 ? 169.282 193.501 122.083 1.00 176.81 392 GLN C C 1
ATOM 29552 O O . GLN C 3 392 ? 169.867 194.545 122.401 1.00 177.16 392 GLN C O 1
ATOM 29566 N N . SER C 3 393 ? 169.943 192.388 121.759 1.00 184.73 393 SER C N 1
ATOM 29567 C CA . SER C 3 393 ? 171.400 192.394 121.688 1.00 184.25 393 SER C CA 1
ATOM 29568 C C . SER C 3 393 ? 171.887 193.360 120.618 1.00 185.22 393 SER C C 1
ATOM 29569 O O . SER C 3 393 ? 172.843 194.112 120.838 1.00 185.44 393 SER C O 1
ATOM 29577 N N . ILE C 3 394 ? 171.236 193.358 119.452 1.00 186.07 394 ILE C N 1
ATOM 29578 C CA . ILE C 3 394 ? 171.617 194.279 118.385 1.00 185.57 394 ILE C CA 1
ATOM 29579 C C . ILE C 3 394 ? 171.352 195.717 118.809 1.00 185.02 394 ILE C C 1
ATOM 29580 O O . ILE C 3 394 ? 172.123 196.628 118.485 1.00 184.86 394 ILE C O 1
ATOM 29596 N N . ALA C 3 395 ? 170.252 195.946 119.530 1.00 186.14 395 ALA C N 1
ATOM 29597 C CA . ALA C 3 395 ? 169.967 197.282 120.040 1.00 185.66 395 ALA C CA 1
ATOM 29598 C C . ALA C 3 395 ? 171.086 197.766 120.945 1.00 186.16 395 ALA C C 1
ATOM 29599 O O . ALA C 3 395 ? 171.598 198.880 120.775 1.00 186.04 395 ALA C O 1
ATOM 29606 N N . GLU C 3 396 ? 171.478 196.939 121.914 1.00 186.19 396 GLU C N 1
ATOM 29607 C CA . GLU C 3 396 ? 172.547 197.331 122.824 1.00 185.85 396 GLU C CA 1
ATOM 29608 C C . GLU C 3 396 ? 173.853 197.543 122.070 1.00 186.93 396 GLU C C 1
ATOM 29609 O O . GLU C 3 396 ? 174.595 198.488 122.357 1.00 187.22 396 GLU C O 1
ATOM 29621 N N . ALA C 3 397 ? 174.150 196.675 121.099 1.00 191.20 397 ALA C N 1
ATOM 29622 C CA . ALA C 3 397 ? 175.392 196.811 120.344 1.00 190.62 397 ALA C CA 1
ATOM 29623 C C . ALA C 3 397 ? 175.423 198.114 119.555 1.00 190.90 397 ALA C C 1
ATOM 29624 O O . ALA C 3 397 ? 176.428 198.832 119.571 1.00 190.88 397 ALA C O 1
ATOM 29631 N N . ILE C 3 398 ? 174.331 198.440 118.861 1.00 188.13 398 ILE C N 1
ATOM 29632 C CA . ILE C 3 398 ? 174.292 199.671 118.075 1.00 187.27 398 ILE C CA 1
ATOM 29633 C C . ILE C 3 398 ? 174.363 200.885 118.990 1.00 188.03 398 ILE C C 1
ATOM 29634 O O . ILE C 3 398 ? 175.055 201.870 118.691 1.00 188.21 398 ILE C O 1
ATOM 29650 N N . ILE C 3 399 ? 173.637 200.845 120.111 1.00 186.23 399 ILE C N 1
ATOM 29651 C CA . ILE C 3 399 ? 173.671 201.960 121.050 1.00 185.63 399 ILE C CA 1
ATOM 29652 C C . ILE C 3 399 ? 175.085 202.164 121.570 1.00 185.83 399 ILE C C 1
ATOM 29653 O O . ILE C 3 399 ? 175.583 203.291 121.619 1.00 185.40 399 ILE C O 1
ATOM 29669 N N . VAL C 3 400 ? 175.761 201.078 121.951 1.00 187.19 400 VAL C N 1
ATOM 29670 C CA . VAL C 3 400 ? 177.117 201.198 122.476 1.00 186.95 400 VAL C CA 1
ATOM 29671 C C . VAL C 3 400 ? 178.064 201.702 121.395 1.00 187.33 400 VAL C C 1
ATOM 29672 O O . VAL C 3 400 ? 178.967 202.499 121.667 1.00 186.95 400 VAL C O 1
ATOM 29685 N N . ALA C 3 401 ? 177.877 201.249 120.155 1.00 194.27 401 ALA C N 1
ATOM 29686 C CA . ALA C 3 401 ? 178.747 201.693 119.071 1.00 194.01 401 ALA C CA 1
ATOM 29687 C C . ALA C 3 401 ? 178.617 203.193 118.847 1.00 193.97 401 ALA C C 1
ATOM 29688 O O . ALA C 3 401 ? 179.615 203.926 118.850 1.00 194.22 401 ALA C O 1
ATOM 29695 N N . MET C 3 402 ? 177.386 203.673 118.667 1.00 186.39 402 MET C N 1
ATOM 29696 C CA . MET C 3 402 ? 177.180 205.096 118.438 1.00 185.69 402 MET C CA 1
ATOM 29697 C C . MET C 3 402 ? 177.498 205.931 119.671 1.00 185.35 402 MET C C 1
ATOM 29698 O O . MET C 3 402 ? 177.822 207.117 119.534 1.00 185.81 402 MET C O 1
ATOM 29712 N N . VAL C 3 403 ? 177.417 205.343 120.865 1.00 184.75 403 VAL C N 1
ATOM 29713 C CA . VAL C 3 403 ? 177.823 206.050 122.072 1.00 184.60 403 VAL C CA 1
ATOM 29714 C C . VAL C 3 403 ? 179.339 206.196 122.112 1.00 185.17 403 VAL C C 1
ATOM 29715 O O . VAL C 3 403 ? 179.866 207.259 122.460 1.00 185.74 403 VAL C O 1
ATOM 29728 N N . PHE C 3 404 ? 180.063 205.136 121.744 1.00 188.69 404 PHE C N 1
ATOM 29729 C CA . PHE C 3 404 ? 181.511 205.223 121.611 1.00 189.41 404 PHE C CA 1
ATOM 29730 C C . PHE C 3 404 ? 181.922 206.171 120.494 1.00 191.50 404 PHE C C 1
ATOM 29731 O O . PHE C 3 404 ? 183.041 206.693 120.519 1.00 191.92 404 PHE C O 1
ATOM 29748 N N . SER C 3 405 ? 181.043 206.403 119.515 1.00 196.93 405 SER C N 1
ATOM 29749 C CA . SER C 3 405 ? 181.379 207.311 118.422 1.00 195.23 405 SER C CA 1
ATOM 29750 C C . SER C 3 405 ? 181.610 208.736 118.916 1.00 195.14 405 SER C C 1
ATOM 29751 O O . SER C 3 405 ? 182.332 209.504 118.270 1.00 194.34 405 SER C O 1
ATOM 29759 N N . GLN C 3 406 ? 181.006 209.109 120.046 1.00 193.35 406 GLN C N 1
ATOM 29760 C CA . GLN C 3 406 ? 181.140 210.447 120.620 1.00 191.50 406 GLN C CA 1
ATOM 29761 C C . GLN C 3 406 ? 180.482 211.514 119.749 1.00 191.87 406 GLN C C 1
ATOM 29762 O O . GLN C 3 406 ? 180.901 212.674 119.756 1.00 192.06 406 GLN C O 1
ATOM 29776 N N . GLU C 3 407 ? 179.450 211.138 119.001 1.00 185.04 407 GLU C N 1
ATOM 29777 C CA . GLU C 3 407 ? 178.772 212.087 118.130 1.00 184.39 407 GLU C CA 1
ATOM 29778 C C . GLU C 3 407 ? 178.029 213.131 118.953 1.00 184.34 407 GLU C C 1
ATOM 29779 O O . GLU C 3 407 ? 177.397 212.814 119.964 1.00 184.06 407 GLU C O 1
ATOM 29791 N N . ASP C 3 408 ? 178.107 214.390 118.513 1.00 182.31 408 ASP C N 1
ATOM 29792 C CA . ASP C 3 408 ? 177.358 215.448 119.180 1.00 181.94 408 ASP C CA 1
ATOM 29793 C C . ASP C 3 408 ? 175.858 215.303 118.969 1.00 181.28 408 ASP C C 1
ATOM 29794 O O . ASP C 3 408 ? 175.078 215.828 119.771 1.00 181.00 408 ASP C O 1
ATOM 29803 N N . CYS C 3 409 ? 175.437 214.613 117.906 1.00 183.59 409 CYS C N 1
ATOM 29804 C CA . CYS C 3 409 ? 174.017 214.339 117.726 1.00 183.43 409 CYS C CA 1
ATOM 29805 C C . CYS C 3 409 ? 173.478 213.509 118.883 1.00 183.23 409 CYS C C 1
ATOM 29806 O O . CYS C 3 409 ? 172.342 213.710 119.328 1.00 183.80 409 CYS C O 1
ATOM 29814 N N . MET C 3 410 ? 174.278 212.562 119.375 1.00 183.76 410 MET C N 1
ATOM 29815 C CA . MET C 3 410 ? 173.902 211.828 120.578 1.00 184.05 410 MET C CA 1
ATOM 29816 C C . MET C 3 410 ? 173.775 212.772 121.767 1.00 185.15 410 MET C C 1
ATOM 29817 O O . MET C 3 410 ? 172.793 212.720 122.517 1.00 184.90 410 MET C O 1
ATOM 29831 N N . ILE C 3 411 ? 174.764 213.649 121.950 1.00 184.41 411 ILE C N 1
ATOM 29832 C CA . ILE C 3 411 ? 174.784 214.515 123.124 1.00 183.23 411 ILE C CA 1
ATOM 29833 C C . ILE C 3 411 ? 173.557 215.415 123.142 1.00 183.33 411 ILE C C 1
ATOM 29834 O O . ILE C 3 411 ? 172.895 215.569 124.176 1.00 183.75 411 ILE C O 1
ATOM 29850 N N . LYS C 3 412 ? 173.228 216.020 121.999 1.00 177.84 412 LYS C N 1
ATOM 29851 C CA . LYS C 3 412 ? 172.064 216.894 121.930 1.00 176.94 412 LYS C CA 1
ATOM 29852 C C . LYS C 3 412 ? 170.753 216.122 122.016 1.00 177.11 412 LYS C C 1
ATOM 29853 O O . LYS C 3 412 ? 169.717 216.720 122.327 1.00 176.90 412 LYS C O 1
ATOM 29872 N N . ALA C 3 413 ? 170.773 214.815 121.751 1.00 179.68 413 ALA C N 1
ATOM 29873 C CA . ALA C 3 413 ? 169.551 214.020 121.776 1.00 179.83 413 ALA C CA 1
ATOM 29874 C C . ALA C 3 413 ? 169.035 213.773 123.186 1.00 179.66 413 ALA C C 1
ATOM 29875 O O . ALA C 3 413 ? 167.920 213.260 123.337 1.00 177.73 413 ALA C O 1
ATOM 29882 N N . VAL C 3 414 ? 169.811 214.120 124.215 1.00 183.01 414 VAL C N 1
ATOM 29883 C CA . VAL C 3 414 ? 169.384 213.873 125.584 1.00 182.38 414 VAL C CA 1
ATOM 29884 C C . VAL C 3 414 ? 168.098 214.636 125.865 1.00 181.48 414 VAL C C 1
ATOM 29885 O O . VAL C 3 414 ? 167.927 215.789 125.447 1.00 181.43 414 VAL C O 1
ATOM 29898 N N . ARG C 3 415 ? 167.179 213.988 126.578 1.00 174.95 415 ARG C N 1
ATOM 29899 C CA . ARG C 3 415 ? 165.916 214.601 126.956 1.00 175.54 415 ARG C CA 1
ATOM 29900 C C . ARG C 3 415 ? 165.565 214.180 128.375 1.00 175.40 415 ARG C C 1
ATOM 29901 O O . ARG C 3 415 ? 166.086 213.193 128.901 1.00 175.49 415 ARG C O 1
ATOM 29922 N N . GLY C 3 416 ? 164.671 214.946 128.991 1.00 174.63 416 GLY C N 1
ATOM 29923 C CA . GLY C 3 416 ? 164.270 214.667 130.352 1.00 174.91 416 GLY C CA 1
ATOM 29924 C C . GLY C 3 416 ? 165.344 215.068 131.347 1.00 175.85 416 GLY C C 1
ATOM 29925 O O . GLY C 3 416 ? 166.265 215.836 131.050 1.00 175.05 416 GLY C O 1
ATOM 29929 N N . ASP C 3 417 ? 165.217 214.525 132.555 1.00 187.40 417 ASP C N 1
ATOM 29930 C CA . ASP C 3 417 ? 166.144 214.803 133.644 1.00 187.40 417 ASP C CA 1
ATOM 29931 C C . ASP C 3 417 ? 167.160 213.671 133.732 1.00 187.59 417 ASP C C 1
ATOM 29932 O O . ASP C 3 417 ? 166.783 212.501 133.861 1.00 187.57 417 ASP C O 1
ATOM 29941 N N . LEU C 3 418 ? 168.441 214.020 133.653 1.00 190.49 418 LEU C N 1
ATOM 29942 C CA . LEU C 3 418 ? 169.530 213.063 133.783 1.00 190.18 418 LEU C CA 1
ATOM 29943 C C . LEU C 3 418 ? 170.566 213.628 134.741 1.00 189.89 418 LEU C C 1
ATOM 29944 O O . LEU C 3 418 ? 170.916 214.809 134.654 1.00 188.89 418 LEU C O 1
ATOM 29960 N N . ASN C 3 419 ? 171.051 212.788 135.650 1.00 193.83 419 ASN C N 1
ATOM 29961 C CA . ASN C 3 419 ? 172.012 213.190 136.667 1.00 193.63 419 ASN C CA 1
ATOM 29962 C C . ASN C 3 419 ? 173.324 212.457 136.426 1.00 193.82 419 ASN C C 1
ATOM 29963 O O . ASN C 3 419 ? 173.360 211.222 136.441 1.00 193.53 419 ASN C O 1
ATOM 29974 N N . PHE C 3 420 ? 174.395 213.217 136.214 1.00 189.41 420 PHE C N 1
ATOM 29975 C CA . PHE C 3 420 ? 175.728 212.658 136.037 1.00 188.77 420 PHE C CA 1
ATOM 29976 C C . PHE C 3 420 ? 176.500 212.566 137.345 1.00 189.32 420 PHE C C 1
ATOM 29977 O O . PHE C 3 420 ? 177.672 212.175 137.332 1.00 188.64 420 PHE C O 1
ATOM 29994 N N . VAL C 3 421 ? 175.875 212.919 138.466 1.00 192.01 421 VAL C N 1
ATOM 29995 C CA . VAL C 3 421 ? 176.473 212.804 139.789 1.00 191.77 421 VAL C CA 1
ATOM 29996 C C . VAL C 3 421 ? 175.617 211.846 140.605 1.00 190.67 421 VAL C C 1
ATOM 29997 O O . VAL C 3 421 ? 174.388 211.982 140.643 1.00 188.82 421 VAL C O 1
ATOM 30010 N N . ASN C 3 422 ? 176.265 210.879 141.249 1.00 179.61 422 ASN C N 1
ATOM 30011 C CA . ASN C 3 422 ? 175.543 209.855 141.985 1.00 178.49 422 ASN C CA 1
ATOM 30012 C C . ASN C 3 422 ? 174.714 210.483 143.104 1.00 177.46 422 ASN C C 1
ATOM 30013 O O . ASN C 3 422 ? 174.824 211.672 143.414 1.00 178.44 422 ASN C O 1
ATOM 30024 N N . ARG C 3 423 ? 173.867 209.654 143.714 1.00 160.97 423 ARG C N 1
ATOM 30025 C CA . ARG C 3 423 ? 172.987 210.109 144.783 1.00 160.30 423 ARG C CA 1
ATOM 30026 C C . ARG C 3 423 ? 173.747 210.555 146.026 1.00 161.81 423 ARG C C 1
ATOM 30027 O O . ARG C 3 423 ? 173.155 211.223 146.881 1.00 162.14 423 ARG C O 1
ATOM 30048 N N . ALA C 3 424 ? 175.028 210.203 146.151 1.00 167.70 424 ALA C N 1
ATOM 30049 C CA . ALA C 3 424 ? 175.879 210.674 147.238 1.00 166.19 424 ALA C CA 1
ATOM 30050 C C . ALA C 3 424 ? 176.988 211.588 146.725 1.00 166.68 424 ALA C C 1
ATOM 30051 O O . ALA C 3 424 ? 178.071 211.653 147.311 1.00 165.23 424 ALA C O 1
ATOM 30058 N N . ASN C 3 425 ? 176.726 212.299 145.629 1.00 172.58 425 ASN C N 1
ATOM 30059 C CA . ASN C 3 425 ? 177.703 213.204 145.026 1.00 172.61 425 ASN C CA 1
ATOM 30060 C C . ASN C 3 425 ? 178.995 212.469 144.676 1.00 172.92 425 ASN C C 1
ATOM 30061 O O . ASN C 3 425 ? 180.099 212.963 144.919 1.00 172.16 425 ASN C O 1
ATOM 30072 N N . GLN C 3 426 ? 178.858 211.276 144.106 1.00 173.57 426 GLN C N 1
ATOM 30073 C CA . GLN C 3 426 ? 179.984 210.531 143.558 1.00 172.30 426 GLN C CA 1
ATOM 30074 C C . GLN C 3 426 ? 179.989 210.730 142.049 1.00 173.11 426 GLN C C 1
ATOM 30075 O O . GLN C 3 426 ? 179.072 210.273 141.358 1.00 173.27 426 GLN C O 1
ATOM 30089 N N . ARG C 3 427 ? 181.013 211.412 141.541 1.00 184.82 427 ARG C N 1
ATOM 30090 C CA . ARG C 3 427 ? 181.063 211.705 140.116 1.00 184.05 427 ARG C CA 1
ATOM 30091 C C . ARG C 3 427 ? 181.033 210.410 139.316 1.00 184.86 427 ARG C C 1
ATOM 30092 O O . ARG C 3 427 ? 181.751 209.454 139.623 1.00 185.04 427 ARG C O 1
ATOM 30113 N N . LEU C 3 428 ? 180.185 210.379 138.295 1.00 187.37 428 LEU C N 1
ATOM 30114 C CA . LEU C 3 428 ? 180.013 209.215 137.442 1.00 186.48 428 LEU C CA 1
ATOM 30115 C C . LEU C 3 428 ? 180.596 209.499 136.066 1.00 186.14 428 LEU C C 1
ATOM 30116 O O . LEU C 3 428 ? 180.540 210.627 135.569 1.00 186.43 428 LEU C O 1
ATOM 30132 N N . ASN C 3 429 ? 181.160 208.468 135.456 1.00 187.96 429 ASN C N 1
ATOM 30133 C CA . ASN C 3 429 ? 181.704 208.621 134.116 1.00 189.33 429 ASN C CA 1
ATOM 30134 C C . ASN C 3 429 ? 180.598 209.092 133.180 1.00 190.05 429 ASN C C 1
ATOM 30135 O O . ASN C 3 429 ? 179.565 208.421 133.067 1.00 190.32 429 ASN C O 1
ATOM 30146 N N . PRO C 3 430 ? 180.761 210.231 132.498 1.00 195.06 430 PRO C N 1
ATOM 30147 C CA . PRO C 3 430 ? 179.702 210.658 131.571 1.00 194.71 430 PRO C CA 1
ATOM 30148 C C . PRO C 3 430 ? 179.397 209.611 130.523 1.00 194.61 430 PRO C C 1
ATOM 30149 O O . PRO C 3 430 ? 178.235 209.433 130.133 1.00 194.76 430 PRO C O 1
ATOM 30160 N N . MET C 3 431 ? 180.425 208.901 130.061 1.00 188.12 431 MET C N 1
ATOM 30161 C CA . MET C 3 431 ? 180.230 207.914 129.009 1.00 188.63 431 MET C CA 1
ATOM 30162 C C . MET C 3 431 ? 179.300 206.802 129.486 1.00 188.70 431 MET C C 1
ATOM 30163 O O . MET C 3 431 ? 178.339 206.439 128.794 1.00 189.16 431 MET C O 1
ATOM 30177 N N . HIS C 3 432 ? 179.562 206.267 130.683 1.00 184.28 432 HIS C N 1
ATOM 30178 C CA . HIS C 3 432 ? 178.736 205.196 131.231 1.00 183.80 432 HIS C CA 1
ATOM 30179 C C . HIS C 3 432 ? 177.331 205.687 131.557 1.00 184.38 432 HIS C C 1
ATOM 30180 O O . HIS C 3 432 ? 176.354 204.957 131.360 1.00 184.49 432 HIS C O 1
ATOM 30194 N N . GLN C 3 433 ? 177.209 206.908 132.083 1.00 190.08 433 GLN C N 1
ATOM 30195 C CA . GLN C 3 433 ? 175.886 207.449 132.378 1.00 189.82 433 GLN C CA 1
ATOM 30196 C C . GLN C 3 433 ? 175.059 207.574 131.106 1.00 189.59 433 GLN C C 1
ATOM 30197 O O . GLN C 3 433 ? 173.864 207.243 131.091 1.00 189.73 433 GLN C O 1
ATOM 30211 N N . LEU C 3 434 ? 175.678 208.058 130.028 1.00 190.37 434 LEU C N 1
ATOM 30212 C CA . LEU C 3 434 ? 174.989 208.122 128.746 1.00 190.37 434 LEU C CA 1
ATOM 30213 C C . LEU C 3 434 ? 174.590 206.728 128.282 1.00 190.87 434 LEU C C 1
ATOM 30214 O O . LEU C 3 434 ? 173.468 206.516 127.811 1.00 190.74 434 LEU C O 1
ATOM 30230 N N . LEU C 3 435 ? 175.500 205.758 128.414 1.00 189.46 435 LEU C N 1
ATOM 30231 C CA . LEU C 3 435 ? 175.165 204.384 128.055 1.00 188.84 435 LEU C CA 1
ATOM 30232 C C . LEU C 3 435 ? 173.922 203.914 128.798 1.00 188.68 435 LEU C C 1
ATOM 30233 O O . LEU C 3 435 ? 172.996 203.355 128.200 1.00 188.56 435 LEU C O 1
ATOM 30249 N N . ARG C 3 436 ? 173.892 204.132 130.112 1.00 185.97 436 ARG C N 1
ATOM 30250 C CA . ARG C 3 436 ? 172.789 203.636 130.927 1.00 185.19 436 ARG C CA 1
ATOM 30251 C C . ARG C 3 436 ? 171.477 204.304 130.537 1.00 186.09 436 ARG C C 1
ATOM 30252 O O . ARG C 3 436 ? 170.462 203.630 130.318 1.00 186.11 436 ARG C O 1
ATOM 30273 N N . HIS C 3 437 ? 171.479 205.635 130.433 1.00 189.68 437 HIS C N 1
ATOM 30274 C CA . HIS C 3 437 ? 170.240 206.334 130.118 1.00 188.98 437 HIS C CA 1
ATOM 30275 C C . HIS C 3 437 ? 169.764 206.059 128.699 1.00 188.82 437 HIS C C 1
ATOM 30276 O O . HIS C 3 437 ? 168.557 206.121 128.445 1.00 189.34 437 HIS C O 1
ATOM 30290 N N . PHE C 3 438 ? 170.673 205.760 127.769 1.00 187.11 438 PHE C N 1
ATOM 30291 C CA . PHE C 3 438 ? 170.251 205.387 126.426 1.00 187.21 438 PHE C CA 1
ATOM 30292 C C . PHE C 3 438 ? 169.737 203.954 126.379 1.00 186.67 438 PHE C C 1
ATOM 30293 O O . PHE C 3 438 ? 168.839 203.647 125.587 1.00 186.40 438 PHE C O 1
ATOM 30310 N N . GLN C 3 439 ? 170.291 203.068 127.210 1.00 183.90 439 GLN C N 1
ATOM 30311 C CA . GLN C 3 439 ? 169.719 201.734 127.347 1.00 183.56 439 GLN C CA 1
ATOM 30312 C C . GLN C 3 439 ? 168.328 201.795 127.959 1.00 183.84 439 GLN C C 1
ATOM 30313 O O . GLN C 3 439 ? 167.471 200.964 127.638 1.00 184.71 439 GLN C O 1
ATOM 30327 N N . LYS C 3 440 ? 168.083 202.769 128.840 1.00 186.44 440 LYS C N 1
ATOM 30328 C CA . LYS C 3 440 ? 166.745 202.929 129.400 1.00 187.21 440 LYS C CA 1
ATOM 30329 C C . LYS C 3 440 ? 165.716 203.164 128.301 1.00 188.42 440 LYS C C 1
ATOM 30330 O O . LYS C 3 440 ? 164.631 202.570 128.317 1.00 188.32 440 LYS C O 1
ATOM 30349 N N . ASP C 3 441 ? 166.035 204.030 127.340 1.00 188.75 441 ASP C N 1
ATOM 30350 C CA . ASP C 3 441 ? 165.145 204.298 126.217 1.00 187.45 441 ASP C CA 1
ATOM 30351 C C . ASP C 3 441 ? 165.943 204.992 125.123 1.00 186.97 441 ASP C C 1
ATOM 30352 O O . ASP C 3 441 ? 166.606 206.000 125.386 1.00 187.40 441 ASP C O 1
ATOM 30361 N N . ALA C 3 442 ? 165.876 204.454 123.905 1.00 189.70 442 ALA C N 1
ATOM 30362 C CA . ALA C 3 442 ? 166.629 204.987 122.776 1.00 189.96 442 ALA C CA 1
ATOM 30363 C C . ALA C 3 442 ? 165.737 205.406 121.613 1.00 190.71 442 ALA C C 1
ATOM 30364 O O . ALA C 3 442 ? 166.251 205.673 120.521 1.00 191.50 442 ALA C O 1
ATOM 30371 N N . LYS C 3 443 ? 164.418 205.471 121.811 1.00 185.01 443 LYS C N 1
ATOM 30372 C CA . LYS C 3 443 ? 163.535 205.918 120.738 1.00 183.75 443 LYS C CA 1
ATOM 30373 C C . LYS C 3 443 ? 163.851 207.354 120.337 1.00 184.17 443 LYS C C 1
ATOM 30374 O O . LYS C 3 443 ? 164.015 207.661 119.150 1.00 184.47 443 LYS C O 1
ATOM 30393 N N . VAL C 3 444 ? 163.950 208.250 121.321 1.00 181.84 444 VAL C N 1
ATOM 30394 C CA . VAL C 3 444 ? 164.318 209.633 121.032 1.00 181.36 444 VAL C CA 1
ATOM 30395 C C . VAL C 3 444 ? 165.728 209.692 120.464 1.00 181.99 444 VAL C C 1
ATOM 30396 O O . VAL C 3 444 ? 166.017 210.481 119.556 1.00 182.73 444 VAL C O 1
ATOM 30409 N N . LEU C 3 445 ? 166.627 208.861 120.992 1.00 186.94 445 LEU C N 1
ATOM 30410 C CA . LEU C 3 445 ? 167.997 208.832 120.494 1.00 187.35 445 LEU C CA 1
ATOM 30411 C C . LEU C 3 445 ? 168.033 208.448 119.020 1.00 186.76 445 LEU C C 1
ATOM 30412 O O . LEU C 3 445 ? 168.736 209.074 118.218 1.00 185.92 445 LEU C O 1
ATOM 30428 N N . PHE C 3 446 ? 167.279 207.413 118.643 1.00 186.08 446 PHE C N 1
ATOM 30429 C CA . PHE C 3 446 ? 167.258 206.986 117.249 1.00 185.58 446 PHE C CA 1
ATOM 30430 C C . PHE C 3 446 ? 166.596 208.033 116.364 1.00 185.00 446 PHE C C 1
ATOM 30431 O O . PHE C 3 446 ? 167.066 208.307 115.253 1.00 184.04 446 PHE C O 1
ATOM 30448 N N . GLN C 3 447 ? 165.502 208.632 116.840 1.00 182.37 447 GLN C N 1
ATOM 30449 C CA . GLN C 3 447 ? 164.801 209.630 116.039 1.00 181.72 447 GLN C CA 1
ATOM 30450 C C . GLN C 3 447 ? 165.679 210.842 115.759 1.00 181.65 447 GLN C C 1
ATOM 30451 O O . GLN C 3 447 ? 165.436 211.574 114.793 1.00 181.83 447 GLN C O 1
ATOM 30465 N N . ASN C 3 448 ? 166.695 211.072 116.588 1.00 175.64 448 ASN C N 1
ATOM 30466 C CA . ASN C 3 448 ? 167.594 212.208 116.439 1.00 174.05 448 ASN C CA 1
ATOM 30467 C C . ASN C 3 448 ? 168.949 211.817 115.862 1.00 173.76 448 ASN C C 1
ATOM 30468 O O . ASN C 3 448 ? 169.879 212.629 115.893 1.00 173.25 448 ASN C O 1
ATOM 30479 N N . TRP C 3 449 ? 169.087 210.597 115.341 1.00 172.92 449 TRP C N 1
ATOM 30480 C CA . TRP C 3 449 ? 170.367 210.153 114.803 1.00 173.45 449 TRP C CA 1
ATOM 30481 C C . TRP C 3 449 ? 170.503 210.441 113.313 1.00 174.22 449 TRP C C 1
ATOM 30482 O O . TRP C 3 449 ? 171.529 210.976 112.880 1.00 173.27 449 TRP C O 1
ATOM 30503 N N . GLY C 3 450 ? 169.495 210.096 112.518 1.00 184.07 450 GLY C N 1
ATOM 30504 C CA . GLY C 3 450 ? 169.492 210.364 111.096 1.00 184.48 450 GLY C CA 1
ATOM 30505 C C . GLY C 3 450 ? 169.016 209.170 110.299 1.00 184.51 450 GLY C C 1
ATOM 30506 O O . GLY C 3 450 ? 168.615 208.140 110.838 1.00 184.26 450 GLY C O 1
ATOM 30510 N N . ILE C 3 451 ? 169.066 209.328 108.975 1.00 178.84 451 ILE C N 1
ATOM 30511 C CA . ILE C 3 451 ? 168.644 208.294 108.038 1.00 179.02 451 ILE C CA 1
ATOM 30512 C C . ILE C 3 451 ? 169.689 208.171 106.938 1.00 178.32 451 ILE C C 1
ATOM 30513 O O . ILE C 3 451 ? 170.399 209.129 106.618 1.00 177.51 451 ILE C O 1
ATOM 30529 N N . GLU C 3 452 ? 169.780 206.974 106.356 1.00 182.99 452 GLU C N 1
ATOM 30530 C CA . GLU C 3 452 ? 170.696 206.725 105.251 1.00 183.35 452 GLU C CA 1
ATOM 30531 C C . GLU C 3 452 ? 170.266 205.483 104.475 1.00 183.71 452 GLU C C 1
ATOM 30532 O O . GLU C 3 452 ? 170.134 204.403 105.066 1.00 183.31 452 GLU C O 1
ATOM 30544 N N . PRO C 3 453 ? 170.042 205.581 103.166 1.00 188.60 453 PRO C N 1
ATOM 30545 C CA . PRO C 3 453 ? 169.772 204.373 102.379 1.00 188.03 453 PRO C CA 1
ATOM 30546 C C . PRO C 3 453 ? 171.024 203.522 102.227 1.00 188.18 453 PRO C C 1
ATOM 30547 O O . PRO C 3 453 ? 172.155 204.003 102.328 1.00 188.44 453 PRO C O 1
ATOM 30558 N N . ILE C 3 454 ? 170.804 202.232 101.980 1.00 187.27 454 ILE C N 1
ATOM 30559 C CA . ILE C 3 454 ? 171.889 201.271 101.845 1.00 187.80 454 ILE C CA 1
ATOM 30560 C C . ILE C 3 454 ? 171.879 200.712 100.429 1.00 187.44 454 ILE C C 1
ATOM 30561 O O . ILE C 3 454 ? 170.862 200.725 99.732 1.00 186.96 454 ILE C O 1
ATOM 30577 N N . ASP C 3 455 ? 173.040 200.211 100.011 1.00 184.63 455 ASP C N 1
ATOM 30578 C CA . ASP C 3 455 ? 173.252 199.740 98.650 1.00 184.57 455 ASP C CA 1
ATOM 30579 C C . ASP C 3 455 ? 173.014 198.244 98.485 1.00 185.67 455 ASP C C 1
ATOM 30580 O O . ASP C 3 455 ? 173.181 197.727 97.376 1.00 185.80 455 ASP C O 1
ATOM 30589 N N . ASN C 3 456 ? 172.629 197.538 99.549 1.00 192.43 456 ASN C N 1
ATOM 30590 C CA . ASN C 3 456 ? 172.364 196.101 99.487 1.00 191.80 456 ASN C CA 1
ATOM 30591 C C . ASN C 3 456 ? 173.592 195.344 98.976 1.00 192.51 456 ASN C C 1
ATOM 30592 O O . ASN C 3 456 ? 173.570 194.692 97.930 1.00 192.28 456 ASN C O 1
ATOM 30603 N N . VAL C 3 457 ? 174.675 195.442 99.743 1.00 202.55 457 VAL C N 1
ATOM 30604 C CA . VAL C 3 457 ? 175.945 194.808 99.409 1.00 202.56 457 VAL C CA 1
ATOM 30605 C C . VAL C 3 457 ? 176.077 193.531 100.226 1.00 202.19 457 VAL C C 1
ATOM 30606 O O . VAL C 3 457 ? 175.929 193.552 101.453 1.00 202.61 457 VAL C O 1
ATOM 30619 N N . MET C 3 458 ? 176.345 192.418 99.547 1.00 194.21 458 MET C N 1
ATOM 30620 C CA . MET C 3 458 ? 176.568 191.117 100.170 1.00 193.94 458 MET C CA 1
ATOM 30621 C C . MET C 3 458 ? 175.377 190.647 100.998 1.00 194.27 458 MET C C 1
ATOM 30622 O O . MET C 3 458 ? 175.526 189.751 101.837 1.00 195.08 458 MET C O 1
ATOM 30636 N N . GLY C 3 459 ? 174.196 191.223 100.787 1.00 192.56 459 GLY C N 1
ATOM 30637 C CA . GLY C 3 459 ? 173.016 190.807 101.516 1.00 191.80 459 GLY C CA 1
ATOM 30638 C C . GLY C 3 459 ? 172.886 191.379 102.908 1.00 192.06 459 GLY C C 1
ATOM 30639 O O . GLY C 3 459 ? 171.995 190.954 103.652 1.00 191.37 459 GLY C O 1
ATOM 30643 N N . MET C 3 460 ? 173.744 192.322 103.289 1.00 190.72 460 MET C N 1
ATOM 30644 C CA . MET C 3 460 ? 173.634 192.941 104.602 1.00 190.33 460 MET C CA 1
ATOM 30645 C C . MET C 3 460 ? 172.298 193.662 104.735 1.00 190.43 460 MET C C 1
ATOM 30646 O O . MET C 3 460 ? 171.859 194.368 103.82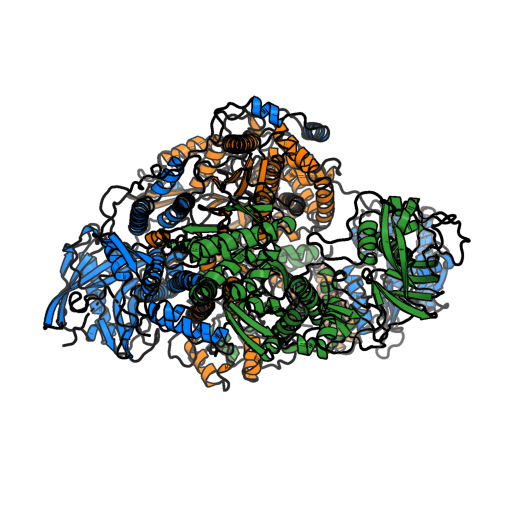3 1.00 189.93 460 MET C O 1
ATOM 30660 N N . ILE C 3 461 ? 171.650 193.479 105.885 1.00 190.61 461 ILE C N 1
ATOM 30661 C CA . ILE C 3 461 ? 170.317 194.017 106.134 1.00 190.45 461 ILE C CA 1
ATOM 30662 C C . ILE C 3 461 ? 170.440 195.327 106.897 1.00 190.31 461 ILE C C 1
ATOM 30663 O O . ILE C 3 461 ? 171.361 195.526 107.698 1.00 190.19 461 ILE C O 1
ATOM 30679 N N . GLY C 3 462 ? 169.496 196.236 106.641 1.00 192.74 462 GLY C N 1
ATOM 30680 C CA . GLY C 3 462 ? 169.452 197.508 107.328 1.00 192.23 462 GLY C CA 1
ATOM 30681 C C . GLY C 3 462 ? 168.680 197.433 108.634 1.00 192.29 462 GLY C C 1
ATOM 30682 O O . GLY C 3 462 ? 168.180 196.386 109.042 1.00 191.51 462 GLY C O 1
ATOM 30686 N N . ILE C 3 463 ? 168.590 198.582 109.298 1.00 189.96 463 ILE C N 1
ATOM 30687 C CA . ILE C 3 463 ? 167.902 198.696 110.579 1.00 189.19 463 ILE C CA 1
ATOM 30688 C C . ILE C 3 463 ? 167.138 200.013 110.606 1.00 189.32 463 ILE C C 1
ATOM 30689 O O . ILE C 3 463 ? 167.644 201.046 110.154 1.00 188.70 463 ILE C O 1
ATOM 30705 N N . LEU C 3 464 ? 165.917 199.976 111.143 1.00 189.66 464 LEU C N 1
ATOM 30706 C CA . LEU C 3 464 ? 165.042 201.138 111.191 1.00 189.05 464 LEU C CA 1
ATOM 30707 C C . LEU C 3 464 ? 165.009 201.739 112.588 1.00 188.57 464 LEU C C 1
ATOM 30708 O O . LEU C 3 464 ? 165.333 201.072 113.574 1.00 188.36 464 LEU C O 1
ATOM 30724 N N . PRO C 3 465 ? 164.618 203.012 112.708 1.00 182.79 465 PRO C N 1
ATOM 30725 C CA . PRO C 3 465 ? 164.521 203.618 114.048 1.00 182.72 465 PRO C CA 1
ATOM 30726 C C . PRO C 3 465 ? 163.575 202.876 114.973 1.00 184.14 465 PRO C C 1
ATOM 30727 O O . PRO C 3 465 ? 163.819 202.830 116.185 1.00 183.90 465 PRO C O 1
ATOM 30738 N N . ASP C 3 466 ? 162.497 202.296 114.440 1.00 186.95 466 ASP C N 1
ATOM 30739 C CA . ASP C 3 466 ? 161.591 201.458 115.217 1.00 185.40 466 ASP C CA 1
ATOM 30740 C C . ASP C 3 466 ? 162.099 200.027 115.351 1.00 186.00 466 ASP C C 1
ATOM 30741 O O . ASP C 3 466 ? 161.346 199.139 115.773 1.00 185.15 466 ASP C O 1
ATOM 30750 N N . MET C 3 467 ? 163.360 199.785 115.001 1.00 188.67 467 MET C N 1
ATOM 30751 C CA . MET C 3 467 ? 164.000 198.480 115.149 1.00 187.77 467 MET C CA 1
ATOM 30752 C C . MET C 3 467 ? 163.273 197.403 114.342 1.00 188.25 467 MET C C 1
ATOM 30753 O O . MET C 3 467 ? 162.715 196.443 114.877 1.00 188.26 467 MET C O 1
ATOM 30767 N N . THR C 3 468 ? 163.294 197.584 113.026 1.00 188.17 468 THR C N 1
ATOM 30768 C CA . THR C 3 468 ? 162.857 196.569 112.082 1.00 187.41 468 THR C CA 1
ATOM 30769 C C . THR C 3 468 ? 163.892 196.466 110.972 1.00 187.68 468 THR C C 1
ATOM 30770 O O . THR C 3 468 ? 164.553 197.460 110.647 1.00 188.67 468 THR C O 1
ATOM 30781 N N . PRO C 3 469 ? 164.062 195.278 110.373 1.00 187.17 469 PRO C N 1
ATOM 30782 C CA . PRO C 3 469 ? 165.131 195.113 109.361 1.00 187.41 469 PRO C CA 1
ATOM 30783 C C . PRO C 3 469 ? 164.735 195.590 107.964 1.00 187.53 469 PRO C C 1
ATOM 30784 O O . PRO C 3 469 ? 164.301 194.837 107.093 1.00 187.69 469 PRO C O 1
ATOM 30795 N N . SER C 3 470 ? 164.880 196.892 107.736 1.00 195.19 470 SER C N 1
ATOM 30796 C CA . SER C 3 470 ? 164.619 197.449 106.417 1.00 194.83 470 SER C CA 1
ATOM 30797 C C . SER C 3 470 ? 165.734 197.079 105.446 1.00 196.13 470 SER C C 1
ATOM 30798 O O . SER C 3 470 ? 166.908 196.991 105.815 1.00 197.32 470 SER C O 1
ATOM 30806 N N . THR C 3 471 ? 165.353 196.866 104.188 1.00 193.30 471 THR C N 1
ATOM 30807 C CA . THR C 3 471 ? 166.302 196.513 103.139 1.00 193.08 471 THR C CA 1
ATOM 30808 C C . THR C 3 471 ? 166.693 197.692 102.263 1.00 192.11 471 THR C C 1
ATOM 30809 O O . THR C 3 471 ? 167.835 197.748 101.795 1.00 191.65 471 THR C O 1
ATOM 30820 N N . GLU C 3 472 ? 165.780 198.633 102.027 1.00 186.65 472 GLU C N 1
ATOM 30821 C CA . GLU C 3 472 ? 166.076 199.797 101.203 1.00 187.38 472 GLU C CA 1
ATOM 30822 C C . GLU C 3 472 ? 166.565 200.991 102.011 1.00 186.36 472 GLU C C 1
ATOM 30823 O O . GLU C 3 472 ? 167.123 201.928 101.428 1.00 185.79 472 GLU C O 1
ATOM 30835 N N . MET C 3 473 ? 166.373 200.982 103.328 1.00 180.27 473 MET C N 1
ATOM 30836 C CA . MET C 3 473 ? 166.814 202.078 104.176 1.00 180.68 473 MET C CA 1
ATOM 30837 C C . MET C 3 473 ? 167.368 201.499 105.469 1.00 181.14 473 MET C C 1
ATOM 30838 O O . MET C 3 473 ? 166.964 200.418 105.905 1.00 181.33 473 MET C O 1
ATOM 30852 N N . SER C 3 474 ? 168.301 202.229 106.075 1.00 189.37 474 SER C N 1
ATOM 30853 C CA . SER C 3 474 ? 168.920 201.802 107.320 1.00 190.11 474 SER C CA 1
ATOM 30854 C C . SER C 3 474 ? 169.368 203.034 108.091 1.00 190.04 474 SER C C 1
ATOM 30855 O O . SER C 3 474 ? 169.460 204.136 107.545 1.00 190.28 474 SER C O 1
ATOM 30863 N N . LEU C 3 475 ? 169.645 202.837 109.377 1.00 183.84 475 LEU C N 1
ATOM 30864 C CA . LEU C 3 475 ? 170.207 203.913 110.178 1.00 183.21 475 LEU C CA 1
ATOM 30865 C C . LEU C 3 475 ? 171.588 204.282 109.648 1.00 183.28 475 LEU C C 1
ATOM 30866 O O . LEU C 3 475 ? 172.288 203.461 109.049 1.00 183.51 475 LEU C O 1
ATOM 30882 N N . ARG C 3 476 ? 171.976 205.536 109.871 1.00 182.97 476 ARG C N 1
ATOM 30883 C CA . ARG C 3 476 ? 173.203 206.067 109.290 1.00 183.26 476 ARG C CA 1
ATOM 30884 C C . ARG C 3 476 ? 174.413 205.229 109.686 1.00 183.82 476 ARG C C 1
ATOM 30885 O O . ARG C 3 476 ? 174.786 205.176 110.863 1.00 183.36 476 ARG C O 1
ATOM 30906 N N . GLY C 3 477 ? 175.029 204.575 108.706 1.00 192.88 477 GLY C N 1
ATOM 30907 C CA . GLY C 3 477 ? 176.250 203.821 108.937 1.00 192.31 477 GLY C CA 1
ATOM 30908 C C . GLY C 3 477 ? 176.094 202.611 109.832 1.00 192.57 477 GLY C C 1
ATOM 30909 O O . GLY C 3 477 ? 176.961 202.358 110.680 1.00 192.14 477 GLY C O 1
ATOM 30913 N N . VAL C 3 478 ? 175.013 201.851 109.666 1.00 187.39 478 VAL C N 1
ATOM 30914 C CA . VAL C 3 478 ? 174.779 200.633 110.432 1.00 187.26 478 VAL C CA 1
ATOM 30915 C C . VAL C 3 478 ? 174.339 199.536 109.474 1.00 187.42 478 VAL C C 1
ATOM 30916 O O . VAL C 3 478 ? 173.424 199.740 108.668 1.00 186.52 478 VAL C O 1
ATOM 30929 N N . ARG C 3 479 ? 174.984 198.375 109.569 1.00 187.43 479 ARG C N 1
ATOM 30930 C CA . ARG C 3 479 ? 174.613 197.200 108.796 1.00 186.86 479 ARG C CA 1
ATOM 30931 C C . ARG C 3 479 ? 174.499 196.005 109.733 1.00 186.58 479 ARG C C 1
ATOM 30932 O O . ARG C 3 479 ? 175.159 195.944 110.772 1.00 185.97 479 ARG C O 1
ATOM 30953 N N . VAL C 3 480 ? 173.647 195.055 109.355 1.00 188.74 480 VAL C N 1
ATOM 30954 C CA . VAL C 3 480 ? 173.417 193.839 110.127 1.00 188.78 480 VAL C CA 1
ATOM 30955 C C . VAL C 3 480 ? 173.720 192.646 109.232 1.00 188.76 480 VAL C C 1
ATOM 30956 O O . VAL C 3 480 ? 173.185 192.546 108.121 1.00 188.57 480 VAL C O 1
ATOM 30969 N N . SER C 3 481 ? 174.582 191.747 109.714 1.00 192.55 481 SER C N 1
ATOM 30970 C CA . SER C 3 481 ? 175.005 190.591 108.930 1.00 192.64 481 SER C CA 1
ATOM 30971 C C . SER C 3 481 ? 174.878 189.293 109.718 1.00 192.19 481 SER C C 1
ATOM 30972 O O . SER C 3 481 ? 174.592 188.238 109.143 1.00 192.04 481 SER C O 1
ATOM 30980 N N . LYS C 3 482 ? 175.099 189.361 111.031 1.00 187.00 482 LYS C N 1
ATOM 30981 C CA . LYS C 3 482 ? 174.970 188.209 111.924 1.00 186.46 482 LYS C CA 1
ATOM 30982 C C . LYS C 3 482 ? 176.021 187.137 111.617 1.00 186.18 482 LYS C C 1
ATOM 30983 O O . LYS C 3 482 ? 175.705 185.982 111.329 1.00 185.98 482 LYS C O 1
ATOM 31002 N N . MET C 3 483 ? 177.291 187.541 111.688 1.00 180.31 483 MET C N 1
ATOM 31003 C CA . MET C 3 483 ? 178.386 186.581 111.669 1.00 179.83 483 MET C CA 1
ATOM 31004 C C . MET C 3 483 ? 178.445 185.816 112.992 1.00 180.07 483 MET C C 1
ATOM 31005 O O . MET C 3 483 ? 177.705 186.095 113.940 1.00 180.97 483 MET C O 1
ATOM 31019 N N . GLY C 3 484 ? 179.335 184.826 113.041 1.00 175.28 484 GLY C N 1
ATOM 31020 C CA . GLY C 3 484 ? 179.490 184.003 114.225 1.00 174.61 484 GLY C CA 1
ATOM 31021 C C . GLY C 3 484 ? 180.349 184.607 115.320 1.00 175.12 484 GLY C C 1
ATOM 31022 O O . GLY C 3 484 ? 179.860 184.873 116.423 1.00 174.41 484 GLY C O 1
ATOM 31026 N N . VAL C 3 485 ? 181.632 184.833 115.031 1.00 182.63 485 VAL C N 1
ATOM 31027 C CA . VAL C 3 485 ? 182.612 185.239 116.031 1.00 182.57 485 VAL C CA 1
ATOM 31028 C C . VAL C 3 485 ? 183.479 186.351 115.450 1.00 182.85 485 VAL C C 1
ATOM 31029 O O . VAL C 3 485 ? 183.425 186.657 114.258 1.00 182.24 485 VAL C O 1
ATOM 31042 N N . ASP C 3 486 ? 184.286 186.958 116.318 1.00 186.76 486 ASP C N 1
ATOM 31043 C CA . ASP C 3 486 ? 185.135 188.074 115.934 1.00 185.77 486 ASP C CA 1
ATOM 31044 C C . ASP C 3 486 ? 186.330 187.585 115.117 1.00 185.95 486 ASP C C 1
ATOM 31045 O O . ASP C 3 486 ? 186.468 186.398 114.809 1.00 186.81 486 ASP C O 1
ATOM 31054 N N . GLU C 3 487 ? 187.211 188.523 114.763 1.00 188.71 487 GLU C N 1
ATOM 31055 C CA . GLU C 3 487 ? 188.350 188.188 113.915 1.00 188.22 487 GLU C CA 1
ATOM 31056 C C . GLU C 3 487 ? 189.291 187.208 114.605 1.00 188.52 487 GLU C C 1
ATOM 31057 O O . GLU C 3 487 ? 189.738 186.231 113.993 1.00 188.22 487 GLU C O 1
ATOM 31069 N N . TYR C 3 488 ? 189.605 187.450 115.875 1.00 182.76 488 TYR C N 1
ATOM 31070 C CA . TYR C 3 488 ? 190.564 186.619 116.591 1.00 181.88 488 TYR C CA 1
ATOM 31071 C C . TYR C 3 488 ? 190.589 187.042 118.052 1.00 181.68 488 TYR C C 1
ATOM 31072 O O . TYR C 3 488 ? 190.347 188.209 118.376 1.00 181.71 488 TYR C O 1
ATOM 31090 N N . SER C 3 489 ? 190.881 186.082 118.925 1.00 181.05 489 SER C N 1
ATOM 31091 C CA . SER C 3 489 ? 190.947 186.361 120.352 1.00 180.80 489 SER C CA 1
ATOM 31092 C C . SER C 3 489 ? 192.191 187.178 120.681 1.00 181.35 489 SER C C 1
ATOM 31093 O O . SER C 3 489 ? 193.256 186.985 120.089 1.00 181.23 489 SER C O 1
ATOM 31101 N N . SER C 3 490 ? 192.048 188.092 121.637 1.00 181.73 490 SER C N 1
ATOM 31102 C CA . SER C 3 490 ? 193.141 188.948 122.082 1.00 180.95 490 SER C CA 1
ATOM 31103 C C . SER C 3 490 ? 193.681 188.436 123.410 1.00 179.99 490 SER C C 1
ATOM 31104 O O . SER C 3 490 ? 192.927 188.293 124.379 1.00 179.46 490 SER C O 1
ATOM 31112 N N . THR C 3 491 ? 194.989 188.167 123.453 1.00 175.19 491 THR C N 1
ATOM 31113 C CA . THR C 3 491 ? 195.629 187.649 124.655 1.00 175.68 491 THR C CA 1
ATOM 31114 C C . THR C 3 491 ? 196.939 188.374 124.944 1.00 175.40 491 THR C C 1
ATOM 31115 O O . THR C 3 491 ? 197.873 187.782 125.497 1.00 174.85 491 THR C O 1
ATOM 31126 N N . GLU C 3 492 ? 197.025 189.654 124.579 1.00 171.15 492 GLU C N 1
ATOM 31127 C CA . GLU C 3 492 ? 198.240 190.444 124.783 1.00 170.44 492 GLU C CA 1
ATOM 31128 C C . GLU C 3 492 ? 198.149 191.124 126.146 1.00 169.55 492 GLU C C 1
ATOM 31129 O O . GLU C 3 492 ? 197.820 192.305 126.274 1.00 168.69 492 GLU C O 1
ATOM 31141 N N . ARG C 3 493 ? 198.455 190.351 127.185 1.00 163.47 493 ARG C N 1
ATOM 31142 C CA . ARG C 3 493 ? 198.370 190.863 128.546 1.00 162.97 493 ARG C CA 1
ATOM 31143 C C . ARG C 3 493 ? 199.279 192.074 128.725 1.00 161.30 493 ARG C C 1
ATOM 31144 O O . ARG C 3 493 ? 200.417 192.096 128.250 1.00 160.05 493 ARG C O 1
ATOM 31165 N N . VAL C 3 494 ? 198.764 193.086 129.424 1.00 155.83 494 VAL C N 1
ATOM 31166 C CA . VAL C 3 494 ? 199.472 194.337 129.652 1.00 154.25 494 VAL C CA 1
ATOM 31167 C C . VAL C 3 494 ? 199.430 194.657 131.140 1.00 156.25 494 VAL C C 1
ATOM 31168 O O . VAL C 3 494 ? 198.614 194.123 131.893 1.00 158.89 494 VAL C O 1
ATOM 31181 N N . VAL C 3 495 ? 200.333 195.541 131.558 1.00 165.96 495 VAL C N 1
ATOM 31182 C CA . VAL C 3 495 ? 200.442 195.971 132.948 1.00 166.46 495 VAL C CA 1
ATOM 31183 C C . VAL C 3 495 ? 199.840 197.362 133.082 1.00 166.56 495 VAL C C 1
ATOM 31184 O O . VAL C 3 495 ? 200.075 198.239 132.241 1.00 168.18 495 VAL C O 1
ATOM 31197 N N . VAL C 3 496 ? 199.053 197.565 134.139 1.00 160.50 496 VAL C N 1
ATOM 31198 C CA . VAL C 3 496 ? 198.393 198.837 134.405 1.00 160.21 496 VAL C CA 1
ATOM 31199 C C . VAL C 3 496 ? 198.526 199.156 135.889 1.00 159.38 496 VAL C C 1
ATOM 31200 O O . VAL C 3 496 ? 199.010 198.348 136.684 1.00 158.62 496 VAL C O 1
ATOM 31213 N N . SER C 3 497 ? 198.086 200.358 136.254 1.00 162.90 497 SER C N 1
ATOM 31214 C CA . SER C 3 497 ? 198.080 200.819 137.634 1.00 162.86 497 SER C CA 1
ATOM 31215 C C . SER C 3 497 ? 196.645 201.061 138.077 1.00 163.66 497 SER C C 1
ATOM 31216 O O . SER C 3 497 ? 195.792 201.441 137.269 1.00 164.53 497 SER C O 1
ATOM 31224 N N . ILE C 3 498 ? 196.385 200.841 139.363 1.00 160.84 498 ILE C N 1
ATOM 31225 C CA . ILE C 3 498 ? 195.049 200.958 139.937 1.00 161.14 498 ILE C CA 1
ATOM 31226 C C . ILE C 3 498 ? 195.029 202.160 140.871 1.00 161.08 498 ILE C C 1
ATOM 31227 O O . ILE C 3 498 ? 195.863 202.266 141.778 1.00 160.63 498 ILE C O 1
ATOM 31243 N N . ASP C 3 499 ? 194.078 203.062 140.647 1.00 167.35 499 ASP C N 1
ATOM 31244 C CA . ASP C 3 499 ? 193.956 204.251 141.474 1.00 167.76 499 ASP C CA 1
ATOM 31245 C C . ASP C 3 499 ? 193.404 203.883 142.850 1.00 166.50 499 ASP C C 1
ATOM 31246 O O . ASP C 3 499 ? 192.944 202.763 143.089 1.00 166.39 499 ASP C O 1
ATOM 31255 N N . ARG C 3 500 ? 193.458 204.851 143.768 1.00 156.39 500 ARG C N 1
ATOM 31256 C CA . ARG C 3 500 ? 192.963 204.608 145.118 1.00 156.46 500 ARG C CA 1
ATOM 31257 C C . ARG C 3 500 ? 191.494 204.211 145.112 1.00 157.15 500 ARG C C 1
ATOM 31258 O O . ARG C 3 500 ? 191.052 203.459 145.988 1.00 157.50 500 ARG C O 1
ATOM 31279 N N . PHE C 3 501 ? 190.722 204.702 144.140 1.00 155.59 501 PHE C N 1
ATOM 31280 C CA . PHE C 3 501 ? 189.305 204.382 144.021 1.00 155.21 501 PHE C CA 1
ATOM 31281 C C . PHE C 3 501 ? 189.049 203.290 142.989 1.00 155.75 501 PHE C C 1
ATOM 31282 O O . PHE C 3 501 ? 188.026 203.313 142.297 1.00 156.61 501 PHE C O 1
ATOM 31299 N N . LEU C 3 502 ? 189.968 202.333 142.870 1.00 159.25 502 LEU C N 1
ATOM 31300 C CA . LEU C 3 502 ? 189.791 201.179 141.992 1.00 159.98 502 LEU C CA 1
ATOM 31301 C C . LEU C 3 502 ? 189.624 201.597 140.534 1.00 161.06 502 LEU C C 1
ATOM 31302 O O . LEU C 3 502 ? 188.939 200.924 139.760 1.00 161.09 502 LEU C O 1
ATOM 31318 N N . ARG C 3 503 ? 190.246 202.708 140.149 1.00 164.87 503 ARG C N 1
ATOM 31319 C CA . ARG C 3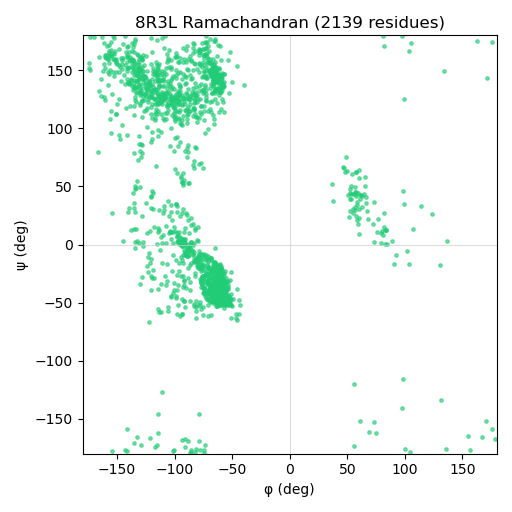 503 ? 190.280 203.133 138.757 1.00 163.74 503 ARG C CA 1
ATOM 31320 C C . ARG C 3 503 ? 191.539 202.582 138.103 1.00 162.98 503 ARG C C 1
ATOM 31321 O O . ARG C 3 503 ? 192.646 202.771 138.615 1.00 162.85 503 ARG C O 1
ATOM 31342 N N . VAL C 3 504 ? 191.366 201.900 136.976 1.00 165.64 504 VAL C N 1
ATOM 31343 C CA . VAL C 3 504 ? 192.466 201.256 136.271 1.00 167.02 504 VAL C CA 1
ATOM 31344 C C . VAL C 3 504 ? 192.858 202.138 135.094 1.00 169.28 504 VAL C C 1
ATOM 31345 O O . VAL C 3 504 ? 192.051 202.373 134.187 1.00 170.24 504 VAL C O 1
ATOM 31358 N N . ARG C 3 505 ? 194.099 202.619 135.104 1.00 174.12 505 ARG C N 1
ATOM 31359 C CA . ARG C 3 505 ? 194.629 203.467 134.048 1.00 173.90 505 ARG C CA 1
ATOM 31360 C C . ARG C 3 505 ? 195.758 202.744 133.326 1.00 173.78 505 ARG C C 1
ATOM 31361 O O . ARG C 3 505 ? 196.492 201.952 133.924 1.00 172.76 505 ARG C O 1
ATOM 31382 N N . ASP C 3 506 ? 195.889 203.025 132.034 1.00 184.51 506 ASP C N 1
ATOM 31383 C CA . ASP C 3 506 ? 196.943 202.425 131.235 1.00 184.72 506 ASP C CA 1
ATOM 31384 C C . ASP C 3 506 ? 198.294 203.037 131.595 1.00 184.81 506 ASP C C 1
ATOM 31385 O O . ASP C 3 506 ? 198.390 203.994 132.368 1.00 184.80 506 ASP C O 1
ATOM 31394 N N . GLN C 3 507 ? 199.355 202.463 131.025 1.00 182.63 507 GLN C N 1
ATOM 31395 C CA . GLN C 3 507 ? 200.691 203.004 131.253 1.00 181.92 507 GLN C CA 1
ATOM 31396 C C . GLN C 3 507 ? 200.782 204.446 130.774 1.00 181.95 507 GLN C C 1
ATOM 31397 O O . GLN C 3 507 ? 201.353 205.302 131.459 1.00 180.88 507 GLN C O 1
ATOM 31411 N N . ARG C 3 508 ? 200.223 204.733 129.597 1.00 187.60 508 ARG C N 1
ATOM 31412 C CA . ARG C 3 508 ? 200.193 206.107 129.108 1.00 186.98 508 ARG C CA 1
ATOM 31413 C C . ARG C 3 508 ? 199.336 206.991 130.005 1.00 186.11 508 ARG C C 1
ATOM 31414 O O . ARG C 3 508 ? 199.701 208.138 130.290 1.00 185.24 508 ARG C O 1
ATOM 31435 N N . GLY C 3 509 ? 198.198 206.475 130.464 1.00 193.48 509 GLY C N 1
ATOM 31436 C CA . GLY C 3 509 ? 197.321 207.228 131.340 1.00 193.93 509 GLY C CA 1
ATOM 31437 C C . GLY C 3 509 ? 195.854 207.106 130.980 1.00 194.67 509 GLY C C 1
ATOM 31438 O O . GLY C 3 509 ? 195.002 207.744 131.605 1.00 194.24 509 GLY C O 1
ATOM 31442 N N . ASN C 3 510 ? 195.544 206.290 129.975 1.00 194.56 510 ASN C N 1
ATOM 31443 C CA . ASN C 3 510 ? 194.165 206.104 129.547 1.00 194.25 510 ASN C CA 1
ATOM 31444 C C . ASN C 3 510 ? 193.447 205.150 130.494 1.00 193.26 510 ASN C C 1
ATOM 31445 O O . ASN C 3 510 ? 193.963 204.075 130.816 1.00 194.11 510 ASN C O 1
ATOM 31456 N N . VAL C 3 511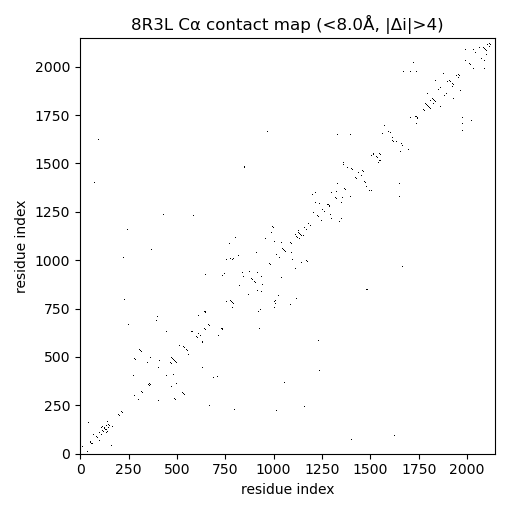 ? 192.252 205.543 130.935 1.00 180.23 511 VAL C N 1
ATOM 31457 C CA . VAL C 3 511 ? 191.469 204.695 131.826 1.00 180.21 511 VAL C CA 1
ATOM 31458 C C . VAL C 3 511 ? 191.023 203.451 131.073 1.00 179.35 511 VAL C C 1
ATOM 31459 O O . VAL C 3 511 ? 190.488 203.536 129.960 1.00 178.88 511 VAL C O 1
ATOM 31472 N N . LEU C 3 512 ? 191.242 202.286 131.678 1.00 165.26 512 LEU C N 1
ATOM 31473 C CA . LEU C 3 512 ? 190.904 201.003 131.074 1.00 164.69 512 LEU C CA 1
ATOM 31474 C C . LEU C 3 512 ? 189.700 200.335 131.717 1.00 164.88 512 LEU C C 1
ATOM 31475 O O . LEU C 3 512 ? 188.929 199.670 131.021 1.00 165.20 512 LEU C O 1
ATOM 31491 N N . LEU C 3 513 ? 189.517 200.493 133.027 1.00 164.21 513 LEU C N 1
ATOM 31492 C CA . LEU C 3 513 ? 188.384 199.902 133.724 1.00 164.53 513 LEU C CA 1
ATOM 31493 C C . LEU C 3 513 ? 188.036 200.766 134.926 1.00 164.78 513 LEU C C 1
ATOM 31494 O O . LEU C 3 513 ? 188.877 201.500 135.452 1.00 163.63 513 LEU C O 1
ATOM 31510 N N . SER C 3 514 ? 186.783 200.668 135.360 1.00 173.71 514 SER C N 1
ATOM 31511 C CA . SER C 3 514 ? 186.288 201.456 136.479 1.00 173.35 514 SER C CA 1
ATOM 31512 C C . SER C 3 514 ? 185.262 200.631 137.239 1.00 173.03 514 SER C C 1
ATOM 31513 O O . SER C 3 514 ? 184.713 199.664 136.698 1.00 172.26 514 SER C O 1
ATOM 31521 N N . PRO C 3 515 ? 184.983 200.984 138.497 1.00 168.21 515 PRO C N 1
ATOM 31522 C CA . PRO C 3 515 ? 183.967 200.235 139.256 1.00 168.01 515 PRO C CA 1
ATOM 31523 C C . PRO C 3 515 ? 182.587 200.259 138.623 1.00 167.35 515 PRO C C 1
ATOM 31524 O O . PRO C 3 515 ? 181.820 199.305 138.798 1.00 166.17 515 PRO C O 1
ATOM 31535 N N . GLU C 3 516 ? 182.240 201.324 137.898 1.00 168.35 516 GLU C N 1
ATOM 31536 C CA . GLU C 3 516 ? 180.890 201.454 137.359 1.00 167.93 516 GLU C CA 1
ATOM 31537 C C . GLU C 3 516 ? 180.568 200.384 136.323 1.00 167.23 516 GLU C C 1
ATOM 31538 O O . GLU C 3 516 ? 179.393 200.198 135.987 1.00 166.24 516 GLU C O 1
ATOM 31550 N N . GLU C 3 517 ? 181.576 199.685 135.804 1.00 161.84 517 GLU C N 1
ATOM 31551 C CA . GLU C 3 517 ? 181.359 198.700 134.752 1.00 161.77 517 GLU C CA 1
ATOM 31552 C C . GLU C 3 517 ? 180.865 197.354 135.273 1.00 161.46 517 GLU C C 1
ATOM 31553 O O . GLU C 3 517 ? 180.406 196.534 134.471 1.00 160.48 517 GLU C O 1
ATOM 31565 N N . VAL C 3 518 ? 180.932 197.107 136.584 1.00 154.85 518 VAL C N 1
ATOM 31566 C CA . VAL C 3 518 ? 180.627 195.777 137.099 1.00 153.37 518 VAL C CA 1
ATOM 31567 C C . VAL C 3 518 ? 179.164 195.455 136.841 1.00 152.66 518 VAL C C 1
ATOM 31568 O O . VAL C 3 518 ? 178.273 196.270 137.111 1.00 152.22 518 VAL C O 1
ATOM 31581 N N . SER C 3 519 ? 178.909 194.259 136.320 1.00 152.18 519 SER C N 1
ATOM 31582 C CA . SER C 3 519 ? 177.539 193.811 136.129 1.00 151.83 519 SER C CA 1
ATOM 31583 C C . SER C 3 519 ? 176.863 193.594 137.477 1.00 152.52 519 SER C C 1
ATOM 31584 O O . SER C 3 519 ? 177.492 193.176 138.454 1.00 152.84 519 SER C O 1
ATOM 31592 N N . GLU C 3 520 ? 175.565 193.882 137.524 1.00 147.86 520 GLU C N 1
ATOM 31593 C CA . GLU C 3 520 ? 174.783 193.780 138.748 1.00 147.03 520 GLU C CA 1
ATOM 31594 C C . GLU C 3 520 ? 174.039 192.455 138.859 1.00 146.83 520 GLU C C 1
ATOM 31595 O O . GLU C 3 520 ? 173.236 192.284 139.781 1.00 145.60 520 GLU C O 1
ATOM 31607 N N . THR C 3 521 ? 174.285 191.517 137.945 1.00 152.30 521 THR C N 1
ATOM 31608 C CA . THR C 3 521 ? 173.617 190.222 137.977 1.00 151.44 521 THR C CA 1
ATOM 31609 C C . THR C 3 521 ? 173.949 189.476 139.263 1.00 151.25 521 THR C C 1
ATOM 31610 O O . THR C 3 521 ? 175.100 189.086 139.483 1.00 150.74 521 THR C O 1
ATOM 31621 N N . GLN C 3 522 ? 172.946 189.269 140.115 1.00 142.68 522 GLN C N 1
ATOM 31622 C CA . GLN C 3 522 ? 173.133 188.582 141.392 1.00 141.52 522 GLN C CA 1
ATOM 31623 C C . GLN C 3 522 ? 172.787 187.112 141.197 1.00 141.13 522 GLN C C 1
ATOM 31624 O O . GLN C 3 522 ? 171.649 186.686 141.397 1.00 140.25 522 GLN C O 1
ATOM 31638 N N . GLY C 3 523 ? 173.785 186.326 140.799 1.00 131.09 523 GLY C N 1
ATOM 31639 C CA . GLY C 3 523 ? 173.623 184.899 140.630 1.00 128.15 523 GLY C CA 1
ATOM 31640 C C . GLY C 3 523 ? 173.891 184.141 141.916 1.00 126.15 523 GLY C C 1
ATOM 31641 O O . GLY C 3 523 ? 174.015 184.711 143.001 1.00 128.75 523 GLY C O 1
ATOM 31645 N N . THR C 3 524 ? 173.980 182.821 141.780 1.00 92.01 524 THR C N 1
ATOM 31646 C CA . THR C 3 524 ? 174.262 181.930 142.896 1.00 92.13 524 THR C CA 1
ATOM 31647 C C . THR C 3 524 ? 175.517 181.125 142.596 1.00 92.76 524 THR C C 1
ATOM 31648 O O . THR C 3 524 ? 175.690 180.617 141.484 1.00 96.06 524 THR C O 1
ATOM 31659 N N . GLU C 3 525 ? 176.386 181.008 143.595 1.00 86.62 525 GLU C N 1
ATOM 31660 C CA . GLU C 3 525 ? 177.676 180.365 143.395 1.00 85.08 525 GLU C CA 1
ATOM 31661 C C . GLU C 3 525 ? 177.508 178.880 143.101 1.00 82.33 525 GLU C C 1
ATOM 31662 O O . GLU C 3 525 ? 176.677 178.198 143.705 1.00 86.06 525 GLU C O 1
ATOM 31674 N N . LYS C 3 526 ? 178.305 178.382 142.155 1.00 78.90 526 LYS C N 1
ATOM 31675 C CA . LYS C 3 526 ? 178.336 176.947 141.894 1.00 77.58 526 LYS C CA 1
ATOM 31676 C C . LYS C 3 526 ? 179.157 176.224 142.955 1.00 80.35 526 LYS C C 1
ATOM 31677 O O . LYS C 3 526 ? 178.693 175.249 143.557 1.00 84.89 526 LYS C O 1
ATOM 31696 N N . LEU C 3 527 ? 180.379 176.686 143.193 1.00 82.26 527 LEU C N 1
ATOM 31697 C CA . LEU C 3 527 ? 181.208 176.168 144.269 1.00 77.37 527 LEU C CA 1
ATOM 31698 C C . LEU C 3 527 ? 180.958 176.960 145.547 1.00 78.40 527 LEU C C 1
ATOM 31699 O O . LEU C 3 527 ? 180.500 178.104 145.520 1.00 83.58 527 LEU C O 1
ATOM 31715 N N . THR C 3 528 ? 181.268 176.335 146.677 1.00 70.48 528 THR C N 1
ATOM 31716 C CA . THR C 3 528 ? 181.016 176.946 147.979 1.00 75.25 528 THR C CA 1
ATOM 31717 C C . THR C 3 528 ? 181.992 178.096 148.179 1.00 74.53 528 THR C C 1
ATOM 31718 O O . THR C 3 528 ? 183.147 177.893 148.556 1.00 79.56 528 THR C O 1
ATOM 31729 N N . ILE C 3 529 ? 181.525 179.315 147.929 1.00 85.48 529 ILE C N 1
ATOM 31730 C CA . ILE C 3 529 ? 182.351 180.504 148.102 1.00 88.06 529 ILE C CA 1
ATOM 31731 C C . ILE C 3 529 ? 182.284 180.903 149.571 1.00 89.44 529 ILE C C 1
ATOM 31732 O O . ILE C 3 529 ? 181.242 181.345 150.059 1.00 92.12 529 ILE C O 1
ATOM 31748 N N . THR C 3 530 ? 183.397 180.744 150.279 1.00 84.74 530 THR C N 1
ATOM 31749 C CA . THR C 3 530 ? 183.488 181.083 151.693 1.00 84.64 530 THR C CA 1
ATOM 31750 C C . THR C 3 530 ? 184.003 182.511 151.808 1.00 88.57 530 THR C C 1
ATOM 31751 O O . THR C 3 530 ? 185.169 182.784 151.499 1.00 92.20 530 THR C O 1
ATOM 31762 N N . TYR C 3 531 ? 183.131 183.418 152.245 1.00 97.89 531 TYR C N 1
ATOM 31763 C CA . TYR C 3 531 ? 183.505 184.811 152.485 1.00 100.09 531 TYR C CA 1
ATOM 31764 C C . TYR C 3 531 ? 183.914 184.994 153.946 1.00 96.86 531 TYR C C 1
ATOM 31765 O O . TYR C 3 531 ? 183.313 185.751 154.708 1.00 95.80 531 TYR C O 1
ATOM 31783 N N . SER C 3 532 ? 184.966 184.278 154.330 1.00 109.78 532 SER C N 1
ATOM 31784 C CA . SER C 3 532 ? 185.425 184.302 155.714 1.00 113.87 532 SER C CA 1
ATOM 31785 C C . SER C 3 532 ? 185.942 185.694 156.043 1.00 117.26 532 SER C C 1
ATOM 31786 O O . SER C 3 532 ? 187.051 186.068 155.647 1.00 119.11 532 SER C O 1
ATOM 31794 N N . SER C 3 533 ? 185.142 186.460 156.774 1.00 135.87 533 SER C N 1
ATOM 31795 C CA . SER C 3 533 ? 185.513 187.809 157.173 1.00 136.40 533 SER C CA 1
ATOM 31796 C C . SER C 3 533 ? 184.743 188.146 158.441 1.00 137.02 533 SER C C 1
ATOM 31797 O O . SER C 3 533 ? 183.884 187.381 158.890 1.00 134.53 533 SER C O 1
ATOM 31805 N N . SER C 3 534 ? 185.058 189.304 159.020 1.00 145.63 534 SER C N 1
ATOM 31806 C CA . SER C 3 534 ? 184.357 189.734 160.222 1.00 144.14 534 SER C CA 1
ATOM 31807 C C . SER C 3 534 ? 182.853 189.775 159.982 1.00 142.61 534 SER C C 1
ATOM 31808 O O . SER C 3 534 ? 182.074 189.184 160.738 1.00 140.48 534 SER C O 1
ATOM 31816 N N . MET C 3 535 ? 182.430 190.465 158.921 1.00 133.77 535 MET C N 1
ATOM 31817 C CA . MET C 3 535 ? 181.012 190.589 158.589 1.00 134.24 535 MET C CA 1
ATOM 31818 C C . MET C 3 535 ? 180.924 190.863 157.089 1.00 131.70 535 MET C C 1
ATOM 31819 O O . MET C 3 535 ? 181.047 192.013 156.659 1.00 132.96 535 MET C O 1
ATOM 31833 N N . MET C 3 536 ? 180.710 189.806 156.306 1.00 122.31 536 MET C N 1
ATOM 31834 C CA . MET C 3 536 ? 180.725 189.884 154.845 1.00 121.25 536 MET C CA 1
ATOM 31835 C C . MET C 3 536 ? 179.616 189.026 154.252 1.00 122.48 536 MET C C 1
ATOM 31836 O O . MET C 3 536 ? 179.747 188.480 153.153 1.00 119.89 536 MET C O 1
ATOM 31850 N N . TRP C 3 537 ? 178.509 188.896 154.971 1.00 126.02 537 TRP C N 1
ATOM 31851 C CA . TRP C 3 537 ? 177.388 188.060 154.531 1.00 123.96 537 TRP C CA 1
ATOM 31852 C C . TRP C 3 537 ? 176.366 188.880 153.751 1.00 124.20 537 TRP C C 1
ATOM 31853 O O . TRP C 3 537 ? 175.168 188.853 154.036 1.00 121.96 537 TRP C O 1
ATOM 31874 N N . GLU C 3 538 ? 176.826 189.623 152.744 1.00 125.03 538 GLU C N 1
ATOM 31875 C CA . GLU C 3 538 ? 175.917 190.449 151.963 1.00 122.30 538 GLU C CA 1
ATOM 31876 C C . GLU C 3 538 ? 175.101 189.636 150.970 1.00 121.82 538 GLU C C 1
ATOM 31877 O O . GLU C 3 538 ? 174.026 190.086 150.559 1.00 125.02 538 GLU C O 1
ATOM 31889 N N . ILE C 3 539 ? 175.578 188.452 150.581 1.00 112.62 539 ILE C N 1
ATOM 31890 C CA . ILE C 3 539 ? 174.803 187.605 149.680 1.00 115.52 539 ILE C CA 1
ATOM 31891 C C . ILE C 3 539 ? 173.476 187.227 150.320 1.00 117.39 539 ILE C C 1
ATOM 31892 O O . ILE C 3 539 ? 172.490 186.965 149.620 1.00 114.85 539 ILE C O 1
ATOM 31908 N N . ASN C 3 540 ? 173.423 187.192 151.649 1.00 123.17 540 ASN C N 1
ATOM 31909 C CA . ASN C 3 540 ? 172.172 186.960 152.351 1.00 121.96 540 ASN C CA 1
ATOM 31910 C C . ASN C 3 540 ? 171.215 188.125 152.101 1.00 121.33 540 ASN C C 1
ATOM 31911 O O . ASN C 3 540 ? 171.546 189.110 151.434 1.00 122.54 540 ASN C O 1
ATOM 31922 N N . GLY C 3 541 ? 170.007 188.010 152.642 1.00 132.47 541 GLY C N 1
ATOM 31923 C CA . GLY C 3 541 ? 169.020 189.054 152.515 1.00 133.59 541 GLY C CA 1
ATOM 31924 C C . GLY C 3 541 ? 169.316 190.230 153.426 1.00 134.36 541 GLY C C 1
ATOM 31925 O O . GLY C 3 541 ? 170.110 190.132 154.367 1.00 133.24 541 GLY C O 1
ATOM 31929 N N . PRO C 3 542 ? 168.689 191.378 153.152 1.00 134.78 542 PRO C N 1
ATOM 31930 C CA . PRO C 3 542 ? 168.880 192.539 154.041 1.00 133.17 542 PRO C CA 1
ATOM 31931 C C . PRO C 3 542 ? 168.437 192.288 155.474 1.00 132.52 542 PRO C C 1
ATOM 31932 O O . PRO C 3 542 ? 169.064 192.802 156.411 1.00 131.14 542 PRO C O 1
ATOM 31943 N N . GLU C 3 543 ? 167.364 191.518 155.678 1.00 132.80 543 GLU C N 1
ATOM 31944 C CA . GLU C 3 543 ? 166.972 191.172 157.040 1.00 132.26 543 GLU C CA 1
ATOM 31945 C C . GLU C 3 543 ? 168.075 190.382 157.725 1.00 132.46 543 GLU C C 1
ATOM 31946 O O . GLU C 3 543 ? 168.382 190.612 158.902 1.00 131.61 543 GLU C O 1
ATOM 31958 N N . SER C 3 544 ? 168.679 189.440 156.999 1.00 129.80 544 SER C N 1
ATOM 31959 C CA . SER C 3 544 ? 169.836 188.728 157.524 1.00 128.61 544 SER C CA 1
ATOM 31960 C C . SER C 3 544 ? 170.957 189.698 157.864 1.00 125.83 544 SER C C 1
ATOM 31961 O O . SER C 3 544 ? 171.634 189.542 158.885 1.00 123.08 544 SER C O 1
ATOM 31969 N N . VAL C 3 545 ? 171.161 190.713 157.024 1.00 130.79 545 VAL C N 1
ATOM 31970 C CA . VAL C 3 545 ? 172.207 191.697 157.284 1.00 131.87 545 VAL C CA 1
ATOM 31971 C C . VAL C 3 545 ? 171.956 192.392 158.615 1.00 130.83 545 VAL C C 1
ATOM 31972 O O . VAL C 3 545 ? 172.853 192.500 159.462 1.00 131.73 545 VAL C O 1
ATOM 31985 N N . LEU C 3 546 ? 170.729 192.877 158.817 1.00 126.71 546 LEU C N 1
ATOM 31986 C CA . LEU C 3 546 ? 170.407 193.607 160.040 1.00 126.70 546 LEU C CA 1
ATOM 31987 C C . LEU C 3 546 ? 170.539 192.709 161.265 1.00 127.78 546 LEU C C 1
ATOM 31988 O O . LEU C 3 546 ? 171.124 193.102 162.288 1.00 126.44 546 LEU C O 1
ATOM 32004 N N . VAL C 3 547 ? 170.004 191.490 161.177 1.00 128.83 547 VAL C N 1
ATOM 32005 C CA . VAL C 3 547 ? 170.070 190.575 162.310 1.00 130.09 547 VAL C CA 1
ATOM 32006 C C . VAL C 3 547 ? 171.519 190.262 162.650 1.00 128.12 547 VAL C C 1
ATOM 32007 O O . VAL C 3 547 ? 171.910 190.271 163.823 1.00 128.27 547 VAL C O 1
ATOM 32020 N N . ASN C 3 548 ? 172.340 189.988 161.635 1.00 119.64 548 ASN C N 1
ATOM 32021 C CA . ASN C 3 548 ? 173.728 189.631 161.891 1.00 117.28 548 ASN C CA 1
ATOM 32022 C C . ASN C 3 548 ? 174.508 190.801 162.473 1.00 118.31 548 ASN C C 1
ATOM 32023 O O . ASN C 3 548 ? 175.335 190.606 163.366 1.00 119.89 548 ASN C O 1
ATOM 32034 N N . THR C 3 549 ? 174.282 192.021 161.979 1.00 123.08 549 THR C N 1
ATOM 32035 C CA . THR C 3 549 ? 175.015 193.153 162.540 1.00 123.90 549 THR C CA 1
ATOM 32036 C C . THR C 3 549 ? 174.628 193.390 163.996 1.00 124.29 549 THR C C 1
ATOM 32037 O O . THR C 3 549 ? 175.496 193.649 164.840 1.00 124.25 549 THR C O 1
ATOM 32048 N N . TYR C 3 550 ? 173.335 193.296 164.320 1.00 122.98 550 TYR C N 1
ATOM 32049 C CA . TYR C 3 550 ? 172.939 193.470 165.714 1.00 122.74 550 TYR C CA 1
ATOM 32050 C C . TYR C 3 550 ? 173.496 192.349 166.586 1.00 123.61 550 TYR C C 1
ATOM 32051 O O . TYR C 3 550 ? 173.938 192.588 167.720 1.00 123.90 550 TYR C O 1
ATOM 32069 N N . GLN C 3 551 ? 173.505 191.120 166.066 1.00 115.66 551 GLN C N 1
ATOM 32070 C CA . GLN C 3 551 ? 174.087 190.008 166.806 1.00 111.30 551 GLN C CA 1
ATOM 32071 C C . GLN C 3 551 ? 175.572 190.234 167.047 1.00 112.71 551 GLN C C 1
ATOM 32072 O O . GLN C 3 551 ? 176.083 189.928 168.126 1.00 115.55 551 GLN C O 1
ATOM 32086 N N . TRP C 3 552 ? 176.284 190.755 166.046 1.00 121.51 552 TRP C N 1
ATOM 32087 C CA . TRP C 3 552 ? 177.700 191.057 166.220 1.00 121.20 552 TRP C CA 1
ATOM 32088 C C . TRP C 3 552 ? 177.902 192.118 167.290 1.00 121.12 552 TRP C C 1
ATOM 32089 O O . TRP C 3 552 ? 178.802 192.000 168.130 1.00 123.69 552 TRP C O 1
ATOM 32110 N N . ILE C 3 553 ? 177.077 193.165 167.275 1.00 125.19 553 ILE C N 1
ATOM 32111 C CA . ILE C 3 553 ? 177.176 194.183 168.318 1.00 124.76 553 ILE C CA 1
ATOM 32112 C C . ILE C 3 553 ? 176.995 193.546 169.688 1.00 125.90 553 ILE C C 1
ATOM 32113 O O . ILE C 3 553 ? 177.703 193.882 170.645 1.00 126.38 553 ILE C O 1
ATOM 32129 N N . ILE C 3 554 ? 176.042 192.621 169.807 1.00 123.06 554 ILE C N 1
ATOM 32130 C CA . ILE C 3 554 ? 175.818 191.959 171.090 1.00 123.72 554 ILE C CA 1
ATOM 32131 C C . ILE C 3 554 ? 177.019 191.097 171.473 1.00 122.65 554 ILE C C 1
ATOM 32132 O O . ILE C 3 554 ? 177.455 191.096 172.630 1.00 121.43 554 ILE C O 1
ATOM 32148 N N . ARG C 3 555 ? 177.569 190.349 170.514 1.00 105.62 555 ARG C N 1
ATOM 32149 C CA . ARG C 3 555 ? 178.649 189.413 170.814 1.00 100.13 555 ARG C CA 1
ATOM 32150 C C . ARG C 3 555 ? 179.870 190.136 171.364 1.00 100.03 555 ARG C C 1
ATOM 32151 O O . ARG C 3 555 ? 180.416 189.757 172.407 1.00 100.52 555 ARG C O 1
ATOM 32172 N N . ASN C 3 556 ? 180.313 191.182 170.674 1.00 120.11 556 ASN C N 1
ATOM 32173 C CA . ASN C 3 556 ? 181.528 191.912 171.026 1.00 121.17 556 ASN C CA 1
ATOM 32174 C C . ASN C 3 556 ? 181.212 193.172 171.814 1.00 122.16 556 ASN C C 1
ATOM 32175 O O . ASN C 3 556 ? 181.885 194.194 171.667 1.00 125.23 556 ASN C O 1
ATOM 32186 N N . TRP C 3 557 ? 180.183 193.121 172.662 1.00 134.32 557 TRP C N 1
ATOM 32187 C CA . TRP C 3 557 ? 179.751 194.316 173.374 1.00 135.69 557 TRP C CA 1
ATOM 32188 C C . TRP C 3 557 ? 180.817 194.867 174.310 1.00 137.61 557 TRP C C 1
ATOM 32189 O O . TRP C 3 557 ? 180.806 196.066 174.593 1.00 139.15 557 TRP C O 1
ATOM 32210 N N . GLU C 3 558 ? 181.746 194.038 174.785 1.00 145.32 558 GLU C N 1
ATOM 32211 C CA . GLU C 3 558 ? 182.776 194.538 175.692 1.00 145.39 558 GLU C CA 1
ATOM 32212 C C . GLU C 3 558 ? 183.725 195.491 174.971 1.00 146.30 558 GLU C C 1
ATOM 32213 O O . GLU C 3 558 ? 183.851 196.667 175.341 1.00 145.43 558 GLU C O 1
ATOM 32225 N N . ASN C 3 559 ? 184.411 194.995 173.938 1.00 149.18 559 ASN C N 1
ATOM 32226 C CA . ASN C 3 559 ? 185.333 195.845 173.195 1.00 148.41 559 ASN C CA 1
ATOM 32227 C C . ASN C 3 559 ? 184.585 196.961 172.477 1.00 148.47 559 ASN C C 1
ATOM 32228 O O . ASN C 3 559 ? 185.090 198.083 172.362 1.00 149.23 559 ASN C O 1
ATOM 32239 N N . VAL C 3 560 ? 183.376 196.678 171.992 1.00 143.91 560 VAL C N 1
ATOM 32240 C CA . VAL C 3 560 ? 182.581 197.725 171.359 1.00 142.64 560 VAL C CA 1
ATOM 32241 C C . VAL C 3 560 ? 182.300 198.843 172.352 1.00 143.49 560 VAL C C 1
ATOM 32242 O O . VAL C 3 560 ? 182.426 200.028 172.027 1.00 145.29 560 VAL C O 1
ATOM 32255 N N . LYS C 3 561 ? 181.921 198.486 173.581 1.00 148.98 561 LYS C N 1
ATOM 32256 C CA . LYS C 3 561 ? 181.623 199.489 174.596 1.00 149.27 561 LYS C CA 1
ATOM 32257 C C . LYS C 3 561 ? 182.862 200.293 174.965 1.00 150.75 561 LYS C C 1
ATOM 32258 O O . LYS C 3 561 ? 182.794 201.521 175.092 1.00 151.49 561 LYS C O 1
ATOM 32277 N N . ILE C 3 562 ? 184.002 199.625 175.154 1.00 154.37 562 ILE C N 1
ATOM 32278 C CA . ILE C 3 562 ? 185.204 200.367 175.528 1.00 154.26 562 ILE C CA 1
ATOM 32279 C C . ILE C 3 562 ? 185.622 201.303 174.398 1.00 154.95 562 ILE C C 1
ATOM 32280 O O . ILE C 3 562 ? 185.999 202.457 174.639 1.00 155.13 562 ILE C O 1
ATOM 32296 N N . GLN C 3 563 ? 185.555 200.830 173.150 1.00 152.48 563 GLN C N 1
ATOM 32297 C CA . GLN C 3 563 ? 185.904 201.678 172.016 1.00 150.94 563 GLN C CA 1
ATOM 32298 C C . GLN C 3 563 ? 184.962 202.868 171.915 1.00 150.68 563 GLN C C 1
ATOM 32299 O O . GLN C 3 563 ? 185.400 204.002 171.693 1.00 152.49 563 GLN C O 1
ATOM 32313 N N . TRP C 3 564 ? 183.661 202.627 172.075 1.00 153.80 564 TRP C N 1
ATOM 32314 C CA . TRP C 3 564 ? 182.691 203.712 172.034 1.00 155.22 564 TRP C CA 1
ATOM 32315 C C . TRP C 3 564 ? 182.972 204.741 173.121 1.00 156.78 564 TRP C C 1
ATOM 32316 O O . TRP C 3 564 ? 182.922 205.951 172.871 1.00 157.04 564 TRP C O 1
ATOM 32337 N N . SER C 3 565 ? 183.263 204.277 174.337 1.00 164.05 565 SER C N 1
ATOM 32338 C CA . SER C 3 565 ? 183.531 205.200 175.433 1.00 163.26 565 SER C CA 1
ATOM 32339 C C . SER C 3 565 ? 184.795 206.012 175.180 1.00 163.68 565 SER C C 1
ATOM 32340 O O . SER C 3 565 ? 184.823 207.221 175.440 1.00 164.04 565 SER C O 1
ATOM 32348 N N . GLN C 3 566 ? 185.850 205.375 174.671 1.00 164.24 566 GLN C N 1
ATOM 32349 C CA . GLN C 3 566 ? 187.141 206.047 174.550 1.00 164.02 566 GLN C CA 1
ATOM 32350 C C . GLN C 3 566 ? 187.335 206.685 173.175 1.00 163.68 566 GLN C C 1
ATOM 32351 O O . GLN C 3 566 ? 187.517 207.902 173.071 1.00 162.73 566 GLN C O 1
ATOM 32365 N N . ASP C 3 567 ? 187.298 205.879 172.114 1.00 162.42 567 ASP C N 1
ATOM 32366 C CA . ASP C 3 567 ? 187.581 206.340 170.754 1.00 162.08 567 ASP C CA 1
ATOM 32367 C C . ASP C 3 567 ? 186.436 205.919 169.842 1.00 162.70 567 ASP C C 1
ATOM 32368 O O . ASP C 3 567 ? 186.546 204.939 169.094 1.00 163.23 567 ASP C O 1
ATOM 32377 N N . PRO C 3 568 ? 185.314 206.641 169.879 1.00 158.19 568 PRO C N 1
ATOM 32378 C CA . PRO C 3 568 ? 184.176 206.267 169.024 1.00 158.30 568 PRO C CA 1
ATOM 32379 C C . PRO C 3 568 ? 184.483 206.328 167.539 1.00 157.23 568 PRO C C 1
ATOM 32380 O O . PRO C 3 568 ? 183.831 205.622 166.759 1.00 156.03 568 PRO C O 1
ATOM 32391 N N . THR C 3 569 ? 185.449 207.148 167.120 1.00 154.12 569 THR C N 1
ATOM 32392 C CA . THR C 3 569 ? 185.733 207.285 165.696 1.00 152.52 569 THR C CA 1
ATOM 32393 C C . THR C 3 569 ? 186.177 205.960 165.092 1.00 152.14 569 THR C C 1
ATOM 32394 O O . THR C 3 569 ? 185.716 205.577 164.010 1.00 151.99 569 THR C O 1
ATOM 32405 N N . MET C 3 570 ? 187.072 205.242 165.775 1.00 151.56 570 MET C N 1
ATOM 32406 C CA . MET C 3 570 ? 187.532 203.962 165.252 1.00 152.40 570 MET C CA 1
ATOM 32407 C C . MET C 3 570 ? 186.397 202.949 165.194 1.00 152.44 570 MET C C 1
ATOM 32408 O O . MET C 3 570 ? 186.351 202.120 164.278 1.00 152.59 570 MET C O 1
ATOM 32422 N N . LEU C 3 571 ? 185.483 202.989 166.164 1.00 147.00 571 LEU C N 1
ATOM 32423 C CA . LEU C 3 571 ? 184.321 202.110 166.116 1.00 146.00 571 LEU C CA 1
ATOM 32424 C C . LEU C 3 571 ? 183.437 202.438 164.919 1.00 146.47 571 LEU C C 1
ATOM 32425 O O . LEU C 3 571 ? 182.927 201.534 164.247 1.00 145.14 571 LEU C O 1
ATOM 32441 N N . TYR C 3 572 ? 183.246 203.729 164.636 1.00 148.73 572 TYR C N 1
ATOM 32442 C CA . TYR C 3 572 ? 182.326 204.124 163.574 1.00 147.79 572 TYR C CA 1
ATOM 32443 C C . TYR C 3 572 ? 182.806 203.643 162.209 1.00 146.13 572 TYR C C 1
ATOM 32444 O O . TYR C 3 572 ? 182.010 203.146 161.405 1.00 145.42 572 TYR C O 1
ATOM 32462 N N . ASN C 3 573 ? 184.101 203.777 161.929 1.00 144.29 573 ASN C N 1
ATOM 32463 C CA . ASN C 3 573 ? 184.638 203.432 160.618 1.00 144.50 573 ASN C CA 1
ATOM 32464 C C . ASN C 3 573 ? 184.865 201.935 160.442 1.00 144.83 573 ASN C C 1
ATOM 32465 O O . ASN C 3 573 ? 185.569 201.537 159.508 1.00 144.94 573 ASN C O 1
ATOM 32476 N N . LYS C 3 574 ? 184.292 201.104 161.309 1.00 137.19 574 LYS C N 1
ATOM 32477 C CA . LYS C 3 574 ? 184.502 199.667 161.214 1.00 135.31 574 LYS C CA 1
ATOM 32478 C C . LYS C 3 574 ? 183.988 199.134 159.883 1.00 134.91 574 LYS C C 1
ATOM 32479 O O . LYS C 3 574 ? 182.965 199.586 159.363 1.00 136.69 574 LYS C O 1
ATOM 32498 N N . MET C 3 575 ? 184.713 198.161 159.331 1.00 132.39 575 MET C N 1
ATOM 32499 C CA . MET C 3 575 ? 184.248 197.466 158.138 1.00 133.29 575 MET C CA 1
ATOM 32500 C C . MET C 3 575 ? 182.920 196.765 158.383 1.00 135.16 575 MET C C 1
ATOM 32501 O O . MET C 3 575 ? 182.193 196.473 157.427 1.00 137.77 575 MET C O 1
ATOM 32515 N N . GLU C 3 576 ? 182.584 196.507 159.647 1.00 137.32 576 GLU C N 1
ATOM 32516 C CA . GLU C 3 576 ? 181.425 195.684 159.969 1.00 137.94 576 GLU C CA 1
ATOM 32517 C C . GLU C 3 576 ? 180.113 196.444 159.803 1.00 137.28 576 GLU C C 1
ATOM 32518 O O . GLU C 3 576 ? 179.090 195.837 159.469 1.00 135.78 576 GLU C O 1
ATOM 32530 N N . PHE C 3 577 ? 180.114 197.756 160.035 1.00 135.66 577 PHE C N 1
ATOM 32531 C CA . PHE C 3 577 ? 178.887 198.539 159.947 1.00 133.02 577 PHE C CA 1
ATOM 32532 C C . PHE C 3 577 ? 178.517 198.922 158.521 1.00 132.89 577 PHE C C 1
ATOM 32533 O O . PHE C 3 577 ? 177.373 199.325 158.286 1.00 135.74 577 PHE C O 1
ATOM 32550 N N . GLU C 3 578 ? 179.440 198.809 157.570 1.00 137.64 578 GLU C N 1
ATOM 32551 C CA . GLU C 3 578 ? 179.148 199.256 156.212 1.00 139.02 578 GLU C CA 1
ATOM 32552 C C . GLU C 3 578 ? 177.985 198.506 155.574 1.00 140.69 578 GLU C C 1
ATOM 32553 O O . GLU C 3 578 ? 177.131 199.166 154.955 1.00 142.87 578 GLU C O 1
ATOM 32565 N N . PRO C 3 579 ? 177.880 197.176 155.669 1.00 134.05 579 PRO C N 1
ATOM 32566 C CA . PRO C 3 579 ? 176.717 196.502 155.065 1.00 132.86 579 PRO C CA 1
ATOM 32567 C C . PRO C 3 579 ? 175.391 197.040 155.568 1.00 133.39 579 PRO C C 1
ATOM 32568 O O . PRO C 3 579 ? 174.426 197.121 154.799 1.00 133.17 579 PRO C O 1
ATOM 32579 N N . PHE C 3 580 ? 175.317 197.407 156.849 1.00 134.56 580 PHE C N 1
ATOM 32580 C CA . PHE C 3 580 ? 174.112 198.048 157.365 1.00 132.75 580 PHE C CA 1
ATOM 32581 C C . PHE C 3 580 ? 173.857 199.375 156.662 1.00 136.14 580 PHE C C 1
ATOM 32582 O O . PHE C 3 580 ? 172.712 199.703 156.333 1.00 136.59 580 PHE C O 1
ATOM 32599 N N . GLN C 3 581 ? 174.915 200.156 156.429 1.00 139.32 581 GLN C N 1
ATOM 32600 C CA . GLN C 3 581 ? 174.752 201.443 155.763 1.00 135.25 581 GLN C CA 1
ATOM 32601 C C . GLN C 3 581 ? 174.259 201.274 154.333 1.00 136.15 581 GLN C C 1
ATOM 32602 O O . GLN C 3 581 ? 173.609 202.176 153.792 1.00 137.82 581 GLN C O 1
ATOM 32616 N N . SER C 3 582 ? 174.553 200.133 153.705 1.00 135.08 582 SER C N 1
ATOM 32617 C CA . SER C 3 582 ? 174.107 199.902 152.336 1.00 134.94 582 SER C CA 1
ATOM 32618 C C . SER C 3 582 ? 172.589 199.874 152.222 1.00 135.84 582 SER C C 1
ATOM 32619 O O . SER C 3 582 ? 172.059 200.078 151.125 1.00 137.42 582 SER C O 1
ATOM 32627 N N . LEU C 3 583 ? 171.879 199.624 153.322 1.00 137.48 583 LEU C N 1
ATOM 32628 C CA . LEU C 3 583 ? 170.422 199.612 153.302 1.00 135.28 583 LEU C CA 1
ATOM 32629 C C . LEU C 3 583 ? 169.820 200.952 153.696 1.00 135.66 583 LEU C C 1
ATOM 32630 O O . LEU C 3 583 ? 168.700 201.266 153.276 1.00 138.20 583 LEU C O 1
ATOM 32646 N N . VAL C 3 584 ? 170.530 201.746 154.493 1.00 138.40 584 VAL C N 1
ATOM 32647 C CA . VAL C 3 584 ? 169.995 203.055 154.882 1.00 139.58 584 VAL C CA 1
ATOM 32648 C C . VAL C 3 584 ? 169.854 203.921 153.637 1.00 141.63 584 VAL C C 1
ATOM 32649 O O . VAL C 3 584 ? 170.728 203.868 152.748 1.00 142.42 584 VAL C O 1
ATOM 32662 N N . PRO C 3 585 ? 168.796 204.722 153.501 1.00 149.26 585 PRO C N 1
ATOM 32663 C CA . PRO C 3 585 ? 168.694 205.596 152.327 1.00 148.81 585 PRO C CA 1
ATOM 32664 C C . PRO C 3 585 ? 169.897 206.521 152.227 1.00 150.27 585 PRO C C 1
ATOM 32665 O O . PRO C 3 585 ? 170.349 207.096 153.219 1.00 150.64 585 PRO C O 1
ATOM 32676 N N . LYS C 3 586 ? 170.412 206.663 151.006 1.00 152.91 586 LYS C N 1
ATOM 32677 C CA . LYS C 3 586 ? 171.639 207.425 150.805 1.00 152.13 586 LYS C CA 1
ATOM 32678 C C . LYS C 3 586 ? 171.431 208.898 151.136 1.00 151.43 586 LYS C C 1
ATOM 32679 O O . LYS C 3 586 ? 172.206 209.493 151.893 1.00 151.66 586 LYS C O 1
ATOM 32698 N N . ALA C 3 587 ? 170.366 209.496 150.597 1.00 148.11 587 ALA C N 1
ATOM 32699 C CA . ALA C 3 587 ? 170.159 210.930 150.767 1.00 147.56 587 ALA C CA 1
ATOM 32700 C C . ALA C 3 587 ? 170.099 211.309 152.240 1.00 148.60 587 ALA C C 1
ATOM 32701 O O . ALA C 3 587 ? 170.690 212.312 152.656 1.00 146.65 587 ALA C O 1
ATOM 32708 N N . ALA C 3 588 ? 169.390 210.520 153.044 1.00 154.90 588 ALA C N 1
ATOM 32709 C CA . ALA C 3 588 ? 169.277 210.775 154.472 1.00 154.48 588 ALA C CA 1
ATOM 32710 C C . ALA C 3 588 ? 170.401 210.146 155.282 1.00 154.18 588 ALA C C 1
ATOM 32711 O O . ALA C 3 588 ? 170.477 210.390 156.491 1.00 154.89 588 ALA C O 1
ATOM 32718 N N . ARG C 3 589 ? 171.271 209.352 154.652 1.00 147.94 589 ARG C N 1
ATOM 32719 C CA . ARG C 3 589 ? 172.320 208.654 155.389 1.00 146.88 589 ARG C CA 1
ATOM 32720 C C . ARG C 3 589 ? 173.031 209.593 156.355 1.00 147.60 589 ARG C C 1
ATOM 32721 O O . ARG C 3 589 ? 172.955 209.426 157.578 1.00 148.52 589 ARG C O 1
ATOM 32742 N N . GLY C 3 590 ? 173.696 210.617 155.820 1.00 158.53 590 GLY C N 1
ATOM 32743 C CA . GLY C 3 590 ? 174.386 211.558 156.684 1.00 158.86 590 GLY C CA 1
ATOM 32744 C C . GLY C 3 590 ? 173.456 212.179 157.704 1.00 157.77 590 GLY C C 1
ATOM 32745 O O . GLY C 3 590 ? 173.791 212.274 158.888 1.00 158.03 590 GLY C O 1
ATOM 32749 N N . GLN C 3 591 ? 172.254 212.567 157.268 1.00 158.03 591 GLN C N 1
ATOM 32750 C CA . GLN C 3 591 ? 171.302 213.185 158.182 1.00 160.75 591 GLN C CA 1
ATOM 32751 C C . GLN C 3 591 ? 171.082 212.319 159.411 1.00 161.73 591 GLN C C 1
ATOM 32752 O O . GLN C 3 591 ? 170.883 212.841 160.514 1.00 161.07 591 GLN C O 1
ATOM 32766 N N . TYR C 3 592 ? 171.118 210.996 159.246 1.00 154.35 592 TYR C N 1
ATOM 32767 C CA . TYR C 3 592 ? 171.044 210.116 160.404 1.00 151.08 592 TYR C CA 1
ATOM 32768 C C . TYR C 3 592 ? 172.366 210.102 161.158 1.00 149.95 592 TYR C C 1
ATOM 32769 O O . TYR C 3 592 ? 172.408 210.387 162.360 1.00 149.97 592 TYR C O 1
ATOM 32787 N N . SER C 3 593 ? 173.461 209.808 160.451 1.00 152.44 593 SER C N 1
ATOM 32788 C CA . SER C 3 593 ? 174.728 209.518 161.112 1.00 153.49 593 SER C CA 1
ATOM 32789 C C . SER C 3 593 ? 175.075 210.599 162.127 1.00 154.40 593 SER C C 1
ATOM 32790 O O . SER C 3 593 ? 175.103 210.351 163.339 1.00 154.73 593 SER C O 1
ATOM 32798 N N . GLY C 3 594 ? 175.282 211.827 161.650 1.00 159.49 594 GLY C N 1
ATOM 32799 C CA . GLY C 3 594 ? 175.630 212.903 162.560 1.00 159.06 594 GLY C CA 1
ATOM 32800 C C . GLY C 3 594 ? 174.628 213.035 163.684 1.00 158.45 594 GLY C C 1
ATOM 32801 O O . GLY C 3 594 ? 174.997 213.126 164.858 1.00 158.94 594 GLY C O 1
ATOM 32805 N N . PHE C 3 595 ? 173.337 212.990 163.345 1.00 153.39 595 PHE C N 1
ATOM 32806 C CA . PHE C 3 595 ? 172.303 213.064 164.369 1.00 153.97 595 PHE C CA 1
ATOM 32807 C C . PHE C 3 595 ? 172.581 212.055 165.472 1.00 154.63 595 PHE C C 1
ATOM 32808 O O . PHE C 3 595 ? 172.692 212.413 166.652 1.00 153.76 595 PHE C O 1
ATOM 32825 N N . VAL C 3 596 ? 172.771 210.790 165.092 1.00 151.93 596 VAL C N 1
ATOM 32826 C CA . VAL C 3 596 ? 173.040 209.762 166.090 1.00 150.47 596 VAL C CA 1
ATOM 32827 C C . VAL C 3 596 ? 174.244 210.164 166.927 1.00 150.59 596 VAL C C 1
ATOM 32828 O O . VAL C 3 596 ? 174.190 210.186 168.163 1.00 150.81 596 VAL C O 1
ATOM 32841 N N . ARG C 3 597 ? 175.330 210.557 166.257 1.00 155.61 597 ARG C N 1
ATOM 32842 C CA . ARG C 3 597 ? 176.537 210.940 166.975 1.00 155.85 597 ARG C CA 1
ATOM 32843 C C . ARG C 3 597 ? 176.227 212.007 168.012 1.00 155.69 597 ARG C C 1
ATOM 32844 O O . ARG C 3 597 ? 176.682 211.920 169.160 1.00 156.38 597 ARG C O 1
ATOM 32865 N N . VAL C 3 598 ? 175.414 212.999 167.642 1.00 158.92 598 VAL C N 1
ATOM 32866 C CA . VAL C 3 598 ? 175.115 214.080 168.575 1.00 159.25 598 VAL C CA 1
ATOM 32867 C C . VAL C 3 598 ? 174.555 213.506 169.868 1.00 160.66 598 VAL C C 1
ATOM 32868 O O . VAL C 3 598 ? 175.023 213.829 170.967 1.00 161.39 598 VAL C O 1
ATOM 32881 N N . LEU C 3 599 ? 173.577 212.605 169.754 1.00 161.58 599 LEU C N 1
ATOM 32882 C CA . LEU C 3 599 ? 173.028 211.984 170.952 1.00 161.35 599 LEU C CA 1
ATOM 32883 C C . LEU C 3 599 ? 174.144 211.359 171.774 1.00 161.39 599 LEU C C 1
ATOM 32884 O O . LEU C 3 599 ? 174.293 211.647 172.968 1.00 161.86 599 LEU C O 1
ATOM 32900 N N . PHE C 3 600 ? 174.979 210.543 171.127 1.00 158.23 600 PHE C N 1
ATOM 32901 C CA . PHE C 3 600 ? 176.091 209.927 171.839 1.00 157.54 600 PHE C CA 1
ATOM 32902 C C . PHE C 3 600 ? 176.917 210.985 172.553 1.00 157.72 600 PHE C C 1
ATOM 32903 O O . PHE C 3 600 ? 177.244 210.833 173.736 1.00 158.64 600 PHE C O 1
ATOM 32920 N N . GLN C 3 601 ? 177.226 212.086 171.863 1.00 167.03 601 GLN C N 1
ATOM 32921 C CA . GLN C 3 601 ? 178.005 213.145 172.490 1.00 166.82 601 GLN C CA 1
ATOM 32922 C C . GLN C 3 601 ? 177.347 213.585 173.789 1.00 168.05 601 GLN C C 1
ATOM 32923 O O . GLN C 3 601 ? 177.986 213.611 174.848 1.00 169.81 601 GLN C O 1
ATOM 32937 N N . GLN C 3 602 ? 176.047 213.886 173.736 1.00 168.33 602 GLN C N 1
ATOM 32938 C CA . GLN C 3 602 ? 175.343 214.278 174.951 1.00 168.45 602 GLN C CA 1
ATOM 32939 C C . GLN C 3 602 ? 175.424 213.179 175.998 1.00 168.39 602 GLN C C 1
ATOM 32940 O O . GLN C 3 602 ? 175.664 213.451 177.180 1.00 168.21 602 GLN C O 1
ATOM 32954 N N . MET C 3 603 ? 175.242 211.925 175.578 1.00 165.65 603 MET C N 1
ATOM 32955 C CA . MET C 3 603 ? 175.274 210.824 176.532 1.00 164.64 603 MET C CA 1
ATOM 32956 C C . MET C 3 603 ? 176.668 210.652 177.117 1.00 165.42 603 MET C C 1
ATOM 32957 O O . MET C 3 603 ? 176.820 210.061 178.193 1.00 164.58 603 MET C O 1
ATOM 32971 N N . ARG C 3 604 ? 177.695 211.156 176.429 1.00 163.57 604 ARG C N 1
ATOM 32972 C CA . ARG C 3 604 ? 179.034 211.155 177.004 1.00 160.60 604 ARG C CA 1
ATOM 32973 C C . ARG C 3 604 ? 179.208 212.267 178.029 1.00 160.21 604 ARG C C 1
ATOM 32974 O O . ARG C 3 604 ? 179.996 212.119 178.970 1.00 158.79 604 ARG C O 1
ATOM 32995 N N . ASP C 3 605 ? 178.491 213.378 177.867 1.00 171.02 605 ASP C N 1
ATOM 32996 C CA . ASP C 3 605 ? 178.642 214.544 178.728 1.00 170.86 605 ASP C CA 1
ATOM 32997 C C . ASP C 3 605 ? 177.800 214.462 179.995 1.00 171.69 605 ASP C C 1
ATOM 32998 O O . ASP C 3 605 ? 178.066 215.204 180.945 1.00 171.83 605 ASP C O 1
ATOM 33007 N N . VAL C 3 606 ? 176.811 213.572 180.044 1.00 182.49 606 VAL C N 1
ATOM 33008 C CA . VAL C 3 606 ? 175.909 213.446 181.184 1.00 182.36 606 VAL C CA 1
ATOM 33009 C C . VAL C 3 606 ? 176.112 212.051 181.760 1.00 182.43 606 VAL C C 1
ATOM 33010 O O . VAL C 3 606 ? 175.717 211.054 181.146 1.00 182.19 606 VAL C O 1
ATOM 33023 N N . LEU C 3 607 ? 176.726 211.974 182.938 1.00 187.37 607 LEU C N 1
ATOM 33024 C CA . LEU C 3 607 ? 176.947 210.686 183.579 1.00 187.72 607 LEU C CA 1
ATOM 33025 C C . LEU C 3 607 ? 175.637 210.136 184.130 1.00 188.38 607 LEU C C 1
ATOM 33026 O O . LEU C 3 607 ? 174.790 210.883 184.628 1.00 188.95 607 LEU C O 1
ATOM 33042 N N . GLY C 3 608 ? 175.475 208.817 184.038 1.00 183.17 608 GLY C N 1
ATOM 33043 C CA . GLY C 3 608 ? 174.277 208.151 184.486 1.00 181.65 608 GLY C CA 1
ATOM 33044 C C . GLY C 3 608 ? 173.203 208.002 183.429 1.00 182.21 608 GLY C C 1
ATOM 33045 O O . GLY C 3 608 ? 172.281 207.199 183.612 1.00 181.98 608 GLY C O 1
ATOM 33049 N N . THR C 3 609 ? 173.292 208.752 182.335 1.00 177.28 609 THR C N 1
ATOM 33050 C CA . THR C 3 609 ? 172.335 208.645 181.233 1.00 176.16 609 THR C CA 1
ATOM 33051 C C . THR C 3 609 ? 172.865 207.692 180.164 1.00 175.06 609 THR C C 1
ATOM 33052 O O . THR C 3 609 ? 173.048 208.047 178.999 1.00 173.30 609 THR C O 1
ATOM 33063 N N . PHE C 3 610 ? 173.115 206.457 180.588 1.00 159.20 610 PHE C N 1
ATOM 33064 C CA . PHE C 3 610 ? 173.658 205.410 179.727 1.00 157.02 610 PHE C CA 1
ATOM 33065 C C . PHE C 3 610 ? 172.576 204.359 179.513 1.00 157.22 610 PHE C C 1
ATOM 33066 O O . PHE C 3 610 ? 172.389 203.469 180.348 1.00 156.92 610 PHE C O 1
ATOM 33083 N N . ASP C 3 611 ? 171.862 204.467 178.396 1.00 161.75 611 ASP C N 1
ATOM 33084 C CA . ASP C 3 611 ? 170.871 203.473 177.991 1.00 162.43 611 ASP C CA 1
ATOM 33085 C C . ASP C 3 611 ? 171.560 202.512 177.029 1.00 162.02 611 ASP C C 1
ATOM 33086 O O . ASP C 3 611 ? 171.788 202.842 175.863 1.00 161.98 611 ASP C O 1
ATOM 33095 N N . THR C 3 612 ? 171.886 201.317 177.523 1.00 154.44 612 THR C N 1
ATOM 33096 C CA . THR C 3 612 ? 172.618 200.351 176.711 1.00 154.23 612 THR C CA 1
ATOM 33097 C C . THR C 3 612 ? 171.876 200.046 175.416 1.00 154.30 612 THR C C 1
ATOM 33098 O O . THR C 3 612 ? 172.452 200.116 174.324 1.00 155.32 612 THR C O 1
ATOM 33109 N N . VAL C 3 613 ? 170.586 199.724 175.519 1.00 147.35 613 VAL C N 1
ATOM 33110 C CA . VAL C 3 613 ? 169.823 199.323 174.341 1.00 145.86 613 VAL C CA 1
ATOM 33111 C C . VAL C 3 613 ? 169.802 200.446 173.313 1.00 146.97 613 VAL C C 1
ATOM 33112 O O . VAL C 3 613 ? 169.791 200.199 172.101 1.00 147.95 613 VAL C O 1
ATOM 33125 N N . GLN C 3 614 ? 169.788 201.697 173.777 1.00 152.06 614 GLN C N 1
ATOM 33126 C CA . GLN C 3 614 ? 169.795 202.824 172.851 1.00 152.75 614 GLN C CA 1
ATOM 33127 C C . GLN C 3 614 ? 171.060 202.813 171.999 1.00 153.81 614 GLN C C 1
ATOM 33128 O O . GLN C 3 614 ? 171.004 202.970 170.772 1.00 154.23 614 GLN C O 1
ATOM 33142 N N . ILE C 3 615 ? 172.216 202.616 172.637 1.00 152.10 615 ILE C N 1
ATOM 33143 C CA . ILE C 3 615 ? 173.469 202.528 171.894 1.00 150.62 615 ILE C CA 1
ATOM 33144 C C . ILE C 3 615 ? 173.442 201.330 170.957 1.00 150.38 615 ILE C C 1
ATOM 33145 O O . ILE C 3 615 ? 173.851 201.424 169.794 1.00 152.30 615 ILE C O 1
ATOM 33161 N N . ILE C 3 616 ? 172.958 200.184 171.443 1.00 140.00 616 ILE C N 1
ATOM 33162 C CA . ILE C 3 616 ? 172.919 198.990 170.602 1.00 139.17 616 ILE C CA 1
ATOM 33163 C C . ILE C 3 616 ? 172.123 199.262 169.334 1.00 138.97 616 ILE C C 1
ATOM 33164 O O . ILE C 3 616 ? 172.529 198.870 168.233 1.00 138.35 616 ILE C O 1
ATOM 33180 N N . LYS C 3 617 ? 170.978 199.932 169.463 1.00 143.11 617 LYS C N 1
ATOM 33181 C CA . LYS C 3 617 ? 170.117 200.124 168.300 1.00 142.67 617 LYS C CA 1
ATOM 33182 C C . LYS C 3 617 ? 170.656 201.208 167.373 1.00 143.67 617 LYS C C 1
ATOM 33183 O O . LYS C 3 617 ? 170.515 201.101 166.149 1.00 143.71 617 LYS C O 1
ATOM 33202 N N . LEU C 3 618 ? 171.281 202.253 167.921 1.00 148.90 618 LEU C N 1
ATOM 33203 C CA . LEU C 3 618 ? 171.698 203.380 167.092 1.00 149.05 618 LEU C CA 1
ATOM 33204 C C . LEU C 3 618 ? 173.127 203.280 166.569 1.00 148.57 618 LEU C C 1
ATOM 33205 O O . LEU C 3 618 ? 173.510 204.093 165.722 1.00 150.27 618 LEU C O 1
ATOM 33221 N N . LEU C 3 619 ? 173.926 202.320 167.034 1.00 144.48 619 LEU C N 1
ATOM 33222 C CA . LEU C 3 619 ? 175.318 202.261 166.593 1.00 143.36 619 LEU C CA 1
ATOM 33223 C C . LEU C 3 619 ? 175.455 202.070 165.089 1.00 143.01 619 LEU C C 1
ATOM 33224 O O . LEU C 3 619 ? 176.261 202.785 164.469 1.00 145.58 619 LEU C O 1
ATOM 33240 N N . PRO C 3 620 ? 174.732 201.151 164.445 1.00 137.04 620 PRO C N 1
ATOM 33241 C CA . PRO C 3 620 ? 174.966 200.913 163.011 1.00 136.75 620 PRO C CA 1
ATOM 33242 C C . PRO C 3 620 ? 174.719 202.126 162.132 1.00 139.26 620 PRO C C 1
ATOM 33243 O O . PRO C 3 620 ? 175.252 202.179 161.018 1.00 140.53 620 PRO C O 1
ATOM 33254 N N . PHE C 3 621 ? 173.925 203.097 162.586 1.00 143.40 621 PHE C N 1
ATOM 33255 C CA . PHE C 3 621 ? 173.599 204.245 161.747 1.00 142.33 621 PHE C CA 1
ATOM 33256 C C . PHE C 3 621 ? 174.746 205.242 161.644 1.00 142.30 621 PHE C C 1
ATOM 33257 O O . PHE C 3 621 ? 174.871 205.926 160.623 1.00 142.95 621 PHE C O 1
ATOM 33274 N N . ALA C 3 622 ? 175.589 205.339 162.672 1.00 145.97 622 ALA C N 1
ATOM 33275 C CA . ALA C 3 622 ? 176.602 206.382 162.759 1.00 145.44 622 ALA C CA 1
ATOM 33276 C C . ALA C 3 622 ? 177.895 206.016 162.039 1.00 145.79 622 ALA C C 1
ATOM 33277 O O . ALA C 3 622 ? 178.952 206.566 162.371 1.00 145.65 622 ALA C O 1
ATOM 33284 N N . ALA C 3 623 ? 177.840 205.108 161.067 1.00 144.11 623 ALA C N 1
ATOM 33285 C CA . ALA C 3 623 ? 179.022 204.722 160.309 1.00 144.22 623 ALA C CA 1
ATOM 33286 C C . ALA C 3 623 ? 179.284 205.616 159.104 1.00 143.09 623 ALA C C 1
ATOM 33287 O O . ALA C 3 623 ? 180.347 205.497 158.486 1.00 143.27 623 ALA C O 1
ATOM 33294 N N . ALA C 3 624 ? 178.358 206.503 158.759 1.00 146.37 624 ALA C N 1
ATOM 33295 C CA . ALA C 3 624 ? 178.493 207.368 157.599 1.00 147.18 624 ALA C CA 1
ATOM 33296 C C . ALA C 3 624 ? 178.982 208.748 158.010 1.00 148.75 624 ALA C C 1
ATOM 33297 O O . ALA C 3 624 ? 178.881 209.131 159.180 1.00 149.55 624 ALA C O 1
ATOM 33304 N N . PRO C 3 625 ? 179.520 209.526 157.073 1.00 148.05 625 PRO C N 1
ATOM 33305 C CA . PRO C 3 625 ? 180.030 210.859 157.417 1.00 146.11 625 PRO C CA 1
ATOM 33306 C C . PRO C 3 625 ? 178.942 211.712 158.045 1.00 147.38 625 PRO C C 1
ATOM 33307 O O . PRO C 3 625 ? 177.788 211.684 157.592 1.00 149.64 625 PRO C O 1
ATOM 33318 N N . PRO C 3 626 ? 179.262 212.492 159.081 1.00 153.03 626 PRO C N 1
ATOM 33319 C CA . PRO C 3 626 ? 178.215 213.268 159.767 1.00 155.03 626 PRO C CA 1
ATOM 33320 C C . PRO C 3 626 ? 177.889 214.548 159.010 1.00 154.98 626 PRO C C 1
ATOM 33321 O O . PRO C 3 626 ? 178.764 215.384 158.774 1.00 154.56 626 PRO C O 1
ATOM 33332 N N . GLU C 3 627 ? 176.622 214.701 158.636 1.00 157.39 627 GLU C N 1
ATOM 33333 C CA . GLU C 3 627 ? 176.109 215.942 158.070 1.00 156.46 627 GLU C CA 1
ATOM 33334 C C . GLU C 3 627 ? 175.255 216.627 159.129 1.00 158.46 627 GLU C C 1
ATOM 33335 O O . GLU C 3 627 ? 174.220 216.091 159.539 1.00 160.26 627 GLU C O 1
ATOM 33347 N N . GLN C 3 628 ? 175.688 217.806 159.569 1.00 178.29 628 GLN C N 1
ATOM 33348 C CA . GLN C 3 628 ? 175.051 218.470 160.698 1.00 178.84 628 GLN C CA 1
ATOM 33349 C C . GLN C 3 628 ? 173.700 219.044 160.291 1.00 180.47 628 GLN C C 1
ATOM 33350 O O . GLN C 3 628 ? 173.558 219.625 159.211 1.00 180.27 628 GLN C O 1
ATOM 33364 N N . SER C 3 629 ? 172.710 218.875 161.164 1.00 196.06 629 SER C N 1
ATOM 33365 C CA . SER C 3 629 ? 171.381 219.425 160.953 1.00 196.17 629 SER C CA 1
ATOM 33366 C C . SER C 3 629 ? 170.692 219.549 162.303 1.00 196.41 629 SER C C 1
ATOM 33367 O O . SER C 3 629 ? 171.080 218.892 163.273 1.00 197.37 629 SER C O 1
ATOM 33375 N N . ARG C 3 630 ? 169.673 220.402 162.357 1.00 189.08 630 ARG C N 1
ATOM 33376 C CA . ARG C 3 630 ? 168.889 220.593 163.570 1.00 188.63 630 ARG C CA 1
ATOM 33377 C C . ARG C 3 630 ? 167.620 219.753 163.589 1.00 187.88 630 ARG C C 1
ATOM 33378 O O . ARG C 3 630 ? 166.832 219.868 164.534 1.00 186.91 630 ARG C O 1
ATOM 33399 N N . MET C 3 631 ? 167.404 218.918 162.575 1.00 180.03 631 MET C N 1
ATOM 33400 C CA . MET C 3 631 ? 166.201 218.100 162.517 1.00 179.46 631 MET C CA 1
ATOM 33401 C C . MET C 3 631 ? 166.214 217.079 163.648 1.00 179.49 631 MET C C 1
ATOM 33402 O O . MET C 3 631 ? 167.244 216.457 163.929 1.00 177.79 631 MET C O 1
ATOM 33416 N N . GLN C 3 632 ? 165.066 216.909 164.300 1.00 176.36 632 GLN C N 1
ATOM 33417 C CA . GLN C 3 632 ? 164.906 215.946 165.383 1.00 174.53 632 GLN C CA 1
ATOM 33418 C C . GLN C 3 632 ? 164.240 214.693 164.828 1.00 173.36 632 GLN C C 1
ATOM 33419 O O . GLN C 3 632 ? 163.043 214.708 164.522 1.00 174.05 632 GLN C O 1
ATOM 33433 N N . PHE C 3 633 ? 165.009 213.615 164.707 1.00 155.48 633 PHE C N 1
ATOM 33434 C CA . PHE C 3 633 ? 164.537 212.379 164.094 1.00 155.86 633 PHE C CA 1
ATOM 33435 C C . PHE C 3 633 ? 163.871 211.505 165.148 1.00 155.10 633 PHE C C 1
ATOM 33436 O O . PHE C 3 633 ? 164.529 211.045 166.087 1.00 155.19 633 PHE C O 1
ATOM 33453 N N . SER C 3 634 ? 162.565 211.282 164.990 1.00 146.75 634 SER C N 1
ATOM 33454 C CA . SER C 3 634 ? 161.852 210.343 165.845 1.00 146.35 634 SER C CA 1
ATOM 33455 C C . SER C 3 634 ? 162.121 208.895 165.465 1.00 146.27 634 SER C C 1
ATOM 33456 O O . SER C 3 634 ? 162.117 208.027 166.344 1.00 146.28 634 SER C O 1
ATOM 33464 N N . SER C 3 635 ? 162.353 208.616 164.184 1.00 142.77 635 SER C N 1
ATOM 33465 C CA . SER C 3 635 ? 162.642 207.264 163.729 1.00 142.45 635 SER C CA 1
ATOM 33466 C C . SER C 3 635 ? 163.495 207.344 162.472 1.00 142.10 635 SER C C 1
ATOM 33467 O O . SER C 3 635 ? 163.532 208.370 161.789 1.00 142.34 635 SER C O 1
ATOM 33475 N N . LEU C 3 636 ? 164.179 206.241 162.179 1.00 142.59 636 LEU C N 1
ATOM 33476 C CA . LEU C 3 636 ? 165.060 206.143 161.023 1.00 142.96 636 LEU C CA 1
ATOM 33477 C C . LEU C 3 636 ? 164.640 204.956 160.169 1.00 141.30 636 LEU C C 1
ATOM 33478 O O . LEU C 3 636 ? 164.315 203.890 160.696 1.00 143.63 636 LEU C O 1
ATOM 33494 N N . THR C 3 637 ? 164.657 205.137 158.854 1.00 134.92 637 THR C N 1
ATOM 33495 C CA . THR C 3 637 ? 164.138 204.138 157.932 1.00 136.31 637 THR C CA 1
ATOM 33496 C C . THR C 3 637 ? 165.267 203.331 157.302 1.00 135.64 637 THR C C 1
ATOM 33497 O O . THR C 3 637 ? 166.353 203.848 157.029 1.00 137.13 637 THR C O 1
ATOM 33508 N N . VAL C 3 638 ? 164.992 202.049 157.077 1.00 135.65 638 VAL C N 1
ATOM 33509 C CA . VAL C 3 638 ? 165.913 201.136 156.414 1.00 134.75 638 VAL C CA 1
ATOM 33510 C C . VAL C 3 638 ? 165.169 200.456 155.273 1.00 134.21 638 VAL C C 1
ATOM 33511 O O . VAL C 3 638 ? 163.995 200.096 155.411 1.00 133.37 638 VAL C O 1
ATOM 33524 N N . ASN C 3 639 ? 165.851 200.286 154.143 1.00 135.44 639 ASN C N 1
ATOM 33525 C CA . ASN C 3 639 ? 165.248 199.700 152.953 1.00 135.50 639 ASN C CA 1
ATOM 33526 C C . ASN C 3 639 ? 165.447 198.190 152.970 1.00 134.84 639 ASN C C 1
ATOM 33527 O O . ASN C 3 639 ? 166.581 197.706 152.880 1.00 136.59 639 ASN C O 1
ATOM 33538 N N . VAL C 3 640 ? 164.345 197.451 153.078 1.00 133.30 640 VAL C N 1
ATOM 33539 C CA . VAL C 3 640 ? 164.346 195.994 153.040 1.00 133.26 640 VAL C CA 1
ATOM 33540 C C . VAL C 3 640 ? 163.390 195.558 151.941 1.00 134.62 640 VAL C C 1
ATOM 33541 O O . VAL C 3 640 ? 162.182 195.805 152.034 1.00 135.71 640 VAL C O 1
ATOM 33554 N N . ARG C 3 641 ? 163.924 194.904 150.910 1.00 129.49 641 ARG C N 1
ATOM 33555 C CA . ARG C 3 641 ? 163.125 194.468 149.767 1.00 128.64 641 ARG C CA 1
ATOM 33556 C C . ARG C 3 641 ? 162.404 195.644 149.115 1.00 130.03 641 ARG C C 1
ATOM 33557 O O . ARG C 3 641 ? 161.322 195.486 148.545 1.00 129.45 641 ARG C O 1
ATOM 33578 N N . GLY C 3 642 ? 162.996 196.835 149.202 1.00 142.58 642 GLY C N 1
ATOM 33579 C CA . GLY C 3 642 ? 162.395 198.032 148.656 1.00 141.90 642 GLY C CA 1
ATOM 33580 C C . GLY C 3 642 ? 161.365 198.694 149.544 1.00 141.92 642 GLY C C 1
ATOM 33581 O O . GLY C 3 642 ? 160.801 199.721 149.145 1.00 142.87 642 GLY C O 1
ATOM 33585 N N . SER C 3 643 ? 161.102 198.150 150.728 1.00 135.69 643 SER C N 1
ATOM 33586 C CA . SER C 3 643 ? 160.129 198.705 151.658 1.00 135.24 643 SER C CA 1
ATOM 33587 C C . SER C 3 643 ? 160.852 199.420 152.790 1.00 135.37 643 SER C C 1
ATOM 33588 O O . SER C 3 643 ? 161.872 198.937 153.290 1.00 137.73 643 SER C O 1
ATOM 33596 N N . GLY C 3 644 ? 160.326 200.575 153.183 1.00 125.55 644 GLY C N 1
ATOM 33597 C CA . GLY C 3 644 ? 160.940 201.357 154.236 1.00 125.13 644 GLY C CA 1
ATOM 33598 C C . GLY C 3 644 ? 160.438 200.981 155.613 1.00 125.32 644 GLY C C 1
ATOM 33599 O O . GLY C 3 644 ? 159.322 201.347 155.993 1.00 124.77 644 GLY C O 1
ATOM 33603 N N . MET C 3 645 ? 161.252 200.252 156.371 1.00 127.33 645 MET C N 1
ATOM 33604 C CA . MET C 3 645 ? 160.906 199.846 157.725 1.00 126.59 645 MET C CA 1
ATOM 33605 C C . MET C 3 645 ? 161.521 200.830 158.708 1.00 126.60 645 MET C C 1
ATOM 33606 O O . MET C 3 645 ? 162.711 201.146 158.615 1.00 129.27 645 MET C O 1
ATOM 33620 N N . ARG C 3 646 ? 160.709 201.316 159.641 1.00 132.22 646 ARG C N 1
ATOM 33621 C CA . ARG C 3 646 ? 161.138 202.346 160.574 1.00 134.97 646 ARG C CA 1
ATOM 33622 C C . ARG C 3 646 ? 161.605 201.727 161.885 1.00 134.69 646 ARG C C 1
ATOM 33623 O O . ARG C 3 646 ? 160.995 200.786 162.397 1.00 134.07 646 ARG C O 1
ATOM 33644 N N . ILE C 3 647 ? 162.700 202.263 162.416 1.00 135.64 647 ILE C N 1
ATOM 33645 C CA . ILE C 3 647 ? 163.204 201.924 163.739 1.00 136.06 647 ILE C CA 1
ATOM 33646 C C . ILE C 3 647 ? 163.106 203.188 164.579 1.00 135.11 647 ILE C C 1
ATOM 33647 O O . ILE C 3 647 ? 163.689 204.220 164.223 1.00 137.00 647 ILE C O 1
ATOM 33663 N N . VAL C 3 648 ? 162.362 203.114 165.675 1.00 141.80 648 VAL C N 1
ATOM 33664 C CA . VAL C 3 648 ? 162.057 204.293 166.475 1.00 143.44 648 VAL C CA 1
ATOM 33665 C C . VAL C 3 648 ? 163.228 204.602 167.396 1.00 144.04 648 VAL C C 1
ATOM 33666 O O . VAL C 3 648 ? 163.803 203.705 168.023 1.00 144.67 648 VAL C O 1
ATOM 33679 N N . VAL C 3 649 ? 163.585 205.884 167.476 1.00 149.55 649 VAL C N 1
ATOM 33680 C CA . VAL C 3 649 ? 164.683 206.300 168.345 1.00 149.84 649 VAL C CA 1
ATOM 33681 C C . VAL C 3 649 ? 164.345 206.008 169.801 1.00 149.04 649 VAL C C 1
ATOM 33682 O O . VAL C 3 649 ? 165.177 205.500 170.561 1.00 149.16 649 VAL C O 1
ATOM 33695 N N . ARG C 3 650 ? 163.121 206.330 170.212 1.00 144.71 650 ARG C N 1
ATOM 33696 C CA . ARG C 3 650 ? 162.655 206.098 171.574 1.00 144.94 650 ARG C CA 1
ATOM 33697 C C . ARG C 3 650 ? 161.449 205.173 171.526 1.00 145.07 650 ARG C C 1
ATOM 33698 O O . ARG C 3 650 ? 160.437 205.500 170.897 1.00 144.69 650 ARG C O 1
ATOM 33719 N N . GLY C 3 651 ? 161.553 204.030 172.196 1.00 146.92 651 GLY C N 1
ATOM 33720 C CA . GLY C 3 651 ? 160.485 203.053 172.237 1.00 146.04 651 GLY C CA 1
ATOM 33721 C C . GLY C 3 651 ? 160.778 201.841 171.369 1.00 145.30 651 GLY C C 1
ATOM 33722 O O . GLY C 3 651 ? 161.758 201.780 170.622 1.00 143.32 651 GLY C O 1
ATOM 33726 N N . ASN C 3 652 ? 159.894 200.855 171.484 1.00 141.91 652 ASN C N 1
ATOM 33727 C CA . ASN C 3 652 ? 160.042 199.612 170.743 1.00 141.04 652 ASN C CA 1
ATOM 33728 C C . ASN C 3 652 ? 159.659 199.804 169.281 1.00 140.17 652 ASN C C 1
ATOM 33729 O O . ASN C 3 652 ? 158.854 200.673 168.933 1.00 139.65 652 ASN C O 1
ATOM 33740 N N . SER C 3 653 ? 160.249 198.980 168.423 1.00 132.87 653 SER C N 1
ATOM 33741 C CA . SER C 3 653 ? 159.990 199.000 166.993 1.00 132.53 653 SER C CA 1
ATOM 33742 C C . SER C 3 653 ? 159.861 197.569 166.499 1.00 133.23 653 SER C C 1
ATOM 33743 O O . SER C 3 653 ? 160.389 196.644 167.128 1.00 135.89 653 SER C O 1
ATOM 33751 N N . PRO C 3 654 ? 159.170 197.353 165.377 1.00 125.00 654 PRO C N 1
ATOM 33752 C CA . PRO C 3 654 ? 159.034 195.977 164.873 1.00 124.98 654 PRO C CA 1
ATOM 33753 C C . PRO C 3 654 ? 160.326 195.423 164.304 1.00 125.55 654 PRO C C 1
ATOM 33754 O O . PRO C 3 654 ? 160.584 194.220 164.431 1.00 124.85 654 PRO C O 1
ATOM 33765 N N . VAL C 3 655 ? 161.147 196.266 163.679 1.00 132.43 655 VAL C N 1
ATOM 33766 C CA . VAL C 3 655 ? 162.430 195.808 163.156 1.00 132.26 655 VAL C CA 1
ATOM 33767 C C . VAL C 3 655 ? 163.377 195.457 164.297 1.00 131.85 655 VAL C C 1
ATOM 33768 O O . VAL C 3 655 ? 164.175 194.519 164.192 1.00 131.36 655 VAL C O 1
ATOM 33781 N N . PHE C 3 656 ? 163.318 196.213 165.392 1.00 132.30 656 PHE C N 1
ATOM 33782 C CA . PHE C 3 656 ? 164.201 196.017 166.539 1.00 131.60 656 PHE C CA 1
ATOM 33783 C C . PHE C 3 656 ? 163.352 196.105 167.799 1.00 132.73 656 PHE C C 1
ATOM 33784 O O . PHE C 3 656 ? 162.861 197.186 168.138 1.00 133.83 656 PHE C O 1
ATOM 33801 N N . ASN C 3 657 ? 163.179 194.980 168.493 1.00 130.54 657 ASN C N 1
ATOM 33802 C CA . ASN C 3 657 ? 162.377 194.935 169.712 1.00 129.75 657 ASN C CA 1
ATOM 33803 C C . ASN C 3 657 ? 163.120 194.140 170.774 1.00 128.14 657 ASN C C 1
ATOM 33804 O O . ASN C 3 657 ? 163.390 192.951 170.586 1.00 126.32 657 ASN C O 1
ATOM 33815 N N . TYR C 3 658 ? 163.431 194.785 171.893 1.00 133.74 658 TYR C N 1
ATOM 33816 C CA . TYR C 3 658 ? 164.124 194.142 173.000 1.00 135.20 658 TYR C CA 1
ATOM 33817 C C . TYR C 3 658 ? 163.166 194.000 174.174 1.00 137.71 658 TYR C C 1
ATOM 33818 O O . TYR C 3 658 ? 162.582 194.990 174.628 1.00 138.05 658 TYR C O 1
ATOM 33836 N N . ASN C 3 659 ? 163.010 192.771 174.660 1.00 143.05 659 ASN C N 1
ATOM 33837 C CA . ASN C 3 659 ? 162.122 192.463 175.771 1.00 141.29 659 ASN C CA 1
ATOM 33838 C C . ASN C 3 659 ? 162.940 192.413 177.055 1.00 141.61 659 ASN C C 1
ATOM 33839 O O . ASN C 3 659 ? 163.917 191.655 177.148 1.00 144.04 659 ASN C O 1
ATOM 33850 N N . LYS C 3 660 ? 162.539 193.230 178.034 1.00 137.32 660 LYS C N 1
ATOM 33851 C CA . LYS C 3 660 ? 163.249 193.290 179.307 1.00 138.67 660 LYS C CA 1
ATOM 33852 C C . LYS C 3 660 ? 163.014 192.033 180.134 1.00 139.25 660 LYS C C 1
ATOM 33853 O O . LYS C 3 660 ? 163.937 191.530 180.784 1.00 138.54 660 LYS C O 1
ATOM 33872 N N . ALA C 3 661 ? 161.783 191.517 180.134 1.00 148.97 661 ALA C N 1
ATOM 33873 C CA . ALA C 3 661 ? 161.471 190.350 180.953 1.00 147.73 661 ALA C CA 1
ATOM 33874 C C . ALA C 3 661 ? 162.351 189.167 180.573 1.00 148.28 661 ALA C C 1
ATOM 33875 O O . ALA C 3 661 ? 162.978 188.541 181.435 1.00 148.22 661 ALA C O 1
ATOM 33882 N N . THR C 3 662 ? 162.412 188.847 179.281 1.00 142.98 662 THR C N 1
ATOM 33883 C CA . THR C 3 662 ? 163.312 187.808 178.803 1.00 141.70 662 THR C CA 1
ATOM 33884 C C . THR C 3 662 ? 164.725 188.321 178.575 1.00 140.23 662 THR C C 1
ATOM 33885 O O . THR C 3 662 ? 165.617 187.518 178.280 1.00 138.40 662 THR C O 1
ATOM 33896 N N . LYS C 3 663 ? 164.948 189.630 178.699 1.00 143.08 663 LYS C N 1
ATOM 33897 C CA . LYS C 3 663 ? 166.260 190.222 178.459 1.00 142.91 663 LYS C CA 1
ATOM 33898 C C . LYS C 3 663 ? 166.813 189.762 177.116 1.00 142.71 663 LYS C C 1
ATOM 33899 O O . LYS C 3 663 ? 167.990 189.421 176.987 1.00 143.10 663 LYS C O 1
ATOM 33918 N N . ARG C 3 664 ? 165.950 189.746 176.101 1.00 130.41 664 ARG C N 1
ATOM 33919 C CA . ARG C 3 664 ? 166.309 189.192 174.803 1.00 128.64 664 ARG C CA 1
ATOM 33920 C C . ARG C 3 664 ? 165.900 190.147 173.693 1.00 128.41 664 ARG C C 1
ATOM 33921 O O . ARG C 3 664 ? 164.830 190.756 173.749 1.00 130.63 664 ARG C O 1
ATOM 33942 N N . LEU C 3 665 ? 166.750 190.261 172.678 1.00 126.14 665 LEU C N 1
ATOM 33943 C CA . LEU C 3 665 ? 166.498 191.132 171.539 1.00 126.40 665 LEU C CA 1
ATOM 33944 C C . LEU C 3 665 ? 166.046 190.289 170.353 1.00 124.38 665 LEU C C 1
ATOM 33945 O O . LEU C 3 665 ? 166.715 189.317 169.987 1.00 122.79 665 LEU C O 1
ATOM 33961 N N . THR C 3 666 ? 164.915 190.661 169.761 1.00 117.88 666 THR C N 1
ATOM 33962 C CA . THR C 3 666 ? 164.409 190.044 168.546 1.00 117.44 666 THR C CA 1
ATOM 33963 C C . THR C 3 666 ? 164.287 191.121 167.479 1.00 116.80 666 THR C C 1
ATOM 33964 O O . THR C 3 666 ? 163.756 192.206 167.743 1.00 116.48 666 THR C O 1
ATOM 33975 N N . VAL C 3 667 ? 164.792 190.823 166.285 1.00 118.80 667 VAL C N 1
ATOM 33976 C CA . VAL C 3 667 ? 164.784 191.754 165.165 1.00 119.76 667 VAL C CA 1
ATOM 33977 C C . VAL C 3 667 ? 164.064 191.085 164.004 1.00 119.41 667 VAL C C 1
ATOM 33978 O O . VAL C 3 667 ? 164.462 189.999 163.567 1.00 118.63 667 VAL C O 1
ATOM 33991 N N . LEU C 3 668 ? 163.009 191.729 163.509 1.00 116.27 668 LEU C N 1
ATOM 33992 C CA . LEU C 3 668 ? 162.217 191.185 162.410 1.00 116.47 668 LEU C CA 1
ATOM 33993 C C . LEU C 3 668 ? 161.776 189.757 162.721 1.00 115.48 668 LEU C C 1
ATOM 33994 O O . LEU C 3 668 ? 161.760 188.882 161.853 1.00 114.02 668 LEU C O 1
ATOM 34010 N N . GLY C 3 669 ? 161.421 189.520 163.981 1.00 98.38 669 GLY C N 1
ATOM 34011 C CA . GLY C 3 669 ? 160.988 188.207 164.408 1.00 97.44 669 GLY C CA 1
ATOM 34012 C C . GLY C 3 669 ? 162.092 187.187 164.569 1.00 95.65 669 GLY C C 1
ATOM 34013 O O . GLY C 3 669 ? 161.793 185.999 164.730 1.00 93.99 669 GLY C O 1
ATOM 34017 N N . LYS C 3 670 ? 163.354 187.605 164.530 1.00 92.23 670 LYS C N 1
ATOM 34018 C CA . LYS C 3 670 ? 164.491 186.706 164.670 1.00 90.83 670 LYS C CA 1
ATOM 34019 C C . LYS C 3 670 ? 165.259 187.063 165.933 1.00 92.89 670 LYS C C 1
ATOM 34020 O O . LYS C 3 670 ? 165.540 188.240 166.182 1.00 92.52 670 LYS C O 1
ATOM 34039 N N . ASP C 3 671 ? 165.592 186.048 166.725 1.00 113.43 671 ASP C N 1
ATOM 34040 C CA . ASP C 3 671 ? 166.348 186.272 167.949 1.00 114.60 671 ASP C CA 1
ATOM 34041 C C . ASP C 3 671 ? 167.748 186.773 167.623 1.00 113.97 671 ASP C C 1
ATOM 34042 O O . ASP C 3 671 ? 168.442 186.212 166.770 1.00 112.36 671 ASP C O 1
ATOM 34051 N N . ALA C 3 672 ? 168.165 187.833 168.314 1.00 120.21 672 ALA C N 1
ATOM 34052 C CA . ALA C 3 672 ? 169.495 188.403 168.155 1.00 120.28 672 ALA C CA 1
ATOM 34053 C C . ALA C 3 672 ? 170.418 188.055 169.314 1.00 122.06 672 ALA C C 1
ATOM 34054 O O . ALA C 3 672 ? 171.515 188.614 169.410 1.00 125.64 672 ALA C O 1
ATOM 34061 N N . GLY C 3 673 ? 170.005 187.151 170.191 1.00 113.72 673 GLY C N 1
ATOM 34062 C CA . GLY C 3 673 ? 170.762 186.812 171.379 1.00 112.89 673 GLY C CA 1
ATOM 34063 C C . GLY C 3 673 ? 170.208 187.514 172.607 1.00 113.99 673 GLY C C 1
ATOM 34064 O O . GLY C 3 673 ? 169.195 188.213 172.563 1.00 114.43 673 GLY C O 1
ATOM 34068 N N . ALA C 3 674 ? 170.908 187.311 173.718 1.00 121.31 674 ALA C N 1
ATOM 34069 C CA . ALA C 3 674 ? 170.511 187.846 175.012 1.00 122.92 674 ALA C CA 1
ATOM 34070 C C . ALA C 3 674 ? 171.418 189.010 175.384 1.00 121.76 674 ALA C C 1
ATOM 34071 O O . ALA C 3 674 ? 172.635 188.945 175.179 1.00 118.65 674 ALA C O 1
ATOM 34078 N N . LEU C 3 675 ? 170.824 190.070 175.920 1.00 138.82 675 LEU C N 1
ATOM 34079 C CA . LEU C 3 675 ? 171.559 191.233 176.390 1.00 139.81 675 LEU C CA 1
ATOM 34080 C C . LEU C 3 675 ? 171.780 191.146 177.896 1.00 140.41 675 LEU C C 1
ATOM 34081 O O . LEU C 3 675 ? 171.053 190.461 178.618 1.00 140.39 675 LEU C O 1
ATOM 34097 N N . MET C 3 676 ? 172.803 191.856 178.360 1.00 151.86 676 MET C N 1
ATOM 34098 C CA . MET C 3 676 ? 173.149 191.923 179.772 1.00 152.90 676 MET C CA 1
ATOM 34099 C C . MET C 3 676 ? 172.998 193.362 180.244 1.00 153.90 676 MET C C 1
ATOM 34100 O O . MET C 3 676 ? 173.242 194.303 179.483 1.00 153.96 676 MET C O 1
ATOM 34114 N N . GLU C 3 677 ? 172.587 193.527 181.498 1.00 162.96 677 GLU C N 1
ATOM 34115 C CA . GLU C 3 677 ? 172.368 194.853 182.066 1.00 162.92 677 GLU C CA 1
ATOM 34116 C C . GLU C 3 677 ? 173.636 195.696 181.984 1.00 163.21 677 GLU C C 1
ATOM 34117 O O . GLU C 3 677 ? 174.425 195.740 182.927 1.00 163.53 677 GLU C O 1
ATOM 35094 N N . TYR F 5 1 ? 182.607 163.122 181.811 1.00 59.97 3 TYR G N 1
ATOM 35095 C CA . TYR F 5 1 ? 181.537 163.951 182.351 1.00 52.03 3 TYR G CA 1
ATOM 35096 C C . TYR F 5 1 ? 180.605 163.125 183.229 1.00 48.04 3 TYR G C 1
ATOM 35097 O O . TYR F 5 1 ? 180.038 162.128 182.784 1.00 48.07 3 TYR G O 1
ATOM 35115 N N . SER F 5 2 ? 180.456 163.547 184.482 1.00 49.31 4 SER G N 1
ATOM 35116 C CA . SER F 5 2 ? 179.590 162.863 185.434 1.00 48.06 4 SER G CA 1
ATOM 35117 C C . SER F 5 2 ? 178.342 163.701 185.675 1.00 44.12 4 SER G C 1
ATOM 35118 O O . SER F 5 2 ? 178.427 164.746 186.338 1.00 51.28 4 SER G O 1
ATOM 35126 N N . PRO F 5 3 ? 177.174 163.300 185.173 1.00 39.82 5 PRO G N 1
ATOM 35127 C CA . PRO F 5 3 ? 175.969 164.105 185.400 1.00 46.37 5 PRO G CA 1
ATOM 35128 C C . PRO F 5 3 ? 175.663 164.249 186.882 1.00 45.92 5 PRO G C 1
ATOM 35129 O O . PRO F 5 3 ? 175.901 163.339 187.677 1.00 47.09 5 PRO G O 1
ATOM 35140 N N . THR F 5 4 ? 175.135 165.411 187.247 1.00 51.23 6 THR G N 1
ATOM 35141 C CA . THR F 5 4 ? 174.716 165.670 188.618 1.00 51.14 6 THR G CA 1
ATOM 35142 C C . THR F 5 4 ? 173.424 166.475 188.617 1.00 50.85 6 THR G C 1
ATOM 35143 O O . THR F 5 4 ? 173.073 167.094 187.614 1.00 54.83 6 THR G O 1
ATOM 35167 N N . PRO F 5 6 ? 170.964 169.188 191.240 1.00 71.30 8 PRO G N 1
ATOM 35168 C CA . PRO F 5 6 ? 170.854 169.882 192.528 1.00 72.14 8 PRO G CA 1
ATOM 35169 C C . PRO F 5 6 ? 169.799 169.254 193.430 1.00 72.53 8 PRO G C 1
ATOM 35170 O O . PRO F 5 6 ? 169.895 169.351 194.653 1.00 72.91 8 PRO G O 1
ATOM 35181 N N . SER F 5 7 ? 168.800 168.614 192.823 1.00 88.91 9 SER G N 1
ATOM 35182 C CA . SER F 5 7 ? 167.755 167.940 193.581 1.00 96.03 9 SER G CA 1
ATOM 35183 C C . SER F 5 7 ? 168.212 166.611 194.166 1.00 95.04 9 SER G C 1
ATOM 35184 O O . SER F 5 7 ? 167.487 166.034 194.983 1.00 90.31 9 SER G O 1
ATOM 35192 N N . TYR F 5 8 ? 169.382 166.112 193.777 1.00 114.21 10 TYR G N 1
ATOM 35193 C CA . TYR F 5 8 ? 169.893 164.865 194.335 1.00 114.08 10 TYR G CA 1
ATOM 35194 C C . TYR F 5 8 ? 170.252 165.083 195.799 1.00 116.59 10 TYR G C 1
ATOM 35195 O O . TYR F 5 8 ? 171.180 165.835 196.115 1.00 118.22 10 TYR G O 1
ATOM 35213 N N . SER F 5 9 ? 169.520 164.429 196.690 1.00 143.54 11 SER G N 1
ATOM 35214 C CA . SER F 5 9 ? 169.763 164.524 198.123 1.00 145.79 11 SER G CA 1
ATOM 35215 C C . SER F 5 9 ? 170.543 163.309 198.599 1.00 147.51 11 SER G C 1
ATOM 35216 O O . SER F 5 9 ? 170.134 162.174 198.315 1.00 148.06 11 SER G O 1
ATOM 35224 N N . PRO F 5 10 ? 171.667 163.482 199.306 1.00 153.23 12 PRO G N 1
ATOM 35225 C CA . PRO F 5 10 ? 172.478 162.313 199.680 1.00 153.46 12 PRO G CA 1
ATOM 35226 C C . PRO F 5 10 ? 171.922 161.504 200.839 1.00 153.15 12 PRO G C 1
ATOM 35227 O O . PRO F 5 10 ? 172.332 160.348 201.006 1.00 152.03 12 PRO G O 1
ATOM 35238 N N . THR F 5 11 ? 171.008 162.057 201.634 1.00 155.38 13 THR G N 1
ATOM 35239 C CA . THR F 5 11 ? 170.517 161.402 202.842 1.00 154.98 13 THR G CA 1
ATOM 35240 C C . THR F 5 11 ? 169.048 161.020 202.778 1.00 155.40 13 THR G C 1
ATOM 35241 O O . THR F 5 11 ? 168.672 159.961 203.284 1.00 155.59 13 THR G O 1
ATOM 35252 N N . SER F 5 12 ? 168.203 161.857 202.180 1.00 151.48 14 SER G N 1
ATOM 35253 C CA . SER F 5 12 ? 166.772 161.562 202.147 1.00 151.55 14 SER G CA 1
ATOM 35254 C C . SER F 5 12 ? 166.464 160.238 201.462 1.00 151.29 14 SER G C 1
ATOM 35255 O O . SER F 5 12 ? 165.674 159.451 202.014 1.00 151.74 14 SER G O 1
ATOM 35263 N N . PRO F 5 13 ? 167.029 159.919 200.287 1.00 139.14 15 PRO G N 1
ATOM 35264 C CA . PRO F 5 13 ? 166.707 158.639 199.616 1.00 138.54 15 PRO G CA 1
ATOM 35265 C C . PRO F 5 13 ? 167.504 157.466 200.180 1.00 135.84 15 PRO G C 1
ATOM 35266 O O . PRO F 5 13 ? 168.543 157.050 199.667 1.00 134.06 15 PRO G O 1
ATOM 35277 N N . SER F 5 14 ? 167.007 156.913 201.280 1.00 103.11 16 SER G N 1
ATOM 35278 C CA . SER F 5 14 ? 167.709 155.843 201.971 1.00 100.34 16 SER G CA 1
ATOM 35279 C C . SER F 5 14 ? 167.437 154.494 201.316 1.00 100.60 16 SER G C 1
ATOM 35280 O O . SER F 5 14 ? 166.316 154.204 200.889 1.00 100.05 16 SER G O 1
ATOM 35288 N N . TYR F 5 15 ? 168.490 153.687 201.215 1.00 81.56 17 TYR G N 1
ATOM 35289 C CA . TYR F 5 15 ? 168.467 152.277 200.830 1.00 78.44 17 TYR G CA 1
ATOM 35290 C C . TYR F 5 15 ? 167.895 152.024 199.438 1.00 75.38 17 TYR G C 1
ATOM 35291 O O . TYR F 5 15 ? 167.696 150.862 199.067 1.00 74.42 17 TYR G O 1
ATOM 35309 N N . SER F 5 16 ? 167.646 153.067 198.642 1.00 61.91 18 SER G N 1
ATOM 35310 C CA . SER F 5 16 ? 167.328 152.877 197.229 1.00 64.07 18 SER G CA 1
ATOM 35311 C C . SER F 5 16 ? 166.245 151.822 197.030 1.00 62.56 18 SER G C 1
ATOM 35312 O O . SER F 5 16 ? 166.552 150.698 196.615 1.00 61.01 18 SER G O 1
ATOM 35320 N N . PRO F 5 17 ? 164.978 152.134 197.309 1.00 58.99 19 PRO G N 1
ATOM 35321 C CA . PRO F 5 17 ? 163.944 151.086 197.279 1.00 55.64 19 PRO G CA 1
ATOM 35322 C C . PRO F 5 17 ? 163.842 150.348 195.954 1.00 51.09 19 PRO G C 1
ATOM 35323 O O . PRO F 5 17 ? 163.338 149.220 195.935 1.00 53.33 19 PRO G O 1
ATOM 35334 N N . THR F 5 18 ? 164.295 150.935 194.853 1.00 49.66 20 THR G N 1
ATOM 35335 C CA . THR F 5 18 ? 164.186 150.281 193.553 1.00 49.57 20 THR G CA 1
ATOM 35336 C C . THR F 5 18 ? 165.289 149.244 193.353 1.00 52.11 20 THR G C 1
ATOM 35337 O O . THR F 5 18 ? 165.032 148.136 192.885 1.00 50.40 20 THR G O 1
ATOM 35361 N N . PRO F 5 20 ? 168.064 148.076 195.820 1.00 56.78 22 PRO G N 1
ATOM 35362 C CA . PRO F 5 20 ? 168.754 148.114 197.110 1.00 57.98 22 PRO G CA 1
ATOM 35363 C C . PRO F 5 20 ? 169.862 147.082 197.236 1.00 59.76 22 PRO G C 1
ATOM 35364 O O . PRO F 5 20 ? 170.040 146.250 196.347 1.00 64.30 22 PRO G O 1
ATOM 35375 N N . SER F 5 21 ? 170.597 147.143 198.342 1.00 64.20 23 SER G N 1
ATOM 35376 C CA . SER F 5 21 ? 171.628 146.168 198.667 1.00 68.23 23 SER G CA 1
ATOM 35377 C C . SER F 5 21 ? 171.106 145.275 199.783 1.00 68.82 23 SER G C 1
ATOM 35378 O O . SER F 5 21 ? 170.800 145.759 200.878 1.00 68.25 23 SER G O 1
ATOM 35386 N N . TYR F 5 22 ? 171.001 143.977 199.501 1.00 63.08 24 TYR G N 1
ATOM 35387 C CA . TYR F 5 22 ? 170.462 143.019 200.451 1.00 61.16 24 TYR G CA 1
ATOM 35388 C C . TYR F 5 22 ? 171.377 141.828 200.689 1.00 67.02 24 TYR G C 1
ATOM 35389 O O . TYR F 5 22 ? 171.005 140.928 201.450 1.00 65.27 24 TYR G O 1
ATOM 35407 N N . SER F 5 23 ? 172.549 141.791 200.069 1.00 87.37 25 SER G N 1
ATOM 35408 C CA . SER F 5 23 ? 173.422 140.635 200.202 1.00 88.75 25 SER G CA 1
ATOM 35409 C C . SER F 5 23 ? 173.825 140.452 201.663 1.00 90.44 25 SER G C 1
ATOM 35410 O O . SER F 5 23 ? 174.293 141.409 202.295 1.00 91.43 25 SER G O 1
ATOM 35418 N N . PRO F 5 24 ? 173.663 139.248 202.238 1.00 92.23 26 PRO G N 1
ATOM 35419 C CA . PRO F 5 24 ? 174.072 139.026 203.628 1.00 93.88 26 PRO G CA 1
ATOM 35420 C C . PRO F 5 24 ? 175.553 138.688 203.759 1.00 91.56 26 PRO G C 1
ATOM 35421 O O . PRO F 5 24 ? 176.387 139.514 203.388 1.00 89.59 26 PRO G O 1
#

InterPro domains:
  IPR001009 Influenza RNA-dependent RNA polymerase subunit PA [PF00603] (21-714)
  IPR037534 Polymerase acidic protein [MF_04063] (1-716)
  IPR038372 Influenza RNA-dependent RNA polymerase subunit PA, endonuclease domain [G3DSA:3.40.91.90] (1-198)

Foldseek 3Di:
DVVLLCVVADVVLLVLLCVAVVVLVDDCVVDDLQSSQSSLVSVLVVLVFPQWEADPVGDTGGPHHTQKAFLPSDDPVVSVVVQVVLCVVQPPDGFPDRAGMAGDSLSAGEHEEEFQDAQVVVVVVVCVVRVDDGHKYWYAHLQGHIAIVVRDDPDDPVSSVVSNVVSVVSLVVVVVVPCSVVSRHDDDPSDDDDDDDDQDDVSQVVQQVPDPPVGRGNVVVVVCVVPDDDDCPVVVVVVVDDPVPDQDWFFDALPRDDAFDFDDDAAFADDFPDDQQFFDWQKDFDPDDPPGDQQLVRVLVSVVSDDFWDQKDFDFAQPPDDRVLVSVVVVQVVVQSVVCVVPPDDDSWDFGDPDPSNCVQFCNPVDDDDDDCVVCVPPPPDDDDDDDDDFFHGADCVVVVSLVQQLDFAQWFFDDDDDDDDDDDVVSVVVVVLVVVLSVLARGGSLSNVLQQLLVVLVVVVVCCVPPQATWIKAWRWGWIAGNVRTIMIITFWIKIWHRRPADDQFDKTKIKTKGKGQDDCVVPVSNQNQWTKIFTGWDFDADPVGTDIGTMMITIGMDIDGNNLSVLSNPLVCLLVVLVVVLVVVQVVVCVVVVDRCSCVQPPVQPDWDFDAADPVGTDTGGSSSSSSSSSSLSSVCSRQPDVLQVQLVVLVVVVVVQLVCVLVVVRGIDSDVVVSSVSNNVSNGRRNSVSVVSVVVSVCSVVSSD/DDDDVVCVCVPPPCLQVVLVVFPLVDFFFFDDDWCLLQVLVLLLVLCVQQVQFDWDADPQQRFIAGDLECGDADPDQDAHQHAYLVLLLVLLVVVCVVVPCLLVVLLVVLVVDQQVAFLCVQQPDQQAAALLARGTDRRVVSSVQVQVQLVVVVQDQCLQGHLVSVLVSLVVVLVDQKGWHWDWDPVPTDIDIDIDGNNRVLQSQQEKEKGWDTLAPDDPDTHMAIHHGPNLVSLLVSLVSSLQSSQVPFLQEQPPPDDVVSQVSQVVVLCVVPVVDDPLKFKKKKQWFFPQLQSSAALVSVLSSLQSSQPPHDPVSSCSNNVNSVSLQFHWYASTQADKAADPVVGDIDGDGLQCLLPDDLPRDDDSVSVSSVSQNSQADSRIGTRRGGRRNCSVQSSQSVSVSSLQSCFDCVNVVDQKGKHWHGGRRTTMIMMIHSDVVSRVVHVVVSQSSCSNNRTRIDPPPMDMDGSQWYDTPNFTGHVHTQAHDSQCVVQLEQQPFWLQLSLQSNLVSLLVCVVRRVQDQVNSVVSVVVRLVRSCVVLVQAALVDPDDDPCNVVLVVVCVVFDLQQLDDSSSRGDDPDHPVCSQPRSCVVRVPSGDPVRNCQFQPPPDPQDDDAAPVPPQWDWDQTSDDGIDIDHGDGHGTSRNGGDDDDDCCVVDSNVVVVVVVVVVVVLVVVVCVQPVCCRHDPDDDSDDPLVVSLVSQLVVLVVCVVVVVDDPVVSVVSVVVSVVSVVVVVD/DVVVVVVVVQCVDDVSVCVVVPADPVCCVVVVPDDPDDDDDCVVVVCVVLLPDLFSDWAAPVVVVFDDQADPVRHGFWDCDADPPDRITTGHVVSVVCCVPPGDDDDDDLVCVLLVQVVVLVLQAVQKDWDDKDFAAFAWDWDKAWQALAADPDAPVLLLLLLCCQLVVVPSPPDDDDDPSSVVVSVVSNVSCPPPPPDSVSSSVSSCSRHHIGIDTDTDRFARANSCVVCRVPADDRGMGIQMATPDPPDLVQQLQQLLLVLLLLLVLLLLAPFSLVSLVVLQQQKAFRNHRNVVCLQVPPHDDQSSQLSCQSVFHWHFDAFDDLQKGKDWPDWAWDWDWDWDAALAGDTDTATWTAAWTKIWIDHPFKTKIWIAHTLGTDAIEIQGHDLLRRVLVVLLRNLNNNHVLLRSLDDDDFDQADLQRHGHHPSVSSSVVCNVDCLSVQVSQDKDFDDCPPNWWAADSVGDTHRGIHGPRYTYDNDDGIPDDGGPIAHWHADSSSFTAHPVGHTRHHSVSRDPDLDHRNRGIGSRDLASVLNDFLLVLVLRLLLSCQVPVPVLVVCLLPPVLVVLSDSSLSSQLVFFDSNCLQVLQQVLVVVSVVCNVDPPSDDPVLCSVSRSSNNDHHDDDPDDDQWGWTAGPNDTATQGSDDAGAQWGADPVQQWIAGVNHTSGHHDD/DDDDPPDDPPPCPQPVVHDDDD

Sequence (2147 aa):
MEDFVRQCFNPMIVELAEKAMKEYGEDPKIETNKFASICTHLEVCFMYSDFHFIDERGESTIILKHRFEIIEGRDRTMAWTVVNSICNTTGVEKPKFLPDLYDYKENRFIEIGVTRREVHIYYLEKANKIKSEKTHIHIFSFTGEEMATKADYTLDEESRARIKTRLFTIRQEMASRGLWDSFRQSERGEETIEERFEITGTMRRLADQSLPPNFSSLENFRAYVDGFEPNGCIEGKLSQMSKEVNARIEPFLRTTPRPLRLPDGPPCSQRSKFLLMDALKLSIEDPSHEGEGIPLYDAIKCMKTFFGWKEPNIIKPHEKGINPNYLLTWKQVLAELQDIKNEEKIPRTKNMKKTSQLKWALGENMAPEKVDFEDCKDVNDLKQYDSDEPEPRSLACWIQSEFNKACELTDSSWVELDEIGEDVAPIEHIASMRRNYFTAEVSHCRATEYIMKGVYINTALLNASCAAMDDFQLIPMISKCITKEGRRKTNLYGFIIKGRSHLRNDTDVVNFVSMEFSLTDPRLEPHKWEKYCVLEIGDMLLRTAVGQVSRPMFLYVRTNGTSKIKMKWGMEMRRCLLQSLQQIESMIEAESSVKEKDLTKEFFENKSETWPIGESPKGVEEGSIGKVCRTLLAKSVFNSLYASPQLEGFSAESRKLLLIVQALRDNLEPGTFDLEGLYEAIEECLINDPWVLLNASWFNSFLTHALRMDVNPTLLFLKVPVQNAISTTFPYTGDPPYSHGTGTGYTMDTVNRTHKYSEKGKWTTNTETGAPQLNPIDGPLPEDNEPSGYAQTDCVLEAMAFLEESHPGIFENSCLETMEIVQQTRVDKLTQGRQTYDWTLNRNQPAATALANTIEVFRSNGLTANESGRLIDFLKDVMDSMDKEEMEITTHFQRTIGKKKQRLNKRSYLIRALTLNTMTKDAERGKLKRRAIATPGMQIRGFVYFVEALARSICEKLEQSGLPVGGNEKKAKLANVVRKMMTNSQDTELSFTITGDNTKWNENQNPRMFLAMITYITRNQPEWFRNVLSIAPIMFSNKMARLGKGYMFESKSMKLRTQVPAEMLANIDLKYFNKSTREKIEKIRPLLIDGTASLSPGMMMGMFNMLSTVLGVSILNLGQKKYTKTTYWWDGLQSSDDFALIVNAPNHEGIQAGVDRFYRTCKLVGINMSKKKSYINRTGTFEFTSFFYRYGFVANFSMELPSFGVSGINESADMSVGVTVIKNNMINNDLGPATAQMALQLFIKDYRYTYRCHRGDTQIQTRRAFELGKLWEQTRSKAGLLVSDGGPNLYNIRNLHIPEVCLKWELMDEDYQGRLCNPMNPFVSHKEIDSVNNAVVMPAHGPAKSMEYDAVATTHSWIPKRNRSILNTSQRGILEDEQMYQKCCNLFEKFFPSSSYRRPVGISSMVEAMVSRARIDARIDFESGRIKKEEFAEIMKICSTIEELRRQMERIKELRDLMSQSRTREILTKTTVDHMAIIKKYTSGRQEKNPALRMKWMMAMKYPITADKRIMEMIPERNEQRQTLWSKTNDAGSDRVMVSPLAVTWWNRNGPTTSTVHYPKVYKTYFEKVERLKHGTFGPVHFRNQVKIRRRVDINPGHADLSAKEAQDVIMEVVFPNEVGARILTSESQLTITKEKKKELQDCKIAPLMVAYMLERELVRKTRFLPVAGGTSSVYIEVLHLTQGTCWEQMYTPGGEVRNDDVDQSLIIAARNIVRRATVSADPLASLLEMCHSTQIGGVRMVDILRQNPTEEQAVDICKAAMGLRISSSFSFGGFTFKRTSGSSVKREEEVLTGNLQTLKIRVHEGYEEFTMVGRRATAILRKATRRLIQLIVSGKDEQSIAEAIIVAMVFSQEDCMIKAVRGDLNFVNRANQRLNPMHQLLRHFQKDAKVLFQNWGIEPIDNVMGMIGILPDMTPSTEMSLRGVRVSKMGVDEYSSTERVVVSIDRFLRVRDQRGNVLLSPEEVSETQGTEKLTITYSSSMMWEINGPESVLVNTYQWIIRNWENVKIQWSQDPTMLYNKMEFEPFQSLVPKAARGQYSGFVRVLFQQMRDVLGTFDTVQIIKLLPFAAAPPEQSRMQFSSLTVNVRGSGMRIVVRGNSPVFNYNKATKRLTVLGKDAGALMEYSPTPSYSPTSPSYSPTPSYSP

Organism: NCBI:txid1318616

Secondary structure (DSSP, 8-state):
-HHHHHHTS-HHHHHHHHHHHHTTT--TTT--HHHHHHHHHHHHHHHHHTT-EE-SSS-EE---EESEEE-SSS-HHHHHHHHHHHHHHH-PPPPSS--SEEETTTTEEEEEEEESS-HHHHHHHHHHHH--SSSEEEEEETTS-EEEGGG---S-HHHHHHHHHHHHHHHHHHHHHT-STTT---------PPP-----THHHHHHTTSS-TT---HHHHHHHHHT----SHHHHHHHHS-TTS--PPEE--TTS--------SSBP----SS-SSSB--EEEE----TT-S-HHHHHHHHHHH---EEEEEEEE--TTS-HHHHHHHHHHHHHHHHHHHTTS---S-EEEP--HHHHHHTTTT-SPEEE-GGGTTT-TT-EEPP-PPPPP-B--THHHHHHHHHTSB-SEE-------PPP-SHHHHHHHHHHHHHHHHHHTBHHHHHHHHHHHHHHHHHHHHHH--SSEEEEEEEEEEEETTS-EEEEEEEEEEE------STT-EEEEEEEEEE---GGGSGGGGTT-EEEEEEEEEEE-SS-EEEEEEEEEEEEEEEEHHHHHHHTTTTHHHHHHHHHHHHHHHHHHHTTTS--HHHHSSS---EEEEEE-SSSEEEEEHHHHHHHHHHHHHHHHHT--HHHHHHHHHHHHHHHHHHHHHTT---EES-HHHHHHHHHTT-SS-HHHHHHHHHHHHHHHHH--/-EE-GGGGGGTS-GGGGGGGG--TTSPPP---S-SHHHHHHHHHHHHHTT-SSEEEE-TTT--EEEE-TT-PPP-SSS------HHHHHHHHHHHHHHSTTHHHHHHHHHHHHHHH-BGGGGGS-SSEEETTTTEEE-HHHHHHHHHHHHHHTT--TTTT-BHHHHHHHHHHHHH-SEEEEEEEE----EEEEEEEEHHHHHHHHTEEEEEE--S-SS-SS--EEEEEBHHHHHHHHHHHHHHHHHHHT-TTB--S--SHHHHHHHHHHHHHHHTSS-TTSEEEEE--BBSSTTTS--HHHHHHHHHHHTTTS-HHHHHHHHHHHHHHHT-EEE--SEEEEEETTTTEEEEEEGGGGGG--TTSS-HHHHHHHHHHGGGEETTEEE--SS-TT---HHHHHHHHHHHHHTTSHHHHTSS-EEEEEEETTEEEEEEEESSHHHHHHHHHHHHHHHHHHT--B-TTT-EEEETTEEEETTEEEESSEE--SGGGGGGSS--SS-HHHHHHHHHHHHHHHHHHS---HHHHHHHHHHHHHHHHHHHT---TTS----TTHHHHHHHHHH-S-TTSS-GGGT------STTTTS-HHHHTTTSS-HHHHHHHT-TT-TT-----GGGTTEEEE--SSSS-EEEE------TT--EEPPP-GGGGSTTHHHHHHHHHHHHHHHHHHHH-TTTTTS----SSBHHHHHHHHHHHHHHHHHHHT-S-HHHHHHHHHHHHHHHHHHH-/-HHHHHHHHHHHSHHHHHHHHHSBTTTHHHHSS--S-PPPS-HHHHHHHHTTSS--EEE-GGGGGTS-SB-TTS-B-EEEEEPTTSSPEEE-HHHHHHHHHHSPP---SHHHHHTHHHHHHHHHHHH-EEEEEEE-----EEEEEE--SS--SB-HHHHHHHHHHHH-GGG-TT----SHHHHHHHHHHHHHHSS--S-HHHHHHHHHHHHB--EEEEEE-S---HHHHTTHHHHB-SSEEEEEE-SS---HHHHHHHHHHHHHHHHHHHHTSSSHHHHHHHHHTT-EETTEEHHHHHHH-----HHHHHHHHHHT--B-SSEEETTEEEEEEEE---EEEEEEE-TTS-EEEEEEEPS-EEEEEE-SS-EEEEEEETTEEEEEEE--SSHHHHHHHHHHHHHHTT-HHHHHT--S---SB-TTS-B--HHHHHHHHHHH--HHHHHTT--EE----TT-B---TTS---SSEESTTEEE---SS-S------B--EE-TTS-EE-SSS-EEE-GGG--------SS-EE--SSS--TTS-HHHHHHHHHHHHHHTHHHHHHHHHH-HHHHHT-TTTHHHHTTS-HHHHHHHHHHHHHHHHHHHHSTT---HHHHHHHGGGGGSPP-------SEEEEEETTEEEEEESSS--SSSEEETTTTEEEETTEEEEE---/--------SSSS-S--------

Solvent-accessible surface area: 88138 Å² total

B-factor: mean 89.2, std 53.6, range [13.13, 212.75]

Radius of gyration: 41.46 Å; Cα contacts (8 Å, |Δi|>4): 3965; chains: 4; bounding box: 86×103×128 Å